Protein 6UB8 (pdb70)

Structure (mmCIF, N/CA/C/O backbone):
data_6UB8
#
_entry.id   6UB8
#
_cell.length_a   117.993
_cell.length_b   151.860
_cell.length_c   166.785
_cell.angle_alpha   90.00
_cell.angle_beta   90.00
_cell.angle_gamma   90.00
#
_symmetry.space_group_name_H-M   'P 21 21 21'
#
loop_
_entity.id
_entity.type
_entity.pdbx_description
1 polymer 'Glyco_hydro_cc domain-containing protein'
2 non-polymer GLYCEROL
3 water water
#
loop_
_atom_site.group_PDB
_atom_site.id
_atom_site.type_symbol
_atom_site.label_atom_id
_atom_site.label_alt_id
_atom_site.label_comp_id
_atom_site.label_asym_id
_atom_site.label_entity_id
_atom_site.label_seq_id
_atom_site.pdbx_PDB_ins_code
_atom_site.Cartn_x
_atom_site.Cartn_y
_atom_site.Cartn_z
_atom_site.occupancy
_atom_site.B_iso_or_equiv
_atom_site.auth_seq_id
_atom_site.auth_comp_id
_atom_site.auth_asym_id
_atom_site.auth_atom_id
_atom_site.pdbx_PDB_model_num
ATOM 1 N N . GLY A 1 18 ? 27.458 17.013 91.364 1.00 64.95 -2 GLY A N 1
ATOM 2 C CA . GLY A 1 18 ? 26.003 17.294 91.289 1.00 64.95 -2 GLY A CA 1
ATOM 3 C C . GLY A 1 18 ? 25.177 16.026 91.107 1.00 65.70 -2 GLY A C 1
ATOM 4 O O . GLY A 1 18 ? 24.266 16.098 90.271 1.00 71.23 -2 GLY A O 1
ATOM 5 N N . SER A 1 19 ? 25.446 14.928 91.855 1.00 62.34 -1 SER A N 1
ATOM 6 C CA . SER A 1 19 ? 24.612 13.684 91.875 1.00 59.45 -1 SER A CA 1
ATOM 7 C C . SER A 1 19 ? 23.882 13.460 93.220 1.00 58.18 -1 SER A C 1
ATOM 8 O O . SER A 1 19 ? 23.101 12.463 93.287 1.00 59.22 -1 SER A O 1
ATOM 11 N N . HIS A 1 20 ? 24.129 14.309 94.244 1.00 50.07 0 HIS A N 1
ATOM 12 C CA . HIS A 1 20 ? 23.865 14.077 95.701 1.00 44.27 0 HIS A CA 1
ATOM 13 C C . HIS A 1 20 ? 23.637 15.462 96.346 1.00 40.99 0 HIS A C 1
ATOM 14 O O . HIS A 1 20 ? 24.429 16.285 96.087 1.00 36.42 0 HIS A O 1
ATOM 21 N N . MET A 1 21 ? 22.651 15.688 97.209 1.00 39.03 1 MET A N 1
ATOM 22 C CA . MET A 1 21 ? 22.698 16.896 98.058 1.00 39.83 1 MET A CA 1
ATOM 23 C C . MET A 1 21 ? 24.079 17.023 98.715 1.00 38.35 1 MET A C 1
ATOM 24 O O . MET A 1 21 ? 24.545 16.028 99.235 1.00 37.03 1 MET A O 1
ATOM 29 N N . VAL A 1 22 ? 24.745 18.179 98.645 1.00 35.94 2 VAL A N 1
ATOM 30 C CA . VAL A 1 22 ? 26.059 18.373 99.343 1.00 35.34 2 VAL A CA 1
ATOM 31 C C . VAL A 1 22 ? 25.772 18.761 100.807 1.00 35.68 2 VAL A C 1
ATOM 32 O O . VAL A 1 22 ? 24.998 19.708 101.047 1.00 36.34 2 VAL A O 1
ATOM 36 N N . LYS A 1 23 ? 26.330 18.030 101.759 1.00 35.83 3 LYS A N 1
ATOM 37 C CA . LYS A 1 23 ? 26.033 18.250 103.195 1.00 36.48 3 LYS A CA 1
ATOM 38 C C . LYS A 1 23 ? 27.350 18.561 103.899 1.00 34.23 3 LYS A C 1
ATOM 39 O O . LYS A 1 23 ? 28.090 17.653 104.225 1.00 30.90 3 LYS A O 1
ATOM 45 N N . LYS A 1 24 ? 27.645 19.846 104.086 1.00 32.44 4 LYS A N 1
ATOM 46 C CA . LYS A 1 24 ? 28.890 20.196 104.794 1.00 32.90 4 LYS A CA 1
ATOM 47 C C . LYS A 1 24 ? 28.694 21.450 105.664 1.00 31.16 4 LYS A C 1
ATOM 48 O O . LYS A 1 24 ? 29.686 22.030 106.136 1.00 31.47 4 LYS A O 1
ATOM 54 N N . ARG A 1 25 ? 27.446 21.719 106.052 1.00 29.58 5 ARG A N 1
ATOM 55 C CA . ARG A 1 25 ? 27.087 22.887 106.892 1.00 27.93 5 ARG A CA 1
ATOM 56 C C . ARG A 1 25 ? 27.016 22.482 108.357 1.00 27.29 5 ARG A C 1
ATOM 57 O O . ARG A 1 25 ? 26.297 21.451 108.681 1.00 25.92 5 ARG A O 1
ATOM 65 N N . VAL A 1 26 ? 27.694 23.278 109.194 1.00 26.06 6 VAL A N 1
ATOM 66 C CA . VAL A 1 26 ? 27.732 23.035 110.654 1.00 26.14 6 VAL A CA 1
ATOM 67 C C . VAL A 1 26 ? 26.621 23.879 111.277 1.00 26.31 6 VAL A C 1
ATOM 68 O O . VAL A 1 26 ? 26.486 25.064 110.901 1.00 26.58 6 VAL A O 1
ATOM 72 N N . LEU A 1 27 ? 25.876 23.299 112.211 1.00 26.03 7 LEU A N 1
ATOM 73 C CA . LEU A 1 27 ? 25.009 24.058 113.119 1.00 26.50 7 LEU A CA 1
ATOM 74 C C . LEU A 1 27 ? 25.828 24.547 114.318 1.00 26.92 7 LEU A C 1
ATOM 75 O O . LEU A 1 27 ? 26.089 23.734 115.187 1.00 25.99 7 LEU A O 1
ATOM 80 N N . LEU A 1 28 ? 26.130 25.876 114.406 1.00 27.77 8 LEU A N 1
ATOM 81 C CA . LEU A 1 28 ? 26.746 26.508 115.606 1.00 28.35 8 LEU A CA 1
ATOM 82 C C . LEU A 1 28 ? 25.617 26.794 116.588 1.00 28.47 8 LEU A C 1
ATOM 83 O O . LEU A 1 28 ? 24.689 27.539 116.205 1.00 30.26 8 LEU A O 1
ATOM 88 N N . TRP A 1 29 ? 25.678 26.216 117.780 1.00 27.40 9 TRP A N 1
ATOM 89 C CA . TRP A 1 29 ? 24.528 26.191 118.727 1.00 26.71 9 TRP A CA 1
ATOM 90 C C . TRP A 1 29 ? 25.019 26.791 120.037 1.00 27.00 9 TRP A C 1
ATOM 91 O O . TRP A 1 29 ? 25.492 26.037 120.912 1.00 26.15 9 TRP A O 1
ATOM 102 N N . ASP A 1 30 ? 25.042 28.128 120.095 1.00 27.25 10 ASP A N 1
ATOM 103 C CA . ASP A 1 30 ? 25.486 28.881 121.278 1.00 27.74 10 ASP A CA 1
ATOM 104 C C . ASP A 1 30 ? 24.815 28.295 122.531 1.00 27.73 10 ASP A C 1
ATOM 105 O O . ASP A 1 30 ? 23.592 27.924 122.471 1.00 27.40 10 ASP A O 1
ATOM 110 N N . TYR A 1 31 ? 25.535 28.267 123.651 1.00 27.92 11 TYR A N 1
ATOM 111 C CA . TYR A 1 31 ? 24.960 27.759 124.922 1.00 28.42 11 TYR A CA 1
ATOM 112 C C . TYR A 1 31 ? 23.709 28.545 125.327 1.00 28.47 11 TYR A C 1
ATOM 113 O O . TYR A 1 31 ? 22.911 27.963 126.041 1.00 29.24 11 TYR A O 1
ATOM 122 N N . THR A 1 32 ? 23.552 29.833 124.986 1.00 28.50 12 THR A N 1
ATOM 123 C CA . THR A 1 32 ? 22.316 30.593 125.330 1.00 28.19 12 THR A CA 1
ATOM 124 C C . THR A 1 32 ? 21.062 29.951 124.711 1.00 27.85 12 THR A C 1
ATOM 125 O O . THR A 1 32 ? 19.948 30.044 125.333 1.00 27.66 12 THR A O 1
ATOM 129 N N . ASN A 1 33 ? 21.169 29.311 123.536 1.00 27.98 13 ASN A N 1
ATOM 130 C CA . ASN A 1 33 ? 20.077 28.423 123.028 1.00 27.49 13 ASN A CA 1
ATOM 131 C C . ASN A 1 33 ? 19.787 27.285 124.043 1.00 27.12 13 ASN A C 1
ATOM 132 O O . ASN A 1 33 ? 18.608 26.941 124.309 1.00 26.70 13 ASN A O 1
ATOM 137 N N . THR A 1 34 ? 20.816 26.627 124.540 1.00 27.05 14 THR A N 1
ATOM 138 C CA . THR A 1 34 ? 20.646 25.491 125.475 1.00 27.35 14 THR A CA 1
ATOM 139 C C . THR A 1 34 ? 20.013 26.117 126.742 1.00 27.97 14 THR A C 1
ATOM 140 O O . THR A 1 34 ? 19.069 25.513 127.362 1.00 27.94 14 THR A O 1
ATOM 144 N N . ARG A 1 35 ? 20.411 27.353 127.082 1.00 27.99 15 ARG A N 1
ATOM 145 C CA . ARG A 1 35 ? 19.922 27.972 128.338 1.00 28.66 15 ARG A CA 1
ATOM 146 C C . ARG A 1 35 ? 18.423 28.309 128.204 1.00 29.18 15 ARG A C 1
ATOM 147 O O . ARG A 1 35 ? 17.665 28.037 129.136 1.00 29.33 15 ARG A O 1
ATOM 155 N N . ASP A 1 36 ? 17.971 28.818 127.071 1.00 29.75 16 ASP A N 1
ATOM 156 C CA . ASP A 1 36 ? 16.703 29.600 126.989 1.00 30.58 16 ASP A CA 1
ATOM 157 C C . ASP A 1 36 ? 15.663 28.974 126.064 1.00 30.01 16 ASP A C 1
ATOM 158 O O . ASP A 1 36 ? 14.453 29.136 126.348 1.00 29.53 16 ASP A O 1
ATOM 163 N N . VAL A 1 37 ? 16.092 28.369 124.953 1.00 30.26 17 VAL A N 1
ATOM 164 C CA . VAL A 1 37 ? 15.155 27.947 123.857 1.00 30.40 17 VAL A CA 1
ATOM 165 C C . VAL A 1 37 ? 15.560 26.561 123.319 1.00 30.53 17 VAL A C 1
ATOM 166 O O . VAL A 1 37 ? 15.700 26.397 122.095 1.00 29.80 17 VAL A O 1
ATOM 170 N N . LYS A 1 38 ? 15.700 25.594 124.223 1.00 31.34 18 LYS A N 1
ATOM 171 C CA . LYS A 1 38 ? 16.060 24.187 123.883 1.00 32.27 18 LYS A CA 1
ATOM 172 C C . LYS A 1 38 ? 15.187 23.739 122.701 1.00 31.45 18 LYS A C 1
ATOM 173 O O . LYS A 1 38 ? 15.728 23.111 121.838 1.00 32.00 18 LYS A O 1
ATOM 179 N N . TRP A 1 39 ? 13.890 24.047 122.759 1.00 31.32 19 TRP A N 1
ATOM 180 C CA . TRP A 1 39 ? 12.810 23.754 121.794 1.00 32.02 19 TRP A CA 1
ATOM 181 C C . TRP A 1 39 ? 13.178 24.170 120.355 1.00 31.41 19 TRP A C 1
ATOM 182 O O . TRP A 1 39 ? 12.632 23.613 119.420 1.00 31.07 19 TRP A O 1
ATOM 193 N N . ALA A 1 40 ? 14.066 25.130 120.145 1.00 31.21 20 ALA A N 1
ATOM 194 C CA . ALA A 1 40 ? 14.386 25.599 118.776 1.00 30.15 20 ALA A CA 1
ATOM 195 C C . ALA A 1 40 ? 15.179 24.498 118.056 1.00 29.71 20 ALA A C 1
ATOM 196 O O . ALA A 1 40 ? 15.145 24.427 116.802 1.00 29.11 20 ALA A O 1
ATOM 198 N N . MET A 1 41 ? 15.859 23.633 118.799 1.00 30.15 21 MET A N 1
ATOM 199 C CA . MET A 1 41 ? 16.655 22.570 118.131 1.00 29.76 21 MET A CA 1
ATOM 200 C C . MET A 1 41 ? 15.705 21.670 117.350 1.00 29.88 21 MET A C 1
ATOM 201 O O . MET A 1 41 ? 16.103 21.205 116.287 1.00 29.20 21 MET A O 1
ATOM 206 N N . ASP A 1 42 ? 14.484 21.488 117.834 1.00 30.62 22 ASP A N 1
ATOM 207 C CA . ASP A 1 42 ? 13.451 20.631 117.215 1.00 31.41 22 ASP A CA 1
ATOM 208 C C . ASP A 1 42 ? 12.866 21.293 115.963 1.00 31.84 22 ASP A C 1
ATOM 209 O O . ASP A 1 42 ? 12.184 20.584 115.202 1.00 30.34 22 ASP A O 1
ATOM 214 N N . LYS A 1 43 ? 13.056 22.589 115.788 1.00 32.06 23 LYS A N 1
ATOM 215 C CA . LYS A 1 43 ? 12.608 23.308 114.563 1.00 33.53 23 LYS A CA 1
ATOM 216 C C . LYS A 1 43 ? 13.690 23.210 113.475 1.00 32.06 23 LYS A C 1
ATOM 217 O O . LYS A 1 43 ? 13.451 23.594 112.334 1.00 31.80 23 LYS A O 1
ATOM 223 N N . ILE A 1 44 ? 14.851 22.673 113.801 1.00 31.38 24 ILE A N 1
ATOM 224 C CA . ILE A 1 44 ? 15.935 22.459 112.811 1.00 30.81 24 ILE A CA 1
ATOM 225 C C . ILE A 1 44 ? 15.469 21.444 111.758 1.00 32.29 24 ILE A C 1
ATOM 226 O O . ILE A 1 44 ? 14.723 20.503 112.041 1.00 31.11 24 ILE A O 1
ATOM 231 N N . ASN A 1 45 ? 15.900 21.693 110.535 1.00 34.38 25 ASN A N 1
ATOM 232 C CA . ASN A 1 45 ? 15.695 20.803 109.378 1.00 36.40 25 ASN A CA 1
ATOM 233 C C . ASN A 1 45 ? 16.904 19.880 109.365 1.00 36.02 25 ASN A C 1
ATOM 234 O O . ASN A 1 45 ? 18.043 20.348 109.113 1.00 35.81 25 ASN A O 1
ATOM 239 N N . PHE A 1 46 ? 16.674 18.606 109.668 1.00 37.61 26 PHE A N 1
ATOM 240 C CA . PHE A 1 46 ? 17.776 17.630 109.785 1.00 36.95 26 PHE A CA 1
ATOM 241 C C . PHE A 1 46 ? 17.950 16.937 108.426 1.00 38.59 26 PHE A C 1
ATOM 242 O O . PHE A 1 46 ? 18.893 16.138 108.324 1.00 40.55 26 PHE A O 1
ATOM 250 N N . LYS A 1 47 ? 17.119 17.287 107.440 1.00 39.87 27 LYS A N 1
ATOM 251 C CA . LYS A 1 47 ? 17.043 16.629 106.110 1.00 42.71 27 LYS A CA 1
ATOM 252 C C . LYS A 1 47 ? 17.887 17.359 105.063 1.00 42.33 27 LYS A C 1
ATOM 253 O O . LYS A 1 47 ? 18.075 16.827 103.948 1.00 44.51 27 LYS A O 1
ATOM 259 N N . GLY A 1 48 ? 18.299 18.577 105.358 1.00 39.78 28 GLY A N 1
ATOM 260 C CA . GLY A 1 48 ? 18.964 19.412 104.370 1.00 37.07 28 GLY A CA 1
ATOM 261 C C . GLY A 1 48 ? 20.464 19.208 104.463 1.00 34.12 28 GLY A C 1
ATOM 262 O O . GLY A 1 48 ? 20.931 18.134 104.827 1.00 31.36 28 GLY A O 1
ATOM 263 N N . PRO A 1 49 ? 21.213 20.239 104.034 1.00 30.71 29 PRO A N 1
ATOM 264 C CA . PRO A 1 49 ? 22.676 20.238 104.074 1.00 29.75 29 PRO A CA 1
ATOM 265 C C . PRO A 1 49 ? 23.410 20.388 105.413 1.00 28.32 29 PRO A C 1
ATOM 266 O O . PRO A 1 49 ? 24.634 20.361 105.406 1.00 27.54 29 PRO A O 1
ATOM 270 N N . LEU A 1 50 ? 22.696 20.558 106.526 1.00 28.36 30 LEU A N 1
ATOM 271 C CA . LEU A 1 50 ? 23.302 20.460 107.894 1.00 28.40 30 LEU A CA 1
ATOM 272 C C . LEU A 1 50 ? 23.882 19.057 108.090 1.00 28.46 30 LEU A C 1
ATOM 273 O O . LEU A 1 50 ? 23.158 18.102 107.839 1.00 27.69 30 LEU A O 1
ATOM 278 N N . HIS A 1 51 ? 25.143 18.929 108.485 1.00 29.09 31 HIS A N 1
ATOM 279 C CA . HIS A 1 51 ? 25.705 17.573 108.700 1.00 29.49 31 HIS A CA 1
ATOM 280 C C . HIS A 1 51 ? 26.411 17.445 110.051 1.00 28.14 31 HIS A C 1
ATOM 281 O O . HIS A 1 51 ? 26.822 16.342 110.338 1.00 25.74 31 HIS A O 1
ATOM 288 N N . SER A 1 52 ? 26.665 18.543 110.769 1.00 27.45 32 SER A N 1
ATOM 289 C CA . SER A 1 52 ? 27.284 18.523 112.118 1.00 27.30 32 SER A CA 1
ATOM 290 C C . SER A 1 52 ? 26.829 19.706 112.995 1.00 27.21 32 SER A C 1
ATOM 291 O O . SER A 1 52 ? 25.984 20.484 112.533 1.00 27.49 32 SER A O 1
ATOM 294 N N . CYS A 1 53 ? 27.264 19.737 114.267 1.00 26.84 33 CYS A N 1
ATOM 295 C CA . CYS A 1 53 ? 26.893 20.783 115.251 1.00 27.03 33 CYS A CA 1
ATOM 296 C C . CYS A 1 53 ? 28.046 20.959 116.234 1.00 27.84 33 CYS A C 1
ATOM 297 O O . CYS A 1 53 ? 28.719 19.947 116.538 1.00 27.81 33 CYS A O 1
ATOM 300 N N . SER A 1 54 ? 28.361 22.198 116.614 1.00 27.18 34 SER A N 1
ATOM 301 C CA . SER A 1 54 ? 29.398 22.491 117.620 1.00 27.44 34 SER A CA 1
ATOM 302 C C . SER A 1 54 ? 28.828 23.569 118.542 1.00 28.38 34 SER A C 1
ATOM 303 O O . SER A 1 54 ? 27.868 24.222 118.116 1.00 28.31 34 SER A O 1
ATOM 306 N N . ASN A 1 55 ? 29.320 23.679 119.783 1.00 28.86 35 ASN A N 1
ATOM 307 C CA . ASN A 1 55 ? 28.811 24.716 120.724 1.00 28.73 35 ASN A CA 1
ATOM 308 C C . ASN A 1 55 ? 29.981 25.332 121.507 1.00 29.29 35 ASN A C 1
ATOM 309 O O . ASN A 1 55 ? 29.758 25.937 122.604 1.00 30.68 35 ASN A O 1
ATOM 314 N N . TRP A 1 56 ? 31.203 25.256 120.996 1.00 28.62 36 TRP A N 1
ATOM 315 C CA . TRP A 1 56 ? 32.354 25.937 121.637 1.00 29.34 36 TRP A CA 1
ATOM 316 C C . TRP A 1 56 ? 32.644 25.360 123.029 1.00 30.43 36 TRP A C 1
ATOM 317 O O . TRP A 1 56 ? 33.466 25.964 123.732 1.00 31.41 36 TRP A O 1
ATOM 328 N N . ASN A 1 57 ? 32.084 24.200 123.393 1.00 31.33 37 ASN A N 1
ATOM 329 C CA . ASN A 1 57 ? 32.231 23.614 124.753 1.00 31.13 37 ASN A CA 1
ATOM 330 C C . ASN A 1 57 ? 32.598 22.134 124.669 1.00 31.09 37 ASN A C 1
ATOM 331 O O . ASN A 1 57 ? 32.452 21.529 123.600 1.00 29.62 37 ASN A O 1
ATOM 336 N N . THR A 1 58 ? 32.982 21.564 125.817 1.00 31.20 38 THR A N 1
ATOM 337 C CA . THR A 1 58 ? 33.292 20.130 125.957 1.00 30.67 38 THR A CA 1
ATOM 338 C C . THR A 1 58 ? 31.977 19.388 126.146 1.00 31.00 38 THR A C 1
ATOM 339 O O . THR A 1 58 ? 31.942 18.243 125.768 1.00 30.95 38 THR A O 1
ATOM 343 N N . TRP A 1 59 ? 30.926 20.028 126.659 1.00 30.28 39 TRP A N 1
ATOM 344 C CA . TRP A 1 59 ? 29.688 19.309 127.042 1.00 29.67 39 TRP A CA 1
ATOM 345 C C . TRP A 1 59 ? 28.769 19.269 125.827 1.00 29.41 39 TRP A C 1
ATOM 346 O O . TRP A 1 59 ? 28.820 20.141 124.993 1.00 29.00 39 TRP A O 1
ATOM 357 N N . TYR A 1 60 ? 27.866 18.308 125.843 1.00 29.73 40 TYR A N 1
ATOM 358 C CA . TYR A 1 60 ? 26.974 17.915 124.745 1.00 29.11 40 TYR A CA 1
ATOM 359 C C . TYR A 1 60 ? 25.636 18.594 124.968 1.00 28.41 40 TYR A C 1
ATOM 360 O O . TYR A 1 60 ? 25.071 18.514 126.053 1.00 26.66 40 TYR A O 1
ATOM 369 N N . PRO A 1 61 ? 25.075 19.221 123.914 1.00 27.64 41 PRO A N 1
ATOM 370 C CA . PRO A 1 61 ? 23.746 19.801 124.021 1.00 28.12 41 PRO A CA 1
ATOM 371 C C . PRO A 1 61 ? 22.614 18.796 123.848 1.00 28.35 41 PRO A C 1
ATOM 372 O O . PRO A 1 61 ? 22.238 18.531 122.695 1.00 27.79 41 PRO A O 1
ATOM 376 N N . ASP A 1 62 ? 22.020 18.350 124.979 1.00 28.67 42 ASP A N 1
ATOM 377 C CA . ASP A 1 62 ? 21.105 17.163 124.921 1.00 28.72 42 ASP A CA 1
ATOM 378 C C . ASP A 1 62 ? 19.978 17.422 123.897 1.00 28.27 42 ASP A C 1
ATOM 379 O O . ASP A 1 62 ? 19.494 16.440 123.309 1.00 28.01 42 ASP A O 1
ATOM 384 N N . GLU A 1 63 ? 19.475 18.657 123.735 1.00 26.87 43 GLU A N 1
ATOM 385 C CA . GLU A 1 63 ? 18.306 18.901 122.857 1.00 27.01 43 GLU A CA 1
ATOM 386 C C . GLU A 1 63 ? 18.639 18.463 121.400 1.00 26.55 43 GLU A C 1
ATOM 387 O O . GLU A 1 63 ? 17.686 18.270 120.616 1.00 26.09 43 GLU A O 1
ATOM 393 N N . LEU A 1 64 ? 19.916 18.342 121.028 1.00 26.33 44 LEU A N 1
ATOM 394 C CA . LEU A 1 64 ? 20.286 17.811 119.693 1.00 27.60 44 LEU A CA 1
ATOM 395 C C . LEU A 1 64 ? 19.800 16.352 119.533 1.00 29.05 44 LEU A C 1
ATOM 396 O O . LEU A 1 64 ? 19.393 15.955 118.355 1.00 28.97 44 LEU A O 1
ATOM 401 N N . LYS A 1 65 ? 19.750 15.578 120.633 1.00 30.26 45 LYS A N 1
ATOM 402 C CA . LYS A 1 65 ? 19.206 14.176 120.602 1.00 31.50 45 LYS A CA 1
ATOM 403 C C . LYS A 1 65 ? 19.912 13.411 119.468 1.00 31.39 45 LYS A C 1
ATOM 404 O O . LYS A 1 65 ? 19.248 12.634 118.723 1.00 31.94 45 LYS A O 1
ATOM 410 N N . HIS A 1 66 ? 21.217 13.628 119.323 1.00 30.72 46 HIS A N 1
ATOM 411 C CA . HIS A 1 66 ? 22.070 12.828 118.420 1.00 31.29 46 HIS A CA 1
ATOM 412 C C . HIS A 1 66 ? 21.617 12.963 116.962 1.00 30.81 46 HIS A C 1
ATOM 413 O O . HIS A 1 66 ? 22.074 12.124 116.175 1.00 29.48 46 HIS A O 1
ATOM 420 N N . ARG A 1 67 ? 20.924 14.060 116.585 1.00 30.25 47 ARG A N 1
ATOM 421 C CA . ARG A 1 67 ? 20.314 14.201 115.233 1.00 29.79 47 ARG A CA 1
ATOM 422 C C . ARG A 1 67 ? 21.396 14.663 114.270 1.00 29.55 47 ARG A C 1
ATOM 423 O O . ARG A 1 67 ? 21.193 14.528 113.056 1.00 30.70 47 ARG A O 1
ATOM 431 N N . LEU A 1 68 ? 22.545 15.099 114.772 1.00 28.30 48 LEU A N 1
ATOM 432 C CA . LEU A 1 68 ? 23.708 15.390 113.912 1.00 28.09 48 LEU A CA 1
ATOM 433 C C . LEU A 1 68 ? 24.913 15.023 114.749 1.00 27.36 48 LEU A C 1
ATOM 434 O O . LEU A 1 68 ? 24.886 15.151 115.969 1.00 28.23 48 LEU A O 1
ATOM 439 N N . PRO A 1 69 ? 26.024 14.642 114.112 1.00 26.55 49 PRO A N 1
ATOM 440 C CA . PRO A 1 69 ? 27.299 14.510 114.804 1.00 26.48 49 PRO A CA 1
ATOM 441 C C . PRO A 1 69 ? 27.658 15.815 115.536 1.00 26.12 49 PRO A C 1
ATOM 442 O O . PRO A 1 69 ? 27.481 16.883 114.956 1.00 26.01 49 PRO A O 1
ATOM 446 N N . PHE A 1 70 ? 28.254 15.734 116.713 1.00 26.37 50 PHE A N 1
ATOM 447 C CA . PHE A 1 70 ? 28.617 16.930 117.522 1.00 26.63 50 PHE A CA 1
ATOM 448 C C . PHE A 1 70 ? 30.129 16.943 117.664 1.00 26.75 50 PHE A C 1
ATOM 449 O O . PHE A 1 70 ? 30.684 15.862 117.907 1.00 27.46 50 PHE A O 1
ATOM 457 N N . ARG A 1 71 ? 30.791 18.064 117.419 1.00 27.01 51 ARG A N 1
ATOM 458 C CA . ARG A 1 71 ? 32.239 18.225 117.655 1.00 27.52 51 ARG A CA 1
ATOM 459 C C . ARG A 1 71 ? 32.388 18.986 118.972 1.00 28.44 51 ARG A C 1
ATOM 460 O O . ARG A 1 71 ? 32.149 20.214 119.034 1.00 28.01 51 ARG A O 1
ATOM 468 N N . PRO A 1 72 ? 32.793 18.285 120.044 1.00 28.72 52 PRO A N 1
ATOM 469 C CA . PRO A 1 72 ? 33.249 18.943 121.247 1.00 29.40 52 PRO A CA 1
ATOM 470 C C . PRO A 1 72 ? 34.454 19.833 120.924 1.00 30.62 52 PRO A C 1
ATOM 471 O O . PRO A 1 72 ? 35.194 19.580 119.958 1.00 30.40 52 PRO A O 1
ATOM 475 N N . MET A 1 73 ? 34.681 20.798 121.799 1.00 30.27 53 MET A N 1
ATOM 476 C CA . MET A 1 73 ? 35.824 21.700 121.697 1.00 31.34 53 MET A CA 1
ATOM 477 C C . MET A 1 73 ? 36.561 21.758 123.030 1.00 32.48 53 MET A C 1
ATOM 478 O O . MET A 1 73 ? 35.907 21.908 124.073 1.00 32.79 53 MET A O 1
ATOM 483 N N . ILE A 1 74 ? 37.880 21.729 122.959 1.00 33.89 54 ILE A N 1
ATOM 484 C CA . ILE A 1 74 ? 38.793 22.173 124.045 1.00 35.89 54 ILE A CA 1
ATOM 485 C C . ILE A 1 74 ? 39.026 23.663 123.795 1.00 37.27 54 ILE A C 1
ATOM 486 O O . ILE A 1 74 ? 39.970 24.016 123.062 1.00 37.66 54 ILE A O 1
ATOM 491 N N . HIS A 1 75 ? 38.137 24.500 124.301 1.00 38.72 55 HIS A N 1
ATOM 492 C CA . HIS A 1 75 ? 38.091 25.942 123.971 1.00 39.66 55 HIS A CA 1
ATOM 493 C C . HIS A 1 75 ? 39.381 26.655 124.411 1.00 41.76 55 HIS A C 1
ATOM 494 O O . HIS A 1 75 ? 40.030 27.326 123.569 1.00 41.28 55 HIS A O 1
ATOM 501 N N . GLY A 1 76 ? 39.716 26.522 125.693 1.00 41.95 56 GLY A N 1
ATOM 502 C CA . GLY A 1 76 ? 40.802 27.263 126.370 1.00 43.99 56 GLY A CA 1
ATOM 503 C C . GLY A 1 76 ? 41.433 26.431 127.486 1.00 44.46 56 GLY A C 1
ATOM 504 O O . GLY A 1 76 ? 41.137 25.201 127.590 1.00 42.48 56 GLY A O 1
ATOM 505 N N . LYS A 1 77 ? 42.308 27.038 128.270 1.00 46.10 57 LYS A N 1
ATOM 506 C CA . LYS A 1 77 ? 43.055 26.317 129.336 1.00 49.47 57 LYS A CA 1
ATOM 507 C C . LYS A 1 77 ? 42.103 25.664 130.361 1.00 47.69 57 LYS A C 1
ATOM 508 O O . LYS A 1 77 ? 42.456 24.531 130.779 1.00 52.89 57 LYS A O 1
ATOM 514 N N . ASN A 1 78 ? 40.920 26.219 130.654 1.00 44.98 58 ASN A N 1
ATOM 515 C CA . ASN A 1 78 ? 39.958 25.660 131.654 1.00 45.92 58 ASN A CA 1
ATOM 516 C C . ASN A 1 78 ? 39.520 24.228 131.253 1.00 44.22 58 ASN A C 1
ATOM 517 O O . ASN A 1 78 ? 39.049 23.482 132.154 1.00 46.20 58 ASN A O 1
ATOM 522 N N . ASN A 1 79 ? 39.638 23.842 129.974 1.00 41.65 59 ASN A N 1
ATOM 523 C CA . ASN A 1 79 ? 38.978 22.632 129.414 1.00 40.61 59 ASN A CA 1
ATOM 524 C C . ASN A 1 79 ? 39.998 21.495 129.267 1.00 40.65 59 ASN A C 1
ATOM 525 O O . ASN A 1 79 ? 39.751 20.559 128.438 1.00 38.93 59 ASN A O 1
ATOM 530 N N . LEU A 1 80 ? 41.120 21.589 129.988 1.00 41.49 60 LEU A N 1
ATOM 531 C CA . LEU A 1 80 ? 42.287 20.680 129.850 1.00 43.27 60 LEU A CA 1
ATOM 532 C C . LEU A 1 80 ? 42.379 19.702 131.036 1.00 44.63 60 LEU A C 1
ATOM 533 O O . LEU A 1 80 ? 43.063 18.641 130.861 1.00 42.05 60 LEU A O 1
ATOM 538 N N . THR A 1 81 ? 41.704 19.996 132.168 1.00 43.86 61 THR A N 1
ATOM 539 C CA . THR A 1 81 ? 41.708 19.120 133.370 1.00 45.13 61 THR A CA 1
ATOM 540 C C . THR A 1 81 ? 40.281 18.802 133.836 1.00 45.81 61 THR A C 1
ATOM 541 O O . THR A 1 81 ? 39.290 19.293 133.224 1.00 48.60 61 THR A O 1
ATOM 545 N N . GLY A 1 82 ? 40.201 17.966 134.867 1.00 45.13 62 GLY A N 1
ATOM 546 C CA . GLY A 1 82 ? 38.996 17.779 135.688 1.00 45.41 62 GLY A CA 1
ATOM 547 C C . GLY A 1 82 ? 37.844 17.279 134.854 1.00 45.01 62 GLY A C 1
ATOM 548 O O . GLY A 1 82 ? 38.085 16.427 133.946 1.00 48.44 62 GLY A O 1
ATOM 549 N N . GLY A 1 83 ? 36.660 17.815 135.126 1.00 42.24 63 GLY A N 1
ATOM 550 C CA . GLY A 1 83 ? 35.396 17.390 134.510 1.00 41.34 63 GLY A CA 1
ATOM 551 C C . GLY A 1 83 ? 35.342 17.805 133.052 1.00 39.37 63 GLY A C 1
ATOM 552 O O . GLY A 1 83 ? 34.886 17.009 132.228 1.00 36.78 63 GLY A O 1
ATOM 553 N N . GLU A 1 84 ? 35.837 19.000 132.731 1.00 38.47 64 GLU A N 1
ATOM 554 C CA . GLU A 1 84 ? 35.886 19.453 131.308 1.00 38.38 64 GLU A CA 1
ATOM 555 C C . GLU A 1 84 ? 36.610 18.371 130.492 1.00 39.07 64 GLU A C 1
ATOM 556 O O . GLU A 1 84 ? 36.017 17.912 129.521 1.00 37.84 64 GLU A O 1
ATOM 562 N N . TRP A 1 85 ? 37.803 17.949 130.922 1.00 40.52 65 TRP A N 1
ATOM 563 C CA . TRP A 1 85 ? 38.631 16.923 130.228 1.00 41.79 65 TRP A CA 1
ATOM 564 C C . TRP A 1 85 ? 37.891 15.586 130.204 1.00 41.80 65 TRP A C 1
ATOM 565 O O . TRP A 1 85 ? 37.901 14.931 129.160 1.00 41.74 65 TRP A O 1
ATOM 576 N N . GLN A 1 86 ? 37.235 15.205 131.298 1.00 41.66 66 GLN A N 1
ATOM 577 C CA . GLN A 1 86 ? 36.464 13.930 131.377 1.00 42.26 66 GLN A CA 1
ATOM 578 C C . GLN A 1 86 ? 35.418 13.947 130.240 1.00 39.95 66 GLN A C 1
ATOM 579 O O . GLN A 1 86 ? 35.241 12.870 129.575 1.00 37.20 66 GLN A O 1
ATOM 585 N N . ASN A 1 87 ? 34.808 15.110 129.957 1.00 36.19 67 ASN A N 1
ATOM 586 C CA . ASN A 1 87 ? 33.797 15.229 128.867 1.00 35.93 67 ASN A CA 1
ATOM 587 C C . ASN A 1 87 ? 34.422 14.856 127.517 1.00 34.83 67 ASN A C 1
ATOM 588 O O . ASN A 1 87 ? 33.729 14.256 126.727 1.00 33.07 67 ASN A O 1
ATOM 593 N N . ILE A 1 88 ? 35.668 15.273 127.278 1.00 35.20 68 ILE A N 1
ATOM 594 C CA . ILE A 1 88 ? 36.460 14.980 126.047 1.00 36.04 68 ILE A CA 1
ATOM 595 C C . ILE A 1 88 ? 36.866 13.496 126.056 1.00 36.72 68 ILE A C 1
ATOM 596 O O . ILE A 1 88 ? 36.695 12.844 125.021 1.00 37.56 68 ILE A O 1
ATOM 601 N N . LEU A 1 89 ? 37.404 12.975 127.167 1.00 38.32 69 LEU A N 1
ATOM 602 C CA . LEU A 1 89 ? 37.870 11.568 127.263 1.00 39.58 69 LEU A CA 1
ATOM 603 C C . LEU A 1 89 ? 36.720 10.593 126.948 1.00 40.13 69 LEU A C 1
ATOM 604 O O . LEU A 1 89 ? 37.001 9.545 126.350 1.00 39.48 69 LEU A O 1
ATOM 609 N N . LYS A 1 90 ? 35.466 10.935 127.270 1.00 41.09 70 LYS A N 1
ATOM 610 C CA . LYS A 1 90 ? 34.352 9.952 127.290 1.00 40.51 70 LYS A CA 1
ATOM 611 C C . LYS A 1 90 ? 33.473 10.069 126.043 1.00 39.05 70 LYS A C 1
ATOM 612 O O . LYS A 1 90 ? 32.686 9.119 125.794 1.00 40.33 70 LYS A O 1
ATOM 618 N N . THR A 1 91 ? 33.636 11.126 125.259 1.00 38.11 71 THR A N 1
ATOM 619 C CA . THR A 1 91 ? 32.765 11.408 124.071 1.00 37.56 71 THR A CA 1
ATOM 620 C C . THR A 1 91 ? 32.790 10.241 123.074 1.00 35.81 71 THR A C 1
ATOM 621 O O . THR A 1 91 ? 33.891 9.728 122.722 1.00 37.15 71 THR A O 1
ATOM 625 N N . ASN A 1 92 ? 31.598 9.827 122.670 1.00 35.25 72 ASN A N 1
ATOM 626 C CA . ASN A 1 92 ? 31.367 8.922 121.525 1.00 35.53 72 ASN A CA 1
ATOM 627 C C . ASN A 1 92 ? 31.563 9.665 120.196 1.00 33.49 72 ASN A C 1
ATOM 628 O O . ASN A 1 92 ? 31.588 8.999 119.166 1.00 31.44 72 ASN A O 1
ATOM 633 N N . GLU A 1 93 ? 31.613 10.995 120.184 1.00 31.66 73 GLU A N 1
ATOM 634 C CA . GLU A 1 93 ? 31.728 11.742 118.898 1.00 31.89 73 GLU A CA 1
ATOM 635 C C . GLU A 1 93 ? 33.150 11.570 118.335 1.00 32.23 73 GLU A C 1
ATOM 636 O O . GLU A 1 93 ? 34.045 11.081 119.043 1.00 32.97 73 GLU A O 1
ATOM 642 N N . GLU A 1 94 ? 33.346 11.922 117.072 1.00 33.10 74 GLU A N 1
ATOM 643 C CA . GLU A 1 94 ? 34.455 11.417 116.217 1.00 33.93 74 GLU A CA 1
ATOM 644 C C . GLU A 1 94 ? 35.565 12.451 116.075 1.00 32.87 74 GLU A C 1
ATOM 645 O O . GLU A 1 94 ? 36.726 12.043 115.880 1.00 32.48 74 GLU A O 1
ATOM 651 N N . VAL A 1 95 ? 35.184 13.749 116.130 1.00 30.89 75 VAL A N 1
ATOM 652 C CA . VAL A 1 95 ? 36.005 14.940 115.769 1.00 31.04 75 VAL A CA 1
ATOM 653 C C . VAL A 1 95 ? 35.931 15.982 116.898 1.00 30.65 75 VAL A C 1
ATOM 654 O O . VAL A 1 95 ? 34.797 16.347 117.316 1.00 29.82 75 VAL A O 1
ATOM 658 N N . ILE A 1 96 ? 37.108 16.388 117.360 1.00 30.37 76 ILE A N 1
ATOM 659 C CA . ILE A 1 96 ? 37.329 17.322 118.485 1.00 31.56 76 ILE A CA 1
ATOM 660 C C . ILE A 1 96 ? 38.138 18.491 117.935 1.00 31.91 76 ILE A C 1
ATOM 661 O O . ILE A 1 96 ? 39.152 18.217 117.267 1.00 30.13 76 ILE A O 1
ATOM 666 N N . HIS A 1 97 ? 37.688 19.728 118.257 1.00 32.93 77 HIS A N 1
ATOM 667 C CA . HIS A 1 97 ? 38.373 21.031 118.033 1.00 32.75 77 HIS A CA 1
ATOM 668 C C . HIS A 1 97 ? 39.309 21.345 119.217 1.00 33.24 77 HIS A C 1
ATOM 669 O O . HIS A 1 97 ? 38.869 21.251 120.417 1.00 33.35 77 HIS A O 1
ATOM 676 N N . PHE A 1 98 ? 40.533 21.784 118.935 1.00 33.63 78 PHE A N 1
ATOM 677 C CA . PHE A 1 98 ? 41.416 22.418 119.953 1.00 33.99 78 PHE A CA 1
ATOM 678 C C . PHE A 1 98 ? 40.983 23.895 120.144 1.00 34.54 78 PHE A C 1
ATOM 679 O O . PHE A 1 98 ? 39.799 24.255 119.899 1.00 33.00 78 PHE A O 1
ATOM 687 N N . PHE A 1 99 ? 41.916 24.760 120.542 1.00 35.95 79 PHE A N 1
ATOM 688 C CA . PHE A 1 99 ? 41.621 26.078 121.168 1.00 37.17 79 PHE A CA 1
ATOM 689 C C . PHE A 1 99 ? 40.936 27.036 120.190 1.00 36.91 79 PHE A C 1
ATOM 690 O O . PHE A 1 99 ? 41.310 27.161 118.990 1.00 36.85 79 PHE A O 1
ATOM 698 N N . ASN A 1 100 ? 39.971 27.771 120.736 1.00 38.06 80 ASN A N 1
ATOM 699 C CA . ASN A 1 100 ? 39.348 28.947 120.089 1.00 38.24 80 ASN A CA 1
ATOM 700 C C . ASN A 1 100 ? 40.271 30.169 120.216 1.00 40.59 80 ASN A C 1
ATOM 701 O O . ASN A 1 100 ? 40.520 30.600 121.351 1.00 43.12 80 ASN A O 1
ATOM 706 N N . GLU A 1 101 ? 40.780 30.702 119.099 1.00 41.22 81 GLU A N 1
ATOM 707 C CA . GLU A 1 101 ? 41.450 32.041 119.059 1.00 42.14 81 GLU A CA 1
ATOM 708 C C . GLU A 1 101 ? 42.433 32.130 120.208 1.00 42.78 81 GLU A C 1
ATOM 709 O O . GLU A 1 101 ? 42.403 33.067 120.996 1.00 44.00 81 GLU A O 1
ATOM 715 N N . PRO A 1 102 ? 43.332 31.136 120.315 1.00 44.42 82 PRO A N 1
ATOM 716 C CA . PRO A 1 102 ? 44.324 31.084 121.388 1.00 45.17 82 PRO A CA 1
ATOM 717 C C . PRO A 1 102 ? 45.218 32.328 121.467 1.00 46.39 82 PRO A C 1
ATOM 718 O O . PRO A 1 102 ? 45.672 32.614 122.557 1.00 47.87 82 PRO A O 1
ATOM 722 N N . GLU A 1 103 ? 45.515 32.956 120.324 1.00 48.41 83 GLU A N 1
ATOM 723 C CA . GLU A 1 103 ? 46.338 34.209 120.208 1.00 50.25 83 GLU A CA 1
ATOM 724 C C . GLU A 1 103 ? 45.671 35.372 120.947 1.00 49.22 83 GLU A C 1
ATOM 725 O O . GLU A 1 103 ? 46.363 36.298 121.323 1.00 51.09 83 GLU A O 1
ATOM 731 N N . ARG A 1 104 ? 44.359 35.330 121.115 1.00 48.68 84 ARG A N 1
ATOM 732 C CA . ARG A 1 104 ? 43.587 36.377 121.810 1.00 47.76 84 ARG A CA 1
ATOM 733 C C . ARG A 1 104 ? 43.262 35.976 123.251 1.00 48.64 84 ARG A C 1
ATOM 734 O O . ARG A 1 104 ? 42.504 36.683 123.871 1.00 48.98 84 ARG A O 1
ATOM 742 N N . ALA A 1 105 ? 43.716 34.829 123.734 1.00 49.41 85 ALA A N 1
ATOM 743 C CA . ALA A 1 105 ? 43.415 34.345 125.098 1.00 49.31 85 ALA A CA 1
ATOM 744 C C . ALA A 1 105 ? 44.740 34.218 125.852 1.00 50.28 85 ALA A C 1
ATOM 745 O O . ALA A 1 105 ? 44.736 33.796 126.995 1.00 49.30 85 ALA A O 1
ATOM 747 N N . GLY A 1 106 ? 45.844 34.564 125.197 1.00 52.23 86 GLY A N 1
ATOM 748 C CA . GLY A 1 106 ? 47.161 34.663 125.833 1.00 52.93 86 GLY A CA 1
ATOM 749 C C . GLY A 1 106 ? 47.926 33.378 125.683 1.00 55.19 86 GLY A C 1
ATOM 750 O O . GLY A 1 106 ? 48.971 33.288 126.319 1.00 56.34 86 GLY A O 1
ATOM 751 N N . ILE A 1 107 ? 47.436 32.422 124.876 1.00 53.98 87 ILE A N 1
ATOM 752 C CA . ILE A 1 107 ? 48.060 31.072 124.758 1.00 54.15 87 ILE A CA 1
ATOM 753 C C . ILE A 1 107 ? 49.102 31.078 123.630 1.00 55.13 87 ILE A C 1
ATOM 754 O O . ILE A 1 107 ? 48.757 31.346 122.457 1.00 59.20 87 ILE A O 1
ATOM 759 N N . SER A 1 108 ? 50.325 30.705 123.967 1.00 53.54 88 SER A N 1
ATOM 760 C CA . SER A 1 108 ? 51.501 30.758 123.071 1.00 53.62 88 SER A CA 1
ATOM 761 C C . SER A 1 108 ? 51.471 29.581 122.102 1.00 54.56 88 SER A C 1
ATOM 762 O O . SER A 1 108 ? 51.001 28.488 122.446 1.00 56.78 88 SER A O 1
ATOM 765 N N . PRO A 1 109 ? 52.004 29.715 120.869 1.00 55.34 89 PRO A N 1
ATOM 766 C CA . PRO A 1 109 ? 52.128 28.558 119.988 1.00 55.32 89 PRO A CA 1
ATOM 767 C C . PRO A 1 109 ? 52.976 27.473 120.675 1.00 55.64 89 PRO A C 1
ATOM 768 O O . PRO A 1 109 ? 52.558 26.319 120.659 1.00 53.81 89 PRO A O 1
ATOM 772 N N . GLU A 1 110 ? 54.096 27.866 121.306 1.00 55.84 90 GLU A N 1
ATOM 773 C CA . GLU A 1 110 ? 55.025 26.951 122.040 1.00 53.61 90 GLU A CA 1
ATOM 774 C C . GLU A 1 110 ? 54.232 26.144 123.079 1.00 52.24 90 GLU A C 1
ATOM 775 O O . GLU A 1 110 ? 54.456 24.946 123.195 1.00 49.92 90 GLU A O 1
ATOM 781 N N . GLU A 1 111 ? 53.310 26.781 123.791 1.00 51.60 91 GLU A N 1
ATOM 782 C CA . GLU A 1 111 ? 52.541 26.131 124.880 1.00 52.17 91 GLU A CA 1
ATOM 783 C C . GLU A 1 111 ? 51.488 25.181 124.291 1.00 49.54 91 GLU A C 1
ATOM 784 O O . GLU A 1 111 ? 51.423 23.987 124.741 1.00 46.68 91 GLU A O 1
ATOM 790 N N . ALA A 1 112 ? 50.690 25.669 123.335 1.00 47.47 92 ALA A N 1
ATOM 791 C CA . ALA A 1 112 ? 49.612 24.875 122.700 1.00 47.15 92 ALA A CA 1
ATOM 792 C C . ALA A 1 112 ? 50.246 23.648 122.030 1.00 47.85 92 ALA A C 1
ATOM 793 O O . ALA A 1 112 ? 49.590 22.579 122.013 1.00 47.06 92 ALA A O 1
ATOM 795 N N . ALA A 1 113 ? 51.484 23.800 121.539 1.00 47.90 93 ALA A N 1
ATOM 796 C CA . ALA A 1 113 ? 52.337 22.713 121.017 1.00 50.55 93 ALA A CA 1
ATOM 797 C C . ALA A 1 113 ? 52.576 21.673 122.118 1.00 50.74 93 ALA A C 1
ATOM 798 O O . ALA A 1 113 ? 52.211 20.482 121.925 1.00 50.27 93 ALA A O 1
ATOM 800 N N . LYS A 1 114 ? 53.163 22.115 123.230 1.00 50.92 94 LYS A N 1
ATOM 801 C CA . LYS A 1 114 ? 53.486 21.253 124.393 1.00 51.52 94 LYS A CA 1
ATOM 802 C C . LYS A 1 114 ? 52.207 20.535 124.860 1.00 48.06 94 LYS A C 1
ATOM 803 O O . LYS A 1 114 ? 52.296 19.326 125.025 1.00 47.08 94 LYS A O 1
ATOM 809 N N . ILE A 1 115 ? 51.077 21.237 125.039 1.00 45.71 95 ILE A N 1
ATOM 810 C CA . ILE A 1 115 ? 49.739 20.655 125.395 1.00 46.36 95 ILE A CA 1
ATOM 811 C C . ILE A 1 115 ? 49.317 19.593 124.349 1.00 47.06 95 ILE A C 1
ATOM 812 O O . ILE A 1 115 ? 48.908 18.475 124.723 1.00 47.83 95 ILE A O 1
ATOM 817 N N . TRP A 1 116 ? 49.371 19.929 123.067 1.00 45.87 96 TRP A N 1
ATOM 818 C CA . TRP A 1 116 ? 49.089 18.961 121.976 1.00 45.59 96 TRP A CA 1
ATOM 819 C C . TRP A 1 116 ? 49.868 17.661 122.199 1.00 45.50 96 TRP A C 1
ATOM 820 O O . TRP A 1 116 ? 49.216 16.641 122.419 1.00 47.73 96 TRP A O 1
ATOM 831 N N . ASN A 1 117 ? 51.202 17.696 122.106 1.00 47.56 97 ASN A N 1
ATOM 832 C CA . ASN A 1 117 ? 52.089 16.503 122.236 1.00 49.17 97 ASN A CA 1
ATOM 833 C C . ASN A 1 117 ? 51.793 15.788 123.556 1.00 49.44 97 ASN A C 1
ATOM 834 O O . ASN A 1 117 ? 51.794 14.563 123.563 1.00 49.57 97 ASN A O 1
ATOM 839 N N . ASP A 1 118 ? 51.543 16.531 124.630 1.00 49.24 98 ASP A N 1
ATOM 840 C CA . ASP A 1 118 ? 51.526 15.956 125.997 1.00 51.61 98 ASP A CA 1
ATOM 841 C C . ASP A 1 118 ? 50.164 15.362 126.336 1.00 50.16 98 ASP A C 1
ATOM 842 O O . ASP A 1 118 ? 50.140 14.523 127.231 1.00 51.96 98 ASP A O 1
ATOM 847 N N . GLN A 1 119 ? 49.062 15.831 125.755 1.00 46.23 99 GLN A N 1
ATOM 848 C CA . GLN A 1 119 ? 47.745 15.425 126.290 1.00 43.37 99 GLN A CA 1
ATOM 849 C C . GLN A 1 119 ? 46.778 15.259 125.142 1.00 42.96 99 GLN A C 1
ATOM 850 O O . GLN A 1 119 ? 46.064 14.259 125.183 1.00 41.46 99 GLN A O 1
ATOM 856 N N . VAL A 1 120 ? 46.780 16.138 124.139 1.00 41.97 100 VAL A N 1
ATOM 857 C CA . VAL A 1 120 ? 45.727 16.064 123.080 1.00 41.42 100 VAL A CA 1
ATOM 858 C C . VAL A 1 120 ? 46.014 14.950 122.047 1.00 40.58 100 VAL A C 1
ATOM 859 O O . VAL A 1 120 ? 45.026 14.339 121.606 1.00 39.52 100 VAL A O 1
ATOM 863 N N . LEU A 1 121 ? 47.264 14.696 121.652 1.00 40.68 101 LEU A N 1
ATOM 864 C CA . LEU A 1 121 ? 47.591 13.597 120.703 1.00 42.71 101 LEU A CA 1
ATOM 865 C C . LEU A 1 121 ? 46.924 12.289 121.140 1.00 39.81 101 LEU A C 1
ATOM 866 O O . LEU A 1 121 ? 46.303 11.597 120.319 1.00 40.65 101 LEU A O 1
ATOM 871 N N . ALA A 1 122 ? 47.009 11.979 122.411 1.00 37.86 102 ALA A N 1
ATOM 872 C CA . ALA A 1 122 ? 46.485 10.715 122.957 1.00 37.16 102 ALA A CA 1
ATOM 873 C C . ALA A 1 122 ? 45.043 10.527 122.465 1.00 36.08 102 ALA A C 1
ATOM 874 O O . ALA A 1 122 ? 44.650 9.348 122.258 1.00 33.76 102 ALA A O 1
ATOM 876 N N . LEU A 1 123 ? 44.297 11.607 122.206 1.00 34.23 103 LEU A N 1
ATOM 877 C CA . LEU A 1 123 ? 42.888 11.464 121.766 1.00 34.58 103 LEU A CA 1
ATOM 878 C C . LEU A 1 123 ? 42.828 10.817 120.375 1.00 35.61 103 LEU A C 1
ATOM 879 O O . LEU A 1 123 ? 41.779 10.239 120.064 1.00 33.80 103 LEU A O 1
ATOM 884 N N . ARG A 1 124 ? 43.906 10.917 119.596 1.00 37.41 104 ARG A N 1
ATOM 885 C CA . ARG A 1 124 ? 44.084 10.249 118.283 1.00 38.37 104 ARG A CA 1
ATOM 886 C C . ARG A 1 124 ? 44.709 8.873 118.521 1.00 40.47 104 ARG A C 1
ATOM 887 O O . ARG A 1 124 ? 44.061 7.836 118.262 1.00 40.03 104 ARG A O 1
ATOM 895 N N . THR A 1 125 ? 45.933 8.867 119.032 1.00 41.73 105 THR A N 1
ATOM 896 C CA . THR A 1 125 ? 46.797 7.665 119.037 1.00 41.96 105 THR A CA 1
ATOM 897 C C . THR A 1 125 ? 46.124 6.634 119.925 1.00 41.90 105 THR A C 1
ATOM 898 O O . THR A 1 125 ? 46.228 5.442 119.611 1.00 46.10 105 THR A O 1
ATOM 902 N N . SER A 1 126 ? 45.408 7.065 120.965 1.00 39.54 106 SER A N 1
ATOM 903 C CA . SER A 1 126 ? 44.697 6.147 121.892 1.00 37.92 106 SER A CA 1
ATOM 904 C C . SER A 1 126 ? 43.175 6.142 121.638 1.00 35.86 106 SER A C 1
ATOM 905 O O . SER A 1 126 ? 42.610 5.040 121.654 1.00 32.05 106 SER A O 1
ATOM 908 N N . HIS A 1 127 ? 42.480 7.275 121.449 1.00 33.23 107 HIS A N 1
ATOM 909 C CA . HIS A 1 127 ? 40.997 7.220 121.273 1.00 33.54 107 HIS A CA 1
ATOM 910 C C . HIS A 1 127 ? 40.573 7.258 119.787 1.00 32.13 107 HIS A C 1
ATOM 911 O O . HIS A 1 127 ? 39.351 7.134 119.548 1.00 30.78 107 HIS A O 1
ATOM 918 N N . HIS A 1 128 ? 41.531 7.347 118.851 1.00 32.29 108 HIS A N 1
ATOM 919 C CA . HIS A 1 128 ? 41.303 7.327 117.378 1.00 33.25 108 HIS A CA 1
ATOM 920 C C . HIS A 1 128 ? 40.260 8.372 117.046 1.00 35.12 108 HIS A C 1
ATOM 921 O O . HIS A 1 128 ? 39.444 8.069 116.212 1.00 35.55 108 HIS A O 1
ATOM 928 N N . LYS A 1 129 ? 40.329 9.532 117.695 1.00 35.38 109 LYS A N 1
ATOM 929 C CA . LYS A 1 129 ? 39.529 10.732 117.330 1.00 36.11 109 LYS A CA 1
ATOM 930 C C . LYS A 1 129 ? 40.281 11.515 116.255 1.00 36.53 109 LYS A C 1
ATOM 931 O O . LYS A 1 129 ? 41.512 11.421 116.183 1.00 38.11 109 LYS A O 1
ATOM 937 N N . ARG A 1 130 ? 39.560 12.284 115.463 1.00 35.79 110 ARG A N 1
ATOM 938 C CA . ARG A 1 130 ? 40.209 13.305 114.598 1.00 37.30 110 ARG A CA 1
ATOM 939 C C . ARG A 1 130 ? 40.155 14.652 115.308 1.00 35.25 110 ARG A C 1
ATOM 940 O O . ARG A 1 130 ? 39.183 14.896 115.996 1.00 33.55 110 ARG A O 1
ATOM 948 N N . LEU A 1 131 ? 41.198 15.450 115.096 1.00 34.42 111 LEU A N 1
ATOM 949 C CA . LEU A 1 131 ? 41.526 16.683 115.839 1.00 34.19 111 LEU A CA 1
ATOM 950 C C . LEU A 1 131 ? 41.662 17.849 114.845 1.00 33.53 111 LEU A C 1
ATOM 951 O O . LEU A 1 131 ? 42.520 17.777 113.926 1.00 33.08 111 LEU A O 1
ATOM 956 N N . VAL A 1 132 ? 40.919 18.916 115.114 1.00 32.84 112 VAL A N 1
ATOM 957 C CA . VAL A 1 132 ? 41.057 20.221 114.424 1.00 32.54 112 VAL A CA 1
ATOM 958 C C . VAL A 1 132 ? 42.092 21.045 115.172 1.00 32.53 112 VAL A C 1
ATOM 959 O O . VAL A 1 132 ? 41.999 21.132 116.384 1.00 31.15 112 VAL A O 1
ATOM 963 N N . SER A 1 133 ? 43.000 21.660 114.421 1.00 33.80 113 SER A N 1
ATOM 964 C CA . SER A 1 133 ? 43.901 22.739 114.903 1.00 34.78 113 SER A CA 1
ATOM 965 C C . SER A 1 133 ? 43.106 23.773 115.703 1.00 35.51 113 SER A C 1
ATOM 966 O O . SER A 1 133 ? 41.889 23.949 115.541 1.00 34.86 113 SER A O 1
ATOM 969 N N . PRO A 1 134 ? 43.811 24.589 116.513 1.00 36.77 114 PRO A N 1
ATOM 970 C CA . PRO A 1 134 ? 43.196 25.803 117.029 1.00 37.32 114 PRO A CA 1
ATOM 971 C C . PRO A 1 134 ? 42.683 26.607 115.835 1.00 36.61 114 PRO A C 1
ATOM 972 O O . PRO A 1 134 ? 43.307 26.610 114.758 1.00 35.71 114 PRO A O 1
ATOM 976 N N . SER A 1 135 ? 41.512 27.204 116.037 1.00 35.55 115 SER A N 1
ATOM 977 C CA . SER A 1 135 ? 40.891 28.115 115.057 1.00 35.75 115 SER A CA 1
ATOM 978 C C . SER A 1 135 ? 41.238 29.576 115.431 1.00 35.82 115 SER A C 1
ATOM 979 O O . SER A 1 135 ? 40.621 30.144 116.370 1.00 34.72 115 SER A O 1
ATOM 982 N N . CYS A 1 136 ? 42.174 30.176 114.694 1.00 37.10 116 CYS A N 1
ATOM 983 C CA . CYS A 1 136 ? 42.611 31.581 114.886 1.00 38.71 116 CYS A CA 1
ATOM 984 C C . CYS A 1 136 ? 41.786 32.563 114.018 1.00 40.93 116 CYS A C 1
ATOM 985 O O . CYS A 1 136 ? 41.297 32.157 112.932 1.00 42.07 116 CYS A O 1
ATOM 988 N N . ALA A 1 137 ? 41.652 33.831 114.466 1.00 41.77 117 ALA A N 1
ATOM 989 C CA . ALA A 1 137 ? 41.097 34.951 113.683 1.00 43.07 117 ALA A CA 1
ATOM 990 C C . ALA A 1 137 ? 41.923 35.083 112.401 1.00 43.17 117 ALA A C 1
ATOM 991 O O . ALA A 1 137 ? 43.110 34.649 112.395 1.00 42.84 117 ALA A O 1
ATOM 993 N N . SER A 1 138 ? 41.308 35.646 111.363 1.00 42.11 118 SER A N 1
ATOM 994 C CA . SER A 1 138 ? 41.906 35.812 110.019 1.00 42.96 118 SER A CA 1
ATOM 995 C C . SER A 1 138 ? 42.829 37.065 109.951 1.00 44.77 118 SER A C 1
ATOM 996 O O . SER A 1 138 ? 43.394 37.331 108.896 1.00 45.42 118 SER A O 1
ATOM 999 N N . ASP A 1 139 ? 43.054 37.784 111.042 1.00 45.82 119 ASP A N 1
ATOM 1000 C CA . ASP A 1 139 ? 43.908 39.006 111.055 1.00 47.15 119 ASP A CA 1
ATOM 1001 C C . ASP A 1 139 ? 45.367 38.554 111.056 1.00 47.85 119 ASP A C 1
ATOM 1002 O O . ASP A 1 139 ? 45.595 37.369 110.978 1.00 44.62 119 ASP A O 1
ATOM 1007 N N . PRO A 1 140 ? 46.382 39.454 110.963 1.00 49.41 120 PRO A N 1
ATOM 1008 C CA . PRO A 1 140 ? 47.789 39.030 110.955 1.00 49.45 120 PRO A CA 1
ATOM 1009 C C . PRO A 1 140 ? 48.297 38.318 112.223 1.00 48.61 120 PRO A C 1
ATOM 1010 O O . PRO A 1 140 ? 49.147 37.469 112.083 1.00 51.49 120 PRO A O 1
ATOM 1014 N N . ALA A 1 141 ? 47.763 38.622 113.404 1.00 49.06 121 ALA A N 1
ATOM 1015 C CA . ALA A 1 141 ? 48.100 37.934 114.687 1.00 50.93 121 ALA A CA 1
ATOM 1016 C C . ALA A 1 141 ? 47.590 36.475 114.686 1.00 49.88 121 ALA A C 1
ATOM 1017 O O . ALA A 1 141 ? 48.313 35.581 115.161 1.00 48.73 121 ALA A O 1
ATOM 1019 N N . GLY A 1 142 ? 46.372 36.246 114.206 1.00 49.44 122 GLY A N 1
ATOM 1020 C CA . GLY A 1 142 ? 45.843 34.884 113.992 1.00 48.87 122 GLY A CA 1
ATOM 1021 C C . GLY A 1 142 ? 46.658 34.115 112.957 1.00 49.21 122 GLY A C 1
ATOM 1022 O O . GLY A 1 142 ? 47.071 32.953 113.266 1.00 51.29 122 GLY A O 1
ATOM 1023 N N . ILE A 1 143 ? 46.907 34.714 111.787 1.00 48.93 123 ILE A N 1
ATOM 1024 C CA . ILE A 1 143 ? 47.626 34.055 110.658 1.00 48.91 123 ILE A CA 1
ATOM 1025 C C . ILE A 1 143 ? 49.019 33.627 111.105 1.00 48.66 123 ILE A C 1
ATOM 1026 O O . ILE A 1 143 ? 49.451 32.510 110.714 1.00 49.34 123 ILE A O 1
ATOM 1031 N N . ALA A 1 144 ? 49.726 34.480 111.853 1.00 48.95 124 ALA A N 1
ATOM 1032 C CA . ALA A 1 144 ? 51.096 34.161 112.322 1.00 49.86 124 ALA A CA 1
ATOM 1033 C C . ALA A 1 144 ? 51.046 33.147 113.483 1.00 48.92 124 ALA A C 1
ATOM 1034 O O . ALA A 1 144 ? 52.003 32.379 113.592 1.00 47.02 124 ALA A O 1
ATOM 1036 N N . TRP A 1 145 ? 49.978 33.098 114.293 1.00 49.01 125 TRP A N 1
ATOM 1037 C CA . TRP A 1 145 ? 49.866 32.103 115.402 1.00 49.78 125 TRP A CA 1
ATOM 1038 C C . TRP A 1 145 ? 49.758 30.705 114.786 1.00 49.00 125 TRP A C 1
ATOM 1039 O O . TRP A 1 145 ? 50.557 29.824 115.131 1.00 50.65 125 TRP A O 1
ATOM 1050 N N . ILE A 1 146 ? 48.801 30.500 113.890 1.00 47.84 126 ILE A N 1
ATOM 1051 C CA . ILE A 1 146 ? 48.555 29.136 113.350 1.00 45.96 126 ILE A CA 1
ATOM 1052 C C . ILE A 1 146 ? 49.793 28.758 112.528 1.00 47.16 126 ILE A C 1
ATOM 1053 O O . ILE A 1 146 ? 50.268 27.598 112.648 1.00 44.88 126 ILE A O 1
ATOM 1058 N N . LYS A 1 147 ? 50.391 29.709 111.804 1.00 49.76 127 LYS A N 1
ATOM 1059 C CA . LYS A 1 147 ? 51.594 29.434 110.970 1.00 51.51 127 LYS A CA 1
ATOM 1060 C C . LYS A 1 147 ? 52.701 28.811 111.836 1.00 52.03 127 LYS A C 1
ATOM 1061 O O . LYS A 1 147 ? 53.299 27.793 111.397 1.00 53.20 127 LYS A O 1
ATOM 1067 N N . LYS A 1 148 ? 52.951 29.362 113.024 1.00 52.34 128 LYS A N 1
ATOM 1068 C CA . LYS A 1 148 ? 54.025 28.876 113.939 1.00 55.49 128 LYS A CA 1
ATOM 1069 C C . LYS A 1 148 ? 53.662 27.522 114.596 1.00 54.81 128 LYS A C 1
ATOM 1070 O O . LYS A 1 148 ? 54.567 26.640 114.661 1.00 53.95 128 LYS A O 1
ATOM 1076 N N . TRP A 1 149 ? 52.438 27.394 115.142 1.00 52.23 129 TRP A N 1
ATOM 1077 C CA . TRP A 1 149 ? 51.897 26.148 115.774 1.00 51.14 129 TRP A CA 1
ATOM 1078 C C . TRP A 1 149 ? 51.957 24.967 114.794 1.00 47.66 129 TRP A C 1
ATOM 1079 O O . TRP A 1 149 ? 52.482 23.913 115.167 1.00 47.98 129 TRP A O 1
ATOM 1090 N N . MET A 1 150 ? 51.414 25.146 113.596 1.00 45.51 130 MET A N 1
ATOM 1091 C CA . MET A 1 150 ? 51.469 24.144 112.516 1.00 45.91 130 MET A CA 1
ATOM 1092 C C . MET A 1 150 ? 52.919 23.745 112.295 1.00 47.34 130 MET A C 1
ATOM 1093 O O . MET A 1 150 ? 53.190 22.547 112.259 1.00 43.63 130 MET A O 1
ATOM 1098 N N . ASN A 1 151 ? 53.822 24.715 112.223 1.00 50.11 131 ASN A N 1
ATOM 1099 C CA . ASN A 1 151 ? 55.265 24.401 112.108 1.00 52.36 131 ASN A CA 1
ATOM 1100 C C . ASN A 1 151 ? 55.731 23.538 113.296 1.00 50.74 131 ASN A C 1
ATOM 1101 O O . ASN A 1 151 ? 56.463 22.554 113.066 1.00 51.67 131 ASN A O 1
ATOM 1106 N N . LEU A 1 152 ? 55.334 23.845 114.523 1.00 49.98 132 LEU A N 1
ATOM 1107 C CA . LEU A 1 152 ? 55.874 23.133 115.723 1.00 51.05 132 LEU A CA 1
ATOM 1108 C C . LEU A 1 152 ? 55.360 21.677 115.794 1.00 48.93 132 LEU A C 1
ATOM 1109 O O . LEU A 1 152 ? 56.116 20.807 116.250 1.00 50.20 132 LEU A O 1
ATOM 1114 N N . VAL A 1 153 ? 54.139 21.391 115.353 1.00 48.45 133 VAL A N 1
ATOM 1115 C CA . VAL A 1 153 ? 53.484 20.052 115.544 1.00 47.93 133 VAL A CA 1
ATOM 1116 C C . VAL A 1 153 ? 53.538 19.230 114.252 1.00 48.83 133 VAL A C 1
ATOM 1117 O O . VAL A 1 153 ? 52.792 18.218 114.137 1.00 48.72 133 VAL A O 1
ATOM 1121 N N . ALA A 1 154 ? 54.410 19.629 113.318 1.00 50.75 134 ALA A N 1
ATOM 1122 C CA . ALA A 1 154 ? 54.440 19.131 111.926 1.00 49.72 134 ALA A CA 1
ATOM 1123 C C . ALA A 1 154 ? 54.638 17.617 111.912 1.00 51.68 134 ALA A C 1
ATOM 1124 O O . ALA A 1 154 ? 54.117 16.966 110.977 1.00 52.41 134 ALA A O 1
ATOM 1126 N N . LYS A 1 155 ? 55.373 17.084 112.890 1.00 51.30 135 LYS A N 1
ATOM 1127 C CA . LYS A 1 155 ? 55.646 15.628 112.976 1.00 53.31 135 LYS A CA 1
ATOM 1128 C C . LYS A 1 155 ? 54.358 14.898 113.420 1.00 50.25 135 LYS A C 1
ATOM 1129 O O . LYS A 1 155 ? 54.211 13.770 112.989 1.00 48.22 135 LYS A O 1
ATOM 1135 N N . ASN A 1 156 ? 53.429 15.549 114.149 1.00 47.72 136 ASN A N 1
ATOM 1136 C CA . ASN A 1 156 ? 52.077 15.028 114.534 1.00 44.70 136 ASN A CA 1
ATOM 1137 C C . ASN A 1 156 ? 50.982 16.041 114.190 1.00 44.36 136 ASN A C 1
ATOM 1138 O O . ASN A 1 156 ? 50.413 16.709 115.058 1.00 44.32 136 ASN A O 1
ATOM 1143 N N . PRO A 1 157 ? 50.674 16.262 112.895 1.00 42.99 137 PRO A N 1
ATOM 1144 C CA . PRO A 1 157 ? 49.829 17.398 112.508 1.00 40.83 137 PRO A CA 1
ATOM 1145 C C . PRO A 1 157 ? 48.374 17.083 112.840 1.00 39.10 137 PRO A C 1
ATOM 1146 O O . PRO A 1 157 ? 48.030 15.931 113.099 1.00 37.73 137 PRO A O 1
ATOM 1150 N N . PRO A 1 158 ? 47.489 18.098 112.891 1.00 37.83 138 PRO A N 1
ATOM 1151 C CA . PRO A 1 158 ? 46.055 17.882 113.052 1.00 37.05 138 PRO A CA 1
ATOM 1152 C C . PRO A 1 158 ? 45.413 17.311 111.783 1.00 37.70 138 PRO A C 1
ATOM 1153 O O . PRO A 1 158 ? 45.939 17.531 110.690 1.00 37.78 138 PRO A O 1
ATOM 1157 N N . ASP A 1 159 ? 44.229 16.723 111.923 1.00 36.64 139 ASP A N 1
ATOM 1158 C CA . ASP A 1 159 ? 43.447 16.163 110.785 1.00 35.55 139 ASP A CA 1
ATOM 1159 C C . ASP A 1 159 ? 42.901 17.287 109.910 1.00 35.38 139 ASP A C 1
ATOM 1160 O O . ASP A 1 159 ? 42.735 17.074 108.714 1.00 35.47 139 ASP A O 1
ATOM 1165 N N . TYR A 1 160 ? 42.636 18.436 110.508 1.00 35.18 140 TYR A N 1
ATOM 1166 C CA . TYR A 1 160 ? 41.907 19.567 109.898 1.00 34.57 140 TYR A CA 1
ATOM 1167 C C . TYR A 1 160 ? 42.530 20.884 110.361 1.00 35.76 140 TYR A C 1
ATOM 1168 O O . TYR A 1 160 ? 42.910 20.988 111.553 1.00 36.79 140 TYR A O 1
ATOM 1177 N N . LEU A 1 161 ? 42.599 21.860 109.444 1.00 35.73 141 LEU A N 1
ATOM 1178 C CA . LEU A 1 161 ? 42.965 23.266 109.751 1.00 35.74 141 LEU A CA 1
ATOM 1179 C C . LEU A 1 161 ? 41.689 24.061 110.013 1.00 34.89 141 LEU A C 1
ATOM 1180 O O . LEU A 1 161 ? 40.899 24.274 109.045 1.00 35.45 141 LEU A O 1
ATOM 1185 N N . GLY A 1 162 ? 41.504 24.492 111.260 1.00 33.85 142 GLY A N 1
ATOM 1186 C CA . GLY A 1 162 ? 40.389 25.362 111.673 1.00 34.51 142 GLY A CA 1
ATOM 1187 C C . GLY A 1 162 ? 40.647 26.833 111.328 1.00 35.07 142 GLY A C 1
ATOM 1188 O O . GLY A 1 162 ? 41.802 27.301 111.549 1.00 36.02 142 GLY A O 1
ATOM 1189 N N . LEU A 1 163 ? 39.649 27.506 110.724 1.00 35.06 143 LEU A N 1
ATOM 1190 C CA . LEU A 1 163 ? 39.712 28.961 110.356 1.00 35.73 143 LEU A CA 1
ATOM 1191 C C . LEU A 1 163 ? 38.398 29.661 110.743 1.00 35.80 143 LEU A C 1
ATOM 1192 O O . LEU A 1 163 ? 37.284 29.088 110.638 1.00 33.50 143 LEU A O 1
ATOM 1197 N N . HIS A 1 164 ? 38.545 30.903 111.180 1.00 37.64 144 HIS A N 1
ATOM 1198 C CA . HIS A 1 164 ? 37.464 31.903 111.327 1.00 38.22 144 HIS A CA 1
ATOM 1199 C C . HIS A 1 164 ? 37.657 32.906 110.186 1.00 39.14 144 HIS A C 1
ATOM 1200 O O . HIS A 1 164 ? 38.838 33.165 109.837 1.00 38.98 144 HIS A O 1
ATOM 1207 N N . TRP A 1 165 ? 36.553 33.374 109.598 1.00 37.91 145 TRP A N 1
ATOM 1208 C CA . TRP A 1 165 ? 36.531 34.550 108.697 1.00 37.86 145 TRP A CA 1
ATOM 1209 C C . TRP A 1 165 ? 35.229 35.337 108.904 1.00 38.24 145 TRP A C 1
ATOM 1210 O O . TRP A 1 165 ? 34.112 34.751 108.837 1.00 36.77 145 TRP A O 1
ATOM 1221 N N . TYR A 1 166 ? 35.380 36.655 109.064 1.00 39.65 146 TYR A N 1
ATOM 1222 C CA . TYR A 1 166 ? 34.292 37.657 109.146 1.00 39.52 146 TYR A CA 1
ATOM 1223 C C . TYR A 1 166 ? 34.667 38.881 108.283 1.00 41.18 146 TYR A C 1
ATOM 1224 O O . TYR A 1 166 ? 35.832 39.321 108.332 1.00 40.83 146 TYR A O 1
ATOM 1233 N N . GLY A 1 167 ? 33.705 39.397 107.507 1.00 42.05 147 GLY A N 1
ATOM 1234 C CA . GLY A 1 167 ? 33.867 40.581 106.637 1.00 43.63 147 GLY A CA 1
ATOM 1235 C C . GLY A 1 167 ? 32.710 40.729 105.656 1.00 43.90 147 GLY A C 1
ATOM 1236 O O . GLY A 1 167 ? 31.641 40.064 105.873 1.00 40.56 147 GLY A O 1
ATOM 1237 N N . THR A 1 168 ? 32.897 41.593 104.631 1.00 43.37 148 THR A N 1
ATOM 1238 C CA . THR A 1 168 ? 31.802 42.141 103.786 1.00 43.23 148 THR A CA 1
ATOM 1239 C C . THR A 1 168 ? 31.908 41.597 102.357 1.00 43.27 148 THR A C 1
ATOM 1240 O O . THR A 1 168 ? 30.859 41.472 101.715 1.00 43.90 148 THR A O 1
ATOM 1244 N N . LYS A 1 169 ? 33.112 41.220 101.916 1.00 43.35 149 LYS A N 1
ATOM 1245 C CA . LYS A 1 169 ? 33.395 40.823 100.516 1.00 45.01 149 LYS A CA 1
ATOM 1246 C C . LYS A 1 169 ? 33.597 39.305 100.388 1.00 43.67 149 LYS A C 1
ATOM 1247 O O . LYS A 1 169 ? 34.697 38.813 100.697 1.00 42.72 149 LYS A O 1
ATOM 1253 N N . GLY A 1 170 ? 32.587 38.644 99.826 1.00 42.68 150 GLY A N 1
ATOM 1254 C CA . GLY A 1 170 ? 32.648 37.254 99.335 1.00 42.95 150 GLY A CA 1
ATOM 1255 C C . GLY A 1 170 ? 34.012 36.953 98.744 1.00 43.76 150 GLY A C 1
ATOM 1256 O O . GLY A 1 170 ? 34.719 36.117 99.311 1.00 42.93 150 GLY A O 1
ATOM 1257 N N . ASP A 1 171 ? 34.425 37.660 97.697 1.00 43.86 151 ASP A N 1
ATOM 1258 C CA . ASP A 1 171 ? 35.696 37.362 96.988 1.00 45.67 151 ASP A CA 1
ATOM 1259 C C . ASP A 1 171 ? 36.842 37.441 98.004 1.00 44.70 151 ASP A C 1
ATOM 1260 O O . ASP A 1 171 ? 37.836 36.749 97.822 1.00 44.97 151 ASP A O 1
ATOM 1265 N N . GLU A 1 172 ? 36.749 38.231 99.063 1.00 44.71 152 GLU A N 1
ATOM 1266 C CA . GLU A 1 172 ? 37.886 38.194 100.023 1.00 46.91 152 GLU A CA 1
ATOM 1267 C C . GLU A 1 172 ? 37.964 36.869 100.827 1.00 44.44 152 GLU A C 1
ATOM 1268 O O . GLU A 1 172 ? 39.093 36.409 101.123 1.00 43.51 152 GLU A O 1
ATOM 1274 N N . MET A 1 173 ? 36.846 36.333 101.302 1.00 42.82 153 MET A N 1
ATOM 1275 C CA . MET A 1 173 ? 36.891 35.058 102.084 1.00 41.64 153 MET A CA 1
ATOM 1276 C C . MET A 1 173 ? 37.503 33.970 101.187 1.00 41.22 153 MET A C 1
ATOM 1277 O O . MET A 1 173 ? 38.468 33.288 101.605 1.00 40.57 153 MET A O 1
ATOM 1282 N N . ILE A 1 174 ? 37.049 33.916 99.941 1.00 41.97 154 ILE A N 1
ATOM 1283 C CA . ILE A 1 174 ? 37.541 32.943 98.939 1.00 42.81 154 ILE A CA 1
ATOM 1284 C C . ILE A 1 174 ? 39.063 33.039 98.820 1.00 45.20 154 ILE A C 1
ATOM 1285 O O . ILE A 1 174 ? 39.699 31.958 98.870 1.00 46.54 154 ILE A O 1
ATOM 1290 N N . ARG A 1 175 ? 39.633 34.239 98.693 1.00 46.94 155 ARG A N 1
ATOM 1291 C CA . ARG A 1 175 ? 41.109 34.448 98.606 1.00 49.36 155 ARG A CA 1
ATOM 1292 C C . ARG A 1 175 ? 41.823 33.998 99.894 1.00 46.04 155 ARG A C 1
ATOM 1293 O O . ARG A 1 175 ? 42.889 33.323 99.783 1.00 45.71 155 ARG A O 1
ATOM 1301 N N . TYR A 1 176 ? 41.303 34.364 101.071 1.00 43.02 156 TYR A N 1
ATOM 1302 C CA . TYR A 1 176 ? 41.814 33.874 102.380 1.00 42.89 156 TYR A CA 1
ATOM 1303 C C . TYR A 1 176 ? 41.828 32.326 102.426 1.00 42.26 156 TYR A C 1
ATOM 1304 O O . TYR A 1 176 ? 42.875 31.735 102.757 1.00 41.86 156 TYR A O 1
ATOM 1313 N N . LEU A 1 177 ? 40.710 31.665 102.123 1.00 41.09 157 LEU A N 1
ATOM 1314 C CA . LEU A 1 177 ? 40.667 30.167 102.114 1.00 41.21 157 LEU A CA 1
ATOM 1315 C C . LEU A 1 177 ? 41.707 29.649 101.110 1.00 42.14 157 LEU A C 1
ATOM 1316 O O . LEU A 1 177 ? 42.503 28.751 101.506 1.00 41.17 157 LEU A O 1
ATOM 1321 N N . GLU A 1 178 ? 41.769 30.224 99.898 1.00 43.36 158 GLU A N 1
ATOM 1322 C CA . GLU A 1 178 ? 42.730 29.757 98.849 1.00 46.31 158 GLU A CA 1
ATOM 1323 C C . GLU A 1 178 ? 44.146 29.948 99.384 1.00 45.22 158 GLU A C 1
ATOM 1324 O O . GLU A 1 178 ? 44.974 29.007 99.322 1.00 45.54 158 GLU A O 1
ATOM 1330 N N . SER A 1 179 ? 44.384 31.102 99.964 1.00 45.83 159 SER A N 1
ATOM 1331 C CA . SER A 1 179 ? 45.703 31.469 100.528 1.00 46.26 159 SER A CA 1
ATOM 1332 C C . SER A 1 179 ? 46.083 30.462 101.613 1.00 45.61 159 SER A C 1
ATOM 1333 O O . SER A 1 179 ? 47.187 29.858 101.550 1.00 46.55 159 SER A O 1
ATOM 1336 N N . MET A 1 180 ? 45.201 30.279 102.590 1.00 44.78 160 MET A N 1
ATOM 1337 C CA . MET A 1 180 ? 45.529 29.418 103.746 1.00 45.80 160 MET A CA 1
ATOM 1338 C C . MET A 1 180 ? 45.724 27.970 103.283 1.00 43.88 160 MET A C 1
ATOM 1339 O O . MET A 1 180 ? 46.596 27.288 103.861 1.00 42.65 160 MET A O 1
ATOM 1344 N N . HIS A 1 181 ? 44.939 27.507 102.306 1.00 44.36 161 HIS A N 1
ATOM 1345 C CA . HIS A 1 181 ? 45.047 26.138 101.733 1.00 44.75 161 HIS A CA 1
ATOM 1346 C C . HIS A 1 181 ? 46.441 25.948 101.114 1.00 47.68 161 HIS A C 1
ATOM 1347 O O . HIS A 1 181 ? 47.040 24.857 101.276 1.00 46.18 161 HIS A O 1
ATOM 1354 N N . LYS A 1 182 ? 46.915 26.958 100.385 1.00 48.61 162 LYS A N 1
ATOM 1355 C CA . LYS A 1 182 ? 48.245 26.987 99.723 1.00 51.98 162 LYS A CA 1
ATOM 1356 C C . LYS A 1 182 ? 49.346 26.919 100.790 1.00 52.08 162 LYS A C 1
ATOM 1357 O O . LYS A 1 182 ? 50.338 26.170 100.619 1.00 51.96 162 LYS A O 1
ATOM 1363 N N . GLU A 1 183 ? 49.170 27.666 101.871 1.00 52.64 163 GLU A N 1
ATOM 1364 C CA . GLU A 1 183 ? 50.179 27.793 102.941 1.00 53.15 163 GLU A CA 1
ATOM 1365 C C . GLU A 1 183 ? 50.177 26.535 103.828 1.00 52.73 163 GLU A C 1
ATOM 1366 O O . GLU A 1 183 ? 51.230 26.210 104.408 1.00 55.54 163 GLU A O 1
ATOM 1372 N N . HIS A 1 184 ? 49.046 25.846 103.977 1.00 48.90 164 HIS A N 1
ATOM 1373 C CA . HIS A 1 184 ? 48.904 24.622 104.835 1.00 47.44 164 HIS A CA 1
ATOM 1374 C C . HIS A 1 184 ? 48.228 23.532 104.005 1.00 44.18 164 HIS A C 1
ATOM 1375 O O . HIS A 1 184 ? 47.024 23.308 104.093 1.00 42.57 164 HIS A O 1
ATOM 1382 N N . PRO A 1 185 ? 48.972 22.962 103.039 1.00 45.42 165 PRO A N 1
ATOM 1383 C CA . PRO A 1 185 ? 48.392 22.087 102.018 1.00 46.42 165 PRO A CA 1
ATOM 1384 C C . PRO A 1 185 ? 48.033 20.678 102.496 1.00 46.06 165 PRO A C 1
ATOM 1385 O O . PRO A 1 185 ? 47.170 20.100 101.905 1.00 46.95 165 PRO A O 1
ATOM 1389 N N . HIS A 1 186 ? 48.641 20.230 103.595 1.00 47.53 166 HIS A N 1
ATOM 1390 C CA . HIS A 1 186 ? 48.703 18.815 104.024 1.00 49.25 166 HIS A CA 1
ATOM 1391 C C . HIS A 1 186 ? 47.370 18.329 104.610 1.00 47.45 166 HIS A C 1
ATOM 1392 O O . HIS A 1 186 ? 47.294 17.167 104.907 1.00 46.44 166 HIS A O 1
ATOM 1399 N N . GLN A 1 187 ? 46.347 19.163 104.766 1.00 46.75 167 GLN A N 1
ATOM 1400 C CA . GLN A 1 187 ? 45.057 18.709 105.335 1.00 44.31 167 GLN A CA 1
ATOM 1401 C C . GLN A 1 187 ? 43.910 19.610 104.897 1.00 41.46 167 GLN A C 1
ATOM 1402 O O . GLN A 1 187 ? 44.086 20.760 104.475 1.00 40.53 167 GLN A O 1
ATOM 1408 N N . PRO A 1 188 ? 42.676 19.083 104.982 1.00 38.82 168 PRO A N 1
ATOM 1409 C CA . PRO A 1 188 ? 41.502 19.863 104.631 1.00 37.72 168 PRO A CA 1
ATOM 1410 C C . PRO A 1 188 ? 41.255 20.950 105.669 1.00 35.59 168 PRO A C 1
ATOM 1411 O O . PRO A 1 188 ? 41.833 20.881 106.731 1.00 36.33 168 PRO A O 1
ATOM 1415 N N . ILE A 1 189 ? 40.423 21.926 105.281 1.00 34.06 169 ILE A N 1
ATOM 1416 C CA . ILE A 1 189 ? 40.008 23.099 106.084 1.00 32.39 169 ILE A CA 1
ATOM 1417 C C . ILE A 1 189 ? 38.588 22.910 106.650 1.00 30.97 169 ILE A C 1
ATOM 1418 O O . ILE A 1 189 ? 37.650 22.510 105.909 1.00 29.61 169 ILE A O 1
ATOM 1423 N N . ILE A 1 190 ? 38.437 23.228 107.940 1.00 29.86 170 ILE A N 1
ATOM 1424 C CA . ILE A 1 190 ? 37.110 23.464 108.566 1.00 29.77 170 ILE A CA 1
ATOM 1425 C C . ILE A 1 190 ? 37.000 24.946 108.889 1.00 30.55 170 ILE A C 1
ATOM 1426 O O . ILE A 1 190 ? 37.922 25.509 109.542 1.00 30.80 170 ILE A O 1
ATOM 1431 N N . VAL A 1 191 ? 35.964 25.575 108.340 1.00 30.85 171 VAL A N 1
ATOM 1432 C CA . VAL A 1 191 ? 35.650 26.989 108.638 1.00 30.72 171 VAL A CA 1
ATOM 1433 C C . VAL A 1 191 ? 34.732 26.937 109.852 1.00 29.47 171 VAL A C 1
ATOM 1434 O O . VAL A 1 191 ? 33.528 26.797 109.688 1.00 29.00 171 VAL A O 1
ATOM 1438 N N . SER A 1 192 ? 35.318 26.992 111.038 1.00 30.37 172 SER A N 1
ATOM 1439 C CA . SER A 1 192 ? 34.656 26.660 112.329 1.00 31.05 172 SER A CA 1
ATOM 1440 C C . SER A 1 192 ? 33.754 27.808 112.780 1.00 31.51 172 SER A C 1
ATOM 1441 O O . SER A 1 192 ? 32.843 27.560 113.648 1.00 31.16 172 SER A O 1
ATOM 1444 N N . GLU A 1 193 ? 33.977 28.996 112.181 1.00 31.84 173 GLU A N 1
ATOM 1445 C CA . GLU A 1 193 ? 33.123 30.217 112.282 1.00 33.03 173 GLU A CA 1
ATOM 1446 C C . GLU A 1 193 ? 33.342 31.169 111.094 1.00 32.33 173 GLU A C 1
ATOM 1447 O O . GLU A 1 193 ? 34.509 31.474 110.770 1.00 32.51 173 GLU A O 1
ATOM 1453 N N . TRP A 1 194 ? 32.250 31.650 110.506 1.00 31.41 174 TRP A N 1
ATOM 1454 C CA . TRP A 1 194 ? 32.300 32.718 109.475 1.00 32.27 174 TRP A CA 1
ATOM 1455 C C . TRP A 1 194 ? 30.937 33.412 109.408 1.00 32.10 174 TRP A C 1
ATOM 1456 O O . TRP A 1 194 ? 29.907 32.728 109.644 1.00 31.86 174 TRP A O 1
ATOM 1467 N N . ALA A 1 195 ? 30.912 34.650 108.920 1.00 31.99 175 ALA A N 1
ATOM 1468 C CA . ALA A 1 195 ? 29.658 35.315 108.518 1.00 32.34 175 ALA A CA 1
ATOM 1469 C C . ALA A 1 195 ? 29.986 36.602 107.762 1.00 33.37 175 ALA A C 1
ATOM 1470 O O . ALA A 1 195 ? 31.146 37.089 107.849 1.00 31.98 175 ALA A O 1
ATOM 1472 N N . SER A 1 196 ? 28.960 37.134 107.092 1.00 34.77 176 SER A N 1
ATOM 1473 C CA . SER A 1 196 ? 28.915 38.547 106.643 1.00 35.69 176 SER A CA 1
ATOM 1474 C C . SER A 1 196 ? 28.728 39.453 107.869 1.00 36.17 176 SER A C 1
ATOM 1475 O O . SER A 1 196 ? 27.763 39.266 108.669 1.00 34.53 176 SER A O 1
ATOM 1478 N N . THR A 1 197 ? 29.594 40.448 107.995 1.00 39.42 177 THR A N 1
ATOM 1479 C CA . THR A 1 197 ? 29.394 41.591 108.944 1.00 40.08 177 THR A CA 1
ATOM 1480 C C . THR A 1 197 ? 28.685 42.774 108.272 1.00 39.84 177 THR A C 1
ATOM 1481 O O . THR A 1 197 ? 28.491 43.812 108.968 1.00 37.99 177 THR A O 1
ATOM 1485 N N . SER A 1 198 ? 28.325 42.664 106.986 1.00 39.59 178 SER A N 1
ATOM 1486 C CA . SER A 1 198 ? 27.623 43.752 106.256 1.00 40.60 178 SER A CA 1
ATOM 1487 C C . SER A 1 198 ? 26.302 44.064 106.974 1.00 40.06 178 SER A C 1
ATOM 1488 O O . SER A 1 198 ? 25.671 43.105 107.564 1.00 36.81 178 SER A O 1
ATOM 1491 N N . ARG A 1 199 ? 25.878 45.335 106.957 1.00 38.22 179 ARG A N 1
ATOM 1492 C CA . ARG A 1 199 ? 24.592 45.714 107.599 1.00 37.85 179 ARG A CA 1
ATOM 1493 C C . ARG A 1 199 ? 23.522 45.801 106.529 1.00 37.04 179 ARG A C 1
ATOM 1494 O O . ARG A 1 199 ? 22.368 46.119 106.870 1.00 38.75 179 ARG A O 1
ATOM 1502 N N . SER A 1 200 ? 23.906 45.566 105.285 1.00 36.43 180 SER A N 1
ATOM 1503 C CA . SER A 1 200 ? 22.956 45.488 104.147 1.00 36.83 180 SER A CA 1
ATOM 1504 C C . SER A 1 200 ? 22.485 44.015 104.013 1.00 36.91 180 SER A C 1
ATOM 1505 O O . SER A 1 200 ? 23.280 43.172 103.500 1.00 35.20 180 SER A O 1
ATOM 1508 N N . TYR A 1 201 ? 21.242 43.717 104.399 1.00 36.34 181 TYR A N 1
ATOM 1509 C CA . TYR A 1 201 ? 20.714 42.341 104.260 1.00 37.41 181 TYR A CA 1
ATOM 1510 C C . TYR A 1 201 ? 21.007 41.795 102.851 1.00 36.56 181 TYR A C 1
ATOM 1511 O O . TYR A 1 201 ? 21.477 40.649 102.750 1.00 34.78 181 TYR A O 1
ATOM 1520 N N . PRO A 1 202 ? 20.750 42.549 101.736 1.00 36.67 182 PRO A N 1
ATOM 1521 C CA . PRO A 1 202 ? 21.128 42.071 100.403 1.00 36.63 182 PRO A CA 1
ATOM 1522 C C . PRO A 1 202 ? 22.592 41.636 100.260 1.00 37.49 182 PRO A C 1
ATOM 1523 O O . PRO A 1 202 ? 22.844 40.611 99.580 1.00 37.23 182 PRO A O 1
ATOM 1527 N N . ASP A 1 203 ? 23.530 42.326 100.925 1.00 37.59 183 ASP A N 1
ATOM 1528 C CA . ASP A 1 203 ? 24.978 41.961 100.839 1.00 36.92 183 ASP A CA 1
ATOM 1529 C C . ASP A 1 203 ? 25.276 40.704 101.700 1.00 35.81 183 ASP A C 1
ATOM 1530 O O . ASP A 1 203 ? 26.290 40.040 101.489 1.00 33.92 183 ASP A O 1
ATOM 1535 N N . VAL A 1 204 ? 24.517 40.536 102.775 1.00 35.05 184 VAL A N 1
ATOM 1536 C CA . VAL A 1 204 ? 24.738 39.456 103.763 1.00 34.62 184 VAL A CA 1
ATOM 1537 C C . VAL A 1 204 ? 24.343 38.149 103.070 1.00 34.24 184 VAL A C 1
ATOM 1538 O O . VAL A 1 204 ? 25.184 37.241 103.018 1.00 33.58 184 VAL A O 1
ATOM 1542 N N . LEU A 1 205 ? 23.094 38.120 102.588 1.00 34.05 185 LEU A N 1
ATOM 1543 C CA . LEU A 1 205 ? 22.500 37.065 101.750 1.00 34.27 185 LEU A CA 1
ATOM 1544 C C . LEU A 1 205 ? 23.437 36.777 100.585 1.00 35.05 185 LEU A C 1
ATOM 1545 O O . LEU A 1 205 ? 23.832 35.574 100.392 1.00 34.13 185 LEU A O 1
ATOM 1550 N N . GLY A 1 206 ? 23.809 37.813 99.833 1.00 35.49 186 GLY A N 1
ATOM 1551 C CA . GLY A 1 206 ? 24.679 37.659 98.649 1.00 35.67 186 GLY A CA 1
ATOM 1552 C C . GLY A 1 206 ? 25.974 36.952 98.978 1.00 35.88 186 GLY A C 1
ATOM 1553 O O . GLY A 1 206 ? 26.302 36.031 98.279 1.00 38.50 186 GLY A O 1
ATOM 1554 N N . LEU A 1 207 ? 26.704 37.366 100.004 1.00 36.04 187 LEU A N 1
ATOM 1555 C CA . LEU A 1 207 ? 28.021 36.757 100.360 1.00 36.09 187 LEU A CA 1
ATOM 1556 C C . LEU A 1 207 ? 27.844 35.295 100.841 1.00 34.68 187 LEU A C 1
ATOM 1557 O O . LEU A 1 207 ? 28.697 34.426 100.474 1.00 33.90 187 LEU A O 1
ATOM 1562 N N . THR A 1 208 ? 26.835 35.069 101.707 1.00 34.18 188 THR A N 1
ATOM 1563 C CA . THR A 1 208 ? 26.489 33.759 102.355 1.00 33.50 188 THR A CA 1
ATOM 1564 C C . THR A 1 208 ? 26.232 32.735 101.247 1.00 34.00 188 THR A C 1
ATOM 1565 O O . THR A 1 208 ? 26.920 31.682 101.268 1.00 33.01 188 THR A O 1
ATOM 1569 N N . VAL A 1 209 ? 25.359 33.086 100.284 1.00 34.67 189 VAL A N 1
ATOM 1570 C CA . VAL A 1 209 ? 25.031 32.292 99.059 1.00 35.49 189 VAL A CA 1
ATOM 1571 C C . VAL A 1 209 ? 26.306 31.983 98.273 1.00 35.60 189 VAL A C 1
ATOM 1572 O O . VAL A 1 209 ? 26.559 30.790 97.971 1.00 35.19 189 VAL A O 1
ATOM 1576 N N . GLN A 1 210 ? 27.037 33.035 97.912 1.00 36.28 190 GLN A N 1
ATOM 1577 C CA . GLN A 1 210 ? 28.317 32.890 97.191 1.00 35.81 190 GLN A CA 1
ATOM 1578 C C . GLN A 1 210 ? 29.184 31.866 97.928 1.00 35.32 190 GLN A C 1
ATOM 1579 O O . GLN A 1 210 ? 29.656 30.941 97.239 1.00 36.79 190 GLN A O 1
ATOM 1585 N N . LEU A 1 211 ? 29.427 32.032 99.228 1.00 34.97 191 LEU A N 1
ATOM 1586 C CA . LEU A 1 211 ? 30.478 31.246 99.929 1.00 35.00 191 LEU A CA 1
ATOM 1587 C C . LEU A 1 211 ? 29.975 29.833 100.254 1.00 34.80 191 LEU A C 1
ATOM 1588 O O . LEU A 1 211 ? 30.753 28.913 100.133 1.00 34.66 191 LEU A O 1
ATOM 1593 N N . ALA A 1 212 ? 28.709 29.668 100.598 1.00 35.14 192 ALA A N 1
ATOM 1594 C CA . ALA A 1 212 ? 28.103 28.346 100.815 1.00 34.75 192 ALA A CA 1
ATOM 1595 C C . ALA A 1 212 ? 28.254 27.578 99.503 1.00 35.52 192 ALA A C 1
ATOM 1596 O O . ALA A 1 212 ? 28.837 26.488 99.522 1.00 34.91 192 ALA A O 1
ATOM 1598 N N . ASN A 1 213 ? 27.807 28.148 98.385 1.00 35.20 193 ASN A N 1
ATOM 1599 C CA . ASN A 1 213 ? 27.850 27.418 97.094 1.00 34.94 193 ASN A CA 1
ATOM 1600 C C . ASN A 1 213 ? 29.303 27.132 96.707 1.00 35.39 193 ASN A C 1
ATOM 1601 O O . ASN A 1 213 ? 29.611 25.967 96.284 1.00 32.96 193 ASN A O 1
ATOM 1606 N N . TRP A 1 214 ? 30.205 28.097 96.904 1.00 36.52 194 TRP A N 1
ATOM 1607 C CA . TRP A 1 214 ? 31.652 27.905 96.588 1.00 37.53 194 TRP A CA 1
ATOM 1608 C C . TRP A 1 214 ? 32.235 26.749 97.401 1.00 37.52 194 TRP A C 1
ATOM 1609 O O . TRP A 1 214 ? 32.958 25.892 96.812 1.00 37.61 194 TRP A O 1
ATOM 1620 N N . MET A 1 215 ? 32.042 26.795 98.736 1.00 36.08 195 MET A N 1
ATOM 1621 C CA . MET A 1 215 ? 32.683 25.850 99.679 1.00 35.09 195 MET A CA 1
ATOM 1622 C C . MET A 1 215 ? 32.101 24.447 99.441 1.00 33.64 195 MET A C 1
ATOM 1623 O O . MET A 1 215 ? 32.886 23.483 99.402 1.00 33.90 195 MET A O 1
ATOM 1628 N N . ASP A 1 216 ? 30.806 24.369 99.128 1.00 32.45 196 ASP A N 1
ATOM 1629 C CA . ASP A 1 216 ? 30.128 23.144 98.666 1.00 32.25 196 ASP A CA 1
ATOM 1630 C C . ASP A 1 216 ? 30.896 22.504 97.502 1.00 34.24 196 ASP A C 1
ATOM 1631 O O . ASP A 1 216 ? 31.000 21.264 97.533 1.00 32.13 196 ASP A O 1
ATOM 1636 N N . SER A 1 217 ? 31.407 23.244 96.503 1.00 36.60 197 SER A N 1
ATOM 1637 C CA . SER A 1 217 ? 32.161 22.607 95.386 1.00 37.99 197 SER A CA 1
ATOM 1638 C C . SER A 1 217 ? 33.676 22.628 95.617 1.00 38.56 197 SER A C 1
ATOM 1639 O O . SER A 1 217 ? 34.369 22.186 94.731 1.00 41.01 197 SER A O 1
ATOM 1642 N N . THR A 1 218 ? 34.195 23.033 96.772 1.00 36.57 198 THR A N 1
ATOM 1643 C CA . THR A 1 218 ? 35.650 22.924 97.031 1.00 36.65 198 THR A CA 1
ATOM 1644 C C . THR A 1 218 ? 35.894 21.640 97.839 1.00 37.33 198 THR A C 1
ATOM 1645 O O . THR A 1 218 ? 35.527 21.552 99.022 1.00 36.63 198 THR A O 1
ATOM 1649 N N . PRO A 1 219 ? 36.461 20.574 97.212 1.00 38.02 199 PRO A N 1
ATOM 1650 C CA . PRO A 1 219 ? 36.637 19.305 97.892 1.00 36.44 199 PRO A CA 1
ATOM 1651 C C . PRO A 1 219 ? 37.508 19.480 99.143 1.00 36.11 199 PRO A C 1
ATOM 1652 O O . PRO A 1 219 ? 37.205 18.818 100.056 1.00 35.54 199 PRO A O 1
ATOM 1656 N N . TRP A 1 220 ? 38.463 20.428 99.197 1.00 36.90 200 TRP A N 1
ATOM 1657 C CA . TRP A 1 220 ? 39.370 20.572 100.369 1.00 36.35 200 TRP A CA 1
ATOM 1658 C C . TRP A 1 220 ? 38.724 21.369 101.508 1.00 34.41 200 TRP A C 1
ATOM 1659 O O . TRP A 1 220 ? 39.396 21.583 102.526 1.00 31.45 200 TRP A O 1
ATOM 1670 N N . VAL A 1 221 ? 37.472 21.789 101.345 1.00 34.84 201 VAL A N 1
ATOM 1671 C CA . VAL A 1 221 ? 36.675 22.345 102.480 1.00 34.70 201 VAL A CA 1
ATOM 1672 C C . VAL A 1 221 ? 35.785 21.227 102.983 1.00 32.95 201 VAL A C 1
ATOM 1673 O O . VAL A 1 221 ? 34.767 20.899 102.340 1.00 33.16 201 VAL A O 1
ATOM 1677 N N . ALA A 1 222 ? 36.123 20.756 104.164 1.00 32.64 202 ALA A N 1
ATOM 1678 C CA . ALA A 1 222 ? 35.461 19.624 104.842 1.00 31.49 202 ALA A CA 1
ATOM 1679 C C . ALA A 1 222 ? 34.100 20.090 105.363 1.00 30.29 202 ALA A C 1
ATOM 1680 O O . ALA A 1 222 ? 33.081 19.418 105.095 1.00 29.94 202 ALA A O 1
ATOM 1682 N N . GLU A 1 223 ? 34.060 21.213 106.069 1.00 28.89 203 GLU A N 1
ATOM 1683 C CA . GLU A 1 223 ? 32.774 21.752 106.570 1.00 28.13 203 GLU A CA 1
ATOM 1684 C C . GLU A 1 223 ? 32.965 23.219 106.968 1.00 27.45 203 GLU A C 1
ATOM 1685 O O . GLU A 1 223 ? 34.137 23.709 107.062 1.00 26.84 203 GLU A O 1
ATOM 1691 N N . TYR A 1 224 ? 31.838 23.894 107.091 1.00 27.79 204 TYR A N 1
ATOM 1692 C CA . TYR A 1 224 ? 31.788 25.373 107.307 1.00 28.39 204 TYR A CA 1
ATOM 1693 C C . TYR A 1 224 ? 30.570 25.691 108.184 1.00 28.24 204 TYR A C 1
ATOM 1694 O O . TYR A 1 224 ? 29.491 25.081 108.069 1.00 27.99 204 TYR A O 1
ATOM 1703 N N . ALA A 1 225 ? 30.764 26.657 109.074 1.00 27.84 205 ALA A N 1
ATOM 1704 C CA . ALA A 1 225 ? 29.907 26.896 110.241 1.00 27.57 205 ALA A CA 1
ATOM 1705 C C . ALA A 1 225 ? 29.511 28.385 110.303 1.00 29.00 205 ALA A C 1
ATOM 1706 O O . ALA A 1 225 ? 30.326 29.210 110.785 1.00 28.15 205 ALA A O 1
ATOM 1708 N N . LEU A 1 226 ? 28.317 28.708 109.803 1.00 29.85 206 LEU A N 1
ATOM 1709 C CA . LEU A 1 226 ? 27.803 30.076 109.752 1.00 30.22 206 LEU A CA 1
ATOM 1710 C C . LEU A 1 226 ? 27.362 30.532 111.145 1.00 31.45 206 LEU A C 1
ATOM 1711 O O . LEU A 1 226 ? 26.452 29.888 111.786 1.00 29.23 206 LEU A O 1
ATOM 1716 N N . PHE A 1 227 ? 27.923 31.668 111.559 1.00 31.84 207 PHE A N 1
ATOM 1717 C CA . PHE A 1 227 ? 27.672 32.281 112.886 1.00 32.27 207 PHE A CA 1
ATOM 1718 C C . PHE A 1 227 ? 26.372 33.114 112.858 1.00 32.61 207 PHE A C 1
ATOM 1719 O O . PHE A 1 227 ? 26.100 33.810 111.845 1.00 32.43 207 PHE A O 1
ATOM 1727 N N . GLY A 1 228 ? 25.559 32.980 113.906 1.00 31.84 208 GLY A N 1
ATOM 1728 C CA . GLY A 1 228 ? 24.557 33.982 114.286 1.00 31.38 208 GLY A CA 1
ATOM 1729 C C . GLY A 1 228 ? 23.261 33.388 114.755 1.00 31.13 208 GLY A C 1
ATOM 1730 O O . GLY A 1 228 ? 22.320 34.172 114.835 1.00 30.49 208 GLY A O 1
ATOM 1731 N N . CYS A 1 229 ? 23.184 32.058 115.009 1.00 31.05 209 CYS A N 1
ATOM 1732 C CA . CYS A 1 229 ? 21.957 31.342 115.480 1.00 30.63 209 CYS A CA 1
ATOM 1733 C C . CYS A 1 229 ? 21.856 31.468 117.021 1.00 31.45 209 CYS A C 1
ATOM 1734 O O . CYS A 1 229 ? 22.189 30.486 117.767 1.00 31.39 209 CYS A O 1
ATOM 1737 N N . MET A 1 230 ? 21.375 32.618 117.492 1.00 30.61 210 MET A N 1
ATOM 1738 C CA . MET A 1 230 ? 21.288 32.968 118.922 1.00 31.03 210 MET A CA 1
ATOM 1739 C C . MET A 1 230 ? 20.391 34.210 119.036 1.00 31.64 210 MET A C 1
ATOM 1740 O O . MET A 1 230 ? 20.298 34.944 118.029 1.00 30.14 210 MET A O 1
ATOM 1745 N N . ARG A 1 231 ? 19.693 34.398 120.168 1.00 32.81 211 ARG A N 1
ATOM 1746 C CA . ARG A 1 231 ? 18.624 35.419 120.267 1.00 34.84 211 ARG A CA 1
ATOM 1747 C C . ARG A 1 231 ? 19.229 36.840 120.352 1.00 35.35 211 ARG A C 1
ATOM 1748 O O . ARG A 1 231 ? 18.641 37.733 119.724 1.00 34.49 211 ARG A O 1
ATOM 1756 N N . GLN A 1 232 ? 20.355 37.033 121.029 1.00 36.90 212 GLN A N 1
ATOM 1757 C CA . GLN A 1 232 ? 20.983 38.384 121.197 1.00 39.54 212 GLN A CA 1
ATOM 1758 C C . GLN A 1 232 ? 22.198 38.446 120.268 1.00 39.02 212 GLN A C 1
ATOM 1759 O O . GLN A 1 232 ? 22.723 37.383 119.971 1.00 40.58 212 GLN A O 1
ATOM 1765 N N . MET A 1 233 ? 22.612 39.631 119.841 1.00 38.26 213 MET A N 1
ATOM 1766 C CA . MET A 1 233 ? 23.895 39.935 119.157 1.00 38.77 213 MET A CA 1
ATOM 1767 C C . MET A 1 233 ? 25.009 39.498 120.083 1.00 38.97 213 MET A C 1
ATOM 1768 O O . MET A 1 233 ? 24.925 39.781 121.258 1.00 40.30 213 MET A O 1
ATOM 1773 N N . ALA A 1 234 ? 25.998 38.796 119.549 1.00 42.46 214 ALA A N 1
ATOM 1774 C CA . ALA A 1 234 ? 27.138 38.221 120.299 1.00 42.49 214 ALA A CA 1
ATOM 1775 C C . ALA A 1 234 ? 28.011 39.375 120.789 1.00 43.88 214 ALA A C 1
ATOM 1776 O O . ALA A 1 234 ? 28.611 39.234 121.834 1.00 44.39 214 ALA A O 1
ATOM 1778 N N . ASP A 1 235 ? 28.102 40.436 119.995 1.00 45.38 215 ASP A N 1
ATOM 1779 C CA . ASP A 1 235 ? 29.021 41.588 120.225 1.00 47.38 215 ASP A CA 1
ATOM 1780 C C . ASP A 1 235 ? 28.594 42.701 119.250 1.00 48.56 215 ASP A C 1
ATOM 1781 O O . ASP A 1 235 ? 27.549 42.509 118.518 1.00 46.82 215 ASP A O 1
ATOM 1786 N N . ASP A 1 236 ? 29.396 43.768 119.153 1.00 47.74 216 ASP A N 1
ATOM 1787 C CA . ASP A 1 236 ? 29.125 44.879 118.216 1.00 48.89 216 ASP A CA 1
ATOM 1788 C C . ASP A 1 236 ? 29.719 44.571 116.846 1.00 48.33 216 ASP A C 1
ATOM 1789 O O . ASP A 1 236 ? 29.366 45.317 115.936 1.00 44.61 216 ASP A O 1
ATOM 1794 N N . PHE A 1 237 ? 30.613 43.572 116.706 1.00 48.07 217 PHE A N 1
ATOM 1795 C CA . PHE A 1 237 ? 31.332 43.306 115.431 1.00 47.22 217 PHE A CA 1
ATOM 1796 C C . PHE A 1 237 ? 30.357 42.608 114.465 1.00 45.12 217 PHE A C 1
ATOM 1797 O O . PHE A 1 237 ? 30.341 42.944 113.287 1.00 44.02 217 PHE A O 1
ATOM 1805 N N . VAL A 1 238 ? 29.499 41.696 114.938 1.00 43.47 218 VAL A N 1
ATOM 1806 C CA . VAL A 1 238 ? 28.612 40.902 114.032 1.00 41.84 218 VAL A CA 1
ATOM 1807 C C . VAL A 1 238 ? 27.431 41.794 113.637 1.00 40.13 218 VAL A C 1
ATOM 1808 O O . VAL A 1 238 ? 27.145 42.714 114.362 1.00 39.17 218 VAL A O 1
ATOM 1812 N N . SER A 1 239 ? 26.877 41.542 112.443 1.00 38.42 219 SER A N 1
ATOM 1813 C CA . SER A 1 239 ? 25.730 42.250 111.845 1.00 37.97 219 SER A CA 1
ATOM 1814 C C . SER A 1 239 ? 24.407 41.752 112.392 1.00 37.49 219 SER A C 1
ATOM 1815 O O . SER A 1 239 ? 24.085 40.577 112.281 1.00 36.86 219 SER A O 1
ATOM 1818 N N . PRO A 1 240 ? 23.527 42.648 112.882 1.00 37.92 220 PRO A N 1
ATOM 1819 C CA . PRO A 1 240 ? 22.141 42.263 113.151 1.00 38.11 220 PRO A CA 1
ATOM 1820 C C . PRO A 1 240 ? 21.494 41.616 111.926 1.00 38.19 220 PRO A C 1
ATOM 1821 O O . PRO A 1 240 ? 20.670 40.773 112.135 1.00 39.14 220 PRO A O 1
ATOM 1825 N N . GLU A 1 241 ? 21.929 41.964 110.710 1.00 37.96 221 GLU A N 1
ATOM 1826 C CA . GLU A 1 241 ? 21.278 41.488 109.468 1.00 39.11 221 GLU A CA 1
ATOM 1827 C C . GLU A 1 241 ? 21.650 40.015 109.194 1.00 37.09 221 GLU A C 1
ATOM 1828 O O . GLU A 1 241 ? 21.012 39.433 108.293 1.00 35.45 221 GLU A O 1
ATOM 1834 N N . ALA A 1 242 ? 22.704 39.511 109.866 1.00 36.15 222 ALA A N 1
ATOM 1835 C CA . ALA A 1 242 ? 23.326 38.184 109.680 1.00 35.79 222 ALA A CA 1
ATOM 1836 C C . ALA A 1 242 ? 22.718 37.190 110.678 1.00 35.70 222 ALA A C 1
ATOM 1837 O O . ALA A 1 242 ? 23.052 35.977 110.560 1.00 34.84 222 ALA A O 1
ATOM 1839 N N . GLN A 1 243 ? 21.875 37.673 111.612 1.00 35.12 223 GLN A N 1
ATOM 1840 C CA . GLN A 1 243 ? 21.273 36.840 112.679 1.00 34.53 223 GLN A CA 1
ATOM 1841 C C . GLN A 1 243 ? 20.515 35.691 112.004 1.00 33.53 223 GLN A C 1
ATOM 1842 O O . GLN A 1 243 ? 19.812 35.914 110.962 1.00 32.64 223 GLN A O 1
ATOM 1848 N N . LEU A 1 244 ? 20.683 34.495 112.554 1.00 32.51 224 LEU A N 1
ATOM 1849 C CA . LEU A 1 244 ? 20.011 33.260 112.053 1.00 31.69 224 LEU A CA 1
ATOM 1850 C C . LEU A 1 244 ? 18.814 32.909 112.948 1.00 31.53 224 LEU A C 1
ATOM 1851 O O . LEU A 1 244 ? 17.988 32.065 112.565 1.00 31.30 224 LEU A O 1
ATOM 1856 N N . MET A 1 245 ? 18.693 33.568 114.098 1.00 32.00 225 MET A N 1
ATOM 1857 C CA . MET A 1 245 ? 17.561 33.426 115.040 1.00 32.11 225 MET A CA 1
ATOM 1858 C C . MET A 1 245 ? 17.038 34.832 115.394 1.00 33.43 225 MET A C 1
ATOM 1859 O O . MET A 1 245 ? 17.864 35.755 115.499 1.00 32.01 225 MET A O 1
ATOM 1864 N N . ASN A 1 246 ? 15.716 34.974 115.525 1.00 34.99 226 ASN A N 1
ATOM 1865 C CA . ASN A 1 246 ? 15.018 36.187 116.033 1.00 37.32 226 ASN A CA 1
ATOM 1866 C C . ASN A 1 246 ? 15.061 36.170 117.564 1.00 38.06 226 ASN A C 1
ATOM 1867 O O . ASN A 1 246 ? 15.465 35.130 118.165 1.00 36.75 226 ASN A O 1
ATOM 1872 N N . LYS A 1 247 ? 14.668 37.301 118.166 1.00 39.17 227 LYS A N 1
ATOM 1873 C CA . LYS A 1 247 ? 14.739 37.543 119.626 1.00 38.96 227 LYS A CA 1
ATOM 1874 C C . LYS A 1 247 ? 13.782 36.557 120.313 1.00 37.51 227 LYS A C 1
ATOM 1875 O O . LYS A 1 247 ? 14.062 36.181 121.452 1.00 37.22 227 LYS A O 1
ATOM 1881 N N . ASP A 1 248 ? 12.710 36.103 119.654 1.00 35.72 228 ASP A N 1
ATOM 1882 C CA . ASP A 1 248 ? 11.817 35.042 120.232 1.00 35.12 228 ASP A CA 1
ATOM 1883 C C . ASP A 1 248 ? 12.352 33.603 119.988 1.00 34.25 228 ASP A C 1
ATOM 1884 O O . ASP A 1 248 ? 11.676 32.625 120.421 1.00 33.60 228 ASP A O 1
ATOM 1889 N N . GLY A 1 249 ? 13.498 33.457 119.307 1.00 33.56 229 GLY A N 1
ATOM 1890 C CA . GLY A 1 249 ? 14.165 32.148 119.126 1.00 33.19 229 GLY A CA 1
ATOM 1891 C C . GLY A 1 249 ? 13.635 31.385 117.910 1.00 33.19 229 GLY A C 1
ATOM 1892 O O . GLY A 1 249 ? 14.103 30.291 117.676 1.00 31.89 229 GLY A O 1
ATOM 1893 N N . SER A 1 250 ? 12.721 31.982 117.131 1.00 33.48 230 SER A N 1
ATOM 1894 C CA . SER A 1 250 ? 12.362 31.531 115.769 1.00 32.73 230 SER A CA 1
ATOM 1895 C C . SER A 1 250 ? 13.527 31.818 114.807 1.00 32.71 230 SER A C 1
ATOM 1896 O O . SER A 1 250 ? 14.433 32.601 115.133 1.00 31.91 230 SER A O 1
ATOM 1899 N N . PHE A 1 251 ? 13.528 31.109 113.672 1.00 31.77 231 PHE A N 1
ATOM 1900 C CA . PHE A 1 251 ? 14.617 31.111 112.672 1.00 30.79 231 PHE A CA 1
ATOM 1901 C C . PHE A 1 251 ? 14.347 32.238 111.682 1.00 30.41 231 PHE A C 1
ATOM 1902 O O . PHE A 1 251 ? 13.177 32.530 111.352 1.00 30.95 231 PHE A O 1
ATOM 1910 N N . THR A 1 252 ? 15.413 32.847 111.188 1.00 30.34 232 THR A N 1
ATOM 1911 C CA . THR A 1 252 ? 15.291 33.934 110.183 1.00 30.27 232 THR A CA 1
ATOM 1912 C C . THR A 1 252 ? 15.307 33.286 108.812 1.00 30.38 232 THR A C 1
ATOM 1913 O O . THR A 1 252 ? 15.619 32.066 108.705 1.00 28.89 232 THR A O 1
ATOM 1917 N N . ASP A 1 253 ? 15.026 34.062 107.777 1.00 30.17 233 ASP A N 1
ATOM 1918 C CA . ASP A 1 253 ? 15.031 33.528 106.401 1.00 29.85 233 ASP A CA 1
ATOM 1919 C C . ASP A 1 253 ? 16.456 33.090 106.072 1.00 29.45 233 ASP A C 1
ATOM 1920 O O . ASP A 1 253 ? 16.608 31.990 105.449 1.00 28.30 233 ASP A O 1
ATOM 1925 N N . LEU A 1 254 ? 17.466 33.854 106.479 1.00 29.04 234 LEU A N 1
ATOM 1926 C CA . LEU A 1 254 ? 18.851 33.458 106.147 1.00 29.41 234 LEU A CA 1
ATOM 1927 C C . LEU A 1 254 ? 19.093 32.055 106.717 1.00 29.81 234 LEU A C 1
ATOM 1928 O O . LEU A 1 254 ? 19.831 31.256 106.067 1.00 29.72 234 LEU A O 1
ATOM 1933 N N . MET A 1 255 ? 18.529 31.754 107.900 1.00 30.11 235 MET A N 1
ATOM 1934 C CA . MET A 1 255 ? 18.773 30.456 108.578 1.00 29.66 235 MET A CA 1
ATOM 1935 C C . MET A 1 255 ? 18.017 29.379 107.801 1.00 30.59 235 MET A C 1
ATOM 1936 O O . MET A 1 255 ? 18.636 28.281 107.538 1.00 29.23 235 MET A O 1
ATOM 1941 N N . TRP A 1 256 ? 16.743 29.659 107.464 1.00 31.26 236 TRP A N 1
ATOM 1942 C CA . TRP A 1 256 ? 15.939 28.745 106.612 1.00 32.09 236 TRP A CA 1
ATOM 1943 C C . TRP A 1 256 ? 16.789 28.297 105.436 1.00 31.99 236 TRP A C 1
ATOM 1944 O O . TRP A 1 256 ? 16.876 27.093 105.185 1.00 31.91 236 TRP A O 1
ATOM 1955 N N . LYS A 1 257 ? 17.423 29.243 104.755 1.00 31.59 237 LYS A N 1
ATOM 1956 C CA . LYS A 1 257 ? 18.108 28.974 103.465 1.00 30.74 237 LYS A CA 1
ATOM 1957 C C . LYS A 1 257 ? 19.358 28.149 103.718 1.00 30.48 237 LYS A C 1
ATOM 1958 O O . LYS A 1 257 ? 19.624 27.190 102.943 1.00 31.20 237 LYS A O 1
ATOM 1964 N N . TYR A 1 258 ? 20.123 28.518 104.734 1.00 29.89 238 TYR A N 1
ATOM 1965 C CA . TYR A 1 258 ? 21.382 27.823 105.096 1.00 29.23 238 TYR A CA 1
ATOM 1966 C C . TYR A 1 258 ? 21.139 26.312 105.348 1.00 29.46 238 TYR A C 1
ATOM 1967 O O . TYR A 1 258 ? 21.992 25.446 105.003 1.00 28.87 238 TYR A O 1
ATOM 1976 N N . MET A 1 259 ? 19.974 25.997 105.935 1.00 29.74 239 MET A N 1
ATOM 1977 C CA . MET A 1 259 ? 19.670 24.676 106.491 1.00 29.66 239 MET A CA 1
ATOM 1978 C C . MET A 1 259 ? 18.712 23.973 105.526 1.00 29.88 239 MET A C 1
ATOM 1979 O O . MET A 1 259 ? 18.490 22.766 105.779 1.00 28.51 239 MET A O 1
ATOM 1984 N N . SER A 1 260 ? 18.187 24.650 104.479 1.00 29.16 240 SER A N 1
ATOM 1985 C CA . SER A 1 260 ? 17.233 24.024 103.515 1.00 29.90 240 SER A CA 1
ATOM 1986 C C . SER A 1 260 ? 17.763 23.929 102.072 1.00 30.80 240 SER A C 1
ATOM 1987 O O . SER A 1 260 ? 17.331 22.987 101.357 1.00 31.39 240 SER A O 1
ATOM 1990 N N . ASP A 1 261 ? 18.639 24.829 101.608 1.00 32.18 241 ASP A N 1
ATOM 1991 C CA . ASP A 1 261 ? 18.795 25.087 100.148 1.00 32.16 241 ASP A CA 1
ATOM 1992 C C . ASP A 1 261 ? 20.213 24.691 99.704 1.00 32.68 241 ASP A C 1
ATOM 1993 O O . ASP A 1 261 ? 21.183 25.308 100.148 1.00 31.73 241 ASP A O 1
ATOM 1998 N N . GLN A 1 262 ? 20.329 23.710 98.787 1.00 34.77 242 GLN A N 1
ATOM 1999 C CA . GLN A 1 262 ? 21.619 23.320 98.157 1.00 35.50 242 GLN A CA 1
ATOM 2000 C C . GLN A 1 262 ? 21.396 23.017 96.674 1.00 35.96 242 GLN A C 1
ATOM 2001 O O . GLN A 1 262 ? 20.681 22.076 96.365 1.00 36.14 242 GLN A O 1
ATOM 2007 N N . PRO A 1 263 ? 21.835 23.877 95.722 1.00 37.45 243 PRO A N 1
ATOM 2008 C CA . PRO A 1 263 ? 22.488 25.159 96.036 1.00 37.61 243 PRO A CA 1
ATOM 2009 C C . PRO A 1 263 ? 21.612 26.155 96.791 1.00 36.48 243 PRO A C 1
ATOM 2010 O O . PRO A 1 263 ? 20.366 26.091 96.774 1.00 35.50 243 PRO A O 1
ATOM 2014 N N . MET A 1 264 ? 22.282 27.078 97.458 1.00 37.29 244 MET A N 1
ATOM 2015 C CA . MET A 1 264 ? 21.543 28.156 98.127 1.00 37.61 244 MET A CA 1
ATOM 2016 C C . MET A 1 264 ? 21.507 29.347 97.152 1.00 37.54 244 MET A C 1
ATOM 2017 O O . MET A 1 264 ? 22.311 29.374 96.184 1.00 36.23 244 MET A O 1
ATOM 2022 N N . HIS A 1 265 ? 20.449 30.140 97.240 1.00 37.29 245 HIS A N 1
ATOM 2023 C CA . HIS A 1 265 ? 20.192 31.279 96.309 1.00 38.22 245 HIS A CA 1
ATOM 2024 C C . HIS A 1 265 ? 19.602 32.441 97.110 1.00 37.62 245 HIS A C 1
ATOM 2025 O O . HIS A 1 265 ? 19.174 32.225 98.284 1.00 34.68 245 HIS A O 1
ATOM 2032 N N . ILE A 1 266 ? 19.562 33.611 96.478 1.00 38.27 246 ILE A N 1
ATOM 2033 C CA . ILE A 1 266 ? 19.011 34.864 97.045 1.00 39.10 246 ILE A CA 1
ATOM 2034 C C . ILE A 1 266 ? 17.481 34.724 96.986 1.00 39.19 246 ILE A C 1
ATOM 2035 O O . ILE A 1 266 ? 16.749 35.427 97.622 1.00 40.07 246 ILE A O 1
ATOM 2041 N N . GLY B 1 18 ? 17.141 -15.440 56.613 1.00 59.64 -2 GLY B N 1
ATOM 2042 C CA . GLY B 1 18 ? 18.151 -16.046 55.733 1.00 59.36 -2 GLY B CA 1
ATOM 2043 C C . GLY B 1 18 ? 18.463 -15.166 54.537 1.00 56.39 -2 GLY B C 1
ATOM 2044 O O . GLY B 1 18 ? 18.278 -15.643 53.422 1.00 57.89 -2 GLY B O 1
ATOM 2045 N N . SER B 1 19 ? 18.931 -13.931 54.758 1.00 54.54 -1 SER B N 1
ATOM 2046 C CA . SER B 1 19 ? 19.451 -13.014 53.704 1.00 50.73 -1 SER B CA 1
ATOM 2047 C C . SER B 1 19 ? 20.986 -13.120 53.633 1.00 49.09 -1 SER B C 1
ATOM 2048 O O . SER B 1 19 ? 21.610 -12.449 52.745 1.00 48.21 -1 SER B O 1
ATOM 2051 N N . HIS B 1 20 ? 21.594 -13.910 54.531 1.00 45.16 0 HIS B N 1
ATOM 2052 C CA . HIS B 1 20 ? 23.069 -13.960 54.729 1.00 41.29 0 HIS B CA 1
ATOM 2053 C C . HIS B 1 20 ? 23.524 -15.438 54.733 1.00 37.81 0 HIS B C 1
ATOM 2054 O O . HIS B 1 20 ? 22.797 -16.274 55.235 1.00 36.78 0 HIS B O 1
ATOM 2061 N N . MET B 1 21 ? 24.711 -15.727 54.226 1.00 34.64 1 MET B N 1
ATOM 2062 C CA . MET B 1 21 ? 25.427 -16.986 54.499 1.00 34.26 1 MET B CA 1
ATOM 2063 C C . MET B 1 21 ? 25.690 -17.022 56.011 1.00 33.23 1 MET B C 1
ATOM 2064 O O . MET B 1 21 ? 26.211 -16.046 56.513 1.00 31.18 1 MET B O 1
ATOM 2069 N N . VAL B 1 22 ? 25.358 -18.118 56.697 1.00 32.56 2 VAL B N 1
ATOM 2070 C CA . VAL B 1 22 ? 25.731 -18.360 58.116 1.00 31.55 2 VAL B CA 1
ATOM 2071 C C . VAL B 1 22 ? 27.204 -18.748 58.106 1.00 30.60 2 VAL B C 1
ATOM 2072 O O . VAL B 1 22 ? 27.550 -19.665 57.380 1.00 32.27 2 VAL B O 1
ATOM 2076 N N . LYS B 1 23 ? 28.037 -18.059 58.862 1.00 30.46 3 LYS B N 1
ATOM 2077 C CA . LYS B 1 23 ? 29.493 -18.245 58.945 1.00 30.68 3 LYS B CA 1
ATOM 2078 C C . LYS B 1 23 ? 29.817 -18.435 60.427 1.00 31.47 3 LYS B C 1
ATOM 2079 O O . LYS B 1 23 ? 30.060 -17.438 61.169 1.00 31.90 3 LYS B O 1
ATOM 2085 N N . LYS B 1 24 ? 29.826 -19.685 60.867 1.00 30.09 4 LYS B N 1
ATOM 2086 C CA . LYS B 1 24 ? 30.289 -19.995 62.233 1.00 29.80 4 LYS B CA 1
ATOM 2087 C C . LYS B 1 24 ? 31.155 -21.261 62.234 1.00 28.28 4 LYS B C 1
ATOM 2088 O O . LYS B 1 24 ? 31.296 -21.795 63.323 1.00 28.87 4 LYS B O 1
ATOM 2094 N N . ARG B 1 25 ? 31.866 -21.588 61.143 1.00 27.12 5 ARG B N 1
ATOM 2095 C CA . ARG B 1 25 ? 32.775 -22.765 61.041 1.00 26.59 5 ARG B CA 1
ATOM 2096 C C . ARG B 1 25 ? 34.195 -22.310 61.376 1.00 26.44 5 ARG B C 1
ATOM 2097 O O . ARG B 1 25 ? 34.625 -21.274 60.899 1.00 25.49 5 ARG B O 1
ATOM 2105 N N . VAL B 1 26 ? 34.895 -23.076 62.194 1.00 26.29 6 VAL B N 1
ATOM 2106 C CA . VAL B 1 26 ? 36.302 -22.787 62.589 1.00 26.40 6 VAL B CA 1
ATOM 2107 C C . VAL B 1 26 ? 37.174 -23.682 61.722 1.00 26.36 6 VAL B C 1
ATOM 2108 O O . VAL B 1 26 ? 36.787 -24.869 61.558 1.00 25.92 6 VAL B O 1
ATOM 2112 N N . LEU B 1 27 ? 38.300 -23.171 61.241 1.00 25.98 7 LEU B N 1
ATOM 2113 C CA . LEU B 1 27 ? 39.356 -23.993 60.634 1.00 26.47 7 LEU B CA 1
ATOM 2114 C C . LEU B 1 27 ? 40.262 -24.478 61.778 1.00 26.68 7 LEU B C 1
ATOM 2115 O O . LEU B 1 27 ? 41.012 -23.665 62.344 1.00 26.47 7 LEU B O 1
ATOM 2120 N N . LEU B 1 28 ? 40.302 -25.787 62.029 1.00 26.53 8 LEU B N 1
ATOM 2121 C CA . LEU B 1 28 ? 41.300 -26.360 62.955 1.00 26.52 8 LEU B CA 1
ATOM 2122 C C . LEU B 1 28 ? 42.554 -26.634 62.172 1.00 26.82 8 LEU B C 1
ATOM 2123 O O . LEU B 1 28 ? 42.480 -27.448 61.269 1.00 27.95 8 LEU B O 1
ATOM 2128 N N . TRP B 1 29 ? 43.669 -26.048 62.566 1.00 26.60 9 TRP B N 1
ATOM 2129 C CA . TRP B 1 29 ? 44.932 -26.106 61.805 1.00 27.16 9 TRP B CA 1
ATOM 2130 C C . TRP B 1 29 ? 46.036 -26.696 62.663 1.00 27.63 9 TRP B C 1
ATOM 2131 O O . TRP B 1 29 ? 46.841 -25.931 63.209 1.00 27.20 9 TRP B O 1
ATOM 2142 N N . ASP B 1 30 ? 46.075 -28.030 62.731 1.00 27.17 10 ASP B N 1
ATOM 2143 C CA . ASP B 1 30 ? 47.096 -28.778 63.476 1.00 27.01 10 ASP B CA 1
ATOM 2144 C C . ASP B 1 30 ? 48.461 -28.234 63.110 1.00 26.50 10 ASP B C 1
ATOM 2145 O O . ASP B 1 30 ? 48.669 -27.923 61.954 1.00 26.61 10 ASP B O 1
ATOM 2150 N N . TYR B 1 31 ? 49.393 -28.245 64.051 1.00 26.35 11 TYR B N 1
ATOM 2151 C CA . TYR B 1 31 ? 50.727 -27.667 63.831 1.00 26.78 11 TYR B CA 1
ATOM 2152 C C . TYR B 1 31 ? 51.501 -28.473 62.808 1.00 27.62 11 TYR B C 1
ATOM 2153 O O . TYR B 1 31 ? 52.508 -27.946 62.308 1.00 27.76 11 TYR B O 1
ATOM 2162 N N . THR B 1 32 ? 51.094 -29.733 62.556 1.00 27.37 12 THR B N 1
ATOM 2163 C CA . THR B 1 32 ? 51.818 -30.568 61.560 1.00 27.39 12 THR B CA 1
ATOM 2164 C C . THR B 1 32 ? 51.601 -29.950 60.172 1.00 27.07 12 THR B C 1
ATOM 2165 O O . THR B 1 32 ? 52.517 -30.079 59.381 1.00 27.86 12 THR B O 1
ATOM 2169 N N . ASN B 1 33 ? 50.486 -29.260 59.925 1.00 27.15 13 ASN B N 1
ATOM 2170 C CA . ASN B 1 33 ? 50.289 -28.414 58.710 1.00 27.75 13 ASN B CA 1
ATOM 2171 C C . ASN B 1 33 ? 51.372 -27.332 58.625 1.00 27.52 13 ASN B C 1
ATOM 2172 O O . ASN B 1 33 ? 51.988 -27.109 57.543 1.00 27.43 13 ASN B O 1
ATOM 2177 N N . THR B 1 34 ? 51.612 -26.654 59.737 1.00 27.55 14 THR B N 1
ATOM 2178 C CA . THR B 1 34 ? 52.563 -25.527 59.811 1.00 27.54 14 THR B CA 1
ATOM 2179 C C . THR B 1 34 ? 53.964 -26.100 59.566 1.00 27.72 14 THR B C 1
ATOM 2180 O O . THR B 1 34 ? 54.750 -25.528 58.807 1.00 27.42 14 THR B O 1
ATOM 2184 N N . ARG B 1 35 ? 54.239 -27.249 60.158 1.00 28.07 15 ARG B N 1
ATOM 2185 C CA . ARG B 1 35 ? 55.564 -27.906 60.122 1.00 29.23 15 ARG B CA 1
ATOM 2186 C C . ARG B 1 35 ? 55.866 -28.388 58.693 1.00 29.68 15 ARG B C 1
ATOM 2187 O O . ARG B 1 35 ? 57.025 -28.354 58.329 1.00 29.79 15 ARG B O 1
ATOM 2195 N N . ASP B 1 36 ? 54.867 -28.873 57.946 1.00 29.98 16 ASP B N 1
ATOM 2196 C CA . ASP B 1 36 ? 55.097 -29.732 56.752 1.00 30.41 16 ASP B CA 1
ATOM 2197 C C . ASP B 1 36 ? 54.457 -29.138 55.488 1.00 30.35 16 ASP B C 1
ATOM 2198 O O . ASP B 1 36 ? 55.111 -29.197 54.451 1.00 29.55 16 ASP B O 1
ATOM 2203 N N . VAL B 1 37 ? 53.197 -28.691 55.553 1.00 30.15 17 VAL B N 1
ATOM 2204 C CA . VAL B 1 37 ? 52.413 -28.291 54.358 1.00 31.06 17 VAL B CA 1
ATOM 2205 C C . VAL B 1 37 ? 51.787 -26.889 54.575 1.00 32.24 17 VAL B C 1
ATOM 2206 O O . VAL B 1 37 ? 50.561 -26.722 54.370 1.00 32.69 17 VAL B O 1
ATOM 2210 N N . LYS B 1 38 ? 52.606 -25.900 54.945 1.00 33.44 18 LYS B N 1
ATOM 2211 C CA . LYS B 1 38 ? 52.189 -24.476 55.141 1.00 35.02 18 LYS B CA 1
ATOM 2212 C C . LYS B 1 38 ? 51.312 -24.017 53.965 1.00 33.64 18 LYS B C 1
ATOM 2213 O O . LYS B 1 38 ? 50.277 -23.311 54.148 1.00 33.68 18 LYS B O 1
ATOM 2219 N N . TRP B 1 39 ? 51.788 -24.347 52.776 1.00 31.80 19 TRP B N 1
ATOM 2220 C CA . TRP B 1 39 ? 51.235 -23.895 51.481 1.00 31.00 19 TRP B CA 1
ATOM 2221 C C . TRP B 1 39 ? 49.754 -24.289 51.401 1.00 30.63 19 TRP B C 1
ATOM 2222 O O . TRP B 1 39 ? 49.006 -23.646 50.664 1.00 29.70 19 TRP B O 1
ATOM 2233 N N . ALA B 1 40 ? 49.304 -25.311 52.145 1.00 29.26 20 ALA B N 1
ATOM 2234 C CA . ALA B 1 40 ? 47.886 -25.744 52.089 1.00 28.87 20 ALA B CA 1
ATOM 2235 C C . ALA B 1 40 ? 46.945 -24.615 52.529 1.00 28.80 20 ALA B C 1
ATOM 2236 O O . ALA B 1 40 ? 45.784 -24.598 52.046 1.00 28.52 20 ALA B O 1
ATOM 2238 N N . MET B 1 41 ? 47.363 -23.763 53.469 1.00 28.73 21 MET B N 1
ATOM 2239 C CA . MET B 1 41 ? 46.466 -22.697 53.991 1.00 29.58 21 MET B CA 1
ATOM 2240 C C . MET B 1 41 ? 46.026 -21.758 52.832 1.00 30.74 21 MET B C 1
ATOM 2241 O O . MET B 1 41 ? 44.841 -21.339 52.810 1.00 31.24 21 MET B O 1
ATOM 2246 N N . ASP B 1 42 ? 46.900 -21.495 51.858 1.00 31.69 22 ASP B N 1
ATOM 2247 C CA . ASP B 1 42 ? 46.592 -20.642 50.672 1.00 33.19 22 ASP B CA 1
ATOM 2248 C C . ASP B 1 42 ? 45.481 -21.280 49.828 1.00 32.73 22 ASP B C 1
ATOM 2249 O O . ASP B 1 42 ? 44.835 -20.538 49.103 1.00 32.22 22 ASP B O 1
ATOM 2254 N N . LYS B 1 43 ? 45.239 -22.596 49.947 1.00 32.90 23 LYS B N 1
ATOM 2255 C CA . LYS B 1 43 ? 44.158 -23.313 49.187 1.00 32.92 23 LYS B CA 1
ATOM 2256 C C . LYS B 1 43 ? 42.812 -23.280 49.918 1.00 31.75 23 LYS B C 1
ATOM 2257 O O . LYS B 1 43 ? 41.832 -23.720 49.337 1.00 31.35 23 LYS B O 1
ATOM 2263 N N . ILE B 1 44 ? 42.761 -22.813 51.159 1.00 30.43 24 ILE B N 1
ATOM 2264 C CA . ILE B 1 44 ? 41.493 -22.690 51.911 1.00 30.05 24 ILE B CA 1
ATOM 2265 C C . ILE B 1 44 ? 40.523 -21.766 51.190 1.00 30.96 24 ILE B C 1
ATOM 2266 O O . ILE B 1 44 ? 40.908 -20.663 50.785 1.00 30.61 24 ILE B O 1
ATOM 2271 N N . ASN B 1 45 ? 39.261 -22.129 51.195 1.00 31.16 25 ASN B N 1
ATOM 2272 C CA . ASN B 1 45 ? 38.180 -21.194 50.856 1.00 32.00 25 ASN B CA 1
ATOM 2273 C C . ASN B 1 45 ? 37.936 -20.207 52.026 1.00 32.69 25 ASN B C 1
ATOM 2274 O O . ASN B 1 45 ? 37.274 -20.524 53.051 1.00 33.65 25 ASN B O 1
ATOM 2279 N N . PHE B 1 46 ? 38.381 -18.968 51.853 1.00 32.03 26 PHE B N 1
ATOM 2280 C CA . PHE B 1 46 ? 38.158 -17.897 52.847 1.00 32.49 26 PHE B CA 1
ATOM 2281 C C . PHE B 1 46 ? 36.849 -17.194 52.521 1.00 33.27 26 PHE B C 1
ATOM 2282 O O . PHE B 1 46 ? 36.574 -16.253 53.189 1.00 32.70 26 PHE B O 1
ATOM 2290 N N . LYS B 1 47 ? 36.087 -17.605 51.510 1.00 35.17 27 LYS B N 1
ATOM 2291 C CA . LYS B 1 47 ? 34.888 -16.800 51.138 1.00 36.57 27 LYS B CA 1
ATOM 2292 C C . LYS B 1 47 ? 33.613 -17.525 51.514 1.00 35.52 27 LYS B C 1
ATOM 2293 O O . LYS B 1 47 ? 32.559 -16.945 51.330 1.00 35.44 27 LYS B O 1
ATOM 2299 N N . GLY B 1 48 ? 33.725 -18.726 52.057 1.00 32.87 28 GLY B N 1
ATOM 2300 C CA . GLY B 1 48 ? 32.548 -19.523 52.428 1.00 31.03 28 GLY B CA 1
ATOM 2301 C C . GLY B 1 48 ? 32.267 -19.407 53.927 1.00 30.05 28 GLY B C 1
ATOM 2302 O O . GLY B 1 48 ? 32.441 -18.348 54.501 1.00 27.53 28 GLY B O 1
ATOM 2303 N N . PRO B 1 49 ? 31.742 -20.473 54.579 1.00 27.71 29 PRO B N 1
ATOM 2304 C CA . PRO B 1 49 ? 31.271 -20.371 55.957 1.00 26.94 29 PRO B CA 1
ATOM 2305 C C . PRO B 1 49 ? 32.368 -20.386 57.023 1.00 25.81 29 PRO B C 1
ATOM 2306 O O . PRO B 1 49 ? 32.031 -20.254 58.192 1.00 25.93 29 PRO B O 1
ATOM 2310 N N . LEU B 1 50 ? 33.643 -20.500 56.673 1.00 25.51 30 LEU B N 1
ATOM 2311 C CA . LEU B 1 50 ? 34.719 -20.419 57.711 1.00 25.77 30 LEU B CA 1
ATOM 2312 C C . LEU B 1 50 ? 34.777 -19.006 58.321 1.00 26.69 30 LEU B C 1
ATOM 2313 O O . LEU B 1 50 ? 34.851 -18.027 57.525 1.00 26.59 30 LEU B O 1
ATOM 2318 N N . HIS B 1 51 ? 34.863 -18.824 59.638 1.00 27.23 31 HIS B N 1
ATOM 2319 C CA . HIS B 1 51 ? 35.008 -17.436 60.172 1.00 27.29 31 HIS B CA 1
ATOM 2320 C C . HIS B 1 51 ? 36.101 -17.329 61.215 1.00 27.22 31 HIS B C 1
ATOM 2321 O O . HIS B 1 51 ? 36.287 -16.245 61.765 1.00 27.30 31 HIS B O 1
ATOM 2328 N N . SER B 1 52 ? 36.767 -18.428 61.546 1.00 26.82 32 SER B N 1
ATOM 2329 C CA . SER B 1 52 ? 37.860 -18.377 62.528 1.00 25.88 32 SER B CA 1
ATOM 2330 C C . SER B 1 52 ? 38.770 -19.587 62.403 1.00 25.53 32 SER B C 1
ATOM 2331 O O . SER B 1 52 ? 38.491 -20.515 61.614 1.00 23.90 32 SER B O 1
ATOM 2334 N N . CYS B 1 53 ? 39.851 -19.533 63.162 1.00 25.29 33 CYS B N 1
ATOM 2335 C CA . CYS B 1 53 ? 40.920 -20.537 63.053 1.00 26.10 33 CYS B CA 1
ATOM 2336 C C . CYS B 1 53 ? 41.465 -20.778 64.464 1.00 26.43 33 CYS B C 1
ATOM 2337 O O . CYS B 1 53 ? 41.486 -19.794 65.242 1.00 26.70 33 CYS B O 1
ATOM 2340 N N . SER B 1 54 ? 41.799 -22.024 64.814 1.00 26.30 34 SER B N 1
ATOM 2341 C CA . SER B 1 54 ? 42.564 -22.328 66.063 1.00 26.76 34 SER B CA 1
ATOM 2342 C C . SER B 1 54 ? 43.588 -23.413 65.766 1.00 27.30 34 SER B C 1
ATOM 2343 O O . SER B 1 54 ? 43.406 -24.121 64.775 1.00 26.42 34 SER B O 1
ATOM 2346 N N . ASN B 1 55 ? 44.620 -23.558 66.593 1.00 27.59 35 ASN B N 1
ATOM 2347 C CA . ASN B 1 55 ? 45.646 -24.589 66.289 1.00 26.86 35 ASN B CA 1
ATOM 2348 C C . ASN B 1 55 ? 46.139 -25.269 67.576 1.00 26.91 35 ASN B C 1
ATOM 2349 O O . ASN B 1 55 ? 47.320 -25.708 67.576 1.00 27.17 35 ASN B O 1
ATOM 2354 N N . TRP B 1 56 ? 45.328 -25.294 68.656 1.00 26.46 36 TRP B N 1
ATOM 2355 C CA . TRP B 1 56 ? 45.720 -25.885 69.951 1.00 26.89 36 TRP B CA 1
ATOM 2356 C C . TRP B 1 56 ? 46.989 -25.226 70.520 1.00 28.02 36 TRP B C 1
ATOM 2357 O O . TRP B 1 56 ? 47.563 -25.788 71.475 1.00 28.90 36 TRP B O 1
ATOM 2368 N N . ASN B 1 57 ? 47.414 -24.048 70.070 1.00 28.75 37 ASN B N 1
ATOM 2369 C CA . ASN B 1 57 ? 48.688 -23.434 70.522 1.00 29.58 37 ASN B CA 1
ATOM 2370 C C . ASN B 1 57 ? 48.447 -21.962 70.886 1.00 30.37 37 ASN B C 1
ATOM 2371 O O . ASN B 1 57 ? 47.404 -21.395 70.503 1.00 31.08 37 ASN B O 1
ATOM 2376 N N . THR B 1 58 ? 49.400 -21.407 71.624 1.00 31.32 38 THR B N 1
ATOM 2377 C CA . THR B 1 58 ? 49.501 -19.991 72.001 1.00 31.33 38 THR B CA 1
ATOM 2378 C C . THR B 1 58 ? 49.942 -19.193 70.785 1.00 32.23 38 THR B C 1
ATOM 2379 O O . THR B 1 58 ? 49.453 -18.052 70.663 1.00 30.95 38 THR B O 1
ATOM 2383 N N . TRP B 1 59 ? 50.828 -19.761 69.952 1.00 31.54 39 TRP B N 1
ATOM 2384 C CA . TRP B 1 59 ? 51.437 -19.062 68.788 1.00 30.85 39 TRP B CA 1
ATOM 2385 C C . TRP B 1 59 ? 50.520 -19.103 67.563 1.00 30.53 39 TRP B C 1
ATOM 2386 O O . TRP B 1 59 ? 49.720 -20.054 67.367 1.00 29.66 39 TRP B O 1
ATOM 2397 N N . TYR B 1 60 ? 50.648 -18.048 66.777 1.00 30.19 40 TYR B N 1
ATOM 2398 C CA . TYR B 1 60 ? 49.923 -17.673 65.537 1.00 30.13 40 TYR B CA 1
ATOM 2399 C C . TYR B 1 60 ? 50.440 -18.457 64.330 1.00 28.85 40 TYR B C 1
ATOM 2400 O O . TYR B 1 60 ? 51.633 -18.515 64.067 1.00 28.10 40 TYR B O 1
ATOM 2409 N N . PRO B 1 61 ? 49.579 -19.112 63.538 1.00 28.48 41 PRO B N 1
ATOM 2410 C CA . PRO B 1 61 ? 50.072 -19.765 62.330 1.00 28.81 41 PRO B CA 1
ATOM 2411 C C . PRO B 1 61 ? 50.213 -18.668 61.260 1.00 27.78 41 PRO B C 1
ATOM 2412 O O . PRO B 1 61 ? 49.228 -18.285 60.730 1.00 26.80 41 PRO B O 1
ATOM 2416 N N . ASP B 1 62 ? 51.455 -18.303 60.948 1.00 28.53 42 ASP B N 1
ATOM 2417 C CA . ASP B 1 62 ? 51.821 -17.144 60.099 1.00 30.20 42 ASP B CA 1
ATOM 2418 C C . ASP B 1 62 ? 51.157 -17.295 58.721 1.00 29.90 42 ASP B C 1
ATOM 2419 O O . ASP B 1 62 ? 50.705 -16.246 58.133 1.00 29.10 42 ASP B O 1
ATOM 2424 N N . GLU B 1 63 ? 51.073 -18.534 58.243 1.00 28.31 43 GLU B N 1
ATOM 2425 C CA . GLU B 1 63 ? 50.535 -18.856 56.901 1.00 28.53 43 GLU B CA 1
ATOM 2426 C C . GLU B 1 63 ? 49.058 -18.452 56.828 1.00 27.82 43 GLU B C 1
ATOM 2427 O O . GLU B 1 63 ? 48.574 -18.227 55.692 1.00 27.61 43 GLU B O 1
ATOM 2433 N N . LEU B 1 64 ? 48.368 -18.313 57.967 1.00 26.91 44 LEU B N 1
ATOM 2434 C CA . LEU B 1 64 ? 46.980 -17.797 57.963 1.00 26.80 44 LEU B CA 1
ATOM 2435 C C . LEU B 1 64 ? 46.951 -16.347 57.381 1.00 27.65 44 LEU B C 1
ATOM 2436 O O . LEU B 1 64 ? 45.922 -15.975 56.746 1.00 27.23 44 LEU B O 1
ATOM 2441 N N . LYS B 1 65 ? 48.030 -15.567 57.539 1.00 28.51 45 LYS B N 1
ATOM 2442 C CA . LYS B 1 65 ? 48.103 -14.105 57.148 1.00 30.27 45 LYS B CA 1
ATOM 2443 C C . LYS B 1 65 ? 46.827 -13.350 57.541 1.00 29.72 45 LYS B C 1
ATOM 2444 O O . LYS B 1 65 ? 46.300 -12.551 56.726 1.00 30.64 45 LYS B O 1
ATOM 2450 N N . HIS B 1 66 ? 46.284 -13.602 58.721 1.00 29.18 46 HIS B N 1
ATOM 2451 C CA . HIS B 1 66 ? 45.148 -12.833 59.287 1.00 29.41 46 HIS B CA 1
ATOM 2452 C C . HIS B 1 66 ? 43.905 -12.938 58.414 1.00 28.98 46 HIS B C 1
ATOM 2453 O O . HIS B 1 66 ? 43.026 -12.032 58.504 1.00 27.34 46 HIS B O 1
ATOM 2460 N N . ARG B 1 67 ? 43.754 -14.041 57.662 1.00 28.20 47 ARG B N 1
ATOM 2461 C CA . ARG B 1 67 ? 42.600 -14.099 56.734 1.00 27.66 47 ARG B CA 1
ATOM 2462 C C . ARG B 1 67 ? 41.351 -14.544 57.485 1.00 26.89 47 ARG B C 1
ATOM 2463 O O . ARG B 1 67 ? 40.245 -14.345 56.976 1.00 27.06 47 ARG B O 1
ATOM 2471 N N . LEU B 1 68 ? 41.494 -15.033 58.710 1.00 26.24 48 LEU B N 1
ATOM 2472 C CA . LEU B 1 68 ? 40.343 -15.310 59.597 1.00 25.75 48 LEU B CA 1
ATOM 2473 C C . LEU B 1 68 ? 40.783 -14.915 60.985 1.00 25.73 48 LEU B C 1
ATOM 2474 O O . LEU B 1 68 ? 41.959 -14.986 61.296 1.00 26.22 48 LEU B O 1
ATOM 2479 N N . PRO B 1 69 ? 39.894 -14.543 61.894 1.00 26.07 49 PRO B N 1
ATOM 2480 C CA . PRO B 1 69 ? 40.289 -14.479 63.296 1.00 26.63 49 PRO B CA 1
ATOM 2481 C C . PRO B 1 69 ? 40.873 -15.811 63.837 1.00 26.98 49 PRO B C 1
ATOM 2482 O O . PRO B 1 69 ? 40.398 -16.882 63.436 1.00 26.04 49 PRO B O 1
ATOM 2486 N N . PHE B 1 70 ? 41.881 -15.708 64.709 1.00 27.07 50 PHE B N 1
ATOM 2487 C CA . PHE B 1 70 ? 42.628 -16.815 65.356 1.00 27.14 50 PHE B CA 1
ATOM 2488 C C . PHE B 1 70 ? 42.262 -16.835 66.846 1.00 27.35 50 PHE B C 1
ATOM 2489 O O . PHE B 1 70 ? 42.209 -15.702 67.466 1.00 27.73 50 PHE B O 1
ATOM 2497 N N . ARG B 1 71 ? 41.909 -18.005 67.392 1.00 26.58 51 ARG B N 1
ATOM 2498 C CA . ARG B 1 71 ? 41.720 -18.179 68.837 1.00 26.20 51 ARG B CA 1
ATOM 2499 C C . ARG B 1 71 ? 42.965 -18.862 69.373 1.00 26.02 51 ARG B C 1
ATOM 2500 O O . ARG B 1 71 ? 43.186 -20.054 69.194 1.00 25.94 51 ARG B O 1
ATOM 2508 N N . PRO B 1 72 ? 43.855 -18.129 70.068 1.00 26.82 52 PRO B N 1
ATOM 2509 C CA . PRO B 1 72 ? 44.984 -18.780 70.730 1.00 26.93 52 PRO B CA 1
ATOM 2510 C C . PRO B 1 72 ? 44.405 -19.696 71.812 1.00 26.78 52 PRO B C 1
ATOM 2511 O O . PRO B 1 72 ? 43.224 -19.524 72.214 1.00 26.20 52 PRO B O 1
ATOM 2515 N N . MET B 1 73 ? 45.227 -20.602 72.295 1.00 27.21 53 MET B N 1
ATOM 2516 C CA . MET B 1 73 ? 44.764 -21.595 73.279 1.00 27.81 53 MET B CA 1
ATOM 2517 C C . MET B 1 73 ? 45.829 -21.807 74.368 1.00 28.40 53 MET B C 1
ATOM 2518 O O . MET B 1 73 ? 47.034 -21.891 73.996 1.00 28.81 53 MET B O 1
ATOM 2523 N N . ILE B 1 74 ? 45.406 -21.833 75.645 1.00 28.00 54 ILE B N 1
ATOM 2524 C CA . ILE B 1 74 ? 46.268 -22.238 76.776 1.00 29.52 54 ILE B CA 1
ATOM 2525 C C . ILE B 1 74 ? 46.005 -23.729 76.976 1.00 30.30 54 ILE B C 1
ATOM 2526 O O . ILE B 1 74 ? 44.996 -24.112 77.660 1.00 30.83 54 ILE B O 1
ATOM 2531 N N . HIS B 1 75 ? 46.772 -24.538 76.250 1.00 31.43 55 HIS B N 1
ATOM 2532 C CA . HIS B 1 75 ? 46.488 -25.968 75.997 1.00 31.76 55 HIS B CA 1
ATOM 2533 C C . HIS B 1 75 ? 46.597 -26.733 77.319 1.00 32.74 55 HIS B C 1
ATOM 2534 O O . HIS B 1 75 ? 45.694 -27.572 77.637 1.00 30.65 55 HIS B O 1
ATOM 2541 N N . GLY B 1 76 ? 47.700 -26.496 78.024 1.00 33.65 56 GLY B N 1
ATOM 2542 C CA . GLY B 1 76 ? 48.105 -27.298 79.180 1.00 35.59 56 GLY B CA 1
ATOM 2543 C C . GLY B 1 76 ? 48.980 -26.518 80.124 1.00 37.23 56 GLY B C 1
ATOM 2544 O O . GLY B 1 76 ? 49.102 -25.280 79.950 1.00 36.40 56 GLY B O 1
ATOM 2545 N N . LYS B 1 77 ? 49.593 -27.211 81.089 1.00 39.94 57 LYS B N 1
ATOM 2546 C CA . LYS B 1 77 ? 50.433 -26.530 82.116 1.00 43.01 57 LYS B CA 1
ATOM 2547 C C . LYS B 1 77 ? 51.726 -26.020 81.481 1.00 42.99 57 LYS B C 1
ATOM 2548 O O . LYS B 1 77 ? 52.303 -25.124 82.051 1.00 43.65 57 LYS B O 1
ATOM 2554 N N . ASN B 1 78 ? 52.139 -26.529 80.327 1.00 43.18 58 ASN B N 1
ATOM 2555 C CA . ASN B 1 78 ? 53.383 -26.074 79.663 1.00 44.27 58 ASN B CA 1
ATOM 2556 C C . ASN B 1 78 ? 53.113 -24.757 78.921 1.00 43.85 58 ASN B C 1
ATOM 2557 O O . ASN B 1 78 ? 54.085 -24.269 78.375 1.00 45.50 58 ASN B O 1
ATOM 2562 N N . ASN B 1 79 ? 51.900 -24.166 78.980 1.00 43.07 59 ASN B N 1
ATOM 2563 C CA . ASN B 1 79 ? 51.509 -22.921 78.246 1.00 42.38 59 ASN B CA 1
ATOM 2564 C C . ASN B 1 79 ? 51.245 -21.722 79.192 1.00 42.58 59 ASN B C 1
ATOM 2565 O O . ASN B 1 79 ? 50.566 -20.728 78.762 1.00 40.18 59 ASN B O 1
ATOM 2570 N N . LEU B 1 80 ? 51.783 -21.770 80.413 1.00 42.67 60 LEU B N 1
ATOM 2571 C CA . LEU B 1 80 ? 51.458 -20.829 81.516 1.00 43.09 60 LEU B CA 1
ATOM 2572 C C . LEU B 1 80 ? 52.622 -19.872 81.794 1.00 45.02 60 LEU B C 1
ATOM 2573 O O . LEU B 1 80 ? 52.338 -18.873 82.504 1.00 41.33 60 LEU B O 1
ATOM 2578 N N . THR B 1 81 ? 53.818 -20.126 81.209 1.00 47.07 61 THR B N 1
ATOM 2579 C CA . THR B 1 81 ? 55.084 -19.354 81.421 1.00 49.56 61 THR B CA 1
ATOM 2580 C C . THR B 1 81 ? 55.949 -19.189 80.141 1.00 50.81 61 THR B C 1
ATOM 2581 O O . THR B 1 81 ? 55.706 -19.855 79.083 1.00 49.15 61 THR B O 1
ATOM 2585 N N . GLY B 1 82 ? 56.968 -18.328 80.238 1.00 50.84 62 GLY B N 1
ATOM 2586 C CA . GLY B 1 82 ? 57.984 -18.130 79.188 1.00 50.09 62 GLY B CA 1
ATOM 2587 C C . GLY B 1 82 ? 57.365 -17.603 77.900 1.00 50.05 62 GLY B C 1
ATOM 2588 O O . GLY B 1 82 ? 56.419 -16.771 77.954 1.00 49.86 62 GLY B O 1
ATOM 2589 N N . GLY B 1 83 ? 57.888 -18.059 76.761 1.00 49.85 63 GLY B N 1
ATOM 2590 C CA . GLY B 1 83 ? 57.373 -17.653 75.446 1.00 49.07 63 GLY B CA 1
ATOM 2591 C C . GLY B 1 83 ? 55.876 -17.874 75.399 1.00 47.66 63 GLY B C 1
ATOM 2592 O O . GLY B 1 83 ? 55.154 -16.947 74.991 1.00 46.26 63 GLY B O 1
ATOM 2593 N N . GLU B 1 84 ? 55.442 -19.065 75.842 1.00 45.78 64 GLU B N 1
ATOM 2594 C CA . GLU B 1 84 ? 54.041 -19.540 75.704 1.00 42.88 64 GLU B CA 1
ATOM 2595 C C . GLU B 1 84 ? 53.110 -18.481 76.312 1.00 41.72 64 GLU B C 1
ATOM 2596 O O . GLU B 1 84 ? 52.130 -18.083 75.632 1.00 40.27 64 GLU B O 1
ATOM 2602 N N . TRP B 1 85 ? 53.422 -17.956 77.495 1.00 41.59 65 TRP B N 1
ATOM 2603 C CA . TRP B 1 85 ? 52.515 -16.962 78.131 1.00 40.89 65 TRP B CA 1
ATOM 2604 C C . TRP B 1 85 ? 52.689 -15.595 77.453 1.00 41.79 65 TRP B C 1
ATOM 2605 O O . TRP B 1 85 ? 51.660 -14.888 77.285 1.00 40.67 65 TRP B O 1
ATOM 2616 N N . GLN B 1 86 ? 53.909 -15.217 77.054 1.00 41.77 66 GLN B N 1
ATOM 2617 C CA . GLN B 1 86 ? 54.112 -13.912 76.358 1.00 43.31 66 GLN B CA 1
ATOM 2618 C C . GLN B 1 86 ? 53.204 -13.894 75.115 1.00 39.91 66 GLN B C 1
ATOM 2619 O O . GLN B 1 86 ? 52.525 -12.870 74.928 1.00 37.66 66 GLN B O 1
ATOM 2625 N N . ASN B 1 87 ? 53.123 -15.009 74.373 1.00 37.63 67 ASN B N 1
ATOM 2626 C CA . ASN B 1 87 ? 52.224 -15.188 73.188 1.00 37.05 67 ASN B CA 1
ATOM 2627 C C . ASN B 1 87 ? 50.792 -14.780 73.549 1.00 36.95 67 ASN B C 1
ATOM 2628 O O . ASN B 1 87 ? 50.192 -14.021 72.778 1.00 35.13 67 ASN B O 1
ATOM 2633 N N . ILE B 1 88 ? 50.279 -15.230 74.708 1.00 37.21 68 ILE B N 1
ATOM 2634 C CA . ILE B 1 88 ? 48.869 -14.974 75.148 1.00 37.61 68 ILE B CA 1
ATOM 2635 C C . ILE B 1 88 ? 48.695 -13.479 75.506 1.00 40.37 68 ILE B C 1
ATOM 2636 O O . ILE B 1 88 ? 47.675 -12.824 75.034 1.00 39.12 68 ILE B O 1
ATOM 2641 N N . LEU B 1 89 ? 49.633 -12.939 76.307 1.00 42.98 69 LEU B N 1
ATOM 2642 C CA . LEU B 1 89 ? 49.616 -11.522 76.790 1.00 43.81 69 LEU B CA 1
ATOM 2643 C C . LEU B 1 89 ? 49.576 -10.576 75.585 1.00 43.57 69 LEU B C 1
ATOM 2644 O O . LEU B 1 89 ? 48.964 -9.491 75.709 1.00 46.86 69 LEU B O 1
ATOM 2649 N N . LYS B 1 90 ? 50.247 -10.918 74.490 1.00 41.73 70 LYS B N 1
ATOM 2650 C CA . LYS B 1 90 ? 50.546 -9.931 73.423 1.00 40.72 70 LYS B CA 1
ATOM 2651 C C . LYS B 1 90 ? 49.639 -10.096 72.201 1.00 39.38 70 LYS B C 1
ATOM 2652 O O . LYS B 1 90 ? 49.881 -9.441 71.205 1.00 38.64 70 LYS B O 1
ATOM 2658 N N . THR B 1 91 ? 48.688 -11.016 72.202 1.00 38.86 71 THR B N 1
ATOM 2659 C CA . THR B 1 91 ? 47.847 -11.256 70.985 1.00 38.40 71 THR B CA 1
ATOM 2660 C C . THR B 1 91 ? 46.858 -10.099 70.833 1.00 36.40 71 THR B C 1
ATOM 2661 O O . THR B 1 91 ? 46.317 -9.691 71.827 1.00 37.44 71 THR B O 1
ATOM 2665 N N . ASN B 1 92 ? 46.572 -9.696 69.598 1.00 36.92 72 ASN B N 1
ATOM 2666 C CA . ASN B 1 92 ? 45.479 -8.775 69.203 1.00 35.81 72 ASN B CA 1
ATOM 2667 C C . ASN B 1 92 ? 44.149 -9.470 69.001 1.00 34.16 72 ASN B C 1
ATOM 2668 O O . ASN B 1 92 ? 43.140 -8.737 68.768 1.00 33.68 72 ASN B O 1
ATOM 2673 N N . GLU B 1 93 ? 44.113 -10.805 69.045 1.00 33.09 73 GLU B N 1
ATOM 2674 C CA . GLU B 1 93 ? 42.841 -11.526 68.809 1.00 32.23 73 GLU B CA 1
ATOM 2675 C C . GLU B 1 93 ? 41.953 -11.346 70.035 1.00 31.87 73 GLU B C 1
ATOM 2676 O O . GLU B 1 93 ? 42.463 -11.010 71.084 1.00 32.11 73 GLU B O 1
ATOM 2682 N N . GLU B 1 94 ? 40.677 -11.652 69.878 1.00 31.83 74 GLU B N 1
ATOM 2683 C CA . GLU B 1 94 ? 39.599 -11.411 70.856 1.00 31.87 74 GLU B CA 1
ATOM 2684 C C . GLU B 1 94 ? 39.319 -12.578 71.789 1.00 30.88 74 GLU B C 1
ATOM 2685 O O . GLU B 1 94 ? 38.824 -12.301 72.891 1.00 29.82 74 GLU B O 1
ATOM 2691 N N . VAL B 1 95 ? 39.383 -13.812 71.293 1.00 29.56 75 VAL B N 1
ATOM 2692 C CA . VAL B 1 95 ? 38.862 -15.011 72.028 1.00 29.20 75 VAL B CA 1
ATOM 2693 C C . VAL B 1 95 ? 39.998 -15.968 72.313 1.00 28.52 75 VAL B C 1
ATOM 2694 O O . VAL B 1 95 ? 40.739 -16.282 71.376 1.00 28.80 75 VAL B O 1
ATOM 2698 N N . ILE B 1 96 ? 40.136 -16.377 73.573 1.00 28.53 76 ILE B N 1
ATOM 2699 C CA . ILE B 1 96 ? 41.196 -17.309 74.023 1.00 28.70 76 ILE B CA 1
ATOM 2700 C C . ILE B 1 96 ? 40.590 -18.547 74.690 1.00 28.57 76 ILE B C 1
ATOM 2701 O O . ILE B 1 96 ? 39.664 -18.410 75.494 1.00 29.04 76 ILE B O 1
ATOM 2706 N N . HIS B 1 97 ? 41.073 -19.738 74.290 1.00 28.00 77 HIS B N 1
ATOM 2707 C CA . HIS B 1 97 ? 40.705 -21.045 74.883 1.00 27.41 77 HIS B CA 1
ATOM 2708 C C . HIS B 1 97 ? 41.614 -21.313 76.082 1.00 27.51 77 HIS B C 1
ATOM 2709 O O . HIS B 1 97 ? 42.872 -21.155 75.990 1.00 28.28 77 HIS B O 1
ATOM 2716 N N . PHE B 1 98 ? 41.004 -21.852 77.118 1.00 27.36 78 PHE B N 1
ATOM 2717 C CA . PHE B 1 98 ? 41.709 -22.498 78.239 1.00 27.21 78 PHE B CA 1
ATOM 2718 C C . PHE B 1 98 ? 42.004 -23.971 77.858 1.00 28.30 78 PHE B C 1
ATOM 2719 O O . PHE B 1 98 ? 42.037 -24.332 76.637 1.00 27.94 78 PHE B O 1
ATOM 2727 N N . PHE B 1 99 ? 42.254 -24.809 78.862 1.00 27.79 79 PHE B N 1
ATOM 2728 C CA . PHE B 1 99 ? 42.887 -26.144 78.727 1.00 27.97 79 PHE B CA 1
ATOM 2729 C C . PHE B 1 99 ? 42.103 -27.064 77.785 1.00 27.38 79 PHE B C 1
ATOM 2730 O O . PHE B 1 99 ? 40.867 -27.181 77.890 1.00 26.50 79 PHE B O 1
ATOM 2738 N N . ASN B 1 100 ? 42.877 -27.793 76.973 1.00 28.26 80 ASN B N 1
ATOM 2739 C CA . ASN B 1 100 ? 42.421 -28.890 76.086 1.00 28.89 80 ASN B CA 1
ATOM 2740 C C . ASN B 1 100 ? 42.312 -30.198 76.899 1.00 29.21 80 ASN B C 1
ATOM 2741 O O . ASN B 1 100 ? 43.375 -30.742 77.302 1.00 29.65 80 ASN B O 1
ATOM 2746 N N . GLU B 1 101 ? 41.090 -30.680 77.121 1.00 30.10 81 GLU B N 1
ATOM 2747 C CA . GLU B 1 101 ? 40.832 -32.017 77.769 1.00 31.37 81 GLU B CA 1
ATOM 2748 C C . GLU B 1 101 ? 41.748 -32.191 78.989 1.00 32.10 81 GLU B C 1
ATOM 2749 O O . GLU B 1 101 ? 42.496 -33.187 79.107 1.00 33.94 81 GLU B O 1
ATOM 2755 N N . PRO B 1 102 ? 41.726 -31.237 79.953 1.00 31.38 82 PRO B N 1
ATOM 2756 C CA . PRO B 1 102 ? 42.607 -31.312 81.113 1.00 30.73 82 PRO B CA 1
ATOM 2757 C C . PRO B 1 102 ? 42.342 -32.530 82.010 1.00 30.78 82 PRO B C 1
ATOM 2758 O O . PRO B 1 102 ? 43.246 -32.824 82.800 1.00 30.18 82 PRO B O 1
ATOM 2762 N N . GLU B 1 103 ? 41.138 -33.113 81.938 1.00 30.01 83 GLU B N 1
ATOM 2763 C CA . GLU B 1 103 ? 40.815 -34.324 82.724 1.00 31.38 83 GLU B CA 1
ATOM 2764 C C . GLU B 1 103 ? 41.721 -35.476 82.278 1.00 32.69 83 GLU B C 1
ATOM 2765 O O . GLU B 1 103 ? 41.771 -36.456 83.019 1.00 31.30 83 GLU B O 1
ATOM 2771 N N . ARG B 1 104 ? 42.332 -35.419 81.074 1.00 32.43 84 ARG B N 1
ATOM 2772 C CA . ARG B 1 104 ? 43.211 -36.496 80.541 1.00 32.64 84 ARG B CA 1
ATOM 2773 C C . ARG B 1 104 ? 44.673 -36.133 80.689 1.00 33.49 84 ARG B C 1
ATOM 2774 O O . ARG B 1 104 ? 45.513 -36.936 80.281 1.00 33.40 84 ARG B O 1
ATOM 2782 N N . ALA B 1 105 ? 44.965 -34.920 81.104 1.00 34.20 85 ALA B N 1
ATOM 2783 C CA . ALA B 1 105 ? 46.342 -34.419 81.237 1.00 36.31 85 ALA B CA 1
ATOM 2784 C C . ALA B 1 105 ? 46.710 -34.389 82.700 1.00 38.32 85 ALA B C 1
ATOM 2785 O O . ALA B 1 105 ? 47.733 -33.789 82.990 1.00 40.34 85 ALA B O 1
ATOM 2787 N N . GLY B 1 106 ? 45.825 -34.914 83.559 1.00 38.97 86 GLY B N 1
ATOM 2788 C CA . GLY B 1 106 ? 46.021 -35.027 85.005 1.00 39.51 86 GLY B CA 1
ATOM 2789 C C . GLY B 1 106 ? 45.971 -33.680 85.693 1.00 40.43 86 GLY B C 1
ATOM 2790 O O . GLY B 1 106 ? 46.704 -33.534 86.655 1.00 43.32 86 GLY B O 1
ATOM 2791 N N . ILE B 1 107 ? 45.088 -32.765 85.264 1.00 38.60 87 ILE B N 1
ATOM 2792 C CA . ILE B 1 107 ? 44.893 -31.390 85.815 1.00 36.22 87 ILE B CA 1
ATOM 2793 C C . ILE B 1 107 ? 43.534 -31.380 86.490 1.00 35.15 87 ILE B C 1
ATOM 2794 O O . ILE B 1 107 ? 42.579 -31.647 85.811 1.00 33.78 87 ILE B O 1
ATOM 2799 N N . SER B 1 108 ? 43.446 -31.136 87.798 1.00 35.78 88 SER B N 1
ATOM 2800 C CA . SER B 1 108 ? 42.160 -31.218 88.542 1.00 34.68 88 SER B CA 1
ATOM 2801 C C . SER B 1 108 ? 41.350 -29.951 88.284 1.00 34.07 88 SER B C 1
ATOM 2802 O O . SER B 1 108 ? 41.907 -28.882 88.005 1.00 33.25 88 SER B O 1
ATOM 2805 N N . PRO B 1 109 ? 40.015 -30.008 88.451 1.00 32.74 89 PRO B N 1
ATOM 2806 C CA . PRO B 1 109 ? 39.183 -28.799 88.365 1.00 33.24 89 PRO B CA 1
ATOM 2807 C C . PRO B 1 109 ? 39.711 -27.708 89.320 1.00 33.72 89 PRO B C 1
ATOM 2808 O O . PRO B 1 109 ? 39.709 -26.491 89.012 1.00 32.53 89 PRO B O 1
ATOM 2812 N N . GLU B 1 110 ? 40.214 -28.161 90.466 1.00 34.70 90 GLU B N 1
ATOM 2813 C CA . GLU B 1 110 ? 40.725 -27.289 91.546 1.00 35.77 90 GLU B CA 1
ATOM 2814 C C . GLU B 1 110 ? 41.960 -26.545 91.046 1.00 36.72 90 GLU B C 1
ATOM 2815 O O . GLU B 1 110 ? 41.989 -25.279 91.201 1.00 36.22 90 GLU B O 1
ATOM 2821 N N . GLU B 1 111 ? 42.977 -27.226 90.531 1.00 37.79 91 GLU B N 1
ATOM 2822 C CA . GLU B 1 111 ? 44.164 -26.437 90.130 1.00 40.05 91 GLU B CA 1
ATOM 2823 C C . GLU B 1 111 ? 43.816 -25.632 88.873 1.00 38.50 91 GLU B C 1
ATOM 2824 O O . GLU B 1 111 ? 44.353 -24.509 88.765 1.00 39.31 91 GLU B O 1
ATOM 2830 N N . ALA B 1 112 ? 42.866 -26.064 88.046 1.00 35.90 92 ALA B N 1
ATOM 2831 C CA . ALA B 1 112 ? 42.470 -25.260 86.860 1.00 34.87 92 ALA B CA 1
ATOM 2832 C C . ALA B 1 112 ? 41.679 -24.031 87.327 1.00 34.62 92 ALA B C 1
ATOM 2833 O O . ALA B 1 112 ? 41.793 -23.018 86.658 1.00 34.40 92 ALA B O 1
ATOM 2835 N N . ALA B 1 113 ? 40.835 -24.119 88.354 1.00 34.79 93 ALA B N 1
ATOM 2836 C CA . ALA B 1 113 ? 40.061 -22.959 88.867 1.00 34.78 93 ALA B CA 1
ATOM 2837 C C . ALA B 1 113 ? 41.017 -21.942 89.493 1.00 36.00 93 ALA B C 1
ATOM 2838 O O . ALA B 1 113 ? 40.741 -20.751 89.391 1.00 35.72 93 ALA B O 1
ATOM 2840 N N . LYS B 1 114 ? 42.060 -22.422 90.168 1.00 36.69 94 LYS B N 1
ATOM 2841 C CA . LYS B 1 114 ? 43.088 -21.557 90.780 1.00 38.09 94 LYS B CA 1
ATOM 2842 C C . LYS B 1 114 ? 43.815 -20.801 89.666 1.00 36.37 94 LYS B C 1
ATOM 2843 O O . LYS B 1 114 ? 43.925 -19.648 89.774 1.00 37.33 94 LYS B O 1
ATOM 2849 N N . ILE B 1 115 ? 44.340 -21.487 88.667 1.00 35.02 95 ILE B N 1
ATOM 2850 C CA . ILE B 1 115 ? 45.136 -20.910 87.553 1.00 34.45 95 ILE B CA 1
ATOM 2851 C C . ILE B 1 115 ? 44.245 -19.928 86.789 1.00 34.83 95 ILE B C 1
ATOM 2852 O O . ILE B 1 115 ? 44.757 -18.895 86.346 1.00 36.01 95 ILE B O 1
ATOM 2857 N N . TRP B 1 116 ? 42.954 -20.198 86.674 1.00 33.49 96 TRP B N 1
ATOM 2858 C CA . TRP B 1 116 ? 42.011 -19.252 86.044 1.00 33.33 96 TRP B CA 1
ATOM 2859 C C . TRP B 1 116 ? 41.928 -17.960 86.871 1.00 34.58 96 TRP B C 1
ATOM 2860 O O . TRP B 1 116 ? 42.006 -16.835 86.275 1.00 33.23 96 TRP B O 1
ATOM 2871 N N . ASN B 1 117 ? 41.753 -18.092 88.196 1.00 36.13 97 ASN B N 1
ATOM 2872 C CA . ASN B 1 117 ? 41.678 -16.913 89.094 1.00 38.53 97 ASN B CA 1
ATOM 2873 C C . ASN B 1 117 ? 43.024 -16.180 89.056 1.00 38.97 97 ASN B C 1
ATOM 2874 O O . ASN B 1 117 ? 42.999 -14.995 88.854 1.00 37.20 97 ASN B O 1
ATOM 2879 N N . ASP B 1 118 ? 44.157 -16.881 89.171 1.00 40.05 98 ASP B N 1
ATOM 2880 C CA . ASP B 1 118 ? 45.505 -16.254 89.344 1.00 41.32 98 ASP B CA 1
ATOM 2881 C C . ASP B 1 118 ? 46.081 -15.634 88.062 1.00 40.95 98 ASP B C 1
ATOM 2882 O O . ASP B 1 118 ? 46.883 -14.698 88.238 1.00 40.28 98 ASP B O 1
ATOM 2887 N N . GLN B 1 119 ? 45.841 -16.178 86.856 1.00 38.84 99 GLN B N 1
ATOM 2888 C CA . GLN B 1 119 ? 46.505 -15.637 85.638 1.00 39.40 99 GLN B CA 1
ATOM 2889 C C . GLN B 1 119 ? 45.573 -15.550 84.437 1.00 39.57 99 GLN B C 1
ATOM 2890 O O . GLN B 1 119 ? 45.872 -14.665 83.607 1.00 41.49 99 GLN B O 1
ATOM 2896 N N . VAL B 1 120 ? 44.466 -16.289 84.369 1.00 37.30 100 VAL B N 1
ATOM 2897 C CA . VAL B 1 120 ? 43.618 -16.254 83.139 1.00 37.25 100 VAL B CA 1
ATOM 2898 C C . VAL B 1 120 ? 42.619 -15.088 83.168 1.00 36.06 100 VAL B C 1
ATOM 2899 O O . VAL B 1 120 ? 42.522 -14.442 82.116 1.00 35.87 100 VAL B O 1
ATOM 2903 N N . LEU B 1 121 ? 41.854 -14.872 84.248 1.00 35.47 101 LEU B N 1
ATOM 2904 C CA . LEU B 1 121 ? 40.802 -13.808 84.331 1.00 35.82 101 LEU B CA 1
ATOM 2905 C C . LEU B 1 121 ? 41.324 -12.411 83.921 1.00 34.71 101 LEU B C 1
ATOM 2906 O O . LEU B 1 121 ? 40.516 -11.605 83.393 1.00 34.32 101 LEU B O 1
ATOM 2911 N N . ALA B 1 122 ? 42.580 -12.082 84.239 1.00 33.80 102 ALA B N 1
ATOM 2912 C CA . ALA B 1 122 ? 43.165 -10.756 83.921 1.00 34.54 102 ALA B CA 1
ATOM 2913 C C . ALA B 1 122 ? 43.134 -10.537 82.398 1.00 33.79 102 ALA B C 1
ATOM 2914 O O . ALA B 1 122 ? 43.093 -9.361 81.991 1.00 32.91 102 ALA B O 1
ATOM 2916 N N . LEU B 1 123 ? 43.125 -11.609 81.583 1.00 32.89 103 LEU B N 1
ATOM 2917 C CA . LEU B 1 123 ? 43.044 -11.477 80.104 1.00 32.30 103 LEU B CA 1
ATOM 2918 C C . LEU B 1 123 ? 41.676 -10.868 79.771 1.00 32.46 103 LEU B C 1
ATOM 2919 O O . LEU B 1 123 ? 41.561 -10.131 78.755 1.00 31.40 103 LEU B O 1
ATOM 2924 N N . ARG B 1 124 ? 40.669 -11.139 80.593 1.00 32.36 104 ARG B N 1
ATOM 2925 C CA . ARG B 1 124 ? 39.373 -10.451 80.406 1.00 33.52 104 ARG B CA 1
ATOM 2926 C C . ARG B 1 124 ? 39.387 -9.103 81.160 1.00 34.13 104 ARG B C 1
ATOM 2927 O O . ARG B 1 124 ? 39.119 -8.067 80.500 1.00 32.48 104 ARG B O 1
ATOM 2935 N N . THR B 1 125 ? 39.651 -9.048 82.472 1.00 34.77 105 THR B N 1
ATOM 2936 C CA . THR B 1 125 ? 39.335 -7.795 83.238 1.00 35.60 105 THR B CA 1
ATOM 2937 C C . THR B 1 125 ? 40.291 -6.662 82.845 1.00 35.52 105 THR B C 1
ATOM 2938 O O . THR B 1 125 ? 39.848 -5.528 82.776 1.00 36.85 105 THR B O 1
ATOM 2942 N N . SER B 1 126 ? 41.545 -6.980 82.539 1.00 35.29 106 SER B N 1
ATOM 2943 C CA . SER B 1 126 ? 42.593 -6.069 82.050 1.00 34.93 106 SER B CA 1
ATOM 2944 C C . SER B 1 126 ? 42.644 -6.038 80.503 1.00 35.27 106 SER B C 1
ATOM 2945 O O . SER B 1 126 ? 42.679 -4.907 79.960 1.00 36.01 106 SER B O 1
ATOM 2948 N N . HIS B 1 127 ? 42.634 -7.152 79.757 1.00 33.10 107 HIS B N 1
ATOM 2949 C CA . HIS B 1 127 ? 42.881 -7.135 78.277 1.00 32.85 107 HIS B CA 1
ATOM 2950 C C . HIS B 1 127 ? 41.584 -7.274 77.458 1.00 30.70 107 HIS B C 1
ATOM 2951 O O . HIS B 1 127 ? 41.671 -7.191 76.234 1.00 29.06 107 HIS B O 1
ATOM 2958 N N . HIS B 1 128 ? 40.423 -7.394 78.095 1.00 30.11 108 HIS B N 1
ATOM 2959 C CA . HIS B 1 128 ? 39.096 -7.435 77.435 1.00 31.03 108 HIS B CA 1
ATOM 2960 C C . HIS B 1 128 ? 39.031 -8.532 76.380 1.00 31.15 108 HIS B C 1
ATOM 2961 O O . HIS B 1 128 ? 38.268 -8.361 75.413 1.00 30.85 108 HIS B O 1
ATOM 2968 N N . LYS B 1 129 ? 39.760 -9.639 76.593 1.00 31.90 109 LYS B N 1
ATOM 2969 C CA . LYS B 1 129 ? 39.570 -10.875 75.812 1.00 31.35 109 LYS B CA 1
ATOM 2970 C C . LYS B 1 129 ? 38.343 -11.606 76.359 1.00 31.36 109 LYS B C 1
ATOM 2971 O O . LYS B 1 129 ? 37.993 -11.443 77.547 1.00 30.93 109 LYS B O 1
ATOM 2977 N N . ARG B 1 130 ? 37.674 -12.330 75.485 1.00 31.34 110 ARG B N 1
ATOM 2978 C CA . ARG B 1 130 ? 36.623 -13.294 75.859 1.00 32.74 110 ARG B CA 1
ATOM 2979 C C . ARG B 1 130 ? 37.283 -14.657 76.104 1.00 30.95 110 ARG B C 1
ATOM 2980 O O . ARG B 1 130 ? 38.316 -15.020 75.429 1.00 29.02 110 ARG B O 1
ATOM 2988 N N . LEU B 1 131 ? 36.811 -15.360 77.120 1.00 30.49 111 LEU B N 1
ATOM 2989 C CA . LEU B 1 131 ? 37.517 -16.615 77.518 1.00 30.19 111 LEU B CA 1
ATOM 2990 C C . LEU B 1 131 ? 36.606 -17.804 77.313 1.00 28.80 111 LEU B C 1
ATOM 2991 O O . LEU B 1 131 ? 35.480 -17.775 77.807 1.00 28.37 111 LEU B O 1
ATOM 2996 N N . VAL B 1 132 ? 37.154 -18.841 76.688 1.00 28.48 112 VAL B N 1
ATOM 2997 C CA . VAL B 1 132 ? 36.456 -20.163 76.553 1.00 28.01 112 VAL B CA 1
ATOM 2998 C C . VAL B 1 132 ? 36.913 -21.005 77.726 1.00 27.96 112 VAL B C 1
ATOM 2999 O O . VAL B 1 132 ? 38.159 -21.013 77.984 1.00 28.09 112 VAL B O 1
ATOM 3003 N N . SER B 1 133 ? 35.965 -21.712 78.338 1.00 27.92 113 SER B N 1
ATOM 3004 C CA . SER B 1 133 ? 36.254 -22.780 79.334 1.00 28.21 113 SER B CA 1
ATOM 3005 C C . SER B 1 133 ? 37.192 -23.795 78.722 1.00 27.93 113 SER B C 1
ATOM 3006 O O . SER B 1 133 ? 37.276 -23.873 77.488 1.00 27.15 113 SER B O 1
ATOM 3009 N N . PRO B 1 134 ? 37.863 -24.613 79.556 1.00 28.17 114 PRO B N 1
ATOM 3010 C CA . PRO B 1 134 ? 38.544 -25.816 79.085 1.00 28.38 114 PRO B CA 1
ATOM 3011 C C . PRO B 1 134 ? 37.536 -26.616 78.262 1.00 27.88 114 PRO B C 1
ATOM 3012 O O . PRO B 1 134 ? 36.363 -26.642 78.611 1.00 27.66 114 PRO B O 1
ATOM 3016 N N . SER B 1 135 ? 37.978 -27.176 77.135 1.00 28.10 115 SER B N 1
ATOM 3017 C CA . SER B 1 135 ? 37.144 -28.107 76.321 1.00 28.15 115 SER B CA 1
ATOM 3018 C C . SER B 1 135 ? 37.451 -29.550 76.773 1.00 27.86 115 SER B C 1
ATOM 3019 O O . SER B 1 135 ? 38.585 -30.035 76.565 1.00 28.55 115 SER B O 1
ATOM 3022 N N . CYS B 1 136 ? 36.484 -30.203 77.378 1.00 28.52 116 CYS B N 1
ATOM 3023 C CA . CYS B 1 136 ? 36.607 -31.581 77.909 1.00 29.06 116 CYS B CA 1
ATOM 3024 C C . CYS B 1 136 ? 35.993 -32.560 76.905 1.00 29.37 116 CYS B C 1
ATOM 3025 O O . CYS B 1 136 ? 35.037 -32.150 76.159 1.00 30.88 116 CYS B O 1
ATOM 3028 N N . ALA B 1 137 ? 36.409 -33.829 76.947 1.00 28.55 117 ALA B N 1
ATOM 3029 C CA . ALA B 1 137 ? 35.798 -34.884 76.118 1.00 28.32 117 ALA B CA 1
ATOM 3030 C C . ALA B 1 137 ? 34.343 -35.020 76.530 1.00 28.02 117 ALA B C 1
ATOM 3031 O O . ALA B 1 137 ? 34.013 -34.618 77.634 1.00 28.63 117 ALA B O 1
ATOM 3033 N N . SER B 1 138 ? 33.518 -35.536 75.635 1.00 28.07 118 SER B N 1
ATOM 3034 C CA . SER B 1 138 ? 32.076 -35.827 75.818 1.00 29.00 118 SER B CA 1
ATOM 3035 C C . SER B 1 138 ? 31.853 -37.176 76.576 1.00 29.69 118 SER B C 1
ATOM 3036 O O . SER B 1 138 ? 30.700 -37.565 76.682 1.00 31.34 118 SER B O 1
ATOM 3039 N N . ASP B 1 139 ? 32.872 -37.826 77.144 1.00 28.40 119 ASP B N 1
ATOM 3040 C CA . ASP B 1 139 ? 32.706 -39.061 77.978 1.00 28.80 119 ASP B CA 1
ATOM 3041 C C . ASP B 1 139 ? 32.419 -38.638 79.424 1.00 28.93 119 ASP B C 1
ATOM 3042 O O . ASP B 1 139 ? 32.558 -37.452 79.815 1.00 28.92 119 ASP B O 1
ATOM 3047 N N . PRO B 1 140 ? 31.975 -39.569 80.286 1.00 29.13 120 PRO B N 1
ATOM 3048 C CA . PRO B 1 140 ? 31.596 -39.219 81.667 1.00 29.16 120 PRO B CA 1
ATOM 3049 C C . PRO B 1 140 ? 32.678 -38.399 82.368 1.00 29.11 120 PRO B C 1
ATOM 3050 O O . PRO B 1 140 ? 32.363 -37.357 83.036 1.00 31.37 120 PRO B O 1
ATOM 3054 N N . ALA B 1 141 ? 33.926 -38.815 82.200 1.00 28.33 121 ALA B N 1
ATOM 3055 C CA . ALA B 1 141 ? 35.090 -38.204 82.865 1.00 28.93 121 ALA B CA 1
ATOM 3056 C C . ALA B 1 141 ? 35.137 -36.693 82.530 1.00 28.36 121 ALA B C 1
ATOM 3057 O O . ALA B 1 141 ? 35.402 -35.845 83.428 1.00 28.27 121 ALA B O 1
ATOM 3059 N N . GLY B 1 142 ? 34.911 -36.358 81.265 1.00 28.18 122 GLY B N 1
ATOM 3060 C CA . GLY B 1 142 ? 34.896 -34.960 80.790 1.00 27.39 122 GLY B CA 1
ATOM 3061 C C . GLY B 1 142 ? 33.681 -34.227 81.316 1.00 27.63 122 GLY B C 1
ATOM 3062 O O . GLY B 1 142 ? 33.823 -33.093 81.799 1.00 27.77 122 GLY B O 1
ATOM 3063 N N . ILE B 1 143 ? 32.499 -34.802 81.225 1.00 27.87 123 ILE B N 1
ATOM 3064 C CA . ILE B 1 143 ? 31.266 -34.113 81.709 1.00 28.60 123 ILE B CA 1
ATOM 3065 C C . ILE B 1 143 ? 31.456 -33.770 83.180 1.00 29.39 123 ILE B C 1
ATOM 3066 O O . ILE B 1 143 ? 31.076 -32.596 83.563 1.00 30.10 123 ILE B O 1
ATOM 3071 N N . ALA B 1 144 ? 32.049 -34.682 83.969 1.00 29.65 124 ALA B N 1
ATOM 3072 C CA . ALA B 1 144 ? 32.208 -34.510 85.432 1.00 30.03 124 ALA B CA 1
ATOM 3073 C C . ALA B 1 144 ? 33.185 -33.357 85.674 1.00 30.22 124 ALA B C 1
ATOM 3074 O O . ALA B 1 144 ? 32.933 -32.574 86.621 1.00 29.78 124 ALA B O 1
ATOM 3076 N N . TRP B 1 145 ? 34.252 -33.271 84.854 1.00 29.96 125 TRP B N 1
ATOM 3077 C CA . TRP B 1 145 ? 35.400 -32.370 85.113 1.00 30.16 125 TRP B CA 1
ATOM 3078 C C . TRP B 1 145 ? 34.877 -30.938 84.904 1.00 30.16 125 TRP B C 1
ATOM 3079 O O . TRP B 1 145 ? 35.073 -30.073 85.787 1.00 30.30 125 TRP B O 1
ATOM 3090 N N . ILE B 1 146 ? 34.167 -30.720 83.799 1.00 29.85 126 ILE B N 1
ATOM 3091 C CA . ILE B 1 146 ? 33.660 -29.381 83.421 1.00 29.97 126 ILE B CA 1
ATOM 3092 C C . ILE B 1 146 ? 32.512 -29.075 84.362 1.00 31.28 126 ILE B C 1
ATOM 3093 O O . ILE B 1 146 ? 32.403 -27.887 84.756 1.00 30.17 126 ILE B O 1
ATOM 3098 N N . LYS B 1 147 ? 31.754 -30.067 84.840 1.00 32.60 127 LYS B N 1
ATOM 3099 C CA . LYS B 1 147 ? 30.672 -29.673 85.790 1.00 34.90 127 LYS B CA 1
ATOM 3100 C C . LYS B 1 147 ? 31.321 -29.065 87.042 1.00 35.48 127 LYS B C 1
ATOM 3101 O O . LYS B 1 147 ? 30.814 -28.007 87.566 1.00 33.65 127 LYS B O 1
ATOM 3107 N N . LYS B 1 148 ? 32.357 -29.727 87.565 1.00 35.70 128 LYS B N 1
ATOM 3108 C CA . LYS B 1 148 ? 33.038 -29.283 88.817 1.00 35.84 128 LYS B CA 1
ATOM 3109 C C . LYS B 1 148 ? 33.676 -27.902 88.556 1.00 33.47 128 LYS B C 1
ATOM 3110 O O . LYS B 1 148 ? 33.567 -27.007 89.421 1.00 31.36 128 LYS B O 1
ATOM 3116 N N . TRP B 1 149 ? 34.365 -27.755 87.418 1.00 32.16 129 TRP B N 1
ATOM 3117 C CA . TRP B 1 149 ? 35.158 -26.536 87.126 1.00 31.76 129 TRP B CA 1
ATOM 3118 C C . TRP B 1 149 ? 34.217 -25.339 86.992 1.00 31.26 129 TRP B C 1
ATOM 3119 O O . TRP B 1 149 ? 34.509 -24.326 87.654 1.00 32.05 129 TRP B O 1
ATOM 3130 N N . MET B 1 150 ? 33.094 -25.486 86.288 1.00 30.73 130 MET B N 1
ATOM 3131 C CA . MET B 1 150 ? 32.087 -24.419 86.115 1.00 31.72 130 MET B CA 1
ATOM 3132 C C . MET B 1 150 ? 31.530 -24.038 87.484 1.00 32.67 130 MET B C 1
ATOM 3133 O O . MET B 1 150 ? 31.220 -22.878 87.689 1.00 34.12 130 MET B O 1
ATOM 3138 N N . ASN B 1 151 ? 31.427 -24.980 88.405 1.00 34.73 131 ASN B N 1
ATOM 3139 C CA . ASN B 1 151 ? 30.949 -24.686 89.779 1.00 36.17 131 ASN B CA 1
ATOM 3140 C C . ASN B 1 151 ? 32.037 -23.867 90.479 1.00 35.22 131 ASN B C 1
ATOM 3141 O O . ASN B 1 151 ? 31.701 -22.764 90.940 1.00 35.11 131 ASN B O 1
ATOM 3146 N N . LEU B 1 152 ? 33.311 -24.251 90.416 1.00 34.30 132 LEU B N 1
ATOM 3147 C CA . LEU B 1 152 ? 34.342 -23.525 91.206 1.00 34.92 132 LEU B CA 1
ATOM 3148 C C . LEU B 1 152 ? 34.448 -22.084 90.701 1.00 34.83 132 LEU B C 1
ATOM 3149 O O . LEU B 1 152 ? 34.689 -21.234 91.535 1.00 35.23 132 LEU B O 1
ATOM 3154 N N . VAL B 1 153 ? 34.192 -21.782 89.407 1.00 32.98 133 VAL B N 1
ATOM 3155 C CA . VAL B 1 153 ? 34.442 -20.425 88.831 1.00 31.43 133 VAL B CA 1
ATOM 3156 C C . VAL B 1 153 ? 33.115 -19.720 88.543 1.00 30.80 133 VAL B C 1
ATOM 3157 O O . VAL B 1 153 ? 33.151 -18.689 87.875 1.00 30.11 133 VAL B O 1
ATOM 3161 N N . ALA B 1 154 ? 31.991 -20.220 89.029 1.00 31.02 134 ALA B N 1
ATOM 3162 C CA . ALA B 1 154 ? 30.648 -19.647 88.779 1.00 31.82 134 ALA B CA 1
ATOM 3163 C C . ALA B 1 154 ? 30.653 -18.133 89.016 1.00 33.42 134 ALA B C 1
ATOM 3164 O O . ALA B 1 154 ? 29.977 -17.414 88.230 1.00 34.39 134 ALA B O 1
ATOM 3166 N N . LYS B 1 155 ? 31.417 -17.646 89.993 1.00 34.68 135 LYS B N 1
ATOM 3167 C CA . LYS B 1 155 ? 31.467 -16.182 90.320 1.00 35.90 135 LYS B CA 1
ATOM 3168 C C . LYS B 1 155 ? 32.205 -15.387 89.230 1.00 35.00 135 LYS B C 1
ATOM 3169 O O . LYS B 1 155 ? 31.905 -14.194 89.074 1.00 34.47 135 LYS B O 1
ATOM 3175 N N . ASN B 1 156 ? 33.113 -16.029 88.483 1.00 33.99 136 ASN B N 1
ATOM 3176 C CA . ASN B 1 156 ? 33.915 -15.408 87.386 1.00 33.34 136 ASN B CA 1
ATOM 3177 C C . ASN B 1 156 ? 33.899 -16.349 86.170 1.00 32.59 136 ASN B C 1
ATOM 3178 O O . ASN B 1 156 ? 34.920 -16.937 85.788 1.00 31.37 136 ASN B O 1
ATOM 3183 N N . PRO B 1 157 ? 32.702 -16.537 85.566 1.00 31.68 137 PRO B N 1
ATOM 3184 C CA . PRO B 1 157 ? 32.449 -17.667 84.694 1.00 31.60 137 PRO B CA 1
ATOM 3185 C C . PRO B 1 157 ? 33.082 -17.367 83.340 1.00 30.49 137 PRO B C 1
ATOM 3186 O O . PRO B 1 157 ? 33.292 -16.241 82.986 1.00 30.56 137 PRO B O 1
ATOM 3190 N N . PRO B 1 158 ? 33.361 -18.380 82.510 1.00 29.28 138 PRO B N 1
ATOM 3191 C CA . PRO B 1 158 ? 33.879 -18.145 81.163 1.00 28.75 138 PRO B CA 1
ATOM 3192 C C . PRO B 1 158 ? 32.827 -17.459 80.284 1.00 27.83 138 PRO B C 1
ATOM 3193 O O . PRO B 1 158 ? 31.647 -17.531 80.560 1.00 26.62 138 PRO B O 1
ATOM 3197 N N . ASP B 1 159 ? 33.270 -16.914 79.168 1.00 28.27 139 ASP B N 1
ATOM 3198 C CA . ASP B 1 159 ? 32.333 -16.290 78.189 1.00 28.67 139 ASP B CA 1
ATOM 3199 C C . ASP B 1 159 ? 31.675 -17.389 77.370 1.00 28.56 139 ASP B C 1
ATOM 3200 O O . ASP B 1 159 ? 30.525 -17.207 76.893 1.00 29.14 139 ASP B O 1
ATOM 3205 N N . TYR B 1 160 ? 32.418 -18.452 77.111 1.00 28.18 140 TYR B N 1
ATOM 3206 C CA . TYR B 1 160 ? 31.877 -19.571 76.306 1.00 28.75 140 TYR B CA 1
ATOM 3207 C C . TYR B 1 160 ? 32.187 -20.887 77.022 1.00 28.11 140 TYR B C 1
ATOM 3208 O O . TYR B 1 160 ? 33.276 -21.015 77.673 1.00 28.15 140 TYR B O 1
ATOM 3217 N N . LEU B 1 161 ? 31.259 -21.833 76.881 1.00 27.82 141 LEU B N 1
ATOM 3218 C CA . LEU B 1 161 ? 31.461 -23.253 77.254 1.00 27.11 141 LEU B CA 1
ATOM 3219 C C . LEU B 1 161 ? 32.123 -24.000 76.080 1.00 26.39 141 LEU B C 1
ATOM 3220 O O . LEU B 1 161 ? 31.480 -24.064 75.039 1.00 26.04 141 LEU B O 1
ATOM 3225 N N . GLY B 1 162 ? 33.365 -24.442 76.225 1.00 25.42 142 GLY B N 1
ATOM 3226 C CA . GLY B 1 162 ? 34.045 -25.224 75.197 1.00 25.78 142 GLY B CA 1
ATOM 3227 C C . GLY B 1 162 ? 33.621 -26.692 75.313 1.00 25.64 142 GLY B C 1
ATOM 3228 O O . GLY B 1 162 ? 33.658 -27.193 76.431 1.00 25.46 142 GLY B O 1
ATOM 3229 N N . LEU B 1 163 ? 33.263 -27.348 74.210 1.00 25.65 143 LEU B N 1
ATOM 3230 C CA . LEU B 1 163 ? 32.908 -28.794 74.202 1.00 25.90 143 LEU B CA 1
ATOM 3231 C C . LEU B 1 163 ? 33.627 -29.528 73.076 1.00 26.06 143 LEU B C 1
ATOM 3232 O O . LEU B 1 163 ? 33.876 -28.959 71.988 1.00 25.44 143 LEU B O 1
ATOM 3237 N N . HIS B 1 164 ? 33.912 -30.800 73.322 1.00 26.55 144 HIS B N 1
ATOM 3238 C CA . HIS B 1 164 ? 34.353 -31.741 72.264 1.00 26.20 144 HIS B CA 1
ATOM 3239 C C . HIS B 1 164 ? 33.251 -32.773 72.125 1.00 27.53 144 HIS B C 1
ATOM 3240 O O . HIS B 1 164 ? 32.500 -33.039 73.126 1.00 27.96 144 HIS B O 1
ATOM 3247 N N . TRP B 1 165 ? 33.121 -33.340 70.921 1.00 28.11 145 TRP B N 1
ATOM 3248 C CA . TRP B 1 165 ? 32.246 -34.526 70.704 1.00 27.98 145 TRP B CA 1
ATOM 3249 C C . TRP B 1 165 ? 32.737 -35.336 69.505 1.00 27.97 145 TRP B C 1
ATOM 3250 O O . TRP B 1 165 ? 32.749 -34.783 68.385 1.00 26.56 145 TRP B O 1
ATOM 3261 N N . TYR B 1 166 ? 32.871 -36.651 69.736 1.00 27.83 146 TYR B N 1
ATOM 3262 C CA . TYR B 1 166 ? 33.142 -37.671 68.719 1.00 27.88 146 TYR B CA 1
ATOM 3263 C C . TYR B 1 166 ? 32.143 -38.809 68.935 1.00 28.49 146 TYR B C 1
ATOM 3264 O O . TYR B 1 166 ? 31.876 -39.221 70.095 1.00 29.51 146 TYR B O 1
ATOM 3273 N N . GLY B 1 167 ? 31.623 -39.344 67.845 1.00 28.53 147 GLY B N 1
ATOM 3274 C CA . GLY B 1 167 ? 30.536 -40.338 67.870 1.00 28.16 147 GLY B CA 1
ATOM 3275 C C . GLY B 1 167 ? 30.040 -40.617 66.476 1.00 28.30 147 GLY B C 1
ATOM 3276 O O . GLY B 1 167 ? 30.594 -39.998 65.503 1.00 27.42 147 GLY B O 1
ATOM 3277 N N . THR B 1 168 ? 29.089 -41.564 66.355 1.00 28.26 148 THR B N 1
ATOM 3278 C CA . THR B 1 168 ? 28.600 -42.053 65.052 1.00 28.26 148 THR B CA 1
ATOM 3279 C C . THR B 1 168 ? 27.186 -41.551 64.847 1.00 28.63 148 THR B C 1
ATOM 3280 O O . THR B 1 168 ? 26.736 -41.658 63.715 1.00 28.32 148 THR B O 1
ATOM 3284 N N . LYS B 1 169 ? 26.464 -41.144 65.883 1.00 29.88 149 LYS B N 1
ATOM 3285 C CA . LYS B 1 169 ? 25.033 -40.781 65.695 1.00 32.32 149 LYS B CA 1
ATOM 3286 C C . LYS B 1 169 ? 24.874 -39.259 65.849 1.00 32.03 149 LYS B C 1
ATOM 3287 O O . LYS B 1 169 ? 25.209 -38.717 66.891 1.00 30.39 149 LYS B O 1
ATOM 3293 N N . GLY B 1 170 ? 24.349 -38.611 64.824 1.00 31.32 150 GLY B N 1
ATOM 3294 C CA . GLY B 1 170 ? 24.129 -37.156 64.861 1.00 31.51 150 GLY B CA 1
ATOM 3295 C C . GLY B 1 170 ? 23.093 -36.784 65.899 1.00 31.06 150 GLY B C 1
ATOM 3296 O O . GLY B 1 170 ? 23.230 -35.696 66.587 1.00 30.45 150 GLY B O 1
ATOM 3297 N N . ASP B 1 171 ? 22.072 -37.610 66.018 1.00 31.37 151 ASP B N 1
ATOM 3298 C CA . ASP B 1 171 ? 20.984 -37.412 67.012 1.00 32.42 151 ASP B CA 1
ATOM 3299 C C . ASP B 1 171 ? 21.568 -37.367 68.424 1.00 32.81 151 ASP B C 1
ATOM 3300 O O . ASP B 1 171 ? 21.026 -36.605 69.288 1.00 32.65 151 ASP B O 1
ATOM 3305 N N . GLU B 1 172 ? 22.636 -38.125 68.646 1.00 32.49 152 GLU B N 1
ATOM 3306 C CA . GLU B 1 172 ? 23.349 -38.146 69.942 1.00 33.99 152 GLU B CA 1
ATOM 3307 C C . GLU B 1 172 ? 24.116 -36.822 70.146 1.00 32.11 152 GLU B C 1
ATOM 3308 O O . GLU B 1 172 ? 24.112 -36.279 71.259 1.00 29.76 152 GLU B O 1
ATOM 3314 N N . MET B 1 173 ? 24.854 -36.360 69.145 1.00 30.74 153 MET B N 1
ATOM 3315 C CA . MET B 1 173 ? 25.595 -35.082 69.323 1.00 30.36 153 MET B CA 1
ATOM 3316 C C . MET B 1 173 ? 24.631 -33.928 69.647 1.00 30.22 153 MET B C 1
ATOM 3317 O O . MET B 1 173 ? 24.926 -33.164 70.574 1.00 30.50 153 MET B O 1
ATOM 3322 N N . ILE B 1 174 ? 23.499 -33.834 68.958 1.00 30.68 154 ILE B N 1
ATOM 3323 C CA . ILE B 1 174 ? 22.435 -32.843 69.251 1.00 31.15 154 ILE B CA 1
ATOM 3324 C C . ILE B 1 174 ? 21.935 -32.978 70.705 1.00 32.31 154 ILE B C 1
ATOM 3325 O O . ILE B 1 174 ? 21.798 -31.952 71.343 1.00 31.82 154 ILE B O 1
ATOM 3330 N N . ARG B 1 175 ? 21.572 -34.188 71.173 1.00 32.06 155 ARG B N 1
ATOM 3331 C CA . ARG B 1 175 ? 21.071 -34.432 72.550 1.00 33.74 155 ARG B CA 1
ATOM 3332 C C . ARG B 1 175 ? 22.160 -33.955 73.541 1.00 31.52 155 ARG B C 1
ATOM 3333 O O . ARG B 1 175 ? 21.817 -33.363 74.597 1.00 30.94 155 ARG B O 1
ATOM 3341 N N . TYR B 1 176 ? 23.432 -34.223 73.238 1.00 29.72 156 TYR B N 1
ATOM 3342 C CA . TYR B 1 176 ? 24.553 -33.805 74.101 1.00 29.29 156 TYR B CA 1
ATOM 3343 C C . TYR B 1 176 ? 24.665 -32.280 74.111 1.00 29.17 156 TYR B C 1
ATOM 3344 O O . TYR B 1 176 ? 24.816 -31.677 75.235 1.00 28.61 156 TYR B O 1
ATOM 3353 N N . LEU B 1 177 ? 24.618 -31.657 72.927 1.00 28.07 157 LEU B N 1
ATOM 3354 C CA . LEU B 1 177 ? 24.689 -30.165 72.874 1.00 28.42 157 LEU B CA 1
ATOM 3355 C C . LEU B 1 177 ? 23.507 -29.602 73.666 1.00 29.41 157 LEU B C 1
ATOM 3356 O O . LEU B 1 177 ? 23.784 -28.747 74.494 1.00 29.39 157 LEU B O 1
ATOM 3361 N N . GLU B 1 178 ? 22.283 -30.097 73.492 1.00 30.25 158 GLU B N 1
ATOM 3362 C CA . GLU B 1 178 ? 21.110 -29.623 74.271 1.00 32.15 158 GLU B CA 1
ATOM 3363 C C . GLU B 1 178 ? 21.235 -29.948 75.761 1.00 32.06 158 GLU B C 1
ATOM 3364 O O . GLU B 1 178 ? 20.886 -29.071 76.557 1.00 31.55 158 GLU B O 1
ATOM 3370 N N . SER B 1 179 ? 21.790 -31.100 76.148 1.00 31.08 159 SER B N 1
ATOM 3371 C CA . SER B 1 179 ? 22.028 -31.412 77.579 1.00 31.63 159 SER B CA 1
ATOM 3372 C C . SER B 1 179 ? 22.978 -30.385 78.192 1.00 31.63 159 SER B C 1
ATOM 3373 O O . SER B 1 179 ? 22.640 -29.807 79.239 1.00 30.70 159 SER B O 1
ATOM 3376 N N . MET B 1 180 ? 24.115 -30.133 77.553 1.00 33.12 160 MET B N 1
ATOM 3377 C CA . MET B 1 180 ? 25.127 -29.193 78.098 1.00 33.50 160 MET B CA 1
ATOM 3378 C C . MET B 1 180 ? 24.581 -27.755 78.113 1.00 35.35 160 MET B C 1
ATOM 3379 O O . MET B 1 180 ? 24.931 -26.985 79.033 1.00 34.98 160 MET B O 1
ATOM 3384 N N . HIS B 1 181 ? 23.727 -27.386 77.159 1.00 36.37 161 HIS B N 1
ATOM 3385 C CA . HIS B 1 181 ? 23.116 -26.033 77.094 1.00 36.43 161 HIS B CA 1
ATOM 3386 C C . HIS B 1 181 ? 22.143 -25.841 78.266 1.00 38.94 161 HIS B C 1
ATOM 3387 O O . HIS B 1 181 ? 22.157 -24.748 78.851 1.00 39.28 161 HIS B O 1
ATOM 3394 N N . LYS B 1 182 ? 21.348 -26.859 78.622 1.00 39.38 162 LYS B N 1
ATOM 3395 C CA . LYS B 1 182 ? 20.473 -26.821 79.826 1.00 41.13 162 LYS B CA 1
ATOM 3396 C C . LYS B 1 182 ? 21.337 -26.831 81.109 1.00 41.04 162 LYS B C 1
ATOM 3397 O O . LYS B 1 182 ? 20.991 -26.092 82.036 1.00 41.36 162 LYS B O 1
ATOM 3403 N N . GLU B 1 183 ? 22.420 -27.621 81.181 1.00 39.52 163 GLU B N 1
ATOM 3404 C CA . GLU B 1 183 ? 23.265 -27.741 82.410 1.00 39.25 163 GLU B CA 1
ATOM 3405 C C . GLU B 1 183 ? 24.052 -26.455 82.646 1.00 37.95 163 GLU B C 1
ATOM 3406 O O . GLU B 1 183 ? 24.344 -26.162 83.801 1.00 35.87 163 GLU B O 1
ATOM 3412 N N . HIS B 1 184 ? 24.519 -25.802 81.589 1.00 37.18 164 HIS B N 1
ATOM 3413 C CA . HIS B 1 184 ? 25.377 -24.598 81.689 1.00 36.75 164 HIS B CA 1
ATOM 3414 C C . HIS B 1 184 ? 24.723 -23.536 80.831 1.00 36.56 164 HIS B C 1
ATOM 3415 O O . HIS B 1 184 ? 25.162 -23.266 79.702 1.00 34.35 164 HIS B O 1
ATOM 3422 N N . PRO B 1 185 ? 23.580 -23.014 81.319 1.00 36.13 165 PRO B N 1
ATOM 3423 C CA . PRO B 1 185 ? 22.715 -22.177 80.486 1.00 37.28 165 PRO B CA 1
ATOM 3424 C C . PRO B 1 185 ? 23.210 -20.736 80.250 1.00 37.27 165 PRO B C 1
ATOM 3425 O O . PRO B 1 185 ? 22.659 -20.118 79.337 1.00 37.45 165 PRO B O 1
ATOM 3429 N N . HIS B 1 186 ? 24.220 -20.266 80.993 1.00 37.34 166 HIS B N 1
ATOM 3430 C CA . HIS B 1 186 ? 24.555 -18.807 81.093 1.00 39.89 166 HIS B CA 1
ATOM 3431 C C . HIS B 1 186 ? 25.528 -18.337 80.004 1.00 38.24 166 HIS B C 1
ATOM 3432 O O . HIS B 1 186 ? 25.808 -17.153 80.004 1.00 37.14 166 HIS B O 1
ATOM 3439 N N . GLN B 1 187 ? 26.045 -19.200 79.126 1.00 37.09 167 GLN B N 1
ATOM 3440 C CA . GLN B 1 187 ? 26.991 -18.722 78.091 1.00 37.47 167 GLN B CA 1
ATOM 3441 C C . GLN B 1 187 ? 26.813 -19.531 76.818 1.00 35.47 167 GLN B C 1
ATOM 3442 O O . GLN B 1 187 ? 26.360 -20.678 76.854 1.00 35.42 167 GLN B O 1
ATOM 3448 N N . PRO B 1 188 ? 27.116 -18.946 75.644 1.00 32.85 168 PRO B N 1
ATOM 3449 C CA . PRO B 1 188 ? 26.976 -19.693 74.401 1.00 31.73 168 PRO B CA 1
ATOM 3450 C C . PRO B 1 188 ? 27.977 -20.856 74.358 1.00 31.03 168 PRO B C 1
ATOM 3451 O O . PRO B 1 188 ? 28.964 -20.857 75.096 1.00 29.69 168 PRO B O 1
ATOM 3455 N N . ILE B 1 189 ? 27.744 -21.812 73.453 1.00 30.22 169 ILE B N 1
ATOM 3456 C CA . ILE B 1 189 ? 28.662 -22.966 73.330 1.00 29.30 169 ILE B CA 1
ATOM 3457 C C . ILE B 1 189 ? 29.571 -22.720 72.129 1.00 27.95 169 ILE B C 1
ATOM 3458 O O . ILE B 1 189 ? 29.086 -22.304 71.079 1.00 26.91 169 ILE B O 1
ATOM 3463 N N . ILE B 1 190 ? 30.858 -23.023 72.306 1.00 27.36 170 ILE B N 1
ATOM 3464 C CA . ILE B 1 190 ? 31.794 -23.260 71.174 1.00 26.69 170 ILE B CA 1
ATOM 3465 C C . ILE B 1 190 ? 32.090 -24.792 71.149 1.00 26.01 170 ILE B C 1
ATOM 3466 O O . ILE B 1 190 ? 32.600 -25.338 72.178 1.00 25.02 170 ILE B O 1
ATOM 3471 N N . VAL B 1 191 ? 31.810 -25.472 70.025 1.00 25.10 171 VAL B N 1
ATOM 3472 C CA . VAL B 1 191 ? 32.280 -26.884 69.822 1.00 24.73 171 VAL B CA 1
ATOM 3473 C C . VAL B 1 191 ? 33.696 -26.848 69.266 1.00 24.01 171 VAL B C 1
ATOM 3474 O O . VAL B 1 191 ? 33.857 -26.782 68.046 1.00 24.41 171 VAL B O 1
ATOM 3478 N N . SER B 1 192 ? 34.707 -26.945 70.101 1.00 23.83 172 SER B N 1
ATOM 3479 C CA . SER B 1 192 ? 36.100 -26.645 69.699 1.00 24.72 172 SER B CA 1
ATOM 3480 C C . SER B 1 192 ? 36.758 -27.775 68.906 1.00 24.90 172 SER B C 1
ATOM 3481 O O . SER B 1 192 ? 37.872 -27.507 68.346 1.00 24.52 172 SER B O 1
ATOM 3484 N N . GLU B 1 193 ? 36.209 -29.002 69.057 1.00 25.19 173 GLU B N 1
ATOM 3485 C CA . GLU B 1 193 ? 36.485 -30.220 68.247 1.00 25.32 173 GLU B CA 1
ATOM 3486 C C . GLU B 1 193 ? 35.232 -31.070 68.133 1.00 24.83 173 GLU B C 1
ATOM 3487 O O . GLU B 1 193 ? 34.634 -31.352 69.156 1.00 25.86 173 GLU B O 1
ATOM 3493 N N . TRP B 1 194 ? 34.942 -31.562 66.947 1.00 24.76 174 TRP B N 1
ATOM 3494 C CA . TRP B 1 194 ? 33.926 -32.615 66.723 1.00 24.84 174 TRP B CA 1
ATOM 3495 C C . TRP B 1 194 ? 34.179 -33.330 65.401 1.00 25.59 174 TRP B C 1
ATOM 3496 O O . TRP B 1 194 ? 34.827 -32.741 64.515 1.00 25.90 174 TRP B O 1
ATOM 3507 N N . ALA B 1 195 ? 33.642 -34.561 65.284 1.00 25.89 175 ALA B N 1
ATOM 3508 C CA . ALA B 1 195 ? 33.716 -35.369 64.032 1.00 26.06 175 ALA B CA 1
ATOM 3509 C C . ALA B 1 195 ? 32.886 -36.633 64.189 1.00 26.17 175 ALA B C 1
ATOM 3510 O O . ALA B 1 195 ? 32.767 -37.065 65.334 1.00 25.92 175 ALA B O 1
ATOM 3512 N N . SER B 1 196 ? 32.332 -37.183 63.089 1.00 26.71 176 SER B N 1
ATOM 3513 C CA . SER B 1 196 ? 31.944 -38.618 63.046 1.00 26.98 176 SER B CA 1
ATOM 3514 C C . SER B 1 196 ? 33.196 -39.477 63.260 1.00 27.24 176 SER B C 1
ATOM 3515 O O . SER B 1 196 ? 34.271 -39.220 62.597 1.00 26.77 176 SER B O 1
ATOM 3518 N N . THR B 1 197 ? 33.076 -40.519 64.099 1.00 28.10 177 THR B N 1
ATOM 3519 C CA . THR B 1 197 ? 34.098 -41.605 64.157 1.00 28.22 177 THR B CA 1
ATOM 3520 C C . THR B 1 197 ? 33.703 -42.819 63.281 1.00 28.84 177 THR B C 1
ATOM 3521 O O . THR B 1 197 ? 34.410 -43.871 63.329 1.00 28.44 177 THR B O 1
ATOM 3525 N N . SER B 1 198 ? 32.630 -42.717 62.509 1.00 28.92 178 SER B N 1
ATOM 3526 C CA . SER B 1 198 ? 32.142 -43.829 61.660 1.00 30.04 178 SER B CA 1
ATOM 3527 C C . SER B 1 198 ? 33.204 -44.126 60.614 1.00 29.63 178 SER B C 1
ATOM 3528 O O . SER B 1 198 ? 33.785 -43.168 60.032 1.00 28.60 178 SER B O 1
ATOM 3531 N N . ARG B 1 199 ? 33.379 -45.393 60.299 1.00 29.31 179 ARG B N 1
ATOM 3532 C CA . ARG B 1 199 ? 34.299 -45.806 59.219 1.00 29.82 179 ARG B CA 1
ATOM 3533 C C . ARG B 1 199 ? 33.532 -45.902 57.907 1.00 29.31 179 ARG B C 1
ATOM 3534 O O . ARG B 1 199 ? 34.169 -46.118 56.873 1.00 29.03 179 ARG B O 1
ATOM 3542 N N . SER B 1 200 ? 32.219 -45.755 57.939 1.00 29.40 180 SER B N 1
ATOM 3543 C CA . SER B 1 200 ? 31.394 -45.676 56.704 1.00 30.55 180 SER B CA 1
ATOM 3544 C C . SER B 1 200 ? 31.320 -44.181 56.257 1.00 30.97 180 SER B C 1
ATOM 3545 O O . SER B 1 200 ? 30.657 -43.350 56.952 1.00 29.52 180 SER B O 1
ATOM 3548 N N . TYR B 1 201 ? 32.005 -43.838 55.154 1.00 31.07 181 TYR B N 1
ATOM 3549 C CA . TYR B 1 201 ? 31.995 -42.473 54.572 1.00 30.78 181 TYR B CA 1
ATOM 3550 C C . TYR B 1 201 ? 30.578 -41.909 54.487 1.00 30.44 181 TYR B C 1
ATOM 3551 O O . TYR B 1 201 ? 30.350 -40.724 54.829 1.00 30.98 181 TYR B O 1
ATOM 3560 N N . PRO B 1 202 ? 29.599 -42.662 53.959 1.00 30.72 182 PRO B N 1
ATOM 3561 C CA . PRO B 1 202 ? 28.232 -42.141 53.869 1.00 30.88 182 PRO B CA 1
ATOM 3562 C C . PRO B 1 202 ? 27.694 -41.688 55.235 1.00 31.33 182 PRO B C 1
ATOM 3563 O O . PRO B 1 202 ? 27.054 -40.610 55.330 1.00 31.01 182 PRO B O 1
ATOM 3567 N N . ASP B 1 203 ? 28.031 -42.428 56.291 1.00 31.38 183 ASP B N 1
ATOM 3568 C CA . ASP B 1 203 ? 27.583 -42.064 57.661 1.00 30.88 183 ASP B CA 1
ATOM 3569 C C . ASP B 1 203 ? 28.339 -40.805 58.143 1.00 29.15 183 ASP B C 1
ATOM 3570 O O . ASP B 1 203 ? 27.708 -40.027 58.833 1.00 27.32 183 ASP B O 1
ATOM 3575 N N . VAL B 1 204 ? 29.649 -40.696 57.886 1.00 28.08 184 VAL B N 1
ATOM 3576 C CA . VAL B 1 204 ? 30.486 -39.523 58.255 1.00 28.23 184 VAL B CA 1
ATOM 3577 C C . VAL B 1 204 ? 29.897 -38.255 57.619 1.00 28.45 184 VAL B C 1
ATOM 3578 O O . VAL B 1 204 ? 29.575 -37.316 58.362 1.00 27.90 184 VAL B O 1
ATOM 3582 N N . LEU B 1 205 ? 29.754 -38.257 56.291 1.00 28.39 185 LEU B N 1
ATOM 3583 C CA . LEU B 1 205 ? 29.090 -37.179 55.535 1.00 28.47 185 LEU B CA 1
ATOM 3584 C C . LEU B 1 205 ? 27.685 -36.931 56.057 1.00 28.48 185 LEU B C 1
ATOM 3585 O O . LEU B 1 205 ? 27.373 -35.754 56.288 1.00 28.38 185 LEU B O 1
ATOM 3590 N N . GLY B 1 206 ? 26.829 -37.940 56.183 1.00 27.83 186 GLY B N 1
ATOM 3591 C CA . GLY B 1 206 ? 25.468 -37.716 56.711 1.00 27.95 186 GLY B CA 1
ATOM 3592 C C . GLY B 1 206 ? 25.492 -37.013 58.085 1.00 28.20 186 GLY B C 1
ATOM 3593 O O . GLY B 1 206 ? 24.630 -36.084 58.345 1.00 28.06 186 GLY B O 1
ATOM 3594 N N . LEU B 1 207 ? 26.412 -37.407 58.982 1.00 27.92 187 LEU B N 1
ATOM 3595 C CA . LEU B 1 207 ? 26.446 -36.832 60.347 1.00 27.61 187 LEU B CA 1
ATOM 3596 C C . LEU B 1 207 ? 26.903 -35.359 60.225 1.00 27.41 187 LEU B C 1
ATOM 3597 O O . LEU B 1 207 ? 26.269 -34.497 60.847 1.00 26.97 187 LEU B O 1
ATOM 3602 N N . THR B 1 208 ? 27.977 -35.122 59.466 1.00 26.99 188 THR B N 1
ATOM 3603 C CA . THR B 1 208 ? 28.657 -33.825 59.306 1.00 26.79 188 THR B CA 1
ATOM 3604 C C . THR B 1 208 ? 27.657 -32.851 58.680 1.00 26.70 188 THR B C 1
ATOM 3605 O O . THR B 1 208 ? 27.472 -31.752 59.214 1.00 27.43 188 THR B O 1
ATOM 3609 N N . VAL B 1 209 ? 26.861 -33.305 57.730 1.00 26.88 189 VAL B N 1
ATOM 3610 C CA . VAL B 1 209 ? 25.821 -32.486 57.077 1.00 27.07 189 VAL B CA 1
ATOM 3611 C C . VAL B 1 209 ? 24.721 -32.170 58.099 1.00 27.77 189 VAL B C 1
ATOM 3612 O O . VAL B 1 209 ? 24.396 -30.966 58.262 1.00 27.64 189 VAL B O 1
ATOM 3616 N N . GLN B 1 210 ? 24.152 -33.163 58.759 1.00 28.06 190 GLN B N 1
ATOM 3617 C CA . GLN B 1 210 ? 23.077 -32.953 59.769 1.00 28.85 190 GLN B CA 1
ATOM 3618 C C . GLN B 1 210 ? 23.535 -31.923 60.807 1.00 28.93 190 GLN B C 1
ATOM 3619 O O . GLN B 1 210 ? 22.743 -31.011 61.096 1.00 29.75 190 GLN B O 1
ATOM 3625 N N . LEU B 1 211 ? 24.769 -32.043 61.311 1.00 28.71 191 LEU B N 1
ATOM 3626 C CA . LEU B 1 211 ? 25.212 -31.301 62.528 1.00 28.29 191 LEU B CA 1
ATOM 3627 C C . LEU B 1 211 ? 25.602 -29.877 62.146 1.00 28.71 191 LEU B C 1
ATOM 3628 O O . LEU B 1 211 ? 25.214 -28.965 62.929 1.00 27.52 191 LEU B O 1
ATOM 3633 N N . ALA B 1 212 ? 26.270 -29.700 61.001 1.00 28.13 192 ALA B N 1
ATOM 3634 C CA . ALA B 1 212 ? 26.626 -28.358 60.489 1.00 27.73 192 ALA B CA 1
ATOM 3635 C C . ALA B 1 212 ? 25.317 -27.588 60.308 1.00 27.71 192 ALA B C 1
ATOM 3636 O O . ALA B 1 212 ? 25.263 -26.432 60.736 1.00 27.95 192 ALA B O 1
ATOM 3638 N N . ASN B 1 213 ? 24.304 -28.233 59.718 1.00 27.26 193 ASN B N 1
ATOM 3639 C CA . ASN B 1 213 ? 23.032 -27.563 59.382 1.00 27.47 193 ASN B CA 1
ATOM 3640 C C . ASN B 1 213 ? 22.272 -27.257 60.664 1.00 27.69 193 ASN B C 1
ATOM 3641 O O . ASN B 1 213 ? 21.771 -26.122 60.801 1.00 27.94 193 ASN B O 1
ATOM 3646 N N . TRP B 1 214 ? 22.231 -28.191 61.590 1.00 27.15 194 TRP B N 1
ATOM 3647 C CA . TRP B 1 214 ? 21.567 -27.958 62.907 1.00 27.29 194 TRP B CA 1
ATOM 3648 C C . TRP B 1 214 ? 22.312 -26.870 63.707 1.00 27.22 194 TRP B C 1
ATOM 3649 O O . TRP B 1 214 ? 21.634 -25.921 64.239 1.00 27.58 194 TRP B O 1
ATOM 3660 N N . MET B 1 215 ? 23.642 -26.890 63.761 1.00 26.77 195 MET B N 1
ATOM 3661 C CA . MET B 1 215 ? 24.347 -25.904 64.611 1.00 27.45 195 MET B CA 1
ATOM 3662 C C . MET B 1 215 ? 24.246 -24.478 63.948 1.00 27.71 195 MET B C 1
ATOM 3663 O O . MET B 1 215 ? 24.096 -23.484 64.655 1.00 27.61 195 MET B O 1
ATOM 3668 N N . ASP B 1 216 ? 24.265 -24.378 62.610 1.00 28.35 196 ASP B N 1
ATOM 3669 C CA . ASP B 1 216 ? 24.109 -23.129 61.820 1.00 29.02 196 ASP B CA 1
ATOM 3670 C C . ASP B 1 216 ? 22.783 -22.507 62.262 1.00 29.99 196 ASP B C 1
ATOM 3671 O O . ASP B 1 216 ? 22.758 -21.287 62.396 1.00 29.11 196 ASP B O 1
ATOM 3676 N N . SER B 1 217 ? 21.748 -23.318 62.489 1.00 30.09 197 SER B N 1
ATOM 3677 C CA . SER B 1 217 ? 20.373 -22.872 62.800 1.00 31.31 197 SER B CA 1
ATOM 3678 C C . SER B 1 217 ? 20.219 -22.562 64.300 1.00 31.11 197 SER B C 1
ATOM 3679 O O . SER B 1 217 ? 19.136 -22.153 64.717 1.00 30.86 197 SER B O 1
ATOM 3682 N N . THR B 1 218 ? 21.253 -22.791 65.098 1.00 30.69 198 THR B N 1
ATOM 3683 C CA . THR B 1 218 ? 21.131 -22.791 66.574 1.00 30.68 198 THR B CA 1
ATOM 3684 C C . THR B 1 218 ? 21.895 -21.598 67.122 1.00 30.58 198 THR B C 1
ATOM 3685 O O . THR B 1 218 ? 23.128 -21.546 67.088 1.00 29.91 198 THR B O 1
ATOM 3689 N N . PRO B 1 219 ? 21.177 -20.541 67.539 1.00 31.13 199 PRO B N 1
ATOM 3690 C CA . PRO B 1 219 ? 21.844 -19.284 67.822 1.00 31.18 199 PRO B CA 1
ATOM 3691 C C . PRO B 1 219 ? 22.805 -19.419 69.014 1.00 31.19 199 PRO B C 1
ATOM 3692 O O . PRO B 1 219 ? 23.742 -18.642 69.091 1.00 33.05 199 PRO B O 1
ATOM 3696 N N . TRP B 1 220 ? 22.622 -20.415 69.890 1.00 30.63 200 TRP B N 1
ATOM 3697 C CA . TRP B 1 220 ? 23.467 -20.518 71.104 1.00 29.28 200 TRP B CA 1
ATOM 3698 C C . TRP B 1 220 ? 24.739 -21.337 70.849 1.00 29.07 200 TRP B C 1
ATOM 3699 O O . TRP B 1 220 ? 25.609 -21.538 71.791 1.00 28.50 200 TRP B O 1
ATOM 3710 N N . VAL B 1 221 ? 24.914 -21.791 69.615 1.00 28.98 201 VAL B N 1
ATOM 3711 C CA . VAL B 1 221 ? 26.203 -22.401 69.198 1.00 28.31 201 VAL B CA 1
ATOM 3712 C C . VAL B 1 221 ? 26.909 -21.297 68.427 1.00 28.18 201 VAL B C 1
ATOM 3713 O O . VAL B 1 221 ? 26.501 -20.975 67.343 1.00 28.01 201 VAL B O 1
ATOM 3717 N N . ALA B 1 222 ? 27.888 -20.685 69.064 1.00 29.09 202 ALA B N 1
ATOM 3718 C CA . ALA B 1 222 ? 28.643 -19.506 68.588 1.00 29.01 202 ALA B CA 1
ATOM 3719 C C . ALA B 1 222 ? 29.472 -19.901 67.352 1.00 28.98 202 ALA B C 1
ATOM 3720 O O . ALA B 1 222 ? 29.447 -19.192 66.382 1.00 28.96 202 ALA B O 1
ATOM 3722 N N . GLU B 1 223 ? 30.192 -21.024 67.435 1.00 27.65 203 GLU B N 1
ATOM 3723 C CA . GLU B 1 223 ? 31.007 -21.602 66.344 1.00 26.48 203 GLU B CA 1
ATOM 3724 C C . GLU B 1 223 ? 31.242 -23.093 66.639 1.00 25.84 203 GLU B C 1
ATOM 3725 O O . GLU B 1 223 ? 30.986 -23.541 67.824 1.00 25.45 203 GLU B O 1
ATOM 3731 N N . TYR B 1 224 ? 31.722 -23.813 65.633 1.00 25.08 204 TYR B N 1
ATOM 3732 C CA . TYR B 1 224 ? 31.958 -25.279 65.698 1.00 25.33 204 TYR B CA 1
ATOM 3733 C C . TYR B 1 224 ? 33.103 -25.630 64.762 1.00 25.29 204 TYR B C 1
ATOM 3734 O O . TYR B 1 224 ? 33.304 -24.883 63.796 1.00 25.01 204 TYR B O 1
ATOM 3743 N N . ALA B 1 225 ? 33.926 -26.581 65.190 1.00 25.15 205 ALA B N 1
ATOM 3744 C CA . ALA B 1 225 ? 35.286 -26.847 64.660 1.00 25.65 205 ALA B CA 1
ATOM 3745 C C . ALA B 1 225 ? 35.451 -28.347 64.280 1.00 25.86 205 ALA B C 1
ATOM 3746 O O . ALA B 1 225 ? 35.702 -29.163 65.159 1.00 26.33 205 ALA B O 1
ATOM 3748 N N . LEU B 1 226 ? 35.371 -28.667 62.992 1.00 26.09 206 LEU B N 1
ATOM 3749 C CA . LEU B 1 226 ? 35.414 -30.067 62.488 1.00 26.04 206 LEU B CA 1
ATOM 3750 C C . LEU B 1 226 ? 36.865 -30.516 62.465 1.00 26.01 206 LEU B C 1
ATOM 3751 O O . LEU B 1 226 ? 37.696 -29.826 61.861 1.00 26.46 206 LEU B O 1
ATOM 3756 N N . PHE B 1 227 ? 37.129 -31.645 63.113 1.00 26.02 207 PHE B N 1
ATOM 3757 C CA . PHE B 1 227 ? 38.459 -32.288 63.257 1.00 25.88 207 PHE B CA 1
ATOM 3758 C C . PHE B 1 227 ? 38.794 -33.074 61.968 1.00 25.90 207 PHE B C 1
ATOM 3759 O O . PHE B 1 227 ? 37.851 -33.741 61.421 1.00 25.73 207 PHE B O 1
ATOM 3767 N N . GLY B 1 228 ? 40.059 -33.046 61.538 1.00 25.90 208 GLY B N 1
ATOM 3768 C CA . GLY B 1 228 ? 40.593 -33.997 60.533 1.00 26.36 208 GLY B CA 1
ATOM 3769 C C . GLY B 1 228 ? 41.515 -33.389 59.491 1.00 26.54 208 GLY B C 1
ATOM 3770 O O . GLY B 1 228 ? 42.136 -34.137 58.716 1.00 26.24 208 GLY B O 1
ATOM 3771 N N . CYS B 1 229 ? 41.700 -32.070 59.490 1.00 27.13 209 CYS B N 1
ATOM 3772 C CA . CYS B 1 229 ? 42.564 -31.373 58.498 1.00 27.30 209 CYS B CA 1
ATOM 3773 C C . CYS B 1 229 ? 44.046 -31.528 58.898 1.00 28.00 209 CYS B C 1
ATOM 3774 O O . CYS B 1 229 ? 44.709 -30.589 59.209 1.00 28.05 209 CYS B O 1
ATOM 3777 N N . MET B 1 230 ? 44.600 -32.710 58.711 1.00 29.07 210 MET B N 1
ATOM 3778 C CA . MET B 1 230 ? 46.038 -32.989 58.925 1.00 29.73 210 MET B CA 1
ATOM 3779 C C . MET B 1 230 ? 46.375 -34.238 58.095 1.00 29.50 210 MET B C 1
ATOM 3780 O O . MET B 1 230 ? 45.431 -34.992 57.764 1.00 28.95 210 MET B O 1
ATOM 3785 N N . ARG B 1 231 ? 47.631 -34.459 57.770 1.00 30.03 211 ARG B N 1
ATOM 3786 C CA . ARG B 1 231 ? 48.003 -35.477 56.757 1.00 31.71 211 ARG B CA 1
ATOM 3787 C C . ARG B 1 231 ? 47.849 -36.905 57.322 1.00 32.49 211 ARG B C 1
ATOM 3788 O O . ARG B 1 231 ? 47.331 -37.813 56.593 1.00 33.00 211 ARG B O 1
ATOM 3796 N N . GLN B 1 232 ? 48.283 -37.086 58.561 1.00 33.93 212 GLN B N 1
ATOM 3797 C CA . GLN B 1 232 ? 48.325 -38.391 59.306 1.00 35.71 212 GLN B CA 1
ATOM 3798 C C . GLN B 1 232 ? 47.116 -38.480 60.253 1.00 34.99 212 GLN B C 1
ATOM 3799 O O . GLN B 1 232 ? 46.590 -37.444 60.696 1.00 33.13 212 GLN B O 1
ATOM 3805 N N . MET B 1 233 ? 46.671 -39.695 60.556 1.00 33.82 213 MET B N 1
ATOM 3806 C CA . MET B 1 233 ? 45.614 -39.906 61.552 1.00 33.20 213 MET B CA 1
ATOM 3807 C C . MET B 1 233 ? 46.195 -39.437 62.891 1.00 33.19 213 MET B C 1
ATOM 3808 O O . MET B 1 233 ? 47.371 -39.767 63.203 1.00 32.40 213 MET B O 1
ATOM 3813 N N . ALA B 1 234 ? 45.403 -38.675 63.649 1.00 33.10 214 ALA B N 1
ATOM 3814 C CA . ALA B 1 234 ? 45.816 -38.133 64.971 1.00 33.88 214 ALA B CA 1
ATOM 3815 C C . ALA B 1 234 ? 46.044 -39.300 65.946 1.00 34.18 214 ALA B C 1
ATOM 3816 O O . ALA B 1 234 ? 46.911 -39.158 66.809 1.00 35.00 214 ALA B O 1
ATOM 3818 N N . ASP B 1 235 ? 45.286 -40.384 65.801 1.00 33.76 215 ASP B N 1
ATOM 3819 C CA . ASP B 1 235 ? 45.270 -41.538 66.752 1.00 33.58 215 ASP B CA 1
ATOM 3820 C C . ASP B 1 235 ? 44.392 -42.634 66.139 1.00 33.43 215 ASP B C 1
ATOM 3821 O O . ASP B 1 235 ? 43.964 -42.494 64.980 1.00 31.24 215 ASP B O 1
ATOM 3826 N N . ASP B 1 236 ? 44.064 -43.669 66.907 1.00 33.57 216 ASP B N 1
ATOM 3827 C CA . ASP B 1 236 ? 43.261 -44.800 66.380 1.00 34.98 216 ASP B CA 1
ATOM 3828 C C . ASP B 1 236 ? 41.772 -44.560 66.587 1.00 34.05 216 ASP B C 1
ATOM 3829 O O . ASP B 1 236 ? 40.997 -45.433 66.097 1.00 32.20 216 ASP B O 1
ATOM 3834 N N . PHE B 1 237 ? 41.371 -43.474 67.270 1.00 32.72 217 PHE B N 1
ATOM 3835 C CA . PHE B 1 237 ? 39.953 -43.244 67.666 1.00 32.36 217 PHE B CA 1
ATOM 3836 C C . PHE B 1 237 ? 39.242 -42.579 66.490 1.00 31.83 217 PHE B C 1
ATOM 3837 O O . PHE B 1 237 ? 38.063 -42.900 66.218 1.00 30.51 217 PHE B O 1
ATOM 3852 N N . VAL B 1 238 ? 39.927 -41.616 65.839 1.00 31.45 218 VAL B N 1
ATOM 3853 C CA . VAL B 1 238 ? 39.341 -40.839 64.708 1.00 31.22 218 VAL B CA 1
ATOM 3854 C C . VAL B 1 238 ? 39.261 -41.758 63.481 1.00 30.15 218 VAL B C 1
ATOM 3855 O O . VAL B 1 238 ? 40.005 -42.777 63.432 1.00 31.43 218 VAL B O 1
ATOM 3859 N N . SER B 1 239 ? 38.378 -41.405 62.543 1.00 29.45 219 SER B N 1
ATOM 3860 C CA . SER B 1 239 ? 38.040 -42.178 61.336 1.00 29.03 219 SER B CA 1
ATOM 3861 C C . SER B 1 239 ? 38.893 -41.714 60.172 1.00 30.02 219 SER B C 1
ATOM 3862 O O . SER B 1 239 ? 38.908 -40.525 59.861 1.00 28.47 219 SER B O 1
ATOM 3865 N N . PRO B 1 240 ? 39.562 -42.633 59.442 1.00 30.48 220 PRO B N 1
ATOM 3866 C CA . PRO B 1 240 ? 40.262 -42.268 58.218 1.00 30.59 220 PRO B CA 1
ATOM 3867 C C . PRO B 1 240 ? 39.236 -41.688 57.241 1.00 31.19 220 PRO B C 1
ATOM 3868 O O . PRO B 1 240 ? 39.618 -40.871 56.474 1.00 31.76 220 PRO B O 1
ATOM 3872 N N . GLU B 1 241 ? 37.956 -42.053 57.337 1.00 31.22 221 GLU B N 1
ATOM 3873 C CA . GLU B 1 241 ? 36.942 -41.531 56.386 1.00 32.04 221 GLU B CA 1
ATOM 3874 C C . GLU B 1 241 ? 36.526 -40.080 56.708 1.00 30.15 221 GLU B C 1
ATOM 3875 O O . GLU B 1 241 ? 35.858 -39.467 55.844 1.00 29.02 221 GLU B O 1
ATOM 3881 N N . ALA B 1 242 ? 36.770 -39.606 57.938 1.00 28.26 222 ALA B N 1
ATOM 3882 C CA . ALA B 1 242 ? 36.496 -38.226 58.416 1.00 27.18 222 ALA B CA 1
ATOM 3883 C C . ALA B 1 242 ? 37.658 -37.278 58.108 1.00 26.54 222 ALA B C 1
ATOM 3884 O O . ALA B 1 242 ? 37.548 -36.074 58.505 1.00 26.35 222 ALA B O 1
ATOM 3886 N N . GLN B 1 243 ? 38.768 -37.781 57.597 1.00 26.24 223 GLN B N 1
ATOM 3887 C CA . GLN B 1 243 ? 39.927 -36.937 57.285 1.00 26.71 223 GLN B CA 1
ATOM 3888 C C . GLN B 1 243 ? 39.456 -35.810 56.343 1.00 26.97 223 GLN B C 1
ATOM 3889 O O . GLN B 1 243 ? 38.520 -36.058 55.496 1.00 26.23 223 GLN B O 1
ATOM 3895 N N . LEU B 1 244 ? 39.993 -34.607 56.591 1.00 26.91 224 LEU B N 1
ATOM 3896 C CA . LEU B 1 244 ? 39.729 -33.376 55.799 1.00 27.22 224 LEU B CA 1
ATOM 3897 C C . LEU B 1 244 ? 40.921 -33.063 54.875 1.00 27.87 224 LEU B C 1
ATOM 3898 O O . LEU B 1 244 ? 40.832 -32.128 54.035 1.00 30.03 224 LEU B O 1
ATOM 3903 N N . MET B 1 245 ? 42.015 -33.764 55.069 1.00 28.00 225 MET B N 1
ATOM 3904 C CA . MET B 1 245 ? 43.260 -33.633 54.297 1.00 28.71 225 MET B CA 1
ATOM 3905 C C . MET B 1 245 ? 43.713 -35.049 53.925 1.00 29.62 225 MET B C 1
ATOM 3906 O O . MET B 1 245 ? 43.518 -35.988 54.770 1.00 28.21 225 MET B O 1
ATOM 3911 N N . ASN B 1 246 ? 44.289 -35.156 52.727 1.00 30.50 226 ASN B N 1
ATOM 3912 C CA . ASN B 1 246 ? 44.982 -36.356 52.210 1.00 31.06 226 ASN B CA 1
ATOM 3913 C C . ASN B 1 246 ? 46.451 -36.350 52.684 1.00 31.69 226 ASN B C 1
ATOM 3914 O O . ASN B 1 246 ? 47.013 -35.320 53.145 1.00 28.96 226 ASN B O 1
ATOM 3919 N N . LYS B 1 247 ? 47.070 -37.515 52.611 1.00 33.01 227 LYS B N 1
ATOM 3920 C CA . LYS B 1 247 ? 48.513 -37.713 52.894 1.00 34.89 227 LYS B CA 1
ATOM 3921 C C . LYS B 1 247 ? 49.404 -36.795 52.040 1.00 33.92 227 LYS B C 1
ATOM 3922 O O . LYS B 1 247 ? 50.594 -36.624 52.461 1.00 33.94 227 LYS B O 1
ATOM 3928 N N . ASP B 1 248 ? 48.941 -36.246 50.895 1.00 32.06 228 ASP B N 1
ATOM 3929 C CA . ASP B 1 248 ? 49.833 -35.309 50.130 1.00 33.20 228 ASP B CA 1
ATOM 3930 C C . ASP B 1 248 ? 49.553 -33.854 50.500 1.00 32.75 228 ASP B C 1
ATOM 3931 O O . ASP B 1 248 ? 50.199 -32.958 49.922 1.00 32.51 228 ASP B O 1
ATOM 3936 N N . GLY B 1 249 ? 48.604 -33.613 51.407 1.00 31.72 229 GLY B N 1
ATOM 3937 C CA . GLY B 1 249 ? 48.269 -32.243 51.804 1.00 31.99 229 GLY B CA 1
ATOM 3938 C C . GLY B 1 249 ? 47.083 -31.662 51.063 1.00 30.77 229 GLY B C 1
ATOM 3939 O O . GLY B 1 249 ? 46.692 -30.527 51.456 1.00 30.02 229 GLY B O 1
ATOM 3940 N N . SER B 1 250 ? 46.534 -32.368 50.063 1.00 29.98 230 SER B N 1
ATOM 3941 C CA . SER B 1 250 ? 45.322 -31.928 49.323 1.00 29.13 230 SER B CA 1
ATOM 3942 C C . SER B 1 250 ? 44.143 -32.030 50.286 1.00 27.84 230 SER B C 1
ATOM 3943 O O . SER B 1 250 ? 44.243 -32.751 51.257 1.00 27.62 230 SER B O 1
ATOM 3946 N N . PHE B 1 251 ? 43.052 -31.354 50.008 1.00 27.30 231 PHE B N 1
ATOM 3947 C CA . PHE B 1 251 ? 41.789 -31.425 50.784 1.00 26.96 231 PHE B CA 1
ATOM 3948 C C . PHE B 1 251 ? 40.897 -32.537 50.245 1.00 27.24 231 PHE B C 1
ATOM 3949 O O . PHE B 1 251 ? 40.921 -32.861 49.009 1.00 27.09 231 PHE B O 1
ATOM 3957 N N . THR B 1 252 ? 40.136 -33.112 51.165 1.00 26.81 232 THR B N 1
ATOM 3958 C CA . THR B 1 252 ? 39.136 -34.153 50.875 1.00 27.17 232 THR B CA 1
ATOM 3959 C C . THR B 1 252 ? 37.835 -33.442 50.503 1.00 27.46 232 THR B C 1
ATOM 3960 O O . THR B 1 252 ? 37.713 -32.225 50.759 1.00 26.32 232 THR B O 1
ATOM 3964 N N . ASP B 1 253 ? 36.916 -34.151 49.851 1.00 27.81 233 ASP B N 1
ATOM 3965 C CA . ASP B 1 253 ? 35.616 -33.567 49.474 1.00 28.54 233 ASP B CA 1
ATOM 3966 C C . ASP B 1 253 ? 34.883 -33.160 50.762 1.00 28.69 233 ASP B C 1
ATOM 3967 O O . ASP B 1 253 ? 34.102 -32.151 50.725 1.00 29.60 233 ASP B O 1
ATOM 3972 N N . LEU B 1 254 ? 35.039 -33.906 51.856 1.00 27.81 234 LEU B N 1
ATOM 3973 C CA . LEU B 1 254 ? 34.342 -33.527 53.116 1.00 27.71 234 LEU B CA 1
ATOM 3974 C C . LEU B 1 254 ? 34.792 -32.095 53.541 1.00 26.94 234 LEU B C 1
ATOM 3975 O O . LEU B 1 254 ? 33.945 -31.271 54.036 1.00 26.06 234 LEU B O 1
ATOM 3980 N N . MET B 1 255 ? 36.084 -31.811 53.394 1.00 26.91 235 MET B N 1
ATOM 3981 C CA . MET B 1 255 ? 36.661 -30.493 53.730 1.00 27.33 235 MET B CA 1
ATOM 3982 C C . MET B 1 255 ? 36.143 -29.402 52.769 1.00 27.19 235 MET B C 1
ATOM 3983 O O . MET B 1 255 ? 35.720 -28.309 53.279 1.00 27.13 235 MET B O 1
ATOM 3988 N N . TRP B 1 256 ? 36.171 -29.660 51.448 1.00 26.85 236 TRP B N 1
ATOM 3989 C CA . TRP B 1 256 ? 35.555 -28.772 50.420 1.00 26.70 236 TRP B CA 1
ATOM 3990 C C . TRP B 1 256 ? 34.166 -28.395 50.919 1.00 26.63 236 TRP B C 1
ATOM 3991 O O . TRP B 1 256 ? 33.861 -27.214 50.894 1.00 26.56 236 TRP B O 1
ATOM 4002 N N . LYS B 1 257 ? 33.346 -29.377 51.290 1.00 26.79 237 LYS B N 1
ATOM 4003 C CA . LYS B 1 257 ? 31.916 -29.129 51.569 1.00 26.80 237 LYS B CA 1
ATOM 4004 C C . LYS B 1 257 ? 31.846 -28.301 52.851 1.00 26.32 237 LYS B C 1
ATOM 4005 O O . LYS B 1 257 ? 31.083 -27.350 52.878 1.00 26.25 237 LYS B O 1
ATOM 4011 N N . TYR B 1 258 ? 32.680 -28.617 53.840 1.00 25.74 238 TYR B N 1
ATOM 4012 C CA . TYR B 1 258 ? 32.701 -27.965 55.176 1.00 24.88 238 TYR B CA 1
ATOM 4013 C C . TYR B 1 258 ? 33.060 -26.482 54.991 1.00 25.03 238 TYR B C 1
ATOM 4014 O O . TYR B 1 258 ? 32.412 -25.584 55.640 1.00 24.82 238 TYR B O 1
ATOM 4023 N N . MET B 1 259 ? 34.071 -26.214 54.166 1.00 25.52 239 MET B N 1
ATOM 4024 C CA . MET B 1 259 ? 34.586 -24.839 53.979 1.00 26.23 239 MET B CA 1
ATOM 4025 C C . MET B 1 259 ? 33.832 -24.094 52.865 1.00 26.39 239 MET B C 1
ATOM 4026 O O . MET B 1 259 ? 34.118 -22.892 52.692 1.00 27.24 239 MET B O 1
ATOM 4031 N N . SER B 1 260 ? 32.891 -24.692 52.136 1.00 26.21 240 SER B N 1
ATOM 4032 C CA . SER B 1 260 ? 32.307 -24.020 50.951 1.00 25.90 240 SER B CA 1
ATOM 4033 C C . SER B 1 260 ? 30.788 -23.955 51.059 1.00 26.17 240 SER B C 1
ATOM 4034 O O . SER B 1 260 ? 30.230 -22.925 50.636 1.00 27.12 240 SER B O 1
ATOM 4037 N N . ASP B 1 261 ? 30.094 -24.938 51.635 1.00 26.28 241 ASP B N 1
ATOM 4038 C CA . ASP B 1 261 ? 28.630 -25.062 51.408 1.00 26.85 241 ASP B CA 1
ATOM 4039 C C . ASP B 1 261 ? 27.825 -24.776 52.685 1.00 27.47 241 ASP B C 1
ATOM 4040 O O . ASP B 1 261 ? 28.043 -25.437 53.728 1.00 26.05 241 ASP B O 1
ATOM 4045 N N . GLN B 1 262 ? 26.872 -23.850 52.565 1.00 28.32 242 GLN B N 1
ATOM 4046 C CA . GLN B 1 262 ? 25.901 -23.500 53.624 1.00 28.91 242 GLN B CA 1
ATOM 4047 C C . GLN B 1 262 ? 24.569 -23.275 52.923 1.00 29.56 242 GLN B C 1
ATOM 4048 O O . GLN B 1 262 ? 24.420 -22.254 52.289 1.00 29.85 242 GLN B O 1
ATOM 4054 N N . PRO B 1 263 ? 23.544 -24.143 53.061 1.00 30.67 243 PRO B N 1
ATOM 4055 C CA . PRO B 1 263 ? 23.632 -25.335 53.896 1.00 31.43 243 PRO B CA 1
ATOM 4056 C C . PRO B 1 263 ? 24.652 -26.347 53.354 1.00 31.92 243 PRO B C 1
ATOM 4057 O O . PRO B 1 263 ? 24.915 -26.352 52.176 1.00 30.62 243 PRO B O 1
ATOM 4061 N N . MET B 1 264 ? 25.120 -27.258 54.218 1.00 32.78 244 MET B N 1
ATOM 4062 C CA . MET B 1 264 ? 25.874 -28.455 53.754 1.00 32.66 244 MET B CA 1
ATOM 4063 C C . MET B 1 264 ? 24.881 -29.423 53.148 1.00 33.17 244 MET B C 1
ATOM 4064 O O . MET B 1 264 ? 23.723 -29.351 53.568 1.00 32.48 244 MET B O 1
ATOM 4069 N N . HIS B 1 265 ? 25.336 -30.241 52.180 1.00 34.09 245 HIS B N 1
ATOM 4070 C CA . HIS B 1 265 ? 24.528 -31.332 51.567 1.00 35.23 245 HIS B CA 1
ATOM 4071 C C . HIS B 1 265 ? 25.448 -32.500 51.181 1.00 37.03 245 HIS B C 1
ATOM 4072 O O . HIS B 1 265 ? 26.695 -32.343 51.145 1.00 34.88 245 HIS B O 1
ATOM 4079 N N . ILE B 1 266 ? 24.812 -33.646 50.975 1.00 39.77 246 ILE B N 1
ATOM 4080 C CA . ILE B 1 266 ? 25.432 -34.926 50.516 1.00 44.37 246 ILE B CA 1
ATOM 4081 C C . ILE B 1 266 ? 26.008 -34.748 49.111 1.00 44.80 246 ILE B C 1
ATOM 4082 O O . ILE B 1 266 ? 26.908 -35.557 48.790 1.00 45.62 246 ILE B O 1
ATOM 4088 N N . GLY C 1 18 ? -28.306 4.399 93.006 1.00 60.74 -2 GLY C N 1
ATOM 4089 C CA . GLY C 1 18 ? -26.871 4.514 92.570 1.00 62.75 -2 GLY C CA 1
ATOM 4090 C C . GLY C 1 18 ? -26.226 5.774 93.128 1.00 61.97 -2 GLY C C 1
ATOM 4091 O O . GLY C 1 18 ? -24.970 5.846 93.182 1.00 67.43 -2 GLY C O 1
ATOM 4092 N N . SER C 1 19 ? -27.063 6.733 93.534 1.00 58.67 -1 SER C N 1
ATOM 4093 C CA . SER C 1 19 ? -26.711 7.995 94.233 1.00 58.02 -1 SER C CA 1
ATOM 4094 C C . SER C 1 19 ? -25.788 7.743 95.474 1.00 56.67 -1 SER C C 1
ATOM 4095 O O . SER C 1 19 ? -24.574 8.197 95.451 1.00 54.78 -1 SER C O 1
ATOM 4098 N N . HIS C 1 20 ? -26.340 7.052 96.507 1.00 52.01 0 HIS C N 1
ATOM 4099 C CA . HIS C 1 20 ? -25.991 7.027 97.972 1.00 46.40 0 HIS C CA 1
ATOM 4100 C C . HIS C 1 20 ? -25.413 5.588 98.219 1.00 43.03 0 HIS C C 1
ATOM 4101 O O . HIS C 1 20 ? -26.053 4.645 97.815 1.00 42.20 0 HIS C O 1
ATOM 4108 N N . MET C 1 21 ? -24.281 5.325 98.884 1.00 40.58 1 MET C N 1
ATOM 4109 C CA . MET C 1 21 ? -24.166 4.016 99.602 1.00 39.00 1 MET C CA 1
ATOM 4110 C C . MET C 1 21 ? -25.432 3.848 100.474 1.00 36.88 1 MET C C 1
ATOM 4111 O O . MET C 1 21 ? -25.796 4.771 101.170 1.00 33.44 1 MET C O 1
ATOM 4116 N N . VAL C 1 22 ? -26.161 2.727 100.386 1.00 35.68 2 VAL C N 1
ATOM 4117 C CA . VAL C 1 22 ? -27.424 2.575 101.175 1.00 34.03 2 VAL C CA 1
ATOM 4118 C C . VAL C 1 22 ? -27.003 2.139 102.590 1.00 33.62 2 VAL C C 1
ATOM 4119 O O . VAL C 1 22 ? -26.226 1.170 102.707 1.00 32.46 2 VAL C O 1
ATOM 4123 N N . LYS C 1 23 ? -27.435 2.846 103.633 1.00 33.30 3 LYS C N 1
ATOM 4124 C CA . LYS C 1 23 ? -26.980 2.543 105.011 1.00 34.07 3 LYS C CA 1
ATOM 4125 C C . LYS C 1 23 ? -28.210 2.353 105.912 1.00 33.57 3 LYS C C 1
ATOM 4126 O O . LYS C 1 23 ? -28.752 3.397 106.408 1.00 33.18 3 LYS C O 1
ATOM 4132 N N . LYS C 1 24 ? -28.604 1.090 106.157 1.00 31.03 4 LYS C N 1
ATOM 4133 C CA . LYS C 1 24 ? -29.763 0.743 107.015 1.00 30.86 4 LYS C CA 1
ATOM 4134 C C . LYS C 1 24 ? -29.454 -0.507 107.869 1.00 29.20 4 LYS C C 1
ATOM 4135 O O . LYS C 1 24 ? -30.399 -1.178 108.353 1.00 28.22 4 LYS C O 1
ATOM 4141 N N . ARG C 1 25 ? -28.177 -0.764 108.129 1.00 28.29 5 ARG C N 1
ATOM 4142 C CA . ARG C 1 25 ? -27.774 -1.998 108.841 1.00 28.07 5 ARG C CA 1
ATOM 4143 C C . ARG C 1 25 ? -27.534 -1.661 110.317 1.00 27.89 5 ARG C C 1
ATOM 4144 O O . ARG C 1 25 ? -26.883 -0.614 110.619 1.00 28.70 5 ARG C O 1
ATOM 4152 N N . VAL C 1 26 ? -28.098 -2.488 111.195 1.00 28.30 6 VAL C N 1
ATOM 4153 C CA . VAL C 1 26 ? -27.999 -2.286 112.662 1.00 28.42 6 VAL C CA 1
ATOM 4154 C C . VAL C 1 26 ? -26.847 -3.121 113.168 1.00 28.47 6 VAL C C 1
ATOM 4155 O O . VAL C 1 26 ? -26.738 -4.262 112.732 1.00 29.00 6 VAL C O 1
ATOM 4159 N N . LEU C 1 27 ? -26.072 -2.600 114.106 1.00 28.62 7 LEU C N 1
ATOM 4160 C CA . LE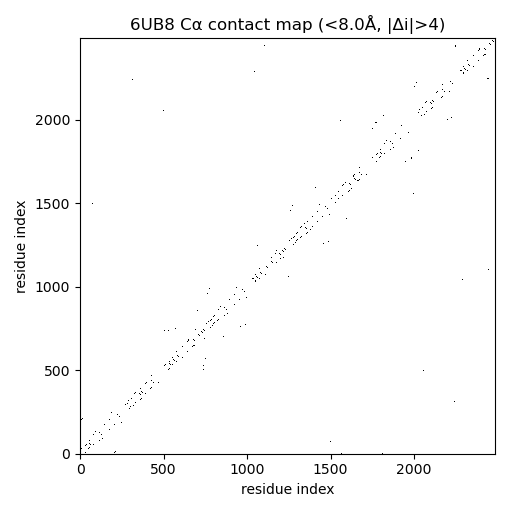U C 1 27 ? -25.100 -3.400 114.893 1.00 29.62 7 LEU C CA 1
ATOM 4161 C C . LEU C 1 27 ? -25.797 -3.919 116.163 1.00 30.44 7 LEU C C 1
ATOM 4162 O O . LEU C 1 27 ? -25.976 -3.130 117.117 1.00 28.61 7 LEU C O 1
ATOM 4167 N N . LEU C 1 28 ? -26.232 -5.189 116.172 1.00 30.62 8 LEU C N 1
ATOM 4168 C CA . LEU C 1 28 ? -26.669 -5.840 117.424 1.00 30.77 8 LEU C CA 1
ATOM 4169 C C . LEU C 1 28 ? -25.414 -6.109 118.256 1.00 30.88 8 LEU C C 1
ATOM 4170 O O . LEU C 1 28 ? -24.566 -6.883 117.807 1.00 30.78 8 LEU C O 1
ATOM 4175 N N . TRP C 1 29 ? -25.340 -5.538 119.453 1.00 29.43 9 TRP C N 1
ATOM 4176 C CA . TRP C 1 29 ? -24.142 -5.588 120.327 1.00 29.28 9 TRP C CA 1
ATOM 4177 C C . TRP C 1 29 ? -24.540 -6.179 121.672 1.00 29.87 9 TRP C C 1
ATOM 4178 O O . TRP C 1 29 ? -24.893 -5.366 122.583 1.00 30.21 9 TRP C O 1
ATOM 4189 N N . ASP C 1 30 ? -24.483 -7.507 121.779 1.00 29.55 10 ASP C N 1
ATOM 4190 C CA . ASP C 1 30 ? -24.884 -8.266 122.975 1.00 29.75 10 ASP C CA 1
ATOM 4191 C C . ASP C 1 30 ? -24.066 -7.728 124.151 1.00 29.53 10 ASP C C 1
ATOM 4192 O O . ASP C 1 30 ? -22.874 -7.378 123.937 1.00 28.43 10 ASP C O 1
ATOM 4197 N N . TYR C 1 31 ? -24.663 -7.718 125.342 1.00 29.50 11 TYR C N 1
ATOM 4198 C CA . TYR C 1 31 ? -23.998 -7.196 126.564 1.00 29.75 11 TYR C CA 1
ATOM 4199 C C . TYR C 1 31 ? -22.734 -8.005 126.889 1.00 30.35 11 TYR C C 1
ATOM 4200 O O . TYR C 1 31 ? -21.905 -7.458 127.636 1.00 30.26 11 TYR C O 1
ATOM 4209 N N . THR C 1 32 ? -22.562 -9.222 126.339 1.00 29.95 12 THR C N 1
ATOM 4210 C CA . THR C 1 32 ? -21.339 -10.044 126.553 1.00 30.34 12 THR C CA 1
ATOM 4211 C C . THR C 1 32 ? -20.141 -9.397 125.853 1.00 30.67 12 THR C C 1
ATOM 4212 O O . THR C 1 32 ? -18.999 -9.620 126.265 1.00 30.89 12 THR C O 1
ATOM 4216 N N . ASN C 1 33 ? -20.372 -8.585 124.837 1.00 32.15 13 ASN C N 1
ATOM 4217 C CA . ASN C 1 33 ? -19.276 -7.798 124.196 1.00 33.03 13 ASN C CA 1
ATOM 4218 C C . ASN C 1 33 ? -18.799 -6.721 125.177 1.00 33.15 13 ASN C C 1
ATOM 4219 O O . ASN C 1 33 ? -17.559 -6.560 125.406 1.00 34.59 13 ASN C O 1
ATOM 4224 N N . THR C 1 34 ? -19.746 -5.987 125.751 1.00 33.01 14 THR C N 1
ATOM 4225 C CA . THR C 1 34 ? -19.469 -4.934 126.777 1.00 32.41 14 THR C CA 1
ATOM 4226 C C . THR C 1 34 ? -18.763 -5.607 127.965 1.00 32.97 14 THR C C 1
ATOM 4227 O O . THR C 1 34 ? -17.775 -5.078 128.441 1.00 32.74 14 THR C O 1
ATOM 4231 N N . ARG C 1 35 ? -19.212 -6.800 128.361 1.00 33.84 15 ARG C N 1
ATOM 4232 C CA . ARG C 1 35 ? -18.670 -7.488 129.560 1.00 33.66 15 ARG C CA 1
ATOM 4233 C C . ARG C 1 35 ? -17.226 -7.924 129.286 1.00 34.25 15 ARG C C 1
ATOM 4234 O O . ARG C 1 35 ? -16.385 -7.767 130.183 1.00 32.85 15 ARG C O 1
ATOM 4242 N N . ASP C 1 36 ? -16.946 -8.474 128.101 1.00 34.16 16 ASP C N 1
ATOM 4243 C CA . ASP C 1 36 ? -15.688 -9.220 127.851 1.00 35.20 16 ASP C CA 1
ATOM 4244 C C . ASP C 1 36 ? -14.724 -8.540 126.865 1.00 35.03 16 ASP C C 1
ATOM 4245 O O . ASP C 1 36 ? -13.504 -8.738 127.042 1.00 34.45 16 ASP C O 1
ATOM 4250 N N . VAL C 1 37 ? -15.219 -7.861 125.831 1.00 34.89 17 VAL C N 1
ATOM 4251 C CA . VAL C 1 37 ? -14.373 -7.435 124.676 1.00 35.88 17 VAL C CA 1
ATOM 4252 C C . VAL C 1 37 ? -14.856 -6.062 124.172 1.00 36.92 17 VAL C C 1
ATOM 4253 O O . VAL C 1 37 ? -15.215 -5.904 122.972 1.00 36.33 17 VAL C O 1
ATOM 4257 N N . LYS C 1 38 ? -14.924 -5.096 125.079 1.00 37.23 18 LYS C N 1
ATOM 4258 C CA . LYS C 1 38 ? -15.114 -3.649 124.765 1.00 37.72 18 LYS C CA 1
ATOM 4259 C C . LYS C 1 38 ? -14.350 -3.253 123.502 1.00 35.28 18 LYS C C 1
ATOM 4260 O O . LYS C 1 38 ? -14.917 -2.600 122.688 1.00 34.73 18 LYS C O 1
ATOM 4266 N N . TRP C 1 39 ? -13.077 -3.592 123.433 1.00 34.94 19 TRP C N 1
ATOM 4267 C CA . TRP C 1 39 ? -12.137 -3.258 122.342 1.00 35.49 19 TRP C CA 1
ATOM 4268 C C . TRP C 1 39 ? -12.697 -3.621 120.955 1.00 35.40 19 TRP C C 1
ATOM 4269 O O . TRP C 1 39 ? -12.312 -2.924 119.989 1.00 35.10 19 TRP C O 1
ATOM 4280 N N . ALA C 1 40 ? -13.519 -4.679 120.823 1.00 34.62 20 ALA C N 1
ATOM 4281 C CA . ALA C 1 40 ? -14.083 -5.124 119.522 1.00 34.59 20 ALA C CA 1
ATOM 4282 C C . ALA C 1 40 ? -14.852 -3.976 118.841 1.00 34.95 20 ALA C C 1
ATOM 4283 O O . ALA C 1 40 ? -14.869 -3.958 117.588 1.00 34.86 20 ALA C O 1
ATOM 4285 N N . MET C 1 41 ? -15.474 -3.082 119.622 1.00 33.83 21 MET C N 1
ATOM 4286 C CA . MET C 1 41 ? -16.303 -1.981 119.073 1.00 33.54 21 MET C CA 1
ATOM 4287 C C . MET C 1 41 ? -15.415 -1.050 118.235 1.00 33.26 21 MET C C 1
ATOM 4288 O O . MET C 1 41 ? -15.929 -0.522 117.235 1.00 33.51 21 MET C O 1
ATOM 4293 N N . ASP C 1 42 ? -14.142 -0.882 118.617 1.00 33.34 22 ASP C N 1
ATOM 4294 C CA . ASP C 1 42 ? -13.168 -0.002 117.921 1.00 34.06 22 ASP C CA 1
ATOM 4295 C C . ASP C 1 42 ? -12.675 -0.657 116.621 1.00 34.53 22 ASP C C 1
ATOM 4296 O O . ASP C 1 42 ? -11.979 0.011 115.837 1.00 34.16 22 ASP C O 1
ATOM 4301 N N . LYS C 1 43 ? -13.003 -1.934 116.411 1.00 35.01 23 LYS C N 1
ATOM 4302 C CA . LYS C 1 43 ? -12.641 -2.683 115.195 1.00 36.48 23 LYS C CA 1
ATOM 4303 C C . LYS C 1 43 ? -13.803 -2.605 114.183 1.00 36.37 23 LYS C C 1
ATOM 4304 O O . LYS C 1 43 ? -13.592 -3.004 113.024 1.00 36.33 23 LYS C O 1
ATOM 4310 N N . ILE C 1 44 ? -15.009 -2.206 114.617 1.00 34.43 24 ILE C N 1
ATOM 4311 C CA . ILE C 1 44 ? -16.163 -1.968 113.719 1.00 34.02 24 ILE C CA 1
ATOM 4312 C C . ILE C 1 44 ? -15.784 -0.955 112.627 1.00 35.62 24 ILE C C 1
ATOM 4313 O O . ILE C 1 44 ? -15.130 0.025 112.871 1.00 36.27 24 ILE C O 1
ATOM 4318 N N . ASN C 1 45 ? -16.183 -1.241 111.403 1.00 38.44 25 ASN C N 1
ATOM 4319 C CA . ASN C 1 45 ? -16.056 -0.347 110.232 1.00 38.48 25 ASN C CA 1
ATOM 4320 C C . ASN C 1 45 ? -17.224 0.609 110.366 1.00 38.94 25 ASN C C 1
ATOM 4321 O O . ASN C 1 45 ? -18.381 0.187 110.164 1.00 37.91 25 ASN C O 1
ATOM 4326 N N . PHE C 1 46 ? -16.952 1.838 110.818 1.00 40.52 26 PHE C N 1
ATOM 4327 C CA . PHE C 1 46 ? -18.021 2.862 111.011 1.00 39.82 26 PHE C CA 1
ATOM 4328 C C . PHE C 1 46 ? -18.345 3.569 109.695 1.00 40.99 26 PHE C C 1
ATOM 4329 O O . PHE C 1 46 ? -19.298 4.324 109.694 1.00 40.91 26 PHE C O 1
ATOM 4337 N N . LYS C 1 47 ? -17.616 3.238 108.626 1.00 43.15 27 LYS C N 1
ATOM 4338 C CA . LYS C 1 47 ? -17.612 3.925 107.312 1.00 45.29 27 LYS C CA 1
ATOM 4339 C C . LYS C 1 47 ? -18.415 3.149 106.265 1.00 43.95 27 LYS C C 1
ATOM 4340 O O . LYS C 1 47 ? -18.333 3.528 105.087 1.00 45.37 27 LYS C O 1
ATOM 4346 N N . GLY C 1 48 ? -19.078 2.052 106.633 1.00 40.87 28 GLY C N 1
ATOM 4347 C CA . GLY C 1 48 ? -19.867 1.257 105.679 1.00 37.79 28 GLY C CA 1
ATOM 4348 C C . GLY C 1 48 ? -21.353 1.457 105.948 1.00 35.48 28 GLY C C 1
ATOM 4349 O O . GLY C 1 48 ? -21.791 2.452 106.522 1.00 31.89 28 GLY C O 1
ATOM 4350 N N . PRO C 1 49 ? -22.181 0.450 105.593 1.00 32.98 29 PRO C N 1
ATOM 4351 C CA . PRO C 1 49 ? -23.643 0.594 105.692 1.00 31.56 29 PRO C CA 1
ATOM 4352 C C . PRO C 1 49 ? -24.232 0.368 107.100 1.00 29.88 29 PRO C C 1
ATOM 4353 O O . PRO C 1 49 ? -25.467 0.377 107.251 1.00 28.24 29 PRO C O 1
ATOM 4357 N N . LEU C 1 50 ? -23.383 0.213 108.131 1.00 30.24 30 LEU C N 1
ATOM 4358 C CA . LEU C 1 50 ? -23.891 0.268 109.536 1.00 31.19 30 LEU C CA 1
ATOM 4359 C C . LEU C 1 50 ? -24.411 1.683 109.781 1.00 31.04 30 LEU C C 1
ATOM 4360 O O . LEU C 1 50 ? -23.750 2.625 109.365 1.00 32.11 30 LEU C O 1
ATOM 4365 N N . HIS C 1 51 ? -25.598 1.852 110.341 1.00 31.55 31 HIS C N 1
ATOM 4366 C CA . HIS C 1 51 ? -26.116 3.223 110.612 1.00 32.38 31 HIS C CA 1
ATOM 4367 C C . HIS C 1 51 ? -26.720 3.332 112.007 1.00 31.53 31 HIS C C 1
ATOM 4368 O O . HIS C 1 51 ? -27.153 4.436 112.369 1.00 31.25 31 HIS C O 1
ATOM 4375 N N . SER C 1 52 ? -26.788 2.242 112.759 1.00 31.25 32 SER C N 1
ATOM 4376 C CA . SER C 1 52 ? -27.379 2.217 114.116 1.00 30.80 32 SER C CA 1
ATOM 4377 C C . SER C 1 52 ? -26.933 0.964 114.871 1.00 31.93 32 SER C C 1
ATOM 4378 O O . SER C 1 52 ? -26.229 0.141 114.300 1.00 30.61 32 SER C O 1
ATOM 4381 N N . CYS C 1 53 ? -27.220 0.952 116.175 1.00 32.75 33 CYS C N 1
ATOM 4382 C CA . CYS C 1 53 ? -26.760 -0.055 117.157 1.00 32.32 33 CYS C CA 1
ATOM 4383 C C . CYS C 1 53 ? -27.894 -0.285 118.156 1.00 32.96 33 CYS C C 1
ATOM 4384 O O . CYS C 1 53 ? -28.517 0.763 118.542 1.00 33.68 33 CYS C O 1
ATOM 4387 N N . SER C 1 54 ? -28.210 -1.547 118.507 1.00 32.37 34 SER C N 1
ATOM 4388 C CA . SER C 1 54 ? -29.068 -1.911 119.676 1.00 32.30 34 SER C CA 1
ATOM 4389 C C . SER C 1 54 ? -28.376 -3.032 120.486 1.00 32.00 34 SER C C 1
ATOM 4390 O O . SER C 1 54 ? -27.373 -3.600 119.995 1.00 28.99 34 SER C O 1
ATOM 4393 N N . ASN C 1 55 ? -28.830 -3.236 121.734 1.00 32.49 35 ASN C N 1
ATOM 4394 C CA . ASN C 1 55 ? -28.124 -4.088 122.728 1.00 33.60 35 ASN C CA 1
ATOM 4395 C C . ASN C 1 55 ? -29.137 -4.753 123.662 1.00 34.73 35 ASN C C 1
ATOM 4396 O O . ASN C 1 55 ? -28.717 -5.185 124.717 1.00 37.15 35 ASN C O 1
ATOM 4401 N N . TRP C 1 56 ? -30.426 -4.753 123.297 1.00 35.03 36 TRP C N 1
ATOM 4402 C CA . TRP C 1 56 ? -31.546 -5.382 124.042 1.00 33.92 36 TRP C CA 1
ATOM 4403 C C . TRP C 1 56 ? -31.741 -4.781 125.446 1.00 35.67 36 TRP C C 1
ATOM 4404 O O . TRP C 1 56 ? -32.509 -5.354 126.243 1.00 34.56 36 TRP C O 1
ATOM 4415 N N . ASN C 1 57 ? -31.137 -3.616 125.725 1.00 36.29 37 ASN C N 1
ATOM 4416 C CA . ASN C 1 57 ? -31.098 -3.034 127.089 1.00 35.05 37 ASN C CA 1
ATOM 4417 C C . ASN C 1 57 ? -31.457 -1.546 127.061 1.00 35.22 37 ASN C C 1
ATOM 4418 O O . ASN C 1 57 ? -31.374 -0.909 125.978 1.00 33.11 37 ASN C O 1
ATOM 4423 N N . THR C 1 58 ? -31.805 -1.020 128.248 1.00 35.18 38 THR C N 1
ATOM 4424 C CA . THR C 1 58 ? -32.118 0.391 128.478 1.00 35.47 38 THR C CA 1
ATOM 4425 C C . THR C 1 58 ? -30.790 1.144 128.533 1.00 36.03 38 THR C C 1
ATOM 4426 O O . THR C 1 58 ? -30.811 2.326 128.204 1.00 37.15 38 THR C O 1
ATOM 4430 N N . TRP C 1 59 ? -29.696 0.511 128.956 1.00 34.46 39 TRP C N 1
ATOM 4431 C CA . TRP C 1 59 ? -28.427 1.234 129.211 1.00 34.05 39 TRP C CA 1
ATOM 4432 C C . TRP C 1 59 ? -27.591 1.270 127.939 1.00 34.08 39 TRP C C 1
ATOM 4433 O O . TRP C 1 59 ? -27.824 0.419 127.054 1.00 33.30 39 TRP C O 1
ATOM 4444 N N . TYR C 1 60 ? -26.660 2.225 127.902 1.00 34.38 40 TYR C N 1
ATOM 4445 C CA . TYR C 1 60 ? -25.846 2.676 126.752 1.00 33.89 40 TYR C CA 1
ATOM 4446 C C . TYR C 1 60 ? -24.546 1.889 126.812 1.00 34.32 40 TYR C C 1
ATOM 4447 O O . TYR C 1 60 ? -23.914 1.835 127.854 1.00 33.24 40 TYR C O 1
ATOM 4456 N N . PRO C 1 61 ? -24.075 1.290 125.699 1.00 33.40 41 PRO C N 1
ATOM 4457 C CA . PRO C 1 61 ? -22.742 0.700 125.684 1.00 33.68 41 PRO C CA 1
ATOM 4458 C C . PRO C 1 61 ? -21.657 1.740 125.410 1.00 32.90 41 PRO C C 1
ATOM 4459 O O . PRO C 1 61 ? -21.464 2.105 124.255 1.00 30.83 41 PRO C O 1
ATOM 4463 N N . ASP C 1 62 ? -20.949 2.160 126.464 1.00 32.78 42 ASP C N 1
ATOM 4464 C CA . ASP C 1 62 ? -20.027 3.325 126.395 1.00 32.80 42 ASP C CA 1
ATOM 4465 C C . ASP C 1 62 ? -18.991 3.113 125.291 1.00 32.39 42 ASP C C 1
ATOM 4466 O O . ASP C 1 62 ? -18.621 4.147 124.630 1.00 30.76 42 ASP C O 1
ATOM 4471 N N . GLU C 1 63 ? -18.572 1.875 125.014 1.00 30.73 43 GLU C N 1
ATOM 4472 C CA . GLU C 1 63 ? -17.525 1.628 123.984 1.00 30.55 43 GLU C CA 1
ATOM 4473 C C . GLU C 1 63 ? -18.012 2.131 122.597 1.00 30.47 43 GLU C C 1
ATOM 4474 O O . GLU C 1 63 ? -17.144 2.393 121.765 1.00 31.61 43 GLU C O 1
ATOM 4480 N N . LEU C 1 64 ? -19.318 2.259 122.329 1.00 29.80 44 LEU C N 1
ATOM 4481 C CA . LEU C 1 64 ? -19.837 2.793 121.019 1.00 31.16 44 LEU C CA 1
ATOM 4482 C C . LEU C 1 64 ? -19.331 4.233 120.799 1.00 31.74 44 LEU C C 1
ATOM 4483 O O . LEU C 1 64 ? -18.934 4.604 119.644 1.00 31.54 44 LEU C O 1
ATOM 4488 N N . LYS C 1 65 ? -19.258 5.018 121.873 1.00 32.19 45 LYS C N 1
ATOM 4489 C CA . LYS C 1 65 ? -18.688 6.403 121.805 1.00 32.78 45 LYS C CA 1
ATOM 4490 C C . LYS C 1 65 ? -19.495 7.218 120.808 1.00 31.54 45 LYS C C 1
ATOM 4491 O O . LYS C 1 65 ? -18.911 8.008 120.096 1.00 32.74 45 LYS C O 1
ATOM 4497 N N . HIS C 1 66 ? -20.805 7.017 120.780 1.00 30.96 46 HIS C N 1
ATOM 4498 C CA . HIS C 1 66 ? -21.733 7.814 119.956 1.00 32.25 46 HIS C CA 1
ATOM 4499 C C . HIS C 1 66 ? -21.390 7.725 118.475 1.00 31.64 46 HIS C C 1
ATOM 4500 O O . HIS C 1 66 ? -21.934 8.556 117.741 1.00 30.17 46 HIS C O 1
ATOM 4507 N N . ARG C 1 67 ? -20.624 6.701 118.038 1.00 31.86 47 ARG C N 1
ATOM 4508 C CA . ARG C 1 67 ? -20.183 6.589 116.628 1.00 31.04 47 ARG C CA 1
ATOM 4509 C C . ARG C 1 67 ? -21.355 6.101 115.769 1.00 30.76 47 ARG C C 1
ATOM 4510 O O . ARG C 1 67 ? -21.243 6.230 114.577 1.00 30.58 47 ARG C O 1
ATOM 4518 N N . LEU C 1 68 ? -22.449 5.607 116.354 1.00 29.67 48 LEU C N 1
ATOM 4519 C CA . LEU C 1 68 ? -23.696 5.308 115.624 1.00 28.65 48 LEU C CA 1
ATOM 4520 C C . LEU C 1 68 ? -24.807 5.659 116.567 1.00 28.93 48 LEU C C 1
ATOM 4521 O O . LEU C 1 68 ? -24.634 5.537 117.763 1.00 27.81 48 LEU C O 1
ATOM 4526 N N . PRO C 1 69 ? -25.989 6.019 116.053 1.00 29.82 49 PRO C N 1
ATOM 4527 C CA . PRO C 1 69 ? -27.177 6.091 116.900 1.00 30.43 49 PRO C CA 1
ATOM 4528 C C . PRO C 1 69 ? -27.466 4.780 117.653 1.00 31.34 49 PRO C C 1
ATOM 4529 O O . PRO C 1 69 ? -27.371 3.716 117.020 1.00 33.17 49 PRO C O 1
ATOM 4533 N N . PHE C 1 70 ? -27.921 4.891 118.911 1.00 32.38 50 PHE C N 1
ATOM 4534 C CA . PHE C 1 70 ? -28.280 3.784 119.832 1.00 31.90 50 PHE C CA 1
ATOM 4535 C C . PHE C 1 70 ? -29.791 3.773 120.041 1.00 31.86 50 PHE C C 1
ATOM 4536 O O . PHE C 1 70 ? -30.388 4.832 120.269 1.00 31.37 50 PHE C O 1
ATOM 4544 N N . ARG C 1 71 ? -30.413 2.606 119.878 1.00 32.18 51 ARG C N 1
ATOM 4545 C CA . ARG C 1 71 ? -31.850 2.366 120.128 1.00 32.71 51 ARG C CA 1
ATOM 4546 C C . ARG C 1 71 ? -31.922 1.625 121.458 1.00 32.94 51 ARG C C 1
ATOM 4547 O O . ARG C 1 71 ? -31.693 0.426 121.564 1.00 31.57 51 ARG C O 1
ATOM 4555 N N . PRO C 1 72 ? -32.202 2.336 122.558 1.00 34.70 52 PRO C N 1
ATOM 4556 C CA . PRO C 1 72 ? -32.468 1.672 123.827 1.00 34.06 52 PRO C CA 1
ATOM 4557 C C . PRO C 1 72 ? -33.720 0.820 123.638 1.00 34.46 52 PRO C C 1
ATOM 4558 O O . PRO C 1 72 ? -34.486 1.037 122.694 1.00 32.91 52 PRO C O 1
ATOM 4562 N N . MET C 1 73 ? -33.865 -0.144 124.537 1.00 36.02 53 MET C N 1
ATOM 4563 C CA . MET C 1 73 ? -34.980 -1.110 124.512 1.00 36.34 53 MET C CA 1
ATOM 4564 C C . MET C 1 73 ? -35.573 -1.226 125.919 1.00 36.50 53 MET C C 1
ATOM 4565 O O . MET C 1 73 ? -34.812 -1.171 126.915 1.00 39.08 53 MET C O 1
ATOM 4570 N N . ILE C 1 74 ? -36.895 -1.209 125.961 1.00 36.47 54 ILE C N 1
ATOM 4571 C CA . ILE C 1 74 ? -37.726 -1.655 127.101 1.00 37.17 54 ILE C CA 1
ATOM 4572 C C . ILE C 1 74 ? -37.938 -3.159 126.882 1.00 37.71 54 ILE C C 1
ATOM 4573 O O . ILE C 1 74 ? -38.949 -3.550 126.286 1.00 37.67 54 ILE C O 1
ATOM 4578 N N . HIS C 1 75 ? -36.983 -3.977 127.303 1.00 38.57 55 HIS C N 1
ATOM 4579 C CA . HIS C 1 75 ? -36.919 -5.424 126.971 1.00 39.49 55 HIS C CA 1
ATOM 4580 C C . HIS C 1 75 ? -38.152 -6.187 127.469 1.00 41.06 55 HIS C C 1
ATOM 4581 O O . HIS C 1 75 ? -38.741 -6.907 126.653 1.00 40.43 55 HIS C O 1
ATOM 4588 N N . GLY C 1 76 ? -38.490 -6.068 128.755 1.00 42.72 56 GLY C N 1
ATOM 4589 C CA . GLY C 1 76 ? -39.629 -6.755 129.389 1.00 44.18 56 GLY C CA 1
ATOM 4590 C C . GLY C 1 76 ? -40.081 -5.983 130.617 1.00 47.53 56 GLY C C 1
ATOM 4591 O O . GLY C 1 76 ? -39.807 -4.762 130.697 1.00 46.70 56 GLY C O 1
ATOM 4592 N N . LYS C 1 77 ? -40.732 -6.639 131.569 1.00 51.25 57 LYS C N 1
ATOM 4593 C CA . LYS C 1 77 ? -41.431 -5.917 132.666 1.00 54.45 57 LYS C CA 1
ATOM 4594 C C . LYS C 1 77 ? -40.431 -5.321 133.667 1.00 55.21 57 LYS C C 1
ATOM 4595 O O . LYS C 1 77 ? -40.755 -4.258 134.187 1.00 59.79 57 LYS C O 1
ATOM 4601 N N . ASN C 1 78 ? -39.246 -5.918 133.871 1.00 56.79 58 ASN C N 1
ATOM 4602 C CA . ASN C 1 78 ? -38.134 -5.355 134.700 1.00 58.82 58 ASN C CA 1
ATOM 4603 C C . ASN C 1 78 ? -37.817 -3.880 134.360 1.00 57.47 58 ASN C C 1
ATOM 4604 O O . ASN C 1 78 ? -37.152 -3.228 135.193 1.00 56.74 58 ASN C O 1
ATOM 4609 N N . ASN C 1 79 ? -38.178 -3.386 133.170 1.00 51.64 59 ASN C N 1
ATOM 4610 C CA . ASN C 1 79 ? -37.549 -2.183 132.548 1.00 48.69 59 ASN C CA 1
ATOM 4611 C C . ASN C 1 79 ? -38.499 -0.969 132.578 1.00 48.10 59 ASN C C 1
ATOM 4612 O O . ASN C 1 79 ? -38.191 0.036 131.910 1.00 45.59 59 ASN C O 1
ATOM 4617 N N . LEU C 1 80 ? -39.613 -1.071 133.300 1.00 49.35 60 LEU C N 1
ATOM 4618 C CA . LEU C 1 80 ? -40.713 -0.071 133.305 1.00 54.06 60 LEU C CA 1
ATOM 4619 C C . LEU C 1 80 ? -40.621 0.841 134.532 1.00 53.40 60 LEU C C 1
ATOM 4620 O O . LEU C 1 80 ? -41.435 1.761 134.577 1.00 54.65 60 LEU C O 1
ATOM 4625 N N . THR C 1 81 ? -39.645 0.616 135.425 1.00 53.79 61 THR C N 1
ATOM 4626 C CA . THR C 1 81 ? -39.547 1.228 136.776 1.00 55.71 61 THR C CA 1
ATOM 4627 C C . THR C 1 81 ? -38.086 1.446 137.185 1.00 55.73 61 THR C C 1
ATOM 4628 O O . THR C 1 81 ? -37.203 0.636 136.784 1.00 55.47 61 THR C O 1
ATOM 4632 N N . GLY C 1 82 ? -37.864 2.481 137.994 1.00 54.80 62 GLY C N 1
ATOM 4633 C CA . GLY C 1 82 ? -36.579 2.697 138.678 1.00 55.85 62 GLY C CA 1
ATOM 4634 C C . GLY C 1 82 ? -35.484 3.091 137.707 1.00 54.80 62 GLY C C 1
ATOM 4635 O O . GLY C 1 82 ? -35.793 3.823 136.737 1.00 57.85 62 GLY C O 1
ATOM 4636 N N . GLY C 1 83 ? -34.242 2.671 137.973 1.00 51.76 63 GLY C N 1
ATOM 4637 C CA . GLY C 1 83 ? -33.054 3.105 137.215 1.00 50.76 63 GLY C CA 1
ATOM 4638 C C . GLY C 1 83 ? -33.143 2.634 135.772 1.00 49.47 63 GLY C C 1
ATOM 4639 O O . GLY C 1 83 ? -32.508 3.228 134.898 1.00 49.70 63 GLY C O 1
ATOM 4640 N N . GLU C 1 84 ? -33.925 1.596 135.527 1.00 49.69 64 GLU C N 1
ATOM 4641 C CA . GLU C 1 84 ? -34.154 1.046 134.168 1.00 48.16 64 GLU C CA 1
ATOM 4642 C C . GLU C 1 84 ? -35.006 2.041 133.367 1.00 48.90 64 GLU C C 1
ATOM 4643 O O . GLU C 1 84 ? -34.556 2.489 132.282 1.00 47.90 64 GLU C O 1
ATOM 4649 N N . TRP C 1 85 ? -36.132 2.479 133.922 1.00 48.31 65 TRP C N 1
ATOM 4650 C CA . TRP C 1 85 ? -36.958 3.547 133.311 1.00 47.81 65 TRP C CA 1
ATOM 4651 C C . TRP C 1 85 ? -36.165 4.859 133.195 1.00 48.24 65 TRP C C 1
ATOM 4652 O O . TRP C 1 85 ? -36.316 5.575 132.157 1.00 46.17 65 TRP C O 1
ATOM 4663 N N . GLN C 1 86 ? -35.346 5.193 134.200 1.00 48.77 66 GLN C N 1
ATOM 4664 C CA . GLN C 1 86 ? -34.628 6.499 134.216 1.00 49.51 66 GLN C CA 1
ATOM 4665 C C . GLN C 1 86 ? -33.681 6.538 132.995 1.00 45.43 66 GLN C C 1
ATOM 4666 O O . GLN C 1 86 ? -33.600 7.598 132.346 1.00 44.86 66 GLN C O 1
ATOM 4672 N N . ASN C 1 87 ? -33.021 5.428 132.657 1.00 41.51 67 ASN C N 1
ATOM 4673 C CA . ASN C 1 87 ? -32.169 5.310 131.443 1.00 39.85 67 ASN C CA 1
ATOM 4674 C C . ASN C 1 87 ? -32.970 5.672 130.191 1.00 38.55 67 ASN C C 1
ATOM 4675 O O . ASN C 1 87 ? -32.434 6.405 129.323 1.00 38.69 67 ASN C O 1
ATOM 4680 N N . ILE C 1 88 ? -34.211 5.206 130.132 1.00 38.02 68 ILE C N 1
ATOM 4681 C CA . ILE C 1 88 ? -35.171 5.517 129.043 1.00 39.81 68 ILE C CA 1
ATOM 4682 C C . ILE C 1 88 ? -35.540 7.001 129.114 1.00 43.20 68 ILE C C 1
ATOM 4683 O O . ILE C 1 88 ? -35.385 7.675 128.107 1.00 42.93 68 ILE C O 1
ATOM 4688 N N . LEU C 1 89 ? -35.860 7.530 130.305 1.00 46.53 69 LEU C N 1
ATOM 4689 C CA . LEU C 1 89 ? -36.353 8.921 130.485 1.00 46.74 69 LEU C CA 1
ATOM 4690 C C . LEU C 1 89 ? -35.281 9.955 130.094 1.00 46.15 69 LEU C C 1
ATOM 4691 O O . LEU C 1 89 ? -35.686 11.029 129.667 1.00 49.07 69 LEU C O 1
ATOM 4696 N N . LYS C 1 90 ? -33.982 9.667 130.188 1.00 45.30 70 LYS C N 1
ATOM 4697 C CA . LYS C 1 90 ? -32.920 10.670 129.921 1.00 45.94 70 LYS C CA 1
ATOM 4698 C C . LYS C 1 90 ? -32.224 10.455 128.576 1.00 44.89 70 LYS C C 1
ATOM 4699 O O . LYS C 1 90 ? -31.306 11.258 128.260 1.00 44.25 70 LYS C O 1
ATOM 4705 N N . THR C 1 91 ? -32.547 9.387 127.844 1.00 43.93 71 THR C N 1
ATOM 4706 C CA . THR C 1 91 ? -31.840 9.128 126.571 1.00 41.96 71 THR C CA 1
ATOM 4707 C C . THR C 1 91 ? -31.980 10.392 125.708 1.00 40.37 71 THR C C 1
ATOM 4708 O O . THR C 1 91 ? -33.097 10.907 125.608 1.00 41.09 71 THR C O 1
ATOM 4712 N N . ASN C 1 92 ? -30.842 10.902 125.238 1.00 38.36 72 ASN C N 1
ATOM 4713 C CA . ASN C 1 92 ? -30.707 11.765 124.041 1.00 38.54 72 ASN C CA 1
ATOM 4714 C C . ASN C 1 92 ? -31.003 11.013 122.731 1.00 36.07 72 ASN C C 1
ATOM 4715 O O . ASN C 1 92 ? -31.043 11.678 121.720 1.00 34.05 72 ASN C O 1
ATOM 4720 N N . GLU C 1 93 ? -31.175 9.689 122.713 1.00 35.85 73 GLU C N 1
ATOM 4721 C CA . GLU C 1 93 ? -31.357 8.924 121.432 1.00 34.25 73 GLU C CA 1
ATOM 4722 C C . GLU C 1 93 ? -32.826 9.033 121.035 1.00 35.06 73 GLU C C 1
ATOM 4723 O O . GLU C 1 93 ? -33.633 9.361 121.931 1.00 35.47 73 GLU C O 1
ATOM 4729 N N . GLU C 1 94 ? -33.169 8.837 119.756 1.00 36.23 74 GLU C N 1
ATOM 4730 C CA . GLU C 1 94 ? -34.477 9.272 119.177 1.00 39.36 74 GLU C CA 1
ATOM 4731 C C . GLU C 1 94 ? -35.500 8.139 119.057 1.00 37.47 74 GLU C C 1
ATOM 4732 O O . GLU C 1 94 ? -36.699 8.458 118.966 1.00 36.09 74 GLU C O 1
ATOM 4738 N N . VAL C 1 95 ? -35.017 6.892 118.922 1.00 36.42 75 VAL C N 1
ATOM 4739 C CA . VAL C 1 95 ? -35.813 5.674 118.637 1.00 35.84 75 VAL C CA 1
ATOM 4740 C C . VAL C 1 95 ? -35.679 4.672 119.802 1.00 34.73 75 VAL C C 1
ATOM 4741 O O . VAL C 1 95 ? -34.566 4.317 120.171 1.00 34.11 75 VAL C O 1
ATOM 4745 N N . ILE C 1 96 ? -36.796 4.205 120.330 1.00 33.62 76 ILE C N 1
ATOM 4746 C CA . ILE C 1 96 ? -36.803 3.286 121.496 1.00 33.96 76 ILE C CA 1
ATOM 4747 C C . ILE C 1 96 ? -37.663 2.086 121.126 1.00 33.70 76 ILE C C 1
ATOM 4748 O O . ILE C 1 96 ? -38.805 2.299 120.686 1.00 33.98 76 ILE C O 1
ATOM 4753 N N . HIS C 1 97 ? -37.161 0.889 121.422 1.00 33.09 77 HIS C N 1
ATOM 4754 C CA . HIS C 1 97 ? -37.858 -0.395 121.187 1.00 34.32 77 HIS C CA 1
ATOM 4755 C C . HIS C 1 97 ? -38.700 -0.735 122.426 1.00 35.45 77 HIS C C 1
ATOM 4756 O O . HIS C 1 97 ? -38.146 -0.602 123.530 1.00 36.34 77 HIS C O 1
ATOM 4763 N N . PHE C 1 98 ? -39.937 -1.202 122.215 1.00 35.79 78 PHE C N 1
ATOM 4764 C CA . PHE C 1 98 ? -40.791 -1.904 123.207 1.00 37.23 78 PHE C CA 1
ATOM 4765 C C . PHE C 1 98 ? -40.417 -3.395 123.268 1.00 37.33 78 PHE C C 1
ATOM 4766 O O . PHE C 1 98 ? -39.330 -3.762 122.796 1.00 36.33 78 PHE C O 1
ATOM 4774 N N . PHE C 1 99 ? -41.291 -4.224 123.850 1.00 38.98 79 PHE C N 1
ATOM 4775 C CA . PHE C 1 99 ? -40.964 -5.545 124.455 1.00 39.80 79 PHE C CA 1
ATOM 4776 C C . PHE C 1 99 ? -40.378 -6.493 123.394 1.00 41.00 79 PHE C C 1
ATOM 4777 O O . PHE C 1 99 ? -40.807 -6.536 122.221 1.00 40.98 79 PHE C O 1
ATOM 4785 N N . ASN C 1 100 ? -39.397 -7.276 123.830 1.00 41.70 80 ASN C N 1
ATOM 4786 C CA . ASN C 1 100 ? -38.742 -8.316 123.017 1.00 39.43 80 ASN C CA 1
ATOM 4787 C C . ASN C 1 100 ? -39.546 -9.596 123.211 1.00 42.28 80 ASN C C 1
ATOM 4788 O O . ASN C 1 100 ? -39.573 -10.116 124.325 1.00 44.18 80 ASN C O 1
ATOM 4793 N N . GLU C 1 101 ? -40.265 -10.038 122.177 1.00 44.31 81 GLU C N 1
ATOM 4794 C CA . GLU C 1 101 ? -40.942 -11.372 122.134 1.00 44.75 81 GLU C CA 1
ATOM 4795 C C . GLU C 1 101 ? -41.773 -11.550 123.392 1.00 45.80 81 GLU C C 1
ATOM 4796 O O . GLU C 1 101 ? -41.677 -12.565 124.082 1.00 45.04 81 GLU C O 1
ATOM 4802 N N . PRO C 1 102 ? -42.617 -10.538 123.689 1.00 46.86 82 PRO C N 1
ATOM 4803 C CA . PRO C 1 102 ? -43.443 -10.535 124.893 1.00 47.73 82 PRO C CA 1
ATOM 4804 C C . PRO C 1 102 ? -44.322 -11.798 124.959 1.00 50.30 82 PRO C C 1
ATOM 4805 O O . PRO C 1 102 ? -44.549 -12.339 126.056 1.00 51.84 82 PRO C O 1
ATOM 4809 N N . GLU C 1 103 ? -44.772 -12.282 123.799 1.00 50.13 83 GLU C N 1
ATOM 4810 C CA . GLU C 1 103 ? -45.620 -13.500 123.734 1.00 51.06 83 GLU C CA 1
ATOM 4811 C C . GLU C 1 103 ? -44.872 -14.681 124.372 1.00 51.74 83 GLU C C 1
ATOM 4812 O O . GLU C 1 103 ? -45.542 -15.676 124.632 1.00 52.86 83 GLU C O 1
ATOM 4818 N N . ARG C 1 104 ? -43.550 -14.589 124.609 1.00 51.85 84 ARG C N 1
ATOM 4819 C CA . ARG C 1 104 ? -42.745 -15.690 125.220 1.00 51.73 84 ARG C CA 1
ATOM 4820 C C . ARG C 1 104 ? -42.379 -15.405 126.679 1.00 52.51 84 ARG C C 1
ATOM 4821 O O . ARG C 1 104 ? -41.852 -16.332 127.306 1.00 54.32 84 ARG C O 1
ATOM 4829 N N . ALA C 1 105 ? -42.639 -14.199 127.187 1.00 51.78 85 ALA C N 1
ATOM 4830 C CA . ALA C 1 105 ? -42.495 -13.849 128.623 1.00 52.41 85 ALA C CA 1
ATOM 4831 C C . ALA C 1 105 ? -43.891 -13.668 129.249 1.00 52.47 85 ALA C C 1
ATOM 4832 O O . ALA C 1 105 ? -44.057 -12.747 130.028 1.00 53.10 85 ALA C O 1
ATOM 4834 N N . GLY C 1 106 ? -44.888 -14.468 128.859 1.00 54.60 86 GLY C N 1
ATOM 4835 C CA . GLY C 1 106 ? -46.288 -14.393 129.343 1.00 54.63 86 GLY C CA 1
ATOM 4836 C C . GLY C 1 106 ? -46.772 -12.973 129.610 1.00 54.86 86 GLY C C 1
ATOM 4837 O O . GLY C 1 106 ? -47.417 -12.755 130.663 1.00 55.22 86 GLY C O 1
ATOM 4838 N N . ILE C 1 107 ? -46.445 -12.020 128.732 1.00 54.83 87 ILE C N 1
ATOM 4839 C CA . ILE C 1 107 ? -47.024 -10.639 128.690 1.00 53.10 87 ILE C CA 1
ATOM 4840 C C . ILE C 1 107 ? -48.157 -10.669 127.667 1.00 54.02 87 ILE C C 1
ATOM 4841 O O . ILE C 1 107 ? -47.867 -10.991 126.513 1.00 56.87 87 ILE C O 1
ATOM 4846 N N . SER C 1 108 ? -49.382 -10.340 128.045 1.00 54.01 88 SER C N 1
ATOM 4847 C CA . SER C 1 108 ? -50.538 -10.404 127.117 1.00 55.33 88 SER C CA 1
ATOM 4848 C C . SER C 1 108 ? -50.514 -9.203 126.186 1.00 54.08 88 SER C C 1
ATOM 4849 O O . SER C 1 108 ? -49.920 -8.154 126.475 1.00 55.45 88 SER C O 1
ATOM 4852 N N . PRO C 1 109 ? -51.140 -9.328 125.002 1.00 55.52 89 PRO C N 1
ATOM 4853 C CA . PRO C 1 109 ? -51.428 -8.146 124.184 1.00 54.68 89 PRO C CA 1
ATOM 4854 C C . PRO C 1 109 ? -52.085 -7.051 125.036 1.00 56.54 89 PRO C C 1
ATOM 4855 O O . PRO C 1 109 ? -51.555 -5.943 125.052 1.00 55.72 89 PRO C O 1
ATOM 4859 N N . GLU C 1 110 ? -53.140 -7.387 125.793 1.00 57.77 90 GLU C N 1
ATOM 4860 C CA . GLU C 1 110 ? -53.919 -6.406 126.612 1.00 57.72 90 GLU C CA 1
ATOM 4861 C C . GLU C 1 110 ? -52.992 -5.655 127.595 1.00 56.79 90 GLU C C 1
ATOM 4862 O O . GLU C 1 110 ? -53.047 -4.406 127.636 1.00 53.25 90 GLU C O 1
ATOM 4868 N N . GLU C 1 111 ? -52.145 -6.375 128.337 1.00 57.26 91 GLU C N 1
ATOM 4869 C CA . GLU C 1 111 ? -51.238 -5.784 129.361 1.00 57.78 91 GLU C CA 1
ATOM 4870 C C . GLU C 1 111 ? -50.261 -4.811 128.679 1.00 57.10 91 GLU C C 1
ATOM 4871 O O . GLU C 1 111 ? -50.098 -3.655 129.191 1.00 57.66 91 GLU C O 1
ATOM 4877 N N . ALA C 1 112 ? -49.628 -5.235 127.577 1.00 55.52 92 ALA C N 1
ATOM 4878 C CA . ALA C 1 112 ? -48.673 -4.393 126.817 1.00 54.25 92 ALA C CA 1
ATOM 4879 C C . ALA C 1 112 ? -49.413 -3.218 126.162 1.00 54.30 92 ALA C C 1
ATOM 4880 O O . ALA C 1 112 ? -48.779 -2.159 126.018 1.00 54.93 92 ALA C O 1
ATOM 4882 N N . ALA C 1 113 ? -50.695 -3.354 125.804 1.00 55.32 93 ALA C N 1
ATOM 4883 C CA . ALA C 1 113 ? -51.522 -2.239 125.274 1.00 55.82 93 ALA C CA 1
ATOM 4884 C C . ALA C 1 113 ? -51.791 -1.243 126.416 1.00 58.79 93 ALA C C 1
ATOM 4885 O O . ALA C 1 113 ? -51.694 0.004 126.180 1.00 59.34 93 ALA C O 1
ATOM 4887 N N . LYS C 1 114 ? -52.034 -1.743 127.635 1.00 60.33 94 LYS C N 1
ATOM 4888 C CA . LYS C 1 114 ? -52.227 -0.879 128.837 1.00 62.50 94 LYS C CA 1
ATOM 4889 C C . LYS C 1 114 ? -50.923 -0.105 129.108 1.00 61.84 94 LYS C C 1
ATOM 4890 O O . LYS C 1 114 ? -50.980 1.153 129.140 1.00 61.90 94 LYS C O 1
ATOM 4896 N N . ILE C 1 115 ? -49.795 -0.819 129.263 1.00 60.59 95 ILE C N 1
ATOM 4897 C CA . ILE C 1 115 ? -48.442 -0.243 129.565 1.00 58.35 95 ILE C CA 1
ATOM 4898 C C . ILE C 1 115 ? -48.072 0.804 128.492 1.00 59.85 95 ILE C C 1
ATOM 4899 O O . ILE C 1 115 ? -47.448 1.846 128.837 1.00 60.11 95 ILE C O 1
ATOM 4904 N N . TRP C 1 116 ? -48.448 0.565 127.236 1.00 59.61 96 TRP C N 1
ATOM 4905 C CA . TRP C 1 116 ? -48.166 1.484 126.101 1.00 59.88 96 TRP C CA 1
ATOM 4906 C C . TRP C 1 116 ? -48.876 2.833 126.344 1.00 61.74 96 TRP C C 1
ATOM 4907 O O . TRP C 1 116 ? -48.148 3.854 126.462 1.00 62.24 96 TRP C O 1
ATOM 4918 N N . ASN C 1 117 ? -50.213 2.845 126.478 1.00 63.67 97 ASN C N 1
ATOM 4919 C CA . ASN C 1 117 ? -51.033 4.092 126.587 1.00 66.00 97 ASN C CA 1
ATOM 4920 C C . ASN C 1 117 ? -50.703 4.842 127.878 1.00 65.11 97 ASN C C 1
ATOM 4921 O O . ASN C 1 117 ? -50.716 6.071 127.841 1.00 65.23 97 ASN C O 1
ATOM 4926 N N . ASP C 1 118 ? -50.424 4.104 128.953 1.00 63.62 98 ASP C N 1
ATOM 4927 C CA . ASP C 1 118 ? -50.178 4.618 130.324 1.00 62.30 98 ASP C CA 1
ATOM 4928 C C . ASP C 1 118 ? -48.798 5.215 130.453 1.00 59.48 98 ASP C C 1
ATOM 4929 O O . ASP C 1 118 ? -48.682 6.250 131.093 1.00 59.98 98 ASP C O 1
ATOM 4934 N N . GLN C 1 119 ? -47.778 4.497 130.014 1.00 55.55 99 GLN C N 1
ATOM 4935 C CA . GLN C 1 119 ? -46.391 4.818 130.416 1.00 52.41 99 GLN C CA 1
ATOM 4936 C C . GLN C 1 119 ? -45.515 5.154 129.205 1.00 50.46 99 GLN C C 1
ATOM 4937 O O . GLN C 1 119 ? -44.619 5.985 129.366 1.00 47.60 99 GLN C O 1
ATOM 4943 N N . VAL C 1 120 ? -45.683 4.467 128.070 1.00 48.04 100 VAL C N 1
ATOM 4944 C CA . VAL C 1 120 ? -44.674 4.462 126.968 1.00 46.38 100 VAL C CA 1
ATOM 4945 C C . VAL C 1 120 ? -45.006 5.556 125.949 1.00 45.85 100 VAL C C 1
ATOM 4946 O O . VAL C 1 120 ? -44.047 6.130 125.388 1.00 43.93 100 VAL C O 1
ATOM 4950 N N . LEU C 1 121 ? -46.295 5.823 125.719 1.00 46.20 101 LEU C N 1
ATOM 4951 C CA . LEU C 1 121 ? -46.778 6.858 124.767 1.00 49.54 101 LEU C CA 1
ATOM 4952 C C . LEU C 1 121 ? -46.235 8.236 125.152 1.00 49.19 101 LEU C C 1
ATOM 4953 O O . LEU C 1 121 ? -45.927 9.036 124.234 1.00 49.37 101 LEU C O 1
ATOM 4958 N N . ALA C 1 122 ? -46.154 8.521 126.449 1.00 45.93 102 ALA C N 1
ATOM 4959 C CA . ALA C 1 122 ? -45.619 9.809 126.916 1.00 45.63 102 ALA C CA 1
ATOM 4960 C C . ALA C 1 122 ? -44.227 9.973 126.301 1.00 43.07 102 ALA C C 1
ATOM 4961 O O . ALA C 1 122 ? -43.784 11.129 126.136 1.00 45.92 102 ALA C O 1
ATOM 4963 N N . LEU C 1 123 ? -43.536 8.897 125.969 1.00 40.97 103 LEU C N 1
ATOM 4964 C CA . LEU C 1 123 ? -42.192 9.055 125.357 1.00 41.45 103 LEU C CA 1
ATOM 4965 C C . LEU C 1 123 ? -42.322 9.747 123.996 1.00 40.62 103 LEU C C 1
ATOM 4966 O O . LEU C 1 123 ? -41.398 10.456 123.629 1.00 37.70 103 LEU C O 1
ATOM 4971 N N . ARG C 1 124 ? -43.447 9.573 123.303 1.00 42.03 104 ARG C N 1
ATOM 4972 C CA . ARG C 1 124 ? -43.725 10.319 122.053 1.00 43.66 104 ARG C CA 1
ATOM 4973 C C . ARG C 1 124 ? -44.377 11.687 122.378 1.00 43.71 104 ARG C C 1
ATOM 4974 O O . ARG C 1 124 ? -43.940 12.709 121.778 1.00 41.62 104 ARG C O 1
ATOM 4982 N N . THR C 1 125 ? -45.406 11.740 123.232 1.00 45.03 105 THR C N 1
ATOM 4983 C CA . THR C 1 125 ? -46.225 12.979 123.415 1.00 46.79 105 THR C CA 1
ATOM 4984 C C . THR C 1 125 ? -45.414 14.061 124.148 1.00 46.02 105 THR C C 1
ATOM 4985 O O . THR C 1 125 ? -45.579 15.248 123.794 1.00 47.05 105 THR C O 1
ATOM 4989 N N . SER C 1 126 ? -44.511 13.667 125.048 1.00 44.78 106 SER C N 1
ATOM 4990 C CA . SER C 1 126 ? -43.724 14.575 125.923 1.00 45.15 106 SER C CA 1
ATOM 4991 C C . SER C 1 126 ? -42.219 14.552 125.550 1.00 43.85 106 SER C C 1
ATOM 4992 O O . SER C 1 126 ? -41.584 15.645 125.569 1.00 41.62 106 SER C O 1
ATOM 4995 N N . HIS C 1 127 ? -41.615 13.404 125.189 1.00 41.78 107 HIS C N 1
ATOM 4996 C CA . HIS C 1 127 ? -40.165 13.390 124.825 1.00 40.88 107 HIS C CA 1
ATOM 4997 C C . HIS C 1 127 ? -39.931 13.318 123.308 1.00 40.03 107 HIS C C 1
ATOM 4998 O O . HIS C 1 127 ? -38.751 13.378 122.940 1.00 40.26 107 HIS C O 1
ATOM 5005 N N . HIS C 1 128 ? -40.978 13.250 122.467 1.00 38.32 108 HIS C N 1
ATOM 5006 C CA . HIS C 1 128 ? -40.873 13.296 120.977 1.00 39.78 108 HIS C CA 1
ATOM 5007 C C . HIS C 1 128 ? -39.888 12.242 120.462 1.00 39.20 108 HIS C C 1
ATOM 5008 O O . HIS C 1 128 ? -39.180 12.513 119.472 1.00 37.61 108 HIS C O 1
ATOM 5015 N N . LYS C 1 129 ? -39.879 11.072 121.097 1.00 38.70 109 LYS C N 1
ATOM 5016 C CA . LYS C 1 129 ? -39.152 9.887 120.591 1.00 39.69 109 LYS C CA 1
ATOM 5017 C C . LYS C 1 129 ? -40.066 9.133 119.623 1.00 39.46 109 LYS C C 1
ATOM 5018 O O . LYS C 1 129 ? -41.296 9.212 119.776 1.00 38.03 109 LYS C O 1
ATOM 5024 N N . ARG C 1 130 ? -39.452 8.424 118.677 1.00 40.78 110 ARG C N 1
ATOM 5025 C CA . ARG C 1 130 ? -40.097 7.379 117.810 1.00 42.41 110 ARG C CA 1
ATOM 5026 C C . ARG C 1 130 ? -39.993 6.023 118.545 1.00 39.12 110 ARG C C 1
ATOM 5027 O O . ARG C 1 130 ? -38.949 5.761 119.219 1.00 35.45 110 ARG C O 1
ATOM 5035 N N . LEU C 1 131 ? -41.095 5.264 118.486 1.00 37.56 111 LEU C N 1
ATOM 5036 C CA . LEU C 1 131 ? -41.364 4.030 119.272 1.00 37.77 111 LEU C CA 1
ATOM 5037 C C . LEU C 1 131 ? -41.526 2.836 118.331 1.00 37.29 111 LEU C C 1
ATOM 5038 O O . LEU C 1 131 ? -42.430 2.877 117.440 1.00 38.21 111 LEU C O 1
ATOM 5043 N N . VAL C 1 132 ? -40.781 1.764 118.584 1.00 36.98 112 VAL C N 1
ATOM 5044 C CA . VAL C 1 132 ? -40.931 0.480 117.838 1.00 36.66 112 VAL C CA 1
ATOM 5045 C C . VAL C 1 132 ? -41.932 -0.381 118.615 1.00 36.45 112 VAL C C 1
ATOM 5046 O O . VAL C 1 132 ? -41.846 -0.389 119.847 1.00 36.11 112 VAL C O 1
ATOM 5050 N N . SER C 1 133 ? -42.892 -1.019 117.930 1.00 36.00 113 SER C N 1
ATOM 5051 C CA . SER C 1 133 ? -43.766 -2.067 118.521 1.00 35.53 113 SER C CA 1
ATOM 5052 C C . SER C 1 133 ? -42.877 -3.074 119.223 1.00 34.70 113 SER C C 1
ATOM 5053 O O . SER C 1 133 ? -41.671 -3.166 118.968 1.00 32.95 113 SER C O 1
ATOM 5056 N N . PRO C 1 134 ? -43.510 -3.947 120.022 1.00 36.34 114 PRO C N 1
ATOM 5057 C CA . PRO C 1 134 ? -42.886 -5.203 120.412 1.00 36.79 114 PRO C CA 1
ATOM 5058 C C . PRO C 1 134 ? -42.417 -5.943 119.158 1.00 37.45 114 PRO C C 1
ATOM 5059 O O . PRO C 1 134 ? -43.165 -6.009 118.202 1.00 37.04 114 PRO C O 1
ATOM 5063 N N . SER C 1 135 ? -41.205 -6.487 119.207 1.00 37.94 115 SER C N 1
ATOM 5064 C CA . SER C 1 135 ? -40.674 -7.468 118.224 1.00 37.73 115 SER C CA 1
ATOM 5065 C C . SER C 1 135 ? -41.019 -8.901 118.657 1.00 39.63 115 SER C C 1
ATOM 5066 O O . SER C 1 135 ? -40.281 -9.488 119.468 1.00 40.66 115 SER C O 1
ATOM 5069 N N . CYS C 1 136 ? -42.058 -9.490 118.074 1.00 41.93 116 CYS C N 1
ATOM 5070 C CA . CYS C 1 136 ? -42.453 -10.915 118.287 1.00 41.83 116 CYS C CA 1
ATOM 5071 C C . CYS C 1 136 ? -41.709 -11.856 117.331 1.00 40.87 116 CYS C C 1
ATOM 5072 O O . CYS C 1 136 ? -41.234 -11.404 116.240 1.00 39.48 116 CYS C O 1
ATOM 5075 N N . ALA C 1 137 ? -41.629 -13.137 117.708 1.00 40.40 117 ALA C N 1
ATOM 5076 C CA . ALA C 1 137 ? -41.184 -14.229 116.813 1.00 40.91 117 ALA C CA 1
ATOM 5077 C C . ALA C 1 137 ? -42.101 -14.304 115.577 1.00 41.01 117 ALA C C 1
ATOM 5078 O O . ALA C 1 137 ? -43.260 -13.862 115.680 1.00 39.82 117 ALA C O 1
ATOM 5080 N N . SER C 1 138 ? -41.561 -14.868 114.485 1.00 41.32 118 SER C N 1
ATOM 5081 C CA . SER C 1 138 ? -42.186 -15.118 113.164 1.00 44.90 118 SER C CA 1
ATOM 5082 C C . SER C 1 138 ? -42.988 -16.427 113.126 1.00 45.60 118 SER C C 1
ATOM 5083 O O . SER C 1 138 ? -43.323 -16.838 112.000 1.00 46.98 118 SER C O 1
ATOM 5086 N N . ASP C 1 139 ? -43.262 -17.087 114.261 1.00 46.21 119 ASP C N 1
ATOM 5087 C CA . ASP C 1 139 ? -44.093 -18.338 114.309 1.00 46.98 119 ASP C CA 1
ATOM 5088 C C . ASP C 1 139 ? -45.532 -17.882 114.527 1.00 46.11 119 ASP C C 1
ATOM 5089 O O . ASP C 1 139 ? -45.760 -16.684 114.662 1.00 45.87 119 ASP C O 1
ATOM 5094 N N . PRO C 1 140 ? -46.557 -18.760 114.505 1.00 46.59 120 PRO C N 1
ATOM 5095 C CA . PRO C 1 140 ? -47.942 -18.292 114.644 1.00 45.72 120 PRO C CA 1
ATOM 5096 C C . PRO C 1 140 ? -48.291 -17.583 115.959 1.00 45.01 120 PRO C C 1
ATOM 5097 O O . PRO C 1 140 ? -49.190 -16.771 115.960 1.00 43.86 120 PRO C O 1
ATOM 5101 N N . ALA C 1 141 ? -47.631 -17.945 117.056 1.00 44.54 121 ALA C N 1
ATOM 5102 C CA . ALA C 1 141 ? -47.912 -17.359 118.379 1.00 44.85 121 ALA C CA 1
ATOM 5103 C C . ALA C 1 141 ? -47.497 -15.881 118.303 1.00 45.55 121 ALA C C 1
ATOM 5104 O O . ALA C 1 141 ? -48.306 -15.020 118.645 1.00 44.61 121 ALA C O 1
ATOM 5106 N N . GLY C 1 142 ? -46.307 -15.635 117.743 1.00 46.05 122 GLY C N 1
ATOM 5107 C CA . GLY C 1 142 ? -45.736 -14.302 117.466 1.00 45.61 122 GLY C CA 1
ATOM 5108 C C . GLY C 1 142 ? -46.610 -13.458 116.549 1.00 45.32 122 GLY C C 1
ATOM 5109 O O . GLY C 1 142 ? -46.906 -12.284 116.916 1.00 44.50 122 GLY C O 1
ATOM 5110 N N . ILE C 1 143 ? -46.971 -13.982 115.382 1.00 44.85 123 ILE C N 1
ATOM 5111 C CA . ILE C 1 143 ? -47.862 -13.261 114.432 1.00 46.41 123 ILE C CA 1
ATOM 5112 C C . ILE C 1 143 ? -49.160 -12.874 115.140 1.00 48.23 123 ILE C C 1
ATOM 5113 O O . ILE C 1 143 ? -49.513 -11.723 115.042 1.00 47.59 123 ILE C O 1
ATOM 5118 N N . ALA C 1 144 ? -49.856 -13.805 115.796 1.00 50.03 124 ALA C N 1
ATOM 5119 C CA . ALA C 1 144 ? -51.162 -13.529 116.459 1.00 50.14 124 ALA C CA 1
ATOM 5120 C C . ALA C 1 144 ? -51.003 -12.482 117.576 1.00 47.40 124 ALA C C 1
ATOM 5121 O O . ALA C 1 144 ? -51.937 -11.723 117.765 1.00 44.64 124 ALA C O 1
ATOM 5123 N N . TRP C 1 145 ? -49.872 -12.448 118.290 1.00 47.28 125 TRP C N 1
ATOM 5124 C CA . TRP C 1 145 ? -49.651 -11.518 119.432 1.00 47.74 125 TRP C CA 1
ATOM 5125 C C . TRP C 1 145 ? -49.610 -10.095 118.893 1.00 48.00 125 TRP C C 1
ATOM 5126 O O . TRP C 1 145 ? -50.348 -9.257 119.406 1.00 49.19 125 TRP C O 1
ATOM 5137 N N . ILE C 1 146 ? -48.711 -9.853 117.938 1.00 48.31 126 ILE C N 1
ATOM 5138 C CA . ILE C 1 146 ? -48.480 -8.497 117.385 1.00 48.73 126 ILE C CA 1
ATOM 5139 C C . ILE C 1 146 ? -49.759 -8.086 116.663 1.00 49.61 126 ILE C C 1
ATOM 5140 O O . ILE C 1 146 ? -50.068 -6.903 116.737 1.00 48.20 126 ILE C O 1
ATOM 5145 N N . LYS C 1 147 ? -50.496 -9.013 116.040 1.00 50.88 127 LYS C N 1
ATOM 5146 C CA . LYS C 1 147 ? -51.764 -8.642 115.356 1.00 54.93 127 LYS C CA 1
ATOM 5147 C C . LYS C 1 147 ? -52.744 -8.073 116.386 1.00 54.85 127 LYS C C 1
ATOM 5148 O O . LYS C 1 147 ? -53.438 -7.062 116.067 1.00 54.56 127 LYS C O 1
ATOM 5154 N N . LYS C 1 148 ? -52.835 -8.715 117.552 1.00 54.49 128 LYS C N 1
ATOM 5155 C CA . LYS C 1 148 ? -53.794 -8.304 118.613 1.00 57.82 128 LYS C CA 1
ATOM 5156 C C . LYS C 1 148 ? -53.343 -6.961 119.199 1.00 55.20 128 LYS C C 1
ATOM 5157 O O . LYS C 1 148 ? -54.186 -6.048 119.336 1.00 54.63 128 LYS C O 1
ATOM 5163 N N . TRP C 1 149 ? -52.062 -6.843 119.552 1.00 54.26 129 TRP C N 1
ATOM 5164 C CA . TRP C 1 149 ? -51.516 -5.612 120.186 1.00 54.34 129 TRP C CA 1
ATOM 5165 C C . TRP C 1 149 ? -51.713 -4.419 119.233 1.00 54.19 129 TRP C C 1
ATOM 5166 O O . TRP C 1 149 ? -52.150 -3.357 119.704 1.00 51.54 129 TRP C O 1
ATOM 5177 N N . MET C 1 150 ? -51.426 -4.587 117.937 1.00 52.54 130 MET C N 1
ATOM 5178 C CA . MET C 1 150 ? -51.449 -3.464 116.963 1.00 53.10 130 MET C CA 1
ATOM 5179 C C . MET C 1 150 ? -52.886 -2.967 116.828 1.00 55.14 130 MET C C 1
ATOM 5180 O O . MET C 1 150 ? -53.080 -1.759 116.678 1.00 57.15 130 MET C O 1
ATOM 5185 N N . ASN C 1 151 ? -53.848 -3.870 116.943 1.00 56.21 131 ASN C N 1
ATOM 5186 C CA . ASN C 1 151 ? -55.285 -3.531 116.877 1.00 57.16 131 ASN C CA 1
ATOM 5187 C C . ASN C 1 151 ? -55.630 -2.701 118.114 1.00 57.59 131 ASN C C 1
ATOM 5188 O O . ASN C 1 151 ? -56.106 -1.558 117.962 1.00 59.13 131 ASN C O 1
ATOM 5193 N N . LEU C 1 152 ? -55.332 -3.237 119.293 1.00 56.10 132 LEU C N 1
ATOM 5194 C CA . LEU C 1 152 ? -55.625 -2.592 120.589 1.00 56.51 132 LEU C CA 1
ATOM 5195 C C . LEU C 1 152 ? -54.993 -1.194 120.676 1.00 57.67 132 LEU C C 1
ATOM 5196 O O . LEU C 1 152 ? -55.490 -0.385 121.471 1.00 58.35 132 LEU C O 1
ATOM 5201 N N . VAL C 1 153 ? -53.928 -0.888 119.935 1.00 57.55 133 VAL C N 1
ATOM 5202 C CA . VAL C 1 153 ? -53.235 0.428 120.084 1.00 57.27 133 VAL C CA 1
ATOM 5203 C C . VAL C 1 153 ? -53.304 1.196 118.760 1.00 57.65 133 VAL C C 1
ATOM 5204 O O . VAL C 1 153 ? -52.442 2.065 118.562 1.00 59.86 133 VAL C O 1
ATOM 5208 N N . ALA C 1 154 ? -54.306 0.915 117.917 1.00 55.88 134 ALA C N 1
ATOM 5209 C CA . ALA C 1 154 ? -54.473 1.493 116.560 1.00 56.38 134 ALA C CA 1
ATOM 5210 C C . ALA C 1 154 ? -54.582 3.031 116.596 1.00 58.35 134 ALA C C 1
ATOM 5211 O O . ALA C 1 154 ? -54.066 3.670 115.638 1.00 58.30 134 ALA C O 1
ATOM 5213 N N . LYS C 1 155 ? -55.226 3.594 117.640 1.00 59.81 135 LYS C N 1
ATOM 5214 C CA . LYS C 1 155 ? -55.506 5.045 117.816 1.00 60.19 135 LYS C CA 1
ATOM 5215 C C . LYS C 1 155 ? -54.207 5.795 118.127 1.00 57.13 135 LYS C C 1
ATOM 5216 O O . LYS C 1 155 ? -54.093 6.971 117.749 1.00 55.15 135 LYS C O 1
ATOM 5222 N N . ASN C 1 156 ? -53.272 5.129 118.796 1.00 54.80 136 ASN C N 1
ATOM 5223 C CA . ASN C 1 156 ? -51.932 5.659 119.144 1.00 52.52 136 ASN C CA 1
ATOM 5224 C C . ASN C 1 156 ? -50.864 4.660 118.697 1.00 50.51 136 ASN C C 1
ATOM 5225 O O . ASN C 1 156 ? -50.160 4.092 119.526 1.00 48.51 136 ASN C O 1
ATOM 5230 N N . PRO C 1 157 ? -50.685 4.441 117.374 1.00 48.93 137 PRO C N 1
ATOM 5231 C CA . PRO C 1 157 ? -49.883 3.317 116.879 1.00 47.11 137 PRO C CA 1
ATOM 5232 C C . PRO C 1 157 ? -48.391 3.594 117.022 1.00 44.40 137 PRO C C 1
ATOM 5233 O O . PRO C 1 157 ? -47.945 4.717 117.195 1.00 42.86 137 PRO C O 1
ATOM 5237 N N . PRO C 1 158 ? -47.549 2.565 116.937 1.00 41.22 138 PRO C N 1
ATOM 5238 C CA . PRO C 1 158 ? -46.110 2.781 116.923 1.00 39.39 138 PRO C CA 1
ATOM 5239 C C . PRO C 1 158 ? -45.643 3.441 115.621 1.00 38.52 138 PRO C C 1
ATOM 5240 O O . PRO C 1 158 ? -46.318 3.384 114.589 1.00 35.87 138 PRO C O 1
ATOM 5244 N N . ASP C 1 159 ? -44.447 3.998 115.654 1.00 38.06 139 ASP C N 1
ATOM 5245 C CA . ASP C 1 159 ? -43.807 4.566 114.447 1.00 38.96 139 ASP C CA 1
ATOM 5246 C C . ASP C 1 159 ? -43.327 3.432 113.528 1.00 39.53 139 ASP C C 1
ATOM 5247 O O . ASP C 1 159 ? -43.384 3.599 112.304 1.00 40.44 139 ASP C O 1
ATOM 5252 N N . TYR C 1 160 ? -42.790 2.372 114.110 1.00 38.78 140 TYR C N 1
ATOM 5253 C CA . TYR C 1 160 ? -42.213 1.211 113.400 1.00 38.62 140 TYR C CA 1
ATOM 5254 C C . TYR C 1 160 ? -42.856 -0.053 113.937 1.00 38.31 140 TYR C C 1
ATOM 5255 O O . TYR C 1 160 ? -43.066 -0.152 115.161 1.00 37.87 140 TYR C O 1
ATOM 5264 N N . LEU C 1 161 ? -43.092 -0.992 113.040 1.00 38.33 141 LEU C N 1
ATOM 5265 C CA . LEU C 1 161 ? -43.379 -2.415 113.359 1.00 38.73 141 LEU C CA 1
ATOM 5266 C C . LEU C 1 161 ? -42.049 -3.155 113.357 1.00 37.14 141 LEU C C 1
ATOM 5267 O O . LEU C 1 161 ? -41.327 -3.142 112.312 1.00 36.89 141 LEU C O 1
ATOM 5272 N N . GLY C 1 162 ? -41.720 -3.711 114.512 1.00 36.35 142 GLY C N 1
ATOM 5273 C CA . GLY C 1 162 ? -40.529 -4.547 114.731 1.00 35.74 142 GLY C CA 1
ATOM 5274 C C . GLY C 1 162 ? -40.852 -6.002 114.470 1.00 35.99 142 GLY C C 1
ATOM 5275 O O . GLY C 1 162 ? -41.947 -6.447 114.934 1.00 37.91 142 GLY C O 1
ATOM 5276 N N . LEU C 1 163 ? -39.954 -6.698 113.764 1.00 34.53 143 LEU C N 1
ATOM 5277 C CA . LEU C 1 163 ? -40.060 -8.158 113.531 1.00 34.62 143 LEU C CA 1
ATOM 5278 C C . LEU C 1 163 ? -38.741 -8.868 113.812 1.00 34.30 143 LEU C C 1
ATOM 5279 O O . LEU C 1 163 ? -37.657 -8.291 113.633 1.00 35.29 143 LEU C O 1
ATOM 5284 N N . HIS C 1 164 ? -38.880 -10.130 114.172 1.00 34.60 144 HIS C N 1
ATOM 5285 C CA . HIS C 1 164 ? -37.801 -11.139 114.205 1.00 34.67 144 HIS C CA 1
ATOM 5286 C C . HIS C 1 164 ? -38.064 -12.126 113.054 1.00 34.78 144 HIS C C 1
ATOM 5287 O O . HIS C 1 164 ? -39.250 -12.443 112.755 1.00 36.74 144 HIS C O 1
ATOM 5294 N N . TRP C 1 165 ? -37.013 -12.630 112.431 1.00 33.63 145 TRP C N 1
ATOM 5295 C CA . TRP C 1 165 ? -37.141 -13.775 111.506 1.00 33.01 145 TRP C CA 1
ATOM 5296 C C . TRP C 1 165 ? -35.864 -14.591 111.554 1.00 31.58 145 TRP C C 1
ATOM 5297 O O . TRP C 1 165 ? -34.788 -14.028 111.381 1.00 29.57 145 TRP C O 1
ATOM 5308 N N . TYR C 1 166 ? -36.016 -15.908 111.704 1.00 31.25 146 TYR C N 1
ATOM 5309 C CA . TYR C 1 166 ? -34.903 -16.880 111.643 1.00 31.15 146 TYR C CA 1
ATOM 5310 C C . TYR C 1 166 ? -35.372 -18.067 110.803 1.00 31.68 146 TYR C C 1
ATOM 5311 O O . TYR C 1 166 ? -36.568 -18.417 110.883 1.00 32.08 146 TYR C O 1
ATOM 5320 N N . GLY C 1 167 ? -34.470 -18.630 110.012 1.00 31.25 147 GLY C N 1
ATOM 5321 C CA . GLY C 1 167 ? -34.806 -19.725 109.092 1.00 32.70 147 GLY C CA 1
ATOM 5322 C C . GLY C 1 167 ? -33.682 -19.897 108.110 1.00 32.96 147 GLY C C 1
ATOM 5323 O O . GLY C 1 167 ? -32.631 -19.216 108.279 1.00 32.24 147 GLY C O 1
ATOM 5324 N N . THR C 1 168 ? -33.912 -20.776 107.141 1.00 33.62 148 THR C N 1
ATOM 5325 C CA . THR C 1 168 ? -32.891 -21.281 106.205 1.00 33.99 148 THR C CA 1
ATOM 5326 C C . THR C 1 168 ? -33.181 -20.739 104.817 1.00 34.14 148 THR C C 1
ATOM 5327 O O . THR C 1 168 ? -32.238 -20.657 104.077 1.00 35.19 148 THR C O 1
ATOM 5331 N N . LYS C 1 169 ? -34.408 -20.335 104.500 1.00 35.13 149 LYS C N 1
ATOM 5332 C CA . LYS C 1 169 ? -34.796 -20.020 103.100 1.00 36.61 149 LYS C CA 1
ATOM 5333 C C . LYS C 1 169 ? -35.049 -18.520 102.912 1.00 35.54 149 LYS C C 1
ATOM 5334 O O . LYS C 1 169 ? -36.124 -18.046 103.381 1.00 33.70 149 LYS C O 1
ATOM 5340 N N . GLY C 1 170 ? -34.189 -17.857 102.134 1.00 34.42 150 GLY C N 1
ATOM 5341 C CA . GLY C 1 170 ? -34.309 -16.409 101.888 1.00 35.27 150 GLY C CA 1
ATOM 5342 C C . GLY C 1 170 ? -35.674 -16.053 101.352 1.00 35.47 150 GLY C C 1
ATOM 5343 O O . GLY C 1 170 ? -36.292 -15.137 101.890 1.00 34.25 150 GLY C O 1
ATOM 5344 N N . ASP C 1 171 ? -36.200 -16.826 100.400 1.00 35.54 151 ASP C N 1
ATOM 5345 C CA . ASP C 1 171 ? -37.519 -16.481 99.801 1.00 36.73 151 ASP C CA 1
ATOM 5346 C C . ASP C 1 171 ? -38.581 -16.427 100.880 1.00 36.13 151 ASP C C 1
ATOM 5347 O O . ASP C 1 171 ? -39.561 -15.743 100.676 1.00 36.38 151 ASP C O 1
ATOM 5352 N N . GLU C 1 172 ? -38.413 -17.177 101.959 1.00 38.92 152 GLU C N 1
ATOM 5353 C CA . GLU C 1 172 ? -39.441 -17.265 103.023 1.00 41.44 152 GLU C CA 1
ATOM 5354 C C . GLU C 1 172 ? -39.435 -15.968 103.846 1.00 40.69 152 GLU C C 1
ATOM 5355 O O . GLU C 1 172 ? -40.553 -15.472 104.215 1.00 40.97 152 GLU C O 1
ATOM 5361 N N . MET C 1 173 ? -38.244 -15.415 104.105 1.00 36.88 153 MET C N 1
ATOM 5362 C CA . MET C 1 173 ? -38.172 -14.153 104.870 1.00 34.96 153 MET C CA 1
ATOM 5363 C C . MET C 1 173 ? -38.774 -13.022 104.016 1.00 34.42 153 MET C C 1
ATOM 5364 O O . MET C 1 173 ? -39.582 -12.239 104.560 1.00 33.59 153 MET C O 1
ATOM 5369 N N . ILE C 1 174 ? -38.468 -12.962 102.717 1.00 34.56 154 ILE C N 1
ATOM 5370 C CA . ILE C 1 174 ? -39.111 -11.958 101.809 1.00 34.99 154 ILE C CA 1
ATOM 5371 C C . ILE C 1 174 ? -40.639 -12.097 101.883 1.00 36.57 154 ILE C C 1
ATOM 5372 O O . ILE C 1 174 ? -41.308 -11.092 102.113 1.00 35.89 154 ILE C O 1
ATOM 5377 N N . ARG C 1 175 ? -41.168 -13.315 101.760 1.00 38.91 155 ARG C N 1
ATOM 5378 C CA . ARG C 1 175 ? -42.619 -13.615 101.849 1.00 41.29 155 ARG C CA 1
ATOM 5379 C C . ARG C 1 175 ? -43.151 -13.163 103.211 1.00 38.92 155 ARG C C 1
ATOM 5380 O O . ARG C 1 175 ? -44.282 -12.701 103.256 1.00 38.57 155 ARG C O 1
ATOM 5388 N N . TYR C 1 176 ? -42.390 -13.345 104.294 1.00 38.97 156 TYR C N 1
ATOM 5389 C CA . TYR C 1 176 ? -42.820 -12.974 105.675 1.00 39.72 156 TYR C CA 1
ATOM 5390 C C . TYR C 1 176 ? -42.928 -11.429 105.799 1.00 38.84 156 TYR C C 1
ATOM 5391 O O . TYR C 1 176 ? -43.971 -10.892 106.267 1.00 36.88 156 TYR C O 1
ATOM 5400 N N . LEU C 1 177 ? -41.894 -10.713 105.362 1.00 38.77 157 LEU C N 1
ATOM 5401 C CA . LEU C 1 177 ? -41.850 -9.218 105.446 1.00 39.48 157 LEU C CA 1
ATOM 5402 C C . LEU C 1 177 ? -42.984 -8.621 104.598 1.00 41.67 157 LEU C C 1
ATOM 5403 O O . LEU C 1 177 ? -43.794 -7.839 105.156 1.00 39.86 157 LEU C O 1
ATOM 5408 N N . GLU C 1 178 ? -43.076 -9.034 103.328 1.00 43.75 158 GLU C N 1
ATOM 5409 C CA . GLU C 1 178 ? -44.157 -8.637 102.388 1.00 47.08 158 GLU C CA 1
ATOM 5410 C C . GLU C 1 178 ? -45.522 -8.884 103.037 1.00 46.67 158 GLU C C 1
ATOM 5411 O O . GLU C 1 178 ? -46.366 -7.996 103.025 1.00 49.30 158 GLU C O 1
ATOM 5417 N N . SER C 1 179 ? -45.729 -10.053 103.608 1.00 46.30 159 SER C N 1
ATOM 5418 C CA . SER C 1 179 ? -47.007 -10.398 104.266 1.00 47.27 159 SER C CA 1
ATOM 5419 C C . SER C 1 179 ? -47.239 -9.432 105.431 1.00 47.51 159 SER C C 1
ATOM 5420 O O . SER C 1 179 ? -48.331 -8.814 105.526 1.00 49.53 159 SER C O 1
ATOM 5423 N N . MET C 1 180 ? -46.239 -9.269 106.293 1.00 46.97 160 MET C N 1
ATOM 5424 C CA . MET C 1 180 ? -46.406 -8.416 107.495 1.00 47.50 1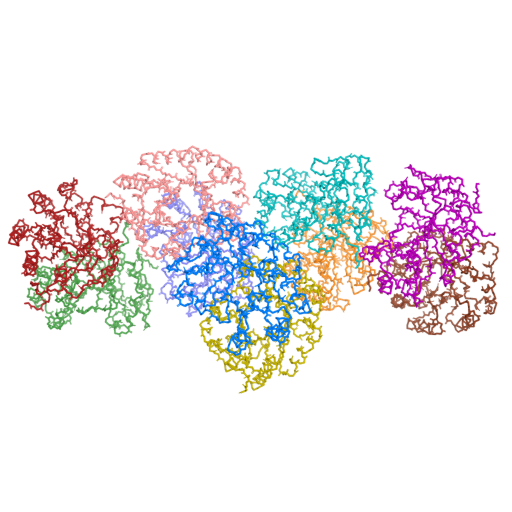60 MET C CA 1
ATOM 5425 C C . MET C 1 180 ? -46.636 -6.960 107.071 1.00 45.93 160 MET C C 1
ATOM 5426 O O . MET C 1 180 ? -47.427 -6.286 107.759 1.00 47.10 160 MET C O 1
ATOM 5431 N N . HIS C 1 181 ? -45.989 -6.498 105.994 1.00 44.07 161 HIS C N 1
ATOM 5432 C CA . HIS C 1 181 ? -46.170 -5.124 105.449 1.00 44.68 161 HIS C CA 1
ATOM 5433 C C . HIS C 1 181 ? -47.619 -4.954 104.995 1.00 45.18 161 HIS C C 1
ATOM 5434 O O . HIS C 1 181 ? -48.124 -3.847 105.109 1.00 43.64 161 HIS C O 1
ATOM 5441 N N . LYS C 1 182 ? -48.244 -6.009 104.461 1.00 49.40 162 LYS C N 1
ATOM 5442 C CA . LYS C 1 182 ? -49.605 -5.917 103.866 1.00 51.60 162 LYS C CA 1
ATOM 5443 C C . LYS C 1 182 ? -50.636 -5.852 104.991 1.00 50.14 162 LYS C C 1
ATOM 5444 O O . LYS C 1 182 ? -51.566 -5.036 104.898 1.00 49.42 162 LYS C O 1
ATOM 5450 N N . GLU C 1 183 ? -50.443 -6.706 105.995 1.00 52.08 163 GLU C N 1
ATOM 5451 C CA . GLU C 1 183 ? -51.234 -6.808 107.247 1.00 52.56 163 GLU C CA 1
ATOM 5452 C C . GLU C 1 183 ? -51.194 -5.496 108.038 1.00 50.62 163 GLU C C 1
ATOM 5453 O O . GLU C 1 183 ? -52.193 -5.142 108.634 1.00 52.75 163 GLU C O 1
ATOM 5459 N N . HIS C 1 184 ? -50.050 -4.825 108.067 1.00 50.39 164 HIS C N 1
ATOM 5460 C CA . HIS C 1 184 ? -49.800 -3.585 108.849 1.00 49.75 164 HIS C CA 1
ATOM 5461 C C . HIS C 1 184 ? -49.164 -2.573 107.911 1.00 48.76 164 HIS C C 1
ATOM 5462 O O . HIS C 1 184 ? -47.957 -2.318 107.972 1.00 45.90 164 HIS C O 1
ATOM 5469 N N . PRO C 1 185 ? -49.956 -2.028 106.966 1.00 50.96 165 PRO C N 1
ATOM 5470 C CA . PRO C 1 185 ? -49.415 -1.152 105.932 1.00 50.82 165 PRO C CA 1
ATOM 5471 C C . PRO C 1 185 ? -49.044 0.223 106.499 1.00 50.88 165 PRO C C 1
ATOM 5472 O O . PRO C 1 185 ? -48.388 0.982 105.790 1.00 51.09 165 PRO C O 1
ATOM 5476 N N . HIS C 1 186 ? -49.451 0.547 107.729 1.00 50.60 166 HIS C N 1
ATOM 5477 C CA . HIS C 1 186 ? -49.460 1.972 108.135 1.00 50.44 166 HIS C CA 1
ATOM 5478 C C . HIS C 1 186 ? -48.089 2.391 108.654 1.00 49.48 166 HIS C C 1
ATOM 5479 O O . HIS C 1 186 ? -47.943 3.583 108.836 1.00 47.92 166 HIS C O 1
ATOM 5486 N N . GLN C 1 187 ? -47.105 1.496 108.826 1.00 48.31 167 GLN C N 1
ATOM 5487 C CA . GLN C 1 187 ? -45.780 1.923 109.362 1.00 45.93 167 GLN C CA 1
ATOM 5488 C C . GLN C 1 187 ? -44.619 1.226 108.677 1.00 41.55 167 GLN C C 1
ATOM 5489 O O . GLN C 1 187 ? -44.699 0.090 108.246 1.00 42.71 167 GLN C O 1
ATOM 5495 N N . PRO C 1 188 ? -43.430 1.831 108.689 1.00 38.14 168 PRO C N 1
ATOM 5496 C CA . PRO C 1 188 ? -42.256 1.148 108.174 1.00 37.54 168 PRO C CA 1
ATOM 5497 C C . PRO C 1 188 ? -41.902 -0.069 109.031 1.00 37.78 168 PRO C C 1
ATOM 5498 O O . PRO C 1 188 ? -42.334 -0.113 110.138 1.00 40.56 168 PRO C O 1
ATOM 5502 N N . ILE C 1 189 ? -41.102 -1.001 108.506 1.00 35.90 169 ILE C N 1
ATOM 5503 C CA . ILE C 1 189 ? -40.650 -2.174 109.283 1.00 33.93 169 ILE C CA 1
ATOM 5504 C C . ILE C 1 189 ? -39.182 -2.005 109.715 1.00 33.26 169 ILE C C 1
ATOM 5505 O O . ILE C 1 189 ? -38.336 -1.476 108.950 1.00 31.65 169 ILE C O 1
ATOM 5510 N N . ILE C 1 190 ? -38.892 -2.425 110.950 1.00 33.09 170 ILE C N 1
ATOM 5511 C CA . ILE C 1 190 ? -37.500 -2.597 111.468 1.00 31.97 170 ILE C CA 1
ATOM 5512 C C . ILE C 1 190 ? -37.347 -4.077 111.798 1.00 31.87 170 ILE C C 1
ATOM 5513 O O . ILE C 1 190 ? -38.193 -4.631 112.542 1.00 32.27 170 ILE C O 1
ATOM 5518 N N . VAL C 1 191 ? -36.396 -4.726 111.150 1.00 31.47 171 VAL C N 1
ATOM 5519 C CA . VAL C 1 191 ? -36.090 -6.151 111.431 1.00 31.37 171 VAL C CA 1
ATOM 5520 C C . VAL C 1 191 ? -35.035 -6.124 112.524 1.00 30.35 171 VAL C C 1
ATOM 5521 O O . VAL C 1 191 ? -33.806 -5.992 112.231 1.00 31.70 171 VAL C O 1
ATOM 5525 N N . SER C 1 192 ? -35.540 -6.221 113.737 1.00 29.38 172 SER C N 1
ATOM 5526 C CA . SER C 1 192 ? -34.762 -5.956 114.960 1.00 29.82 172 SER C CA 1
ATOM 5527 C C . SER C 1 192 ? -33.836 -7.125 115.316 1.00 30.20 172 SER C C 1
ATOM 5528 O O . SER C 1 192 ? -32.891 -6.900 116.096 1.00 30.81 172 SER C O 1
ATOM 5531 N N . GLU C 1 193 ? -34.110 -8.310 114.765 1.00 30.67 173 GLU C N 1
ATOM 5532 C CA . GLU C 1 193 ? -33.220 -9.497 114.751 1.00 31.29 173 GLU C CA 1
ATOM 5533 C C . GLU C 1 193 ? -33.558 -10.402 113.536 1.00 30.43 173 GLU C C 1
ATOM 5534 O O . GLU C 1 193 ? -34.750 -10.637 113.277 1.00 29.29 173 GLU C O 1
ATOM 5540 N N . TRP C 1 194 ? -32.550 -10.931 112.851 1.00 30.08 174 TRP C N 1
ATOM 5541 C CA . TRP C 1 194 ? -32.717 -11.951 111.791 1.00 30.36 174 TRP C CA 1
ATOM 5542 C C . TRP C 1 194 ? -31.359 -12.602 111.512 1.00 30.30 174 TRP C C 1
ATOM 5543 O O . TRP C 1 194 ? -30.319 -11.958 111.760 1.00 29.40 174 TRP C O 1
ATOM 5554 N N . ALA C 1 195 ? -31.394 -13.844 111.022 1.00 30.36 175 ALA C N 1
ATOM 5555 C CA . ALA C 1 195 ? -30.182 -14.624 110.686 1.00 31.00 175 ALA C CA 1
ATOM 5556 C C . ALA C 1 195 ? -30.607 -15.821 109.873 1.00 31.11 175 ALA C C 1
ATOM 5557 O O . ALA C 1 195 ? -31.775 -16.245 109.997 1.00 31.62 175 ALA C O 1
ATOM 5559 N N . SER C 1 196 ? -29.701 -16.328 109.054 1.00 31.43 176 SER C N 1
ATOM 5560 C CA . SER C 1 196 ? -29.815 -17.732 108.582 1.00 31.41 176 SER C CA 1
ATOM 5561 C C . SER C 1 196 ? -29.556 -18.665 109.769 1.00 32.14 176 SER C C 1
ATOM 5562 O O . SER C 1 196 ? -28.510 -18.480 110.406 1.00 31.32 176 SER C O 1
ATOM 5565 N N . THR C 1 197 ? -30.445 -19.634 110.020 1.00 33.69 177 THR C N 1
ATOM 5566 C CA . THR C 1 197 ? -30.174 -20.814 110.900 1.00 34.30 177 THR C CA 1
ATOM 5567 C C . THR C 1 197 ? -29.578 -22.019 110.128 1.00 35.87 177 THR C C 1
ATOM 5568 O O . THR C 1 197 ? -29.295 -23.057 110.791 1.00 39.30 177 THR C O 1
ATOM 5572 N N . SER C 1 198 ? -29.306 -21.937 108.823 1.00 34.94 178 SER C N 1
ATOM 5573 C CA . SER C 1 198 ? -28.668 -23.042 108.072 1.00 35.48 178 SER C CA 1
ATOM 5574 C C . SER C 1 198 ? -27.308 -23.379 108.682 1.00 34.16 178 SER C C 1
ATOM 5575 O O . SER C 1 198 ? -26.637 -22.442 109.118 1.00 32.45 178 SER C O 1
ATOM 5578 N N . ARG C 1 199 ? -26.912 -24.673 108.677 1.00 34.07 179 ARG C N 1
ATOM 5579 C CA . ARG C 1 199 ? -25.592 -25.133 109.199 1.00 34.36 179 ARG C CA 1
ATOM 5580 C C . ARG C 1 199 ? -24.573 -25.244 108.068 1.00 34.34 179 ARG C C 1
ATOM 5581 O O . ARG C 1 199 ? -23.416 -25.674 108.311 1.00 34.44 179 ARG C O 1
ATOM 5589 N N . SER C 1 200 ? -25.031 -24.949 106.854 1.00 35.30 180 SER C N 1
ATOM 5590 C CA . SER C 1 200 ? -24.208 -24.845 105.630 1.00 35.94 180 SER C CA 1
ATOM 5591 C C . SER C 1 200 ? -23.828 -23.358 105.414 1.00 35.00 180 SER C C 1
ATOM 5592 O O . SER C 1 200 ? -24.737 -22.562 105.050 1.00 32.75 180 SER C O 1
ATOM 5595 N N . TYR C 1 201 ? -22.542 -23.018 105.578 1.00 34.38 181 TYR C N 1
ATOM 5596 C CA . TYR C 1 201 ? -22.031 -21.621 105.460 1.00 35.64 181 TYR C CA 1
ATOM 5597 C C . TYR C 1 201 ? -22.389 -21.021 104.105 1.00 35.14 181 TYR C C 1
ATOM 5598 O O . TYR C 1 201 ? -22.882 -19.904 104.090 1.00 34.60 181 TYR C O 1
ATOM 5607 N N . PRO C 1 202 ? -22.181 -21.699 102.949 1.00 34.02 182 PRO C N 1
ATOM 5608 C CA . PRO C 1 202 ? -22.675 -21.183 101.676 1.00 33.72 182 PRO C CA 1
ATOM 5609 C C . PRO C 1 202 ? -24.164 -20.793 101.719 1.00 33.20 182 PRO C C 1
ATOM 5610 O O . PRO C 1 202 ? -24.507 -19.743 101.168 1.00 32.53 182 PRO C O 1
ATOM 5614 N N . ASP C 1 203 ? -25.053 -21.633 102.268 1.00 32.70 183 ASP C N 1
ATOM 5615 C CA . ASP C 1 203 ? -26.467 -21.206 102.432 1.00 32.93 183 ASP C CA 1
ATOM 5616 C C . ASP C 1 203 ? -26.581 -20.055 103.462 1.00 31.92 183 ASP C C 1
ATOM 5617 O O . ASP C 1 203 ? -27.584 -19.279 103.387 1.00 32.01 183 ASP C O 1
ATOM 5622 N N . VAL C 1 204 ? -25.711 -19.971 104.482 1.00 30.61 184 VAL C N 1
ATOM 5623 C CA . VAL C 1 204 ? -25.804 -18.825 105.453 1.00 30.37 184 VAL C CA 1
ATOM 5624 C C . VAL C 1 204 ? -25.528 -17.519 104.685 1.00 30.07 184 VAL C C 1
ATOM 5625 O O . VAL C 1 204 ? -26.388 -16.594 104.712 1.00 29.73 184 VAL C O 1
ATOM 5629 N N . LEU C 1 205 ? -24.346 -17.456 104.065 1.00 30.46 185 LEU C N 1
ATOM 5630 C CA . LEU C 1 205 ? -23.837 -16.310 103.259 1.00 31.08 185 LEU C CA 1
ATOM 5631 C C . LEU C 1 205 ? -24.849 -16.001 102.145 1.00 31.82 185 LEU C C 1
ATOM 5632 O O . LEU C 1 205 ? -25.214 -14.812 101.981 1.00 32.69 185 LEU C O 1
ATOM 5637 N N . GLY C 1 206 ? -25.343 -17.009 101.436 1.00 30.43 186 GLY C N 1
ATOM 5638 C CA . GLY C 1 206 ? -26.309 -16.808 100.341 1.00 30.26 186 GLY C CA 1
ATOM 5639 C C . GLY C 1 206 ? -27.569 -16.078 100.790 1.00 30.14 186 GLY C C 1
ATOM 5640 O O . GLY C 1 206 ? -27.977 -15.114 100.132 1.00 29.48 186 GLY C O 1
ATOM 5641 N N . LEU C 1 207 ? -28.225 -16.564 101.845 1.00 30.01 187 LEU C N 1
ATOM 5642 C CA . LEU C 1 207 ? -29.444 -15.955 102.415 1.00 29.49 187 LEU C CA 1
ATOM 5643 C C . LEU C 1 207 ? -29.116 -14.524 102.889 1.00 30.45 187 LEU C C 1
ATOM 5644 O O . LEU C 1 207 ? -29.990 -13.656 102.659 1.00 30.44 187 LEU C O 1
ATOM 5649 N N . THR C 1 208 ? -27.946 -14.320 103.523 1.00 29.71 188 THR C N 1
ATOM 5650 C CA . THR C 1 208 ? -27.604 -13.048 104.207 1.00 30.48 188 THR C CA 1
ATOM 5651 C C . THR C 1 208 ? -27.487 -12.021 103.095 1.00 29.86 188 THR C C 1
ATOM 5652 O O . THR C 1 208 ? -28.178 -10.991 103.195 1.00 30.90 188 THR C O 1
ATOM 5656 N N . VAL C 1 209 ? -26.703 -12.378 102.065 1.00 29.64 189 VAL C N 1
ATOM 5657 C CA . VAL C 1 209 ? -26.479 -11.582 100.833 1.00 29.50 189 VAL C CA 1
ATOM 5658 C C . VAL C 1 209 ? -27.822 -11.251 100.195 1.00 30.82 189 VAL C C 1
ATOM 5659 O O . VAL C 1 209 ? -28.130 -10.012 100.004 1.00 29.95 189 VAL C O 1
ATOM 5663 N N . GLN C 1 210 ? -28.607 -12.269 99.865 1.00 31.27 190 GLN C N 1
ATOM 5664 C CA . GLN C 1 210 ? -29.947 -12.038 99.264 1.00 31.58 190 GLN C CA 1
ATOM 5665 C C . GLN C 1 210 ? -30.763 -11.025 100.101 1.00 31.59 190 GLN C C 1
ATOM 5666 O O . GLN C 1 210 ? -31.425 -10.109 99.500 1.00 32.50 190 GLN C O 1
ATOM 5672 N N . LEU C 1 211 ? -30.785 -11.114 101.438 1.00 30.67 191 LEU C N 1
ATOM 5673 C CA . LEU C 1 211 ? -31.849 -10.425 102.185 1.00 31.44 191 LEU C CA 1
ATOM 5674 C C . LEU C 1 211 ? -31.389 -8.979 102.506 1.00 31.15 191 LEU C C 1
ATOM 5675 O O . LEU C 1 211 ? -32.230 -8.098 102.457 1.00 30.19 191 LEU C O 1
ATOM 5680 N N . ALA C 1 212 ? -30.082 -8.775 102.740 1.00 31.26 192 ALA C N 1
ATOM 5681 C CA . ALA C 1 212 ? -29.417 -7.460 102.891 1.00 31.54 192 ALA C CA 1
ATOM 5682 C C . ALA C 1 212 ? -29.719 -6.658 101.637 1.00 31.94 192 ALA C C 1
ATOM 5683 O O . ALA C 1 212 ? -30.212 -5.539 101.754 1.00 31.46 192 ALA C O 1
ATOM 5685 N N . ASN C 1 213 ? -29.459 -7.259 100.472 1.00 32.10 193 ASN C N 1
ATOM 5686 C CA . ASN C 1 213 ? -29.679 -6.572 99.168 1.00 31.36 193 ASN C CA 1
ATOM 5687 C C . ASN C 1 213 ? -31.167 -6.263 98.998 1.00 31.02 193 ASN C C 1
ATOM 5688 O O . ASN C 1 213 ? -31.507 -5.155 98.657 1.00 32.69 193 ASN C O 1
ATOM 5693 N N . TRP C 1 214 ? -32.031 -7.222 99.219 1.00 31.73 194 TRP C N 1
ATOM 5694 C CA . TRP C 1 214 ? -33.483 -7.014 99.054 1.00 31.40 194 TRP C CA 1
ATOM 5695 C C . TRP C 1 214 ? -33.952 -5.909 100.014 1.00 32.62 194 TRP C C 1
ATOM 5696 O O . TRP C 1 214 ? -34.657 -4.977 99.551 1.00 33.26 194 TRP C O 1
ATOM 5707 N N . MET C 1 215 ? -33.628 -6.016 101.297 1.00 31.62 195 MET C N 1
ATOM 5708 C CA . MET C 1 215 ? -34.066 -4.969 102.259 1.00 31.31 195 MET C CA 1
ATOM 5709 C C . MET C 1 215 ? -33.416 -3.614 101.923 1.00 31.19 195 MET C C 1
ATOM 5710 O O . MET C 1 215 ? -34.138 -2.636 102.014 1.00 31.65 195 MET C O 1
ATOM 5715 N N . ASP C 1 216 ? -32.137 -3.545 101.536 1.00 30.99 196 ASP C N 1
ATOM 5716 C CA . ASP C 1 216 ? -31.491 -2.309 101.043 1.00 31.33 196 ASP C CA 1
ATOM 5717 C C . ASP C 1 216 ? -32.318 -1.662 99.920 1.00 32.96 196 ASP C C 1
ATOM 5718 O O . ASP C 1 216 ? -32.420 -0.420 99.898 1.00 32.80 196 ASP C O 1
ATOM 5723 N N . SER C 1 217 ? -32.894 -2.437 98.999 1.00 34.16 197 SER C N 1
ATOM 5724 C CA . SER C 1 217 ? -33.692 -1.887 97.879 1.00 34.66 197 SER C CA 1
ATOM 5725 C C . SER C 1 217 ? -35.187 -1.792 98.255 1.00 34.63 197 SER C C 1
ATOM 5726 O O . SER C 1 217 ? -35.969 -1.482 97.415 1.00 36.12 197 SER C O 1
ATOM 5729 N N . THR C 1 218 ? -35.594 -1.960 99.508 1.00 34.29 198 THR C N 1
ATOM 5730 C CA . THR C 1 218 ? -37.024 -1.878 99.897 1.00 34.41 198 THR C CA 1
ATOM 5731 C C . THR C 1 218 ? -37.214 -0.635 100.761 1.00 35.01 198 THR C C 1
ATOM 5732 O O . THR C 1 218 ? -36.648 -0.522 101.847 1.00 34.44 198 THR C O 1
ATOM 5736 N N . PRO C 1 219 ? -37.970 0.378 100.296 1.00 35.48 199 PRO C N 1
ATOM 5737 C CA . PRO C 1 219 ? -37.989 1.656 101.024 1.00 35.75 199 PRO C CA 1
ATOM 5738 C C . PRO C 1 219 ? -38.615 1.486 102.421 1.00 35.75 199 PRO C C 1
ATOM 5739 O O . PRO C 1 219 ? -38.196 2.141 103.350 1.00 36.10 199 PRO C O 1
ATOM 5743 N N . TRP C 1 220 ? -39.561 0.551 102.537 1.00 35.57 200 TRP C N 1
ATOM 5744 C CA . TRP C 1 220 ? -40.420 0.445 103.738 1.00 34.83 200 TRP C CA 1
ATOM 5745 C C . TRP C 1 220 ? -39.750 -0.445 104.808 1.00 33.16 200 TRP C C 1
ATOM 5746 O O . TRP C 1 220 ? -40.322 -0.572 105.884 1.00 33.20 200 TRP C O 1
ATOM 5757 N N . VAL C 1 221 ? -38.555 -0.978 104.551 1.00 32.12 201 VAL C N 1
ATOM 5758 C CA . VAL C 1 221 ? -37.698 -1.549 105.629 1.00 31.23 201 VAL C CA 1
ATOM 5759 C C . VAL C 1 221 ? -36.769 -0.420 106.020 1.00 30.53 201 VAL C C 1
ATOM 5760 O O . VAL C 1 221 ? -35.865 -0.041 105.194 1.00 29.74 201 VAL C O 1
ATOM 5764 N N . ALA C 1 222 ? -37.046 0.167 107.192 1.00 31.04 202 ALA C N 1
ATOM 5765 C CA . ALA C 1 222 ? -36.315 1.334 107.731 1.00 29.61 202 ALA C CA 1
ATOM 5766 C C . ALA C 1 222 ? -34.889 0.893 108.060 1.00 29.59 202 ALA C C 1
ATOM 5767 O O . ALA C 1 222 ? -33.967 1.562 107.713 1.00 28.78 202 ALA C O 1
ATOM 5769 N N . GLU C 1 223 ? -34.722 -0.275 108.674 1.00 30.37 203 GLU C N 1
ATOM 5770 C CA . GLU C 1 223 ? -33.385 -0.839 109.008 1.00 29.84 203 GLU C CA 1
ATOM 5771 C C . GLU C 1 223 ? -33.566 -2.321 109.413 1.00 28.99 203 GLU C C 1
ATOM 5772 O O . GLU C 1 223 ? -34.737 -2.787 109.649 1.00 28.16 203 GLU C O 1
ATOM 5778 N N . TYR C 1 224 ? -32.448 -3.033 109.470 1.00 28.16 204 TYR C N 1
ATOM 5779 C CA . TYR C 1 224 ? -32.409 -4.487 109.752 1.00 28.19 204 TYR C CA 1
ATOM 5780 C C . TYR C 1 224 ? -31.111 -4.791 110.495 1.00 28.01 204 TYR C C 1
ATOM 5781 O O . TYR C 1 224 ? -30.140 -4.061 110.286 1.00 27.32 204 TYR C O 1
ATOM 5790 N N . ALA C 1 225 ? -31.160 -5.801 111.372 1.00 28.09 205 ALA C N 1
ATOM 5791 C CA . ALA C 1 225 ? -30.178 -6.101 112.438 1.00 28.49 205 ALA C CA 1
ATOM 5792 C C . ALA C 1 225 ? -29.826 -7.579 112.375 1.00 28.99 205 ALA C C 1
ATOM 5793 O O . ALA C 1 225 ? -30.688 -8.402 112.784 1.00 28.36 205 ALA C O 1
ATOM 5795 N N . LEU C 1 226 ? -28.659 -7.896 111.829 1.00 29.79 206 LEU C N 1
ATOM 5796 C CA . LEU C 1 226 ? -28.238 -9.305 111.654 1.00 30.69 206 LEU C CA 1
ATOM 5797 C C . LEU C 1 226 ? -27.680 -9.844 113.003 1.00 32.41 206 LEU C C 1
ATOM 5798 O O . LEU C 1 226 ? -26.749 -9.193 113.595 1.00 30.92 206 LEU C O 1
ATOM 5803 N N . PHE C 1 227 ? -28.210 -10.987 113.487 1.00 33.50 207 PHE C N 1
ATOM 5804 C CA . PHE C 1 227 ? -27.828 -11.580 114.799 1.00 34.78 207 PHE C CA 1
ATOM 5805 C C . PHE C 1 227 ? -26.491 -12.337 114.669 1.00 34.84 207 PHE C C 1
ATOM 5806 O O . PHE C 1 227 ? -26.179 -12.832 113.595 1.00 35.97 207 PHE C O 1
ATOM 5814 N N . GLY C 1 228 ? -25.681 -12.403 115.718 1.00 33.40 208 GLY C N 1
ATOM 5815 C CA . GLY C 1 228 ? -24.554 -13.362 115.782 1.00 32.73 208 GLY C CA 1
ATOM 5816 C C . GLY C 1 228 ? -23.216 -12.749 116.171 1.00 32.29 208 GLY C C 1
ATOM 5817 O O . GLY C 1 228 ? -22.194 -13.511 116.230 1.00 30.02 208 GLY C O 1
ATOM 5818 N N . CYS C 1 229 ? -23.199 -11.441 116.476 1.00 31.93 209 CYS C N 1
ATOM 5819 C CA . CYS C 1 229 ? -21.959 -10.702 116.839 1.00 32.26 209 CYS C CA 1
ATOM 5820 C C . CYS C 1 229 ? -21.737 -10.794 118.351 1.00 31.72 209 CYS C C 1
ATOM 5821 O O . CYS C 1 229 ? -21.991 -9.796 119.057 1.00 31.96 209 CYS C O 1
ATOM 5824 N N . MET C 1 230 ? -21.327 -11.959 118.805 1.00 32.55 210 MET C N 1
ATOM 5825 C CA . MET C 1 230 ? -21.135 -12.326 120.220 1.00 34.00 210 MET C CA 1
ATOM 5826 C C . MET C 1 230 ? -20.262 -13.581 120.229 1.00 34.12 210 MET C C 1
ATOM 5827 O O . MET C 1 230 ? -20.292 -14.290 119.236 1.00 34.11 210 MET C O 1
ATOM 5832 N N . ARG C 1 231 ? -19.424 -13.773 121.251 1.00 34.42 211 ARG C N 1
ATOM 5833 C CA . ARG C 1 231 ? -18.324 -14.766 121.226 1.00 35.95 211 ARG C CA 1
ATOM 5834 C C . ARG C 1 231 ? -18.860 -16.209 121.310 1.00 36.89 211 ARG C C 1
ATOM 5835 O O . ARG C 1 231 ? -18.272 -17.110 120.636 1.00 36.27 211 ARG C O 1
ATOM 5843 N N . GLN C 1 232 ? -19.907 -16.427 122.105 1.00 38.39 212 GLN C N 1
ATOM 5844 C CA . GLN C 1 232 ? -20.501 -17.762 122.377 1.00 41.39 212 GLN C CA 1
ATOM 5845 C C . GLN C 1 232 ? -21.857 -17.820 121.667 1.00 41.24 212 GLN C C 1
ATOM 5846 O O . GLN C 1 232 ? -22.499 -16.765 121.505 1.00 40.17 212 GLN C O 1
ATOM 5852 N N . MET C 1 233 ? -22.278 -19.021 121.293 1.00 39.49 213 MET C N 1
ATOM 5853 C CA . MET C 1 233 ? -23.605 -19.282 120.700 1.00 38.72 213 MET C CA 1
ATOM 5854 C C . MET C 1 233 ? -24.662 -18.861 121.713 1.00 38.46 213 MET C C 1
ATOM 5855 O O . MET C 1 233 ? -24.574 -19.289 122.842 1.00 36.22 213 MET C O 1
ATOM 5860 N N . ALA C 1 234 ? -25.617 -18.037 121.306 1.00 40.09 214 ALA C N 1
ATOM 5861 C CA . ALA C 1 234 ? -26.732 -17.573 122.155 1.00 39.94 214 ALA C CA 1
ATOM 5862 C C . ALA C 1 234 ? -27.529 -18.770 122.658 1.00 42.48 214 ALA C C 1
ATOM 5863 O O . ALA C 1 234 ? -28.084 -18.642 123.722 1.00 42.45 214 ALA C O 1
ATOM 5865 N N . ASP C 1 235 ? -27.745 -19.792 121.822 1.00 43.07 215 ASP C N 1
ATOM 5866 C CA . ASP C 1 235 ? -28.672 -20.922 122.106 1.00 44.58 215 ASP C CA 1
ATOM 5867 C C . ASP C 1 235 ? -28.415 -22.017 121.061 1.00 45.34 215 ASP C C 1
ATOM 5868 O O . ASP C 1 235 ? -27.524 -21.824 120.185 1.00 42.48 215 ASP C O 1
ATOM 5873 N N . ASP C 1 236 ? -29.181 -23.109 121.123 1.00 47.64 216 ASP C N 1
ATOM 5874 C CA . ASP C 1 236 ? -29.056 -24.213 120.140 1.00 50.14 216 ASP C CA 1
ATOM 5875 C C . ASP C 1 236 ? -29.711 -23.841 118.802 1.00 48.22 216 ASP C C 1
ATOM 5876 O O . ASP C 1 236 ? -29.249 -24.406 117.825 1.00 48.45 216 ASP C O 1
ATOM 5881 N N . PHE C 1 237 ? -30.690 -22.930 118.728 1.00 46.60 217 PHE C N 1
ATOM 5882 C CA . PHE C 1 237 ? -31.451 -22.618 117.480 1.00 48.45 217 PHE C CA 1
ATOM 5883 C C . PHE C 1 237 ? -30.566 -21.953 116.414 1.00 43.76 217 PHE C C 1
ATOM 5884 O O . PHE C 1 237 ? -30.844 -22.149 115.223 1.00 40.72 217 PHE C O 1
ATOM 5892 N N . VAL C 1 238 ? -29.671 -21.039 116.822 1.00 39.81 218 VAL C N 1
ATOM 5893 C CA . VAL C 1 238 ? -28.862 -20.192 115.897 1.00 37.39 218 VAL C CA 1
ATOM 5894 C C . VAL C 1 238 ? -27.705 -21.053 115.387 1.00 35.74 218 VAL C C 1
ATOM 5895 O O . VAL C 1 238 ? -27.340 -22.025 116.032 1.00 34.85 218 VAL C O 1
ATOM 5899 N N . SER C 1 239 ? -27.208 -20.736 114.213 1.00 34.92 219 SER C N 1
ATOM 5900 C CA . SER C 1 239 ? -26.229 -21.569 113.489 1.00 34.37 219 SER C CA 1
ATOM 5901 C C . SER C 1 239 ? -24.847 -21.085 113.828 1.00 33.82 219 SER C C 1
ATOM 5902 O O . SER C 1 239 ? -24.581 -19.879 113.718 1.00 34.16 219 SER C O 1
ATOM 5905 N N . PRO C 1 240 ? -23.930 -21.986 114.202 1.00 33.23 220 PRO C N 1
ATOM 5906 C CA . PRO C 1 240 ? -22.538 -21.594 114.416 1.00 33.91 220 PRO C CA 1
ATOM 5907 C C . PRO C 1 240 ? -21.907 -20.970 113.151 1.00 34.52 220 PRO C C 1
ATOM 5908 O O . PRO C 1 240 ? -21.005 -20.186 113.292 1.00 34.02 220 PRO C O 1
ATOM 5912 N N . GLU C 1 241 ? -22.385 -21.355 111.952 1.00 34.49 221 GLU C N 1
ATOM 5913 C CA . GLU C 1 241 ? -21.930 -20.831 110.636 1.00 35.62 221 GLU C CA 1
ATOM 5914 C C . GLU C 1 241 ? -22.358 -19.361 110.443 1.00 33.42 221 GLU C C 1
ATOM 5915 O O . GLU C 1 241 ? -21.732 -18.705 109.600 1.00 32.54 221 GLU C O 1
ATOM 5921 N N . ALA C 1 242 ? -23.405 -18.925 111.151 1.00 32.15 222 ALA C N 1
ATOM 5922 C CA . ALA C 1 242 ? -23.985 -17.563 111.129 1.00 32.27 222 ALA C CA 1
ATOM 5923 C C . ALA C 1 242 ? -23.238 -16.597 112.077 1.00 31.41 222 ALA C C 1
ATOM 5924 O O . ALA C 1 242 ? -23.619 -15.444 112.088 1.00 31.58 222 ALA C O 1
ATOM 5926 N N . GLN C 1 243 ? -22.220 -17.027 112.822 1.00 31.30 223 GLN C N 1
ATOM 5927 C CA . GLN C 1 243 ? -21.573 -16.176 113.860 1.00 31.97 223 GLN C CA 1
ATOM 5928 C C . GLN C 1 243 ? -20.859 -15.020 113.168 1.00 32.15 223 GLN C C 1
ATOM 5929 O O . GLN C 1 243 ? -20.298 -15.229 112.106 1.00 33.03 223 GLN C O 1
ATOM 5935 N N . LEU C 1 244 ? -20.885 -13.847 113.768 1.00 31.99 224 LEU C N 1
ATOM 5936 C CA . LEU C 1 244 ? -20.262 -12.604 113.251 1.00 32.16 224 LEU C CA 1
ATOM 5937 C C . LEU C 1 244 ? -19.012 -12.279 114.072 1.00 32.58 224 LEU C C 1
ATOM 5938 O O . LEU C 1 244 ? -18.231 -11.454 113.642 1.00 32.01 224 LEU C O 1
ATOM 5943 N N . MET C 1 245 ? -18.825 -12.955 115.197 1.00 33.18 225 MET C N 1
ATOM 5944 C CA . MET C 1 245 ? -17.601 -12.878 116.023 1.00 34.96 225 MET C CA 1
ATOM 5945 C C . MET C 1 245 ? -17.077 -14.309 116.242 1.00 36.76 225 MET C C 1
ATOM 5946 O O . MET C 1 245 ? -17.903 -15.254 116.311 1.00 36.83 225 MET C O 1
ATOM 5951 N N . ASN C 1 246 ? -15.755 -14.453 116.295 1.00 37.15 226 ASN C N 1
ATOM 5952 C CA . ASN C 1 246 ? -15.056 -15.703 116.684 1.00 36.25 226 ASN C CA 1
ATOM 5953 C C . ASN C 1 246 ? -15.033 -15.812 118.199 1.00 37.79 226 ASN C C 1
ATOM 5954 O O . ASN C 1 246 ? -15.461 -14.841 118.875 1.00 35.70 226 ASN C O 1
ATOM 5959 N N . LYS C 1 247 ? -14.497 -16.915 118.736 1.00 38.11 227 LYS C N 1
ATOM 5960 C CA . LYS C 1 247 ? -14.418 -17.112 120.206 1.00 40.26 227 LYS C CA 1
ATOM 5961 C C . LYS C 1 247 ? -13.446 -16.087 120.805 1.00 38.57 227 LYS C C 1
ATOM 5962 O O . LYS C 1 247 ? -13.553 -15.842 122.038 1.00 39.00 227 LYS C O 1
ATOM 5968 N N . ASP C 1 248 ? -12.486 -15.569 120.023 1.00 36.70 228 ASP C N 1
ATOM 5969 C CA . ASP C 1 248 ? -11.446 -14.625 120.525 1.00 38.53 228 ASP C CA 1
ATOM 5970 C C . ASP C 1 248 ? -11.884 -13.141 120.377 1.00 36.87 228 ASP C C 1
ATOM 5971 O O . ASP C 1 248 ? -11.057 -12.273 120.638 1.00 36.01 228 ASP C O 1
ATOM 5976 N N . GLY C 1 249 ? -13.113 -12.875 119.917 1.00 35.92 229 GLY C N 1
ATOM 5977 C CA . GLY C 1 249 ? -13.663 -11.518 119.751 1.00 36.54 229 GLY C CA 1
ATOM 5978 C C . GLY C 1 249 ? -13.356 -10.881 118.394 1.00 36.37 229 GLY C C 1
ATOM 5979 O O . GLY C 1 249 ? -13.884 -9.805 118.170 1.00 35.50 229 GLY C O 1
ATOM 5980 N N . SER C 1 250 ? -12.532 -11.521 117.541 1.00 36.77 230 SER C N 1
ATOM 5981 C CA . SER C 1 250 ? -12.212 -11.105 116.149 1.00 35.66 230 SER C CA 1
ATOM 5982 C C . SER C 1 250 ? -13.469 -11.347 115.317 1.00 35.15 230 SER C C 1
ATOM 5983 O O . SER C 1 250 ? -14.360 -12.159 115.736 1.00 34.38 230 SER C O 1
ATOM 5986 N N . PHE C 1 251 ? -13.608 -10.577 114.242 1.00 34.53 231 PHE C N 1
ATOM 5987 C CA . PHE C 1 251 ? -14.848 -10.564 113.424 1.00 33.11 231 PHE C CA 1
ATOM 5988 C C . PHE C 1 251 ? -14.757 -11.683 112.390 1.00 31.43 231 PHE C C 1
ATOM 5989 O O . PHE C 1 251 ? -13.640 -12.004 111.969 1.00 31.56 231 PHE C O 1
ATOM 5997 N N . THR C 1 252 ? -15.884 -12.249 111.977 1.00 30.48 232 THR C N 1
ATOM 5998 C CA . THR C 1 252 ? -15.869 -13.300 110.915 1.00 30.33 232 THR C CA 1
ATOM 5999 C C . THR C 1 252 ? -15.973 -12.617 109.547 1.00 30.50 232 THR C C 1
ATOM 6000 O O . THR C 1 252 ? -16.281 -11.395 109.513 1.00 29.08 232 THR C O 1
ATOM 6004 N N . ASP C 1 253 ? -15.781 -13.359 108.457 1.00 29.55 233 ASP C N 1
ATOM 6005 C CA . ASP C 1 253 ? -15.891 -12.773 107.109 1.00 30.08 233 ASP C CA 1
ATOM 6006 C C . ASP C 1 253 ? -17.336 -12.353 106.919 1.00 29.48 233 ASP C C 1
ATOM 6007 O O . ASP C 1 253 ? -17.609 -11.278 106.283 1.00 28.75 233 ASP C O 1
ATOM 6012 N N . LEU C 1 254 ? -18.259 -13.150 107.428 1.00 28.64 234 LEU C N 1
ATOM 6013 C CA . LEU C 1 254 ? -19.667 -12.760 107.256 1.00 28.83 234 LEU C CA 1
ATOM 6014 C C . LEU C 1 254 ? -19.839 -11.340 107.811 1.00 28.90 234 LEU C C 1
ATOM 6015 O O . LEU C 1 254 ? -20.619 -10.578 107.285 1.00 29.51 234 LEU C O 1
ATOM 6020 N N . MET C 1 255 ? -19.215 -11.049 108.934 1.00 29.28 235 MET C N 1
ATOM 6021 C CA . MET C 1 255 ? -19.403 -9.754 109.630 1.00 29.96 235 MET C CA 1
ATOM 6022 C C . MET C 1 255 ? -18.720 -8.662 108.817 1.00 29.56 235 MET C C 1
ATOM 6023 O O . MET C 1 255 ? -19.298 -7.603 108.689 1.00 29.98 235 MET C O 1
ATOM 6028 N N . TRP C 1 256 ? -17.498 -8.907 108.377 1.00 29.90 236 TRP C N 1
ATOM 6029 C CA . TRP C 1 256 ? -16.783 -8.000 107.455 1.00 31.03 236 TRP C CA 1
ATOM 6030 C C . TRP C 1 256 ? -17.721 -7.583 106.300 1.00 31.45 236 TRP C C 1
ATOM 6031 O O . TRP C 1 256 ? -17.869 -6.349 106.035 1.00 31.52 236 TRP C O 1
ATOM 6042 N N . LYS C 1 257 ? -18.315 -8.541 105.595 1.00 30.45 237 LYS C N 1
ATOM 6043 C CA . LYS C 1 257 ? -19.198 -8.218 104.452 1.00 30.48 237 LYS C CA 1
ATOM 6044 C C . LYS C 1 257 ? -20.385 -7.423 104.989 1.00 29.74 237 LYS C C 1
ATOM 6045 O O . LYS C 1 257 ? -20.747 -6.451 104.367 1.00 29.83 237 LYS C O 1
ATOM 6051 N N . TYR C 1 258 ? -20.977 -7.813 106.100 1.00 28.87 238 TYR C N 1
ATOM 6052 C CA . TYR C 1 258 ? -22.205 -7.142 106.602 1.00 27.99 238 TYR C CA 1
ATOM 6053 C C . TYR C 1 258 ? -21.895 -5.674 106.915 1.00 27.76 238 TYR C C 1
ATOM 6054 O O . TYR C 1 258 ? -22.776 -4.844 106.732 1.00 28.15 238 TYR C O 1
ATOM 6063 N N . MET C 1 259 ? -20.689 -5.379 107.369 1.00 27.65 239 MET C N 1
ATOM 6064 C CA . MET C 1 259 ? -20.362 -4.010 107.847 1.00 28.39 239 MET C CA 1
ATOM 6065 C C . MET C 1 259 ? -19.564 -3.244 106.774 1.00 28.99 239 MET C C 1
ATOM 6066 O O . MET C 1 259 ? -19.257 -2.032 107.011 1.00 28.29 239 MET C O 1
ATOM 6071 N N . SER C 1 260 ? -19.212 -3.902 105.655 1.00 29.22 240 SER C N 1
ATOM 6072 C CA . SER C 1 260 ? -18.343 -3.325 104.612 1.00 29.70 240 SER C CA 1
ATOM 6073 C C . SER C 1 260 ? -19.041 -3.205 103.248 1.00 31.52 240 SER C C 1
ATOM 6074 O O . SER C 1 260 ? -18.849 -2.161 102.548 1.00 31.80 240 SER C O 1
ATOM 6077 N N . ASP C 1 261 ? -19.856 -4.165 102.851 1.00 32.27 241 ASP C N 1
ATOM 6078 C CA . ASP C 1 261 ? -20.148 -4.366 101.413 1.00 32.31 241 ASP C CA 1
ATOM 6079 C C . ASP C 1 261 ? -21.569 -3.905 101.103 1.00 31.43 241 ASP C C 1
ATOM 6080 O O . ASP C 1 261 ? -22.538 -4.446 101.709 1.00 30.81 241 ASP C O 1
ATOM 6085 N N . GLN C 1 262 ? -21.718 -2.929 100.193 1.00 32.32 242 GLN C N 1
ATOM 6086 C CA . GLN C 1 262 ? -23.063 -2.575 99.663 1.00 32.02 242 GLN C CA 1
ATOM 6087 C C . GLN C 1 262 ? -22.974 -2.272 98.170 1.00 33.26 242 GLN C C 1
ATOM 6088 O O . GLN C 1 262 ? -22.493 -1.217 97.774 1.00 34.72 242 GLN C O 1
ATOM 6094 N N . PRO C 1 263 ? -23.561 -3.124 97.295 1.00 33.10 243 PRO C N 1
ATOM 6095 C CA . PRO C 1 263 ? -24.361 -4.280 97.710 1.00 32.38 243 PRO C CA 1
ATOM 6096 C C . PRO C 1 263 ? -23.542 -5.368 98.415 1.00 31.16 243 PRO C C 1
ATOM 6097 O O . PRO C 1 263 ? -22.340 -5.340 98.324 1.00 30.08 243 PRO C O 1
ATOM 6101 N N . MET C 1 264 ? -24.204 -6.300 99.101 1.00 31.19 244 MET C N 1
ATOM 6102 C CA . MET C 1 264 ? -23.490 -7.502 99.610 1.00 31.76 244 MET C CA 1
ATOM 6103 C C . MET C 1 264 ? -23.305 -8.501 98.451 1.00 32.29 244 MET C C 1
ATOM 6104 O O . MET C 1 264 ? -24.167 -8.507 97.532 1.00 30.13 244 MET C O 1
ATOM 6109 N N . HIS C 1 265 ? -22.193 -9.246 98.472 1.00 33.41 245 HIS C N 1
ATOM 6110 C CA . HIS C 1 265 ? -21.877 -10.313 97.481 1.00 35.79 245 HIS C CA 1
ATOM 6111 C C . HIS C 1 265 ? -21.287 -11.544 98.212 1.00 38.68 245 HIS C C 1
ATOM 6112 O O . HIS C 1 265 ? -20.707 -11.404 99.347 1.00 37.05 245 HIS C O 1
ATOM 6119 N N . ILE C 1 266 ? -21.403 -12.711 97.578 1.00 39.66 246 ILE C N 1
ATOM 6120 C CA . ILE C 1 266 ? -20.837 -14.013 98.052 1.00 42.94 246 ILE C CA 1
ATOM 6121 C C . ILE C 1 266 ? -19.305 -13.965 98.033 1.00 43.08 246 ILE C C 1
ATOM 6122 O O . ILE C 1 266 ? -18.729 -13.120 97.352 1.00 43.86 246 ILE C O 1
ATOM 6128 N N . GLY D 1 18 ? -41.534 16.885 138.120 1.00 63.69 -2 GLY D N 1
ATOM 6129 C CA . GLY D 1 18 ? -41.065 15.841 137.159 1.00 61.31 -2 GLY D CA 1
ATOM 6130 C C . GLY D 1 18 ? -39.906 15.044 137.725 1.00 60.40 -2 GLY D C 1
ATOM 6131 O O . GLY D 1 18 ? -39.344 15.450 138.758 1.00 57.28 -2 GLY D O 1
ATOM 6132 N N . SER D 1 19 ? -39.562 13.944 137.061 1.00 58.62 -1 SER D N 1
ATOM 6133 C CA . SER D 1 19 ? -38.516 12.974 137.486 1.00 58.58 -1 SER D CA 1
ATOM 6134 C C . SER D 1 19 ? -37.191 13.241 136.746 1.00 57.47 -1 SER D C 1
ATOM 6135 O O . SER D 1 19 ? -36.103 13.011 137.315 1.00 58.45 -1 SER D O 1
ATOM 6138 N N . HIS D 1 20 ? -37.318 13.670 135.492 1.00 54.96 0 HIS D N 1
ATOM 6139 C CA . HIS D 1 20 ? -36.254 13.767 134.465 1.00 50.30 0 HIS D CA 1
ATOM 6140 C C . HIS D 1 20 ? -35.694 15.210 134.608 1.00 45.96 0 HIS D C 1
ATOM 6141 O O . HIS D 1 20 ? -36.514 16.119 134.763 1.00 43.01 0 HIS D O 1
ATOM 6148 N N . MET D 1 21 ? -34.375 15.447 134.590 1.00 42.27 1 MET D N 1
ATOM 6149 C CA . MET D 1 21 ? -33.853 16.676 133.923 1.00 41.62 1 MET D CA 1
ATOM 6150 C C . MET D 1 21 ? -34.522 16.801 132.524 1.00 41.11 1 MET D C 1
ATOM 6151 O O . MET D 1 21 ? -34.433 15.833 131.711 1.00 38.50 1 MET D O 1
ATOM 6156 N N . VAL D 1 22 ? -35.200 17.919 132.227 1.00 38.45 2 VAL D N 1
ATOM 6157 C CA . VAL D 1 22 ? -35.840 18.172 130.901 1.00 37.52 2 VAL D CA 1
ATOM 6158 C C . VAL D 1 22 ? -34.752 18.682 129.946 1.00 37.31 2 VAL D C 1
ATOM 6159 O O . VAL D 1 22 ? -34.107 19.692 130.271 1.00 37.88 2 VAL D O 1
ATOM 6163 N N . LYS D 1 23 ? -34.490 17.960 128.860 1.00 36.21 3 LYS D N 1
ATOM 6164 C CA . LYS D 1 23 ? -33.378 18.237 127.925 1.00 35.76 3 LYS D CA 1
ATOM 6165 C C . LYS D 1 23 ? -33.966 18.544 126.550 1.00 34.74 3 LYS D C 1
ATOM 6166 O O . LYS D 1 23 ? -34.145 17.585 125.753 1.00 33.19 3 LYS D O 1
ATOM 6172 N N . LYS D 1 24 ? -34.262 19.817 126.284 1.00 32.25 4 LYS D N 1
ATOM 6173 C CA . LYS D 1 24 ? -34.894 20.286 125.036 1.00 31.66 4 LYS D CA 1
ATOM 6174 C C . LYS D 1 24 ? -34.048 21.358 124.320 1.00 31.46 4 LYS D C 1
ATOM 6175 O O . LYS D 1 24 ? -34.575 21.998 123.380 1.00 31.10 4 LYS D O 1
ATOM 6181 N N . ARG D 1 25 ? -32.807 21.585 124.751 1.00 30.63 5 ARG D N 1
ATOM 6182 C CA . ARG D 1 25 ? -32.042 22.765 124.306 1.00 29.66 5 ARG D CA 1
ATOM 6183 C C . ARG D 1 25 ? -31.127 22.351 123.179 1.00 29.19 5 ARG D C 1
ATOM 6184 O O . ARG D 1 25 ? -30.432 21.280 123.293 1.00 29.13 5 ARG D O 1
ATOM 6192 N N . VAL D 1 26 ? -31.154 23.183 122.136 1.00 28.36 6 VAL D N 1
ATOM 6193 C CA . VAL D 1 26 ? -30.312 23.021 120.923 1.00 28.45 6 VAL D CA 1
ATOM 6194 C C . VAL D 1 26 ? -29.073 23.887 121.110 1.00 28.40 6 VAL D C 1
ATOM 6195 O O . VAL D 1 26 ? -29.255 25.045 121.509 1.00 27.99 6 VAL D O 1
ATOM 6199 N N . LEU D 1 27 ? -27.892 23.381 120.772 1.00 27.84 7 LEU D N 1
ATOM 6200 C CA . LEU D 1 27 ? -26.683 24.206 120.568 1.00 28.18 7 LEU D CA 1
ATOM 6201 C C . LEU D 1 27 ? -26.690 24.711 119.132 1.00 28.88 7 LEU D C 1
ATOM 6202 O O . LEU D 1 27 ? -26.475 23.887 118.232 1.00 28.87 7 LEU D O 1
ATOM 6207 N N . LEU D 1 28 ? -26.948 26.014 118.919 1.00 29.94 8 LEU D N 1
ATOM 6208 C CA . LEU D 1 28 ? -26.696 26.649 117.601 1.00 29.88 8 LEU D CA 1
ATOM 6209 C C . LEU D 1 28 ? -25.201 26.903 117.504 1.00 30.59 8 LEU D C 1
ATOM 6210 O O . LEU D 1 28 ? -24.669 27.646 118.374 1.00 30.62 8 LEU D O 1
ATOM 6215 N N . TRP D 1 29 ? -24.533 26.356 116.489 1.00 29.31 9 TRP D N 1
ATOM 6216 C CA . TRP D 1 29 ? -23.050 26.417 116.376 1.00 29.27 9 TRP D CA 1
ATOM 6217 C C . TRP D 1 29 ? -22.614 27.006 115.016 1.00 29.82 9 TRP D C 1
ATOM 6218 O O . TRP D 1 29 ? -22.231 26.251 114.073 1.00 29.85 9 TRP D O 1
ATOM 6229 N N . ASP D 1 30 ? -22.606 28.331 114.908 1.00 29.60 10 ASP D N 1
ATOM 6230 C CA . ASP D 1 30 ? -22.194 29.085 113.694 1.00 29.73 10 ASP D CA 1
ATOM 6231 C C . ASP D 1 30 ? -20.856 28.584 113.174 1.00 30.44 10 ASP D C 1
ATOM 6232 O O . ASP D 1 30 ? -19.954 28.303 113.980 1.00 31.62 10 ASP D O 1
ATOM 6237 N N . TYR D 1 31 ? -20.694 28.586 111.868 1.00 30.41 11 TYR D N 1
ATOM 6238 C CA . TYR D 1 31 ? -19.515 27.998 111.202 1.00 30.73 11 TYR D CA 1
ATOM 6239 C C . TYR D 1 31 ? -18.258 28.776 111.591 1.00 31.21 11 TYR D C 1
ATOM 6240 O O . TYR D 1 31 ? -17.129 28.218 111.557 1.00 32.23 11 TYR D O 1
ATOM 6249 N N . THR D 1 32 ? -18.433 30.033 112.025 1.00 30.77 12 THR D N 1
ATOM 6250 C CA . THR D 1 32 ? -17.301 30.891 112.444 1.00 30.73 12 THR D CA 1
ATOM 6251 C C . THR D 1 32 ? -16.695 30.290 113.721 1.00 31.08 12 THR D C 1
ATOM 6252 O O . THR D 1 32 ? -15.481 30.477 113.930 1.00 32.12 12 THR D O 1
ATOM 6256 N N . ASN D 1 33 ? -17.460 29.545 114.523 1.00 31.57 13 ASN D N 1
ATOM 6257 C CA . ASN D 1 33 ? -16.844 28.776 115.648 1.00 31.83 13 ASN D CA 1
ATOM 6258 C C . ASN D 1 33 ? -15.955 27.652 115.084 1.00 32.20 13 ASN D C 1
ATOM 6259 O O . ASN D 1 33 ? -14.795 27.446 115.577 1.00 31.65 13 ASN D O 1
ATOM 6264 N N . THR D 1 34 ? -16.495 26.895 114.116 1.00 31.70 14 THR D N 1
ATOM 6265 C CA . THR D 1 34 ? -15.730 25.812 113.460 1.00 31.77 14 THR D CA 1
ATOM 6266 C C . THR D 1 34 ? -14.481 26.455 112.837 1.00 30.76 14 THR D C 1
ATOM 6267 O O . THR D 1 34 ? -13.410 25.890 112.961 1.00 29.01 14 THR D O 1
ATOM 6271 N N . ARG D 1 35 ? -14.612 27.656 112.241 1.00 30.86 15 ARG D N 1
ATOM 6272 C CA . ARG D 1 35 ? -13.498 28.230 111.450 1.00 30.84 15 ARG D CA 1
ATOM 6273 C C . ARG D 1 35 ? -12.355 28.693 112.341 1.00 31.45 15 ARG D C 1
ATOM 6274 O O . ARG D 1 35 ? -11.187 28.531 111.935 1.00 31.28 15 ARG D O 1
ATOM 6282 N N . ASP D 1 36 ? -12.694 29.265 113.495 1.00 30.95 16 ASP D N 1
ATOM 6283 C CA . ASP D 1 36 ? -11.753 30.055 114.309 1.00 32.16 16 ASP D CA 1
ATOM 6284 C C . ASP D 1 36 ? -11.448 29.426 115.674 1.00 32.39 16 ASP D C 1
ATOM 6285 O O . ASP D 1 36 ? -10.300 29.572 116.102 1.00 31.78 16 ASP D O 1
ATOM 6290 N N . VAL D 1 37 ? -12.465 28.904 116.382 1.00 33.24 17 VAL D N 1
ATOM 6291 C CA . VAL D 1 37 ? -12.389 28.512 117.824 1.00 33.17 17 VAL D CA 1
ATOM 6292 C C . VAL D 1 37 ? -13.093 27.155 118.025 1.00 34.02 17 VAL D C 1
ATOM 6293 O O . VAL D 1 37 ? -14.042 27.040 118.855 1.00 31.46 17 VAL D O 1
ATOM 6297 N N . LYS D 1 38 ? -12.679 26.131 117.293 1.00 35.28 18 LYS D N 1
ATOM 6298 C CA . LYS D 1 38 ? -13.437 24.851 117.356 1.00 36.98 18 LYS D CA 1
ATOM 6299 C C . LYS D 1 38 ? -13.176 24.176 118.712 1.00 36.22 18 LYS D C 1
ATOM 6300 O O . LYS D 1 38 ? -14.080 23.451 119.172 1.00 35.41 18 LYS D O 1
ATOM 6306 N N . TRP D 1 39 ? -12.032 24.487 119.342 1.00 35.47 19 TRP D N 1
ATOM 6307 C CA . TRP D 1 39 ? -11.678 24.129 120.735 1.00 35.23 19 TRP D CA 1
ATOM 6308 C C . TRP D 1 39 ? -12.826 24.462 121.693 1.00 34.28 19 TRP D C 1
ATOM 6309 O O . TRP D 1 39 ? -12.878 23.872 122.742 1.00 33.36 19 TRP D O 1
ATOM 6320 N N . ALA D 1 40 ? -13.716 25.403 121.372 1.00 34.28 20 ALA D N 1
ATOM 6321 C CA . ALA D 1 40 ? -14.727 25.863 122.349 1.00 33.55 20 ALA D CA 1
ATOM 6322 C C . ALA D 1 40 ? -15.811 24.793 122.460 1.00 32.74 20 ALA D C 1
ATOM 6323 O O . ALA D 1 40 ? -16.511 24.709 123.477 1.00 31.89 20 ALA D O 1
ATOM 6325 N N . MET D 1 41 ? -15.870 23.903 121.488 1.00 32.50 21 MET D N 1
ATOM 6326 C CA . MET D 1 41 ? -16.858 22.809 121.552 1.00 31.65 21 MET D CA 1
ATOM 6327 C C . MET D 1 41 ? -16.483 21.899 122.723 1.00 31.71 21 MET D C 1
ATOM 6328 O O . MET D 1 41 ? -17.392 21.500 123.447 1.00 31.92 21 MET D O 1
ATOM 6333 N N . ASP D 1 42 ? -15.189 21.746 123.002 1.00 32.67 22 ASP D N 1
ATOM 6334 C CA . ASP D 1 42 ? -14.703 20.910 124.115 1.00 34.06 22 ASP D CA 1
ATOM 6335 C C . ASP D 1 42 ? -15.065 21.542 125.461 1.00 34.32 22 ASP D C 1
ATOM 6336 O O . ASP D 1 42 ? -14.928 20.882 126.465 1.00 34.12 22 ASP D O 1
ATOM 6341 N N . LYS D 1 43 ? -15.487 22.801 125.513 1.00 34.27 23 LYS D N 1
ATOM 6342 C CA . LYS D 1 43 ? -15.828 23.474 126.801 1.00 34.18 23 LYS D CA 1
ATOM 6343 C C . LYS D 1 43 ? -17.329 23.416 127.063 1.00 33.32 23 LYS D C 1
ATOM 6344 O O . LYS D 1 43 ? -17.738 23.889 128.100 1.00 33.08 23 LYS D O 1
ATOM 6350 N N . ILE D 1 44 ? -18.129 22.983 126.096 1.00 32.78 24 ILE D N 1
ATOM 6351 C CA . ILE D 1 44 ? -19.595 22.860 126.256 1.00 32.58 24 ILE D CA 1
ATOM 6352 C C . ILE D 1 44 ? -19.888 21.839 127.360 1.00 33.59 24 ILE D C 1
ATOM 6353 O O . ILE D 1 44 ? -19.156 20.842 127.457 1.00 32.23 24 ILE D O 1
ATOM 6358 N N . ASN D 1 45 ? -20.911 22.110 128.175 1.00 34.72 25 ASN D N 1
ATOM 6359 C CA . ASN D 1 45 ? -21.453 21.193 129.206 1.00 34.77 25 ASN D CA 1
ATOM 6360 C C . ASN D 1 45 ? -22.409 20.249 128.489 1.00 35.06 25 ASN D C 1
ATOM 6361 O O . ASN D 1 45 ? -23.542 20.683 128.130 1.00 32.94 25 ASN D O 1
ATOM 6366 N N . PHE D 1 46 ? -21.966 18.990 128.326 1.00 36.07 26 PHE D N 1
ATOM 6367 C CA . PHE D 1 46 ? -22.700 17.908 127.616 1.00 35.84 26 PHE D CA 1
ATOM 6368 C C . PHE D 1 46 ? -23.581 17.125 128.614 1.00 38.52 26 PHE D C 1
ATOM 6369 O O . PHE D 1 46 ? -24.375 16.365 128.139 1.00 36.99 26 PHE D O 1
ATOM 6377 N N . LYS D 1 47 ? -23.569 17.447 129.919 1.00 41.42 27 LYS D N 1
ATOM 6378 C CA . LYS D 1 47 ? -24.394 16.750 130.944 1.00 43.01 27 LYS D CA 1
ATOM 6379 C C . LYS D 1 47 ? -25.608 17.586 131.378 1.00 41.70 27 LYS D C 1
ATOM 6380 O O . LYS D 1 47 ? -26.344 17.148 132.260 1.00 43.88 27 LYS D O 1
ATOM 6386 N N . GLY D 1 48 ? -25.801 18.775 130.818 1.00 40.70 28 GLY D N 1
ATOM 6387 C CA . GLY D 1 48 ? -26.925 19.645 131.189 1.00 36.97 28 GLY D CA 1
ATOM 6388 C C . GLY D 1 48 ? -28.114 19.392 130.276 1.00 34.35 28 GLY D C 1
ATOM 6389 O O . GLY D 1 48 ? -28.263 18.320 129.716 1.00 34.85 28 GLY D O 1
ATOM 6390 N N . PRO D 1 49 ? -29.005 20.381 130.134 1.00 32.53 29 PRO D N 1
ATOM 6391 C CA . PRO D 1 49 ? -30.197 20.270 129.292 1.00 31.19 29 PRO D CA 1
ATOM 6392 C C . PRO D 1 49 ? -29.984 20.392 127.782 1.00 29.65 29 PRO D C 1
ATOM 6393 O O . PRO D 1 49 ? -30.951 20.354 127.101 1.00 29.48 29 PRO D O 1
ATOM 6397 N N . LEU D 1 50 ? -28.757 20.467 127.285 1.00 29.13 30 LEU D N 1
ATOM 6398 C CA . LEU D 1 50 ? -28.547 20.493 125.819 1.00 29.36 30 LEU D CA 1
ATOM 6399 C C . LEU D 1 50 ? -28.853 19.096 125.297 1.00 30.56 30 LEU D C 1
ATOM 6400 O O . LEU D 1 50 ? -28.367 18.131 125.917 1.00 29.85 30 LEU D O 1
ATOM 6405 N N . HIS D 1 51 ? -29.590 18.960 124.195 1.00 32.59 31 HIS D N 1
ATOM 6406 C CA . HIS D 1 51 ? -29.827 17.594 123.670 1.00 33.65 31 HIS D CA 1
ATOM 6407 C C . HIS D 1 51 ? -29.544 17.469 122.193 1.00 32.67 31 HIS D C 1
ATOM 6408 O O . HIS D 1 51 ? -29.684 16.335 121.720 1.00 31.63 31 HIS D O 1
ATOM 6415 N N . SER D 1 52 ? -29.126 18.543 121.539 1.00 31.25 32 SER D N 1
ATOM 6416 C CA . SER D 1 52 ? -28.899 18.572 120.076 1.00 30.48 32 SER D CA 1
ATOM 6417 C C . SER D 1 52 ? -28.130 19.817 119.642 1.00 31.03 32 SER D C 1
ATOM 6418 O O . SER D 1 52 ? -27.912 20.778 120.485 1.00 29.01 32 SER D O 1
ATOM 6421 N N . CYS D 1 53 ? -27.748 19.825 118.360 1.00 30.36 33 CYS D N 1
ATOM 6422 C CA . CYS D 1 53 ? -26.842 20.835 117.773 1.00 31.31 33 CYS D CA 1
ATOM 6423 C C . CYS D 1 53 ? -27.208 21.037 116.286 1.00 31.70 33 CYS D C 1
ATOM 6424 O O . CYS D 1 53 ? -27.565 20.069 115.661 1.00 30.72 33 CYS D O 1
ATOM 6427 N N . SER D 1 54 ? -27.298 22.279 115.788 1.00 33.40 34 SER D N 1
ATOM 6428 C CA . SER D 1 54 ? -27.520 22.595 114.343 1.00 33.64 34 SER D CA 1
ATOM 6429 C C . SER D 1 54 ? -26.526 23.694 113.970 1.00 33.98 34 SER D C 1
ATOM 6430 O O . SER D 1 54 ? -25.977 24.308 114.892 1.00 33.11 34 SER D O 1
ATOM 6433 N N . ASN D 1 55 ? -26.179 23.843 112.692 1.00 33.55 35 ASN D N 1
ATOM 6434 C CA . ASN D 1 55 ? -25.182 24.870 112.318 1.00 33.13 35 ASN D CA 1
ATOM 6435 C C . ASN D 1 55 ? -25.630 25.570 111.035 1.00 33.47 35 ASN D C 1
ATOM 6436 O O . ASN D 1 55 ? -24.757 26.123 110.370 1.00 34.27 35 ASN D O 1
ATOM 6441 N N . TRP D 1 56 ? -26.909 25.492 110.660 1.00 32.85 36 TRP D N 1
ATOM 6442 C CA . TRP D 1 56 ? -27.414 26.139 109.419 1.00 33.53 36 TRP D CA 1
ATOM 6443 C C . TRP D 1 56 ? -26.773 25.562 108.153 1.00 34.18 36 TRP D C 1
ATOM 6444 O O . TRP D 1 56 ? -26.935 26.191 107.105 1.00 35.82 36 TRP D O 1
ATOM 6455 N N . ASN D 1 57 ? -26.055 24.438 108.231 1.00 33.11 37 ASN D N 1
ATOM 6456 C CA . ASN D 1 57 ? -25.329 23.858 107.077 1.00 33.50 37 ASN D CA 1
ATOM 6457 C C . ASN D 1 57 ? -25.705 22.381 106.915 1.00 33.34 37 ASN D C 1
ATOM 6458 O O . ASN D 1 57 ? -26.297 21.765 107.865 1.00 31.29 37 ASN D O 1
ATOM 6463 N N . THR D 1 58 ? -25.339 21.844 105.753 1.00 33.86 38 THR D N 1
ATOM 6464 C CA . THR D 1 58 ? -25.510 20.420 105.399 1.00 33.73 38 THR D CA 1
ATOM 6465 C C . THR D 1 58 ? -24.410 19.628 106.066 1.00 34.14 38 THR D C 1
ATOM 6466 O O . THR D 1 58 ? -24.674 18.478 106.405 1.00 33.82 38 THR D O 1
ATOM 6470 N N . TRP D 1 59 ? -23.222 20.204 106.235 1.00 34.09 39 TRP D N 1
ATOM 6471 C CA . TRP D 1 59 ? -22.014 19.454 106.689 1.00 34.67 39 TRP D CA 1
ATOM 6472 C C . TRP D 1 59 ? -21.914 19.363 108.219 1.00 35.48 39 TRP D C 1
ATOM 6473 O O . TRP D 1 59 ? -22.391 20.291 108.925 1.00 37.31 39 TRP D O 1
ATOM 6484 N N . TYR D 1 60 ? -21.210 18.337 108.713 1.00 34.16 40 TYR D N 1
ATOM 6485 C CA . TYR D 1 60 ? -21.062 17.998 110.151 1.00 33.79 40 TYR D CA 1
ATOM 6486 C C . TYR D 1 60 ? -19.904 18.773 110.762 1.00 33.58 40 TYR D C 1
ATOM 6487 O O . TYR D 1 60 ? -18.771 18.764 110.258 1.00 33.29 40 TYR D O 1
ATOM 6496 N N . PRO D 1 61 ? -20.161 19.460 111.897 1.00 32.63 41 PRO D N 1
ATOM 6497 C CA . PRO D 1 61 ? -19.085 20.086 112.663 1.00 32.91 41 PRO D CA 1
ATOM 6498 C C . PRO D 1 61 ? -18.295 19.018 113.436 1.00 32.21 41 PRO D C 1
ATOM 6499 O O . PRO D 1 61 ? -18.723 18.630 114.539 1.00 32.35 41 PRO D O 1
ATOM 6503 N N . ASP D 1 62 ? -17.139 18.613 112.893 1.00 32.19 42 ASP D N 1
ATOM 6504 C CA . ASP D 1 62 ? -16.362 17.438 113.387 1.00 32.81 42 ASP D CA 1
ATOM 6505 C C . ASP D 1 62 ? -15.997 17.624 114.871 1.00 32.36 42 ASP D C 1
ATOM 6506 O O . ASP D 1 62 ? -15.925 16.637 115.578 1.00 29.78 42 ASP D O 1
ATOM 6511 N N . GLU D 1 63 ? -15.748 18.847 115.329 1.00 31.30 43 GLU D N 1
ATOM 6512 C CA . GLU D 1 63 ? -15.393 19.086 116.763 1.00 32.18 43 GLU D CA 1
ATOM 6513 C C . GLU D 1 63 ? -16.546 18.666 117.709 1.00 31.39 43 GLU D C 1
ATOM 6514 O O . GLU D 1 63 ? -16.311 18.487 118.942 1.00 33.44 43 GLU D O 1
ATOM 6520 N N . LEU D 1 64 ? -17.771 18.535 117.209 1.00 30.36 44 LEU D N 1
ATOM 6521 C CA . LEU D 1 64 ? -18.904 17.985 117.982 1.00 29.87 44 LEU D CA 1
ATOM 6522 C C . LEU D 1 64 ? -18.578 16.551 118.463 1.00 31.06 44 LEU D C 1
ATOM 6523 O O . LEU D 1 64 ? -19.018 16.241 119.573 1.00 31.15 44 LEU D O 1
ATOM 6528 N N . LYS D 1 65 ? -17.886 15.713 117.663 1.00 31.44 45 LYS D N 1
ATOM 6529 C CA . LYS D 1 65 ? -17.573 14.269 117.957 1.00 32.53 45 LYS D CA 1
ATOM 6530 C C . LYS D 1 65 ? -18.792 13.494 118.482 1.00 31.30 45 LYS D C 1
ATOM 6531 O O . LYS D 1 65 ? -18.658 12.729 119.447 1.00 31.84 45 LYS D O 1
ATOM 6537 N N . HIS D 1 66 ? -19.959 13.759 117.927 1.00 31.32 46 HIS D N 1
ATOM 6538 C CA . HIS D 1 66 ? -21.199 12.974 118.115 1.00 32.48 46 HIS D CA 1
ATOM 6539 C C . HIS D 1 66 ? -21.661 13.115 119.556 1.00 33.16 46 HIS D C 1
ATOM 6540 O O . HIS D 1 66 ? -22.476 12.286 119.957 1.00 32.79 46 HIS D O 1
ATOM 6547 N N . ARG D 1 67 ? -21.277 14.212 120.244 1.00 32.56 47 ARG D N 1
ATOM 6548 C CA . ARG D 1 67 ? -21.593 14.311 121.701 1.00 32.81 47 ARG D CA 1
ATOM 6549 C C . ARG D 1 67 ? -23.037 14.756 121.838 1.00 31.84 47 ARG D C 1
ATOM 6550 O O . ARG D 1 67 ? -23.600 14.568 122.882 1.00 33.24 47 ARG D O 1
ATOM 6558 N N . LEU D 1 68 ? -23.629 15.291 120.768 1.00 31.38 48 LEU D N 1
ATOM 6559 C CA . LEU D 1 68 ? -25.093 15.517 120.711 1.00 29.87 48 LEU D CA 1
ATOM 6560 C C . LEU D 1 68 ? -25.576 15.130 119.325 1.00 29.66 48 LEU D C 1
ATOM 6561 O O . LEU D 1 68 ? -24.864 15.353 118.333 1.00 28.94 48 LEU D O 1
ATOM 6566 N N . PRO D 1 69 ? -26.851 14.717 119.186 1.00 30.29 49 PRO D N 1
ATOM 6567 C CA . PRO D 1 69 ? -27.464 14.609 117.861 1.00 30.86 49 PRO D CA 1
ATOM 6568 C C . PRO D 1 69 ? -27.292 15.921 117.076 1.00 31.59 49 PRO D C 1
ATOM 6569 O O . PRO D 1 69 ? -27.470 17.024 117.654 1.00 32.23 49 PRO D O 1
ATOM 6573 N N . PHE D 1 70 ? -26.974 15.835 115.790 1.00 31.20 50 PHE D N 1
ATOM 6574 C CA . PHE D 1 70 ? -26.808 16.994 114.865 1.00 30.94 50 PHE D CA 1
ATOM 6575 C C . PHE D 1 70 ? -27.951 16.953 113.858 1.00 31.03 50 PHE D C 1
ATOM 6576 O O . PHE D 1 70 ? -28.359 15.796 113.476 1.00 31.30 50 PHE D O 1
ATOM 6584 N N . ARG D 1 71 ? -28.626 18.081 113.680 1.00 31.27 51 ARG D N 1
ATOM 6585 C CA . ARG D 1 71 ? -29.707 18.302 112.679 1.00 31.84 51 ARG D CA 1
ATOM 6586 C C . ARG D 1 71 ? -29.095 19.059 111.510 1.00 32.68 51 ARG D C 1
ATOM 6587 O O . ARG D 1 71 ? -28.969 20.289 111.576 1.00 31.82 51 ARG D O 1
ATOM 6595 N N . PRO D 1 72 ? -28.720 18.383 110.401 1.00 33.58 52 PRO D N 1
ATOM 6596 C CA . PRO D 1 72 ? -28.331 19.095 109.177 1.00 33.84 52 PRO D CA 1
ATOM 6597 C C . PRO D 1 72 ? -29.449 20.026 108.683 1.00 34.62 52 PRO D C 1
ATOM 6598 O O . PRO D 1 72 ? -30.644 19.815 108.973 1.00 33.76 52 PRO D O 1
ATOM 6602 N N . MET D 1 73 ? -29.053 21.023 107.904 1.00 34.36 53 MET D N 1
ATOM 6603 C CA . MET D 1 73 ? -30.037 21.931 107.307 1.00 35.73 53 MET D CA 1
ATOM 6604 C C . MET D 1 73 ? -29.812 21.986 105.805 1.00 35.71 53 MET D C 1
ATOM 6605 O O . MET D 1 73 ? -28.620 22.054 105.362 1.00 35.35 53 MET D O 1
ATOM 6610 N N . ILE D 1 74 ? -30.940 22.012 105.101 1.00 36.09 54 ILE D N 1
ATOM 6611 C CA . ILE D 1 74 ? -31.076 22.434 103.673 1.00 38.30 54 ILE D CA 1
ATOM 6612 C C . ILE D 1 74 ? -31.413 23.930 103.687 1.00 38.58 54 ILE D C 1
ATOM 6613 O O . ILE D 1 74 ? -32.637 24.296 103.716 1.00 37.47 54 ILE D O 1
ATOM 6618 N N . HIS D 1 75 ? -30.371 24.758 103.666 1.00 40.18 55 HIS D N 1
ATOM 6619 C CA . HIS D 1 75 ? -30.467 26.201 104.005 1.00 42.75 55 HIS D CA 1
ATOM 6620 C C . HIS D 1 75 ? -31.314 26.935 102.959 1.00 44.80 55 HIS D C 1
ATOM 6621 O O . HIS D 1 75 ? -32.369 27.529 103.333 1.00 43.80 55 HIS D O 1
ATOM 6628 N N . GLY D 1 76 ? -30.857 26.862 101.714 1.00 45.71 56 GLY D N 1
ATOM 6629 C CA . GLY D 1 76 ? -31.492 27.475 100.534 1.00 48.67 56 GLY D CA 1
ATOM 6630 C C . GLY D 1 76 ? -31.236 26.669 99.271 1.00 50.34 56 GLY D C 1
ATOM 6631 O O . GLY D 1 76 ? -31.003 25.420 99.361 1.00 49.32 56 GLY D O 1
ATOM 6632 N N . LYS D 1 77 ? -31.264 27.334 98.117 1.00 53.68 57 LYS D N 1
ATOM 6633 C CA . LYS D 1 77 ? -31.272 26.634 96.797 1.00 57.22 57 LYS D CA 1
ATOM 6634 C C . LYS D 1 77 ? -29.901 25.948 96.569 1.00 55.95 57 LYS D C 1
ATOM 6635 O O . LYS D 1 77 ? -29.906 24.772 96.108 1.00 55.83 57 LYS D O 1
ATOM 6641 N N . ASN D 1 78 ? -28.796 26.550 97.028 1.00 55.85 58 ASN D N 1
ATOM 6642 C CA . ASN D 1 78 ? -27.410 26.016 96.914 1.00 57.93 58 ASN D CA 1
ATOM 6643 C C . ASN D 1 78 ? -27.256 24.633 97.565 1.00 59.52 58 ASN D C 1
ATOM 6644 O O . ASN D 1 78 ? -26.162 24.044 97.386 1.00 59.40 58 ASN D O 1
ATOM 6649 N N . ASN D 1 79 ? -28.267 24.112 98.272 1.00 55.51 59 ASN D N 1
ATOM 6650 C CA . ASN D 1 79 ? -28.076 22.905 99.125 1.00 53.47 59 ASN D CA 1
ATOM 6651 C C . ASN D 1 79 ? -28.879 21.729 98.580 1.00 52.28 59 ASN D C 1
ATOM 6652 O O . ASN D 1 79 ? -29.009 20.741 99.328 1.00 50.36 59 ASN D O 1
ATOM 6657 N N . LEU D 1 80 ? -29.344 21.821 97.327 1.00 51.96 60 LEU D N 1
ATOM 6658 C CA . LEU D 1 80 ? -30.273 20.827 96.730 1.00 51.53 60 LEU D CA 1
ATOM 6659 C C . LEU D 1 80 ? -29.549 19.872 95.765 1.00 50.39 60 LEU D C 1
ATOM 6660 O O . LEU D 1 80 ? -30.166 18.824 95.444 1.00 51.85 60 LEU D O 1
ATOM 6665 N N . THR D 1 81 ? -28.296 20.146 95.380 1.00 48.77 61 THR D N 1
ATOM 6666 C CA . THR D 1 81 ? -27.567 19.374 94.328 1.00 50.86 61 THR D CA 1
ATOM 6667 C C . THR D 1 81 ? -26.087 19.181 94.709 1.00 50.14 61 THR D C 1
ATOM 6668 O O . THR D 1 81 ? -25.635 19.808 95.688 1.00 51.19 61 THR D O 1
ATOM 6672 N N . GLY D 1 82 ? -25.364 18.317 93.981 1.00 50.52 62 GLY D N 1
ATOM 6673 C CA . GLY D 1 82 ? -23.909 18.110 94.158 1.00 49.11 62 GLY D CA 1
ATOM 6674 C C . GLY D 1 82 ? -23.535 17.688 95.578 1.00 47.38 62 GLY D C 1
ATOM 6675 O O . GLY D 1 82 ? -24.383 17.092 96.276 1.00 46.72 62 GLY D O 1
ATOM 6676 N N . GLY D 1 83 ? -22.306 17.988 96.004 1.00 46.17 63 GLY D N 1
ATOM 6677 C CA . GLY D 1 83 ? -21.758 17.625 97.333 1.00 44.98 63 GLY D CA 1
ATOM 6678 C C . GLY D 1 83 ? -22.652 18.042 98.502 1.00 43.77 63 GLY D C 1
ATOM 6679 O O . GLY D 1 83 ? -22.707 17.292 99.542 1.00 42.99 63 GLY D O 1
ATOM 6680 N N . GLU D 1 84 ? -23.322 19.187 98.381 1.00 41.57 64 GLU D N 1
ATOM 6681 C CA . GLU D 1 84 ? -24.195 19.720 99.456 1.00 41.15 64 GLU D CA 1
ATOM 6682 C C . GLU D 1 84 ? -25.261 18.672 99.752 1.00 40.23 64 GLU D C 1
ATOM 6683 O O . GLU D 1 84 ? -25.444 18.340 100.924 1.00 38.01 64 GLU D O 1
ATOM 6689 N N . TRP D 1 85 ? -25.918 18.179 98.707 1.00 42.01 65 TRP D N 1
ATOM 6690 C CA . TRP D 1 85 ? -27.100 17.296 98.801 1.00 42.52 65 TRP D CA 1
ATOM 6691 C C . TRP D 1 85 ? -26.589 15.933 99.246 1.00 42.17 65 TRP D C 1
ATOM 6692 O O . TRP D 1 85 ? -27.284 15.263 100.031 1.00 40.23 65 TRP D O 1
ATOM 6703 N N . GLN D 1 86 ? -25.375 15.585 98.825 1.00 42.62 66 GLN D N 1
ATOM 6704 C CA . GLN D 1 86 ? -24.728 14.294 99.175 1.00 44.46 66 GLN D CA 1
ATOM 6705 C C . GLN D 1 86 ? -24.542 14.227 100.702 1.00 41.84 66 GLN D C 1
ATOM 6706 O O . GLN D 1 86 ? -24.715 13.116 101.259 1.00 40.24 66 GLN D O 1
ATOM 6712 N N . ASN D 1 87 ? -24.190 15.360 101.331 1.00 39.28 67 ASN D N 1
ATOM 6713 C CA . ASN D 1 87 ? -24.081 15.494 102.801 1.00 37.98 67 ASN D CA 1
ATOM 6714 C C . ASN D 1 87 ? -25.449 15.127 103.383 1.00 36.72 67 ASN D C 1
ATOM 6715 O O . ASN D 1 87 ? -25.481 14.495 104.401 1.00 34.42 67 ASN D O 1
ATOM 6720 N N . ILE D 1 88 ? -26.562 15.526 102.773 1.00 36.39 68 ILE D N 1
ATOM 6721 C CA . ILE D 1 88 ? -27.876 15.178 103.380 1.00 38.39 68 ILE D CA 1
ATOM 6722 C C . ILE D 1 88 ? -28.169 13.697 103.107 1.00 40.85 68 ILE D C 1
ATOM 6723 O O . ILE D 1 88 ? -28.723 13.011 103.982 1.00 39.86 68 ILE D O 1
ATOM 6728 N N . LEU D 1 89 ? -27.769 13.206 101.939 1.00 42.46 69 LEU D N 1
ATOM 6729 C CA . LEU D 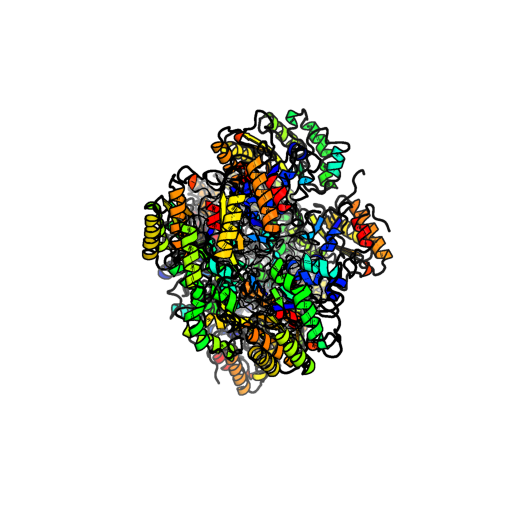1 89 ? -28.090 11.842 101.502 1.00 42.33 69 LEU D CA 1
ATOM 6730 C C . LEU D 1 89 ? -27.375 10.841 102.405 1.00 42.74 69 LEU D C 1
ATOM 6731 O O . LEU D 1 89 ? -27.908 9.739 102.540 1.00 44.68 69 LEU D O 1
ATOM 6736 N N . LYS D 1 90 ? -26.197 11.170 102.934 1.00 41.24 70 LYS D N 1
ATOM 6737 C CA . LYS D 1 90 ? -25.335 10.169 103.604 1.00 41.19 70 LYS D CA 1
ATOM 6738 C C . LYS D 1 90 ? -25.475 10.224 105.123 1.00 40.31 70 LYS D C 1
ATOM 6739 O O . LYS D 1 90 ? -24.924 9.334 105.785 1.00 38.38 70 LYS D O 1
ATOM 6745 N N . THR D 1 91 ? -26.062 11.292 105.671 1.00 40.16 71 THR D N 1
ATOM 6746 C CA . THR D 1 91 ? -26.013 11.547 107.145 1.00 39.03 71 THR D CA 1
ATOM 6747 C C . THR D 1 91 ? -26.591 10.333 107.889 1.00 37.20 71 THR D C 1
ATOM 6748 O O . THR D 1 91 ? -27.666 9.858 107.506 1.00 34.78 71 THR D O 1
ATOM 6752 N N . ASN D 1 92 ? -25.921 9.894 108.951 1.00 36.38 72 ASN D N 1
ATOM 6753 C CA . ASN D 1 92 ? -26.528 9.024 109.979 1.00 35.94 72 ASN D CA 1
ATOM 6754 C C . ASN D 1 92 ? -27.542 9.761 110.843 1.00 33.77 72 ASN D C 1
ATOM 6755 O O . ASN D 1 92 ? -28.181 9.099 111.635 1.00 31.81 72 ASN D O 1
ATOM 6760 N N . GLU D 1 93 ? -27.647 11.095 110.824 1.00 34.26 73 GLU D N 1
ATOM 6761 C CA . GLU D 1 93 ? -28.475 11.788 111.860 1.00 33.17 73 GLU D CA 1
ATOM 6762 C C . GLU D 1 93 ? -29.941 11.721 111.438 1.00 34.14 73 GLU D C 1
ATOM 6763 O O . GLU D 1 93 ? -30.168 11.488 110.209 1.00 32.98 73 GLU D O 1
ATOM 6769 N N . GLU D 1 94 ? -30.872 12.037 112.346 1.00 33.74 74 GLU D N 1
ATOM 6770 C CA . GLU D 1 94 ? -32.275 11.566 112.267 1.00 35.67 74 GLU D CA 1
ATOM 6771 C C . GLU D 1 94 ? -33.290 12.668 111.947 1.00 33.69 74 GLU D C 1
ATOM 6772 O O . GLU D 1 94 ? -34.432 12.328 111.620 1.00 34.38 74 GLU D O 1
ATOM 6778 N N . VAL D 1 95 ? -32.935 13.940 112.081 1.00 32.89 75 VAL D N 1
ATOM 6779 C CA . VAL D 1 95 ? -33.884 15.093 111.877 1.00 31.75 75 VAL D CA 1
ATOM 6780 C C . VAL D 1 95 ? -33.186 16.103 110.967 1.00 30.69 75 VAL D C 1
ATOM 6781 O O . VAL D 1 95 ? -31.996 16.324 111.117 1.00 29.75 75 VAL D O 1
ATOM 6785 N N . ILE D 1 96 ? -33.860 16.560 109.931 1.00 30.98 76 ILE D N 1
ATOM 6786 C CA . ILE D 1 96 ? -33.236 17.473 108.952 1.00 32.52 76 ILE D CA 1
ATOM 6787 C C . ILE D 1 96 ? -34.130 18.702 108.869 1.00 33.21 76 ILE D C 1
ATOM 6788 O O . ILE D 1 96 ? -35.400 18.556 108.860 1.00 34.88 76 ILE D O 1
ATOM 6793 N N . HIS D 1 97 ? -33.499 19.870 108.802 1.00 33.26 77 HIS D N 1
ATOM 6794 C CA . HIS D 1 97 ? -34.223 21.149 108.601 1.00 33.62 77 HIS D CA 1
ATOM 6795 C C . HIS D 1 97 ? -34.273 21.453 107.109 1.00 34.20 77 HIS D C 1
ATOM 6796 O O . HIS D 1 97 ? -33.216 21.330 106.443 1.00 32.48 77 HIS D O 1
ATOM 6803 N N . PHE D 1 98 ? -35.421 21.965 106.661 1.00 36.98 78 PHE D N 1
ATOM 6804 C CA . PHE D 1 98 ? -35.583 22.620 105.342 1.00 40.33 78 PHE D CA 1
ATOM 6805 C C . PHE D 1 98 ? -35.200 24.117 105.461 1.00 42.92 78 PHE D C 1
ATOM 6806 O O . PHE D 1 98 ? -34.465 24.500 106.450 1.00 45.95 78 PHE D O 1
ATOM 6814 N N . PHE D 1 99 ? -35.631 24.931 104.483 1.00 42.23 79 PHE D N 1
ATOM 6815 C CA . PHE D 1 99 ? -35.127 26.294 104.168 1.00 42.28 79 PHE D CA 1
ATOM 6816 C C . PHE D 1 99 ? -35.167 27.208 105.395 1.00 41.85 79 PHE D C 1
ATOM 6817 O O . PHE D 1 99 ? -36.222 27.306 106.066 1.00 40.54 79 PHE D O 1
ATOM 6825 N N . ASN D 1 100 ? -34.039 27.888 105.632 1.00 42.98 80 ASN D N 1
ATOM 6826 C CA . ASN D 1 100 ? -33.907 29.003 106.608 1.00 43.06 80 ASN D CA 1
ATOM 6827 C C . ASN D 1 100 ? -34.622 30.228 106.011 1.00 43.27 80 ASN D C 1
ATOM 6828 O O . ASN D 1 100 ? -34.183 30.682 104.999 1.00 41.86 80 ASN D O 1
ATOM 6833 N N . GLU D 1 101 ? -35.720 30.712 106.580 1.00 44.84 81 GLU D N 1
ATOM 6834 C CA . GLU D 1 101 ? -36.337 32.018 106.157 1.00 47.45 81 GLU D CA 1
ATOM 6835 C C . GLU D 1 101 ? -36.368 32.103 104.632 1.00 48.53 81 GLU D C 1
ATOM 6836 O O . GLU D 1 101 ? -35.733 32.957 104.026 1.00 47.39 81 GLU D O 1
ATOM 6842 N N . PRO D 1 102 ? -37.108 31.187 103.974 1.00 51.03 82 PRO D N 1
ATOM 6843 C CA . PRO D 1 102 ? -37.183 31.171 102.510 1.00 52.02 82 PRO D CA 1
ATOM 6844 C C . PRO D 1 102 ? -37.778 32.490 101.975 1.00 55.52 82 PRO D C 1
ATOM 6845 O O . PRO D 1 102 ? -37.430 32.886 100.874 1.00 57.09 82 PRO D O 1
ATOM 6849 N N . GLU D 1 103 ? -38.608 33.172 102.785 1.00 55.82 83 GLU D N 1
ATOM 6850 C CA . GLU D 1 103 ? -39.375 34.383 102.386 1.00 53.45 83 GLU D CA 1
ATOM 6851 C C . GLU D 1 103 ? -38.419 35.585 102.252 1.00 53.99 83 GLU D C 1
ATOM 6852 O O . GLU D 1 103 ? -38.733 36.465 101.456 1.00 52.69 83 GLU D O 1
ATOM 6858 N N . ARG D 1 104 ? -37.272 35.621 102.944 1.00 53.71 84 ARG D N 1
ATOM 6859 C CA . ARG D 1 104 ? -36.264 36.707 102.756 1.00 54.71 84 ARG D CA 1
ATOM 6860 C C . ARG D 1 104 ? -35.254 36.284 101.690 1.00 55.96 84 ARG D C 1
ATOM 6861 O O . ARG D 1 104 ? -34.207 36.936 101.660 1.00 61.15 84 ARG D O 1
ATOM 6869 N N . ALA D 1 105 ? -35.515 35.230 100.914 1.00 56.58 85 ALA D N 1
ATOM 6870 C CA . ALA D 1 105 ? -34.675 34.771 99.767 1.00 58.37 85 ALA D CA 1
ATOM 6871 C C . ALA D 1 105 ? -35.550 34.613 98.501 1.00 57.95 85 ALA D C 1
ATOM 6872 O O . ALA D 1 105 ? -36.683 35.132 98.462 1.00 58.50 85 ALA D O 1
ATOM 6874 N N . GLY D 1 106 ? -35.065 33.972 97.448 1.00 58.22 86 GLY D N 1
ATOM 6875 C CA . GLY D 1 106 ? -35.781 34.007 96.153 1.00 59.17 86 GLY D CA 1
ATOM 6876 C C . GLY D 1 106 ? -37.133 33.288 96.157 1.00 58.72 86 GLY D C 1
ATOM 6877 O O . GLY D 1 106 ? -37.842 33.351 95.131 1.00 57.88 86 GLY D O 1
ATOM 6878 N N . ILE D 1 107 ? -37.490 32.609 97.255 1.00 56.97 87 ILE D N 1
ATOM 6879 C CA . ILE D 1 107 ? -38.157 31.272 97.212 1.00 54.64 87 ILE D CA 1
ATOM 6880 C C . ILE D 1 107 ? -39.653 31.355 97.526 1.00 53.58 87 ILE D C 1
ATOM 6881 O O . ILE D 1 107 ? -40.005 31.669 98.660 1.00 54.17 87 ILE D O 1
ATOM 6886 N N . SER D 1 108 ? -40.509 30.985 96.581 1.00 53.18 88 SER D N 1
ATOM 6887 C CA . SER D 1 108 ? -41.970 31.067 96.779 1.00 52.60 88 SER D CA 1
ATOM 6888 C C . SER D 1 108 ? -42.351 29.896 97.661 1.00 51.64 88 SER D C 1
ATOM 6889 O O . SER D 1 108 ? -41.633 28.902 97.735 1.00 49.38 88 SER D O 1
ATOM 6892 N N . PRO D 1 109 ? -43.476 30.015 98.384 1.00 53.60 89 PRO D N 1
ATOM 6893 C CA . PRO D 1 109 ? -44.147 28.853 98.971 1.00 54.31 89 PRO D CA 1
ATOM 6894 C C . PRO D 1 109 ? -44.397 27.731 97.943 1.00 56.44 89 PRO D C 1
ATOM 6895 O O . PRO D 1 109 ? -44.214 26.538 98.255 1.00 55.30 89 PRO D O 1
ATOM 6899 N N . GLU D 1 110 ? -44.837 28.126 96.741 1.00 56.95 90 GLU D N 1
ATOM 6900 C CA . GLU D 1 110 ? -45.108 27.216 95.604 1.00 57.38 90 GLU D CA 1
ATOM 6901 C C . GLU D 1 110 ? -43.833 26.429 95.290 1.00 56.41 90 GLU D C 1
ATOM 6902 O O . GLU D 1 110 ? -43.906 25.164 95.182 1.00 55.96 90 GLU D O 1
ATOM 6908 N N . GLU D 1 111 ? -42.711 27.126 95.098 1.00 54.02 91 GLU D N 1
ATOM 6909 C CA . GLU D 1 111 ? -41.512 26.444 94.559 1.00 55.69 91 GLU D CA 1
ATOM 6910 C C . GLU D 1 111 ? -40.876 25.592 95.670 1.00 54.64 91 GLU D C 1
ATOM 6911 O O . GLU D 1 111 ? -40.241 24.585 95.321 1.00 54.60 91 GLU D O 1
ATOM 6917 N N . ALA D 1 112 ? -41.044 25.982 96.943 1.00 55.42 92 ALA D N 1
ATOM 6918 C CA . ALA D 1 112 ? -40.617 25.233 98.151 1.00 53.63 92 ALA D CA 1
ATOM 6919 C C . ALA D 1 112 ? -41.463 23.955 98.338 1.00 54.05 92 ALA D C 1
ATOM 6920 O O . ALA D 1 112 ? -40.866 22.897 98.645 1.00 49.85 92 ALA D O 1
ATOM 6922 N N . ALA D 1 113 ? -42.790 24.023 98.142 1.00 55.40 93 ALA D N 1
ATOM 6923 C CA . ALA D 1 113 ? -43.701 22.846 98.080 1.00 56.37 93 ALA D CA 1
ATOM 6924 C C . ALA D 1 113 ? -43.250 21.853 96.992 1.00 60.27 93 ALA D C 1
ATOM 6925 O O . ALA D 1 113 ? -43.409 20.610 97.198 1.00 61.86 93 ALA D O 1
ATOM 6927 N N . LYS D 1 114 ? -42.747 22.367 95.868 1.00 62.05 94 LYS D N 1
ATOM 6928 C CA . LYS D 1 114 ? -42.338 21.571 94.681 1.00 64.53 94 LYS D CA 1
ATOM 6929 C C . LYS D 1 114 ? -40.975 20.936 94.985 1.00 62.12 94 LYS D C 1
ATOM 6930 O O . LYS D 1 114 ? -40.862 19.717 94.804 1.00 61.38 94 LYS D O 1
ATOM 6936 N N . ILE D 1 115 ? -39.994 21.704 95.467 1.00 58.94 95 ILE D N 1
ATOM 6937 C CA . ILE D 1 115 ? -38.677 21.154 95.909 1.00 58.45 95 ILE D CA 1
ATOM 6938 C C . ILE D 1 115 ? -38.908 20.084 96.994 1.00 57.54 95 ILE D C 1
ATOM 6939 O O . ILE D 1 115 ? -38.186 19.076 96.973 1.00 56.42 95 ILE D O 1
ATOM 6944 N N . TRP D 1 116 ? -39.884 20.284 97.887 1.00 55.70 96 TRP D N 1
ATOM 6945 C CA . TRP D 1 116 ? -40.234 19.353 99.001 1.00 55.19 96 TRP D CA 1
ATOM 6946 C C . TRP D 1 116 ? -40.741 18.036 98.429 1.00 55.00 96 TRP D C 1
ATOM 6947 O O . TRP D 1 116 ? -40.120 16.997 98.692 1.00 52.66 96 TRP D O 1
ATOM 6958 N N . ASN D 1 117 ? -41.844 18.116 97.691 1.00 56.53 97 ASN D N 1
ATOM 6959 C CA . ASN D 1 117 ? -42.514 16.967 97.040 1.00 58.93 97 ASN D CA 1
ATOM 6960 C C . ASN D 1 117 ? -41.492 16.172 96.211 1.00 59.63 97 ASN D C 1
ATOM 6961 O O . ASN D 1 117 ? -41.480 14.927 96.325 1.00 62.40 97 ASN D O 1
ATOM 6966 N N . ASP D 1 118 ? -40.643 16.856 95.439 1.00 58.25 98 ASP D N 1
ATOM 6967 C CA . ASP D 1 118 ? -39.819 16.258 94.356 1.00 57.07 98 ASP D CA 1
ATOM 6968 C C . ASP D 1 118 ? -38.416 15.898 94.824 1.00 55.37 98 ASP D C 1
ATOM 6969 O O . ASP D 1 118 ? -37.698 15.307 94.040 1.00 57.95 98 ASP D O 1
ATOM 6974 N N . GLN D 1 119 ? -37.991 16.227 96.036 1.00 52.87 99 GLN D N 1
ATOM 6975 C CA . GLN D 1 119 ? -36.618 15.838 96.463 1.00 48.91 99 GLN D CA 1
ATOM 6976 C C . GLN D 1 119 ? -36.532 15.675 97.986 1.00 48.25 99 GLN D C 1
ATOM 6977 O O . GLN D 1 119 ? -35.762 14.814 98.450 1.00 48.83 99 GLN D O 1
ATOM 6983 N N . VAL D 1 120 ? -37.272 16.429 98.783 1.00 44.95 100 VAL D N 1
ATOM 6984 C CA . VAL D 1 120 ? -37.052 16.356 100.256 1.00 42.82 100 VAL D CA 1
ATOM 6985 C C . VAL D 1 120 ? -37.900 15.217 100.862 1.00 40.37 100 VAL D C 1
ATOM 6986 O O . VAL D 1 120 ? -37.359 14.518 101.727 1.00 38.53 100 VAL D O 1
ATOM 6990 N N . LEU D 1 121 ? -39.155 15.031 100.445 1.00 40.09 101 LEU D N 1
ATOM 6991 C CA . LEU D 1 121 ? -40.023 13.923 100.950 1.00 42.92 101 LEU D CA 1
ATOM 6992 C C . LEU D 1 121 ? -39.287 12.577 100.936 1.00 41.73 101 LEU D C 1
ATOM 6993 O O . LEU D 1 121 ? -39.505 11.761 101.860 1.00 41.36 101 LEU D O 1
ATOM 6998 N N . ALA D 1 122 ? -38.432 12.360 99.942 1.00 40.37 102 ALA D N 1
ATOM 6999 C CA . ALA D 1 122 ? -37.665 11.101 99.794 1.00 39.83 102 ALA D CA 1
ATOM 7000 C C . ALA D 1 122 ? -36.849 10.835 101.063 1.00 39.95 102 ALA D C 1
ATOM 7001 O O . ALA D 1 122 ? -36.750 9.652 101.501 1.00 40.78 102 ALA D O 1
ATOM 7003 N N . LEU D 1 123 ? -36.331 11.877 101.709 1.00 38.47 103 LEU D N 1
ATOM 7004 C CA . LEU D 1 123 ? -35.523 11.692 102.950 1.00 37.99 103 LEU D CA 1
ATOM 7005 C C . LEU D 1 123 ? -36.333 10.942 104.027 1.00 37.07 103 LEU D C 1
ATOM 7006 O O . LEU D 1 123 ? -35.715 10.243 104.819 1.00 34.24 103 LEU D O 1
ATOM 7011 N N . ARG D 1 124 ? -37.659 11.096 104.036 1.00 38.82 104 ARG D N 1
ATOM 7012 C CA . ARG D 1 124 ? -38.586 10.399 104.945 1.00 39.32 104 ARG D CA 1
ATOM 7013 C C . ARG D 1 124 ? -38.997 9.076 104.285 1.00 41.23 104 ARG D C 1
ATOM 7014 O O . ARG D 1 124 ? -38.634 7.992 104.832 1.00 38.12 104 ARG D O 1
ATOM 7022 N N . THR D 1 125 ? -39.673 9.129 103.120 1.00 41.01 105 THR D N 1
ATOM 7023 C CA . THR D 1 125 ? -40.320 7.924 102.543 1.00 41.53 105 THR D CA 1
ATOM 7024 C C . THR D 1 125 ? -39.242 6.858 102.383 1.00 38.40 105 THR D C 1
ATOM 7025 O O . THR D 1 125 ? -39.533 5.712 102.638 1.00 40.71 105 THR D O 1
ATOM 7029 N N . SER D 1 126 ? -38.036 7.241 101.995 1.00 36.25 106 SER D N 1
ATOM 7030 C CA . SER D 1 126 ? -36.930 6.316 101.634 1.00 35.84 106 SER D CA 1
ATOM 7031 C C . SER D 1 126 ? -35.826 6.319 102.704 1.00 34.97 106 SER D C 1
ATOM 7032 O O . SER D 1 126 ? -35.234 5.254 102.994 1.00 34.39 106 SER D O 1
ATOM 7035 N N . HIS D 1 127 ? -35.487 7.465 103.294 1.00 34.04 107 HIS D N 1
ATOM 7036 C CA . HIS D 1 127 ? -34.363 7.454 104.268 1.00 34.53 107 HIS D CA 1
ATOM 7037 C C . HIS D 1 127 ? -34.899 7.462 105.717 1.00 32.94 107 HIS D C 1
ATOM 7038 O O . HIS D 1 127 ? -34.091 7.413 106.634 1.00 31.51 107 HIS D O 1
ATOM 7045 N N . HIS D 1 128 ? -36.208 7.559 105.932 1.00 32.60 108 HIS D N 1
ATOM 7046 C CA . HIS D 1 128 ? -36.838 7.430 107.273 1.00 33.58 108 HIS D CA 1
ATOM 7047 C C . HIS D 1 128 ? -36.275 8.496 108.219 1.00 34.55 108 HIS D C 1
ATOM 7048 O O . HIS D 1 128 ? -36.159 8.201 109.383 1.00 33.65 108 HIS D O 1
ATOM 7055 N N . LYS D 1 129 ? -36.005 9.699 107.704 1.00 35.72 109 LYS D N 1
ATOM 7056 C CA . LYS D 1 129 ? -35.585 10.875 108.512 1.00 36.06 109 LYS D CA 1
ATOM 7057 C C . LYS D 1 129 ? -36.805 11.730 108.771 1.00 37.34 109 LYS D C 1
ATOM 7058 O O . LYS D 1 129 ? -37.692 11.817 107.905 1.00 39.49 109 LYS D O 1
ATOM 7064 N N . ARG D 1 130 ? -36.864 12.303 109.968 1.00 38.21 110 ARG D N 1
ATOM 7065 C CA . ARG D 1 130 ? -37.947 13.253 110.316 1.00 38.97 110 ARG D CA 1
ATOM 7066 C C . ARG D 1 130 ? -37.576 14.634 109.732 1.00 37.28 110 ARG D C 1
ATOM 7067 O O . ARG D 1 130 ? -36.347 14.940 109.581 1.00 35.95 110 ARG D O 1
ATOM 7075 N N . LEU D 1 131 ? -38.575 15.426 109.330 1.00 36.10 111 LEU D N 1
ATOM 7076 C CA . LEU D 1 131 ? -38.314 16.694 108.589 1.00 36.02 111 LEU D CA 1
ATOM 7077 C C . LEU D 1 131 ? -38.944 17.878 109.328 1.00 34.95 111 LEU D C 1
ATOM 7078 O O . LEU D 1 131 ? -40.170 17.840 109.627 1.00 33.23 111 LEU D O 1
ATOM 7083 N N . VAL D 1 132 ? -38.144 18.931 109.515 1.00 35.16 112 VAL D N 1
ATOM 7084 C CA . VAL D 1 132 ? -38.657 20.246 109.985 1.00 35.62 112 VAL D CA 1
ATOM 7085 C C . VAL D 1 132 ? -39.062 21.081 108.780 1.00 37.57 112 VAL D C 1
ATOM 7086 O O . VAL D 1 132 ? -38.230 21.179 107.825 1.00 39.21 112 VAL D O 1
ATOM 7090 N N . SER D 1 133 ? -40.243 21.718 108.837 1.00 38.17 113 SER D N 1
ATOM 7091 C CA . SER D 1 133 ? -40.650 22.803 107.898 1.00 38.41 113 SER D CA 1
ATOM 7092 C C . SER D 1 133 ? -39.505 23.800 107.727 1.00 40.75 113 SER D C 1
ATOM 7093 O O . SER D 1 133 ? -38.599 23.905 108.567 1.00 40.85 113 SER D O 1
ATOM 7096 N N . PRO D 1 134 ? -39.564 24.604 106.646 1.00 41.43 114 PRO D N 1
ATOM 7097 C CA . PRO D 1 134 ? -38.841 25.860 106.607 1.00 42.31 114 PRO D CA 1
ATOM 7098 C C . PRO D 1 134 ? -39.165 26.625 107.897 1.00 41.05 114 PRO D C 1
ATOM 7099 O O . PRO D 1 134 ? -40.291 26.596 108.351 1.00 42.67 114 PRO D O 1
ATOM 7103 N N . SER D 1 135 ? -38.146 27.226 108.481 1.00 39.42 115 SER D N 1
ATOM 7104 C CA . SER D 1 135 ? -38.229 28.128 109.647 1.00 39.77 115 SER D CA 1
ATOM 7105 C C . SER D 1 135 ? -38.291 29.583 109.160 1.00 39.87 115 SER D C 1
ATOM 7106 O O . SER D 1 135 ? -37.243 30.124 108.788 1.00 40.18 115 SER D O 1
ATOM 7109 N N . CYS D 1 136 ? -39.482 30.174 109.123 1.00 41.15 116 CYS D N 1
ATOM 7110 C CA . CYS D 1 136 ? -39.702 31.608 108.754 1.00 43.02 116 CYS D CA 1
ATOM 7111 C C . CYS D 1 136 ? -39.614 32.530 109.992 1.00 44.80 116 CYS D C 1
ATOM 7112 O O . CYS D 1 136 ? -39.843 32.052 111.152 1.00 44.71 116 CYS D O 1
ATOM 7115 N N . ALA D 1 137 ? -39.281 33.813 109.761 1.00 44.91 117 ALA D N 1
ATOM 7116 C CA . ALA D 1 137 ? -39.379 34.934 110.728 1.00 44.07 117 ALA D CA 1
ATOM 7117 C C . ALA D 1 137 ? -40.817 35.084 111.262 1.00 44.32 117 ALA D C 1
ATOM 7118 O O . ALA D 1 137 ? -41.744 34.593 110.604 1.00 43.99 117 ALA D O 1
ATOM 7120 N N . SER D 1 138 ? -40.998 35.737 112.427 1.00 45.83 118 SER D N 1
ATOM 7121 C CA . SER D 1 138 ? -42.312 35.900 113.124 1.00 47.91 118 SER D CA 1
ATOM 7122 C C . SER D 1 138 ? -43.056 37.170 112.675 1.00 50.65 118 SER D C 1
ATOM 7123 O O . SER D 1 138 ? -44.079 37.522 113.318 1.00 51.61 118 SER D O 1
ATOM 7126 N N . ASP D 1 139 ? -42.588 37.828 111.609 1.00 50.41 119 ASP D N 1
ATOM 7127 C CA . ASP D 1 139 ? -43.239 39.038 111.044 1.00 49.85 119 ASP D CA 1
ATOM 7128 C C . ASP D 1 139 ? -44.385 38.582 110.146 1.00 50.12 119 ASP D C 1
ATOM 7129 O O . ASP D 1 139 ? -44.500 37.400 109.823 1.00 51.67 119 ASP D O 1
ATOM 7134 N N . PRO D 1 140 ? -45.266 39.500 109.694 1.00 51.38 120 PRO D N 1
ATOM 7135 C CA . PRO D 1 140 ? -46.439 39.109 108.899 1.00 51.35 120 PRO D CA 1
ATOM 7136 C C . PRO D 1 140 ? -46.087 38.323 107.622 1.00 49.93 120 PRO D C 1
ATOM 7137 O O . PRO D 1 140 ? -46.824 37.422 107.294 1.00 50.35 120 PRO D O 1
ATOM 7141 N N . ALA D 1 141 ? -44.974 38.683 106.969 1.00 48.51 121 ALA D N 1
ATOM 7142 C CA . ALA D 1 141 ? -44.376 38.000 105.795 1.00 48.66 121 ALA D CA 1
ATOM 7143 C C . ALA D 1 141 ? -44.018 36.524 106.125 1.00 48.37 121 ALA D C 1
ATOM 7144 O O . ALA D 1 141 ? -44.445 35.612 105.373 1.00 46.89 121 ALA D O 1
ATOM 7146 N N . GLY D 1 142 ? -43.265 36.280 107.208 1.00 47.27 122 GLY D N 1
ATOM 7147 C CA . GLY D 1 142 ? -42.896 34.925 107.646 1.00 46.01 122 GLY D CA 1
ATOM 7148 C C . GLY D 1 142 ? -44.138 34.104 107.946 1.00 45.88 122 GLY D C 1
ATOM 7149 O O . GLY D 1 142 ? -44.213 32.956 107.465 1.00 43.62 122 GLY D O 1
ATOM 7150 N N . ILE D 1 143 ? -45.095 34.698 108.660 1.00 46.78 123 ILE D N 1
ATOM 7151 C CA . ILE D 1 143 ? -46.365 34.043 109.081 1.00 48.98 123 ILE D CA 1
ATOM 7152 C C . ILE D 1 143 ? -47.216 33.702 107.856 1.00 51.45 123 ILE D C 1
ATOM 7153 O O . ILE D 1 143 ? -47.796 32.587 107.848 1.00 54.36 123 ILE D O 1
ATOM 7158 N N . ALA D 1 144 ? -47.331 34.618 106.886 1.00 52.75 124 ALA D N 1
ATOM 7159 C CA . ALA D 1 144 ? -48.021 34.355 105.594 1.00 54.36 124 ALA D CA 1
ATOM 7160 C C . ALA D 1 144 ? -47.284 33.229 104.854 1.00 53.41 124 ALA D C 1
ATOM 7161 O O . ALA D 1 144 ? -47.966 32.294 104.409 1.00 53.64 124 ALA D O 1
ATOM 7163 N N . TRP D 1 145 ? -45.949 33.287 104.758 1.00 51.82 125 TRP D N 1
ATOM 7164 C CA . TRP D 1 145 ? -45.171 32.347 103.910 1.00 52.90 125 TRP D CA 1
ATOM 7165 C C . TRP D 1 145 ? -45.445 30.915 104.370 1.00 53.78 125 TRP D C 1
ATOM 7166 O O . TRP D 1 145 ? -45.759 30.062 103.516 1.00 57.83 125 TRP D O 1
ATOM 7177 N N . ILE D 1 146 ? -45.309 30.669 105.679 1.00 52.31 126 ILE D N 1
ATOM 7178 C CA . ILE D 1 146 ? -45.443 29.320 106.301 1.00 49.75 126 ILE D CA 1
ATOM 7179 C C . ILE D 1 146 ? -46.920 28.888 106.297 1.00 50.10 126 ILE D C 1
ATOM 7180 O O . ILE D 1 146 ? -47.167 27.673 106.180 1.00 49.79 126 ILE D O 1
ATOM 7185 N N . LYS D 1 147 ? -47.874 29.813 106.389 1.00 51.80 127 LYS D N 1
ATOM 7186 C CA . LYS D 1 147 ? -49.318 29.473 106.319 1.00 54.44 127 LYS D CA 1
ATOM 7187 C C . LYS D 1 147 ? -49.637 28.884 104.941 1.00 56.26 127 LYS D C 1
ATOM 7188 O O . LYS D 1 147 ? -50.433 27.898 104.917 1.00 57.63 127 LYS D O 1
ATOM 7194 N N . LYS D 1 148 ? -49.061 29.438 103.858 1.00 56.66 128 LYS D N 1
ATOM 7195 C CA . LYS D 1 148 ? -49.334 28.938 102.484 1.00 58.89 128 LYS D CA 1
ATOM 7196 C C . LYS D 1 148 ? -48.630 27.597 102.277 1.00 57.21 128 LYS D C 1
ATOM 7197 O O . LYS D 1 148 ? -49.338 26.671 101.876 1.00 58.84 128 LYS D O 1
ATOM 7203 N N . TRP D 1 149 ? -47.311 27.503 102.532 1.00 55.88 129 TRP D N 1
ATOM 7204 C CA . TRP D 1 149 ? -46.507 26.259 102.336 1.00 53.34 129 TRP D CA 1
ATOM 7205 C C . TRP D 1 149 ? -47.156 25.093 103.091 1.00 52.04 129 TRP D C 1
ATOM 7206 O O . TRP D 1 149 ? -47.246 24.004 102.510 1.00 50.10 129 TRP D O 1
ATOM 7217 N N . MET D 1 150 ? -47.632 25.305 104.322 1.00 52.78 130 MET D N 1
ATOM 7218 C CA . MET D 1 150 ? -48.247 24.217 105.135 1.00 52.31 130 MET D CA 1
ATOM 7219 C C . MET D 1 150 ? -49.562 23.759 104.480 1.00 52.78 130 MET D C 1
ATOM 7220 O O . MET D 1 150 ? -49.820 22.539 104.473 1.00 51.92 130 MET D O 1
ATOM 7225 N N . ASN D 1 151 ? -50.357 24.683 103.935 1.00 56.03 131 ASN D N 1
ATOM 7226 C CA . ASN D 1 151 ? -51.568 24.320 103.146 1.00 56.50 131 ASN D CA 1
ATOM 7227 C C . ASN D 1 151 ? -51.144 23.510 101.915 1.00 55.28 131 ASN D C 1
ATOM 7228 O O . ASN D 1 151 ? -51.785 22.491 101.680 1.00 57.14 131 ASN D O 1
ATOM 7233 N N . LEU D 1 152 ? -50.106 23.931 101.182 1.00 54.44 132 LEU D N 1
ATOM 7234 C CA . LEU D 1 152 ? -49.669 23.300 99.899 1.00 55.75 132 LEU D CA 1
ATOM 7235 C C . LEU D 1 152 ? -49.152 21.872 100.112 1.00 55.34 132 LEU D C 1
ATOM 7236 O O . LEU D 1 152 ? -49.415 21.016 99.258 1.00 57.36 132 LEU D O 1
ATOM 7241 N N . VAL D 1 153 ? -48.389 21.623 101.176 1.00 53.16 133 VAL D N 1
ATOM 7242 C CA . VAL D 1 153 ? -47.775 20.294 101.462 1.00 50.82 133 VAL D CA 1
ATOM 7243 C C . VAL D 1 153 ? -48.638 19.506 102.462 1.00 48.60 133 VAL D C 1
ATOM 7244 O O . VAL D 1 153 ? -48.175 18.498 102.947 1.00 46.36 133 VAL D O 1
ATOM 7248 N N . ALA D 1 154 ? -49.859 19.951 102.757 1.00 49.72 134 ALA D N 1
ATOM 7249 C CA . ALA D 1 154 ? -50.700 19.418 103.856 1.00 50.80 134 ALA D CA 1
ATOM 7250 C C . ALA D 1 154 ? -50.837 17.897 103.719 1.00 50.12 134 ALA D C 1
ATOM 7251 O O . ALA D 1 154 ? -50.904 17.233 104.740 1.00 48.24 134 ALA D O 1
ATOM 7253 N N . LYS D 1 155 ? -50.839 17.372 102.492 1.00 52.74 135 LYS D N 1
ATOM 7254 C CA . LYS D 1 155 ? -51.014 15.925 102.232 1.00 54.25 135 LYS D CA 1
ATOM 7255 C C . LYS D 1 155 ? -49.695 15.210 102.548 1.00 53.29 135 LYS D C 1
ATOM 7256 O O . LYS D 1 155 ? -49.759 14.000 102.824 1.00 53.14 135 LYS D O 1
ATOM 7262 N N . ASN D 1 156 ? -48.557 15.922 102.562 1.00 51.34 136 ASN D N 1
ATOM 7263 C CA . ASN D 1 156 ? -47.271 15.361 103.068 1.00 49.98 136 ASN D CA 1
ATOM 7264 C C . ASN D 1 156 ? -46.605 16.331 104.025 1.00 48.36 136 ASN D C 1
ATOM 7265 O O . ASN D 1 156 ? -45.536 16.848 103.726 1.00 50.55 136 ASN D O 1
ATOM 7270 N N . PRO D 1 157 ? -47.175 16.527 105.228 1.00 46.65 137 PRO D N 1
ATOM 7271 C CA . PRO D 1 157 ? -46.771 17.621 106.099 1.00 45.80 137 PRO D CA 1
ATOM 7272 C C . PRO D 1 157 ? -45.489 17.275 106.836 1.00 44.46 137 PRO D C 1
ATOM 7273 O O . PRO D 1 157 ? -45.126 16.117 106.979 1.00 43.15 137 PRO D O 1
ATOM 7277 N N . PRO D 1 158 ? -44.783 18.296 107.354 1.00 44.10 138 PRO D N 1
ATOM 7278 C CA . PRO D 1 158 ? -43.490 18.080 107.996 1.00 42.47 138 PRO D CA 1
ATOM 7279 C C . PRO D 1 158 ? -43.708 17.382 109.328 1.00 41.14 138 PRO D C 1
ATOM 7280 O O . PRO D 1 158 ? -44.790 17.400 109.821 1.00 42.90 138 PRO D O 1
ATOM 7284 N N . ASP D 1 159 ? -42.662 16.808 109.890 1.00 39.96 139 ASP D N 1
ATOM 7285 C CA . ASP D 1 159 ? -42.719 16.228 111.254 1.00 39.53 139 ASP D CA 1
ATOM 7286 C C . ASP D 1 159 ? -42.810 17.362 112.282 1.00 39.12 139 ASP D C 1
ATOM 7287 O O . ASP D 1 159 ? -43.476 17.210 113.312 1.00 39.28 139 ASP D O 1
ATOM 7292 N N . TYR D 1 160 ? -42.179 18.491 112.004 1.00 39.52 140 TYR D N 1
ATOM 7293 C CA . TYR D 1 160 ? -42.081 19.601 112.977 1.00 39.08 140 TYR D CA 1
ATOM 7294 C C . TYR D 1 160 ? -42.266 20.931 112.251 1.00 40.08 140 TYR D C 1
ATOM 7295 O O . TYR D 1 160 ? -41.778 21.040 111.089 1.00 40.91 140 TYR D O 1
ATOM 7304 N N . LEU D 1 161 ? -42.955 21.863 112.910 1.00 39.39 141 LEU D N 1
ATOM 7305 C CA . LEU D 1 161 ? -43.062 23.306 112.540 1.00 40.14 141 LEU D CA 1
ATOM 7306 C C . LEU D 1 161 ? -41.839 24.063 113.067 1.00 37.80 141 LEU D C 1
ATOM 7307 O O . LEU D 1 161 ? -41.674 24.095 114.277 1.00 36.03 141 LEU D O 1
ATOM 7312 N N . GLY D 1 162 ? -40.941 24.491 112.179 1.00 37.03 142 GLY D N 1
ATOM 7313 C CA . GLY D 1 162 ? -39.808 25.363 112.518 1.00 37.77 142 GLY D CA 1
ATOM 7314 C C . GLY D 1 162 ? -40.268 26.817 112.664 1.00 38.48 142 GLY D C 1
ATOM 7315 O O . GLY D 1 162 ? -41.031 27.294 111.768 1.00 38.65 142 GLY D O 1
ATOM 7316 N N . LEU D 1 163 ? -39.902 27.477 113.775 1.00 38.01 143 LEU D N 1
ATOM 7317 C CA . LEU D 1 163 ? -40.183 28.913 114.045 1.00 38.06 143 LEU D CA 1
ATOM 7318 C C . LEU D 1 163 ? -38.902 29.636 114.466 1.00 37.28 143 LEU D C 1
ATOM 7319 O O . LEU D 1 163 ? -38.067 29.060 115.135 1.00 36.05 143 LEU D O 1
ATOM 7324 N N . HIS D 1 164 ? -38.808 30.911 114.106 1.00 38.78 144 HIS D N 1
ATOM 7325 C CA . HIS D 1 164 ? -37.840 31.885 114.644 1.00 37.78 144 HIS D CA 1
ATOM 7326 C C . HIS D 1 164 ? -38.674 32.864 115.494 1.00 39.75 144 HIS D C 1
ATOM 7327 O O . HIS D 1 164 ? -39.894 32.980 115.227 1.00 40.94 144 HIS D O 1
ATOM 7334 N N . TRP D 1 165 ? -38.111 33.413 116.565 1.00 38.05 145 TRP D N 1
ATOM 7335 C CA . TRP D 1 165 ? -38.738 34.513 117.319 1.00 38.71 145 TRP D CA 1
ATOM 7336 C C . TRP D 1 165 ? -37.620 35.321 117.960 1.00 38.19 145 TRP D C 1
ATOM 7337 O O . TRP D 1 165 ? -36.744 34.723 118.530 1.00 36.74 145 TRP D O 1
ATOM 7348 N N . TYR D 1 166 ? -37.659 36.645 117.787 1.00 39.83 146 TYR D N 1
ATOM 7349 C CA . TYR D 1 166 ? -36.708 37.631 118.359 1.00 39.20 146 TYR D CA 1
ATOM 7350 C C . TYR D 1 166 ? -37.494 38.817 118.890 1.00 39.12 146 TYR D C 1
ATOM 7351 O O . TYR D 1 166 ? -38.423 39.237 118.217 1.00 38.71 146 TYR D O 1
ATOM 7360 N N . GLY D 1 167 ? -37.185 39.317 120.082 1.00 40.39 147 GLY D N 1
ATOM 7361 C CA . GLY D 1 167 ? -38.000 40.394 120.687 1.00 41.06 147 GLY D CA 1
ATOM 7362 C C . GLY D 1 167 ? -37.566 40.684 122.103 1.00 40.73 147 GLY D C 1
ATOM 7363 O O . GLY D 1 167 ? -36.522 40.121 122.557 1.00 39.63 147 GLY D O 1
ATOM 7364 N N . THR D 1 168 ? -38.301 41.561 122.767 1.00 40.84 148 THR D N 1
ATOM 7365 C CA . THR D 1 168 ? -37.932 42.046 124.112 1.00 40.46 148 THR D CA 1
ATOM 7366 C C . THR D 1 168 ? -38.916 41.497 125.146 1.00 40.52 148 THR D C 1
ATOM 7367 O O . THR D 1 168 ? -38.546 41.498 126.322 1.00 39.36 148 THR D O 1
ATOM 7371 N N . LYS D 1 169 ? -40.113 41.079 124.743 1.00 41.39 149 LYS D N 1
ATOM 7372 C CA . LYS D 1 169 ? -41.175 40.671 125.703 1.00 43.40 149 LYS D CA 1
ATOM 7373 C C . LYS D 1 169 ? -41.388 39.147 125.701 1.00 42.03 149 LYS D C 1
ATOM 7374 O O . LYS D 1 169 ? -42.003 38.591 124.730 1.00 41.44 149 LYS D O 1
ATOM 7380 N N . GLY D 1 170 ? -40.946 38.502 126.783 1.00 40.21 150 GLY D N 1
ATOM 7381 C CA . GLY D 1 170 ? -41.292 37.108 127.085 1.00 40.69 150 GLY D CA 1
ATOM 7382 C C . GLY D 1 170 ? -42.756 36.812 126.779 1.00 41.22 150 GLY D C 1
ATOM 7383 O O . GLY D 1 170 ? -43.024 35.899 126.005 1.00 41.27 150 GLY D O 1
ATOM 7384 N N . ASP D 1 171 ? -43.690 37.579 127.316 1.00 41.51 151 ASP D N 1
ATOM 7385 C CA . ASP D 1 171 ? -45.133 37.313 127.105 1.00 43.46 151 ASP D CA 1
ATOM 7386 C C . ASP D 1 171 ? -45.453 37.272 125.602 1.00 44.71 151 ASP D C 1
ATOM 7387 O O . ASP D 1 171 ? -46.305 36.459 125.222 1.00 44.22 151 ASP D O 1
ATOM 7392 N N . GLU D 1 172 ? -44.790 38.091 124.777 1.00 45.54 152 GLU D N 1
ATOM 7393 C CA . GLU D 1 172 ? -45.057 38.137 123.314 1.00 48.89 152 GLU D CA 1
ATOM 7394 C C . GLU D 1 172 ? -44.579 36.830 122.642 1.00 45.99 152 GLU D C 1
ATOM 7395 O O . GLU D 1 172 ? -45.341 36.280 121.836 1.00 43.07 152 GLU D O 1
ATOM 7401 N N . MET D 1 173 ? -43.374 36.340 122.959 1.00 43.99 153 MET D N 1
ATOM 7402 C CA . MET D 1 173 ? -42.871 35.056 122.396 1.00 44.15 153 MET D CA 1
ATOM 7403 C C . MET D 1 173 ? -43.878 33.945 122.724 1.00 45.34 153 MET D C 1
ATOM 7404 O O . MET D 1 173 ? -44.212 33.153 121.816 1.00 46.58 153 MET D O 1
ATOM 7409 N N . ILE D 1 174 ? -44.344 33.905 123.981 1.00 45.01 154 ILE D N 1
ATOM 7410 C CA . ILE D 1 174 ? -45.334 32.905 124.465 1.00 44.93 154 ILE D CA 1
ATOM 7411 C C . ILE D 1 174 ? -46.602 33.045 123.609 1.00 47.32 154 ILE D C 1
ATOM 7412 O O . ILE D 1 174 ? -47.035 32.010 123.044 1.00 46.30 154 ILE D O 1
ATOM 7417 N N . ARG D 1 175 ? -47.168 34.255 123.475 1.00 49.15 155 ARG D N 1
ATOM 7418 C CA . ARG D 1 175 ? -48.433 34.426 122.711 1.00 50.82 155 ARG D CA 1
ATOM 7419 C C . ARG D 1 175 ? -48.173 33.923 121.291 1.00 47.12 155 ARG D C 1
ATOM 7420 O O . ARG D 1 175 ? -49.004 33.213 120.781 1.00 46.84 155 ARG D O 1
ATOM 7428 N N . TYR D 1 176 ? -47.018 34.224 120.719 1.00 45.80 156 TYR D N 1
ATOM 7429 C CA . TYR D 1 176 ? -46.681 33.812 119.344 1.00 45.55 156 TYR D CA 1
ATOM 7430 C C . TYR D 1 176 ? -46.672 32.274 119.256 1.00 45.70 156 TYR D C 1
ATOM 7431 O O . TYR D 1 176 ? -47.244 31.718 118.299 1.00 44.57 156 TYR D O 1
ATOM 7440 N N . LEU D 1 177 ? -46.003 31.592 120.182 1.00 44.08 157 LEU D N 1
ATOM 7441 C CA . LEU D 1 177 ? -45.908 30.116 120.099 1.00 44.05 157 LEU D CA 1
ATOM 7442 C C . LEU D 1 177 ? -47.327 29.536 120.182 1.00 45.89 157 LEU D C 1
ATOM 7443 O O . LEU D 1 177 ? -47.639 28.627 119.430 1.00 44.46 157 LEU D O 1
ATOM 7448 N N . GLU D 1 178 ? -48.156 30.061 121.083 1.00 48.81 158 GLU D N 1
ATOM 7449 C CA . GLU D 1 178 ? -49.521 29.529 121.310 1.00 50.03 158 GLU D CA 1
ATOM 7450 C C . GLU D 1 178 ? -50.380 29.747 120.063 1.00 49.87 158 GLU D C 1
ATOM 7451 O O . GLU D 1 178 ? -51.132 28.821 119.704 1.00 49.29 158 GLU D O 1
ATOM 7457 N N . SER D 1 179 ? -50.280 30.935 119.454 1.00 50.36 159 SER D N 1
ATOM 7458 C CA . SER D 1 179 ? -51.022 31.364 118.233 1.00 50.98 159 SER D CA 1
ATOM 7459 C C . SER D 1 179 ? -50.686 30.434 117.054 1.00 49.69 159 SER D C 1
ATOM 7460 O O . SER D 1 179 ? -51.617 29.953 116.365 1.00 45.99 159 SER D O 1
ATOM 7463 N N . MET D 1 180 ? -49.392 30.177 116.844 1.00 49.97 160 MET D N 1
ATOM 7464 C CA . MET D 1 180 ? -48.873 29.312 115.751 1.00 50.48 160 MET D CA 1
ATOM 7465 C C . MET D 1 180 ? -49.232 27.837 115.989 1.00 49.25 160 MET D C 1
ATOM 7466 O O . MET D 1 180 ? -49.534 27.212 114.990 1.00 49.16 160 MET D O 1
ATOM 7471 N N . HIS D 1 181 ? -49.242 27.331 117.233 1.00 50.13 161 HIS D N 1
ATOM 7472 C CA . HIS D 1 181 ? -49.682 25.951 117.624 1.00 52.73 161 HIS D CA 1
ATOM 7473 C C . HIS D 1 181 ? -51.196 25.754 117.412 1.00 55.74 161 HIS D C 1
ATOM 7474 O O . HIS D 1 181 ? -51.654 24.567 117.353 1.00 54.01 161 HIS D O 1
ATOM 7481 N N . LYS D 1 182 ? -51.961 26.858 117.348 1.00 57.79 162 LYS D N 1
ATOM 7482 C CA . LYS D 1 182 ? -53.416 26.857 117.010 1.00 58.51 162 LYS D CA 1
ATOM 7483 C C . LYS D 1 182 ? -53.604 26.867 115.482 1.00 55.89 162 LYS D C 1
ATOM 7484 O O . LYS D 1 182 ? -54.548 26.248 115.035 1.00 52.70 162 LYS D O 1
ATOM 7490 N N . GLU D 1 183 ? -52.794 27.635 114.738 1.00 55.55 163 GLU D N 1
ATOM 7491 C CA . GLU D 1 183 ? -52.806 27.738 113.253 1.00 56.89 163 GLU D CA 1
ATOM 7492 C C . GLU D 1 183 ? -52.318 26.400 112.666 1.00 56.10 163 GLU D C 1
ATOM 7493 O O . GLU D 1 183 ? -52.691 26.072 111.537 1.00 56.88 163 GLU D O 1
ATOM 7499 N N . HIS D 1 184 ? -51.452 25.700 113.393 1.00 53.46 164 HIS D N 1
ATOM 7500 C CA . HIS D 1 184 ? -50.728 24.487 112.947 1.00 51.80 164 HIS D CA 1
ATOM 7501 C C . HIS D 1 184 ? -50.657 23.502 114.120 1.00 50.86 164 HIS D C 1
ATOM 7502 O O . HIS D 1 184 ? -49.572 23.186 114.626 1.00 48.83 164 HIS D O 1
ATOM 7509 N N . PRO D 1 185 ? -51.821 22.956 114.560 1.00 52.40 165 PRO D N 1
ATOM 7510 C CA . PRO D 1 185 ? -51.901 22.066 115.730 1.00 52.45 165 PRO D CA 1
ATOM 7511 C C . PRO D 1 185 ? -51.480 20.606 115.495 1.00 51.97 165 PRO D C 1
ATOM 7512 O O . PRO D 1 185 ? -51.415 19.847 116.454 1.00 54.25 165 PRO D O 1
ATOM 7516 N N . HIS D 1 186 ? -51.200 20.242 114.242 1.00 51.30 166 HIS D N 1
ATOM 7517 C CA . HIS D 1 186 ? -51.052 18.831 113.814 1.00 51.88 166 HIS D CA 1
ATOM 7518 C C . HIS D 1 186 ? -49.589 18.366 113.912 1.00 50.02 166 HIS D C 1
ATOM 7519 O O . HIS D 1 186 ? -49.378 17.227 113.531 1.00 46.95 166 HIS D O 1
ATOM 7526 N N . GLN D 1 187 ? -48.640 19.164 114.428 1.00 46.02 167 GLN D N 1
ATOM 7527 C CA . GLN D 1 187 ? -47.242 18.701 114.611 1.00 45.62 167 GLN D CA 1
ATOM 7528 C C . GLN D 1 187 ? -46.576 19.469 115.748 1.00 43.24 167 GLN D C 1
ATOM 7529 O O . GLN D 1 187 ? -46.905 20.609 116.009 1.00 42.77 167 GLN D O 1
ATOM 7535 N N . PRO D 1 188 ? -45.581 18.891 116.438 1.00 41.91 168 PRO D N 1
ATOM 7536 C CA . PRO D 1 188 ? -44.875 19.624 117.485 1.00 41.74 168 PRO D CA 1
ATOM 7537 C C . PRO D 1 188 ? -44.126 20.842 116.911 1.00 40.27 168 PRO D C 1
ATOM 7538 O O . PRO D 1 188 ? -44.007 20.973 115.734 1.00 40.91 168 PRO D O 1
ATOM 7542 N N . ILE D 1 189 ? -43.656 21.746 117.760 1.00 40.56 169 ILE D N 1
ATOM 7543 C CA . ILE D 1 189 ? -42.915 22.964 117.310 1.00 39.04 169 ILE D CA 1
ATOM 7544 C C . ILE D 1 189 ? -41.436 22.831 117.719 1.00 37.79 169 ILE D C 1
ATOM 7545 O O . ILE D 1 189 ? -41.121 22.322 118.866 1.00 36.07 169 ILE D O 1
ATOM 7550 N N . ILE D 1 190 ? -40.552 23.196 116.780 1.00 36.34 170 ILE D N 1
ATOM 7551 C CA . ILE D 1 190 ? -39.100 23.454 117.029 1.00 35.65 170 ILE D CA 1
ATOM 7552 C C . ILE D 1 190 ? -38.860 24.968 116.839 1.00 35.53 170 ILE D C 1
ATOM 7553 O O . ILE D 1 190 ? -39.017 25.479 115.705 1.00 35.53 170 ILE D O 1
ATOM 7558 N N . VAL D 1 191 ? -38.518 25.661 117.926 1.00 34.92 171 VAL D N 1
ATOM 7559 C CA . VAL D 1 191 ? -37.994 27.054 117.852 1.00 34.85 171 VAL D CA 1
ATOM 7560 C C . VAL D 1 191 ? -36.523 26.969 117.428 1.00 33.21 171 VAL D C 1
ATOM 7561 O O . VAL D 1 191 ? -35.652 26.750 118.268 1.00 31.94 171 VAL D O 1
ATOM 7565 N N . SER D 1 192 ? -36.306 27.011 116.108 1.00 33.55 172 SER D N 1
ATOM 7566 C CA . SER D 1 192 ? -35.001 26.744 115.447 1.00 33.01 172 SER D CA 1
ATOM 7567 C C . SER D 1 192 ? -34.045 27.896 115.714 1.00 33.38 172 SER D C 1
ATOM 7568 O O . SER D 1 192 ? -32.849 27.620 115.620 1.00 33.50 172 SER D O 1
ATOM 7571 N N . GLU D 1 193 ? -34.551 29.142 115.883 1.00 34.21 173 GLU D N 1
ATOM 7572 C CA . GLU D 1 193 ? -33.762 30.275 116.441 1.00 34.19 173 GLU D CA 1
ATOM 7573 C C . GLU D 1 193 ? -34.624 31.175 117.341 1.00 33.83 173 GLU D C 1
ATOM 7574 O O . GLU D 1 193 ? -35.738 31.552 116.922 1.00 34.65 173 GLU D O 1
ATOM 7580 N N . TRP D 1 194 ? -34.084 31.603 118.475 1.00 32.48 174 TRP D N 1
ATOM 7581 C CA . TRP D 1 194 ? -34.722 32.653 119.286 1.00 32.71 174 TRP D CA 1
ATOM 7582 C C . TRP D 1 194 ? -33.696 33.350 120.196 1.00 32.86 174 TRP D C 1
ATOM 7583 O O . TRP D 1 194 ? -32.616 32.781 120.514 1.00 32.19 174 TRP D O 1
ATOM 7594 N N . ALA D 1 195 ? -34.019 34.584 120.607 1.00 32.82 175 ALA D N 1
ATOM 7595 C CA . ALA D 1 195 ? -33.217 35.343 121.608 1.00 32.74 175 ALA D CA 1
ATOM 7596 C C . ALA D 1 195 ? -34.008 36.565 122.046 1.00 33.88 175 ALA D C 1
ATOM 7597 O O . ALA D 1 195 ? -34.871 37.021 121.213 1.00 32.83 175 ALA D O 1
ATOM 7599 N N . SER D 1 196 ? -33.687 37.090 123.241 1.00 34.67 176 SER D N 1
ATOM 7600 C CA . SER D 1 196 ? -33.980 38.502 123.600 1.00 35.55 176 SER D CA 1
ATOM 7601 C C . SER D 1 196 ? -33.178 39.411 122.676 1.00 35.54 176 SER D C 1
ATOM 7602 O O . SER D 1 196 ? -31.970 39.181 122.534 1.00 35.34 176 SER D O 1
ATOM 7605 N N . THR D 1 197 ? -33.834 40.421 122.113 1.00 37.17 177 THR D N 1
ATOM 7606 C CA . THR D 1 197 ? -33.159 41.557 121.431 1.00 37.19 177 THR D CA 1
ATOM 7607 C C . THR D 1 197 ? -33.004 42.762 122.358 1.00 38.01 177 THR D C 1
ATOM 7608 O O . THR D 1 197 ? -32.544 43.803 121.875 1.00 36.86 177 THR D O 1
ATOM 7612 N N . SER D 1 198 ? -33.381 42.637 123.630 1.00 39.15 178 SER D N 1
ATOM 7613 C CA . SER D 1 198 ? -33.230 43.684 124.679 1.00 38.80 178 SER D CA 1
ATOM 7614 C C . SER D 1 198 ? -31.767 44.138 124.790 1.00 37.61 178 SER D C 1
ATOM 7615 O O . SER D 1 198 ? -30.868 43.274 124.700 1.00 38.00 178 SER D O 1
ATOM 7618 N N . ARG D 1 199 ? -31.514 45.438 124.985 1.00 35.94 179 ARG D N 1
ATOM 7619 C CA . ARG D 1 199 ? -30.138 45.907 125.310 1.00 35.96 179 ARG D CA 1
ATOM 7620 C C . ARG D 1 199 ? -29.940 45.972 126.836 1.00 34.63 179 ARG D C 1
ATOM 7621 O O . ARG D 1 199 ? -28.844 46.360 127.292 1.00 34.24 179 ARG D O 1
ATOM 7629 N N . SER D 1 200 ? -30.991 45.708 127.604 1.00 34.71 180 SER D N 1
ATOM 7630 C CA . SER D 1 200 ? -30.961 45.524 129.084 1.00 34.52 180 SER D CA 1
ATOM 7631 C C . SER D 1 200 ? -30.629 44.047 129.458 1.00 35.45 180 SER D C 1
ATOM 7632 O O . SER D 1 200 ? -31.549 43.219 129.332 1.00 33.70 180 SER D O 1
ATOM 7635 N N . TYR D 1 201 ? -29.448 43.767 130.027 1.00 35.70 181 TYR D N 1
ATOM 7636 C CA . TYR D 1 201 ? -29.037 42.396 130.410 1.00 37.33 181 TYR D CA 1
ATOM 7637 C C . TYR D 1 201 ? -30.066 41.792 131.367 1.00 37.32 181 TYR D C 1
ATOM 7638 O O . TYR D 1 201 ? -30.507 40.670 131.088 1.00 36.59 181 TYR D O 1
ATOM 7647 N N . PRO D 1 202 ? -30.519 42.492 132.445 1.00 36.40 182 PRO D N 1
ATOM 7648 C CA . PRO D 1 202 ? -31.564 41.952 133.314 1.00 35.71 182 PRO D CA 1
ATOM 7649 C C . PRO D 1 202 ? -32.776 41.478 132.503 1.00 35.55 182 PRO D C 1
ATOM 7650 O O . PRO D 1 202 ? -33.310 40.368 132.819 1.00 34.27 182 PRO D O 1
ATOM 7654 N N . ASP D 1 203 ? -33.176 42.228 131.466 1.00 34.31 183 ASP D N 1
ATOM 7655 C CA . ASP D 1 203 ? -34.333 41.824 130.637 1.00 34.78 183 ASP D CA 1
ATOM 7656 C C . ASP D 1 203 ? -33.926 40.685 129.676 1.00 33.47 183 ASP D C 1
ATOM 7657 O O . ASP D 1 203 ? -34.816 39.911 129.350 1.00 32.85 183 ASP D O 1
ATOM 7662 N N . VAL D 1 204 ? -32.680 40.625 129.183 1.00 32.47 184 VAL D N 1
ATOM 7663 C CA . VAL D 1 204 ? -32.211 39.479 128.341 1.00 32.80 184 VAL D CA 1
ATOM 7664 C C . VAL D 1 204 ? -32.343 38.182 129.165 1.00 32.65 184 VAL D C 1
ATOM 7665 O O . VAL D 1 204 ? -33.056 37.255 128.704 1.00 33.96 184 VAL D O 1
ATOM 7669 N N . LEU D 1 205 ? -31.731 38.161 130.356 1.00 32.49 185 LEU D N 1
ATOM 7670 C CA . LEU D 1 205 ? -31.683 37.013 131.304 1.00 32.78 185 LEU D CA 1
ATOM 7671 C C . LEU D 1 205 ? -33.117 36.668 131.711 1.00 32.26 185 LEU D C 1
ATOM 7672 O O . LEU D 1 205 ? -33.527 35.463 131.664 1.00 30.36 185 LEU D O 1
ATOM 7677 N N . GLY D 1 206 ? -33.887 37.686 132.051 1.00 30.78 186 GLY D N 1
ATOM 7678 C CA . GLY D 1 206 ? -35.260 37.520 132.551 1.00 31.55 186 GLY D CA 1
ATOM 7679 C C . GLY D 1 206 ? -36.100 36.826 131.499 1.00 32.33 186 GLY D C 1
ATOM 7680 O O . GLY D 1 206 ? -36.745 35.763 131.802 1.00 32.70 186 GLY D O 1
ATOM 7681 N N . LEU D 1 207 ? -36.026 37.321 130.255 1.00 31.91 187 LEU D N 1
ATOM 7682 C CA . LEU D 1 207 ? -36.785 36.709 129.150 1.00 32.28 187 LEU D CA 1
ATOM 7683 C C . LEU D 1 207 ? -36.287 35.251 128.923 1.00 31.87 187 LEU D C 1
ATOM 7684 O O . LEU D 1 207 ? -37.147 34.382 128.747 1.00 30.92 187 LEU D O 1
ATOM 7689 N N . THR D 1 208 ? -34.964 35.040 128.848 1.00 31.70 188 THR D N 1
ATOM 7690 C CA . THR D 1 208 ? -34.348 33.764 128.448 1.00 32.43 188 THR D CA 1
ATOM 7691 C C . THR D 1 208 ? -34.746 32.730 129.490 1.00 33.10 188 THR D C 1
ATOM 7692 O O . THR D 1 208 ? -35.218 31.621 129.102 1.00 32.99 188 THR D O 1
ATOM 7696 N N . VAL D 1 209 ? -34.648 33.112 130.769 1.00 32.52 189 VAL D N 1
ATOM 7697 C CA . VAL D 1 209 ? -35.133 32.281 131.895 1.00 33.03 189 VAL D CA 1
ATOM 7698 C C . VAL D 1 209 ? -36.618 31.946 131.704 1.00 33.75 189 VAL D C 1
ATOM 7699 O O . VAL D 1 209 ? -36.995 30.754 131.944 1.00 32.77 189 VAL D O 1
ATOM 7703 N N . GLN D 1 210 ? -37.456 32.941 131.429 1.00 34.72 190 GLN D N 1
ATOM 7704 C CA . GLN D 1 210 ? -38.927 32.722 131.473 1.00 35.97 190 GLN D CA 1
ATOM 7705 C C . GLN D 1 210 ? -39.274 31.727 130.353 1.00 36.27 190 GLN D C 1
ATOM 7706 O O . GLN D 1 210 ? -40.102 30.770 130.591 1.00 34.26 190 GLN D O 1
ATOM 7712 N N . LEU D 1 211 ? -38.694 31.957 129.180 1.00 35.90 191 LEU D N 1
ATOM 7713 C CA . LEU D 1 211 ? -39.089 31.174 127.978 1.00 37.45 191 LEU D CA 1
ATOM 7714 C C . LEU D 1 211 ? -38.488 29.769 128.064 1.00 36.57 191 LEU D C 1
ATOM 7715 O O . LEU D 1 211 ? -39.220 28.798 127.680 1.00 37.16 191 LEU D O 1
ATOM 7720 N N . ALA D 1 212 ? -37.250 29.623 128.549 1.00 36.43 192 ALA D N 1
ATOM 7721 C CA . ALA D 1 212 ? -36.622 28.289 128.710 1.00 36.17 192 ALA D CA 1
ATOM 7722 C C . ALA D 1 212 ? -37.523 27.446 129.627 1.00 37.79 192 ALA D C 1
ATOM 7723 O O . ALA D 1 212 ? -37.837 26.267 129.261 1.00 37.84 192 ALA D O 1
ATOM 7725 N N . ASN D 1 213 ? -37.961 28.011 130.761 1.00 36.24 193 ASN D N 1
ATOM 7726 C CA . ASN D 1 213 ? -38.726 27.225 131.765 1.00 37.33 193 ASN D CA 1
ATOM 7727 C C . ASN D 1 213 ? -40.125 26.944 131.208 1.00 37.75 193 ASN D C 1
ATOM 7728 O O . ASN D 1 213 ? -40.664 25.791 131.470 1.00 37.33 193 ASN D O 1
ATOM 7733 N N . TRP D 1 214 ? -40.639 27.879 130.402 1.00 36.99 194 TRP D N 1
ATOM 7734 C CA . TRP D 1 214 ? -42.009 27.773 129.840 1.00 38.41 194 TRP D CA 1
ATOM 7735 C C . TRP D 1 214 ? -42.027 26.772 128.696 1.00 38.20 194 TRP D C 1
ATOM 7736 O O . TRP D 1 214 ? -43.036 26.037 128.559 1.00 40.63 194 TRP D O 1
ATOM 7747 N N . MET D 1 215 ? -40.975 26.726 127.889 1.00 35.86 195 MET D N 1
ATOM 7748 C CA . MET D 1 215 ? -40.936 25.745 126.794 1.00 36.48 195 MET D CA 1
ATOM 7749 C C . MET D 1 215 ? -40.574 24.356 127.364 1.00 35.99 195 MET D C 1
ATOM 7750 O O . MET D 1 215 ? -41.132 23.370 126.891 1.00 36.10 195 MET D O 1
ATOM 7755 N N . ASP D 1 216 ? -39.675 24.277 128.344 1.00 36.19 196 ASP D N 1
ATOM 7756 C CA . ASP D 1 216 ? -39.390 23.042 129.113 1.00 36.65 196 ASP D CA 1
ATOM 7757 C C . ASP D 1 216 ? -40.708 22.426 129.595 1.00 38.44 196 ASP D C 1
ATOM 7758 O O . ASP D 1 216 ? -40.818 21.190 129.523 1.00 37.99 196 ASP D O 1
ATOM 7763 N N . SER D 1 217 ? -41.705 23.235 129.991 1.00 39.16 197 SER D N 1
ATOM 7764 C CA . SER D 1 217 ? -42.957 22.724 130.620 1.00 40.38 197 SER D CA 1
ATOM 7765 C C . SER D 1 217 ? -44.051 22.491 129.583 1.00 39.97 197 SER D C 1
ATOM 7766 O O . SER D 1 217 ? -45.142 22.101 129.998 1.00 42.37 197 SER D O 1
ATOM 7769 N N . THR D 1 218 ? -43.804 22.764 128.304 1.00 39.96 198 THR D N 1
ATOM 7770 C CA . THR D 1 218 ? -44.851 22.768 127.253 1.00 39.63 198 THR D CA 1
ATOM 7771 C C . THR D 1 218 ? -44.604 21.525 126.405 1.00 38.90 198 THR D C 1
ATOM 7772 O O . THR D 1 218 ? -43.604 21.466 125.694 1.00 38.08 198 THR D O 1
ATOM 7776 N N . PRO D 1 219 ? -45.412 20.443 126.502 1.00 39.92 199 PRO D N 1
ATOM 7777 C CA . PRO D 1 219 ? -45.060 19.212 125.788 1.00 39.38 199 PRO D CA 1
ATOM 7778 C C . PRO D 1 219 ? -45.012 19.405 124.252 1.00 38.23 199 PRO D C 1
ATOM 7779 O O . PRO D 1 219 ? -44.165 18.785 123.618 1.00 38.39 199 PRO D O 1
ATOM 7783 N N . TRP D 1 220 ? -45.879 20.250 123.684 1.00 36.49 200 TRP D N 1
ATOM 7784 C CA . TRP D 1 220 ? -45.901 20.406 122.211 1.00 36.08 200 TRP D CA 1
ATOM 7785 C C . TRP D 1 220 ? -44.693 21.211 121.714 1.00 35.19 200 TRP D C 1
ATOM 7786 O O . TRP D 1 220 ? -44.571 21.356 120.500 1.00 33.84 200 TRP D O 1
ATOM 7797 N N . VAL D 1 221 ? -43.781 21.673 122.579 1.00 35.55 201 VAL D N 1
ATOM 7798 C CA . VAL D 1 221 ? -42.499 22.257 122.085 1.00 34.69 201 VAL D CA 1
ATOM 7799 C C . VAL D 1 221 ? -41.432 21.173 122.179 1.00 32.94 201 VAL D C 1
ATOM 7800 O O . VAL D 1 221 ? -41.123 20.720 123.273 1.00 32.64 201 VAL D O 1
ATOM 7804 N N . ALA D 1 222 ? -40.928 20.710 121.041 1.00 32.79 202 ALA D N 1
ATOM 7805 C CA . ALA D 1 222 ? -39.984 19.572 121.020 1.00 32.64 202 ALA D CA 1
ATOM 7806 C C . ALA D 1 222 ? -38.578 20.061 121.387 1.00 32.05 202 ALA D C 1
ATOM 7807 O O . ALA D 1 222 ? -37.914 19.423 122.187 1.00 32.87 202 ALA D O 1
ATOM 7809 N N . GLU D 1 223 ? -38.118 21.173 120.832 1.00 30.28 203 GLU D N 1
ATOM 7810 C CA . GLU D 1 223 ? -36.785 21.691 121.208 1.00 29.71 203 GLU D CA 1
ATOM 7811 C C . GLU D 1 223 ? -36.719 23.170 120.823 1.00 28.99 203 GLU D C 1
ATOM 7812 O O . GLU D 1 223 ? -37.573 23.609 120.055 1.00 27.68 203 GLU D O 1
ATOM 7818 N N . TYR D 1 224 ? -35.724 23.869 121.348 1.00 28.70 204 TYR D N 1
ATOM 7819 C CA . TYR D 1 224 ? -35.589 25.335 121.192 1.00 29.37 204 TYR D CA 1
ATOM 7820 C C . TYR D 1 224 ? -34.115 25.654 121.222 1.00 28.89 204 TYR D C 1
ATOM 7821 O O . TYR D 1 224 ? -33.358 24.910 121.858 1.00 27.96 204 TYR D O 1
ATOM 7830 N N . ALA D 1 225 ? -33.746 26.671 120.457 1.00 28.66 205 ALA D N 1
ATOM 7831 C CA . ALA D 1 225 ? -32.352 26.940 120.060 1.00 28.92 205 ALA D CA 1
ATOM 7832 C C . ALA D 1 225 ? -32.035 28.413 120.296 1.00 29.64 205 ALA D C 1
ATOM 7833 O O . ALA D 1 225 ? -32.357 29.236 119.412 1.00 29.34 205 ALA D O 1
ATOM 7835 N N . LEU D 1 226 ? -31.352 28.703 121.396 1.00 29.73 206 LEU D N 1
ATOM 7836 C CA . LEU D 1 226 ? -31.012 30.075 121.768 1.00 29.91 206 LEU D CA 1
ATOM 7837 C C . LEU D 1 226 ? -29.886 30.572 120.866 1.00 30.54 206 LEU D C 1
ATOM 7838 O O . LEU D 1 226 ? -28.793 29.986 120.907 1.00 30.68 206 LEU D O 1
ATOM 7843 N N . PHE D 1 227 ? -30.098 31.730 120.208 1.00 31.93 207 PHE D N 1
ATOM 7844 C CA . PHE D 1 227 ? -29.099 32.360 119.318 1.00 31.82 207 PHE D CA 1
ATOM 7845 C C . PHE D 1 227 ? -28.050 33.176 120.093 1.00 32.40 207 PHE D C 1
ATOM 7846 O O . PHE D 1 227 ? -28.341 33.796 121.106 1.00 32.78 207 PHE D O 1
ATOM 7854 N N . GLY D 1 228 ? -26.809 33.158 119.614 1.00 32.88 208 GLY D N 1
ATOM 7855 C CA . GLY D 1 228 ? -25.793 34.158 119.989 1.00 31.89 208 GLY D CA 1
ATOM 7856 C C . GLY D 1 228 ? -24.435 33.567 120.318 1.00 32.10 208 GLY D C 1
ATOM 7857 O O . GLY D 1 228 ? -23.574 34.339 120.775 1.00 30.29 208 GLY D O 1
ATOM 7858 N N . CYS D 1 229 ? -24.191 32.262 120.082 1.00 32.56 209 CYS D N 1
ATOM 7859 C CA . CYS D 1 229 ? -22.917 31.605 120.513 1.00 32.91 209 CYS D CA 1
ATOM 7860 C C . CYS D 1 229 ? -21.874 31.760 119.397 1.00 34.14 209 CYS D C 1
ATOM 7861 O O . CYS D 1 229 ? -21.585 30.791 118.671 1.00 33.91 209 CYS D O 1
ATOM 7864 N N . MET D 1 230 ? -21.321 32.963 119.263 1.00 34.45 210 MET D N 1
ATOM 7865 C CA . MET D 1 230 ? -20.347 33.288 118.191 1.00 34.50 210 MET D CA 1
ATOM 7866 C C . MET D 1 230 ? -19.614 34.547 118.646 1.00 35.00 210 MET D C 1
ATOM 7867 O O . MET D 1 230 ? -20.203 35.300 119.457 1.00 34.85 210 MET D O 1
ATOM 7872 N N . ARG D 1 231 ? -18.385 34.736 118.164 1.00 35.22 211 ARG D N 1
ATOM 7873 C CA . ARG D 1 231 ? -17.434 35.747 118.657 1.00 36.51 211 ARG D CA 1
ATOM 7874 C C . ARG D 1 231 ? -17.857 37.168 118.261 1.00 38.16 211 ARG D C 1
ATOM 7875 O O . ARG D 1 231 ? -17.466 38.078 119.002 1.00 36.42 211 ARG D O 1
ATOM 7883 N N . GLN D 1 232 ? -18.585 37.318 117.141 1.00 39.89 212 GLN D N 1
ATOM 7884 C CA . GLN D 1 232 ? -18.990 38.625 116.555 1.00 41.67 212 GLN D CA 1
ATOM 7885 C C . GLN D 1 232 ? -20.513 38.692 116.468 1.00 40.79 212 GLN D C 1
ATOM 7886 O O . GLN D 1 232 ? -21.186 37.678 116.293 1.00 40.30 212 GLN D O 1
ATOM 7892 N N . MET D 1 233 ? -21.056 39.884 116.601 1.00 39.28 213 MET D N 1
ATOM 7893 C CA . MET D 1 233 ? -22.501 40.165 116.418 1.00 38.95 213 MET D CA 1
ATOM 7894 C C . MET D 1 233 ? -22.885 39.713 115.011 1.00 38.09 213 MET D C 1
ATOM 7895 O O . MET D 1 233 ? -22.084 39.919 114.087 1.00 37.42 213 MET D O 1
ATOM 7900 N N . ALA D 1 234 ? -24.036 39.073 114.859 1.00 39.23 214 ALA D N 1
ATOM 7901 C CA . ALA D 1 234 ? -24.447 38.430 113.584 1.00 40.01 214 ALA D CA 1
ATOM 7902 C C . ALA D 1 234 ? -25.055 39.508 112.690 1.00 42.00 214 ALA D C 1
ATOM 7903 O O . ALA D 1 234 ? -25.013 39.363 111.491 1.00 40.75 214 ALA D O 1
ATOM 7905 N N . ASP D 1 235 ? -25.615 40.539 113.305 1.00 42.47 215 ASP D N 1
ATOM 7906 C CA . ASP D 1 235 ? -26.214 41.679 112.600 1.00 44.62 215 ASP D CA 1
ATOM 7907 C C . ASP D 1 235 ? -26.302 42.781 113.652 1.00 46.90 215 ASP D C 1
ATOM 7908 O O . ASP D 1 235 ? -25.777 42.578 114.777 1.00 44.60 215 ASP D O 1
ATOM 7913 N N . ASP D 1 236 ? -26.918 43.900 113.281 1.00 49.05 216 ASP D N 1
ATOM 7914 C CA . ASP D 1 236 ? -27.284 45.001 114.195 1.00 51.83 216 ASP D CA 1
ATOM 7915 C C . ASP D 1 236 ? -28.540 44.631 114.987 1.00 51.23 216 ASP D C 1
ATOM 7916 O O . ASP D 1 236 ? -28.810 45.341 115.934 1.00 56.79 216 ASP D O 1
ATOM 7921 N N . PHE D 1 237 ? -29.345 43.652 114.565 1.00 51.69 217 PHE D N 1
ATOM 7922 C CA . PHE D 1 237 ? -30.700 43.384 115.135 1.00 52.53 217 PHE D CA 1
ATOM 7923 C C . PHE D 1 237 ? -30.599 42.660 116.495 1.00 46.79 217 PHE D C 1
ATOM 7924 O O . PHE D 1 237 ? -31.234 43.045 117.486 1.00 43.17 217 PHE D O 1
ATOM 7932 N N . VAL D 1 238 ? -29.795 41.618 116.581 1.00 42.31 218 VAL D N 1
ATOM 7933 C CA . VAL D 1 238 ? -29.593 40.885 117.878 1.00 41.67 218 VAL D CA 1
ATOM 7934 C C . VAL D 1 238 ? -28.878 41.803 118.885 1.00 39.86 218 VAL D C 1
ATOM 7935 O O . VAL D 1 238 ? -28.198 42.721 118.419 1.00 41.40 218 VAL D O 1
ATOM 7939 N N . SER D 1 239 ? -28.988 41.519 120.192 1.00 38.51 219 SER D N 1
ATOM 7940 C CA . SER D 1 239 ? -28.389 42.316 121.293 1.00 38.05 219 SER D CA 1
ATOM 7941 C C . SER D 1 239 ? -26.982 41.834 121.639 1.00 37.05 219 SER D C 1
ATOM 7942 O O . SER D 1 239 ? -26.728 40.626 121.762 1.00 33.77 219 SER D O 1
ATOM 7945 N N . PRO D 1 240 ? -26.003 42.757 121.789 1.00 36.17 220 PRO D N 1
ATOM 7946 C CA . PRO D 1 240 ? -24.728 42.409 122.406 1.00 36.16 220 PRO D CA 1
ATOM 7947 C C . PRO D 1 240 ? -24.843 41.795 123.817 1.00 36.94 220 PRO D C 1
ATOM 7948 O O . PRO D 1 240 ? -23.949 41.032 124.214 1.00 35.24 220 PRO D O 1
ATOM 7952 N N . GLU D 1 241 ? -25.922 42.115 124.540 1.00 37.47 221 GLU D N 1
ATOM 7953 C CA . GLU D 1 241 ? -26.162 41.604 125.918 1.00 39.02 221 GLU D CA 1
ATOM 7954 C C . GLU D 1 241 ? -26.669 40.146 125.865 1.00 35.37 221 GLU D C 1
ATOM 7955 O O . GLU D 1 241 ? -26.619 39.524 126.925 1.00 34.84 221 GLU D O 1
ATOM 7961 N N . ALA D 1 242 ? -27.202 39.683 124.730 1.00 33.98 222 ALA D N 1
ATOM 7962 C CA . ALA D 1 242 ? -27.675 38.282 124.488 1.00 34.00 222 ALA D CA 1
ATOM 7963 C C . ALA D 1 242 ? -26.553 37.358 123.998 1.00 33.46 222 ALA D C 1
ATOM 7964 O O . ALA D 1 242 ? -26.842 36.190 123.694 1.00 35.48 222 ALA D O 1
ATOM 7966 N N . GLN D 1 243 ? -25.327 37.830 123.841 1.00 32.98 223 GLN D N 1
ATOM 7967 C CA . GLN D 1 243 ? -24.259 36.974 123.298 1.00 31.93 223 GLN D CA 1
ATOM 7968 C C . GLN D 1 243 ? -24.001 35.795 124.246 1.00 32.25 223 GLN D C 1
ATOM 7969 O O . GLN D 1 243 ? -24.090 35.961 125.477 1.00 31.13 223 GLN D O 1
ATOM 7975 N N . LEU D 1 244 ? -23.656 34.644 123.666 1.00 31.80 224 LEU D N 1
ATOM 7976 C CA . LEU D 1 244 ? -23.404 33.386 124.403 1.00 31.27 224 LEU D CA 1
ATOM 7977 C C . LEU D 1 244 ? -21.911 33.098 124.391 1.00 30.87 224 LEU D C 1
ATOM 7978 O O . LEU D 1 244 ? -21.485 32.173 125.095 1.00 29.69 224 LEU D O 1
ATOM 7983 N N . MET D 1 245 ? -21.139 33.871 123.633 1.00 30.86 225 MET D N 1
ATOM 7984 C CA . MET D 1 245 ? -19.663 33.736 123.514 1.00 31.94 225 MET D CA 1
ATOM 7985 C C . MET D 1 245 ? -19.027 35.143 123.551 1.00 32.80 225 MET D C 1
ATOM 7986 O O . MET D 1 245 ? -19.636 36.059 123.019 1.00 31.52 225 MET D O 1
ATOM 7991 N N . ASN D 1 246 ? -17.874 35.308 124.190 1.00 33.99 226 ASN D N 1
ATOM 7992 C CA . ASN D 1 246 ? -17.107 36.585 124.217 1.00 34.41 226 ASN D CA 1
ATOM 7993 C C . ASN D 1 246 ? -16.246 36.623 122.957 1.00 35.37 226 ASN D C 1
ATOM 7994 O O . ASN D 1 246 ? -16.194 35.591 122.272 1.00 35.25 226 ASN D O 1
ATOM 7999 N N . LYS D 1 247 ? -15.543 37.728 122.709 1.00 35.99 227 LYS D N 1
ATOM 8000 C CA . LYS D 1 247 ? -14.679 37.924 121.517 1.00 37.69 227 LYS D CA 1
ATOM 8001 C C . LYS D 1 247 ? -13.504 36.950 121.573 1.00 35.34 227 LYS D C 1
ATOM 8002 O O . LYS D 1 247 ? -12.867 36.744 120.549 1.00 34.09 227 LYS D O 1
ATOM 8008 N N . ASP D 1 248 ? -13.163 36.386 122.731 1.00 33.93 228 ASP D N 1
ATOM 8009 C CA . ASP D 1 248 ? -12.033 35.424 122.779 1.00 33.91 228 ASP D CA 1
ATOM 8010 C C . ASP D 1 248 ? -12.548 33.982 122.683 1.00 33.70 228 ASP D C 1
ATOM 8011 O O . ASP D 1 248 ? -11.745 33.074 122.780 1.00 34.40 228 ASP D O 1
ATOM 8016 N N . GLY D 1 249 ? -13.836 33.779 122.417 1.00 33.83 229 GLY D N 1
ATOM 8017 C CA . GLY D 1 249 ? -14.420 32.432 122.285 1.00 33.68 229 GLY D CA 1
ATOM 8018 C C . GLY D 1 249 ? -14.768 31.771 123.620 1.00 33.90 229 GLY D C 1
ATOM 8019 O O . GLY D 1 249 ? -15.144 30.582 123.564 1.00 34.25 229 GLY D O 1
ATOM 8020 N N . SER D 1 250 ? -14.594 32.473 124.763 1.00 32.98 230 SER D N 1
ATOM 8021 C CA . SER D 1 250 ? -15.022 32.036 126.113 1.00 31.64 230 SER D CA 1
ATOM 8022 C C . SER D 1 250 ? -16.555 32.176 126.130 1.00 31.05 230 SER D C 1
ATOM 8023 O O . SER D 1 250 ? -17.111 32.985 125.318 1.00 29.78 230 SER D O 1
ATOM 8026 N N . PHE D 1 251 ? -17.249 31.368 126.934 1.00 30.49 231 PHE D N 1
ATOM 8027 C CA . PHE D 1 251 ? -18.726 31.399 127.059 1.00 30.70 231 PHE D CA 1
ATOM 8028 C C . PHE D 1 251 ? -19.138 32.472 128.056 1.00 30.86 231 PHE D C 1
ATOM 8029 O O . PHE D 1 251 ? -18.381 32.743 128.970 1.00 29.67 231 PHE D O 1
ATOM 8037 N N . THR D 1 252 ? -20.297 33.098 127.835 1.00 30.96 232 THR D N 1
ATOM 8038 C CA . THR D 1 252 ? -20.841 34.109 128.760 1.00 30.62 232 THR D CA 1
ATOM 8039 C C . THR D 1 252 ? -21.667 33.416 129.837 1.00 29.91 232 THR D C 1
ATOM 8040 O O . THR D 1 252 ? -21.990 32.150 129.727 1.00 29.18 232 THR D O 1
ATOM 8044 N N . ASP D 1 253 ? -22.048 34.189 130.835 1.00 28.87 233 ASP D N 1
ATOM 8045 C CA . ASP D 1 253 ? -22.855 33.632 131.942 1.00 29.62 233 ASP D CA 1
ATOM 8046 C C . ASP D 1 253 ? -24.217 33.181 131.408 1.00 29.23 233 ASP D C 1
ATOM 8047 O O . ASP D 1 253 ? -24.708 32.094 131.867 1.00 27.91 233 ASP D O 1
ATOM 8052 N N . LEU D 1 254 ? -24.793 33.916 130.463 1.00 28.70 234 LEU D N 1
ATOM 8053 C CA . LEU D 1 254 ? -26.096 33.508 129.873 1.00 29.37 234 LEU D CA 1
ATOM 8054 C C . LEU D 1 254 ? -25.976 32.088 129.290 1.00 29.01 234 LEU D C 1
ATOM 8055 O O . LEU D 1 254 ? -26.945 31.340 129.359 1.00 28.25 234 LEU D O 1
ATOM 8060 N N . MET D 1 255 ? -24.842 31.803 128.651 1.00 29.52 235 MET D N 1
ATOM 8061 C CA . MET D 1 255 ? -24.526 30.526 127.989 1.00 29.61 235 MET D CA 1
ATOM 8062 C C . MET D 1 255 ? -24.412 29.432 129.071 1.00 29.12 235 MET D C 1
ATOM 8063 O O . MET D 1 255 ? -25.006 28.351 128.898 1.00 28.29 235 MET D O 1
ATOM 8068 N N . TRP D 1 256 ? -23.673 29.723 130.143 1.00 29.33 236 TRP D N 1
ATOM 8069 C CA . TRP D 1 256 ? -23.455 28.764 131.250 1.00 29.56 236 TRP D CA 1
ATOM 8070 C C . TRP D 1 256 ? -24.817 28.331 131.770 1.00 29.45 236 TRP D C 1
ATOM 8071 O O . TRP D 1 256 ? -25.063 27.108 131.837 1.00 29.54 236 TRP D O 1
ATOM 8082 N N . LYS D 1 257 ? -25.673 29.304 132.050 1.00 28.98 237 LYS D N 1
ATOM 8083 C CA . LYS D 1 257 ? -27.037 29.015 132.561 1.00 29.19 237 LYS D CA 1
ATOM 8084 C C . LYS D 1 257 ? -27.852 28.217 131.537 1.00 29.60 237 LYS D C 1
ATOM 8085 O O . LYS D 1 257 ? -28.546 27.240 131.981 1.00 29.19 237 LYS D O 1
ATOM 8091 N N . TYR D 1 258 ? -27.798 28.581 130.257 1.00 29.40 238 TYR D N 1
ATOM 8092 C CA . TYR D 1 258 ? -28.599 27.928 129.179 1.00 29.54 238 TYR D CA 1
ATOM 8093 C C . TYR D 1 258 ? -28.239 26.433 129.064 1.00 29.70 238 TYR D C 1
ATOM 8094 O O . TYR D 1 258 ? -29.155 25.598 128.990 1.00 28.88 238 TYR D O 1
ATOM 8103 N N . MET D 1 259 ? -26.950 26.114 129.134 1.00 30.05 239 MET D N 1
ATOM 8104 C CA . MET D 1 259 ? -26.417 24.760 128.917 1.00 29.84 239 MET D CA 1
ATOM 8105 C C . MET D 1 259 ? -26.282 23.987 130.244 1.00 30.82 239 MET D C 1
ATOM 8106 O O . MET D 1 259 ? -25.979 22.730 130.207 1.00 29.51 239 MET D O 1
ATOM 8111 N N . SER D 1 260 ? -26.485 24.645 131.392 1.00 31.16 240 SER D N 1
ATOM 8112 C CA . SER D 1 260 ? -26.264 23.993 132.702 1.00 31.36 240 SER D CA 1
ATOM 8113 C C . SER D 1 260 ? -27.514 23.894 133.582 1.00 31.94 240 SER D C 1
ATOM 8114 O O . SER D 1 260 ? -27.577 22.894 134.311 1.00 33.54 240 SER D O 1
ATOM 8117 N N . ASP D 1 261 ? -28.483 24.805 133.532 1.00 31.40 241 ASP D N 1
ATOM 8118 C CA . ASP D 1 261 ? -29.469 25.009 134.630 1.00 31.33 241 ASP D CA 1
ATOM 8119 C C . ASP D 1 261 ? -30.874 24.630 134.161 1.00 31.73 241 ASP D C 1
ATOM 8120 O O . ASP D 1 261 ? -31.400 25.243 133.207 1.00 30.77 241 ASP D O 1
ATOM 8125 N N . GLN D 1 262 ? -31.490 23.642 134.809 1.00 33.30 242 GLN D N 1
ATOM 8126 C CA . GLN D 1 262 ? -32.901 23.252 134.518 1.00 34.06 242 GLN D CA 1
ATOM 8127 C C . GLN D 1 262 ? -33.599 22.945 135.841 1.00 35.20 242 GLN D C 1
ATOM 8128 O O . GLN D 1 262 ? -33.374 21.870 136.420 1.00 34.47 242 GLN D O 1
ATOM 8134 N N . PRO D 1 263 ? -34.483 23.838 136.342 1.00 35.94 243 PRO D N 1
ATOM 8135 C CA . PRO D 1 263 ? -34.874 25.046 135.612 1.00 37.43 243 PRO D CA 1
ATOM 8136 C C . PRO D 1 263 ? -33.792 26.142 135.578 1.00 36.96 243 PRO D C 1
ATOM 8137 O O . PRO D 1 263 ? -32.837 26.153 136.374 1.00 38.25 243 PRO D O 1
ATOM 8141 N N . MET D 1 264 ? -33.920 27.032 134.604 1.00 37.63 244 MET D N 1
ATOM 8142 C CA . MET D 1 264 ? -33.070 28.244 134.490 1.00 36.85 244 MET D CA 1
ATOM 8143 C C . MET D 1 264 ? -33.489 29.206 135.593 1.00 37.62 244 MET D C 1
ATOM 8144 O O . MET D 1 264 ? -34.689 29.226 135.909 1.00 37.88 244 MET D O 1
ATOM 8149 N N . HIS D 1 265 ? -32.558 30.017 136.090 1.00 37.02 245 HIS D N 1
ATOM 8150 C CA . HIS D 1 265 ? -32.852 31.069 137.093 1.00 36.99 245 HIS D CA 1
ATOM 8151 C C . HIS D 1 265 ? -31.918 32.255 136.859 1.00 38.39 245 HIS D C 1
ATOM 8152 O O . HIS D 1 265 ? -30.907 32.050 136.150 1.00 36.77 245 HIS D O 1
ATOM 8159 N N . ILE D 1 266 ? -32.215 33.390 137.535 1.00 41.41 246 ILE D N 1
ATOM 8160 C CA . ILE D 1 266 ? -31.524 34.709 137.514 1.00 43.63 246 ILE D CA 1
ATOM 8161 C C . ILE D 1 266 ? -30.112 34.597 138.091 1.00 44.00 246 ILE D C 1
ATOM 8162 O O . ILE D 1 266 ? -29.306 35.517 137.768 1.00 42.65 246 ILE D O 1
ATOM 8168 N N . SER E 1 19 ? 96.672 -5.459 57.177 1.00 64.77 -1 SER E N 1
ATOM 8169 C CA . SER E 1 19 ? 96.223 -6.889 57.050 1.00 65.33 -1 SER E CA 1
ATOM 8170 C C . SER E 1 19 ? 94.685 -7.054 57.134 1.00 64.86 -1 SER E C 1
ATOM 8171 O O . SER E 1 19 ? 94.115 -7.683 56.224 1.00 72.23 -1 SER E O 1
ATOM 8174 N N . HIS E 1 20 ? 94.057 -6.680 58.257 1.00 60.64 0 HIS E N 1
ATOM 8175 C CA . HIS E 1 20 ? 92.576 -6.658 58.471 1.00 54.16 0 HIS E CA 1
ATOM 8176 C C . HIS E 1 20 ? 92.157 -5.271 57.890 1.00 48.29 0 HIS E C 1
ATOM 8177 O O . HIS E 1 20 ? 92.817 -4.304 58.227 1.00 46.76 0 HIS E O 1
ATOM 8184 N N . MET E 1 21 ? 91.164 -5.122 56.996 1.00 43.44 1 MET E N 1
ATOM 8185 C CA . MET E 1 21 ? 90.404 -3.838 56.994 1.00 42.28 1 MET E CA 1
ATOM 8186 C C . MET E 1 21 ? 89.930 -3.633 58.444 1.00 40.42 1 MET E C 1
ATOM 8187 O O . MET E 1 21 ? 89.349 -4.589 58.970 1.00 36.67 1 MET E O 1
ATOM 8192 N N . VAL E 1 22 ? 90.134 -2.446 59.040 1.00 37.64 2 VAL E N 1
ATOM 8193 C CA . VAL E 1 22 ? 89.725 -2.169 60.451 1.00 35.34 2 VAL E CA 1
ATOM 8194 C C . VAL E 1 22 ? 88.274 -1.670 60.447 1.00 34.89 2 VAL E C 1
ATOM 8195 O O . VAL E 1 22 ? 87.956 -0.697 59.727 1.00 35.86 2 VAL E O 1
ATOM 8199 N N . LYS E 1 23 ? 87.418 -2.287 61.242 1.00 34.60 3 LYS E N 1
ATOM 8200 C CA . LYS E 1 23 ? 85.951 -2.118 61.188 1.00 35.47 3 LYS E CA 1
ATOM 8201 C C . LYS E 1 23 ? 85.414 -1.844 62.594 1.00 36.21 3 LYS E C 1
ATOM 8202 O O . LYS E 1 23 ? 84.983 -2.826 63.287 1.00 38.22 3 LYS E O 1
ATOM 8208 N N . LYS E 1 24 ? 85.456 -0.570 62.982 1.00 34.04 4 LYS E N 1
ATOM 8209 C CA . LYS E 1 24 ? 85.075 -0.049 64.310 1.00 33.78 4 LYS E CA 1
ATOM 8210 C C . LYS E 1 24 ? 83.900 0.921 64.183 1.00 31.31 4 LYS E C 1
ATOM 8211 O O . LYS E 1 24 ? 83.551 1.530 65.199 1.00 29.85 4 LYS E O 1
ATOM 8217 N N . ARG E 1 25 ? 83.308 1.099 63.010 1.00 30.38 5 ARG E N 1
ATOM 8218 C CA . ARG E 1 25 ? 82.458 2.301 62.800 1.00 30.01 5 ARG E CA 1
ATOM 8219 C C . ARG E 1 25 ? 80.996 1.941 63.000 1.00 29.59 5 ARG E C 1
ATOM 8220 O O . ARG E 1 25 ? 80.538 0.901 62.426 1.00 30.99 5 ARG E O 1
ATOM 8228 N N . VAL E 1 26 ? 80.292 2.774 63.749 1.00 29.05 6 VAL E N 1
ATOM 8229 C CA . VAL E 1 26 ? 78.852 2.573 64.041 1.00 29.34 6 VAL E CA 1
ATOM 8230 C C . VAL E 1 26 ? 78.055 3.465 63.111 1.00 29.68 6 VAL E C 1
ATOM 8231 O O . VAL E 1 26 ? 78.398 4.655 62.941 1.00 30.79 6 VAL E O 1
ATOM 8235 N N . LEU E 1 27 ? 76.944 2.943 62.636 1.00 30.18 7 LEU E N 1
ATOM 8236 C CA . LEU E 1 27 ? 75.949 3.726 61.898 1.00 30.41 7 LEU E CA 1
ATOM 8237 C C . LEU E 1 27 ? 74.915 4.221 62.906 1.00 30.77 7 LEU E C 1
ATOM 8238 O O . LEU E 1 27 ? 74.068 3.388 63.310 1.00 30.86 7 LEU E O 1
ATOM 8243 N N . LEU E 1 28 ? 74.944 5.521 63.262 1.00 30.54 8 LEU E N 1
ATOM 8244 C CA . LEU E 1 28 ? 73.855 6.135 64.057 1.00 29.81 8 LEU E CA 1
ATOM 8245 C C . LEU E 1 28 ? 72.711 6.407 63.105 1.00 30.31 8 LEU E C 1
ATOM 8246 O O . LEU E 1 28 ? 72.928 7.177 62.153 1.00 30.66 8 LEU E O 1
ATOM 8251 N N . TRP E 1 29 ? 71.537 5.864 63.410 1.00 30.11 9 TRP E N 1
ATOM 8252 C CA . TRP E 1 29 ? 70.359 5.843 62.509 1.00 29.66 9 TRP E CA 1
ATOM 8253 C C . TRP E 1 29 ? 69.177 6.408 63.265 1.00 29.51 9 TRP E C 1
ATOM 8254 O O . TRP E 1 29 ? 68.317 5.590 63.684 1.00 30.02 9 TRP E O 1
ATOM 8265 N N . ASP E 1 30 ? 69.122 7.732 63.324 1.00 27.97 10 ASP E N 1
ATOM 8266 C CA . ASP E 1 30 ? 68.045 8.466 63.979 1.00 27.73 10 ASP E CA 1
ATOM 8267 C C . ASP E 1 30 ? 66.723 7.879 63.530 1.00 27.67 10 ASP E C 1
ATOM 8268 O O . ASP E 1 30 ? 66.619 7.531 62.391 1.00 27.93 10 ASP E O 1
ATOM 8273 N N . TYR E 1 31 ? 65.710 7.884 64.376 1.00 27.99 11 TYR E N 1
ATOM 8274 C CA . TYR E 1 31 ? 64.381 7.331 64.054 1.00 27.95 11 TYR E CA 1
ATOM 8275 C C . TYR E 1 31 ? 63.733 8.107 62.911 1.00 27.56 11 TYR E C 1
ATOM 8276 O O . TYR E 1 31 ? 62.821 7.542 62.251 1.00 26.86 11 TYR E O 1
ATOM 8285 N N . THR E 1 32 ? 64.065 9.394 62.763 1.00 27.40 12 THR E N 1
ATOM 8286 C CA . THR E 1 32 ? 63.480 10.233 61.681 1.00 27.78 12 THR E CA 1
ATOM 8287 C C . THR E 1 32 ? 63.801 9.623 60.325 1.00 27.41 12 THR E C 1
ATOM 8288 O O . THR E 1 32 ? 62.991 9.745 59.414 1.00 28.11 12 THR E O 1
ATOM 8292 N N . ASN E 1 33 ? 64.948 8.979 60.189 1.00 27.69 13 ASN E N 1
ATOM 8293 C CA . ASN E 1 33 ? 65.243 8.154 58.999 1.00 28.41 13 ASN E CA 1
ATOM 8294 C C . ASN E 1 33 ? 64.191 7.055 58.792 1.00 29.42 13 ASN E C 1
ATOM 8295 O O . ASN E 1 33 ? 63.688 6.893 57.664 1.00 30.17 13 ASN E O 1
ATOM 8300 N N . THR E 1 34 ? 63.911 6.251 59.823 1.00 30.31 14 THR E N 1
ATOM 8301 C CA . THR E 1 34 ? 62.902 5.160 59.809 1.00 29.62 14 THR E CA 1
ATOM 8302 C C . THR E 1 34 ? 61.535 5.770 59.446 1.00 30.02 14 THR E C 1
ATOM 8303 O O . THR E 1 34 ? 60.788 5.191 58.648 1.00 30.16 14 THR E O 1
ATOM 8307 N N . ARG E 1 35 ? 61.208 6.936 59.990 1.00 30.27 15 ARG E N 1
ATOM 8308 C CA . ARG E 1 35 ? 59.860 7.560 59.829 1.00 30.58 15 ARG E CA 1
ATOM 8309 C C . ARG E 1 35 ? 59.672 8.037 58.380 1.00 30.69 15 ARG E C 1
ATOM 8310 O O . ARG E 1 35 ? 58.587 7.853 57.812 1.00 30.38 15 ARG E O 1
ATOM 8318 N N . ASP E 1 36 ? 60.728 8.587 57.784 1.00 31.71 16 ASP E N 1
ATOM 8319 C CA . ASP E 1 36 ? 60.625 9.407 56.541 1.00 32.68 16 ASP E CA 1
ATOM 8320 C C . ASP E 1 36 ? 61.359 8.781 55.362 1.00 32.23 16 ASP E C 1
ATOM 8321 O O . ASP E 1 36 ? 60.816 8.927 54.298 1.00 32.79 16 ASP E O 1
ATOM 8326 N N . VAL E 1 37 ? 62.586 8.291 55.522 1.00 31.77 17 VAL E N 1
ATOM 8327 C CA . VAL E 1 37 ? 63.450 7.860 54.376 1.00 33.08 17 VAL E CA 1
ATOM 8328 C C . VAL E 1 37 ? 64.066 6.457 54.639 1.00 33.60 17 VAL E C 1
ATOM 8329 O O . VAL E 1 37 ? 65.284 6.304 54.467 1.00 33.05 17 VAL E O 1
ATOM 8333 N N . LYS E 1 38 ? 63.254 5.477 55.044 1.00 34.87 18 LYS E N 1
ATOM 8334 C CA . LYS E 1 38 ? 63.659 4.041 55.227 1.00 37.67 18 LYS E CA 1
ATOM 8335 C C . LYS E 1 38 ? 64.606 3.561 54.096 1.00 36.08 18 LYS E C 1
ATOM 8336 O O . LYS E 1 38 ? 65.644 2.915 54.398 1.00 35.87 18 LYS E O 1
ATOM 8342 N N . TRP E 1 39 ? 64.211 3.817 52.851 1.00 32.79 19 TRP E N 1
ATOM 8343 C CA . TRP E 1 39 ? 64.952 3.487 51.614 1.00 32.60 19 TRP E CA 1
ATOM 8344 C C . TRP E 1 39 ? 66.441 3.869 51.736 1.00 32.36 19 TRP E C 1
ATOM 8345 O O . TRP E 1 39 ? 67.294 3.223 51.067 1.00 31.17 19 TRP E O 1
ATOM 8356 N N . ALA E 1 40 ? 66.830 4.815 52.598 1.00 31.63 20 ALA E N 1
ATOM 8357 C CA . ALA E 1 40 ? 68.237 5.289 52.573 1.00 31.33 20 ALA E CA 1
ATOM 8358 C C . ALA E 1 40 ? 69.157 4.202 53.125 1.00 31.53 20 ALA E C 1
ATOM 8359 O O . ALA E 1 40 ? 70.375 4.206 52.786 1.00 31.88 20 ALA E O 1
ATOM 8361 N N . MET E 1 41 ? 68.626 3.348 54.011 1.00 32.31 21 MET E N 1
ATOM 8362 C CA . MET E 1 41 ? 69.394 2.201 54.593 1.00 32.35 21 MET E CA 1
ATOM 8363 C C . MET E 1 41 ? 69.966 1.340 53.456 1.00 32.24 21 MET E C 1
ATOM 8364 O O . MET E 1 41 ? 71.160 0.980 53.534 1.00 31.84 21 MET E O 1
ATOM 8369 N N . ASP E 1 42 ? 69.227 1.215 52.350 1.00 33.79 22 ASP E N 1
ATOM 8370 C CA . ASP E 1 42 ? 69.598 0.343 51.203 1.00 34.96 22 ASP E CA 1
ATOM 8371 C C . ASP E 1 42 ? 70.776 0.959 50.460 1.00 35.37 22 ASP E C 1
ATOM 8372 O O . ASP E 1 42 ? 71.447 0.236 49.704 1.00 35.30 22 ASP E O 1
ATOM 8377 N N . LYS E 1 43 ? 71.083 2.229 50.714 1.00 35.25 23 LYS E N 1
ATOM 8378 C CA . LYS E 1 43 ? 72.195 2.899 50.007 1.00 36.28 23 LYS E CA 1
ATOM 8379 C C . LYS E 1 43 ? 73.459 2.854 50.861 1.00 34.35 23 LYS E C 1
ATOM 8380 O O . LYS E 1 43 ? 74.494 3.340 50.356 1.00 34.05 23 LYS E O 1
ATOM 8386 N N . ILE E 1 44 ? 73.404 2.308 52.084 1.00 33.18 24 ILE E N 1
ATOM 8387 C CA . ILE E 1 44 ? 74.602 2.294 52.959 1.00 31.70 24 ILE E CA 1
ATOM 8388 C C . ILE E 1 44 ? 75.611 1.381 52.316 1.00 31.81 24 ILE E C 1
ATOM 8389 O O . ILE E 1 44 ? 75.215 0.407 51.690 1.00 32.51 24 ILE E O 1
ATOM 8394 N N . ASN E 1 45 ? 76.869 1.641 52.550 1.00 32.39 25 ASN E N 1
ATOM 8395 C CA . ASN E 1 45 ? 77.954 0.759 52.109 1.00 33.42 25 ASN E CA 1
ATOM 8396 C C . ASN E 1 45 ? 78.156 -0.201 53.282 1.00 34.53 25 ASN E C 1
ATOM 8397 O O . ASN E 1 45 ? 78.646 0.199 54.347 1.00 36.58 25 ASN E O 1
ATOM 8402 N N . PHE E 1 46 ? 77.720 -1.447 53.131 1.00 35.09 26 PHE E N 1
ATOM 8403 C CA . PHE E 1 46 ? 77.868 -2.498 54.177 1.00 34.02 26 PHE E CA 1
ATOM 8404 C C . PHE E 1 46 ? 79.190 -3.252 54.039 1.00 35.05 26 PHE E C 1
ATOM 8405 O O . PHE E 1 46 ? 79.405 -4.069 54.885 1.00 35.75 26 PHE E O 1
ATOM 8413 N N . LYS E 1 47 ? 80.047 -2.952 53.061 1.00 37.09 27 LYS E N 1
ATOM 8414 C CA . LYS E 1 47 ? 81.306 -3.705 52.813 1.00 39.07 27 LYS E CA 1
ATOM 8415 C C . LYS E 1 47 ? 82.554 -2.941 53.267 1.00 39.08 27 LYS E C 1
ATOM 8416 O O . LYS E 1 47 ? 83.684 -3.389 52.972 1.00 38.77 27 LYS E O 1
ATOM 8422 N N . GLY E 1 48 ? 82.375 -1.757 53.858 1.00 37.52 28 GLY E N 1
ATOM 8423 C CA . GLY E 1 48 ? 83.492 -0.956 54.352 1.00 36.05 28 GLY E CA 1
ATOM 8424 C C . GLY E 1 48 ? 83.640 -1.127 55.849 1.00 34.87 28 GLY E C 1
ATOM 8425 O O . GLY E 1 48 ? 83.421 -2.215 56.392 1.00 33.48 28 GLY E O 1
ATOM 8426 N N . PRO E 1 49 ? 84.177 -0.103 56.521 1.00 33.58 29 PRO E N 1
ATOM 8427 C CA . PRO E 1 49 ? 84.401 -0.155 57.967 1.00 32.48 29 PRO E CA 1
ATOM 8428 C C . PRO E 1 49 ? 83.222 0.029 58.943 1.00 30.85 29 PRO E C 1
ATOM 8429 O O . PRO E 1 49 ? 83.485 -0.043 60.131 1.00 30.66 29 PRO E O 1
ATOM 8433 N N . LEU E 1 50 ? 81.981 0.138 58.478 1.00 29.40 30 LEU E N 1
ATOM 8434 C CA . LEU E 1 50 ? 80.811 0.043 59.374 1.00 28.57 30 LEU E CA 1
ATOM 8435 C C . LEU E 1 50 ? 80.799 -1.381 59.968 1.00 29.78 30 LEU E C 1
ATOM 8436 O O . LEU E 1 50 ? 81.030 -2.344 59.246 1.00 28.64 30 LEU E O 1
ATOM 8441 N N . HIS E 1 51 ? 80.474 -1.547 61.241 1.00 30.95 31 HIS E N 1
ATOM 8442 C CA . HIS E 1 51 ? 80.356 -2.908 61.791 1.00 32.95 31 HIS E CA 1
ATOM 8443 C C . HIS E 1 51 ? 79.180 -3.034 62.739 1.00 31.77 31 HIS E C 1
ATOM 8444 O O . HIS E 1 51 ? 78.898 -4.196 63.096 1.00 31.77 31 HIS E O 1
ATOM 8451 N N . SER E 1 52 ? 78.486 -1.947 63.051 1.00 30.54 32 SER E N 1
ATOM 8452 C CA . SER E 1 52 ? 77.285 -1.967 63.918 1.00 30.70 32 SER E CA 1
ATOM 8453 C C . SER E 1 52 ? 76.394 -0.764 63.664 1.00 30.95 32 SER E C 1
ATOM 8454 O O . SER E 1 52 ? 76.802 0.126 62.905 1.00 31.33 32 SER E O 1
ATOM 8457 N N . CYS E 1 53 ? 75.227 -0.746 64.299 1.00 30.69 33 CYS E N 1
ATOM 8458 C CA . CYS E 1 53 ? 74.193 0.285 64.103 1.00 30.38 33 CYS E CA 1
ATOM 8459 C C . CYS E 1 53 ? 73.483 0.514 65.438 1.00 30.61 33 CYS E C 1
ATOM 8460 O O . CYS E 1 53 ? 73.333 -0.442 66.189 1.00 29.38 33 CYS E O 1
ATOM 8463 N N . SER E 1 54 ? 73.122 1.760 65.758 1.00 29.76 34 SER E N 1
ATOM 8464 C CA . SER E 1 54 ? 72.276 2.092 66.936 1.00 30.22 34 SER E CA 1
ATOM 8465 C C . SER E 1 54 ? 71.324 3.206 66.530 1.00 30.90 34 SER E C 1
ATOM 8466 O O . SER E 1 54 ? 71.668 3.977 65.574 1.00 30.80 34 SER E O 1
ATOM 8469 N N . ASN E 1 55 ? 70.211 3.338 67.258 1.00 30.23 35 ASN E N 1
ATOM 8470 C CA . ASN E 1 55 ? 69.195 4.360 66.916 1.00 29.00 35 ASN E CA 1
ATOM 8471 C C . ASN E 1 55 ? 68.627 5.006 68.182 1.00 29.02 35 ASN E C 1
ATOM 8472 O O . ASN E 1 55 ? 67.472 5.493 68.099 1.00 28.00 35 ASN E O 1
ATOM 8477 N N . TRP E 1 56 ? 69.372 4.996 69.300 1.00 29.76 36 TRP E N 1
ATOM 8478 C CA . TRP E 1 56 ? 68.903 5.568 70.602 1.00 30.84 36 TRP E CA 1
ATOM 8479 C C . TRP E 1 56 ? 67.593 4.910 71.069 1.00 31.54 36 TRP E C 1
ATOM 8480 O O . TRP E 1 56 ? 66.981 5.472 71.988 1.00 32.65 36 TRP E O 1
ATOM 8491 N N . ASN E 1 57 ? 67.146 3.796 70.475 1.00 30.94 37 ASN E N 1
ATOM 8492 C CA . ASN E 1 57 ? 65.888 3.158 70.909 1.00 30.77 37 ASN E CA 1
ATOM 8493 C C . ASN E 1 57 ? 66.145 1.686 71.260 1.00 31.38 37 ASN E C 1
ATOM 8494 O O . ASN E 1 57 ? 67.280 1.154 71.049 1.00 31.66 37 ASN E O 1
ATOM 8499 N N . THR E 1 58 ? 65.095 1.060 71.759 1.00 32.31 38 THR E N 1
ATOM 8500 C CA . THR E 1 58 ? 65.058 -0.356 72.167 1.00 32.02 38 THR E CA 1
ATOM 8501 C C . THR E 1 58 ? 64.664 -1.188 70.963 1.00 33.20 38 THR E C 1
ATOM 8502 O O . THR E 1 58 ? 65.068 -2.348 70.955 1.00 32.29 38 THR E O 1
ATOM 8506 N N . TRP E 1 59 ? 63.841 -0.608 70.072 1.00 32.91 39 TRP E N 1
ATOM 8507 C CA . TRP E 1 59 ? 63.276 -1.276 68.883 1.00 32.59 39 TRP E CA 1
ATOM 8508 C C . TRP E 1 59 ? 64.301 -1.271 67.752 1.00 32.14 39 TRP E C 1
ATOM 8509 O O . TRP E 1 59 ? 65.164 -0.347 67.644 1.00 32.25 39 TRP E O 1
ATOM 8520 N N . TYR E 1 60 ? 64.186 -2.320 66.954 1.00 32.95 40 TYR E N 1
ATOM 8521 C CA . TYR E 1 60 ? 65.013 -2.691 65.783 1.00 33.39 40 TYR E CA 1
ATOM 8522 C C . TYR E 1 60 ? 64.524 -1.920 64.554 1.00 32.73 40 TYR E C 1
ATOM 8523 O O . TYR E 1 60 ? 63.329 -1.912 64.209 1.00 32.10 40 TYR E O 1
ATOM 8532 N N . PRO E 1 61 ? 65.446 -1.259 63.831 1.00 32.61 41 PRO E N 1
ATOM 8533 C CA . PRO E 1 61 ? 65.082 -0.585 62.587 1.00 32.32 41 PRO E CA 1
ATOM 8534 C C . PRO E 1 61 ? 65.019 -1.635 61.469 1.00 31.16 41 PRO E C 1
ATOM 8535 O O . PRO E 1 61 ? 66.066 -2.096 61.018 1.00 30.00 41 PRO E O 1
ATOM 8539 N N . ASP E 1 62 ? 63.794 -1.978 61.070 1.00 31.69 42 ASP E N 1
ATOM 8540 C CA . ASP E 1 62 ? 63.519 -3.139 60.175 1.00 33.14 42 ASP E CA 1
ATOM 8541 C C . ASP E 1 62 ? 64.268 -2.968 58.855 1.00 32.68 42 ASP E C 1
ATOM 8542 O O . ASP E 1 62 ? 64.738 -3.982 58.281 1.00 31.01 42 ASP E O 1
ATOM 8547 N N . GLU E 1 63 ? 64.435 -1.723 58.407 1.00 30.84 43 GLU E N 1
ATOM 8548 C CA . GLU E 1 63 ? 65.159 -1.462 57.154 1.00 31.35 43 GLU E CA 1
ATOM 8549 C C . GLU E 1 63 ? 66.585 -1.985 57.290 1.00 30.97 43 GLU E C 1
ATOM 8550 O O . GLU E 1 63 ? 67.139 -2.305 56.246 1.00 32.60 43 GLU E O 1
ATOM 8556 N N . LEU E 1 64 ? 67.185 -2.092 58.485 1.00 30.31 44 LEU E N 1
ATOM 8557 C CA . LEU E 1 64 ? 68.580 -2.615 58.568 1.00 30.65 44 LEU E CA 1
ATOM 8558 C C . LEU E 1 64 ? 68.684 -4.039 57.949 1.00 31.43 44 LEU E C 1
ATOM 8559 O O . LEU E 1 64 ? 69.756 -4.385 57.404 1.00 30.78 44 LEU E O 1
ATOM 8564 N N . LYS E 1 65 ? 67.597 -4.802 57.976 1.00 31.90 45 LYS E N 1
ATOM 8565 C CA . LYS E 1 65 ? 67.565 -6.255 57.568 1.00 34.45 45 LYS E CA 1
ATOM 8566 C C . LYS E 1 65 ? 68.827 -7.010 58.039 1.00 33.95 45 LYS E C 1
ATOM 8567 O O . LYS E 1 65 ? 69.496 -7.673 57.222 1.00 34.53 45 LYS E O 1
ATOM 8573 N N . HIS E 1 66 ? 69.213 -6.844 59.282 1.00 32.95 46 HIS E N 1
ATOM 8574 C CA . HIS E 1 66 ? 70.294 -7.610 59.943 1.00 33.24 46 HIS E CA 1
ATOM 8575 C C . HIS E 1 66 ? 71.645 -7.455 59.236 1.00 33.28 46 HIS E C 1
ATOM 8576 O O . HIS E 1 66 ? 72.561 -8.230 59.546 1.00 33.11 46 HIS E O 1
ATOM 8583 N N . ARG E 1 67 ? 71.861 -6.405 58.442 1.00 31.98 47 ARG E N 1
ATOM 8584 C CA . ARG E 1 67 ? 73.135 -6.261 57.680 1.00 31.65 47 ARG E CA 1
ATOM 8585 C C . ARG E 1 67 ? 74.295 -5.837 58.574 1.00 30.52 47 ARG E C 1
ATOM 8586 O O . ARG E 1 67 ? 75.456 -5.981 58.158 1.00 30.34 47 ARG E O 1
ATOM 8594 N N . LEU E 1 68 ? 73.993 -5.310 59.755 1.00 29.45 48 LEU E N 1
ATOM 8595 C CA . LEU E 1 68 ? 74.980 -4.963 60.791 1.00 28.88 48 LEU E CA 1
ATOM 8596 C C . LEU E 1 68 ? 74.364 -5.389 62.105 1.00 28.54 48 LEU E C 1
ATOM 8597 O O . LEU E 1 68 ? 73.148 -5.424 62.260 1.00 28.69 48 LEU E O 1
ATOM 8602 N N . PRO E 1 69 ? 75.194 -5.723 63.090 1.00 28.49 49 PRO E N 1
ATOM 8603 C CA . PRO E 1 69 ? 74.708 -5.842 64.452 1.00 28.67 49 PRO E CA 1
ATOM 8604 C C . PRO E 1 69 ? 73.999 -4.551 64.891 1.00 30.07 49 PRO E C 1
ATOM 8605 O O . PRO E 1 69 ? 74.547 -3.461 64.599 1.00 30.01 49 PRO E O 1
ATOM 8609 N N . PHE E 1 70 ? 72.861 -4.665 65.596 1.00 29.80 50 PHE E N 1
ATOM 8610 C CA . PHE E 1 70 ? 72.119 -3.523 66.192 1.00 29.51 50 PHE E CA 1
ATOM 8611 C C . PHE E 1 70 ? 72.380 -3.491 67.716 1.00 30.18 50 PHE E C 1
ATOM 8612 O O . PHE E 1 70 ? 72.371 -4.638 68.293 1.00 29.03 50 PHE E O 1
ATOM 8620 N N . ARG E 1 71 ? 72.749 -2.337 68.306 1.00 29.22 51 ARG E N 1
ATOM 8621 C CA . ARG E 1 71 ? 72.822 -2.139 69.784 1.00 30.07 51 ARG E CA 1
ATOM 8622 C C . ARG E 1 71 ? 71.587 -1.409 70.267 1.00 29.79 51 ARG E C 1
ATOM 8623 O O . ARG E 1 71 ? 71.455 -0.208 70.112 1.00 28.79 51 ARG E O 1
ATOM 8631 N N . PRO E 1 72 ? 70.618 -2.143 70.847 1.00 30.73 52 PRO E N 1
ATOM 8632 C CA . PRO E 1 72 ? 69.461 -1.528 71.465 1.00 30.23 52 PRO E CA 1
ATOM 8633 C C . PRO E 1 72 ? 69.965 -0.647 72.609 1.00 30.57 52 PRO E C 1
ATOM 8634 O O . PRO E 1 72 ? 71.135 -0.768 73.087 1.00 29.60 52 PRO E O 1
ATOM 8638 N N . MET E 1 73 ? 69.143 0.354 72.935 1.00 30.88 53 MET E N 1
ATOM 8639 C CA . MET E 1 73 ? 69.518 1.322 73.971 1.00 29.36 53 MET E CA 1
ATOM 8640 C C . MET E 1 73 ? 68.342 1.476 74.910 1.00 28.91 53 MET E C 1
ATOM 8641 O O . MET E 1 73 ? 67.218 1.609 74.416 1.00 28.62 53 MET E O 1
ATOM 8646 N N . ILE E 1 74 ? 68.646 1.457 76.190 1.00 29.53 54 ILE E N 1
ATOM 8647 C CA . ILE E 1 74 ? 67.738 1.891 77.289 1.00 32.32 54 ILE E CA 1
ATOM 8648 C C . ILE E 1 74 ? 67.988 3.399 77.513 1.00 33.45 54 ILE E C 1
ATOM 8649 O O . ILE E 1 74 ? 68.885 3.755 78.351 1.00 34.32 54 ILE E O 1
ATOM 8654 N N . HIS E 1 75 ? 67.297 4.243 76.722 1.00 34.37 55 HIS E N 1
ATOM 8655 C CA . HIS E 1 75 ? 67.553 5.709 76.562 1.00 34.18 55 HIS E CA 1
ATOM 8656 C C . HIS E 1 75 ? 67.389 6.453 77.907 1.00 34.77 55 HIS E C 1
ATOM 8657 O O . HIS E 1 75 ? 68.327 7.191 78.318 1.00 33.61 55 HIS E O 1
ATOM 8664 N N . GLY E 1 76 ? 66.225 6.290 78.532 1.00 35.89 56 GLY E N 1
ATOM 8665 C CA . GLY E 1 76 ? 65.826 6.912 79.805 1.00 37.42 56 GLY E CA 1
ATOM 8666 C C . GLY E 1 76 ? 64.747 6.127 80.530 1.00 38.78 56 GLY E C 1
ATOM 8667 O O . GLY E 1 76 ? 64.625 4.922 80.308 1.00 37.52 56 GLY E O 1
ATOM 8668 N N . LYS E 1 77 ? 63.964 6.790 81.375 1.00 41.80 57 LYS E N 1
ATOM 8669 C CA . LYS E 1 77 ? 63.030 6.098 82.303 1.00 44.54 57 LYS E CA 1
ATOM 8670 C C . LYS E 1 77 ? 61.792 5.586 81.554 1.00 43.45 57 LYS E C 1
ATOM 8671 O O . LYS E 1 77 ? 61.220 4.587 82.035 1.00 44.38 57 LYS E O 1
ATOM 8677 N N . ASN E 1 78 ? 61.482 6.098 80.358 1.00 43.47 58 ASN E N 1
ATOM 8678 C CA . ASN E 1 78 ? 60.367 5.605 79.507 1.00 45.07 58 ASN E CA 1
ATOM 8679 C C . ASN E 1 78 ? 60.668 4.203 78.929 1.00 45.16 58 ASN E C 1
ATOM 8680 O O . ASN E 1 78 ? 59.755 3.640 78.280 1.00 46.75 58 ASN E O 1
ATOM 8685 N N . ASN E 1 79 ? 61.882 3.671 79.135 1.00 42.66 59 ASN E N 1
ATOM 8686 C CA . ASN E 1 79 ? 62.438 2.477 78.438 1.00 43.07 59 ASN E CA 1
ATOM 8687 C C . ASN E 1 79 ? 62.637 1.310 79.405 1.00 44.52 59 ASN E C 1
ATOM 8688 O O . ASN E 1 79 ? 63.337 0.371 79.025 1.00 45.57 59 ASN E O 1
ATOM 8693 N N . LEU E 1 80 ? 62.039 1.365 80.603 1.00 46.63 60 LEU E N 1
ATOM 8694 C CA . LEU E 1 80 ? 62.244 0.373 81.682 1.00 45.74 60 LEU E CA 1
ATOM 8695 C C . LEU E 1 80 ? 61.012 -0.504 81.821 1.00 47.35 60 LEU E C 1
ATOM 8696 O O . LEU E 1 80 ? 61.086 -1.421 82.648 1.00 47.44 60 LEU E O 1
ATOM 8701 N N . THR E 1 81 ? 59.968 -0.274 81.013 1.00 47.83 61 THR E N 1
ATOM 8702 C CA . THR E 1 81 ? 58.665 -0.967 81.188 1.00 50.26 61 THR E CA 1
ATOM 8703 C C . THR E 1 81 ? 57.945 -1.195 79.861 1.00 49.23 61 THR E C 1
ATOM 8704 O O . THR E 1 81 ? 58.427 -0.709 78.810 1.00 50.66 61 THR E O 1
ATOM 8708 N N . GLY E 1 82 ? 56.793 -1.864 79.953 1.00 50.58 62 GLY E N 1
ATOM 8709 C CA . GLY E 1 82 ? 55.829 -2.074 78.853 1.00 49.99 62 GLY E CA 1
ATOM 8710 C C . GLY E 1 82 ? 56.519 -2.735 77.669 1.00 48.02 62 GLY E C 1
ATOM 8711 O O . GLY E 1 82 ? 57.472 -3.533 77.886 1.00 47.32 62 GLY E O 1
ATOM 8712 N N . GLY E 1 83 ? 56.101 -2.374 76.459 1.00 46.47 63 GLY E N 1
ATOM 8713 C CA . GLY E 1 83 ? 56.705 -2.878 75.218 1.00 44.68 63 GLY E CA 1
ATOM 8714 C C . GLY E 1 83 ? 58.200 -2.591 75.166 1.00 43.88 63 GLY E C 1
ATOM 8715 O O . GLY E 1 83 ? 58.966 -3.481 74.754 1.00 42.80 63 GLY E O 1
ATOM 8716 N N . GLU E 1 84 ? 58.607 -1.376 75.544 1.00 42.21 64 GLU E N 1
ATOM 8717 C CA . GLU E 1 84 ? 60.028 -0.937 75.495 1.00 40.59 64 GLU E CA 1
ATOM 8718 C C . GLU E 1 84 ? 60.926 -1.986 76.182 1.00 38.09 64 GLU E C 1
ATOM 8719 O O . GLU E 1 84 ? 61.991 -2.322 75.627 1.00 35.40 64 GLU E O 1
ATOM 8725 N N . TRP E 1 85 ? 60.529 -2.516 77.338 1.00 38.43 65 TRP E N 1
ATOM 8726 C CA . TRP E 1 85 ? 61.417 -3.412 78.125 1.00 38.33 65 TRP E CA 1
ATOM 8727 C C . TRP E 1 85 ? 61.406 -4.830 77.515 1.00 40.31 65 TRP E C 1
ATOM 8728 O O . TRP E 1 85 ? 62.439 -5.538 77.520 1.00 39.23 65 TRP E O 1
ATOM 8739 N N . GLN E 1 86 ? 60.260 -5.219 76.982 1.00 42.83 66 GLN E N 1
ATOM 8740 C CA . GLN E 1 86 ? 60.046 -6.523 76.313 1.00 43.66 66 GLN E CA 1
ATOM 8741 C C . GLN E 1 86 ? 60.971 -6.491 75.085 1.00 41.46 66 GLN E C 1
ATOM 8742 O O . GLN E 1 86 ? 61.663 -7.503 74.893 1.00 41.02 66 GLN E O 1
ATOM 8748 N N . ASN E 1 87 ? 61.155 -5.332 74.419 1.00 38.70 67 ASN E N 1
ATOM 8749 C CA . ASN E 1 87 ? 62.101 -5.245 73.266 1.00 37.13 67 ASN E CA 1
ATOM 8750 C C . ASN E 1 87 ? 63.496 -5.616 73.769 1.00 35.77 67 ASN E C 1
ATOM 8751 O O . ASN E 1 87 ? 64.200 -6.345 73.105 1.00 34.02 67 ASN E O 1
ATOM 8756 N N . ILE E 1 88 ? 63.871 -5.110 74.938 1.00 36.62 68 ILE E N 1
ATOM 8757 C CA . ILE E 1 88 ? 65.197 -5.404 75.552 1.00 36.89 68 ILE E CA 1
ATOM 8758 C C . ILE E 1 88 ? 65.275 -6.870 75.976 1.00 37.77 68 ILE E C 1
ATOM 8759 O O . ILE E 1 88 ? 66.341 -7.443 75.810 1.00 36.98 68 ILE E O 1
ATOM 8764 N N . LEU E 1 89 ? 64.183 -7.453 76.456 1.00 39.64 69 LEU E N 1
ATOM 8765 C CA . LEU E 1 89 ? 64.219 -8.820 77.030 1.00 41.50 69 LEU E CA 1
ATOM 8766 C C . LEU E 1 89 ? 64.329 -9.847 75.900 1.00 42.20 69 LEU E C 1
ATOM 8767 O O . LEU E 1 89 ? 64.932 -10.900 76.143 1.00 41.97 69 LEU E O 1
ATOM 8772 N N . LYS E 1 90 ? 63.817 -9.519 74.703 1.00 41.61 70 LYS E N 1
ATOM 8773 C CA . LYS E 1 90 ? 63.556 -10.491 73.611 1.00 40.54 70 LYS E CA 1
ATOM 8774 C C . LYS E 1 90 ? 64.651 -10.397 72.547 1.00 39.04 70 LYS E C 1
ATOM 8775 O O . LYS E 1 90 ? 64.697 -11.277 71.677 1.00 41.79 70 LYS E O 1
ATOM 8781 N N . THR E 1 91 ? 65.547 -9.435 72.628 1.00 36.43 71 THR E N 1
ATOM 8782 C CA . THR E 1 91 ? 66.539 -9.181 71.547 1.00 34.68 71 THR E CA 1
ATOM 8783 C C . THR E 1 91 ? 67.608 -10.278 71.504 1.00 33.62 71 THR E C 1
ATOM 8784 O O . THR E 1 91 ? 68.184 -10.626 72.547 1.00 32.49 71 THR E O 1
ATOM 8788 N N . ASN E 1 92 ? 67.991 -10.681 70.302 1.00 33.36 72 ASN E N 1
ATOM 8789 C CA . ASN E 1 92 ? 69.141 -11.583 70.073 1.00 34.52 72 ASN E CA 1
ATOM 8790 C C . ASN E 1 92 ? 70.447 -10.814 70.003 1.00 33.35 72 ASN E C 1
ATOM 8791 O O . ASN E 1 92 ? 71.527 -11.477 69.955 1.00 32.85 72 ASN E O 1
ATOM 8796 N N . GLU E 1 93 ? 70.395 -9.483 69.933 1.00 33.69 73 GLU E N 1
ATOM 8797 C CA . GLU E 1 93 ? 71.643 -8.722 69.788 1.00 33.37 73 GLU E CA 1
ATOM 8798 C C . GLU E 1 93 ? 72.398 -8.831 71.095 1.00 33.53 73 GLU E C 1
ATOM 8799 O O . GLU E 1 93 ? 71.739 -8.935 72.127 1.00 34.71 73 GLU E O 1
ATOM 8805 N N . GLU E 1 94 ? 73.705 -8.636 71.022 1.00 34.77 74 GLU E N 1
ATOM 8806 C CA . GLU E 1 94 ? 74.653 -9.011 72.077 1.00 36.93 74 GLU E CA 1
ATOM 8807 C C . GLU E 1 94 ? 75.077 -7.810 72.908 1.00 35.37 74 GLU E C 1
ATOM 8808 O O . GLU E 1 94 ? 75.635 -8.075 73.944 1.00 33.95 74 GLU E O 1
ATOM 8814 N N . VAL E 1 95 ? 74.875 -6.559 72.469 1.00 33.60 75 VAL E N 1
ATOM 8815 C CA . VAL E 1 95 ? 75.390 -5.367 73.209 1.00 32.91 75 VAL E CA 1
ATOM 8816 C C . VAL E 1 95 ? 74.254 -4.366 73.403 1.00 31.73 75 VAL E C 1
ATOM 8817 O O . VAL E 1 95 ? 73.541 -4.050 72.414 1.00 30.69 75 VAL E O 1
ATOM 8821 N N . ILE E 1 96 ? 74.056 -3.932 74.644 1.00 30.33 76 ILE E N 1
ATOM 8822 C CA . ILE E 1 96 ? 72.914 -3.054 75.026 1.00 29.66 76 ILE E CA 1
ATOM 8823 C C . ILE E 1 96 ? 73.477 -1.828 75.775 1.00 28.78 76 ILE E C 1
ATOM 8824 O O . ILE E 1 96 ? 74.407 -1.979 76.654 1.00 27.98 76 ILE E O 1
ATOM 8829 N N . HIS E 1 97 ? 73.011 -0.647 75.342 1.00 28.08 77 HIS E N 1
ATOM 8830 C CA . HIS E 1 97 ? 73.360 0.684 75.896 1.00 28.35 77 HIS E CA 1
ATOM 8831 C C . HIS E 1 97 ? 72.381 0.998 77.022 1.00 28.47 77 HIS E C 1
ATOM 8832 O O . HIS E 1 97 ? 71.141 0.869 76.801 1.00 28.13 77 HIS E O 1
ATOM 8839 N N . PHE E 1 98 ? 72.910 1.558 78.105 1.00 29.18 78 PHE E N 1
ATOM 8840 C CA . PHE E 1 98 ? 72.122 2.236 79.163 1.00 29.35 78 PHE E CA 1
ATOM 8841 C C . PHE E 1 98 ? 71.905 3.723 78.776 1.00 30.64 78 PHE E C 1
ATOM 8842 O O . PHE E 1 98 ? 72.199 4.126 77.625 1.00 33.39 78 PHE E O 1
ATOM 8850 N N . PHE E 1 99 ? 71.503 4.537 79.754 1.00 30.49 79 PHE E N 1
ATOM 8851 C CA . PHE E 1 99 ? 70.839 5.849 79.649 1.00 31.49 79 PHE E CA 1
ATOM 8852 C C . PHE E 1 99 ? 71.646 6.833 78.797 1.00 30.59 79 PHE E C 1
ATOM 8853 O O . PHE E 1 99 ? 72.914 6.928 78.901 1.00 29.99 79 PHE E O 1
ATOM 8861 N N . ASN E 1 100 ? 70.920 7.552 77.943 1.00 30.96 80 ASN E N 1
ATOM 8862 C CA . ASN E 1 100 ? 71.503 8.631 77.107 1.00 31.68 80 ASN E CA 1
ATOM 8863 C C . ASN E 1 100 ? 71.557 9.937 77.911 1.00 31.94 80 ASN E C 1
ATOM 8864 O O . ASN E 1 100 ? 70.484 10.436 78.299 1.00 31.00 80 ASN E O 1
ATOM 8869 N N . GLU E 1 101 ? 72.758 10.433 78.201 1.00 32.71 81 GLU E N 1
ATOM 8870 C CA . GLU E 1 101 ? 72.955 11.749 78.887 1.00 35.17 81 GLU E CA 1
ATOM 8871 C C . GLU E 1 101 ? 72.026 11.851 80.096 1.00 36.40 81 GLU E C 1
ATOM 8872 O O . GLU E 1 101 ? 71.346 12.865 80.256 1.00 37.86 81 GLU E O 1
ATOM 8878 N N . PRO E 1 102 ? 72.066 10.865 81.038 1.00 37.60 82 PRO E N 1
ATOM 8879 C CA . PRO E 1 102 ? 71.138 10.819 82.171 1.00 36.97 82 PRO E CA 1
ATOM 8880 C C . PRO E 1 102 ? 71.270 12.084 83.029 1.00 36.87 82 PRO E C 1
ATOM 8881 O O . PRO E 1 102 ? 70.280 12.501 83.568 1.00 35.24 82 PRO E O 1
ATOM 8885 N N . GLU E 1 103 ? 72.483 12.644 83.131 1.00 37.56 83 GLU E N 1
ATOM 8886 C CA . GLU E 1 103 ? 72.737 13.902 83.892 1.00 38.94 83 GLU E CA 1
ATOM 8887 C C . GLU E 1 103 ? 71.897 15.041 83.319 1.00 39.61 83 GLU E C 1
ATOM 8888 O O . GLU E 1 103 ? 71.712 15.980 84.043 1.00 41.71 83 GLU E O 1
ATOM 8894 N N . ARG E 1 104 ? 71.384 14.965 82.096 1.00 39.76 84 ARG E N 1
ATOM 8895 C CA . ARG E 1 104 ? 70.565 16.069 81.515 1.00 40.92 84 ARG E CA 1
ATOM 8896 C C . ARG E 1 104 ? 69.090 15.712 81.582 1.00 40.71 84 ARG E C 1
ATOM 8897 O O . ARG E 1 104 ? 68.298 16.461 81.059 1.00 40.95 84 ARG E O 1
ATOM 8905 N N . ALA E 1 105 ? 68.735 14.573 82.148 1.00 42.29 85 ALA E N 1
ATOM 8906 C CA . ALA E 1 105 ? 67.358 14.038 82.059 1.00 43.52 85 ALA E CA 1
ATOM 8907 C C . ALA E 1 105 ? 66.782 13.905 83.472 1.00 45.11 85 ALA E C 1
ATOM 8908 O O . ALA E 1 105 ? 65.675 13.359 83.646 1.00 44.71 85 ALA E O 1
ATOM 8910 N N . GLY E 1 106 ? 67.521 14.430 84.448 1.00 45.92 86 GLY E N 1
ATOM 8911 C CA . GLY E 1 106 ? 67.096 14.502 85.849 1.00 46.20 86 GLY E CA 1
ATOM 8912 C C . GLY E 1 106 ? 67.221 13.162 86.520 1.00 46.49 86 GLY E C 1
ATOM 8913 O O . GLY E 1 106 ? 66.403 12.876 87.384 1.00 46.30 86 GLY E O 1
ATOM 8914 N N . ILE E 1 107 ? 68.178 12.353 86.065 1.00 45.96 87 ILE E N 1
ATOM 8915 C CA . ILE E 1 107 ? 68.478 11.010 86.611 1.00 43.33 87 ILE E CA 1
ATOM 8916 C C . ILE E 1 107 ? 69.795 11.063 87.383 1.00 41.28 87 ILE E C 1
ATOM 8917 O O . ILE E 1 107 ? 70.856 11.235 86.771 1.00 39.70 87 ILE E O 1
ATOM 8922 N N . SER E 1 108 ? 69.734 10.827 88.685 1.00 41.14 88 SER E N 1
ATOM 8923 C CA . SER E 1 108 ? 70.922 10.884 89.575 1.00 39.64 88 SER E CA 1
ATOM 8924 C C . SER E 1 108 ? 71.741 9.609 89.359 1.00 39.17 88 SER E C 1
ATOM 8925 O O . SER E 1 108 ? 71.163 8.552 89.036 1.00 37.12 88 SER E O 1
ATOM 8928 N N . PRO E 1 109 ? 73.080 9.648 89.571 1.00 38.03 89 PRO E N 1
ATOM 8929 C CA . PRO E 1 109 ? 73.875 8.436 89.585 1.00 38.16 89 PRO E CA 1
ATOM 8930 C C . PRO E 1 109 ? 73.206 7.390 90.474 1.00 39.34 89 PRO E C 1
ATOM 8931 O O . PRO E 1 109 ? 73.126 6.230 90.045 1.00 40.54 89 PRO E O 1
ATOM 8935 N N . GLU E 1 110 ? 72.695 7.801 91.645 1.00 40.81 90 GLU E N 1
ATOM 8936 C CA . GLU E 1 110 ? 72.117 6.859 92.655 1.00 40.12 90 GLU E CA 1
ATOM 8937 C C . GLU E 1 110 ? 70.871 6.206 92.079 1.00 38.97 90 GLU E C 1
ATOM 8938 O O . GLU E 1 110 ? 70.761 5.014 92.159 1.00 39.49 90 GLU E O 1
ATOM 8944 N N . GLU E 1 111 ? 69.944 6.961 91.507 1.00 40.99 91 GLU E N 1
ATOM 8945 C CA . GLU E 1 111 ? 68.752 6.340 90.864 1.00 41.68 91 GLU E CA 1
ATOM 8946 C C . GLU E 1 111 ? 69.199 5.367 89.754 1.00 40.42 91 GLU E C 1
ATOM 8947 O O . GLU E 1 111 ? 68.621 4.291 89.693 1.00 39.32 91 GLU E O 1
ATOM 8953 N N . ALA E 1 112 ? 70.192 5.715 88.922 1.00 39.79 92 ALA E N 1
ATOM 8954 C CA . ALA E 1 112 ? 70.626 4.913 87.744 1.00 38.82 92 ALA E CA 1
ATOM 8955 C C . ALA E 1 112 ? 71.356 3.656 88.245 1.00 40.07 92 ALA E C 1
ATOM 8956 O O . ALA E 1 112 ? 71.068 2.471 87.740 1.00 38.55 92 ALA E O 1
ATOM 8958 N N . ALA E 1 113 ? 72.196 3.848 89.269 1.00 39.43 93 ALA E N 1
ATOM 8959 C CA . ALA E 1 113 ? 72.903 2.752 89.964 1.00 39.73 93 ALA E CA 1
ATOM 8960 C C . ALA E 1 113 ? 71.897 1.692 90.458 1.00 40.37 93 ALA E C 1
ATOM 8961 O O . ALA E 1 113 ? 72.179 0.492 90.335 1.00 36.40 93 ALA E O 1
ATOM 8963 N N . LYS E 1 114 ? 70.762 2.130 91.004 1.00 42.63 94 LYS E N 1
ATOM 8964 C CA . LYS E 1 114 ? 69.674 1.250 91.516 1.00 43.85 94 LYS E CA 1
ATOM 8965 C C . LYS E 1 114 ? 68.915 0.609 90.354 1.00 41.25 94 LYS E C 1
ATOM 8966 O O . LYS E 1 114 ? 68.595 -0.572 90.477 1.00 40.53 94 LYS E O 1
ATOM 8972 N N . ILE E 1 115 ? 68.621 1.345 89.270 1.00 39.77 95 ILE E N 1
ATOM 8973 C CA . ILE E 1 115 ? 67.930 0.731 88.088 1.00 38.74 95 ILE E CA 1
ATOM 8974 C C . ILE E 1 115 ? 68.821 -0.382 87.503 1.00 37.64 95 ILE E C 1
ATOM 8975 O O . ILE E 1 115 ? 68.258 -1.485 87.250 1.00 37.39 95 ILE E O 1
ATOM 8980 N N . TRP E 1 116 ? 70.146 -0.169 87.445 1.00 36.03 96 TRP E N 1
ATOM 8981 C CA . TRP E 1 116 ? 71.191 -1.131 86.993 1.00 35.73 96 TRP E CA 1
ATOM 8982 C C . TRP E 1 116 ? 71.096 -2.452 87.760 1.00 38.06 96 TRP E C 1
ATOM 8983 O O . TRP E 1 116 ? 70.834 -3.513 87.152 1.00 35.80 96 TRP E O 1
ATOM 8994 N N . ASN E 1 117 ? 71.314 -2.381 89.065 1.00 40.23 97 ASN E N 1
ATOM 8995 C CA . ASN E 1 117 ? 71.258 -3.543 89.984 1.00 41.19 97 ASN E CA 1
ATOM 8996 C C . ASN E 1 117 ? 69.900 -4.257 89.847 1.00 40.22 97 ASN E C 1
ATOM 8997 O O . ASN E 1 117 ? 69.879 -5.485 89.729 1.00 38.60 97 ASN E O 1
ATOM 9002 N N . ASP E 1 118 ? 68.798 -3.520 89.888 1.00 40.75 98 ASP E N 1
ATOM 9003 C CA . ASP E 1 118 ? 67.445 -4.119 90.027 1.00 42.91 98 ASP E CA 1
ATOM 9004 C C . ASP E 1 118 ? 66.920 -4.677 88.714 1.00 41.55 98 ASP E C 1
ATOM 9005 O O . ASP E 1 118 ? 66.063 -5.573 88.824 1.00 40.53 98 ASP E O 1
ATOM 9010 N N . GLN E 1 119 ? 67.317 -4.156 87.544 1.00 39.37 99 GLN E N 1
ATOM 9011 C CA . GLN E 1 119 ? 66.770 -4.751 86.299 1.00 39.84 99 GLN E CA 1
ATOM 9012 C C . GLN E 1 119 ? 67.805 -4.872 85.171 1.00 40.05 99 GLN E C 1
ATOM 9013 O O . GLN E 1 119 ? 67.738 -5.865 84.437 1.00 42.23 99 GLN E O 1
ATOM 9019 N N . VAL E 1 120 ? 68.758 -3.976 85.022 1.00 37.92 100 VAL E N 1
ATOM 9020 C CA . VAL E 1 120 ? 69.646 -4.020 83.832 1.00 37.28 100 VAL E CA 1
ATOM 9021 C C . VAL E 1 120 ? 70.654 -5.162 83.974 1.00 37.19 100 VAL E C 1
ATOM 9022 O O . VAL E 1 120 ? 70.884 -5.917 82.994 1.00 35.87 100 VAL E O 1
ATOM 9026 N N . LEU E 1 121 ? 71.214 -5.348 85.153 1.00 36.50 101 LEU E N 1
ATOM 9027 C CA . LEU E 1 121 ? 72.377 -6.238 85.344 1.00 36.01 101 LEU E CA 1
ATOM 9028 C C . LEU E 1 121 ? 72.022 -7.665 84.939 1.00 35.31 101 LEU E C 1
ATOM 9029 O O . LEU E 1 121 ? 72.921 -8.366 84.449 1.00 35.88 101 LEU E O 1
ATOM 9034 N N . ALA E 1 122 ? 70.763 -8.070 85.140 1.00 34.78 102 ALA E N 1
ATOM 9035 C CA . ALA E 1 122 ? 70.241 -9.426 84.829 1.00 35.62 102 ALA E CA 1
ATOM 9036 C C . ALA E 1 122 ? 70.376 -9.707 83.308 1.00 34.45 102 ALA E C 1
ATOM 9037 O O . ALA E 1 122 ? 70.463 -10.871 82.898 1.00 33.77 102 ALA E O 1
ATOM 9039 N N . LEU E 1 123 ? 70.492 -8.675 82.485 1.00 32.53 103 LEU E N 1
ATOM 9040 C CA . LEU E 1 123 ? 70.744 -8.869 81.039 1.00 33.23 103 LEU E CA 1
ATOM 9041 C C . LEU E 1 123 ? 72.115 -9.507 80.823 1.00 33.05 103 LEU E C 1
ATOM 9042 O O . LEU E 1 123 ? 72.258 -10.188 79.805 1.00 32.81 103 LEU E O 1
ATOM 9047 N N . ARG E 1 124 ? 73.060 -9.312 81.741 1.00 33.62 104 ARG E N 1
ATOM 9048 C CA . ARG E 1 124 ? 74.375 -9.964 81.628 1.00 35.01 104 ARG E CA 1
ATOM 9049 C C . ARG E 1 124 ? 74.312 -11.311 82.363 1.00 35.46 104 ARG E C 1
ATOM 9050 O O . ARG E 1 124 ? 74.703 -12.326 81.764 1.00 35.93 104 ARG E O 1
ATOM 9058 N N . THR E 1 125 ? 73.841 -11.330 83.610 1.00 36.95 105 THR E N 1
ATOM 9059 C CA . THR E 1 125 ? 74.055 -12.471 84.536 1.00 37.65 105 THR E CA 1
ATOM 9060 C C . THR E 1 125 ? 73.144 -13.616 84.057 1.00 37.17 105 THR E C 1
ATOM 9061 O O . THR E 1 125 ? 73.592 -14.737 84.020 1.00 37.24 105 THR E O 1
ATOM 9065 N N . SER E 1 126 ? 71.925 -13.305 83.617 1.00 35.88 106 SER E N 1
ATOM 9066 C CA . SER E 1 126 ? 70.908 -14.249 83.090 1.00 35.53 106 SER E CA 1
ATOM 9067 C C . SER E 1 126 ? 70.912 -14.297 81.538 1.00 34.23 106 SER E C 1
ATOM 9068 O O . SER E 1 126 ? 70.819 -15.393 80.989 1.00 32.68 106 SER E O 1
ATOM 9071 N N . HIS E 1 127 ? 71.051 -13.171 80.813 1.00 32.15 107 HIS E N 1
ATOM 9072 C CA . HIS E 1 127 ? 70.914 -13.156 79.323 1.00 32.25 107 HIS E CA 1
ATOM 9073 C C . HIS E 1 127 ? 72.266 -13.124 78.607 1.00 30.64 107 HIS E C 1
ATOM 9074 O O . HIS E 1 127 ? 72.234 -13.220 77.371 1.00 29.07 107 HIS E O 1
ATOM 9081 N N . HIS E 1 128 ? 73.385 -13.031 79.324 1.00 29.21 108 HIS E N 1
ATOM 9082 C CA . HIS E 1 128 ? 74.746 -13.043 78.744 1.00 29.88 108 HIS E CA 1
ATOM 9083 C C . HIS E 1 128 ? 74.902 -11.970 77.660 1.00 30.03 108 HIS E C 1
ATOM 9084 O O . HIS E 1 128 ? 75.762 -12.164 76.835 1.00 29.16 108 HIS E O 1
ATOM 9091 N N . LYS E 1 129 ? 74.227 -10.807 77.808 1.00 31.16 109 LYS E N 1
ATOM 9092 C CA . LYS E 1 129 ? 74.480 -9.573 77.022 1.00 31.36 109 LYS E CA 1
ATOM 9093 C C . LYS E 1 129 ? 75.661 -8.845 77.622 1.00 31.61 109 LYS E C 1
ATOM 9094 O O . LYS E 1 129 ? 75.884 -8.982 78.860 1.00 32.07 109 LYS E O 1
ATOM 9100 N N . ARG E 1 130 ? 76.374 -8.094 76.786 1.00 30.96 110 ARG E N 1
ATOM 9101 C CA . ARG E 1 130 ? 77.322 -7.054 77.288 1.00 31.21 110 ARG E CA 1
ATOM 9102 C C . ARG E 1 130 ? 76.581 -5.724 77.359 1.00 29.73 110 ARG E C 1
ATOM 9103 O O . ARG E 1 130 ? 75.634 -5.524 76.577 1.00 28.26 110 ARG E O 1
ATOM 9111 N N . LEU E 1 131 ? 77.012 -4.880 78.296 1.00 28.62 111 LEU E N 1
ATOM 9112 C CA . LEU E 1 131 ? 76.280 -3.682 78.724 1.00 28.50 111 LEU E CA 1
ATOM 9113 C C . LEU E 1 131 ? 77.249 -2.512 78.632 1.00 27.80 111 LEU E C 1
ATOM 9114 O O . LEU E 1 131 ? 78.418 -2.604 79.139 1.00 26.81 111 LEU E O 1
ATOM 9119 N N . VAL E 1 132 ? 76.746 -1.436 78.035 1.00 28.38 112 VAL E N 1
ATOM 9120 C CA . VAL E 1 132 ? 77.481 -0.153 77.991 1.00 29.04 112 VAL E CA 1
ATOM 9121 C C . VAL E 1 132 ? 76.926 0.749 79.094 1.00 30.42 112 VAL E C 1
ATOM 9122 O O . VAL E 1 132 ? 75.662 0.799 79.284 1.00 30.72 112 VAL E O 1
ATOM 9126 N N . SER E 1 133 ? 77.843 1.451 79.759 1.00 30.30 113 SER E N 1
ATOM 9127 C CA . SER E 1 133 ? 77.508 2.517 80.751 1.00 31.49 113 SER E CA 1
ATOM 9128 C C . SER E 1 133 ? 76.584 3.522 80.081 1.00 31.18 113 SER E C 1
ATOM 9129 O O . SER E 1 133 ? 76.597 3.673 78.858 1.00 30.38 113 SER E O 1
ATOM 9132 N N . PRO E 1 134 ? 75.844 4.315 80.874 1.00 31.76 114 PRO E N 1
ATOM 9133 C CA . PRO E 1 134 ? 75.161 5.485 80.331 1.00 31.50 114 PRO E CA 1
ATOM 9134 C C . PRO E 1 134 ? 76.258 6.322 79.675 1.00 30.91 114 PRO E C 1
ATOM 9135 O O . PRO E 1 134 ? 77.363 6.361 80.191 1.00 30.14 114 PRO E O 1
ATOM 9139 N N . SER E 1 135 ? 75.922 6.963 78.566 1.00 31.25 115 SER E N 1
ATOM 9140 C CA . SER E 1 135 ? 76.860 7.824 77.792 1.00 31.39 115 SER E CA 1
ATOM 9141 C C . SER E 1 135 ? 76.549 9.274 78.188 1.00 31.81 115 SER E C 1
ATOM 9142 O O . SER E 1 135 ? 75.393 9.724 77.894 1.00 31.76 115 SER E O 1
ATOM 9145 N N . CYS E 1 136 ? 77.427 9.937 78.942 1.00 33.52 116 CYS E N 1
ATOM 9146 C CA . CYS E 1 136 ? 77.197 11.346 79.423 1.00 34.09 116 CYS E CA 1
ATOM 9147 C C . CYS E 1 136 ? 77.922 12.344 78.500 1.00 34.62 116 CYS E C 1
ATOM 9148 O O . CYS E 1 136 ? 78.899 11.930 77.751 1.00 33.38 116 CYS E O 1
ATOM 9151 N N . ALA E 1 137 ? 77.522 13.630 78.557 1.00 35.13 117 ALA E N 1
ATOM 9152 C CA . ALA E 1 137 ? 78.210 14.720 77.820 1.00 36.12 117 ALA E CA 1
ATOM 9153 C C . ALA E 1 137 ? 79.664 14.879 78.310 1.00 37.29 117 ALA E C 1
ATOM 9154 O O . ALA E 1 137 ? 79.941 14.474 79.466 1.00 36.76 117 ALA E O 1
ATOM 9156 N N . SER E 1 138 ? 80.556 15.448 77.480 1.00 38.16 118 SER E N 1
ATOM 9157 C CA . SER E 1 138 ? 81.988 15.649 77.827 1.00 40.47 118 SER E CA 1
ATOM 9158 C C . SER E 1 138 ? 82.195 16.958 78.621 1.00 43.38 118 SER E C 1
ATOM 9159 O O . SER E 1 138 ? 83.356 17.435 78.716 1.00 48.73 118 SER E O 1
ATOM 9162 N N . ASP E 1 139 ? 81.140 17.523 79.218 1.00 43.21 119 ASP E N 1
ATOM 9163 C CA . ASP E 1 139 ? 81.200 18.767 80.032 1.00 41.86 119 ASP E CA 1
ATOM 9164 C C . ASP E 1 139 ? 81.358 18.346 81.491 1.00 42.23 119 ASP E C 1
ATOM 9165 O O . ASP E 1 139 ? 81.165 17.178 81.833 1.00 42.94 119 ASP E O 1
ATOM 9170 N N . PRO E 1 140 ? 81.695 19.241 82.434 1.00 41.76 120 PRO E N 1
ATOM 9171 C CA . PRO E 1 140 ? 82.121 18.769 83.749 1.00 41.65 120 PRO E CA 1
ATOM 9172 C C . PRO E 1 140 ? 80.970 18.066 84.493 1.00 40.94 120 PRO E C 1
ATOM 9173 O O . PRO E 1 140 ? 81.236 17.144 85.256 1.00 42.66 120 PRO E O 1
ATOM 9177 N N . ALA E 1 141 ? 79.725 18.466 84.235 1.00 38.87 121 ALA E N 1
ATOM 9178 C CA . ALA E 1 141 ? 78.531 17.775 84.759 1.00 38.37 121 ALA E CA 1
ATOM 9179 C C . ALA E 1 141 ? 78.515 16.310 84.261 1.00 37.39 121 ALA E C 1
ATOM 9180 O O . ALA E 1 141 ? 78.258 15.389 85.068 1.00 38.04 121 ALA E O 1
ATOM 9182 N N . GLY E 1 142 ? 78.788 16.061 82.985 1.00 36.41 122 GLY E N 1
ATOM 9183 C CA . GLY E 1 142 ? 78.784 14.689 82.460 1.00 36.08 122 GLY E CA 1
ATOM 9184 C C . GLY E 1 142 ? 79.914 13.895 83.085 1.00 36.19 122 GLY E C 1
ATOM 9185 O O . GLY E 1 142 ? 79.669 12.766 83.549 1.00 36.19 122 GLY E O 1
ATOM 9186 N N . ILE E 1 143 ? 81.133 14.423 83.068 1.00 36.73 123 ILE E N 1
ATOM 9187 C CA . ILE E 1 143 ? 82.298 13.711 83.663 1.00 37.67 123 ILE E CA 1
ATOM 9188 C C . ILE E 1 143 ? 81.984 13.413 85.132 1.00 39.00 123 ILE E C 1
ATOM 9189 O O . ILE E 1 143 ? 82.333 12.318 85.550 1.00 40.72 123 ILE E O 1
ATOM 9194 N N . ALA E 1 144 ? 81.402 14.346 85.905 1.00 39.44 124 ALA E N 1
ATOM 9195 C CA . ALA E 1 144 ? 81.152 14.124 87.359 1.00 39.88 124 ALA E CA 1
ATOM 9196 C C . ALA E 1 144 ? 80.128 12.986 87.504 1.00 38.91 124 ALA E C 1
ATOM 9197 O O . ALA E 1 144 ? 80.313 12.120 88.393 1.00 37.35 124 ALA E O 1
ATOM 9199 N N . TRP E 1 145 ? 79.096 12.993 86.663 1.00 38.19 125 TRP E N 1
ATOM 9200 C CA . TRP E 1 145 ? 77.976 12.021 86.729 1.00 38.72 125 TRP E CA 1
ATOM 9201 C C . TRP E 1 145 ? 78.521 10.589 86.526 1.00 38.56 125 TRP E C 1
ATOM 9202 O O . TRP E 1 145 ? 78.157 9.693 87.305 1.00 37.20 125 TRP E O 1
ATOM 9213 N N . ILE E 1 146 ? 79.329 10.358 85.483 1.00 38.53 126 ILE E N 1
ATOM 9214 C CA . ILE E 1 146 ? 79.767 8.983 85.119 1.00 37.96 126 ILE E CA 1
ATOM 9215 C C . ILE E 1 146 ? 80.833 8.595 86.151 1.00 39.12 126 ILE E C 1
ATOM 9216 O O . ILE E 1 146 ? 80.875 7.422 86.494 1.00 37.31 126 ILE E O 1
ATOM 9221 N N . LYS E 1 147 ? 81.596 9.530 86.715 1.00 39.55 127 LYS E N 1
ATOM 9222 C CA . LYS E 1 147 ? 82.563 9.141 87.786 1.00 41.28 127 LYS E CA 1
ATOM 9223 C C . LYS E 1 147 ? 81.788 8.559 88.970 1.00 41.95 127 LYS E C 1
ATOM 9224 O O . LYS E 1 147 ? 82.173 7.476 89.512 1.00 41.05 127 LYS E O 1
ATOM 9230 N N . LYS E 1 148 ? 80.706 9.232 89.351 1.00 42.08 128 LYS E N 1
ATOM 9231 C CA . LYS E 1 148 ? 79.929 8.852 90.548 1.00 42.59 128 LYS E CA 1
ATOM 9232 C C . LYS E 1 148 ? 79.249 7.518 90.236 1.00 39.65 128 LYS E C 1
ATOM 9233 O O . LYS E 1 148 ? 79.385 6.601 91.017 1.00 38.26 128 LYS E O 1
ATOM 9239 N N . TRP E 1 149 ? 78.557 7.414 89.106 1.00 38.03 129 TRP E N 1
ATOM 9240 C CA . TRP E 1 149 ? 77.881 6.144 88.733 1.00 37.29 129 TRP E CA 1
ATOM 9241 C C . TRP E 1 149 ? 78.902 4.996 88.675 1.00 36.75 129 TRP E C 1
ATOM 9242 O O . TRP E 1 149 ? 78.633 3.930 89.244 1.00 35.65 129 TRP E O 1
ATOM 9253 N N . MET E 1 150 ? 80.083 5.207 88.096 1.00 37.41 130 MET E N 1
ATOM 9254 C CA . MET E 1 150 ? 81.052 4.092 87.922 1.00 36.75 130 MET E CA 1
ATOM 9255 C C . MET E 1 150 ? 81.527 3.608 89.285 1.00 38.77 130 MET E C 1
ATOM 9256 O O . MET E 1 150 ? 81.621 2.342 89.517 1.00 37.12 130 MET E O 1
ATOM 9261 N N . ASN E 1 151 ? 81.778 4.557 90.199 1.00 40.23 131 ASN E N 1
ATOM 9262 C CA . ASN E 1 151 ? 82.110 4.207 91.608 1.00 40.83 131 ASN E CA 1
ATOM 9263 C C . ASN E 1 151 ? 80.916 3.429 92.198 1.00 38.78 131 ASN E C 1
ATOM 9264 O O . ASN E 1 151 ? 81.141 2.325 92.702 1.00 38.43 131 ASN E O 1
ATOM 9269 N N . LEU E 1 152 ? 79.670 3.898 92.091 1.00 37.61 132 LEU E N 1
ATOM 9270 C CA . LEU E 1 152 ? 78.519 3.158 92.699 1.00 37.52 132 LEU E CA 1
ATOM 9271 C C . LEU E 1 152 ? 78.330 1.726 92.137 1.00 37.19 132 LEU E C 1
ATOM 9272 O O . LEU E 1 152 ? 77.689 0.933 92.831 1.00 37.04 132 LEU E O 1
ATOM 9277 N N . VAL E 1 153 ? 78.769 1.367 90.918 1.00 35.40 133 VAL E N 1
ATOM 9278 C CA . VAL E 1 153 ? 78.517 -0.020 90.397 1.00 34.37 133 VAL E CA 1
ATOM 9279 C C . VAL E 1 153 ? 79.834 -0.771 90.156 1.00 34.15 133 VAL E C 1
ATOM 9280 O O . VAL E 1 153 ? 79.829 -1.759 89.348 1.00 34.75 133 VAL E O 1
ATOM 9284 N N . ALA E 1 154 ? 80.919 -0.362 90.819 1.00 33.92 134 ALA E N 1
ATOM 9285 C CA . ALA E 1 154 ? 82.278 -0.927 90.661 1.00 34.08 134 ALA E CA 1
ATOM 9286 C C . ALA E 1 154 ? 82.264 -2.457 90.828 1.00 34.14 134 ALA E C 1
ATOM 9287 O O . ALA E 1 154 ? 83.110 -3.100 90.182 1.00 33.66 134 ALA E O 1
ATOM 9289 N N . LYS E 1 155 ? 81.375 -2.987 91.682 1.00 34.31 135 LYS E N 1
ATOM 9290 C CA . LYS E 1 155 ? 81.261 -4.431 91.995 1.00 35.83 135 LYS E CA 1
ATOM 9291 C C . LYS E 1 155 ? 80.673 -5.172 90.784 1.00 36.15 135 LYS E C 1
ATOM 9292 O O . LYS E 1 155 ? 81.022 -6.352 90.627 1.00 36.79 135 LYS E O 1
ATOM 9298 N N . ASN E 1 156 ? 79.827 -4.494 89.984 1.00 35.58 136 ASN E N 1
ATOM 9299 C CA . ASN E 1 156 ? 79.108 -5.039 88.797 1.00 35.05 136 ASN E CA 1
ATOM 9300 C C . ASN E 1 156 ? 79.285 -4.065 87.635 1.00 33.11 136 ASN E C 1
ATOM 9301 O O . ASN E 1 156 ? 78.322 -3.435 87.198 1.00 32.29 136 ASN E O 1
ATOM 9306 N N . PRO E 1 157 ? 80.531 -3.844 87.157 1.00 32.75 137 PRO E N 1
ATOM 9307 C CA . PRO E 1 157 ? 80.825 -2.715 86.273 1.00 31.76 137 PRO E CA 1
ATOM 9308 C C . PRO E 1 157 ? 80.251 -3.002 84.899 1.00 31.66 137 PRO E C 1
ATOM 9309 O O . PRO E 1 157 ? 80.020 -4.134 84.532 1.00 31.45 137 PRO E O 1
ATOM 9313 N N . PRO E 1 158 ? 80.035 -1.988 84.059 1.00 30.80 138 PRO E N 1
ATOM 9314 C CA . PRO E 1 158 ? 79.642 -2.243 82.684 1.00 30.57 138 PRO E CA 1
ATOM 9315 C C . PRO E 1 158 ? 80.815 -2.858 81.899 1.00 30.40 138 PRO E C 1
ATOM 9316 O O . PRO E 1 158 ? 81.946 -2.848 82.356 1.00 30.21 138 PRO E O 1
ATOM 9320 N N . ASP E 1 159 ? 80.512 -3.450 80.748 1.00 30.84 139 ASP E N 1
ATOM 9321 C CA . ASP E 1 159 ? 81.522 -4.077 79.849 1.00 30.99 139 ASP E CA 1
ATOM 9322 C C . ASP E 1 159 ? 82.211 -2.978 79.056 1.00 31.13 139 ASP E C 1
ATOM 9323 O O . ASP E 1 159 ? 83.363 -3.134 78.662 1.00 30.75 139 ASP E O 1
ATOM 9328 N N . TYR E 1 160 ? 81.506 -1.864 78.847 1.00 32.09 140 TYR E N 1
ATOM 9329 C CA . TYR E 1 160 ? 82.024 -0.724 78.049 1.00 31.56 140 TYR E CA 1
ATOM 9330 C C . TYR E 1 160 ? 81.677 0.613 78.716 1.00 31.49 140 TYR E C 1
ATOM 9331 O O . TYR E 1 160 ? 80.547 0.771 79.265 1.00 31.60 140 TYR E O 1
ATOM 9340 N N . LEU E 1 161 ? 82.624 1.555 78.631 1.00 31.79 141 LEU E N 1
ATOM 9341 C CA . LEU E 1 161 ? 82.407 2.983 79.007 1.00 31.54 141 LEU E CA 1
ATOM 9342 C C . LEU E 1 161 ? 81.915 3.735 77.773 1.00 31.29 141 LEU E C 1
ATOM 9343 O O . LEU E 1 161 ? 82.712 3.856 76.805 1.00 30.87 141 LEU E O 1
ATOM 9348 N N . GLY E 1 162 ? 80.640 4.146 77.783 1.00 30.78 142 GLY E N 1
ATOM 9349 C CA . GLY E 1 162 ? 80.050 4.964 76.711 1.00 31.05 142 GLY E CA 1
ATOM 9350 C C . GLY E 1 162 ? 80.402 6.419 76.917 1.00 30.79 142 GLY E C 1
ATOM 9351 O O . GLY E 1 162 ? 80.268 6.897 78.066 1.00 29.84 142 GLY E O 1
ATOM 9352 N N . LEU E 1 163 ? 80.818 7.101 75.847 1.00 30.71 143 LEU E N 1
ATOM 9353 C CA . LEU E 1 163 ? 81.208 8.555 75.910 1.00 30.98 143 LEU E CA 1
ATOM 9354 C C . LEU E 1 163 ? 80.633 9.297 74.690 1.00 30.83 143 LEU E C 1
ATOM 9355 O O . LEU E 1 163 ? 80.589 8.730 73.592 1.00 29.71 143 LEU E O 1
ATOM 9360 N N . HIS E 1 164 ? 80.242 10.542 74.934 1.00 32.17 144 HIS E N 1
ATOM 9361 C CA . HIS E 1 164 ? 79.870 11.581 73.939 1.00 31.56 144 HIS E CA 1
ATOM 9362 C C . HIS E 1 164 ? 80.986 12.615 73.862 1.00 33.04 144 HIS E C 1
ATOM 9363 O O . HIS E 1 164 ? 81.591 12.906 74.902 1.00 33.10 144 HIS E O 1
ATOM 9370 N N . TRP E 1 165 ? 81.336 13.045 72.653 1.00 32.85 145 TRP E N 1
ATOM 9371 C CA . TRP E 1 165 ? 82.275 14.183 72.459 1.00 35.06 145 TRP E CA 1
ATOM 9372 C C . TRP E 1 165 ? 81.843 15.004 71.252 1.00 33.99 145 TRP E C 1
ATOM 9373 O O . TRP E 1 165 ? 81.725 14.443 70.164 1.00 34.17 145 TRP E O 1
ATOM 9384 N N . TYR E 1 166 ? 81.689 16.294 71.458 1.00 34.16 146 TYR E N 1
ATOM 9385 C CA . TYR E 1 166 ? 81.515 17.312 70.402 1.00 34.36 146 TYR E CA 1
ATOM 9386 C C . TYR E 1 166 ? 82.461 18.494 70.642 1.00 35.14 146 TYR E C 1
ATOM 9387 O O . TYR E 1 166 ? 82.605 18.916 71.811 1.00 34.17 146 TYR E O 1
ATOM 9396 N N . GLY E 1 167 ? 83.054 19.005 69.562 1.00 35.54 147 GLY E N 1
ATOM 9397 C CA . GLY E 1 167 ? 83.948 20.185 69.585 1.00 36.20 147 GLY E CA 1
ATOM 9398 C C . GLY E 1 167 ? 84.650 20.349 68.255 1.00 36.25 147 GLY E C 1
ATOM 9399 O O . GLY E 1 167 ? 84.263 19.599 67.287 1.00 36.68 147 GLY E O 1
ATOM 9400 N N . THR E 1 168 ? 85.637 21.257 68.187 1.00 35.93 148 THR E N 1
ATOM 9401 C CA . THR E 1 168 ? 86.269 21.711 66.919 1.00 36.56 148 THR E CA 1
ATOM 9402 C C . THR E 1 168 ? 87.725 21.240 66.813 1.00 36.64 148 THR E C 1
ATOM 9403 O O . THR E 1 168 ? 88.236 21.299 65.734 1.00 36.35 148 THR E O 1
ATOM 9407 N N . LYS E 1 169 ? 88.373 20.759 67.875 1.00 38.32 149 LYS E N 1
ATOM 9408 C CA . LYS E 1 169 ? 89.829 20.422 67.845 1.00 40.10 149 LYS E CA 1
ATOM 9409 C C . LYS E 1 169 ? 90.046 18.915 68.091 1.00 39.30 149 LYS E C 1
ATOM 9410 O O . LYS E 1 169 ? 89.938 18.483 69.237 1.00 37.52 149 LYS E O 1
ATOM 9416 N N . GLY E 1 170 ? 90.467 18.171 67.068 1.00 39.03 150 GLY E N 1
ATOM 9417 C CA . GLY E 1 170 ? 90.763 16.727 67.197 1.00 39.40 150 GLY E CA 1
ATOM 9418 C C . GLY E 1 170 ? 91.664 16.454 68.396 1.00 39.32 150 GLY E C 1
ATOM 9419 O O . GLY E 1 170 ? 91.382 15.502 69.156 1.00 36.73 150 GLY E O 1
ATOM 9420 N N . ASP E 1 171 ? 92.715 17.251 68.583 1.00 39.18 151 ASP E N 1
ATOM 9421 C CA . ASP E 1 171 ? 93.696 17.000 69.666 1.00 40.38 151 ASP E CA 1
ATOM 9422 C C . ASP E 1 171 ? 92.966 16.976 71.016 1.00 41.11 151 ASP E C 1
ATOM 9423 O O . ASP E 1 171 ? 93.412 16.181 71.861 1.00 40.55 151 ASP E O 1
ATOM 9428 N N . GLU E 1 172 ? 91.905 17.794 71.196 1.00 41.52 152 GLU E N 1
ATOM 9429 C CA . GLU E 1 172 ? 91.070 17.847 72.431 1.00 43.04 152 GLU E CA 1
ATOM 9430 C C . GLU E 1 172 ? 90.199 16.585 72.568 1.00 41.72 152 GLU E C 1
ATOM 9431 O O . GLU E 1 172 ? 89.862 16.249 73.696 1.00 41.39 152 GLU E O 1
ATOM 9437 N N . MET E 1 173 ? 89.732 15.979 71.476 1.00 38.89 153 MET E N 1
ATOM 9438 C CA . MET E 1 173 ? 88.880 14.780 71.606 1.00 37.72 153 MET E CA 1
ATOM 9439 C C . MET E 1 173 ? 89.766 13.605 72.067 1.00 37.74 153 MET E C 1
ATOM 9440 O O . MET E 1 173 ? 89.336 12.839 72.959 1.00 37.24 153 MET E O 1
ATOM 9445 N N . ILE E 1 174 ? 90.947 13.475 71.461 1.00 37.81 154 ILE E N 1
ATOM 9446 C CA . ILE E 1 174 ? 92.009 12.496 71.822 1.00 38.72 154 ILE E CA 1
ATOM 9447 C C . ILE E 1 174 ? 92.326 12.636 73.304 1.00 39.43 154 ILE E C 1
ATOM 9448 O O . ILE E 1 174 ? 92.233 11.621 74.028 1.00 40.39 154 ILE E O 1
ATOM 9453 N N . ARG E 1 175 ? 92.632 13.846 73.754 1.00 40.67 155 ARG E N 1
ATOM 9454 C CA . ARG E 1 175 ? 92.998 14.122 75.169 1.00 41.29 155 ARG E CA 1
ATOM 9455 C C . ARG E 1 175 ? 91.819 13.776 76.083 1.00 39.38 155 ARG E C 1
ATOM 9456 O O . ARG E 1 175 ? 92.083 13.357 77.218 1.00 39.79 155 ARG E O 1
ATOM 9464 N N . TYR E 1 176 ? 90.571 13.982 75.661 1.00 37.28 156 TYR E N 1
ATOM 9465 C CA . TYR E 1 176 ? 89.404 13.660 76.519 1.00 36.84 156 TYR E CA 1
ATOM 9466 C C . TYR E 1 176 ? 89.234 12.129 76.557 1.00 36.42 156 TYR E C 1
ATOM 9467 O O . TYR E 1 176 ? 88.960 11.579 77.616 1.00 35.16 156 TYR E O 1
ATOM 9476 N N . LEU E 1 177 ? 89.408 11.447 75.420 1.00 36.72 157 LEU E N 1
ATOM 9477 C CA . LEU E 1 177 ? 89.300 9.972 75.365 1.00 37.26 157 LEU E CA 1
ATOM 9478 C C . LEU E 1 177 ? 90.455 9.354 76.196 1.00 37.19 157 LEU E C 1
ATOM 9479 O O . LEU E 1 177 ? 90.171 8.454 77.005 1.00 35.25 157 LEU E O 1
ATOM 9484 N N . GLU E 1 178 ? 91.691 9.833 76.042 1.00 37.44 158 GLU E N 1
ATOM 9485 C CA . GLU E 1 178 ? 92.869 9.416 76.865 1.00 39.79 158 GLU E CA 1
ATOM 9486 C C . GLU E 1 178 ? 92.651 9.659 78.360 1.00 40.18 158 GLU E C 1
ATOM 9487 O O . GLU E 1 178 ? 93.071 8.791 79.194 1.00 42.29 158 GLU E O 1
ATOM 9493 N N . SER E 1 179 ? 92.009 10.773 78.697 1.00 40.88 159 SER E N 1
ATOM 9494 C CA . SER E 1 179 ? 91.778 11.227 80.095 1.00 42.03 159 SER E CA 1
ATOM 9495 C C . SER E 1 179 ? 90.694 10.359 80.726 1.00 40.80 159 SER E C 1
ATOM 9496 O O . SER E 1 179 ? 90.915 9.873 81.820 1.00 41.61 159 SER E O 1
ATOM 9499 N N . MET E 1 180 ? 89.580 10.137 80.033 1.00 39.54 160 MET E N 1
ATOM 9500 C CA . MET E 1 180 ? 88.520 9.185 80.474 1.00 38.48 160 MET E CA 1
ATOM 9501 C C . MET E 1 180 ? 89.025 7.733 80.564 1.00 36.85 160 MET E C 1
ATOM 9502 O O . MET E 1 180 ? 88.572 7.025 81.477 1.00 35.25 160 MET E O 1
ATOM 9507 N N . HIS E 1 181 ? 89.991 7.341 79.746 1.00 36.65 161 HIS E N 1
ATOM 9508 C CA . HIS E 1 181 ? 90.567 5.974 79.731 1.00 36.94 161 HIS E CA 1
ATOM 9509 C C . HIS E 1 181 ? 91.379 5.733 80.996 1.00 39.13 161 HIS E C 1
ATOM 9510 O O . HIS E 1 181 ? 91.209 4.673 81.577 1.00 41.01 161 HIS E O 1
ATOM 9517 N N . LYS E 1 182 ? 92.142 6.724 81.458 1.00 42.79 162 LYS E N 1
ATOM 9518 C CA . LYS E 1 182 ? 92.892 6.682 82.740 1.00 43.18 162 LYS E CA 1
ATOM 9519 C C . LYS E 1 182 ? 91.925 6.651 83.930 1.00 42.60 162 LYS E C 1
ATOM 9520 O O . LYS E 1 182 ? 92.182 5.920 84.866 1.00 42.99 162 LYS E O 1
ATOM 9526 N N . GLU E 1 183 ? 90.853 7.429 83.883 1.00 42.03 163 GLU E N 1
ATOM 9527 C CA . GLU E 1 183 ? 89.867 7.574 84.988 1.00 43.41 163 GLU E CA 1
ATOM 9528 C C . GLU E 1 183 ? 89.061 6.283 85.144 1.00 40.49 163 GLU E C 1
ATOM 9529 O O . GLU E 1 183 ? 88.664 6.002 86.236 1.00 38.99 163 GLU E O 1
ATOM 9535 N N . HIS E 1 184 ? 88.761 5.566 84.070 1.00 39.98 164 HIS E N 1
ATOM 9536 C CA . HIS E 1 184 ? 87.973 4.306 84.108 1.00 39.07 164 HIS E CA 1
ATOM 9537 C C . HIS E 1 184 ? 88.704 3.278 83.271 1.00 38.80 164 HIS E C 1
ATOM 9538 O O . HIS E 1 184 ? 88.309 3.024 82.143 1.00 39.38 164 HIS E O 1
ATOM 9545 N N . PRO E 1 185 ? 89.834 2.743 83.764 1.00 38.92 165 PRO E N 1
ATOM 9546 C CA . PRO E 1 185 ? 90.765 2.001 82.924 1.00 38.79 165 PRO E CA 1
ATOM 9547 C C . PRO E 1 185 ? 90.366 0.531 82.754 1.00 39.10 165 PRO E C 1
ATOM 9548 O O . PRO E 1 185 ? 91.024 -0.127 81.997 1.00 38.90 165 PRO E O 1
ATOM 9552 N N . HIS E 1 186 ? 89.267 0.105 83.382 1.00 38.94 166 HIS E N 1
ATOM 9553 C CA . HIS E 1 186 ? 88.895 -1.334 83.536 1.00 40.71 166 HIS E CA 1
ATOM 9554 C C . HIS E 1 186 ? 88.019 -1.827 82.371 1.00 38.31 166 HIS E C 1
ATOM 9555 O O . HIS E 1 186 ? 87.781 -3.016 82.312 1.00 37.77 166 HIS E O 1
ATOM 9562 N N . GLN E 1 187 ? 87.593 -0.967 81.460 1.00 37.13 167 GLN E N 1
ATOM 9563 C CA . GLN E 1 187 ? 86.694 -1.331 80.345 1.00 37.09 167 GLN E CA 1
ATOM 9564 C C . GLN E 1 187 ? 87.216 -0.693 79.063 1.00 37.30 167 GLN E C 1
ATOM 9565 O O . GLN E 1 187 ? 87.639 0.464 79.090 1.00 38.47 167 GLN E O 1
ATOM 9571 N N . PRO E 1 188 ? 86.973 -1.293 77.884 1.00 34.98 168 PRO E N 1
ATOM 9572 C CA . PRO E 1 188 ? 87.103 -0.536 76.641 1.00 35.83 168 PRO E CA 1
ATOM 9573 C C . PRO E 1 188 ? 86.043 0.589 76.536 1.00 34.61 168 PRO E C 1
ATOM 9574 O O . PRO E 1 188 ? 84.986 0.550 77.213 1.00 35.14 168 PRO E O 1
ATOM 9578 N N . ILE E 1 189 ? 86.379 1.599 75.736 1.00 33.41 169 ILE E N 1
ATOM 9579 C CA . ILE E 1 189 ? 85.495 2.746 75.402 1.00 33.11 169 ILE E CA 1
ATOM 9580 C C . ILE E 1 189 ? 84.740 2.509 74.095 1.00 32.77 169 ILE E C 1
ATOM 9581 O O . ILE E 1 189 ? 85.353 2.035 73.058 1.00 31.49 169 ILE E O 1
ATOM 9586 N N . ILE E 1 190 ? 83.455 2.862 74.146 1.00 32.37 170 ILE E N 1
ATOM 9587 C CA . ILE E 1 190 ? 82.578 3.054 72.960 1.00 31.29 170 ILE E CA 1
ATOM 9588 C C . ILE E 1 190 ? 82.212 4.531 72.910 1.00 32.61 170 ILE E C 1
ATOM 9589 O O . ILE E 1 190 ? 81.525 4.981 73.852 1.00 34.17 170 ILE E O 1
ATOM 9594 N N . VAL E 1 191 ? 82.645 5.246 71.862 1.00 31.85 171 VAL E N 1
ATOM 9595 C CA . VAL E 1 191 ? 82.210 6.653 71.638 1.00 30.57 171 VAL E CA 1
ATOM 9596 C C . VAL E 1 191 ? 80.855 6.577 70.956 1.00 29.20 171 VAL E C 1
ATOM 9597 O O . VAL E 1 191 ? 80.763 6.367 69.733 1.00 28.60 171 VAL E O 1
ATOM 9601 N N . SER E 1 192 ? 79.808 6.656 71.748 1.00 28.69 172 SER E N 1
ATOM 9602 C CA . SER E 1 192 ? 78.452 6.349 71.267 1.00 28.67 172 SER E CA 1
ATOM 9603 C C . SER E 1 192 ? 77.890 7.506 70.451 1.00 29.34 172 SER E C 1
ATOM 9604 O O . SER E 1 192 ? 76.875 7.273 69.752 1.00 29.55 172 SER E O 1
ATOM 9607 N N . GLU E 1 193 ? 78.457 8.720 70.604 1.00 29.94 173 GLU E N 1
ATOM 9608 C CA . GLU E 1 193 ? 78.189 9.856 69.683 1.00 30.44 173 GLU E CA 1
ATOM 9609 C C . GLU E 1 193 ? 79.399 10.781 69.643 1.00 30.99 173 GLU E C 1
ATOM 9610 O O . GLU E 1 193 ? 79.947 11.033 70.720 1.00 31.53 173 GLU E O 1
ATOM 9616 N N . TRP E 1 194 ? 79.796 11.268 68.476 1.00 30.56 174 TRP E N 1
ATOM 9617 C CA . TRP E 1 194 ? 80.828 12.315 68.358 1.00 30.81 174 TRP E CA 1
ATOM 9618 C C . TRP E 1 194 ? 80.674 13.028 67.010 1.00 31.43 174 TRP E C 1
ATOM 9619 O O . TRP E 1 194 ? 80.059 12.455 66.106 1.00 30.75 174 TRP E O 1
ATOM 9630 N N . ALA E 1 195 ? 81.207 14.253 66.894 1.00 32.03 175 ALA E N 1
ATOM 9631 C CA . ALA E 1 195 ? 81.257 14.997 65.604 1.00 32.91 175 ALA E CA 1
ATOM 9632 C C . ALA E 1 195 ? 82.068 16.275 65.786 1.00 33.71 175 ALA E C 1
ATOM 9633 O O . ALA E 1 195 ? 82.102 16.809 66.947 1.00 33.47 175 ALA E O 1
ATOM 9635 N N . SER E 1 196 ? 82.708 16.738 64.714 1.00 33.83 176 SER E N 1
ATOM 9636 C CA . SER E 1 196 ? 83.206 18.133 64.656 1.00 35.10 176 SER E CA 1
ATOM 9637 C C . SER E 1 196 ? 81.985 19.048 64.693 1.00 35.90 176 SER E C 1
ATOM 9638 O O . SER E 1 196 ? 80.974 18.725 63.990 1.00 33.82 176 SER E O 1
ATOM 9641 N N . THR E 1 197 ? 82.018 20.088 65.549 1.00 37.83 177 THR E N 1
ATOM 9642 C CA . THR E 1 197 ? 80.991 21.180 65.529 1.00 37.65 177 THR E CA 1
ATOM 9643 C C . THR E 1 197 ? 81.519 22.452 64.856 1.00 38.89 177 THR E C 1
ATOM 9644 O O . THR E 1 197 ? 80.756 23.491 64.883 1.00 36.57 177 THR E O 1
ATOM 9648 N N . SER E 1 198 ? 82.702 22.378 64.219 1.00 38.77 178 SER E N 1
ATOM 9649 C CA . SER E 1 198 ? 83.291 23.459 63.370 1.00 39.64 178 SER E CA 1
ATOM 9650 C C . SER E 1 198 ? 82.326 23.796 62.219 1.00 39.46 178 SER E C 1
ATOM 9651 O O . SER E 1 198 ? 81.663 22.876 61.737 1.00 37.14 178 SER E O 1
ATOM 9654 N N . ARG E 1 199 ? 82.295 25.058 61.754 1.00 39.56 179 ARG E N 1
ATOM 9655 C CA . ARG E 1 199 ? 81.433 25.467 60.608 1.00 39.67 179 ARG E CA 1
ATOM 9656 C C . ARG E 1 199 ? 82.277 25.547 59.335 1.00 39.61 179 ARG E C 1
ATOM 9657 O O . ARG E 1 199 ? 81.742 25.887 58.263 1.00 40.43 179 ARG E O 1
ATOM 9665 N N . SER E 1 200 ? 83.566 25.277 59.469 1.00 38.94 180 SER E N 1
ATOM 9666 C CA . SER E 1 200 ? 84.512 25.138 58.339 1.00 39.43 180 SER E CA 1
ATOM 9667 C C . SER E 1 200 ? 84.577 23.664 57.908 1.00 40.13 180 SER E C 1
ATOM 9668 O O . SER E 1 200 ? 85.178 22.860 58.710 1.00 38.00 180 SER E O 1
ATOM 9671 N N . TYR E 1 201 ? 84.044 23.324 56.719 1.00 39.21 181 TYR E N 1
ATOM 9672 C CA . TYR E 1 201 ? 84.033 21.940 56.223 1.00 39.29 181 TYR E CA 1
ATOM 9673 C C . TYR E 1 201 ? 85.449 21.382 56.195 1.00 40.42 181 TYR E C 1
ATOM 9674 O O . TYR E 1 201 ? 85.646 20.228 56.595 1.00 39.62 181 TYR E O 1
ATOM 9683 N N . PRO E 1 202 ? 86.499 22.113 55.751 1.00 41.18 182 PRO E N 1
ATOM 9684 C CA . PRO E 1 202 ? 87.859 21.555 55.831 1.00 41.62 182 PRO E CA 1
ATOM 9685 C C . PRO E 1 202 ? 88.262 21.055 57.241 1.00 41.42 182 PRO E C 1
ATOM 9686 O O . PRO E 1 202 ? 88.877 19.977 57.355 1.00 41.09 182 PRO E O 1
ATOM 9690 N N . ASP E 1 203 ? 87.903 21.822 58.278 1.00 40.01 183 ASP E N 1
ATOM 9691 C CA . ASP E 1 203 ? 88.198 21.509 59.692 1.00 39.50 183 ASP E CA 1
ATOM 9692 C C . ASP E 1 203 ? 87.380 20.267 60.122 1.00 37.34 183 ASP E C 1
ATOM 9693 O O . ASP E 1 203 ? 87.865 19.506 60.986 1.00 35.74 183 ASP E O 1
ATOM 9698 N N . VAL E 1 204 ? 86.117 20.209 59.686 1.00 36.02 184 VAL E N 1
ATOM 9699 C CA . VAL E 1 204 ? 85.171 19.091 59.955 1.00 35.67 184 VAL E CA 1
ATOM 9700 C C . VAL E 1 204 ? 85.791 17.804 59.410 1.00 35.02 184 VAL E C 1
ATOM 9701 O O . VAL E 1 204 ? 85.961 16.834 60.206 1.00 33.81 184 VAL E O 1
ATOM 9705 N N . LEU E 1 205 ? 86.152 17.829 58.142 1.00 34.04 185 LEU E N 1
ATOM 9706 C CA . LEU E 1 205 ? 86.812 16.701 57.453 1.00 35.31 185 LEU E CA 1
ATOM 9707 C C . LEU E 1 205 ? 88.131 16.405 58.162 1.00 35.71 185 LEU E C 1
ATOM 9708 O O . LEU E 1 205 ? 88.344 15.252 58.542 1.00 34.15 185 LEU E O 1
ATOM 9713 N N . GLY E 1 206 ? 88.978 17.400 58.339 1.00 35.12 186 GLY E N 1
ATOM 9714 C CA . GLY E 1 206 ? 90.276 17.194 58.986 1.00 35.63 186 GLY E CA 1
ATOM 9715 C C . GLY E 1 206 ? 90.086 16.471 60.316 1.00 35.81 186 GLY E C 1
ATOM 9716 O O . GLY E 1 206 ? 90.776 15.464 60.471 1.00 37.11 186 GLY E O 1
ATOM 9717 N N . LEU E 1 207 ? 89.173 16.932 61.200 1.00 35.00 187 LEU E N 1
ATOM 9718 C CA . LEU E 1 207 ? 88.933 16.348 62.556 1.00 35.42 187 LEU E CA 1
ATOM 9719 C C . LEU E 1 207 ? 88.447 14.881 62.401 1.00 35.12 187 LEU E C 1
ATOM 9720 O O . LEU E 1 207 ? 89.018 13.997 63.078 1.00 35.13 187 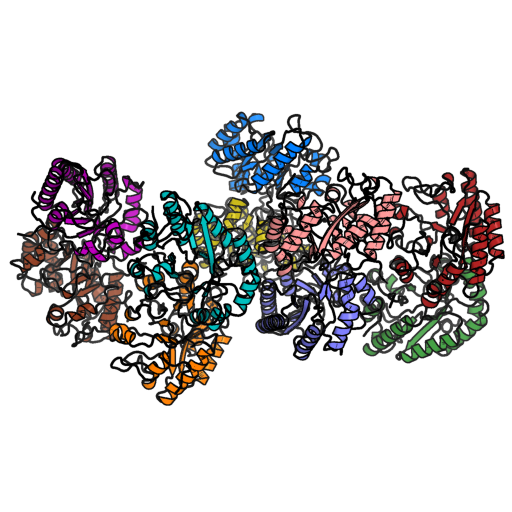LEU E O 1
ATOM 9725 N N . THR E 1 208 ? 87.355 14.669 61.655 1.00 34.16 188 THR E N 1
ATOM 9726 C CA . THR E 1 208 ? 86.727 13.364 61.362 1.00 33.30 188 THR E CA 1
ATOM 9727 C C . THR E 1 208 ? 87.802 12.384 60.883 1.00 33.95 188 THR E C 1
ATOM 9728 O O . THR E 1 208 ? 87.885 11.241 61.461 1.00 33.98 188 THR E O 1
ATOM 9732 N N . VAL E 1 209 ? 88.650 12.792 59.936 1.00 33.68 189 VAL E N 1
ATOM 9733 C CA . VAL E 1 209 ? 89.745 11.934 59.370 1.00 34.57 189 VAL E CA 1
ATOM 9734 C C . VAL E 1 209 ? 90.773 11.620 60.475 1.00 35.92 189 VAL E C 1
ATOM 9735 O O . VAL E 1 209 ? 91.175 10.444 60.597 1.00 35.40 189 VAL E O 1
ATOM 9739 N N . GLN E 1 210 ? 91.227 12.620 61.223 1.00 37.02 190 GLN E N 1
ATOM 9740 C CA . GLN E 1 210 ? 92.197 12.431 62.328 1.00 37.44 190 GLN E CA 1
ATOM 9741 C C . GLN E 1 210 ? 91.646 11.384 63.310 1.00 36.64 190 GLN E C 1
ATOM 9742 O O . GLN E 1 210 ? 92.373 10.425 63.623 1.00 35.77 190 GLN E O 1
ATOM 9748 N N . LEU E 1 211 ? 90.415 11.606 63.793 1.00 35.98 191 LEU E N 1
ATOM 9749 C CA . LEU E 1 211 ? 89.828 10.865 64.941 1.00 35.68 191 LEU E CA 1
ATOM 9750 C C . LEU E 1 211 ? 89.480 9.429 64.499 1.00 35.28 191 LEU E C 1
ATOM 9751 O O . LEU E 1 211 ? 89.712 8.537 65.290 1.00 34.52 191 LEU E O 1
ATOM 9756 N N . ALA E 1 212 ? 89.036 9.207 63.260 1.00 34.68 192 ALA E N 1
ATOM 9757 C CA . ALA E 1 212 ? 88.790 7.859 62.729 1.00 35.05 192 ALA E CA 1
ATOM 9758 C C . ALA E 1 212 ? 90.108 7.072 62.619 1.00 36.14 192 ALA E C 1
ATOM 9759 O O . ALA E 1 212 ? 90.110 5.890 63.095 1.00 35.66 192 ALA E O 1
ATOM 9761 N N . ASN E 1 213 ? 91.155 7.634 61.987 1.00 35.54 193 ASN E N 1
ATOM 9762 C CA . ASN E 1 213 ? 92.480 6.958 61.900 1.00 35.74 193 ASN E CA 1
ATOM 9763 C C . ASN E 1 213 ? 93.074 6.672 63.287 1.00 36.22 193 ASN E C 1
ATOM 9764 O O . ASN E 1 213 ? 93.668 5.586 63.496 1.00 36.95 193 ASN E O 1
ATOM 9769 N N . TRP E 1 214 ? 92.912 7.580 64.225 1.00 36.70 194 TRP E N 1
ATOM 9770 C CA . TRP E 1 214 ? 93.525 7.457 65.567 1.00 36.86 194 TRP E CA 1
ATOM 9771 C C . TRP E 1 214 ? 92.806 6.365 66.373 1.00 35.63 194 TRP E C 1
ATOM 9772 O O . TRP E 1 214 ? 93.486 5.510 66.958 1.00 35.01 194 TRP E O 1
ATOM 9783 N N . MET E 1 215 ? 91.478 6.379 66.347 1.00 34.78 195 MET E N 1
ATOM 9784 C CA . MET E 1 215 ? 90.603 5.415 67.054 1.00 34.25 195 MET E CA 1
ATOM 9785 C C . MET E 1 215 ? 90.699 4.027 66.410 1.00 34.53 195 MET E C 1
ATOM 9786 O O . MET E 1 215 ? 90.713 3.011 67.171 1.00 33.44 195 MET E O 1
ATOM 9791 N N . ASP E 1 216 ? 90.783 3.956 65.082 1.00 34.73 196 ASP E N 1
ATOM 9792 C CA . ASP E 1 216 ? 91.078 2.702 64.344 1.00 35.12 196 ASP E CA 1
ATOM 9793 C C . ASP E 1 216 ? 92.350 2.066 64.930 1.00 35.51 196 ASP E C 1
ATOM 9794 O O . ASP E 1 216 ? 92.409 0.828 64.962 1.00 33.23 196 ASP E O 1
ATOM 9799 N N . SER E 1 217 ? 93.360 2.824 65.338 1.00 35.21 197 SER E N 1
ATOM 9800 C CA . SER E 1 217 ? 94.625 2.169 65.766 1.00 36.71 197 SER E CA 1
ATOM 9801 C C . SER E 1 217 ? 94.782 2.274 67.272 1.00 35.84 197 SER E C 1
ATOM 9802 O O . SER E 1 217 ? 95.897 2.046 67.753 1.00 35.88 197 SER E O 1
ATOM 9805 N N . THR E 1 218 ? 93.697 2.570 67.987 1.00 35.19 198 THR E N 1
ATOM 9806 C CA . THR E 1 218 ? 93.709 2.529 69.466 1.00 35.35 198 THR E CA 1
ATOM 9807 C C . THR E 1 218 ? 92.868 1.327 69.883 1.00 34.67 198 THR E C 1
ATOM 9808 O O . THR E 1 218 ? 91.642 1.357 69.903 1.00 33.25 198 THR E O 1
ATOM 9812 N N . PRO E 1 219 ? 93.534 0.219 70.269 1.00 36.24 199 PRO E N 1
ATOM 9813 C CA . PRO E 1 219 ? 92.839 -1.008 70.651 1.00 35.27 199 PRO E CA 1
ATOM 9814 C C . PRO E 1 219 ? 91.732 -0.807 71.693 1.00 34.21 199 PRO E C 1
ATOM 9815 O O . PRO E 1 219 ? 90.723 -1.456 71.574 1.00 34.30 199 PRO E O 1
ATOM 9819 N N . TRP E 1 220 ? 91.904 0.096 72.658 1.00 33.76 200 TRP E N 1
ATOM 9820 C CA . TRP E 1 220 ? 90.901 0.263 73.744 1.00 33.76 200 TRP E CA 1
ATOM 9821 C C . TRP E 1 220 ? 89.662 1.066 73.332 1.00 33.55 200 TRP E C 1
ATOM 9822 O O . TRP E 1 220 ? 88.745 1.227 74.192 1.00 33.81 200 TRP E O 1
ATOM 9833 N N . VAL E 1 221 ? 89.605 1.576 72.104 1.00 33.74 201 VAL E N 1
ATOM 9834 C CA . VAL E 1 221 ? 88.330 2.109 71.552 1.00 33.18 201 VAL E CA 1
ATOM 9835 C C . VAL E 1 221 ? 87.738 0.956 70.772 1.00 32.31 201 VAL E C 1
ATOM 9836 O O . VAL E 1 221 ? 88.386 0.534 69.812 1.00 33.56 201 VAL E O 1
ATOM 9840 N N . ALA E 1 222 ? 86.619 0.406 71.228 1.00 31.55 202 ALA E N 1
ATOM 9841 C CA . ALA E 1 222 ? 86.019 -0.804 70.633 1.00 31.10 202 ALA E CA 1
ATOM 9842 C C . ALA E 1 222 ? 85.249 -0.365 69.374 1.00 30.81 202 ALA E C 1
ATOM 9843 O O . ALA E 1 222 ? 85.341 -1.025 68.397 1.00 30.06 202 ALA E O 1
ATOM 9845 N N . GLU E 1 223 ? 84.493 0.735 69.436 1.00 30.08 203 GLU E N 1
ATOM 9846 C CA . GLU E 1 223 ? 83.737 1.280 68.280 1.00 29.84 203 GLU E CA 1
ATOM 9847 C C . GLU E 1 223 ? 83.426 2.773 68.544 1.00 29.61 203 GLU E C 1
ATOM 9848 O O . GLU E 1 223 ? 83.581 3.234 69.693 1.00 29.45 203 GLU E O 1
ATOM 9854 N N . TYR E 1 224 ? 83.113 3.501 67.493 1.00 29.30 204 TYR E N 1
ATOM 9855 C CA . TYR E 1 224 ? 82.853 4.963 67.509 1.00 29.18 204 TYR E CA 1
ATOM 9856 C C . TYR E 1 224 ? 81.769 5.274 66.491 1.00 29.38 204 TYR E C 1
ATOM 9857 O O . TYR E 1 224 ? 81.667 4.571 65.485 1.00 29.26 204 TYR E O 1
ATOM 9866 N N . ALA E 1 225 ? 80.841 6.123 66.892 1.00 29.40 205 ALA E N 1
ATOM 9867 C CA . ALA E 1 225 ? 79.567 6.414 66.190 1.00 29.55 205 ALA E CA 1
ATOM 9868 C C . ALA E 1 225 ? 79.533 7.906 65.770 1.00 30.13 205 ALA E C 1
ATOM 9869 O O . ALA E 1 225 ? 79.225 8.738 66.656 1.00 31.27 205 ALA E O 1
ATOM 9871 N N . LEU E 1 226 ? 79.867 8.234 64.516 1.00 30.16 206 LEU E N 1
ATOM 9872 C CA . LEU E 1 226 ? 79.784 9.629 63.954 1.00 30.94 206 LEU E CA 1
ATOM 9873 C C . LEU E 1 226 ? 78.339 10.153 63.859 1.00 30.28 206 LEU E C 1
ATOM 9874 O O . LEU E 1 226 ? 77.485 9.503 63.176 1.00 27.64 206 LEU E O 1
ATOM 9879 N N . PHE E 1 227 ? 78.080 11.329 64.480 1.00 30.52 207 PHE E N 1
ATOM 9880 C CA . PHE E 1 227 ? 76.736 11.968 64.503 1.00 30.31 207 PHE E CA 1
ATOM 9881 C C . PHE E 1 227 ? 76.535 12.788 63.226 1.00 30.38 207 PHE E C 1
ATOM 9882 O O . PHE E 1 227 ? 77.517 13.384 62.695 1.00 30.13 207 PHE E O 1
ATOM 9890 N N . GLY E 1 228 ? 75.320 12.747 62.671 1.00 30.19 208 GLY E N 1
ATOM 9891 C CA . GLY E 1 228 ? 75.000 13.586 61.511 1.00 31.42 208 GLY E CA 1
ATOM 9892 C C . GLY E 1 228 ? 74.011 13.021 60.503 1.00 32.56 208 GLY E C 1
ATOM 9893 O O . GLY E 1 228 ? 73.504 13.858 59.604 1.00 32.19 208 GLY E O 1
ATOM 9894 N N . CYS E 1 229 ? 73.708 11.721 60.538 1.00 31.25 209 CYS E N 1
ATOM 9895 C CA . CYS E 1 229 ? 73.033 11.036 59.409 1.00 31.60 209 CYS E CA 1
ATOM 9896 C C . CYS E 1 229 ? 71.525 11.145 59.616 1.00 32.10 209 CYS E C 1
ATOM 9897 O O . CYS E 1 229 ? 70.823 10.185 59.999 1.00 30.46 209 CYS E O 1
ATOM 9900 N N . MET E 1 230 ? 71.032 12.343 59.311 1.00 33.36 210 MET E N 1
ATOM 9901 C CA . MET E 1 230 ? 69.598 12.692 59.453 1.00 33.85 210 MET E CA 1
ATOM 9902 C C . MET E 1 230 ? 69.369 13.958 58.612 1.00 32.81 210 MET E C 1
ATOM 9903 O O . MET E 1 230 ? 70.365 14.658 58.285 1.00 32.50 210 MET E O 1
ATOM 9908 N N . ARG E 1 231 ? 68.135 14.150 58.182 1.00 33.13 211 ARG E N 1
ATOM 9909 C CA . ARG E 1 231 ? 67.758 15.135 57.139 1.00 34.91 211 ARG E CA 1
ATOM 9910 C C . ARG E 1 231 ? 67.849 16.586 57.638 1.00 36.45 211 ARG E C 1
ATOM 9911 O O . ARG E 1 231 ? 68.359 17.460 56.838 1.00 36.27 211 ARG E O 1
ATOM 9919 N N . GLN E 1 232 ? 67.418 16.810 58.891 1.00 37.22 212 GLN E N 1
ATOM 9920 C CA . GLN E 1 232 ? 67.261 18.122 59.575 1.00 39.55 212 GLN E CA 1
ATOM 9921 C C . GLN E 1 232 ? 68.364 18.216 60.650 1.00 40.14 212 GLN E C 1
ATOM 9922 O O . GLN E 1 232 ? 68.819 17.162 61.158 1.00 39.73 212 GLN E O 1
ATOM 9928 N N . MET E 1 233 ? 68.839 19.409 60.986 1.00 39.07 213 MET E N 1
ATOM 9929 C CA . MET E 1 233 ? 69.814 19.598 62.095 1.00 39.27 213 MET E CA 1
ATOM 9930 C C . MET E 1 233 ? 69.098 19.145 63.372 1.00 39.33 213 MET E C 1
ATOM 9931 O O . MET E 1 233 ? 67.879 19.355 63.469 1.00 37.50 213 MET E O 1
ATOM 9936 N N . ALA E 1 234 ? 69.784 18.404 64.234 1.00 40.75 214 ALA E N 1
ATOM 9937 C CA . ALA E 1 234 ? 69.217 17.887 65.502 1.00 41.04 214 ALA E CA 1
ATOM 9938 C C . ALA E 1 234 ? 68.990 19.089 66.436 1.00 42.63 214 ALA E C 1
ATOM 9939 O O . ALA E 1 234 ? 67.973 19.135 67.114 1.00 43.89 214 ALA E O 1
ATOM 9941 N N . ASP E 1 235 ? 69.914 20.043 66.454 1.00 42.09 215 ASP E N 1
ATOM 9942 C CA . ASP E 1 235 ? 69.808 21.224 67.343 1.00 42.14 215 ASP E CA 1
ATOM 9943 C C . ASP E 1 235 ? 70.695 22.345 66.770 1.00 42.60 215 ASP E C 1
ATOM 9944 O O . ASP E 1 235 ? 71.251 22.209 65.661 1.00 42.03 215 ASP E O 1
ATOM 9949 N N . ASP E 1 236 ? 70.920 23.395 67.533 1.00 43.23 216 ASP E N 1
ATOM 9950 C CA . ASP E 1 236 ? 71.727 24.529 67.037 1.00 43.85 216 ASP E CA 1
ATOM 9951 C C . ASP E 1 236 ? 73.209 24.275 67.341 1.00 42.45 216 ASP E C 1
ATOM 9952 O O . ASP E 1 236 ? 74.003 25.093 66.852 1.00 38.04 216 ASP E O 1
ATOM 9957 N N . PHE E 1 237 ? 73.600 23.211 68.080 1.00 40.72 217 PHE E N 1
ATOM 9958 C CA . PHE E 1 237 ? 75.025 23.024 68.496 1.00 42.34 217 PHE E CA 1
ATOM 9959 C C . PHE E 1 237 ? 75.793 22.316 67.381 1.00 40.81 217 PHE E C 1
ATOM 9960 O O . PHE E 1 237 ? 76.964 22.617 67.140 1.00 39.38 217 PHE E O 1
ATOM 9968 N N . VAL E 1 238 ? 75.182 21.297 66.778 1.00 39.61 218 VAL E N 1
ATOM 9969 C CA . VAL E 1 238 ? 75.864 20.508 65.715 1.00 38.62 218 VAL E CA 1
ATOM 9970 C C . VAL E 1 238 ? 76.036 21.431 64.503 1.00 38.44 218 VAL E C 1
ATOM 9971 O O . VAL E 1 238 ? 75.284 22.417 64.408 1.00 38.40 218 VAL E O 1
ATOM 9975 N N . SER E 1 239 ? 77.033 21.160 63.671 1.00 37.82 219 SER E N 1
ATOM 9976 C CA . SER E 1 239 ? 77.399 21.991 62.501 1.00 38.12 219 SER E CA 1
ATOM 9977 C C . SER E 1 239 ? 76.651 21.491 61.281 1.00 37.93 219 SER E C 1
ATOM 9978 O O . SER E 1 239 ? 76.656 20.282 60.988 1.00 38.13 219 SER E O 1
ATOM 9981 N N . PRO E 1 240 ? 75.965 22.363 60.528 1.00 37.21 220 PRO E N 1
ATOM 9982 C CA . PRO E 1 240 ? 75.488 21.979 59.198 1.00 36.49 220 PRO E CA 1
ATOM 9983 C C . PRO E 1 240 ? 76.593 21.338 58.329 1.00 36.96 220 PRO E C 1
ATOM 9984 O O . PRO E 1 240 ? 76.280 20.426 57.553 1.00 35.55 220 PRO E O 1
ATOM 9988 N N . GLU E 1 241 ? 77.861 21.699 58.535 1.00 36.65 221 GLU E N 1
ATOM 9989 C CA . GLU E 1 241 ? 78.967 21.222 57.662 1.00 38.51 221 GLU E CA 1
ATOM 9990 C C . GLU E 1 241 ? 79.308 19.752 57.954 1.00 36.86 221 GLU E C 1
ATOM 9991 O O . GLU E 1 241 ? 80.033 19.150 57.131 1.00 35.55 221 GLU E O 1
ATOM 9997 N N . ALA E 1 242 ? 78.880 19.212 59.100 1.00 34.92 222 ALA E N 1
ATOM 9998 C CA . ALA E 1 242 ? 79.142 17.808 59.483 1.00 34.28 222 ALA E CA 1
ATOM 9999 C C . ALA E 1 242 ? 77.899 16.953 59.294 1.00 32.78 222 ALA E C 1
ATOM 10000 O O . ALA E 1 242 ? 77.936 15.842 59.839 1.00 32.25 222 ALA E O 1
ATOM 10002 N N . GLN E 1 243 ? 76.880 17.414 58.563 1.00 31.01 223 GLN E N 1
ATOM 10003 C CA . GLN E 1 243 ? 75.757 16.541 58.166 1.00 31.45 223 GLN E CA 1
ATOM 10004 C C . GLN E 1 243 ? 76.289 15.373 57.326 1.00 31.68 223 GLN E C 1
ATOM 10005 O O . GLN E 1 243 ? 77.222 15.557 56.458 1.00 31.76 223 GLN E O 1
ATOM 10011 N N . LEU E 1 244 ? 75.739 14.196 57.605 1.00 31.38 224 LEU E N 1
ATOM 10012 C CA . LEU E 1 244 ? 76.046 12.927 56.900 1.00 31.73 224 LEU E CA 1
ATOM 10013 C C . LEU E 1 244 ? 74.928 12.592 55.915 1.00 31.60 224 LEU E C 1
ATOM 10014 O O . LEU E 1 244 ? 75.103 11.693 55.118 1.00 32.35 224 LEU E O 1
ATOM 10019 N N . MET E 1 245 ? 73.787 13.252 56.038 1.00 31.88 225 MET E N 1
ATOM 10020 C CA . MET E 1 245 ? 72.636 13.186 55.106 1.00 32.39 225 MET E CA 1
ATOM 10021 C C . MET E 1 245 ? 72.227 14.623 54.684 1.00 33.79 225 MET E C 1
ATOM 10022 O O . MET E 1 245 ? 72.436 15.534 55.465 1.00 33.32 225 MET E O 1
ATOM 10027 N N . ASN E 1 246 ? 71.769 14.816 53.432 1.00 35.19 226 ASN E N 1
ATOM 10028 C CA . ASN E 1 246 ? 71.230 16.090 52.874 1.00 35.29 226 ASN E CA 1
ATOM 10029 C C . ASN E 1 246 ? 69.737 16.075 53.141 1.00 36.03 226 ASN E C 1
ATOM 10030 O O . ASN E 1 246 ? 69.217 15.027 53.585 1.00 33.58 226 ASN E O 1
ATOM 10035 N N . LYS E 1 247 ? 69.070 17.199 52.886 1.00 36.99 227 LYS E N 1
ATOM 10036 C CA . LYS E 1 247 ? 67.623 17.360 53.177 1.00 38.13 227 LYS E CA 1
ATOM 10037 C C . LYS E 1 247 ? 66.820 16.351 52.362 1.00 36.55 227 LYS E C 1
ATOM 10038 O O . LYS E 1 247 ? 65.662 16.141 52.744 1.00 36.18 227 LYS E O 1
ATOM 10044 N N . ASP E 1 248 ? 67.362 15.815 51.250 1.00 34.45 228 ASP E N 1
ATOM 10045 C CA . ASP E 1 248 ? 66.591 14.912 50.351 1.00 34.50 228 ASP E CA 1
ATOM 10046 C C . ASP E 1 248 ? 66.769 13.423 50.723 1.00 34.16 228 ASP E C 1
ATOM 10047 O O . ASP E 1 248 ? 66.127 12.631 50.079 1.00 34.90 228 ASP E O 1
ATOM 10052 N N . GLY E 1 249 ? 67.572 13.049 51.731 1.00 33.22 229 GLY E N 1
ATOM 10053 C CA . GLY E 1 249 ? 67.841 11.616 52.042 1.00 33.13 229 GLY E CA 1
ATOM 10054 C C . GLY E 1 249 ? 69.173 11.118 51.512 1.00 32.45 229 GLY E C 1
ATOM 10055 O O . GLY E 1 249 ? 69.633 10.056 51.995 1.00 34.44 229 GLY E O 1
ATOM 10056 N N . SER E 1 250 ? 69.776 11.804 50.543 1.00 31.94 230 SER E N 1
ATOM 10057 C CA . SER E 1 250 ? 71.078 11.434 49.933 1.00 31.80 230 SER E CA 1
ATOM 10058 C C . SER E 1 250 ? 72.156 11.577 50.998 1.00 31.64 230 SER E C 1
ATOM 10059 O O . SER E 1 250 ? 71.962 12.330 51.955 1.00 31.52 230 SER E O 1
ATOM 10062 N N . PHE E 1 251 ? 73.315 10.999 50.758 1.00 32.03 231 PHE E N 1
ATOM 10063 C CA . PHE E 1 251 ? 74.428 11.004 51.737 1.00 31.86 231 PHE E CA 1
ATOM 10064 C C . PHE E 1 251 ? 75.427 12.090 51.325 1.00 30.93 231 PHE E C 1
ATOM 10065 O O . PHE E 1 251 ? 75.648 12.268 50.103 1.00 30.10 231 PHE E O 1
ATOM 10073 N N . THR E 1 252 ? 76.087 12.696 52.310 1.00 29.72 232 THR E N 1
ATOM 10074 C CA . THR E 1 252 ? 77.135 13.704 52.035 1.00 30.81 232 THR E CA 1
ATOM 10075 C C . THR E 1 252 ? 78.437 12.981 51.771 1.00 30.13 232 THR E C 1
ATOM 10076 O O . THR E 1 252 ? 78.467 11.782 52.021 1.00 29.42 232 THR E O 1
ATOM 10080 N N . ASP E 1 253 ? 79.430 13.671 51.217 1.00 29.91 233 ASP E N 1
ATOM 10081 C CA . ASP E 1 253 ? 80.780 13.119 50.923 1.00 30.22 233 ASP E CA 1
ATOM 10082 C C . ASP E 1 253 ? 81.428 12.666 52.239 1.00 30.17 233 ASP E C 1
ATOM 10083 O O . ASP E 1 253 ? 82.167 11.621 52.267 1.00 29.46 233 ASP E O 1
ATOM 10088 N N . LEU E 1 254 ? 81.102 13.358 53.326 1.00 30.24 234 LEU E N 1
ATOM 10089 C CA . LEU E 1 254 ? 81.668 13.032 54.657 1.00 31.39 234 LEU E CA 1
ATOM 10090 C C . LEU E 1 254 ? 81.193 11.629 55.060 1.00 30.42 234 LEU E C 1
ATOM 10091 O O . LEU E 1 254 ? 82.009 10.854 55.583 1.00 30.61 234 LEU E O 1
ATOM 10096 N N . MET E 1 255 ? 79.898 11.379 54.892 1.00 30.65 235 MET E N 1
ATOM 10097 C CA . MET E 1 255 ? 79.245 10.066 55.117 1.00 30.54 235 MET E CA 1
ATOM 10098 C C . MET E 1 255 ? 79.873 9.017 54.199 1.00 31.04 235 MET E C 1
ATOM 10099 O O . MET E 1 255 ? 80.239 7.974 54.690 1.00 31.45 235 MET E O 1
ATOM 10104 N N . TRP E 1 256 ? 79.920 9.247 52.891 1.00 31.84 236 TRP E N 1
ATOM 10105 C CA . TRP E 1 256 ? 80.642 8.341 51.967 1.00 31.36 236 TRP E CA 1
ATOM 10106 C C . TRP E 1 256 ? 81.981 7.960 52.608 1.00 31.73 236 TRP E C 1
ATOM 10107 O O . TRP E 1 256 ? 82.272 6.755 52.713 1.00 31.11 236 TRP E O 1
ATOM 10118 N N . LYS E 1 257 ? 82.815 8.917 52.967 1.00 32.32 237 LYS E N 1
ATOM 10119 C CA . LYS E 1 257 ? 84.197 8.566 53.370 1.00 32.78 237 LYS E CA 1
ATOM 10120 C C . LYS E 1 257 ? 84.141 7.744 54.666 1.00 31.96 237 LYS E C 1
ATOM 10121 O O . LYS E 1 257 ? 84.824 6.701 54.710 1.00 31.82 237 LYS E O 1
ATOM 10127 N N . TYR E 1 258 ? 83.325 8.174 55.619 1.00 30.91 238 TYR E N 1
ATOM 10128 C CA . TYR E 1 258 ? 83.157 7.528 56.944 1.00 30.68 238 TYR E CA 1
ATOM 10129 C C . TYR E 1 258 ? 82.772 6.049 56.723 1.00 30.78 238 TYR E C 1
ATOM 10130 O O . TYR E 1 258 ? 83.354 5.194 57.435 1.00 29.11 238 TYR E O 1
ATOM 10139 N N . MET E 1 259 ? 81.863 5.764 55.759 1.00 30.49 239 MET E N 1
ATOM 10140 C CA . MET E 1 259 ? 81.301 4.403 55.612 1.00 30.48 239 MET E CA 1
ATOM 10141 C C . MET E 1 259 ? 82.089 3.613 54.585 1.00 30.55 239 MET E C 1
ATOM 10142 O O . MET E 1 259 ? 81.781 2.445 54.464 1.00 31.28 239 MET E O 1
ATOM 10147 N N . SER E 1 260 ? 83.119 4.180 53.960 1.00 31.14 240 SER E N 1
ATOM 10148 C CA . SER E 1 260 ? 83.810 3.543 52.818 1.00 31.61 240 SER E CA 1
ATOM 10149 C C . SER E 1 260 ? 85.317 3.503 52.998 1.00 32.05 240 SER E C 1
ATOM 10150 O O . SER E 1 260 ? 85.905 2.574 52.416 1.00 34.02 240 SER E O 1
ATOM 10153 N N . ASP E 1 261 ? 85.941 4.381 53.776 1.00 32.31 241 ASP E N 1
ATOM 10154 C CA . ASP E 1 261 ? 87.405 4.619 53.604 1.00 32.97 241 ASP E CA 1
ATOM 10155 C C . ASP E 1 261 ? 88.157 4.272 54.874 1.00 31.93 241 ASP E C 1
ATOM 10156 O O . ASP E 1 261 ? 87.890 4.888 55.853 1.00 31.25 241 ASP E O 1
ATOM 10161 N N . GLN E 1 262 ? 89.091 3.322 54.809 1.00 33.74 242 GLN E N 1
ATOM 10162 C CA . GLN E 1 262 ? 89.976 2.933 55.935 1.00 33.93 242 GLN E CA 1
ATOM 10163 C C . GLN E 1 262 ? 91.371 2.657 55.399 1.00 34.85 242 GLN E C 1
ATOM 10164 O O . GLN E 1 262 ? 91.592 1.703 54.661 1.00 37.57 242 GLN E O 1
ATOM 10170 N N . PRO E 1 263 ? 92.373 3.510 55.684 1.00 36.28 243 PRO E N 1
ATOM 10171 C CA . PRO E 1 263 ? 92.183 4.733 56.469 1.00 36.54 243 PRO E CA 1
ATOM 10172 C C . PRO E 1 263 ? 91.320 5.800 55.789 1.00 37.09 243 PRO E C 1
ATOM 10173 O O . PRO E 1 263 ? 91.202 5.763 54.554 1.00 36.26 243 PRO E O 1
ATOM 10177 N N . MET E 1 264 ? 90.778 6.713 56.611 1.00 35.96 244 MET E N 1
ATOM 10178 C CA . MET E 1 264 ? 90.103 7.929 56.122 1.00 36.27 244 MET E CA 1
ATOM 10179 C C . MET E 1 264 ? 91.180 8.870 55.584 1.00 36.39 244 MET E C 1
ATOM 10180 O O . MET E 1 264 ? 92.329 8.844 56.061 1.00 34.92 244 MET E O 1
ATOM 10185 N N . HIS E 1 265 ? 90.809 9.657 54.604 1.00 36.72 245 HIS E N 1
ATOM 10186 C CA . HIS E 1 265 ? 91.709 10.688 54.055 1.00 39.53 245 HIS E CA 1
ATOM 10187 C C . HIS E 1 265 ? 90.858 11.904 53.713 1.00 40.77 245 HIS E C 1
ATOM 10188 O O . HIS E 1 265 ? 89.625 11.771 53.509 1.00 39.24 245 HIS E O 1
ATOM 10195 N N . ILE E 1 266 ? 91.514 13.054 53.632 1.00 44.68 246 ILE E N 1
ATOM 10196 C CA . ILE E 1 266 ? 90.906 14.319 53.124 1.00 46.82 246 ILE E CA 1
ATOM 10197 C C . ILE E 1 266 ? 90.500 14.123 51.653 1.00 47.92 246 ILE E C 1
ATOM 10198 O O . ILE E 1 266 ? 91.083 13.322 50.901 1.00 48.27 246 ILE E O 1
ATOM 10204 N N . SER F 1 19 ? 54.643 -7.287 81.819 1.00 57.71 -1 SER F N 1
ATOM 10205 C CA . SER F 1 19 ? 55.565 -6.442 80.971 1.00 59.68 -1 SER F CA 1
ATOM 10206 C C . SER F 1 19 ? 55.153 -6.569 79.474 1.00 56.21 -1 SER F C 1
ATOM 10207 O O . SER F 1 19 ? 56.026 -6.398 78.604 1.00 58.54 -1 SER F O 1
ATOM 10210 N N . HIS F 1 20 ? 53.860 -6.863 79.198 1.00 51.86 0 HIS F N 1
ATOM 10211 C CA . HIS F 1 20 ? 53.161 -6.752 77.884 1.00 48.04 0 HIS F CA 1
ATOM 10212 C C . HIS F 1 20 ? 53.487 -5.349 77.288 1.00 46.80 0 HIS F C 1
ATOM 10213 O O . HIS F 1 20 ? 53.363 -4.363 77.991 1.00 43.71 0 HIS F O 1
ATOM 10220 N N . MET F 1 21 ? 53.867 -5.213 76.016 1.00 43.56 1 MET F N 1
ATOM 10221 C CA . MET F 1 21 ? 53.499 -3.966 75.301 1.00 41.34 1 MET F CA 1
ATOM 10222 C C . MET F 1 21 ? 51.983 -3.797 75.399 1.00 38.03 1 MET F C 1
ATOM 10223 O O . MET F 1 21 ? 51.293 -4.680 74.982 1.00 37.68 1 MET F O 1
ATOM 10228 N N . VAL F 1 22 ? 51.493 -2.691 75.935 1.00 36.76 2 VAL F N 1
ATOM 10229 C CA . VAL F 1 22 ? 50.043 -2.376 75.984 1.00 35.26 2 VAL F CA 1
ATOM 10230 C C . VAL F 1 22 ? 49.665 -1.922 74.569 1.00 34.29 2 VAL F C 1
ATOM 10231 O O . VAL F 1 22 ? 50.402 -1.095 74.017 1.00 35.78 2 VAL F O 1
ATOM 10235 N N . LYS F 1 23 ? 48.583 -2.473 74.042 1.00 33.28 3 LYS F N 1
ATOM 10236 C CA . LYS F 1 23 ? 48.078 -2.302 72.654 1.00 33.40 3 LYS F CA 1
ATOM 10237 C C . LYS F 1 23 ? 46.603 -1.946 72.747 1.00 31.73 3 LYS F C 1
ATOM 10238 O O . LYS F 1 23 ? 45.774 -2.832 72.608 1.00 28.72 3 LYS F O 1
ATOM 10244 N N . LYS F 1 24 ? 46.328 -0.647 72.901 1.00 30.61 4 LYS F N 1
ATOM 10245 C CA . LYS F 1 24 ? 44.948 -0.134 72.976 1.00 30.75 4 LYS F CA 1
ATOM 10246 C C . LYS F 1 24 ? 44.695 0.892 71.861 1.00 28.82 4 LYS F C 1
ATOM 10247 O O . LYS F 1 24 ? 43.599 1.457 71.854 1.00 27.30 4 LYS F O 1
ATOM 10253 N N . ARG F 1 25 ? 45.639 1.099 70.947 1.00 28.06 5 ARG F N 1
ATOM 10254 C CA . ARG F 1 25 ? 45.586 2.303 70.069 1.00 27.79 5 ARG F CA 1
ATOM 10255 C C . ARG F 1 25 ? 44.850 1.955 68.775 1.00 27.67 5 ARG F C 1
ATOM 10256 O O . ARG F 1 25 ? 45.285 0.996 68.085 1.00 28.10 5 ARG F O 1
ATOM 10264 N N . VAL F 1 26 ? 43.737 2.642 68.492 1.00 26.59 6 VAL F N 1
ATOM 10265 C CA . VAL F 1 26 ? 43.010 2.462 67.208 1.00 25.89 6 VAL F CA 1
ATOM 10266 C C . VAL F 1 26 ? 43.650 3.315 66.114 1.00 25.84 6 VAL F C 1
ATOM 10267 O O . VAL F 1 26 ? 43.883 4.581 66.359 1.00 24.25 6 VAL F O 1
ATOM 10271 N N . LEU F 1 27 ? 43.801 2.733 64.909 1.00 25.36 7 LEU F N 1
ATOM 10272 C CA . LEU F 1 27 ? 44.003 3.520 63.654 1.00 25.96 7 LEU F CA 1
ATOM 10273 C C . LEU F 1 27 ? 42.665 4.052 63.116 1.00 26.44 7 LEU F C 1
ATOM 10274 O O . LEU F 1 27 ? 41.897 3.287 62.605 1.00 25.56 7 LEU F O 1
ATOM 10279 N N . LEU F 1 28 ? 42.424 5.383 63.220 1.00 26.58 8 LEU F N 1
ATOM 10280 C CA . LEU F 1 28 ? 41.301 6.028 62.484 1.00 27.09 8 LEU F CA 1
ATOM 10281 C C . LEU F 1 28 ? 41.756 6.340 61.046 1.00 26.98 8 LEU F C 1
ATOM 10282 O O . LEU F 1 28 ? 42.742 7.027 60.895 1.00 26.85 8 LEU F O 1
ATOM 10287 N N . TRP F 1 29 ? 41.112 5.705 60.067 1.00 26.56 9 TRP F N 1
ATOM 10288 C CA . TRP F 1 29 ? 41.514 5.703 58.636 1.00 26.09 9 TRP F CA 1
ATOM 10289 C C . TRP F 1 29 ? 40.390 6.346 57.848 1.00 26.16 9 TRP F C 1
ATOM 10290 O O . TRP F 1 29 ? 39.506 5.635 57.337 1.00 26.13 9 TRP F O 1
ATOM 10301 N N . ASP F 1 30 ? 40.417 7.675 57.779 1.00 25.69 10 ASP F N 1
ATOM 10302 C CA . ASP F 1 30 ? 39.438 8.410 56.950 1.00 25.94 10 ASP F CA 1
ATOM 10303 C C . ASP F 1 30 ? 39.394 7.823 55.519 1.00 25.80 10 ASP F C 1
ATOM 10304 O O . ASP F 1 30 ? 40.422 7.363 55.002 1.00 25.98 10 ASP F O 1
ATOM 10309 N N . TYR F 1 31 ? 38.209 7.797 54.923 1.00 25.75 11 TYR F N 1
ATOM 10310 C CA . TYR F 1 31 ? 37.977 7.237 53.574 1.00 26.16 11 TYR F CA 1
ATOM 10311 C C . TYR F 1 31 ? 38.831 8.044 52.582 1.00 26.15 11 TYR F C 1
ATOM 10312 O O . TYR F 1 31 ? 39.272 7.439 51.626 1.00 26.41 11 TYR F O 1
ATOM 10321 N N . THR F 1 32 ? 39.168 9.312 52.852 1.00 25.95 12 THR F N 1
ATOM 10322 C CA . THR F 1 32 ? 40.014 10.085 51.926 1.00 26.21 12 THR F CA 1
ATOM 10323 C C . THR F 1 32 ? 41.405 9.461 51.853 1.00 26.36 12 THR F C 1
ATOM 10324 O O . THR F 1 32 ? 42.104 9.694 50.842 1.00 26.97 12 THR F O 1
ATOM 10328 N N . ASN F 1 33 ? 41.822 8.668 52.822 1.00 26.47 13 ASN F N 1
ATOM 10329 C CA . ASN F 1 33 ? 43.067 7.859 52.690 1.00 26.65 13 ASN F CA 1
ATOM 10330 C C . ASN F 1 33 ? 42.866 6.693 51.669 1.00 26.33 13 ASN F C 1
ATOM 10331 O O . ASN F 1 33 ? 43.735 6.456 50.810 1.00 25.74 13 ASN F O 1
ATOM 10336 N N . THR F 1 34 ? 41.717 6.042 51.711 1.00 26.28 14 THR F N 1
ATOM 10337 C CA . THR F 1 34 ? 41.354 4.938 50.786 1.00 27.09 14 THR F CA 1
ATOM 10338 C C . THR F 1 34 ? 41.203 5.546 49.369 1.00 27.07 14 THR F C 1
ATOM 10339 O O . THR F 1 34 ? 41.729 5.014 48.411 1.00 26.98 14 THR F O 1
ATOM 10343 N N . ARG F 1 35 ? 40.588 6.730 49.254 1.00 27.33 15 ARG F N 1
ATOM 10344 C CA . ARG F 1 35 ? 40.332 7.373 47.927 1.00 27.42 15 ARG F CA 1
ATOM 10345 C C . ARG F 1 35 ? 41.648 7.826 47.300 1.00 27.13 15 ARG F C 1
ATOM 10346 O O . ARG F 1 35 ? 41.775 7.653 46.130 1.00 27.40 15 ARG F O 1
ATOM 10354 N N . ASP F 1 36 ? 42.617 8.339 48.073 1.00 27.15 16 ASP F N 1
ATOM 10355 C CA . ASP F 1 36 ? 43.768 9.077 47.498 1.00 27.43 16 ASP F CA 1
ATOM 10356 C C . ASP F 1 36 ? 45.126 8.440 47.782 1.00 27.75 16 ASP F C 1
ATOM 10357 O O . ASP F 1 36 ? 45.998 8.622 46.943 1.00 27.57 16 ASP F O 1
ATOM 10362 N N . VAL F 1 37 ? 45.374 7.863 48.956 1.00 27.59 17 VAL F N 1
ATOM 10363 C CA . VAL F 1 37 ? 46.766 7.540 49.393 1.00 28.05 17 VAL F CA 1
ATOM 10364 C C . VAL F 1 37 ? 46.787 6.124 50.010 1.00 28.19 17 VAL F C 1
ATOM 10365 O O . VAL F 1 37 ? 47.265 5.963 51.116 1.00 27.50 17 VAL F O 1
ATOM 10369 N N . LYS F 1 38 ? 46.307 5.121 49.263 1.00 28.58 18 LYS F N 1
ATOM 10370 C CA . LYS F 1 38 ? 46.220 3.719 49.758 1.00 28.57 18 LYS F CA 1
ATOM 10371 C C . LYS F 1 38 ? 47.586 3.321 50.277 1.00 28.18 18 LYS F C 1
ATOM 10372 O O . LYS F 1 38 ? 47.664 2.762 51.333 1.00 29.59 18 LYS F O 1
ATOM 10378 N N . TRP F 1 39 ? 48.631 3.695 49.587 1.00 28.10 19 TRP F N 1
ATOM 10379 C CA . TRP F 1 39 ? 50.023 3.347 49.942 1.00 28.90 19 TRP F CA 1
ATOM 10380 C C . TRP F 1 39 ? 50.372 3.724 51.381 1.00 28.32 19 TRP F C 1
ATOM 10381 O O . TRP F 1 39 ? 51.357 3.162 51.894 1.00 28.75 19 TRP F O 1
ATOM 10392 N N . ALA F 1 40 ? 49.746 4.747 51.945 1.00 28.05 20 ALA F N 1
ATOM 10393 C CA . ALA F 1 40 ? 50.077 5.246 53.301 1.00 28.14 20 ALA F CA 1
ATOM 10394 C C . ALA F 1 40 ? 49.850 4.119 54.335 1.00 28.01 20 ALA F C 1
ATOM 10395 O O . ALA F 1 40 ? 50.579 4.079 55.398 1.00 27.64 20 ALA F O 1
ATOM 10397 N N . MET F 1 41 ? 48.885 3.244 54.079 1.00 28.02 21 MET F N 1
ATOM 10398 C CA . MET F 1 41 ? 48.657 2.108 55.008 1.00 28.02 21 MET F CA 1
ATOM 10399 C C . MET F 1 41 ? 49.895 1.214 55.071 1.00 28.31 21 MET F C 1
ATOM 10400 O O . MET F 1 41 ? 50.213 0.754 56.153 1.00 27.03 21 MET F O 1
ATOM 10405 N N . ASP F 1 42 ? 50.667 1.081 53.998 1.00 29.52 22 ASP F N 1
ATOM 10406 C CA . ASP F 1 42 ? 51.889 0.226 54.037 1.00 31.29 22 ASP F CA 1
ATOM 10407 C C . ASP F 1 42 ? 52.978 0.882 54.893 1.00 31.27 22 ASP F C 1
ATOM 10408 O O . ASP F 1 42 ? 53.977 0.221 55.212 1.00 29.40 22 ASP F O 1
ATOM 10413 N N . LYS F 1 43 ? 52.855 2.169 55.187 1.00 31.84 23 LYS F N 1
ATOM 10414 C CA . LYS F 1 43 ? 53.915 2.877 55.950 1.00 32.81 23 LYS F CA 1
ATOM 10415 C C . LYS F 1 43 ? 53.572 2.803 57.443 1.00 31.73 23 LYS F C 1
ATOM 10416 O O . LYS F 1 43 ? 54.394 3.238 58.261 1.00 31.11 23 LYS F O 1
ATOM 10422 N N . ILE F 1 44 ? 52.399 2.275 57.802 1.00 31.09 24 ILE F N 1
ATOM 10423 C CA . ILE F 1 44 ? 51.997 2.101 59.234 1.00 30.66 24 ILE F CA 1
ATOM 10424 C C . ILE F 1 44 ? 52.974 1.168 59.963 1.00 31.21 24 ILE F C 1
ATOM 10425 O O . ILE F 1 44 ? 53.425 0.146 59.389 1.00 30.95 24 ILE F O 1
ATOM 10430 N N . ASN F 1 45 ? 53.252 1.486 61.222 1.00 31.77 25 ASN F N 1
ATOM 10431 C CA . ASN F 1 45 ? 54.013 0.604 62.140 1.00 33.48 25 ASN F CA 1
ATOM 10432 C C . ASN F 1 45 ? 53.015 -0.378 62.746 1.00 32.79 25 ASN F C 1
ATOM 10433 O O . ASN F 1 45 ? 52.202 0.047 63.566 1.00 32.66 25 ASN F O 1
ATOM 10438 N N . PHE F 1 46 ? 53.001 -1.623 62.266 1.00 33.73 26 PHE F N 1
ATOM 10439 C CA . PHE F 1 46 ? 52.062 -2.672 62.760 1.00 34.30 26 PHE F CA 1
ATOM 10440 C C . PHE F 1 46 ? 52.638 -3.403 63.984 1.00 35.73 26 PHE F C 1
ATOM 10441 O O . PHE F 1 46 ? 51.906 -4.193 64.555 1.00 38.19 26 PHE F O 1
ATOM 10449 N N . LYS F 1 47 ? 53.893 -3.163 64.349 1.00 37.83 27 LYS F N 1
ATOM 10450 C CA . LYS F 1 47 ? 54.609 -3.918 65.411 1.00 41.55 27 LYS F CA 1
ATOM 10451 C C . LYS F 1 47 ? 54.564 -3.225 66.783 1.00 42.45 27 LYS F C 1
ATOM 10452 O O . LYS F 1 47 ? 55.140 -3.777 67.704 1.00 45.21 27 LYS F O 1
ATOM 10458 N N . GLY F 1 48 ? 53.981 -2.032 66.909 1.00 41.18 28 GLY F N 1
ATOM 10459 C CA . GLY F 1 48 ? 53.892 -1.300 68.183 1.00 39.29 28 GLY F CA 1
ATOM 10460 C C . GLY F 1 48 ? 52.502 -1.411 68.811 1.00 36.38 28 GLY F C 1
ATOM 10461 O O . GLY F 1 48 ? 51.843 -2.437 68.768 1.00 36.29 28 GLY F O 1
ATOM 10462 N N . PRO F 1 49 ? 52.021 -0.330 69.435 1.00 32.25 29 PRO F N 1
ATOM 10463 C CA . PRO F 1 49 ? 50.777 -0.371 70.189 1.00 30.76 29 PRO F CA 1
ATOM 10464 C C . PRO F 1 49 ? 49.452 -0.255 69.439 1.00 28.89 29 PRO F C 1
ATOM 10465 O O . PRO F 1 49 ? 48.452 -0.198 70.102 1.00 27.21 29 PRO F O 1
ATOM 10469 N N . LEU F 1 50 ? 49.459 -0.126 68.113 1.00 28.39 30 LEU F N 1
ATOM 10470 C CA . LEU F 1 50 ? 48.192 -0.134 67.351 1.00 27.98 30 LEU F CA 1
ATOM 10471 C C . LEU F 1 50 ? 47.560 -1.528 67.527 1.00 28.94 30 LEU F C 1
ATOM 10472 O O . LEU F 1 50 ? 48.257 -2.516 67.494 1.00 28.22 30 LEU F O 1
ATOM 10477 N N . HIS F 1 51 ? 46.252 -1.575 67.684 1.00 29.71 31 HIS F N 1
ATOM 10478 C CA . HIS F 1 51 ? 45.454 -2.720 68.163 1.00 30.59 31 HIS F CA 1
ATOM 10479 C C . HIS F 1 51 ? 44.354 -3.020 67.153 1.00 29.59 31 HIS F C 1
ATOM 10480 O O . HIS F 1 51 ? 43.891 -4.187 67.097 1.00 28.41 31 HIS F O 1
ATOM 10487 N N . SER F 1 52 ? 43.858 -1.979 66.504 1.00 27.40 32 SER F N 1
ATOM 10488 C CA . SER F 1 52 ? 42.610 -2.020 65.707 1.00 27.16 32 SER F CA 1
ATOM 10489 C C . SER F 1 52 ? 42.559 -0.860 64.721 1.00 26.24 32 SER F C 1
ATOM 10490 O O . SER F 1 52 ? 43.472 0.012 64.746 1.00 25.34 32 SER F O 1
ATOM 10493 N N . CYS F 1 53 ? 41.549 -0.903 63.853 1.00 26.28 33 CYS F N 1
ATOM 10494 C CA . CYS F 1 53 ? 41.302 0.174 62.848 1.00 26.30 33 CYS F CA 1
ATOM 10495 C C . CYS F 1 53 ? 39.800 0.281 62.588 1.00 25.69 33 CYS F C 1
ATOM 10496 O O . CYS F 1 53 ? 39.074 -0.689 62.813 1.00 24.94 33 CYS F O 1
ATOM 10499 N N . SER F 1 54 ? 39.333 1.504 62.440 1.00 25.86 34 SER F N 1
ATOM 10500 C CA . SER F 1 54 ? 37.952 1.858 62.064 1.00 25.97 34 SER F CA 1
ATOM 10501 C C . SER F 1 54 ? 38.061 3.005 61.045 1.00 26.13 34 SER F C 1
ATOM 10502 O O . SER F 1 54 ? 39.089 3.688 61.032 1.00 26.19 34 SER F O 1
ATOM 10505 N N . ASN F 1 55 ? 37.003 3.215 60.280 1.00 26.28 35 ASN F N 1
ATOM 10506 C CA . ASN F 1 55 ? 36.953 4.197 59.165 1.00 25.84 35 ASN F CA 1
ATOM 10507 C C . ASN F 1 55 ? 35.518 4.728 59.039 1.00 26.40 35 ASN F C 1
ATOM 10508 O O . ASN F 1 55 ? 35.139 5.175 57.929 1.00 27.94 35 ASN F O 1
ATOM 10513 N N . TRP F 1 56 ? 34.751 4.728 60.128 1.00 25.73 36 TRP F N 1
ATOM 10514 C CA . TRP F 1 56 ? 33.389 5.311 60.206 1.00 26.42 36 TRP F CA 1
ATOM 10515 C C . TRP F 1 56 ? 32.436 4.709 59.180 1.00 26.69 36 TRP F C 1
ATOM 10516 O O . TRP F 1 56 ? 31.295 5.241 59.072 1.00 28.16 36 TRP F O 1
ATOM 10527 N N . ASN F 1 57 ? 32.800 3.598 58.549 1.00 26.92 37 ASN F N 1
ATOM 10528 C CA . ASN F 1 57 ? 31.980 2.937 57.513 1.00 27.15 37 ASN F CA 1
ATOM 10529 C C . ASN F 1 57 ? 31.810 1.417 57.792 1.00 26.91 37 ASN F C 1
ATOM 10530 O O . ASN F 1 57 ? 32.542 0.799 58.642 1.00 27.03 37 ASN F O 1
ATOM 10535 N N . THR F 1 58 ? 30.827 0.871 57.093 1.00 26.82 38 THR F N 1
ATOM 10536 C CA . THR F 1 58 ? 30.459 -0.547 57.057 1.00 27.03 38 THR F CA 1
ATOM 10537 C C . THR F 1 58 ? 31.468 -1.329 56.204 1.00 27.26 38 THR F C 1
ATOM 10538 O O . THR F 1 58 ? 31.676 -2.472 56.522 1.00 26.67 38 THR F O 1
ATOM 10542 N N . TRP F 1 59 ? 32.059 -0.720 55.164 1.00 26.85 39 TRP F N 1
ATOM 10543 C CA . TRP F 1 59 ? 32.902 -1.402 54.180 1.00 26.52 39 TRP F CA 1
ATOM 10544 C C . TRP F 1 59 ? 34.337 -1.403 54.688 1.00 26.57 39 TRP F C 1
ATOM 10545 O O . TRP F 1 59 ? 34.681 -0.591 55.501 1.00 26.19 39 TRP F O 1
ATOM 10556 N N . TYR F 1 60 ? 35.135 -2.306 54.131 1.00 27.10 40 TYR F N 1
ATOM 10557 C CA . TYR F 1 60 ? 36.473 -2.715 54.596 1.00 27.24 40 TYR F CA 1
ATOM 10558 C C . TYR F 1 60 ? 37.480 -1.951 53.745 1.00 27.57 40 TYR F C 1
ATOM 10559 O O . TYR F 1 60 ? 37.417 -1.960 52.506 1.00 26.89 40 TYR F O 1
ATOM 10568 N N . PRO F 1 61 ? 38.470 -1.309 54.386 1.00 27.44 41 PRO F N 1
ATOM 10569 C CA . PRO F 1 61 ? 39.582 -0.698 53.664 1.00 27.65 41 PRO F CA 1
ATOM 10570 C C . PRO F 1 61 ? 40.610 -1.732 53.216 1.00 27.17 41 PRO F C 1
ATOM 10571 O O . PRO F 1 61 ? 41.509 -2.082 54.007 1.00 26.95 41 PRO F O 1
ATOM 10575 N N . ASP F 1 62 ? 40.508 -2.191 51.963 1.00 27.52 42 ASP F N 1
ATOM 10576 C CA . ASP F 1 62 ? 41.303 -3.362 51.466 1.00 27.58 42 ASP F CA 1
ATOM 10577 C C . ASP F 1 62 ? 42.788 -3.139 51.748 1.00 26.88 42 ASP F C 1
ATOM 10578 O O . ASP F 1 62 ? 43.468 -4.107 52.014 1.00 26.58 42 ASP F O 1
ATOM 10583 N N . GLU F 1 63 ? 43.283 -1.890 51.758 1.00 26.35 43 GLU F N 1
ATOM 10584 C CA . GLU F 1 63 ? 44.741 -1.614 51.969 1.00 25.66 43 GLU F CA 1
ATOM 10585 C C . GLU F 1 63 ? 45.182 -2.019 53.387 1.00 25.08 43 GLU F C 1
ATOM 10586 O O . GLU F 1 63 ? 46.383 -2.149 53.596 1.00 25.08 43 GLU F O 1
ATOM 10592 N N . LEU F 1 64 ? 44.278 -2.177 54.345 1.00 25.18 44 LEU F N 1
ATOM 10593 C CA . LEU F 1 64 ? 44.628 -2.685 55.711 1.00 25.71 44 LEU F CA 1
ATOM 10594 C C . LEU F 1 64 ? 45.171 -4.132 55.607 1.00 26.88 44 LEU F C 1
ATOM 10595 O O . LEU F 1 64 ? 46.130 -4.447 56.332 1.00 26.19 44 LEU F O 1
ATOM 10600 N N . LYS F 1 65 ? 44.677 -4.889 54.601 1.00 28.54 45 LYS F N 1
ATOM 10601 C CA . LYS F 1 65 ? 45.036 -6.307 54.324 1.00 30.43 45 LYS F CA 1
ATOM 10602 C C . LYS F 1 65 ? 45.057 -7.106 55.641 1.00 30.08 45 LYS F C 1
ATOM 10603 O O . LYS F 1 65 ? 46.053 -7.758 55.924 1.00 29.54 45 LYS F O 1
ATOM 10609 N N . HIS F 1 66 ? 44.047 -6.926 56.487 1.00 29.56 46 HIS F N 1
ATOM 10610 C CA . HIS F 1 66 ? 43.869 -7.718 57.734 1.00 29.92 46 HIS F CA 1
ATOM 10611 C C . HIS F 1 66 ? 45.063 -7.558 58.700 1.00 29.52 46 HIS F C 1
ATOM 10612 O O . HIS F 1 66 ? 45.216 -8.423 59.515 1.00 29.37 46 HIS F O 1
ATOM 10619 N N . ARG F 1 67 ? 45.862 -6.483 58.656 1.00 29.31 47 ARG F N 1
ATOM 10620 C CA . ARG F 1 67 ? 47.086 -6.332 59.505 1.00 29.24 47 ARG F CA 1
ATOM 10621 C C . ARG F 1 67 ? 46.701 -5.910 60.938 1.00 28.82 47 ARG F C 1
ATOM 10622 O O . ARG F 1 67 ? 47.542 -6.021 61.855 1.00 29.24 47 ARG F O 1
ATOM 10630 N N . LEU F 1 68 ? 45.459 -5.476 61.116 1.00 28.38 48 LEU F N 1
ATOM 10631 C CA . LEU F 1 68 ? 44.833 -5.040 62.370 1.00 28.05 48 LEU F CA 1
ATOM 10632 C C . LEU F 1 68 ? 43.392 -5.460 62.217 1.00 28.59 48 LEU F C 1
ATOM 10633 O O . LEU F 1 68 ? 42.809 -5.346 61.163 1.00 28.77 48 LEU F O 1
ATOM 10638 N N . PRO F 1 69 ? 42.732 -5.924 63.280 1.00 29.29 49 PRO F N 1
ATOM 10639 C CA . PRO F 1 69 ? 41.284 -6.084 63.237 1.00 29.03 49 PRO F CA 1
ATOM 10640 C C . PRO F 1 69 ? 40.632 -4.734 62.895 1.00 29.05 49 PRO F C 1
ATOM 10641 O O . PRO F 1 69 ? 41.083 -3.703 63.365 1.00 28.88 49 PRO F O 1
ATOM 10645 N N . PHE F 1 70 ? 39.497 -4.808 62.212 1.00 28.58 50 PHE F N 1
ATOM 10646 C CA . PHE F 1 70 ? 38.732 -3.660 61.722 1.00 28.00 50 PHE F CA 1
ATOM 10647 C C . PHE F 1 70 ? 37.411 -3.671 62.465 1.00 28.24 50 PHE F C 1
ATOM 10648 O O . PHE F 1 70 ? 36.795 -4.749 62.545 1.00 27.87 50 PHE F O 1
ATOM 10656 N N . ARG F 1 71 ? 36.985 -2.497 62.927 1.00 27.99 51 ARG F N 1
ATOM 10657 C CA . ARG F 1 71 ? 35.653 -2.270 63.512 1.00 29.04 51 ARG F CA 1
ATOM 10658 C C . ARG F 1 71 ? 34.718 -1.617 62.496 1.00 28.82 51 ARG F C 1
ATOM 10659 O O . ARG F 1 71 ? 34.680 -0.404 62.372 1.00 29.81 51 ARG F O 1
ATOM 10667 N N . PRO F 1 72 ? 33.828 -2.360 61.833 1.00 29.25 52 PRO F N 1
ATOM 10668 C CA . PRO F 1 72 ? 32.804 -1.776 60.972 1.00 28.82 52 PRO F CA 1
ATOM 10669 C C . PRO F 1 72 ? 31.976 -0.884 61.893 1.00 29.44 52 PRO F C 1
ATOM 10670 O O . PRO F 1 72 ? 31.949 -1.157 63.098 1.00 28.73 52 PRO F O 1
ATOM 10674 N N . MET F 1 73 ? 31.337 0.138 61.322 1.00 29.20 53 MET F N 1
ATOM 10675 C CA . MET F 1 73 ? 30.457 1.064 62.064 1.00 28.93 53 MET F CA 1
ATOM 10676 C C . MET F 1 73 ? 29.109 1.190 61.357 1.00 29.11 53 MET F C 1
ATOM 10677 O O . MET F 1 73 ? 29.085 1.382 60.140 1.00 29.39 53 MET F O 1
ATOM 10682 N N . ILE F 1 74 ? 28.024 1.049 62.102 1.00 28.93 54 ILE F N 1
ATOM 10683 C CA . ILE F 1 74 ? 26.673 1.419 61.620 1.00 29.53 54 ILE F CA 1
ATOM 10684 C C . ILE F 1 74 ? 26.569 2.943 61.829 1.00 29.82 54 ILE F C 1
ATOM 10685 O O . ILE F 1 74 ? 26.080 3.404 62.910 1.00 28.99 54 ILE F O 1
ATOM 10690 N N . HIS F 1 75 ? 27.080 3.721 60.864 1.00 30.78 55 HIS F N 1
ATOM 10691 C CA . HIS F 1 75 ? 27.321 5.189 61.062 1.00 31.38 55 HIS F CA 1
ATOM 10692 C C . HIS F 1 75 ? 25.977 5.919 61.270 1.00 32.35 55 HIS F C 1
ATOM 10693 O O . HIS F 1 75 ? 25.883 6.654 62.279 1.00 32.90 55 HIS F O 1
ATOM 10700 N N . GLY F 1 76 ? 24.970 5.710 60.414 1.00 33.59 56 GLY F N 1
ATOM 10701 C CA . GLY F 1 76 ? 23.684 6.430 60.481 1.00 34.20 56 GLY F CA 1
ATOM 10702 C C . GLY F 1 76 ? 22.492 5.651 59.959 1.00 35.34 56 GLY F C 1
ATOM 10703 O O . GLY F 1 76 ? 22.569 4.422 59.767 1.00 33.49 56 GLY F O 1
ATOM 10704 N N . LYS F 1 77 ? 21.405 6.357 59.700 1.00 37.69 57 LYS F N 1
ATOM 10705 C CA . LYS F 1 77 ? 20.145 5.758 59.210 1.00 41.62 57 LYS F CA 1
ATOM 10706 C C . LYS F 1 77 ? 20.360 5.078 57.841 1.00 42.94 57 LYS F C 1
ATOM 10707 O O . LYS F 1 77 ? 19.779 3.977 57.650 1.00 44.87 57 LYS F O 1
ATOM 10713 N N . ASN F 1 78 ? 21.226 5.629 56.980 1.00 42.21 58 ASN F N 1
ATOM 10714 C CA . ASN F 1 78 ? 21.606 5.055 55.657 1.00 43.82 58 ASN F CA 1
ATOM 10715 C C . ASN F 1 78 ? 22.219 3.658 55.833 1.00 42.93 58 ASN F C 1
ATOM 10716 O O . ASN F 1 78 ? 22.208 2.923 54.847 1.00 45.57 58 ASN F O 1
ATOM 10721 N N . ASN F 1 79 ? 22.786 3.315 56.995 1.00 38.72 59 ASN F N 1
ATOM 10722 C CA . ASN F 1 79 ? 23.595 2.076 57.107 1.00 37.47 59 ASN F CA 1
ATOM 10723 C C . ASN F 1 79 ? 22.774 0.888 57.637 1.00 36.75 59 ASN F C 1
ATOM 10724 O O . ASN F 1 79 ? 23.398 -0.036 58.159 1.00 36.25 59 ASN F O 1
ATOM 10729 N N . LEU F 1 80 ? 21.446 0.870 57.496 1.00 36.95 60 LEU F N 1
ATOM 10730 C CA . LEU F 1 80 ? 20.577 -0.092 58.227 1.00 38.61 60 LEU F CA 1
ATOM 10731 C C . LEU F 1 80 ? 19.928 -1.140 57.317 1.00 38.19 60 LEU F C 1
ATOM 10732 O O . LEU F 1 80 ? 19.371 -2.156 57.862 1.00 37.70 60 LEU F O 1
ATOM 10737 N N . THR F 1 81 ? 19.955 -0.931 56.007 1.00 38.39 61 THR F N 1
ATOM 10738 C CA . THR F 1 81 ? 19.275 -1.824 55.046 1.00 37.64 61 THR F CA 1
ATOM 10739 C C . THR F 1 81 ? 20.211 -2.075 53.875 1.00 38.85 61 THR F C 1
ATOM 10740 O O . THR F 1 81 ? 21.359 -1.476 53.854 1.00 38.21 61 THR F O 1
ATOM 10744 N N . GLY F 1 82 ? 19.736 -2.973 52.999 1.00 38.04 62 GLY F N 1
ATOM 10745 C CA . GLY F 1 82 ? 20.372 -3.349 51.733 1.00 37.59 62 GLY F CA 1
ATOM 10746 C C . GLY F 1 82 ? 21.827 -3.721 51.921 1.00 36.74 62 GLY F C 1
ATOM 10747 O O . GLY F 1 82 ? 22.122 -4.594 52.788 1.00 36.62 62 GLY F O 1
ATOM 10748 N N . GLY F 1 83 ? 22.690 -3.097 51.126 1.00 34.71 63 GLY F N 1
ATOM 10749 C CA . GLY F 1 83 ? 24.107 -3.445 51.007 1.00 34.67 63 GLY F CA 1
ATOM 10750 C C . GLY F 1 83 ? 24.908 -2.941 52.179 1.00 33.51 63 GLY F C 1
ATOM 10751 O O . GLY F 1 83 ? 25.863 -3.613 52.553 1.00 33.31 63 GLY F O 1
ATOM 10752 N N . GLU F 1 84 ? 24.591 -1.762 52.700 1.00 33.51 64 GLU F N 1
ATOM 10753 C CA . GLU F 1 84 ? 25.226 -1.265 53.948 1.00 32.98 64 GLU F CA 1
ATOM 10754 C C . GLU F 1 84 ? 25.094 -2.378 55.010 1.00 32.24 64 GLU F C 1
ATOM 10755 O O . GLU F 1 84 ? 26.131 -2.777 55.587 1.00 30.17 64 GLU F O 1
ATOM 10761 N N . TRP F 1 85 ? 23.851 -2.805 55.269 1.00 33.21 65 TRP F N 1
ATOM 10762 C CA . TRP F 1 85 ? 23.478 -3.828 56.282 1.00 34.94 65 TRP F CA 1
ATOM 10763 C C . TRP F 1 85 ? 24.169 -5.148 55.919 1.00 35.90 65 TRP F C 1
ATOM 10764 O O . TRP F 1 85 ? 24.840 -5.719 56.804 1.00 35.79 65 TRP F O 1
ATOM 10775 N N . GLN F 1 86 ? 24.123 -5.556 54.646 1.00 35.88 66 GLN F N 1
ATOM 10776 C CA . GLN F 1 86 ? 24.799 -6.813 54.199 1.00 36.97 66 GLN F CA 1
ATOM 10777 C C . GLN F 1 86 ? 26.258 -6.780 54.659 1.00 34.88 66 GLN F C 1
ATOM 10778 O O . GLN F 1 86 ? 26.754 -7.872 55.103 1.00 32.99 66 GLN F O 1
ATOM 10784 N N . ASN F 1 87 ? 26.923 -5.620 54.577 1.00 32.46 67 ASN F N 1
ATOM 10785 C CA . ASN F 1 87 ? 28.365 -5.533 54.949 1.00 32.21 67 ASN F CA 1
ATOM 10786 C C . ASN F 1 87 ? 28.457 -5.911 56.422 1.00 31.88 67 ASN F C 1
ATOM 10787 O O . ASN F 1 87 ? 29.410 -6.586 56.764 1.00 31.56 67 ASN F O 1
ATOM 10792 N N . ILE F 1 88 ? 27.451 -5.538 57.222 1.00 32.34 68 ILE F N 1
ATOM 10793 C CA . ILE F 1 88 ? 27.474 -5.773 58.699 1.00 33.58 68 ILE F CA 1
ATOM 10794 C C . ILE F 1 88 ? 27.112 -7.245 58.943 1.00 35.03 68 ILE F C 1
ATOM 10795 O O . ILE F 1 88 ? 27.840 -7.934 59.712 1.00 35.15 68 ILE F O 1
ATOM 10800 N N . LEU F 1 89 ? 26.123 -7.762 58.206 1.00 36.60 69 LEU F N 1
ATOM 10801 C CA . LEU F 1 89 ? 25.672 -9.174 58.324 1.00 36.59 69 LEU F CA 1
ATOM 10802 C C . LEU F 1 89 ? 26.802 -10.142 57.995 1.00 37.65 69 LEU F C 1
ATOM 10803 O O . LEU F 1 89 ? 26.739 -11.253 58.524 1.00 38.50 69 LEU F O 1
ATOM 10808 N N . LYS F 1 90 ? 27.757 -9.791 57.133 1.00 36.73 70 LYS F N 1
ATOM 10809 C CA . LYS F 1 90 ? 28.667 -10.810 56.576 1.00 36.10 70 LYS F CA 1
ATOM 10810 C C . LYS F 1 90 ? 30.071 -10.648 57.135 1.00 33.40 70 LYS F C 1
ATOM 10811 O O . LYS F 1 90 ? 30.873 -11.550 56.918 1.00 32.86 70 LYS F O 1
ATOM 10817 N N . THR F 1 91 ? 30.378 -9.548 57.797 1.00 31.51 71 THR F N 1
ATOM 10818 C CA . THR F 1 91 ? 31.749 -9.349 58.313 1.00 30.51 71 THR F CA 1
ATOM 10819 C C . THR F 1 91 ? 32.151 -10.522 59.236 1.00 29.83 71 THR F C 1
ATOM 10820 O O . THR F 1 91 ? 31.328 -11.038 60.018 1.00 28.54 71 THR F O 1
ATOM 10824 N N . ASN F 1 92 ? 33.404 -10.923 59.119 1.00 30.12 72 ASN F N 1
ATOM 10825 C CA . ASN F 1 92 ? 34.065 -11.831 60.072 1.00 30.58 72 ASN F CA 1
ATOM 10826 C C . ASN F 1 92 ? 34.634 -11.035 61.234 1.00 29.76 72 ASN F C 1
ATOM 10827 O O . ASN F 1 92 ? 35.112 -11.655 62.133 1.00 28.20 72 ASN F O 1
ATOM 10832 N N . GLU F 1 93 ? 34.676 -9.690 61.163 1.00 29.87 73 GLU F N 1
ATOM 10833 C CA . GLU F 1 93 ? 35.254 -8.890 62.270 1.00 28.93 73 GLU F CA 1
ATOM 10834 C C . GLU F 1 93 ? 34.311 -9.011 63.474 1.00 28.17 73 GLU F C 1
ATOM 10835 O O . GLU F 1 93 ? 33.089 -9.219 63.273 1.00 27.00 73 GLU F O 1
ATOM 10841 N N . GLU F 1 94 ? 34.829 -8.787 64.687 1.00 29.14 74 GLU F N 1
ATOM 10842 C CA . GLU F 1 94 ? 34.200 -9.241 65.967 1.00 30.07 74 GLU F CA 1
ATOM 10843 C C . GLU F 1 94 ? 33.607 -8.107 66.825 1.00 29.76 74 GLU F C 1
ATOM 10844 O O . GLU F 1 94 ? 32.706 -8.407 67.651 1.00 29.42 74 GLU F O 1
ATOM 10850 N N . VAL F 1 95 ? 33.956 -6.829 66.550 1.00 28.71 75 VAL F N 1
ATOM 10851 C CA . VAL F 1 95 ? 33.456 -5.641 67.302 1.00 28.00 75 VAL F CA 1
ATOM 10852 C C . VAL F 1 95 ? 32.948 -4.624 66.292 1.00 27.20 75 VAL F C 1
ATOM 10853 O O . VAL F 1 95 ? 33.745 -4.237 65.423 1.00 27.01 75 VAL F O 1
ATOM 10857 N N . ILE F 1 96 ? 31.665 -4.299 66.401 1.00 26.45 76 ILE F N 1
ATOM 10858 C CA . ILE F 1 96 ? 30.892 -3.361 65.555 1.00 26.80 76 ILE F CA 1
ATOM 10859 C C . ILE F 1 96 ? 30.451 -2.125 66.375 1.00 26.60 76 ILE F C 1
ATOM 10860 O O . ILE F 1 96 ? 29.843 -2.302 67.462 1.00 26.51 76 ILE F O 1
ATOM 10865 N N . HIS F 1 97 ? 30.623 -0.933 65.794 1.00 26.53 77 HIS F N 1
ATOM 10866 C CA . HIS F 1 97 ? 30.198 0.376 66.378 1.00 26.68 77 HIS F CA 1
ATOM 10867 C C . HIS F 1 97 ? 28.778 0.685 65.932 1.00 26.83 77 HIS F C 1
ATOM 10868 O O . HIS F 1 97 ? 28.479 0.409 64.731 1.00 27.09 77 HIS F O 1
ATOM 10875 N N . PHE F 1 98 ? 27.931 1.206 66.828 1.00 26.33 78 PHE F N 1
ATOM 10876 C CA . PHE F 1 98 ? 26.628 1.837 66.462 1.00 26.65 78 PHE F CA 1
ATOM 10877 C C . PHE F 1 98 ? 26.884 3.320 66.079 1.00 27.45 78 PHE F C 1
ATOM 10878 O O . PHE F 1 98 ? 28.044 3.664 65.703 1.00 28.31 78 PHE F O 1
ATOM 10886 N N . PHE F 1 99 ? 25.852 4.161 66.150 1.00 27.71 79 PHE F N 1
ATOM 10887 C CA . PHE F 1 99 ? 25.732 5.419 65.384 1.00 28.67 79 PHE F CA 1
ATOM 10888 C C . PHE F 1 99 ? 26.845 6.359 65.848 1.00 29.75 79 PHE F C 1
ATOM 10889 O O . PHE F 1 99 ? 27.230 6.330 67.068 1.00 29.96 79 PHE F O 1
ATOM 10897 N N . ASN F 1 100 ? 27.362 7.168 64.925 1.00 30.02 80 ASN F N 1
ATOM 10898 C CA . ASN F 1 100 ? 28.344 8.238 65.238 1.00 30.72 80 ASN F CA 1
ATOM 10899 C C . ASN F 1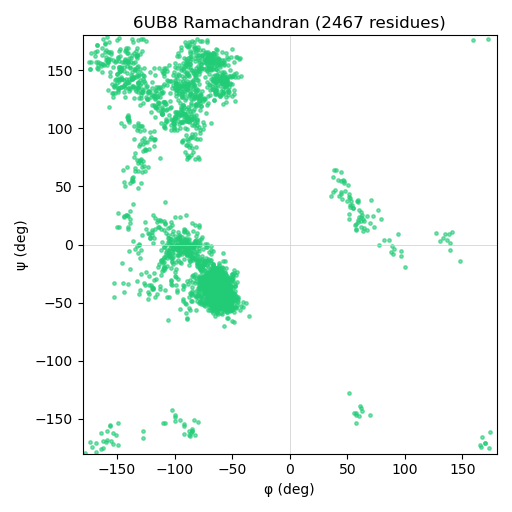 100 ? 27.559 9.539 65.491 1.00 31.69 80 ASN F C 1
ATOM 10900 O O . ASN F 1 100 ? 26.837 9.996 64.571 1.00 33.15 80 ASN F O 1
ATOM 10905 N N . GLU F 1 101 ? 27.693 10.112 66.683 1.00 31.80 81 GLU F N 1
ATOM 10906 C CA . GLU F 1 101 ? 27.113 11.423 67.113 1.00 32.38 81 GLU F CA 1
ATOM 10907 C C . GLU F 1 101 ? 25.693 11.551 66.608 1.00 32.51 81 GLU F C 1
ATOM 10908 O O . GLU F 1 101 ? 25.345 12.503 65.930 1.00 31.82 81 GLU F O 1
ATOM 10914 N N . PRO F 1 102 ? 24.844 10.575 66.948 1.00 32.49 82 PRO F N 1
ATOM 10915 C CA . PRO F 1 102 ? 23.477 10.540 66.447 1.00 32.66 82 PRO F CA 1
ATOM 10916 C C . PRO F 1 102 ? 22.684 11.775 66.875 1.00 34.09 82 PRO F C 1
ATOM 10917 O O . PRO F 1 102 ? 21.724 12.098 66.160 1.00 33.50 82 PRO F O 1
ATOM 10921 N N . GLU F 1 103 ? 23.013 12.326 68.061 1.00 34.13 83 GLU F N 1
ATOM 10922 C CA . GLU F 1 103 ? 22.394 13.581 68.563 1.00 35.20 83 GLU F CA 1
ATOM 10923 C C . GLU F 1 103 ? 22.591 14.696 67.553 1.00 36.01 83 GLU F C 1
ATOM 10924 O O . GLU F 1 103 ? 21.767 15.584 67.549 1.00 38.43 83 GLU F O 1
ATOM 10930 N N . ARG F 1 104 ? 23.663 14.699 66.770 1.00 37.18 84 ARG F N 1
ATOM 10931 C CA . ARG F 1 104 ? 23.884 15.756 65.745 1.00 37.85 84 ARG F CA 1
ATOM 10932 C C . ARG F 1 104 ? 23.268 15.372 64.406 1.00 39.08 84 ARG F C 1
ATOM 10933 O O . ARG F 1 104 ? 23.448 16.133 63.470 1.00 39.95 84 ARG F O 1
ATOM 10941 N N . ALA F 1 105 ? 22.564 14.260 64.289 1.00 38.95 85 ALA F N 1
ATOM 10942 C CA . ALA F 1 105 ? 22.047 13.807 62.975 1.00 40.11 85 ALA F CA 1
ATOM 10943 C C . ALA F 1 105 ? 20.541 13.571 63.059 1.00 40.49 85 ALA F C 1
ATOM 10944 O O . ALA F 1 105 ? 20.023 12.915 62.195 1.00 41.26 85 ALA F O 1
ATOM 10946 N N . GLY F 1 106 ? 19.864 14.143 64.051 1.00 41.90 86 GLY F N 1
ATOM 10947 C CA . GLY F 1 106 ? 18.394 14.086 64.177 1.00 42.61 86 GLY F CA 1
ATOM 10948 C C . GLY F 1 106 ? 17.904 12.712 64.602 1.00 43.53 86 GLY F C 1
ATOM 10949 O O . GLY F 1 106 ? 16.695 12.456 64.458 1.00 44.63 86 GLY F O 1
ATOM 10950 N N . ILE F 1 107 ? 18.779 11.827 65.098 1.00 42.51 87 ILE F N 1
ATOM 10951 C CA . ILE F 1 107 ? 18.338 10.492 65.581 1.00 40.06 87 ILE F CA 1
ATOM 10952 C C . ILE F 1 107 ? 17.980 10.584 67.078 1.00 38.91 87 ILE F C 1
ATOM 10953 O O . ILE F 1 107 ? 18.847 10.838 67.935 1.00 37.77 87 ILE F O 1
ATOM 10958 N N . SER F 1 108 ? 16.731 10.340 67.411 1.00 38.21 88 SER F N 1
ATOM 10959 C CA . SER F 1 108 ? 16.274 10.357 68.821 1.00 39.24 88 SER F CA 1
ATOM 10960 C C . SER F 1 108 ? 16.868 9.149 69.544 1.00 39.03 88 SER F C 1
ATOM 10961 O O . SER F 1 108 ? 17.114 8.120 68.924 1.00 37.03 88 SER F O 1
ATOM 10964 N N . PRO F 1 109 ? 17.194 9.253 70.850 1.00 38.25 89 PRO F N 1
ATOM 10965 C CA . PRO F 1 109 ? 17.529 8.064 71.644 1.00 37.47 89 PRO F CA 1
ATOM 10966 C C . PRO F 1 109 ? 16.484 6.932 71.561 1.00 38.58 89 PRO F C 1
ATOM 10967 O O . PRO F 1 109 ? 16.900 5.779 71.484 1.00 36.86 89 PRO F O 1
ATOM 10971 N N . GLU F 1 110 ? 15.185 7.255 71.509 1.00 39.50 90 GLU F N 1
ATOM 10972 C CA . GLU F 1 110 ? 14.067 6.279 71.361 1.00 41.27 90 GLU F CA 1
ATOM 10973 C C . GLU F 1 110 ? 14.165 5.555 70.006 1.00 42.30 90 GLU F C 1
ATOM 10974 O O . GLU F 1 110 ? 14.027 4.338 69.978 1.00 40.67 90 GLU F O 1
ATOM 10980 N N . GLU F 1 111 ? 14.347 6.289 68.911 1.00 43.47 91 GLU F N 1
ATOM 10981 C CA . GLU F 1 111 ? 14.536 5.717 67.557 1.00 45.52 91 GLU F CA 1
ATOM 10982 C C . GLU F 1 111 ? 15.753 4.755 67.589 1.00 44.27 91 GLU F C 1
ATOM 10983 O O . GLU F 1 111 ? 15.610 3.640 67.089 1.00 42.60 91 GLU F O 1
ATOM 10989 N N . ALA F 1 112 ? 16.884 5.137 68.199 1.00 41.83 92 ALA F N 1
ATOM 10990 C CA . ALA F 1 112 ? 18.150 4.361 68.223 1.00 40.65 92 ALA F CA 1
ATOM 10991 C C . ALA F 1 112 ? 18.056 3.119 69.127 1.00 39.22 92 ALA F C 1
ATOM 10992 O O . ALA F 1 112 ? 18.823 2.160 68.927 1.00 36.48 92 ALA F O 1
ATOM 10994 N N . ALA F 1 113 ? 17.215 3.182 70.147 1.00 39.61 93 ALA F N 1
ATOM 10995 C CA . ALA F 1 113 ? 16.884 2.062 71.042 1.00 41.04 93 ALA F CA 1
ATOM 10996 C C . ALA F 1 113 ? 15.987 1.056 70.301 1.00 41.98 93 ALA F C 1
ATOM 10997 O O . ALA F 1 113 ? 16.313 -0.170 70.346 1.00 40.26 93 ALA F O 1
ATOM 10999 N N . LYS F 1 114 ? 14.897 1.507 69.669 1.00 42.54 94 LYS F N 1
ATOM 11000 C CA . LYS F 1 114 ? 13.998 0.633 68.874 1.00 44.70 94 LYS F CA 1
ATOM 11001 C C . LYS F 1 114 ? 14.838 -0.117 67.823 1.00 43.91 94 LYS F C 1
ATOM 11002 O O . LYS F 1 114 ? 14.744 -1.396 67.743 1.00 41.82 94 LYS F O 1
ATOM 11008 N N . ILE F 1 115 ? 15.703 0.614 67.105 1.00 39.99 95 ILE F N 1
ATOM 11009 C CA . ILE F 1 115 ? 16.568 0.022 66.042 1.00 38.37 95 ILE F CA 1
ATOM 11010 C C . ILE F 1 115 ? 17.501 -1.025 66.659 1.00 39.57 95 ILE F C 1
ATOM 11011 O O . ILE F 1 115 ? 17.677 -2.106 66.051 1.00 37.32 95 ILE F O 1
ATOM 11016 N N . TRP F 1 116 ? 18.104 -0.704 67.798 1.00 37.49 96 TRP F N 1
ATOM 11017 C CA . TRP F 1 116 ? 19.015 -1.623 68.512 1.00 36.73 96 TRP F CA 1
ATOM 11018 C C . TRP F 1 116 ? 18.284 -2.925 68.847 1.00 38.06 96 TRP F C 1
ATOM 11019 O O . TRP F 1 116 ? 18.800 -4.005 68.471 1.00 37.96 96 TRP F O 1
ATOM 11030 N N . ASN F 1 117 ? 17.109 -2.840 69.473 1.00 40.33 97 ASN F N 1
ATOM 11031 C CA . ASN F 1 117 ? 16.312 -4.048 69.801 1.00 43.27 97 ASN F CA 1
ATOM 11032 C C . ASN F 1 117 ? 15.957 -4.786 68.499 1.00 44.83 97 ASN F C 1
ATOM 11033 O O . ASN F 1 117 ? 16.093 -6.006 68.450 1.00 43.54 97 ASN F O 1
ATOM 11038 N N . ASP F 1 118 ? 15.462 -4.075 67.491 1.00 44.88 98 ASP F N 1
ATOM 11039 C CA . ASP F 1 118 ? 14.831 -4.720 66.313 1.00 45.33 98 ASP F CA 1
ATOM 11040 C C . ASP F 1 118 ? 15.885 -5.295 65.366 1.00 43.27 98 ASP F C 1
ATOM 11041 O O . ASP F 1 118 ? 15.502 -6.135 64.526 1.00 41.82 98 ASP F O 1
ATOM 11046 N N . GLN F 1 119 ? 17.129 -4.822 65.389 1.00 40.63 99 GLN F N 1
ATOM 11047 C CA . GLN F 1 119 ? 18.055 -5.345 64.347 1.00 40.18 99 GLN F CA 1
ATOM 11048 C C . GLN F 1 119 ? 19.467 -5.469 64.898 1.00 38.32 99 GLN F C 1
ATOM 11049 O O . GLN F 1 119 ? 20.133 -6.376 64.427 1.00 36.89 99 GLN F O 1
ATOM 11055 N N . VAL F 1 120 ? 19.941 -4.621 65.814 1.00 35.54 100 VAL F N 1
ATOM 11056 C CA . VAL F 1 120 ? 21.414 -4.570 66.037 1.00 34.22 100 VAL F CA 1
ATOM 11057 C C . VAL F 1 120 ? 21.756 -5.673 67.028 1.00 33.96 100 VAL F C 1
ATOM 11058 O O . VAL F 1 120 ? 22.830 -6.246 66.945 1.00 33.58 100 VAL F O 1
ATOM 11062 N N . LEU F 1 121 ? 20.827 -5.943 67.924 1.00 34.32 101 LEU F N 1
ATOM 11063 C CA . LEU F 1 121 ? 21.027 -6.829 69.075 1.00 35.61 101 LEU F CA 1
ATOM 11064 C C . LEU F 1 121 ? 21.256 -8.282 68.561 1.00 34.32 101 LEU F C 1
ATOM 11065 O O . LEU F 1 121 ? 22.209 -8.939 69.040 1.00 32.03 101 LEU F O 1
ATOM 11070 N N . ALA F 1 122 ? 20.575 -8.676 67.468 1.00 34.43 102 ALA F N 1
ATOM 11071 C CA . ALA F 1 122 ? 20.764 -9.978 66.787 1.00 34.97 102 ALA F CA 1
ATOM 11072 C C . ALA F 1 122 ? 22.230 -10.143 66.346 1.00 34.70 102 ALA F C 1
ATOM 11073 O O . ALA F 1 122 ? 22.721 -11.292 66.338 1.00 34.50 102 ALA F O 1
ATOM 11075 N N . LEU F 1 123 ? 22.976 -9.067 66.089 1.00 33.06 103 LEU F N 1
ATOM 11076 C CA . LEU F 1 123 ? 24.424 -9.223 65.784 1.00 32.65 103 LEU F CA 1
ATOM 11077 C C . LEU F 1 123 ? 25.160 -9.845 66.977 1.00 32.18 103 LEU F C 1
ATOM 11078 O O . LEU F 1 123 ? 26.230 -10.504 66.777 1.00 29.88 103 LEU F O 1
ATOM 11083 N N . ARG F 1 124 ? 24.644 -9.633 68.195 1.00 32.65 104 ARG F N 1
ATOM 11084 C CA . ARG F 1 124 ? 25.233 -10.322 69.364 1.00 34.01 104 ARG F CA 1
ATOM 11085 C C . ARG F 1 124 ? 24.540 -11.685 69.610 1.00 33.88 104 ARG F C 1
ATOM 11086 O O . ARG F 1 124 ? 25.243 -12.666 69.691 1.00 33.74 104 ARG F O 1
ATOM 11094 N N . THR F 1 125 ? 23.210 -11.747 69.683 1.00 35.17 105 THR F N 1
ATOM 11095 C CA . THR F 1 125 ? 22.481 -12.939 70.182 1.00 36.57 105 THR F CA 1
ATOM 11096 C C . THR F 1 125 ? 22.634 -14.058 69.145 1.00 37.09 105 THR F C 1
ATOM 11097 O O . THR F 1 125 ? 22.750 -15.249 69.518 1.00 38.92 105 THR F O 1
ATOM 11101 N N . SER F 1 126 ? 22.593 -13.708 67.868 1.00 34.43 106 SER F N 1
ATOM 11102 C CA . SER F 1 126 ? 22.689 -14.664 66.752 1.00 33.45 106 SER F CA 1
ATOM 11103 C C . SER F 1 126 ? 24.092 -14.680 66.107 1.00 32.08 106 SER F C 1
ATOM 11104 O O . SER F 1 126 ? 24.555 -15.758 65.822 1.00 31.12 106 SER F O 1
ATOM 11107 N N . HIS F 1 127 ? 24.840 -13.579 66.002 1.00 30.62 107 HIS F N 1
ATOM 11108 C CA . HIS F 1 127 ? 26.136 -13.568 65.271 1.00 31.13 107 HIS F CA 1
ATOM 11109 C C . HIS F 1 127 ? 27.302 -13.509 66.257 1.00 29.49 107 HIS F C 1
ATOM 11110 O O . HIS F 1 127 ? 28.423 -13.526 65.809 1.00 29.52 107 HIS F O 1
ATOM 11117 N N . HIS F 1 128 ? 27.068 -13.377 67.563 1.00 28.20 108 HIS F N 1
ATOM 11118 C CA . HIS F 1 128 ? 28.152 -13.415 68.581 1.00 28.67 108 HIS F CA 1
ATOM 11119 C C . HIS F 1 128 ? 29.190 -12.321 68.301 1.00 28.20 108 HIS F C 1
ATOM 11120 O O . HIS F 1 128 ? 30.353 -12.489 68.673 1.00 27.25 108 HIS F O 1
ATOM 11127 N N . LYS F 1 129 ? 28.735 -11.147 67.852 1.00 28.32 109 LYS F N 1
ATOM 11128 C CA . LYS F 1 129 ? 29.601 -9.966 67.721 1.00 28.34 109 LYS F CA 1
ATOM 11129 C C . LYS F 1 129 ? 29.501 -9.185 69.028 1.00 28.83 109 LYS F C 1
ATOM 11130 O O . LYS F 1 129 ? 28.497 -9.356 69.745 1.00 30.01 109 LYS F O 1
ATOM 11136 N N . ARG F 1 130 ? 30.475 -8.333 69.287 1.00 28.55 110 ARG F N 1
ATOM 11137 C CA . ARG F 1 130 ? 30.376 -7.321 70.366 1.00 29.86 110 ARG F CA 1
ATOM 11138 C C . ARG F 1 130 ? 30.036 -5.972 69.714 1.00 28.74 110 ARG F C 1
ATOM 11139 O O . ARG F 1 130 ? 30.450 -5.709 68.585 1.00 27.73 110 ARG F O 1
ATOM 11147 N N . LEU F 1 131 ? 29.256 -5.196 70.436 1.00 28.37 111 LEU F N 1
ATOM 11148 C CA . LEU F 1 131 ? 28.594 -3.968 69.975 1.00 27.76 111 LEU F CA 1
ATOM 11149 C C . LEU F 1 131 ? 29.079 -2.814 70.844 1.00 27.69 111 LEU F C 1
ATOM 11150 O O . LEU F 1 131 ? 28.961 -2.908 72.154 1.00 26.13 111 LEU F O 1
ATOM 11155 N N . VAL F 1 132 ? 29.564 -1.754 70.184 1.00 27.10 112 VAL F N 1
ATOM 11156 C CA . VAL F 1 132 ? 29.812 -0.465 70.890 1.00 26.78 112 VAL F CA 1
ATOM 11157 C C . VAL F 1 132 ? 28.525 0.362 70.881 1.00 26.93 112 VAL F C 1
ATOM 11158 O O . VAL F 1 132 ? 27.770 0.351 69.868 1.00 26.30 112 VAL F O 1
ATOM 11162 N N . SER F 1 133 ? 28.279 1.121 71.968 1.00 27.23 113 SER F N 1
ATOM 11163 C CA . SER F 1 133 ? 27.211 2.155 71.993 1.00 26.62 113 SER F CA 1
ATOM 11164 C C . SER F 1 133 ? 27.422 3.129 70.843 1.00 25.93 113 SER F C 1
ATOM 11165 O O . SER F 1 133 ? 28.536 3.279 70.326 1.00 25.07 113 SER F O 1
ATOM 11168 N N . PRO F 1 134 ? 26.387 3.930 70.525 1.00 25.71 114 PRO F N 1
ATOM 11169 C CA . PRO F 1 134 ? 26.607 5.125 69.722 1.00 25.83 114 PRO F CA 1
ATOM 11170 C C . PRO F 1 134 ? 27.676 5.942 70.448 1.00 26.33 114 PRO F C 1
ATOM 11171 O O . PRO F 1 134 ? 27.686 5.901 71.667 1.00 25.61 114 PRO F O 1
ATOM 11175 N N . SER F 1 135 ? 28.559 6.609 69.694 1.00 26.98 115 SER F N 1
ATOM 11176 C CA . SER F 1 135 ? 29.573 7.520 70.249 1.00 27.79 115 SER F CA 1
ATOM 11177 C C . SER F 1 135 ? 29.093 8.990 70.073 1.00 29.53 115 SER F C 1
ATOM 11178 O O . SER F 1 135 ? 29.057 9.483 68.911 1.00 29.05 115 SER F O 1
ATOM 11181 N N . CYS F 1 136 ? 28.704 9.659 71.169 1.00 29.83 116 CYS F N 1
ATOM 11182 C CA . CYS F 1 136 ? 28.159 11.023 71.150 1.00 31.11 116 CYS F CA 1
ATOM 11183 C C . CYS F 1 136 ? 29.302 12.005 71.444 1.00 31.61 116 CYS F C 1
ATOM 11184 O O . CYS F 1 136 ? 30.345 11.597 72.037 1.00 31.70 116 CYS F O 1
ATOM 11187 N N . ALA F 1 137 ? 29.112 13.287 71.113 1.00 32.77 117 ALA F N 1
ATOM 11188 C CA . ALA F 1 137 ? 30.033 14.366 71.529 1.00 32.81 117 ALA F CA 1
ATOM 11189 C C . ALA F 1 137 ? 30.045 14.500 73.073 1.00 32.78 117 ALA F C 1
ATOM 11190 O O . ALA F 1 137 ? 29.083 14.082 73.781 1.00 31.18 117 ALA F O 1
ATOM 11192 N N . SER F 1 138 ? 31.174 15.012 73.551 1.00 32.98 118 SER F N 1
ATOM 11193 C CA . SER F 1 138 ? 31.474 15.288 74.968 1.00 34.63 118 SER F CA 1
ATOM 11194 C C . SER F 1 138 ? 30.798 16.601 75.438 1.00 35.51 118 SER F C 1
ATOM 11195 O O . SER F 1 138 ? 31.020 16.984 76.577 1.00 36.78 118 SER F O 1
ATOM 11198 N N . ASP F 1 139 ? 29.830 17.137 74.698 1.00 36.10 119 ASP F N 1
ATOM 11199 C CA . ASP F 1 139 ? 29.100 18.383 75.037 1.00 36.28 119 ASP F CA 1
ATOM 11200 C C . ASP F 1 139 ? 27.793 17.971 75.721 1.00 36.52 119 ASP F C 1
ATOM 11201 O O . ASP F 1 139 ? 27.518 16.789 75.827 1.00 35.25 119 ASP F O 1
ATOM 11206 N N . PRO F 1 140 ? 27.072 18.881 76.413 1.00 37.21 120 PRO F N 1
ATOM 11207 C CA . PRO F 1 140 ? 25.875 18.505 77.175 1.00 37.55 120 PRO F CA 1
ATOM 11208 C C . PRO F 1 140 ? 24.854 17.745 76.331 1.00 36.14 120 PRO F C 1
ATOM 11209 O O . PRO F 1 140 ? 24.355 16.765 76.872 1.00 39.31 120 PRO F O 1
ATOM 11213 N N . ALA F 1 141 ? 24.627 18.120 75.070 1.00 34.73 121 ALA F N 1
ATOM 11214 C CA . ALA F 1 141 ? 23.622 17.457 74.197 1.00 34.50 121 ALA F CA 1
ATOM 11215 C C . ALA F 1 141 ? 24.005 15.955 74.025 1.00 34.18 121 ALA F C 1
ATOM 11216 O O . ALA F 1 141 ? 23.100 15.106 74.230 1.00 33.57 121 ALA F O 1
ATOM 11218 N N . GLY F 1 142 ? 25.305 15.667 73.798 1.00 33.95 122 GLY F N 1
ATOM 11219 C CA . GLY F 1 142 ? 25.936 14.330 73.669 1.00 34.29 122 GLY F CA 1
ATOM 11220 C C . GLY F 1 142 ? 25.890 13.522 74.971 1.00 35.24 122 GLY F C 1
ATOM 11221 O O . GLY F 1 142 ? 25.432 12.359 74.950 1.00 35.27 122 GLY F O 1
ATOM 11222 N N . ILE F 1 143 ? 26.300 14.106 76.104 1.00 36.42 123 ILE F N 1
ATOM 11223 C CA . ILE F 1 143 ? 26.176 13.449 77.438 1.00 36.38 123 ILE F CA 1
ATOM 11224 C C . ILE F 1 143 ? 24.685 13.116 77.700 1.00 37.08 123 ILE F C 1
ATOM 11225 O O . ILE F 1 143 ? 24.379 11.988 78.097 1.00 34.88 123 ILE F O 1
ATOM 11230 N N . ALA F 1 144 ? 23.749 14.033 77.421 1.00 37.75 124 ALA F N 1
ATOM 11231 C CA . ALA F 1 144 ? 22.303 13.767 77.644 1.00 37.33 124 ALA F CA 1
ATOM 11232 C C . ALA F 1 144 ? 21.811 12.645 76.726 1.00 36.20 124 ALA F C 1
ATOM 11233 O O . ALA F 1 144 ? 20.984 11.866 77.182 1.00 35.05 124 ALA F O 1
ATOM 11235 N N . TRP F 1 145 ? 22.190 12.647 75.440 1.00 35.37 125 TRP F N 1
ATOM 11236 C CA . TRP F 1 145 ? 21.684 11.636 74.477 1.00 35.73 125 TRP F CA 1
ATOM 11237 C C . TRP F 1 145 ? 22.028 10.214 74.980 1.00 34.79 125 TRP F C 1
ATOM 11238 O O . TRP F 1 145 ? 21.116 9.328 75.026 1.00 34.44 125 TRP F O 1
ATOM 11249 N N . ILE F 1 146 ? 23.296 9.998 75.349 1.00 34.61 126 ILE F N 1
ATOM 11250 C CA . ILE F 1 146 ? 23.853 8.637 75.614 1.00 34.99 126 ILE F CA 1
ATOM 11251 C C . ILE F 1 146 ? 23.356 8.219 77.012 1.00 35.96 126 ILE F C 1
ATOM 11252 O O . ILE F 1 146 ? 23.046 7.057 77.192 1.00 32.32 126 ILE F O 1
ATOM 11257 N N . LYS F 1 147 ? 23.163 9.161 77.938 1.00 36.87 127 LYS F N 1
ATOM 11258 C CA . LYS F 1 147 ? 22.462 8.856 79.198 1.00 38.22 127 LYS F CA 1
ATOM 11259 C C . LYS F 1 147 ? 21.078 8.297 78.872 1.00 37.40 127 LYS F C 1
ATOM 11260 O O . LYS F 1 147 ? 20.728 7.236 79.481 1.00 35.68 127 LYS F O 1
ATOM 11266 N N . LYS F 1 148 ? 20.289 8.948 78.009 1.00 36.66 128 LYS F N 1
ATOM 11267 C CA . LYS F 1 148 ? 18.915 8.442 77.731 1.00 37.75 128 LYS F CA 1
ATOM 11268 C C . LYS F 1 148 ? 18.975 7.097 76.984 1.00 36.13 128 LYS F C 1
ATOM 11269 O O . LYS F 1 148 ? 18.125 6.237 77.218 1.00 34.63 128 LYS F O 1
ATOM 11275 N N . TRP F 1 149 ? 19.880 6.957 76.027 1.00 35.02 129 TRP F N 1
ATOM 11276 C CA . TRP F 1 149 ? 19.935 5.713 75.213 1.00 34.34 129 TRP F CA 1
ATOM 11277 C C . TRP F 1 149 ? 20.285 4.545 76.144 1.00 34.02 129 TRP F C 1
ATOM 11278 O O . TRP F 1 149 ? 19.555 3.541 76.117 1.00 36.62 129 TRP F O 1
ATOM 11289 N N . MET F 1 150 ? 21.324 4.685 76.963 1.00 33.73 130 MET F N 1
ATOM 11290 C CA . MET F 1 150 ? 21.795 3.591 77.843 1.00 34.83 130 MET F CA 1
ATOM 11291 C C . MET F 1 150 ? 20.678 3.169 78.803 1.00 35.69 130 MET F C 1
ATOM 11292 O O . MET F 1 150 ? 20.499 1.942 78.991 1.00 32.89 130 MET F O 1
ATOM 11297 N N . ASN F 1 151 ? 19.891 4.132 79.293 1.00 37.62 131 ASN F N 1
ATOM 11298 C CA . ASN F 1 151 ? 18.714 3.847 80.157 1.00 39.37 131 ASN F CA 1
ATOM 11299 C C . ASN F 1 151 ? 17.679 3.008 79.410 1.00 38.54 131 ASN F C 1
ATOM 11300 O O . ASN F 1 151 ? 17.177 2.055 80.026 1.00 37.37 131 ASN F O 1
ATOM 11305 N N . LEU F 1 152 ? 17.357 3.349 78.164 1.00 38.19 132 LEU F N 1
ATOM 11306 C CA . LEU F 1 152 ? 16.347 2.611 77.349 1.00 39.73 132 LEU F CA 1
ATOM 11307 C C . LEU F 1 152 ? 16.811 1.177 77.004 1.00 39.88 132 LEU F C 1
ATOM 11308 O O . LEU F 1 152 ? 15.937 0.322 76.854 1.00 41.63 132 LEU F O 1
ATOM 11313 N N . VAL F 1 153 ? 18.113 0.898 76.866 1.00 40.09 133 VAL F N 1
ATOM 11314 C CA . VAL F 1 153 ? 18.612 -0.455 76.455 1.00 38.49 133 VAL F CA 1
ATOM 11315 C C . VAL F 1 153 ? 19.350 -1.157 77.603 1.00 39.53 133 VAL F C 1
ATOM 11316 O O . VAL F 1 153 ? 19.961 -2.246 77.320 1.00 38.87 133 VAL F O 1
ATOM 11320 N N . ALA F 1 154 ? 19.247 -0.663 78.855 1.00 38.95 134 ALA F N 1
ATOM 11321 C CA . ALA F 1 154 ? 19.988 -1.186 80.048 1.00 37.49 134 ALA F CA 1
ATOM 11322 C C . ALA F 1 154 ? 19.817 -2.714 80.235 1.00 37.38 134 ALA F C 1
ATOM 11323 O O . ALA F 1 154 ? 20.738 -3.344 80.755 1.00 35.46 134 ALA F O 1
ATOM 11325 N N . LYS F 1 155 ? 18.635 -3.229 79.923 1.00 38.13 135 LYS F N 1
ATOM 11326 C CA . LYS F 1 155 ? 18.239 -4.658 79.900 1.00 41.67 135 LYS F CA 1
ATOM 11327 C C . LYS F 1 155 ? 19.145 -5.429 78.934 1.00 41.38 135 LYS F C 1
ATOM 11328 O O . LYS F 1 155 ? 19.400 -6.594 79.158 1.00 38.85 135 LYS F O 1
ATOM 11334 N N . ASN F 1 156 ? 19.480 -4.805 77.801 1.00 40.69 136 ASN F N 1
ATOM 11335 C CA . ASN F 1 156 ? 20.243 -5.406 76.685 1.00 39.13 136 ASN F CA 1
ATOM 11336 C C . ASN F 1 156 ? 21.407 -4.478 76.352 1.00 37.87 136 ASN F C 1
ATOM 11337 O O . ASN F 1 156 ? 21.440 -3.904 75.262 1.00 36.30 136 ASN F O 1
ATOM 11342 N N . PRO F 1 157 ? 22.362 -4.226 77.275 1.00 35.53 137 PRO F N 1
ATOM 11343 C CA . PRO F 1 157 ? 23.260 -3.087 77.113 1.00 34.83 137 PRO F CA 1
ATOM 11344 C C . PRO F 1 157 ? 24.289 -3.408 76.035 1.00 33.34 137 PRO F C 1
ATOM 11345 O O . PRO F 1 157 ? 24.443 -4.565 75.616 1.00 33.25 137 PRO F O 1
ATOM 11349 N N . PRO F 1 158 ? 25.033 -2.386 75.576 1.00 31.31 138 PRO F N 1
ATOM 11350 C CA . PRO F 1 158 ? 26.184 -2.612 74.718 1.00 30.44 138 PRO F CA 1
ATOM 11351 C C . PRO F 1 158 ? 27.344 -3.244 75.476 1.00 29.42 138 PRO F C 1
ATOM 11352 O O . PRO F 1 158 ? 27.403 -3.103 76.690 1.00 28.78 138 PRO F O 1
ATOM 11356 N N . ASP F 1 159 ? 28.265 -3.848 74.746 1.00 28.93 139 ASP F N 1
ATOM 11357 C CA . ASP F 1 159 ? 29.534 -4.426 75.275 1.00 28.47 139 ASP F CA 1
ATOM 11358 C C . ASP F 1 159 ? 30.478 -3.294 75.688 1.00 28.67 139 ASP F C 1
ATOM 11359 O O . ASP F 1 159 ? 31.253 -3.431 76.667 1.00 29.11 139 ASP F O 1
ATOM 11364 N N . TYR F 1 160 ? 30.424 -2.206 74.947 1.00 28.42 140 TYR F N 1
ATOM 11365 C CA . TYR F 1 160 ? 31.311 -1.053 75.160 1.00 28.88 140 TYR F CA 1
ATOM 11366 C C . TYR F 1 160 ? 30.557 0.287 75.056 1.00 28.07 140 TYR F C 1
ATOM 11367 O O . TYR F 1 160 ? 29.593 0.413 74.259 1.00 28.19 140 TYR F O 1
ATOM 11376 N N . LEU F 1 161 ? 30.967 1.215 75.920 1.00 27.51 141 LEU F N 1
ATOM 11377 C CA . LEU F 1 161 ? 30.524 2.644 75.927 1.00 27.82 141 LEU F CA 1
ATOM 11378 C C . LEU F 1 161 ? 31.522 3.420 75.078 1.00 27.13 141 LEU F C 1
ATOM 11379 O O . LEU F 1 161 ? 32.707 3.426 75.431 1.00 27.29 141 LEU F O 1
ATOM 11384 N N . GLY F 1 162 ? 31.073 3.824 73.895 1.00 27.23 142 GLY F N 1
ATOM 11385 C CA . GLY F 1 162 ? 31.882 4.624 72.947 1.00 27.20 142 GLY F CA 1
ATOM 11386 C C . GLY F 1 162 ? 31.744 6.106 73.275 1.00 27.60 142 GLY F C 1
ATOM 11387 O O . GLY F 1 162 ? 30.598 6.550 73.490 1.00 27.21 142 GLY F O 1
ATOM 11388 N N . LEU F 1 163 ? 32.875 6.800 73.405 1.00 28.26 143 LEU F N 1
ATOM 11389 C CA . LEU F 1 163 ? 32.910 8.269 73.664 1.00 29.06 143 LEU F CA 1
ATOM 11390 C C . LEU F 1 163 ? 33.853 8.940 72.686 1.00 29.64 143 LEU F C 1
ATOM 11391 O O . LEU F 1 163 ? 34.880 8.322 72.276 1.00 29.83 143 LEU F O 1
ATOM 11396 N N . HIS F 1 164 ? 33.517 10.196 72.406 1.00 31.28 144 HIS F N 1
ATOM 11397 C CA . HIS F 1 164 ? 34.342 11.198 71.701 1.00 31.90 144 HIS F CA 1
ATOM 11398 C C . HIS F 1 164 ? 34.788 12.241 72.718 1.00 32.83 144 HIS F C 1
ATOM 11399 O O . HIS F 1 164 ? 33.960 12.581 73.594 1.00 34.19 144 HIS F O 1
ATOM 11406 N N . TRP F 1 165 ? 36.038 12.672 72.665 1.00 32.29 145 TRP F N 1
ATOM 11407 C CA . TRP F 1 165 ? 36.443 13.869 73.433 1.00 32.49 145 TRP F CA 1
ATOM 11408 C C . TRP F 1 165 ? 37.344 14.761 72.590 1.00 32.34 145 TRP F C 1
ATOM 11409 O O . TRP F 1 165 ? 38.335 14.211 72.020 1.00 31.24 145 TRP F O 1
ATOM 11420 N N . TYR F 1 166 ? 37.105 16.092 72.632 1.00 31.48 146 TYR F N 1
ATOM 11421 C CA . TYR F 1 166 ? 38.031 17.078 72.032 1.00 31.66 146 TYR F CA 1
ATOM 11422 C C . TYR F 1 166 ? 38.175 18.307 72.936 1.00 32.02 146 TYR F C 1
ATOM 11423 O O . TYR F 1 166 ? 37.118 18.725 73.438 1.00 31.57 146 TYR F O 1
ATOM 11432 N N . GLY F 1 167 ? 39.397 18.852 73.083 1.00 31.82 147 GLY F N 1
ATOM 11433 C CA . GLY F 1 167 ? 39.672 20.009 73.964 1.00 33.10 147 GLY F CA 1
ATOM 11434 C C . GLY F 1 167 ? 41.167 20.211 74.105 1.00 33.44 147 GLY F C 1
ATOM 11435 O O . GLY F 1 167 ? 41.860 19.481 73.399 1.00 31.24 147 GLY F O 1
ATOM 11436 N N . THR F 1 168 ? 41.631 21.105 75.019 1.00 33.40 148 THR F N 1
ATOM 11437 C CA . THR F 1 168 ? 43.057 21.502 75.152 1.00 33.72 148 THR F CA 1
ATOM 11438 C C . THR F 1 168 ? 43.686 20.950 76.422 1.00 34.69 148 THR F C 1
ATOM 11439 O O . THR F 1 168 ? 44.943 20.859 76.451 1.00 35.71 148 THR F O 1
ATOM 11443 N N . LYS F 1 169 ? 42.890 20.603 77.439 1.00 35.71 149 LYS F N 1
ATOM 11444 C CA . LYS F 1 169 ? 43.471 20.196 78.743 1.00 36.74 149 LYS F CA 1
ATOM 11445 C C . LYS F 1 169 ? 43.293 18.704 79.004 1.00 35.18 149 LYS F C 1
ATOM 11446 O O . LYS F 1 169 ? 42.130 18.245 79.093 1.00 33.88 149 LYS F O 1
ATOM 11452 N N . GLY F 1 170 ? 44.419 18.024 79.212 1.00 34.99 150 GLY F N 1
ATOM 11453 C CA . GLY F 1 170 ? 44.476 16.581 79.474 1.00 35.06 150 GLY F CA 1
ATOM 11454 C C . GLY F 1 170 ? 43.689 16.290 80.723 1.00 36.62 150 GLY F C 1
ATOM 11455 O O . GLY F 1 170 ? 42.898 15.317 80.737 1.00 33.87 150 GLY F O 1
ATOM 11456 N N . ASP F 1 171 ? 43.864 17.135 81.749 1.00 36.90 151 ASP F N 1
ATOM 11457 C CA . ASP F 1 171 ? 43.221 16.886 83.055 1.00 38.36 151 ASP F CA 1
ATOM 11458 C C . ASP F 1 171 ? 41.712 16.832 82.824 1.00 38.16 151 ASP F C 1
ATOM 11459 O O . ASP F 1 171 ? 41.084 15.973 83.453 1.00 37.51 151 ASP F O 1
ATOM 11464 N N . GLU F 1 172 ? 41.148 17.627 81.906 1.00 38.12 152 GLU F N 1
ATOM 11465 C CA . GLU F 1 172 ? 39.681 17.573 81.662 1.00 39.81 152 GLU F CA 1
ATOM 11466 C C . GLU F 1 172 ? 39.276 16.269 80.942 1.00 37.78 152 GLU F C 1
ATOM 11467 O O . GLU F 1 172 ? 38.098 15.844 81.074 1.00 35.26 152 GLU F O 1
ATOM 11473 N N . MET F 1 173 ? 40.120 15.745 80.047 1.00 35.75 153 MET F N 1
ATOM 11474 C CA . MET F 1 173 ? 39.669 14.521 79.321 1.00 34.87 153 MET F CA 1
ATOM 11475 C C . MET F 1 173 ? 39.654 13.376 80.340 1.00 33.82 153 MET F C 1
ATOM 11476 O O . MET F 1 173 ? 38.703 12.583 80.342 1.00 34.56 153 MET F O 1
ATOM 11481 N N . ILE F 1 174 ? 40.679 13.312 81.186 1.00 33.84 154 ILE F N 1
ATOM 11482 C CA . ILE F 1 174 ? 40.772 12.323 82.288 1.00 33.87 154 ILE F CA 1
ATOM 11483 C C . ILE F 1 174 ? 39.483 12.441 83.118 1.00 34.63 154 ILE F C 1
ATOM 11484 O O . ILE F 1 174 ? 38.830 11.389 83.376 1.00 33.53 154 ILE F O 1
ATOM 11489 N N . ARG F 1 175 ? 39.019 13.653 83.406 1.00 35.44 155 ARG F N 1
ATOM 11490 C CA . ARG F 1 175 ? 37.850 13.822 84.326 1.00 38.11 155 ARG F CA 1
ATOM 11491 C C . ARG F 1 175 ? 36.576 13.408 83.606 1.00 35.51 155 ARG F C 1
ATOM 11492 O O . ARG F 1 175 ? 35.630 12.841 84.234 1.00 34.58 155 ARG F O 1
ATOM 11500 N N . TYR F 1 176 ? 36.522 13.723 82.326 1.00 33.39 156 TYR F N 1
ATOM 11501 C CA . TYR F 1 176 ? 35.346 13.350 81.506 1.00 32.47 156 TYR F CA 1
ATOM 11502 C C . TYR F 1 176 ? 35.260 11.817 81.431 1.00 31.55 156 TYR F C 1
ATOM 11503 O O . TYR F 1 176 ? 34.143 11.266 81.674 1.00 31.72 156 TYR F O 1
ATOM 11512 N N . LEU F 1 177 ? 36.373 11.134 81.137 1.00 31.21 157 LEU F N 1
ATOM 11513 C CA . LEU F 1 177 ? 36.349 9.616 81.132 1.00 31.10 157 LEU F CA 1
ATOM 11514 C C . LEU F 1 177 ? 35.999 9.095 82.554 1.00 32.20 157 LEU F C 1
ATOM 11515 O O . LEU F 1 177 ? 35.152 8.146 82.681 1.00 31.68 157 LEU F O 1
ATOM 11520 N N . GLU F 1 178 ? 36.640 9.618 83.614 1.00 34.20 158 GLU F N 1
ATOM 11521 C CA . GLU F 1 178 ? 36.428 9.101 85.001 1.00 35.64 158 GLU F CA 1
ATOM 11522 C C . GLU F 1 178 ? 34.950 9.282 85.309 1.00 35.02 158 GLU F C 1
ATOM 11523 O O . GLU F 1 178 ? 34.328 8.362 85.896 1.00 33.68 158 GLU F O 1
ATOM 11529 N N . SER F 1 179 ? 34.410 10.405 84.857 1.00 33.69 159 SER F N 1
ATOM 11530 C CA . SER F 1 179 ? 33.014 10.805 85.121 1.00 34.70 159 SER F CA 1
ATOM 11531 C C . SER F 1 179 ? 32.050 9.876 84.382 1.00 33.71 159 SER F C 1
ATOM 11532 O O . SER F 1 179 ? 31.083 9.396 84.965 1.00 31.90 159 SER F O 1
ATOM 11535 N N . MET F 1 180 ? 32.296 9.646 83.102 1.00 33.45 160 MET F N 1
ATOM 11536 C CA . MET F 1 180 ? 31.401 8.781 82.315 1.00 34.04 160 MET F CA 1
ATOM 11537 C C . MET F 1 180 ? 31.503 7.337 82.831 1.00 32.93 160 MET F C 1
ATOM 11538 O O . MET F 1 180 ? 30.473 6.692 82.799 1.00 32.69 160 MET F O 1
ATOM 11543 N N . HIS F 1 181 ? 32.661 6.902 83.351 1.00 32.22 161 HIS F N 1
ATOM 11544 C CA . HIS F 1 181 ? 32.851 5.560 83.976 1.00 33.23 161 HIS F CA 1
ATOM 11545 C C . HIS F 1 181 ? 31.909 5.410 85.180 1.00 33.69 161 HIS F C 1
ATOM 11546 O O . HIS F 1 181 ? 31.464 4.316 85.402 1.00 33.49 161 HIS F O 1
ATOM 11553 N N . LYS F 1 182 ? 31.660 6.482 85.947 1.00 35.10 162 LYS F N 1
ATOM 11554 C CA . LYS F 1 182 ? 30.797 6.466 87.157 1.00 36.73 162 LYS F CA 1
ATOM 11555 C C . LYS F 1 182 ? 29.348 6.454 86.670 1.00 35.34 162 LYS F C 1
ATOM 11556 O O . LYS F 1 182 ? 28.558 5.709 87.205 1.00 33.91 162 LYS F O 1
ATOM 11562 N N . GLU F 1 183 ? 29.013 7.256 85.684 1.00 35.27 163 GLU F N 1
ATOM 11563 C CA . GLU F 1 183 ? 27.638 7.316 85.137 1.00 37.28 163 GLU F CA 1
ATOM 11564 C C . GLU F 1 183 ? 27.269 5.957 84.485 1.00 36.40 163 GLU F C 1
ATOM 11565 O O . GLU F 1 183 ? 26.091 5.565 84.545 1.00 35.15 163 GLU F O 1
ATOM 11571 N N . HIS F 1 184 ? 28.236 5.259 83.865 1.00 34.89 164 HIS F N 1
ATOM 11572 C CA . HIS F 1 184 ? 27.993 4.038 83.041 1.00 34.34 164 HIS F CA 1
ATOM 11573 C C . HIS F 1 184 ? 29.040 3.011 83.445 1.00 34.24 164 HIS F C 1
ATOM 11574 O O . HIS F 1 184 ? 30.075 2.842 82.785 1.00 33.26 164 HIS F O 1
ATOM 11581 N N . PRO F 1 185 ? 28.824 2.403 84.637 1.00 34.90 165 PRO F N 1
ATOM 11582 C CA . PRO F 1 185 ? 29.856 1.599 85.290 1.00 34.62 165 PRO F CA 1
ATOM 11583 C C . PRO F 1 185 ? 29.914 0.141 84.801 1.00 35.00 165 PRO F C 1
ATOM 11584 O O . PRO F 1 185 ? 30.916 -0.486 85.043 1.00 34.46 165 PRO F O 1
ATOM 11588 N N . HIS F 1 186 ? 28.921 -0.340 84.046 1.00 35.08 166 HIS F N 1
ATOM 11589 C CA . HIS F 1 186 ? 28.782 -1.786 83.733 1.00 35.57 166 HIS F CA 1
ATOM 11590 C C . HIS F 1 186 ? 29.541 -2.227 82.471 1.00 36.02 166 HIS F C 1
ATOM 11591 O O . HIS F 1 186 ? 29.492 -3.379 82.226 1.00 37.81 166 HIS F O 1
ATOM 11598 N N . GLN F 1 187 ? 30.320 -1.401 81.783 1.00 35.65 167 GLN F N 1
ATOM 11599 C CA . GLN F 1 187 ? 31.074 -1.790 80.567 1.00 36.88 167 GLN F CA 1
ATOM 11600 C C . GLN F 1 187 ? 32.357 -0.997 80.469 1.00 34.64 167 GLN F C 1
ATOM 11601 O O . GLN F 1 187 ? 32.361 0.195 80.769 1.00 33.99 167 GLN F O 1
ATOM 11607 N N . PRO F 1 188 ? 33.390 -1.546 79.814 1.00 32.14 168 PRO F N 1
ATOM 11608 C CA . PRO F 1 188 ? 34.554 -0.743 79.521 1.00 31.19 168 PRO F CA 1
ATOM 11609 C C . PRO F 1 188 ? 34.190 0.302 78.442 1.00 31.12 168 PRO F C 1
ATOM 11610 O O . PRO F 1 188 ? 33.124 0.230 77.793 1.00 30.08 168 PRO F O 1
ATOM 11614 N N . ILE F 1 189 ? 35.061 1.294 78.343 1.00 30.16 169 ILE F N 1
ATOM 11615 C CA . ILE F 1 189 ? 34.920 2.468 77.446 1.00 30.38 169 ILE F CA 1
ATOM 11616 C C . ILE F 1 189 ? 35.842 2.279 76.238 1.00 28.79 169 ILE F C 1
ATOM 11617 O O . ILE F 1 189 ? 36.990 1.722 76.365 1.00 29.05 169 ILE F O 1
ATOM 11622 N N . ILE F 1 190 ? 35.323 2.671 75.090 1.00 26.86 170 ILE F N 1
ATOM 11623 C CA . ILE F 1 190 ? 36.116 2.849 73.846 1.00 25.69 170 ILE F CA 1
ATOM 11624 C C . ILE F 1 190 ? 36.013 4.331 73.497 1.00 24.92 170 ILE F C 1
ATOM 11625 O O . ILE F 1 190 ? 34.865 4.862 73.365 1.00 24.25 170 ILE F O 1
ATOM 11630 N N . VAL F 1 191 ? 37.166 4.958 73.481 1.00 24.80 171 VAL F N 1
ATOM 11631 C CA . VAL F 1 191 ? 37.283 6.374 73.046 1.00 24.82 171 VAL F CA 1
ATOM 11632 C C . VAL F 1 191 ? 37.445 6.325 71.526 1.00 24.56 171 VAL F C 1
ATOM 11633 O O . VAL F 1 191 ? 38.563 6.153 71.011 1.00 24.60 171 VAL F O 1
ATOM 11637 N N . SER F 1 192 ? 36.320 6.404 70.839 1.00 25.14 172 SER F N 1
ATOM 11638 C CA . SER F 1 192 ? 36.235 6.134 69.385 1.00 25.69 172 SER F CA 1
ATOM 11639 C C . SER F 1 192 ? 36.768 7.300 68.558 1.00 26.32 172 SER F C 1
ATOM 11640 O O . SER F 1 192 ? 37.103 7.067 67.332 1.00 26.96 172 SER F O 1
ATOM 11643 N N . GLU F 1 193 ? 36.825 8.495 69.138 1.00 27.74 173 GLU F N 1
ATOM 11644 C CA . GLU F 1 193 ? 37.581 9.663 68.596 1.00 28.29 173 GLU F CA 1
ATOM 11645 C C . GLU F 1 193 ? 38.089 10.561 69.734 1.00 28.74 173 GLU F C 1
ATOM 11646 O O . GLU F 1 193 ? 37.287 10.942 70.589 1.00 29.53 173 GLU F O 1
ATOM 11652 N N . TRP F 1 194 ? 39.341 10.995 69.694 1.00 29.04 174 TRP F N 1
ATOM 11653 C CA . TRP F 1 194 ? 39.806 12.070 70.593 1.00 28.74 174 TRP F CA 1
ATOM 11654 C C . TRP F 1 194 ? 41.029 12.768 69.989 1.00 29.42 174 TRP F C 1
ATOM 11655 O O . TRP F 1 194 ? 41.788 12.157 69.217 1.00 29.80 174 TRP F O 1
ATOM 11666 N N . ALA F 1 195 ? 41.168 14.056 70.273 1.00 29.41 175 ALA F N 1
ATOM 11667 C CA . ALA F 1 195 ? 42.404 14.813 70.010 1.00 29.78 175 ALA F CA 1
ATOM 11668 C C . ALA F 1 195 ? 42.408 16.064 70.891 1.00 30.43 175 ALA F C 1
ATOM 11669 O O . ALA F 1 195 ? 41.284 16.548 71.306 1.00 29.48 175 ALA F O 1
ATOM 11671 N N . SER F 1 196 ? 43.630 16.576 71.085 1.00 30.97 176 SER F N 1
ATOM 11672 C CA . SER F 1 196 ? 43.914 17.981 71.469 1.00 32.03 176 SER F CA 1
ATOM 11673 C C . SER F 1 196 ? 43.462 18.911 70.353 1.00 32.05 176 SER F C 1
ATOM 11674 O O . SER F 1 196 ? 43.917 18.703 69.220 1.00 31.09 176 SER F O 1
ATOM 11677 N N . THR F 1 197 ? 42.695 19.954 70.683 1.00 34.08 177 THR F N 1
ATOM 11678 C CA . THR F 1 197 ? 42.337 21.116 69.797 1.00 34.10 177 THR F CA 1
ATOM 11679 C C . THR F 1 197 ? 43.295 22.286 70.042 1.00 34.54 177 THR F C 1
ATOM 11680 O O . THR F 1 197 ? 43.167 23.284 69.365 1.00 34.23 177 THR F O 1
ATOM 11684 N N . SER F 1 198 ? 44.312 22.131 70.876 1.00 34.80 178 SER F N 1
ATOM 11685 C CA . SER F 1 198 ? 45.304 23.201 71.120 1.00 35.13 178 SER F CA 1
ATOM 11686 C C . SER F 1 198 ? 45.966 23.619 69.806 1.00 35.54 178 SER F C 1
ATOM 11687 O O . SER F 1 198 ? 46.271 22.739 69.020 1.00 33.73 178 SER F O 1
ATOM 11690 N N . ARG F 1 199 ? 46.245 24.924 69.604 1.00 34.55 179 ARG F N 1
ATOM 11691 C CA . ARG F 1 199 ? 47.023 25.403 68.437 1.00 34.89 179 ARG F CA 1
ATOM 11692 C C . ARG F 1 199 ? 48.488 25.505 68.806 1.00 34.33 179 ARG F C 1
ATOM 11693 O O . ARG F 1 199 ? 49.248 25.975 67.992 1.00 34.60 179 ARG F O 1
ATOM 11701 N N . SER F 1 200 ? 48.832 25.131 70.017 1.00 34.76 180 SER F N 1
ATOM 11702 C CA . SER F 1 200 ? 50.217 25.037 70.525 1.00 35.75 180 SER F CA 1
ATOM 11703 C C . SER F 1 200 ? 50.685 23.590 70.339 1.00 36.72 180 SER F C 1
ATOM 11704 O O . SER F 1 200 ? 50.112 22.718 71.021 1.00 34.95 180 SER F O 1
ATOM 11707 N N . TYR F 1 201 ? 51.732 23.351 69.556 1.00 37.10 181 TYR F N 1
ATOM 11708 C CA . TYR F 1 201 ? 52.177 21.975 69.265 1.00 38.28 181 TYR F CA 1
ATOM 11709 C C . TYR F 1 201 ? 52.675 21.299 70.555 1.00 38.95 181 TYR F C 1
ATOM 11710 O O . TYR F 1 201 ? 52.247 20.161 70.848 1.00 39.75 181 TYR F O 1
ATOM 11719 N N . PRO F 1 202 ? 53.522 21.969 71.388 1.00 38.63 182 PRO F N 1
ATOM 11720 C CA . PRO F 1 202 ? 53.979 21.387 72.654 1.00 37.89 182 PRO F CA 1
ATOM 11721 C C . PRO F 1 202 ? 52.845 20.909 73.591 1.00 37.33 182 PRO F C 1
ATOM 11722 O O . PRO F 1 202 ? 53.016 19.842 74.267 1.00 37.48 182 PRO F O 1
ATOM 11726 N N . ASP F 1 203 ? 51.705 21.604 73.580 1.00 36.05 183 ASP F N 1
ATOM 11727 C CA . ASP F 1 203 ? 50.513 21.250 74.400 1.00 36.41 183 ASP F CA 1
ATOM 11728 C C . ASP F 1 203 ? 49.682 20.131 73.745 1.00 34.01 183 ASP F C 1
ATOM 11729 O O . ASP F 1 203 ? 48.824 19.581 74.387 1.00 32.46 183 ASP F O 1
ATOM 11734 N N . VAL F 1 204 ? 49.724 20.046 72.422 1.00 33.76 184 VAL F N 1
ATOM 11735 C CA . VAL F 1 204 ? 49.047 18.939 71.682 1.00 33.16 184 VAL F CA 1
ATOM 11736 C C . VAL F 1 204 ? 49.804 17.676 72.016 1.00 32.38 184 VAL F C 1
ATOM 11737 O O . VAL F 1 204 ? 49.179 16.734 72.472 1.00 32.11 184 VAL F O 1
ATOM 11741 N N . LEU F 1 205 ? 51.114 17.729 71.815 1.00 32.15 185 LEU F N 1
ATOM 11742 C CA . LEU F 1 205 ? 51.997 16.593 72.133 1.00 32.43 185 LEU F CA 1
ATOM 11743 C C . LEU F 1 205 ? 51.804 16.238 73.605 1.00 32.97 185 LEU F C 1
ATOM 11744 O O . LEU F 1 205 ? 51.601 15.030 73.932 1.00 33.49 185 LEU F O 1
ATOM 11749 N N . GLY F 1 206 ? 51.891 17.228 74.491 1.00 32.89 186 GLY F N 1
ATOM 11750 C CA . GLY F 1 206 ? 51.776 17.021 75.958 1.00 33.20 186 GLY F CA 1
ATOM 11751 C C . GLY F 1 206 ? 50.482 16.329 76.354 1.00 33.34 186 GLY F C 1
ATOM 11752 O O . GLY F 1 206 ? 50.527 15.410 77.223 1.00 35.03 186 GLY F O 1
ATOM 11753 N N . LEU F 1 207 ? 49.354 16.765 75.800 1.00 33.15 187 LEU F N 1
ATOM 11754 C CA . LEU F 1 207 ? 48.040 16.174 76.117 1.00 32.85 187 LEU F CA 1
ATOM 11755 C C . LEU F 1 207 ? 47.971 14.728 75.564 1.00 33.74 187 LEU F C 1
ATOM 11756 O O . LEU F 1 207 ? 47.599 13.790 76.311 1.00 32.03 187 LEU F O 1
ATOM 11761 N N . THR F 1 208 ? 48.365 14.554 74.299 1.00 33.82 188 THR F N 1
ATOM 11762 C CA . THR F 1 208 ? 48.414 13.248 73.618 1.00 33.05 188 THR F CA 1
ATOM 11763 C C . THR F 1 208 ? 49.185 12.258 74.486 1.00 32.68 188 THR F C 1
ATOM 11764 O O . THR F 1 208 ? 48.607 11.183 74.749 1.00 32.50 188 THR F O 1
ATOM 11768 N N . VAL F 1 209 ? 50.427 12.578 74.850 1.00 32.37 189 VAL F N 1
ATOM 11769 C CA . VAL F 1 209 ? 51.324 11.715 75.675 1.00 32.62 189 VAL F CA 1
ATOM 11770 C C . VAL F 1 209 ? 50.656 11.351 77.022 1.00 33.92 189 VAL F C 1
ATOM 11771 O O . VAL F 1 209 ? 50.610 10.154 77.412 1.00 33.42 189 VAL F O 1
ATOM 11775 N N . GLN F 1 210 ? 50.198 12.350 77.763 1.00 34.54 190 GLN F N 1
ATOM 11776 C CA . GLN F 1 210 ? 49.529 12.133 79.066 1.00 33.83 190 GLN F CA 1
ATOM 11777 C C . GLN F 1 210 ? 48.360 11.171 78.905 1.00 33.08 190 GLN F C 1
ATOM 11778 O O . GLN F 1 210 ? 48.236 10.289 79.753 1.00 32.96 190 GLN F O 1
ATOM 11784 N N . LEU F 1 211 ? 47.471 11.422 77.940 1.00 32.21 191 LEU F N 1
ATOM 11785 C CA . LEU F 1 211 ? 46.201 10.663 77.842 1.00 32.46 191 LEU F CA 1
ATOM 11786 C C . LEU F 1 211 ? 46.461 9.245 77.300 1.00 31.98 191 LEU F C 1
ATOM 11787 O O . LEU F 1 211 ? 45.885 8.340 77.848 1.00 32.82 191 LEU F O 1
ATOM 11792 N N . ALA F 1 212 ? 47.373 9.060 76.340 1.00 31.72 192 ALA F N 1
ATOM 11793 C CA . ALA F 1 212 ? 47.820 7.727 75.880 1.00 31.48 192 ALA F CA 1
ATOM 11794 C C . ALA F 1 212 ? 48.348 6.920 77.088 1.00 31.74 192 ALA F C 1
ATOM 11795 O O . ALA F 1 212 ? 47.862 5.811 77.294 1.00 31.48 192 ALA F O 1
ATOM 11797 N N . ASN F 1 213 ? 49.326 7.448 77.829 1.00 31.71 193 ASN F N 1
ATOM 11798 C CA . ASN F 1 213 ? 49.896 6.773 79.018 1.00 31.95 193 ASN F CA 1
ATOM 11799 C C . ASN F 1 213 ? 48.803 6.522 80.060 1.00 31.91 193 ASN F C 1
ATOM 11800 O O . ASN F 1 213 ? 48.704 5.361 80.575 1.00 31.94 193 ASN F O 1
ATOM 11805 N N . TRP F 1 214 ? 47.962 7.506 80.309 1.00 31.90 194 TRP F N 1
ATOM 11806 C CA . TRP F 1 214 ? 46.891 7.315 81.309 1.00 32.21 194 TRP F CA 1
ATOM 11807 C C . TRP F 1 214 ? 45.942 6.199 80.869 1.00 31.40 194 TRP F C 1
ATOM 11808 O O . TRP F 1 214 ? 45.574 5.334 81.706 1.00 31.24 194 TRP F O 1
ATOM 11819 N N . MET F 1 215 ? 45.548 6.180 79.599 1.00 31.06 195 MET F N 1
ATOM 11820 C CA . MET F 1 215 ? 44.523 5.228 79.142 1.00 30.72 195 MET F CA 1
ATOM 11821 C C . MET F 1 215 ? 45.182 3.829 79.072 1.00 30.92 195 MET F C 1
ATOM 11822 O O . MET F 1 215 ? 44.506 2.856 79.471 1.00 29.90 195 MET F O 1
ATOM 11827 N N . ASP F 1 216 ? 46.482 3.741 78.717 1.00 31.41 196 ASP F N 1
ATOM 11828 C CA . ASP F 1 216 ? 47.233 2.455 78.661 1.00 31.42 196 ASP F CA 1
ATOM 11829 C C . ASP F 1 216 ? 47.259 1.801 80.049 1.00 32.94 196 ASP F C 1
ATOM 11830 O O . ASP F 1 216 ? 47.175 0.567 80.083 1.00 33.33 196 ASP F O 1
ATOM 11835 N N . SER F 1 217 ? 47.327 2.563 81.128 1.00 33.69 197 SER F N 1
ATOM 11836 C CA . SER F 1 217 ? 47.372 1.962 82.490 1.00 35.01 197 SER F CA 1
ATOM 11837 C C . SER F 1 217 ? 46.014 2.023 83.186 1.00 34.74 197 SER F C 1
ATOM 11838 O O . SER F 1 217 ? 45.940 1.510 84.268 1.00 38.12 197 SER F O 1
ATOM 11841 N N . THR F 1 218 ? 44.931 2.347 82.494 1.00 34.27 198 THR F N 1
ATOM 11842 C CA . THR F 1 218 ? 43.547 2.298 83.048 1.00 34.67 198 THR F CA 1
ATOM 11843 C C . THR F 1 218 ? 42.806 1.122 82.418 1.00 34.83 198 THR F C 1
ATOM 11844 O O . THR F 1 218 ? 42.336 1.201 81.281 1.00 33.50 198 THR F O 1
ATOM 11848 N N . PRO F 1 219 ? 42.599 0.008 83.145 1.00 35.64 199 PRO F N 1
ATOM 11849 C CA . PRO F 1 219 ? 42.020 -1.188 82.538 1.00 35.51 199 PRO F CA 1
ATOM 11850 C C . PRO F 1 219 ? 40.570 -1.038 82.039 1.00 35.08 199 PRO F C 1
ATOM 11851 O O . PRO F 1 219 ? 40.193 -1.840 81.207 1.00 35.65 199 PRO F O 1
ATOM 11855 N N . TRP F 1 220 ? 39.782 -0.058 82.495 1.00 33.61 200 TRP F N 1
ATOM 11856 C CA . TRP F 1 220 ? 38.369 0.095 82.005 1.00 33.17 200 TRP F CA 1
ATOM 11857 C C . TRP F 1 220 ? 38.291 0.899 80.702 1.00 31.75 200 TRP F C 1
ATOM 11858 O O . TRP F 1 220 ? 37.162 1.101 80.165 1.00 31.66 200 TRP F O 1
ATOM 11869 N N . VAL F 1 221 ? 39.438 1.353 80.195 1.00 30.77 201 VAL F N 1
ATOM 11870 C CA . VAL F 1 221 ? 39.528 1.851 78.807 1.00 29.73 201 VAL F CA 1
ATOM 11871 C C . VAL F 1 221 ? 40.055 0.698 77.933 1.00 28.48 201 VAL F C 1
ATOM 11872 O O . VAL F 1 221 ? 41.253 0.313 78.000 1.00 28.35 201 VAL F O 1
ATOM 11876 N N . ALA F 1 222 ? 39.175 0.178 77.101 1.00 28.87 202 ALA F N 1
ATOM 11877 C CA . ALA F 1 222 ? 39.450 -0.992 76.241 1.00 28.06 202 ALA F CA 1
ATOM 11878 C C . ALA F 1 222 ? 40.345 -0.527 75.094 1.00 28.69 202 ALA F C 1
ATOM 11879 O O . ALA F 1 222 ? 41.467 -1.010 74.974 1.00 28.02 202 ALA F O 1
ATOM 11881 N N . GLU F 1 223 ? 39.934 0.541 74.389 1.00 28.98 203 GLU F N 1
ATOM 11882 C CA . GLU F 1 223 ? 40.790 1.141 73.342 1.00 28.82 203 GLU F CA 1
ATOM 11883 C C . GLU F 1 223 ? 40.405 2.610 73.137 1.00 28.26 203 GLU F C 1
ATOM 11884 O O . GLU F 1 223 ? 39.332 3.033 73.569 1.00 28.29 203 GLU F O 1
ATOM 11890 N N . TYR F 1 224 ? 41.290 3.315 72.457 1.00 27.56 204 TYR F N 1
ATOM 11891 C CA . TYR F 1 224 ? 41.171 4.763 72.175 1.00 28.18 204 TYR F CA 1
ATOM 11892 C C . TYR F 1 224 ? 41.742 5.065 70.777 1.00 27.85 204 TYR F C 1
ATOM 11893 O O . TYR F 1 224 ? 42.741 4.423 70.416 1.00 27.69 204 TYR F O 1
ATOM 11902 N N . ALA F 1 225 ? 41.204 6.089 70.093 1.00 27.34 205 ALA F N 1
ATOM 11903 C CA . ALA F 1 225 ? 41.376 6.376 68.643 1.00 26.60 205 ALA F CA 1
ATOM 11904 C C . ALA F 1 225 ? 41.714 7.862 68.410 1.00 26.76 205 ALA F C 1
ATOM 11905 O O . ALA F 1 225 ? 40.800 8.683 68.406 1.00 26.46 205 ALA F O 1
ATOM 11907 N N . LEU F 1 226 ? 42.987 8.179 68.231 1.00 26.87 206 LEU F N 1
ATOM 11908 C CA . LEU F 1 226 ? 43.469 9.562 68.012 1.00 27.03 206 LEU F CA 1
ATOM 11909 C C . LEU F 1 226 ? 43.048 10.022 66.612 1.00 27.11 206 LEU F C 1
ATOM 11910 O O . LEU F 1 226 ? 43.413 9.352 65.614 1.00 26.50 206 LEU F O 1
ATOM 11915 N N . PHE F 1 227 ? 42.287 11.110 66.532 1.00 28.12 207 PHE F N 1
ATOM 11916 C CA . PHE F 1 227 ? 41.850 11.741 65.259 1.00 29.10 207 PHE F CA 1
ATOM 11917 C C . PHE F 1 227 ? 42.970 12.608 64.654 1.00 29.86 207 PHE F C 1
ATOM 11918 O O . PHE F 1 227 ? 43.762 13.192 65.380 1.00 29.40 207 PHE F O 1
ATOM 11926 N N . GLY F 1 228 ? 43.095 12.580 63.339 1.00 30.54 208 GLY F N 1
ATOM 11927 C CA . GLY F 1 228 ? 43.867 13.569 62.547 1.00 31.88 208 GLY F CA 1
ATOM 11928 C C . GLY F 1 228 ? 44.698 12.946 61.430 1.00 31.55 208 GLY F C 1
ATOM 11929 O O . GLY F 1 228 ? 45.523 13.691 60.852 1.00 31.89 208 GLY F O 1
ATOM 11930 N N . CYS F 1 229 ? 44.540 11.643 61.136 1.00 31.41 209 CYS F N 1
ATOM 11931 C CA . CYS F 1 229 ? 45.376 10.926 60.124 1.00 31.31 209 CYS F CA 1
ATOM 11932 C C . CYS F 1 229 ? 44.672 11.022 58.763 1.00 32.02 209 CYS F C 1
ATOM 11933 O O . CYS F 1 229 ? 43.983 10.052 58.332 1.00 33.61 209 CYS F O 1
ATOM 11936 N N . MET F 1 230 ? 44.817 12.176 58.109 1.00 31.88 210 MET F N 1
ATOM 11937 C CA . MET F 1 230 ? 44.139 12.536 56.845 1.00 31.65 210 MET F CA 1
ATOM 11938 C C . MET F 1 230 ? 44.850 13.776 56.305 1.00 32.21 210 MET F C 1
ATOM 11939 O O . MET F 1 230 ? 45.438 14.564 57.160 1.00 32.30 210 MET F O 1
ATOM 11944 N N . ARG F 1 231 ? 44.750 13.997 54.995 1.00 31.01 211 ARG F N 1
ATOM 11945 C CA . ARG F 1 231 ? 45.576 14.993 54.287 1.00 32.20 211 ARG F CA 1
ATOM 11946 C C . ARG F 1 231 ? 45.129 16.436 54.609 1.00 32.87 211 ARG F C 1
ATOM 11947 O O . ARG F 1 231 ? 46.018 17.279 54.841 1.00 30.58 211 ARG F O 1
ATOM 11955 N N . GLN F 1 232 ? 43.818 16.668 54.635 1.00 35.38 212 GLN F N 1
ATOM 11956 C CA . GLN F 1 232 ? 43.170 17.994 54.852 1.00 37.96 212 GLN F CA 1
ATOM 11957 C C . GLN F 1 232 ? 42.576 18.028 56.259 1.00 38.70 212 GLN F C 1
ATOM 11958 O O . GLN F 1 232 ? 42.188 16.969 56.786 1.00 37.77 212 GLN F O 1
ATOM 11964 N N . MET F 1 233 ? 42.526 19.212 56.853 1.00 37.79 213 MET F N 1
ATOM 11965 C CA . MET F 1 233 ? 41.753 19.462 58.088 1.00 37.87 213 MET F CA 1
ATOM 11966 C C . MET F 1 233 ? 40.327 19.006 57.819 1.00 37.40 213 MET F C 1
ATOM 11967 O O . MET F 1 233 ? 39.776 19.351 56.750 1.00 35.68 213 MET F O 1
ATOM 11972 N N . ALA F 1 234 ? 39.795 18.176 58.709 1.00 37.35 214 ALA F N 1
ATOM 11973 C CA . ALA F 1 234 ? 38.389 17.715 58.642 1.00 37.47 214 ALA F CA 1
ATOM 11974 C C . ALA F 1 234 ? 37.441 18.922 58.729 1.00 38.58 214 ALA F C 1
ATOM 11975 O O . ALA F 1 234 ? 36.355 18.844 58.142 1.00 37.91 214 ALA F O 1
ATOM 11977 N N . ASP F 1 235 ? 37.769 19.904 59.580 1.00 39.20 215 ASP F N 1
ATOM 11978 C CA . ASP F 1 235 ? 36.906 21.101 59.813 1.00 41.07 215 ASP F CA 1
ATOM 11979 C C . ASP F 1 235 ? 37.733 22.214 60.464 1.00 41.43 215 ASP F C 1
ATOM 11980 O O . ASP F 1 235 ? 38.986 22.133 60.510 1.00 38.92 215 ASP F O 1
ATOM 11985 N N . ASP F 1 236 ? 37.067 23.264 60.944 1.00 45.04 216 ASP F N 1
ATOM 11986 C CA . ASP F 1 236 ? 37.795 24.391 61.591 1.00 45.68 216 ASP F CA 1
ATOM 11987 C C . ASP F 1 236 ? 38.007 24.115 63.071 1.00 43.69 216 ASP F C 1
ATOM 11988 O O . ASP F 1 236 ? 38.812 24.862 63.666 1.00 40.82 216 ASP F O 1
ATOM 11993 N N . PHE F 1 237 ? 37.322 23.133 63.654 1.00 42.13 217 PHE F N 1
ATOM 11994 C CA . PHE F 1 237 ? 37.439 22.853 65.109 1.00 43.23 217 PHE F CA 1
ATOM 11995 C C . PHE F 1 237 ? 38.743 22.109 65.404 1.00 40.06 217 PHE F C 1
ATOM 11996 O O . PHE F 1 237 ? 39.430 22.482 66.337 1.00 38.39 217 PHE F O 1
ATOM 12004 N N . VAL F 1 238 ? 39.055 21.017 64.709 1.00 37.30 218 VAL F N 1
ATOM 12005 C CA . VAL F 1 238 ? 40.311 20.261 64.992 1.00 36.01 218 VAL F CA 1
ATOM 12006 C C . VAL F 1 238 ? 41.522 21.146 64.739 1.00 36.05 218 VAL F C 1
ATOM 12007 O O . VAL F 1 238 ? 41.396 22.152 64.008 1.00 36.28 218 VAL F O 1
ATOM 12011 N N . SER F 1 239 ? 42.661 20.795 65.316 1.00 35.51 219 SER F N 1
ATOM 12012 C CA . SER F 1 239 ? 43.884 21.627 65.241 1.00 35.92 219 SER F CA 1
ATOM 12013 C C . SER F 1 239 ? 44.810 21.156 64.130 1.00 35.75 219 SER F C 1
ATOM 12014 O O . SER F 1 239 ? 45.229 20.014 64.143 1.00 33.67 219 SER F O 1
ATOM 12017 N N . PRO F 1 240 ? 45.279 22.061 63.239 1.00 36.12 220 PRO F N 1
ATOM 12018 C CA . PRO F 1 240 ? 46.385 21.771 62.333 1.00 34.82 220 PRO F CA 1
ATOM 12019 C C . PRO F 1 240 ? 47.620 21.165 63.015 1.00 34.38 220 PRO F C 1
ATOM 12020 O O . PRO F 1 240 ? 48.277 20.338 62.401 1.00 33.44 220 PRO F O 1
ATOM 12024 N N . GLU F 1 241 ? 47.895 21.506 64.280 1.00 33.17 221 GLU F N 1
ATOM 12025 C CA . GLU F 1 241 ? 49.110 21.004 64.951 1.00 32.93 221 GLU F CA 1
ATOM 12026 C C . GLU F 1 241 ? 48.851 19.569 65.427 1.00 31.04 221 GLU F C 1
ATOM 12027 O O . GLU F 1 241 ? 49.864 18.962 65.771 1.00 30.13 221 GLU F O 1
ATOM 12033 N N . ALA F 1 242 ? 47.588 19.101 65.471 1.00 29.88 222 ALA F N 1
ATOM 12034 C CA . ALA F 1 242 ? 47.225 17.703 65.864 1.00 30.12 222 ALA F CA 1
ATOM 12035 C C . ALA F 1 242 ? 47.134 16.735 64.649 1.00 29.78 222 ALA F C 1
ATOM 12036 O O . ALA F 1 242 ? 46.864 15.532 64.868 1.00 28.66 222 ALA F O 1
ATOM 12038 N N . GLN F 1 243 ? 47.343 17.205 63.418 1.00 29.62 223 GLN F N 1
ATOM 12039 C CA . GLN F 1 243 ? 47.369 16.351 62.210 1.00 29.16 223 GLN F CA 1
ATOM 12040 C C . GLN F 1 243 ? 48.386 15.219 62.386 1.00 29.08 223 GLN F C 1
ATOM 12041 O O . GLN F 1 243 ? 49.549 15.409 62.934 1.00 28.48 223 GLN F O 1
ATOM 12047 N N . LEU F 1 244 ? 47.981 14.057 61.871 1.00 29.01 224 LEU F N 1
ATOM 12048 C CA . LEU F 1 244 ? 48.796 12.822 61.963 1.00 28.86 224 LEU F CA 1
ATOM 12049 C C . LEU F 1 244 ? 49.338 12.465 60.573 1.00 28.30 224 LEU F C 1
ATOM 12050 O O . LEU F 1 244 ? 50.207 11.599 60.411 1.00 27.42 224 LEU F O 1
ATOM 12055 N N . MET F 1 245 ? 48.843 13.132 59.547 1.00 29.44 225 MET F N 1
ATOM 12056 C CA . MET F 1 245 ? 49.354 12.997 58.160 1.00 29.09 225 MET F CA 1
ATOM 12057 C C . MET F 1 245 ? 49.629 14.417 57.631 1.00 29.52 225 MET F C 1
ATOM 12058 O O . MET F 1 245 ? 48.862 15.312 57.982 1.00 28.21 225 MET F O 1
ATOM 12063 N N . ASN F 1 246 ? 50.731 14.619 56.913 1.00 30.28 226 ASN F N 1
ATOM 12064 C CA . ASN F 1 246 ? 51.034 15.865 56.145 1.00 31.24 226 ASN F CA 1
ATOM 12065 C C . ASN F 1 246 ? 50.113 15.931 54.924 1.00 33.24 226 ASN F C 1
ATOM 12066 O O . ASN F 1 246 ? 49.404 14.944 54.617 1.00 33.10 226 ASN F O 1
ATOM 12071 N N . LYS F 1 247 ? 50.168 17.042 54.197 1.00 34.65 227 LYS F N 1
ATOM 12072 C CA . LYS F 1 247 ? 49.396 17.259 52.953 1.00 35.82 227 LYS F CA 1
ATOM 12073 C C . LYS F 1 247 ? 49.844 16.237 51.922 1.00 32.74 227 LYS F C 1
ATOM 12074 O O . LYS F 1 247 ? 49.026 15.940 51.093 1.00 32.34 227 LYS F O 1
ATOM 12080 N N . ASP F 1 248 ? 51.095 15.771 51.933 1.00 31.61 228 ASP F N 1
ATOM 12081 C CA . ASP F 1 248 ? 51.561 14.790 50.909 1.00 31.96 228 ASP F CA 1
ATOM 12082 C C . ASP F 1 248 ? 51.213 13.338 51.321 1.00 30.85 228 ASP F C 1
ATOM 12083 O O . ASP F 1 248 ? 51.626 12.428 50.634 1.00 30.97 228 ASP F O 1
ATOM 12088 N N . GLY F 1 249 ? 50.578 13.113 52.468 1.00 30.72 229 GLY F N 1
ATOM 12089 C CA . GLY F 1 249 ? 50.249 11.744 52.935 1.00 30.35 229 GLY F CA 1
ATOM 12090 C C . GLY F 1 249 ? 51.324 11.077 53.795 1.00 29.68 229 GLY F C 1
ATOM 12091 O O . GLY F 1 249 ? 51.033 9.988 54.343 1.00 29.42 229 GLY F O 1
ATOM 12092 N N . SER F 1 250 ? 52.520 11.660 53.933 1.00 29.05 230 SER F N 1
ATOM 12093 C CA . SER F 1 250 ? 53.555 11.192 54.887 1.00 28.56 230 SER F CA 1
ATOM 12094 C C . SER F 1 250 ? 53.013 11.407 56.326 1.00 29.40 230 SER F C 1
ATOM 12095 O O . SER F 1 250 ? 52.095 12.288 56.556 1.00 29.35 230 SER F O 1
ATOM 12098 N N . PHE F 1 251 ? 53.542 10.653 57.286 1.00 28.66 231 PHE F N 1
ATOM 12099 C CA . PHE F 1 251 ? 53.063 10.690 58.691 1.00 28.76 231 PHE F CA 1
ATOM 12100 C C . PHE F 1 251 ? 53.731 11.876 59.394 1.00 28.30 231 PHE F C 1
ATOM 12101 O O . PHE F 1 251 ? 54.874 12.134 59.103 1.00 28.26 231 PHE F O 1
ATOM 12109 N N . THR F 1 252 ? 53.043 12.523 60.312 1.00 28.23 232 THR F N 1
ATOM 12110 C CA . THR F 1 252 ? 53.700 13.520 61.205 1.00 29.22 232 THR F CA 1
ATOM 12111 C C . THR F 1 252 ? 54.430 12.788 62.327 1.00 28.94 232 THR F C 1
ATOM 12112 O O . THR F 1 252 ? 54.231 11.531 62.498 1.00 27.91 232 THR F O 1
ATOM 12116 N N . ASP F 1 253 ? 55.241 13.505 63.088 1.00 28.68 233 ASP F N 1
ATOM 12117 C CA . ASP F 1 253 ? 55.969 12.943 64.238 1.00 29.33 233 ASP F CA 1
ATOM 12118 C C . ASP F 1 253 ? 54.951 12.583 65.314 1.00 29.23 233 ASP F C 1
ATOM 12119 O O . ASP F 1 253 ? 55.167 11.556 66.014 1.00 29.06 233 ASP F O 1
ATOM 12124 N N . LEU F 1 254 ? 53.896 13.386 65.493 1.00 28.53 234 LEU F N 1
ATOM 12125 C CA . LEU F 1 254 ? 52.810 13.017 66.436 1.00 28.58 234 LEU F CA 1
ATOM 12126 C C . LEU F 1 254 ? 52.314 11.607 66.082 1.00 28.66 234 LEU F C 1
ATOM 12127 O O . LEU F 1 254 ? 52.052 10.792 67.017 1.00 28.50 234 LEU F O 1
ATOM 12132 N N . MET F 1 255 ? 52.106 11.319 64.787 1.00 28.37 235 MET F N 1
ATOM 12133 C CA . MET F 1 255 ? 51.600 9.976 64.354 1.00 28.73 235 MET F CA 1
ATOM 12134 C C . MET F 1 255 ? 52.669 8.900 64.601 1.00 28.63 235 MET F C 1
ATOM 12135 O O . MET F 1 255 ? 52.332 7.781 65.113 1.00 27.44 235 MET F O 1
ATOM 12140 N N . TRP F 1 256 ? 53.924 9.199 64.269 1.00 29.07 236 TRP F N 1
ATOM 12141 C CA . TRP F 1 256 ? 55.021 8.239 64.547 1.00 30.38 236 TRP F CA 1
ATOM 12142 C C . TRP F 1 256 ? 55.018 7.848 66.034 1.00 30.43 236 TRP F C 1
ATOM 12143 O O . TRP F 1 256 ? 54.995 6.670 66.288 1.00 31.00 236 TRP F O 1
ATOM 12154 N N . LYS F 1 257 ? 55.005 8.787 66.972 1.00 30.03 237 LYS F N 1
ATOM 12155 C CA . LYS F 1 257 ? 54.979 8.498 68.430 1.00 29.85 237 LYS F CA 1
ATOM 12156 C C . LYS F 1 257 ? 53.710 7.705 68.777 1.00 29.58 237 LYS F C 1
ATOM 12157 O O . LYS F 1 257 ? 53.836 6.729 69.539 1.00 29.55 237 LYS F O 1
ATOM 12163 N N . TYR F 1 258 ? 52.526 8.071 68.280 1.00 28.53 238 TYR F N 1
ATOM 12164 C CA . TYR F 1 258 ? 51.272 7.372 68.684 1.00 28.05 238 TYR F CA 1
ATOM 12165 C C . TYR F 1 258 ? 51.323 5.885 68.263 1.00 28.59 238 TYR F C 1
ATOM 12166 O O . TYR F 1 258 ? 50.739 5.056 68.938 1.00 28.14 238 TYR F O 1
ATOM 12175 N N . MET F 1 259 ? 51.938 5.596 67.125 1.00 28.68 239 MET F N 1
ATOM 12176 C CA . MET F 1 259 ? 51.884 4.263 66.532 1.00 30.30 239 MET F CA 1
ATOM 12177 C C . MET F 1 259 ? 53.142 3.482 66.926 1.00 31.49 239 MET F C 1
ATOM 12178 O O . MET F 1 259 ? 53.132 2.227 66.621 1.00 31.91 239 MET F O 1
ATOM 12183 N N . SER F 1 260 ? 54.106 4.100 67.607 1.00 29.65 240 SER F N 1
ATOM 12184 C CA . SER F 1 260 ? 55.404 3.437 67.842 1.00 30.31 240 SER F CA 1
ATOM 12185 C C . SER F 1 260 ? 55.801 3.367 69.318 1.00 31.84 240 SER F C 1
ATOM 12186 O O . SER F 1 260 ? 56.616 2.478 69.615 1.00 33.05 240 SER F O 1
ATOM 12189 N N . ASP F 1 261 ? 55.308 4.235 70.202 1.00 32.69 241 ASP F N 1
ATOM 12190 C CA . ASP F 1 261 ? 55.983 4.477 71.501 1.00 33.08 241 ASP F CA 1
ATOM 12191 C C . ASP F 1 261 ? 55.007 4.131 72.628 1.00 33.66 241 ASP F C 1
ATOM 12192 O O . ASP F 1 261 ? 53.934 4.804 72.730 1.00 31.62 241 ASP F O 1
ATOM 12197 N N . GLN F 1 262 ? 55.334 3.079 73.402 1.00 33.78 242 GLN F N 1
ATOM 12198 C CA . GLN F 1 262 ? 54.559 2.698 74.603 1.00 34.92 242 GLN F CA 1
ATOM 12199 C C . GLN F 1 262 ? 55.583 2.281 75.658 1.00 34.63 242 GLN F C 1
ATOM 12200 O O . GLN F 1 262 ? 56.265 1.282 75.470 1.00 35.68 242 GLN F O 1
ATOM 12206 N N . PRO F 1 263 ? 55.835 3.057 76.729 1.00 36.03 243 PRO F N 1
ATOM 12207 C CA . PRO F 1 263 ? 55.251 4.397 76.959 1.00 34.57 243 PRO F CA 1
ATOM 12208 C C . PRO F 1 263 ? 55.499 5.485 75.887 1.00 34.95 243 PRO F C 1
ATOM 12209 O O . PRO F 1 263 ? 56.619 5.513 75.315 1.00 34.17 243 PRO F O 1
ATOM 12213 N N . MET F 1 264 ? 54.452 6.303 75.612 1.00 35.11 244 MET F N 1
ATOM 12214 C CA . MET F 1 264 ? 54.506 7.591 74.854 1.00 35.68 244 MET F CA 1
ATOM 12215 C C . MET F 1 264 ? 55.329 8.599 75.649 1.00 36.91 244 MET F C 1
ATOM 12216 O O . MET F 1 264 ? 55.145 8.675 76.869 1.00 34.66 244 MET F O 1
ATOM 12221 N N . HIS F 1 265 ? 56.112 9.407 74.945 1.00 37.53 245 HIS F N 1
ATOM 12222 C CA . HIS F 1 265 ? 56.931 10.485 75.542 1.00 37.53 245 HIS F CA 1
ATOM 12223 C C . HIS F 1 265 ? 56.955 11.707 74.614 1.00 38.02 245 HIS F C 1
ATOM 12224 O O . HIS F 1 265 ? 56.750 11.590 73.398 1.00 37.80 245 HIS F O 1
ATOM 12231 N N . ILE F 1 266 ? 57.228 12.836 75.231 1.00 38.26 246 ILE F N 1
ATOM 12232 C CA . ILE F 1 266 ? 57.492 14.185 74.663 1.00 40.21 246 ILE F CA 1
ATOM 12233 C C . ILE F 1 266 ? 58.775 14.116 73.842 1.00 40.79 246 ILE F C 1
ATOM 12234 O O . ILE F 1 266 ? 59.548 13.169 73.899 1.00 41.92 246 ILE F O 1
ATOM 12240 N N . GLY G 1 18 ? 43.288 3.997 133.701 1.00 48.95 -2 GLY G N 1
ATOM 12241 C CA . GLY G 1 18 ? 43.029 5.440 133.647 1.00 47.40 -2 GLY G CA 1
ATOM 12242 C C . GLY G 1 18 ? 41.664 5.797 134.200 1.00 47.69 -2 GLY G C 1
ATOM 12243 O O . GLY G 1 18 ? 41.120 5.030 135.010 1.00 45.51 -2 GLY G O 1
ATOM 12244 N N . SER G 1 19 ? 41.130 6.931 133.731 1.00 47.64 -1 SER G N 1
ATOM 12245 C CA . SER G 1 19 ? 40.030 7.719 134.342 1.00 46.95 -1 SER G CA 1
ATOM 12246 C C . SER G 1 19 ? 38.753 7.641 133.496 1.00 45.56 -1 SER G C 1
ATOM 12247 O O . SER G 1 19 ? 37.797 8.391 133.842 1.00 46.74 -1 SER G O 1
ATOM 12250 N N . HIS G 1 20 ? 38.799 6.870 132.388 1.00 42.12 0 HIS G N 1
ATOM 12251 C CA . HIS G 1 20 ? 37.874 6.863 131.207 1.00 38.83 0 HIS G CA 1
ATOM 12252 C C . HIS G 1 20 ? 37.205 5.447 131.276 1.00 36.14 0 HIS G C 1
ATOM 12253 O O . HIS G 1 20 ? 37.952 4.538 131.490 1.00 33.49 0 HIS G O 1
ATOM 12260 N N . MET G 1 21 ? 35.874 5.267 131.207 1.00 34.55 1 MET G N 1
ATOM 12261 C CA . MET G 1 21 ? 35.259 3.991 130.750 1.00 35.30 1 MET G CA 1
ATOM 12262 C C . MET G 1 21 ? 35.770 3.714 129.330 1.00 34.47 1 MET G C 1
ATOM 12263 O O . MET G 1 21 ? 35.600 4.579 128.526 1.00 34.49 1 MET G O 1
ATOM 12268 N N . VAL G 1 22 ? 36.434 2.593 129.046 1.00 33.97 2 VAL G N 1
ATOM 12269 C CA . VAL G 1 22 ? 36.980 2.345 127.673 1.00 33.41 2 VAL G CA 1
ATOM 12270 C C . VAL G 1 22 ? 35.841 1.859 126.764 1.00 33.40 2 VAL G C 1
ATOM 12271 O O . VAL G 1 22 ? 35.202 0.810 127.089 1.00 32.85 2 VAL G O 1
ATOM 12275 N N . LYS G 1 23 ? 35.556 2.588 125.685 1.00 31.81 3 LYS G N 1
ATOM 12276 C CA . LYS G 1 23 ? 34.366 2.326 124.822 1.00 31.86 3 LYS G CA 1
ATOM 12277 C C . LYS G 1 23 ? 34.843 2.046 123.377 1.00 29.94 3 LYS G C 1
ATOM 12278 O O . LYS G 1 23 ? 34.955 2.990 122.543 1.00 29.78 3 LYS G O 1
ATOM 12284 N N . LYS G 1 24 ? 35.087 0.779 123.072 1.00 28.33 4 LYS G N 1
ATOM 12285 C CA . LYS G 1 24 ? 35.560 0.287 121.747 1.00 26.21 4 LYS G CA 1
ATOM 12286 C C . LYS G 1 24 ? 34.633 -0.799 121.186 1.00 25.29 4 LYS G C 1
ATOM 12287 O O . LYS G 1 24 ? 35.037 -1.498 120.225 1.00 24.18 4 LYS G O 1
ATOM 12293 N N . ARG G 1 25 ? 33.448 -0.997 121.721 1.00 24.54 5 ARG G N 1
ATOM 12294 C CA . ARG G 1 25 ? 32.668 -2.188 121.307 1.00 24.12 5 ARG G CA 1
ATOM 12295 C C . ARG G 1 25 ? 31.668 -1.787 120.227 1.00 23.68 5 ARG G C 1
ATOM 12296 O O . ARG G 1 25 ? 30.949 -0.796 120.370 1.00 23.71 5 ARG G O 1
ATOM 12304 N N . VAL G 1 26 ? 31.567 -2.621 119.199 1.00 23.42 6 VAL G N 1
ATOM 12305 C CA . VAL G 1 26 ? 30.554 -2.438 118.124 1.00 23.12 6 VAL G CA 1
ATOM 12306 C C . VAL G 1 26 ? 29.347 -3.342 118.360 1.00 23.57 6 VAL G C 1
ATOM 12307 O O . VAL G 1 26 ? 29.527 -4.566 118.645 1.00 23.05 6 VAL G O 1
ATOM 12311 N N . LEU G 1 27 ? 28.157 -2.799 118.141 1.00 23.59 7 LEU G N 1
ATOM 12312 C CA . LEU G 1 27 ? 26.938 -3.631 118.058 1.00 23.77 7 LEU G CA 1
ATOM 12313 C C . LEU G 1 27 ? 26.738 -4.044 116.596 1.00 24.11 7 LEU G C 1
ATOM 12314 O O . LEU G 1 27 ? 26.307 -3.205 115.782 1.00 24.01 7 LEU G O 1
ATOM 12319 N N . LEU G 1 28 ? 26.981 -5.315 116.279 1.00 24.59 8 LEU G N 1
ATOM 12320 C CA . LEU G 1 28 ? 26.665 -5.888 114.956 1.00 24.52 8 LEU G CA 1
ATOM 12321 C C . LEU G 1 28 ? 25.167 -6.144 114.996 1.00 24.48 8 LEU G C 1
ATOM 12322 O O . LEU G 1 28 ? 24.740 -6.801 115.976 1.00 24.86 8 LEU G O 1
ATOM 12327 N N . TRP G 1 29 ? 24.384 -5.593 114.079 1.00 23.33 9 TRP G N 1
ATOM 12328 C CA . TRP G 1 29 ? 22.901 -5.665 114.132 1.00 23.11 9 TRP G CA 1
ATOM 12329 C C . TRP G 1 29 ? 22.437 -6.206 112.781 1.00 23.22 9 TRP G C 1
ATOM 12330 O O . TRP G 1 29 ? 22.105 -5.410 111.881 1.00 23.13 9 TRP G O 1
ATOM 12341 N N . ASP G 1 30 ? 22.410 -7.539 112.686 1.00 23.35 10 ASP G N 1
ATOM 12342 C CA . ASP G 1 30 ? 21.945 -8.303 111.521 1.00 23.12 10 ASP G CA 1
ATOM 12343 C C . ASP G 1 30 ? 20.558 -7.786 111.150 1.00 23.26 10 ASP G C 1
ATOM 12344 O O . ASP G 1 30 ? 19.710 -7.548 112.070 1.00 22.94 10 ASP G O 1
ATOM 12349 N N . TYR G 1 31 ? 20.273 -7.768 109.848 1.00 23.08 11 TYR G N 1
ATOM 12350 C CA . TYR G 1 31 ? 19.043 -7.190 109.290 1.00 23.34 11 TYR G CA 1
ATOM 12351 C C . TYR G 1 31 ? 17.827 -7.941 109.771 1.00 23.58 11 TYR G C 1
ATOM 12352 O O . TYR G 1 31 ? 16.765 -7.306 109.783 1.00 24.01 11 TYR G O 1
ATOM 12361 N N . THR G 1 32 ? 17.941 -9.223 110.122 1.00 23.97 12 THR G N 1
ATOM 12362 C CA . THR G 1 32 ? 16.849 -10.041 110.738 1.00 24.43 12 THR G CA 1
ATOM 12363 C C . THR G 1 32 ? 16.329 -9.420 112.037 1.00 24.69 12 THR G C 1
ATOM 12364 O O . THR G 1 32 ? 15.136 -9.570 112.335 1.00 25.46 12 THR G O 1
ATOM 12368 N N . ASN G 1 33 ? 17.169 -8.747 112.801 1.00 25.03 13 ASN G N 1
ATOM 12369 C CA . ASN G 1 33 ? 16.729 -7.873 113.924 1.00 25.14 13 ASN G CA 1
ATOM 12370 C C . ASN G 1 33 ? 15.725 -6.813 113.414 1.00 24.91 13 ASN G C 1
ATOM 12371 O O . ASN G 1 33 ? 14.602 -6.704 113.970 1.00 25.11 13 ASN G O 1
ATOM 12376 N N . THR G 1 34 ? 16.076 -6.094 112.355 1.00 24.64 14 THR G N 1
ATOM 12377 C CA . THR G 1 34 ? 15.266 -4.974 111.803 1.00 25.11 14 THR G CA 1
ATOM 12378 C C . THR G 1 34 ? 14.001 -5.584 111.193 1.00 25.34 14 THR G C 1
ATOM 12379 O O . THR G 1 34 ? 12.880 -5.008 111.349 1.00 24.88 14 THR G O 1
ATOM 12383 N N . ARG G 1 35 ? 14.157 -6.775 110.576 1.00 25.37 15 ARG G N 1
ATOM 12384 C CA . ARG G 1 35 ? 13.014 -7.479 109.957 1.00 25.81 15 ARG G CA 1
ATOM 12385 C C . ARG G 1 35 ? 12.017 -7.897 111.030 1.00 25.89 15 ARG G C 1
ATOM 12386 O O . ARG G 1 35 ? 10.813 -7.802 110.775 1.00 25.19 15 ARG G O 1
ATOM 12394 N N . ASP G 1 36 ? 12.488 -8.433 112.160 1.00 27.03 16 ASP G N 1
ATOM 12395 C CA . ASP G 1 36 ? 11.559 -9.189 113.041 1.00 27.77 16 ASP G CA 1
ATOM 12396 C C . ASP G 1 36 ? 11.403 -8.601 114.438 1.00 27.45 16 ASP G C 1
ATOM 12397 O O . ASP G 1 36 ? 10.328 -8.799 114.984 1.00 27.56 16 ASP G O 1
ATOM 12402 N N . VAL G 1 37 ? 12.470 -8.083 115.029 1.00 27.45 17 VAL G N 1
ATOM 12403 C CA . VAL G 1 37 ? 12.467 -7.698 116.460 1.00 28.24 17 VAL G CA 1
ATOM 12404 C C . VAL G 1 37 ? 13.167 -6.331 116.595 1.00 29.00 17 VAL G C 1
ATOM 12405 O O . VAL G 1 37 ? 14.115 -6.206 117.389 1.00 29.31 17 VAL G O 1
ATOM 12409 N N . LYS G 1 38 ? 12.661 -5.329 115.902 1.00 30.33 18 LYS G N 1
ATOM 12410 C CA . LYS G 1 38 ? 13.168 -3.909 115.963 1.00 31.80 18 LYS G CA 1
ATOM 12411 C C . LYS G 1 38 ? 13.250 -3.407 117.410 1.00 29.56 18 LYS G C 1
ATOM 12412 O O . LYS G 1 38 ? 14.226 -2.744 117.765 1.00 27.95 18 LYS G O 1
ATOM 12418 N N . TRP G 1 39 ? 12.191 -3.689 118.162 1.00 29.00 19 TRP G N 1
ATOM 12419 C CA . TRP G 1 39 ? 12.031 -3.411 119.598 1.00 28.83 19 TRP G CA 1
ATOM 12420 C C . TRP G 1 39 ? 13.257 -3.837 120.406 1.00 28.99 19 TRP G C 1
ATOM 12421 O O . TRP G 1 39 ? 13.501 -3.196 121.479 1.00 30.70 19 TRP G O 1
ATOM 12432 N N . ALA G 1 40 ? 14.054 -4.810 119.973 1.00 28.21 20 ALA G N 1
ATOM 12433 C CA . ALA G 1 40 ? 15.204 -5.291 120.778 1.00 28.00 20 ALA G CA 1
ATOM 12434 C C . ALA G 1 40 ? 16.195 -4.134 120.928 1.00 27.81 20 ALA G C 1
ATOM 12435 O O . ALA G 1 40 ? 16.903 -4.004 121.969 1.00 27.45 20 ALA G O 1
ATOM 12437 N N . MET G 1 41 ? 16.228 -3.253 119.953 1.00 27.43 21 MET G N 1
ATOM 12438 C CA . MET G 1 41 ? 17.203 -2.133 119.952 1.00 27.04 21 MET G CA 1
ATOM 12439 C C . MET G 1 41 ? 16.917 -1.226 121.142 1.00 26.88 21 MET G C 1
ATOM 12440 O O . MET G 1 41 ? 17.893 -0.692 121.654 1.00 26.99 21 MET G O 1
ATOM 12445 N N . ASP G 1 42 ? 15.668 -1.126 121.603 1.00 27.60 22 ASP G N 1
ATOM 12446 C CA . ASP G 1 42 ? 15.319 -0.221 122.731 1.00 28.19 22 ASP G CA 1
ATOM 12447 C C . ASP G 1 42 ? 15.833 -0.827 124.032 1.00 28.42 22 ASP G C 1
ATOM 12448 O O . ASP G 1 42 ? 15.899 -0.094 125.028 1.00 27.58 22 ASP G O 1
ATOM 12453 N N . LYS G 1 43 ? 16.212 -2.100 124.028 1.00 28.26 23 LYS G N 1
ATOM 12454 C CA . LYS G 1 43 ? 16.635 -2.802 125.264 1.00 29.59 23 LYS G CA 1
ATOM 12455 C C . LYS G 1 43 ? 18.144 -2.809 125.402 1.00 28.29 23 LYS G C 1
ATOM 12456 O O . LYS G 1 43 ? 18.623 -3.408 126.364 1.00 28.16 23 LYS G O 1
ATOM 12462 N N . ILE G 1 44 ? 18.838 -2.310 124.402 1.00 26.84 24 ILE G N 1
ATOM 12463 C CA . ILE G 1 44 ? 20.313 -2.264 124.396 1.00 26.27 24 ILE G CA 1
ATOM 12464 C C . ILE G 1 44 ? 20.739 -1.348 125.526 1.00 26.64 24 ILE G C 1
ATOM 12465 O O . ILE G 1 44 ? 20.082 -0.307 125.774 1.00 27.06 24 ILE G O 1
ATOM 12470 N N . ASN G 1 45 ? 21.909 -1.612 126.057 1.00 26.81 25 ASN G N 1
ATOM 12471 C CA . ASN G 1 45 ? 22.517 -0.685 127.037 1.00 27.75 25 ASN G CA 1
ATOM 12472 C C . ASN G 1 45 ? 23.379 0.309 126.269 1.00 27.66 25 ASN G C 1
ATOM 12473 O O . ASN G 1 45 ? 24.452 -0.131 125.724 1.00 26.71 25 ASN G O 1
ATOM 12478 N N . PHE G 1 46 ? 22.969 1.593 126.252 1.00 28.89 26 PHE G N 1
ATOM 12479 C CA . PHE G 1 46 ? 23.656 2.633 125.437 1.00 28.69 26 PHE G CA 1
ATOM 12480 C C . PHE G 1 46 ? 24.654 3.366 126.325 1.00 29.83 26 PHE G C 1
ATOM 12481 O O . PHE G 1 46 ? 25.457 4.092 125.745 1.00 29.75 26 PHE G O 1
ATOM 12489 N N . LYS G 1 47 ? 24.725 3.031 127.612 1.00 30.45 27 LYS G N 1
ATOM 12490 C CA . LYS G 1 47 ? 25.575 3.746 128.589 1.00 31.50 27 LYS G CA 1
ATOM 12491 C C . LYS G 1 47 ? 26.830 2.966 128.975 1.00 31.36 27 LYS G C 1
ATOM 12492 O O . LYS G 1 47 ? 27.531 3.386 129.901 1.00 31.59 27 LYS G O 1
ATOM 12498 N N . GLY G 1 48 ? 27.061 1.805 128.382 1.00 30.72 28 GLY G N 1
ATOM 12499 C CA . GLY G 1 48 ? 28.193 0.935 128.742 1.00 29.19 28 GLY G CA 1
ATOM 12500 C C . GLY G 1 48 ? 29.311 1.141 127.726 1.00 28.25 28 GLY G C 1
ATOM 12501 O O . GLY G 1 48 ? 29.464 2.215 127.169 1.00 27.60 28 GLY G O 1
ATOM 12502 N N . PRO G 1 49 ? 30.115 0.097 127.441 1.00 26.91 29 PRO G N 1
ATOM 12503 C CA . PRO G 1 49 ? 31.212 0.212 126.483 1.00 26.41 29 PRO G CA 1
ATOM 12504 C C . PRO G 1 49 ? 30.786 0.138 125.011 1.00 25.60 29 PRO G C 1
ATOM 12505 O O . PRO G 1 49 ? 31.688 0.171 124.196 1.00 25.67 29 PRO G O 1
ATOM 12509 N N . LEU G 1 50 ? 29.490 0.049 124.660 1.00 25.51 30 LEU G N 1
ATOM 12510 C CA . LEU G 1 50 ? 29.157 0.082 123.196 1.00 25.89 30 LEU G CA 1
ATOM 12511 C C . LEU G 1 50 ? 29.484 1.469 122.648 1.00 27.10 30 LEU G C 1
ATOM 12512 O O . LEU G 1 50 ? 29.162 2.401 123.339 1.00 26.73 30 LEU G O 1
ATOM 12517 N N . HIS G 1 51 ? 30.145 1.601 121.504 1.00 28.06 31 HIS G N 1
ATOM 12518 C CA . HIS G 1 51 ? 30.400 2.943 120.939 1.00 29.69 31 HIS G CA 1
ATOM 12519 C C . HIS G 1 51 ? 30.002 3.091 119.487 1.00 29.72 31 HIS G C 1
ATOM 12520 O O . HIS G 1 51 ? 30.139 4.205 118.998 1.00 28.82 31 HIS G O 1
ATOM 12527 N N . SER G 1 52 ? 29.564 2.025 118.812 1.00 28.66 32 SER G N 1
ATOM 12528 C CA . SER G 1 52 ? 29.160 2.108 117.386 1.00 27.49 32 SER G CA 1
ATOM 12529 C C . SER G 1 52 ? 28.316 0.885 117.023 1.00 26.68 32 SER G C 1
ATOM 12530 O O . SER G 1 52 ? 28.157 0.018 117.866 1.00 26.19 32 SER G O 1
ATOM 12533 N N . CYS G 1 53 ? 27.814 0.846 115.788 1.00 26.11 33 CYS G N 1
ATOM 12534 C CA . CYS G 1 53 ? 26.868 -0.134 115.254 1.00 25.58 33 CYS G CA 1
ATOM 12535 C C . CYS G 1 53 ? 27.166 -0.300 113.757 1.00 25.72 33 CYS G C 1
ATOM 12536 O O . CYS G 1 53 ? 27.448 0.712 113.123 1.00 24.57 33 CYS G O 1
ATOM 12539 N N . SER G 1 54 ? 27.216 -1.546 113.236 1.00 25.20 34 SER G N 1
ATOM 12540 C CA . SER G 1 54 ? 27.238 -1.837 111.779 1.00 24.80 34 SER G CA 1
ATOM 12541 C C . SER G 1 54 ? 26.209 -2.923 111.503 1.00 24.97 34 SER G C 1
ATOM 12542 O O . SER G 1 54 ? 25.709 -3.568 112.477 1.00 25.61 34 SER G O 1
ATOM 12545 N N . ASN G 1 55 ? 25.788 -3.051 110.250 1.00 24.77 35 ASN G N 1
ATOM 12546 C CA . ASN G 1 55 ? 24.721 -4.013 109.925 1.00 24.36 35 ASN G CA 1
ATOM 12547 C C . ASN G 1 55 ? 25.016 -4.716 108.590 1.00 24.02 35 ASN G C 1
ATOM 12548 O O . ASN G 1 55 ? 24.056 -5.293 108.091 1.00 23.45 35 ASN G O 1
ATOM 12553 N N . TRP G 1 56 ? 26.259 -4.619 108.085 1.00 23.68 36 TRP G N 1
ATOM 12554 C CA . TRP G 1 56 ? 26.690 -5.230 106.802 1.00 24.22 36 TRP G CA 1
ATOM 12555 C C . TRP G 1 56 ? 25.952 -4.624 105.606 1.00 25.08 36 TRP G C 1
ATOM 12556 O O . TRP G 1 56 ? 25.906 -5.280 104.528 1.00 25.22 36 TRP G O 1
ATOM 12567 N N . ASN G 1 57 ? 25.379 -3.430 105.746 1.00 25.62 37 ASN G N 1
ATOM 12568 C CA . ASN G 1 57 ? 24.503 -2.855 104.710 1.00 26.35 37 ASN G CA 1
ATOM 12569 C C . ASN G 1 57 ? 24.856 -1.363 104.543 1.00 27.01 37 ASN G C 1
ATOM 12570 O O . ASN G 1 57 ? 25.546 -0.760 105.441 1.00 25.82 37 ASN G O 1
ATOM 12575 N N . THR G 1 58 ? 24.416 -0.787 103.418 1.00 27.42 38 THR G N 1
ATOM 12576 C CA . THR G 1 58 ? 24.541 0.677 103.196 1.00 27.95 38 THR G CA 1
ATOM 12577 C C . THR G 1 58 ? 23.436 1.410 103.959 1.00 28.80 38 THR G C 1
ATOM 12578 O O . THR G 1 58 ? 23.616 2.636 104.204 1.00 31.03 38 THR G O 1
ATOM 12582 N N . TRP G 1 59 ? 22.283 0.786 104.185 1.00 28.86 39 TRP G N 1
ATOM 12583 C CA . TRP G 1 59 ? 21.102 1.473 104.751 1.00 28.67 39 TRP G CA 1
ATOM 12584 C C . TRP G 1 59 ? 21.198 1.488 106.259 1.00 28.33 39 TRP G C 1
ATOM 12585 O O . TRP G 1 59 ? 21.732 0.551 106.852 1.00 27.57 39 TRP G O 1
ATOM 12596 N N . TYR G 1 60 ? 20.617 2.533 106.847 1.00 28.01 40 TYR G N 1
ATOM 12597 C CA . TYR G 1 60 ? 20.641 2.872 108.280 1.00 27.37 40 TYR G CA 1
ATOM 12598 C C . TYR G 1 60 ? 19.541 2.088 108.974 1.00 26.88 40 TYR G C 1
ATOM 12599 O O . TYR G 1 60 ? 18.401 2.108 108.501 1.00 26.48 40 TYR G O 1
ATOM 12608 N N . PRO G 1 61 ? 19.825 1.449 110.137 1.00 25.97 41 PRO G N 1
ATOM 12609 C CA . PRO G 1 61 ? 18.768 0.848 110.930 1.00 26.21 41 PRO G CA 1
ATOM 12610 C C . PRO G 1 61 ? 18.085 1.902 111.817 1.00 26.64 41 PRO G C 1
ATOM 12611 O O . PRO G 1 61 ? 18.621 2.229 112.882 1.00 26.19 41 PRO G O 1
ATOM 12615 N N . ASP G 1 62 ? 16.873 2.311 111.409 1.00 27.71 42 ASP G N 1
ATOM 12616 C CA . ASP G 1 62 ? 16.083 3.451 111.963 1.00 28.51 42 ASP G CA 1
ATOM 12617 C C . ASP G 1 62 ? 15.877 3.240 113.467 1.00 28.30 42 ASP G C 1
ATOM 12618 O O . ASP G 1 62 ? 15.916 4.221 114.225 1.00 27.46 42 ASP G O 1
ATOM 12623 N N . GLU G 1 63 ? 15.739 1.986 113.917 1.00 27.43 43 GLU G N 1
ATOM 12624 C CA . GLU G 1 63 ? 15.444 1.717 115.352 1.00 26.48 43 GLU G CA 1
ATOM 12625 C C . GLU G 1 63 ? 16.638 2.129 116.214 1.00 25.66 43 GLU G C 1
ATOM 12626 O O . GLU G 1 63 ? 16.395 2.289 117.410 1.00 25.74 43 GLU G O 1
ATOM 12632 N N . LEU G 1 64 ? 17.854 2.275 115.672 1.00 24.97 44 LEU G N 1
ATOM 12633 C CA . LEU G 1 64 ? 19.051 2.797 116.390 1.00 25.02 44 LEU G CA 1
ATOM 12634 C C . LEU G 1 64 ? 18.759 4.230 116.913 1.00 26.24 44 LEU G C 1
ATOM 12635 O O . LEU G 1 64 ? 19.326 4.632 117.952 1.00 25.72 44 LEU G O 1
ATOM 12640 N N . LYS G 1 65 ? 17.867 4.954 116.248 1.00 27.61 45 LYS G N 1
ATOM 12641 C CA . LYS G 1 65 ? 17.584 6.377 116.564 1.00 29.25 45 LYS G CA 1
ATOM 12642 C C . LYS G 1 65 ? 18.843 7.148 116.968 1.00 28.60 45 LYS G C 1
ATOM 12643 O O . LYS G 1 65 ? 18.792 7.912 117.989 1.00 28.72 45 LYS G O 1
ATOM 12649 N N . HIS G 1 66 ? 19.931 6.983 116.240 1.00 27.91 46 HIS G N 1
ATOM 12650 C CA . HIS G 1 66 ? 21.168 7.785 116.431 1.00 28.47 46 HIS G CA 1
ATOM 12651 C C . HIS G 1 66 ? 21.807 7.567 117.804 1.00 27.80 46 HIS G C 1
ATOM 12652 O O . HIS G 1 66 ? 22.674 8.395 118.181 1.00 27.33 46 HIS G O 1
ATOM 12659 N N . ARG G 1 67 ? 21.528 6.438 118.488 1.00 26.59 47 ARG G N 1
ATOM 12660 C CA . ARG G 1 67 ? 22.023 6.281 119.891 1.00 25.78 47 ARG G CA 1
ATOM 12661 C C . ARG G 1 67 ? 23.478 5.864 119.877 1.00 25.00 47 ARG G C 1
ATOM 12662 O O . ARG G 1 67 ? 24.118 5.984 120.873 1.00 24.57 47 ARG G O 1
ATOM 12670 N N . LEU G 1 68 ? 24.003 5.388 118.751 1.00 24.88 48 LEU G N 1
ATOM 12671 C CA . LEU G 1 68 ? 25.454 5.141 118.620 1.00 24.23 48 LEU G CA 1
ATOM 12672 C C . LEU G 1 68 ? 25.786 5.583 117.229 1.00 23.97 48 LEU G C 1
ATOM 12673 O O . LEU G 1 68 ? 24.935 5.520 116.380 1.00 23.52 48 LEU G O 1
ATOM 12678 N N . PRO G 1 69 ? 27.032 5.915 116.942 1.00 24.35 49 PRO G N 1
ATOM 12679 C CA . PRO G 1 69 ? 27.458 6.027 115.560 1.00 25.20 49 PRO G CA 1
ATOM 12680 C C . PRO G 1 69 ? 27.271 4.727 114.740 1.00 26.30 49 PRO G C 1
ATOM 12681 O O . PRO G 1 69 ? 27.497 3.640 115.258 1.00 26.12 49 PRO G O 1
ATOM 12685 N N . PHE G 1 70 ? 26.923 4.869 113.458 1.00 26.94 50 PHE G N 1
ATOM 12686 C CA . PHE G 1 70 ? 26.642 3.739 112.505 1.00 26.65 50 PHE G CA 1
ATOM 12687 C C . PHE G 1 70 ? 27.706 3.729 111.395 1.00 26.44 50 PHE G C 1
ATOM 12688 O O . PHE G 1 70 ? 28.071 4.798 110.954 1.00 25.79 50 PHE G O 1
ATOM 12696 N N . ARG G 1 71 ? 28.358 2.586 111.160 1.00 26.60 51 ARG G N 1
ATOM 12697 C CA . ARG G 1 71 ? 29.385 2.415 110.107 1.00 26.83 51 ARG G CA 1
ATOM 12698 C C . ARG G 1 71 ? 28.696 1.780 108.905 1.00 26.57 51 ARG G C 1
ATOM 12699 O O . ARG G 1 71 ? 28.379 0.590 108.940 1.00 26.02 51 ARG G O 1
ATOM 12707 N N . PRO G 1 72 ? 28.296 2.548 107.867 1.00 26.06 52 PRO G N 1
ATOM 12708 C CA . PRO G 1 72 ? 27.771 1.929 106.650 1.00 25.99 52 PRO G CA 1
ATOM 12709 C C . PRO G 1 72 ? 28.863 1.044 106.051 1.00 25.21 52 PRO G C 1
ATOM 12710 O O . PRO G 1 72 ? 30.070 1.272 106.231 1.00 24.93 52 PRO G O 1
ATOM 12714 N N . MET G 1 73 ? 28.394 0.034 105.341 1.00 25.46 53 MET G N 1
ATOM 12715 C CA . MET G 1 73 ? 29.284 -0.935 104.681 1.00 25.54 53 MET G CA 1
ATOM 12716 C C . MET G 1 73 ? 29.000 -0.986 103.182 1.00 25.54 53 MET G C 1
ATOM 12717 O O . MET G 1 73 ? 27.829 -1.171 102.800 1.00 25.72 53 MET G O 1
ATOM 12722 N N . ILE G 1 74 ? 30.055 -0.884 102.385 1.00 25.91 54 ILE G N 1
ATOM 12723 C CA . ILE G 1 74 ? 30.001 -1.262 100.946 1.00 27.08 54 ILE G CA 1
ATOM 12724 C C . ILE G 1 74 ? 30.292 -2.779 100.861 1.00 27.42 54 ILE G C 1
ATOM 12725 O O . ILE G 1 74 ? 31.477 -3.178 100.850 1.00 27.07 54 ILE G O 1
ATOM 12730 N N . HIS G 1 75 ? 29.282 -3.624 101.019 1.00 28.50 55 HIS G N 1
ATOM 12731 C CA . HIS G 1 75 ? 29.511 -5.071 101.336 1.00 30.47 55 HIS G CA 1
ATOM 12732 C C . HIS G 1 75 ? 30.141 -5.809 100.135 1.00 31.28 55 HIS G C 1
ATOM 12733 O O . HIS G 1 75 ? 31.113 -6.571 100.367 1.00 29.84 55 HIS G O 1
ATOM 12740 N N . GLY G 1 76 ? 29.633 -5.535 98.923 1.00 31.58 56 GLY G N 1
ATOM 12741 C CA . GLY G 1 76 ? 29.979 -6.246 97.669 1.00 34.04 56 GLY G CA 1
ATOM 12742 C C . GLY G 1 76 ? 29.788 -5.348 96.444 1.00 36.38 56 GLY G C 1
ATOM 12743 O O . GLY G 1 76 ? 29.534 -4.113 96.623 1.00 37.33 56 GLY G O 1
ATOM 12744 N N . LYS G 1 77 ? 29.895 -5.886 95.232 1.00 37.57 57 LYS G N 1
ATOM 12745 C CA . LYS G 1 77 ? 29.823 -5.042 94.004 1.00 40.70 57 LYS G CA 1
ATOM 12746 C C . LYS G 1 77 ? 28.449 -4.382 93.898 1.00 38.62 57 LYS G C 1
ATOM 12747 O O . LYS G 1 77 ? 28.409 -3.248 93.480 1.00 39.49 57 LYS G O 1
ATOM 12753 N N . ASN G 1 78 ? 27.375 -5.052 94.284 1.00 38.05 58 ASN G N 1
ATOM 12754 C CA . ASN G 1 78 ? 25.991 -4.497 94.224 1.00 39.32 58 ASN G CA 1
ATOM 12755 C C . ASN G 1 78 ? 25.861 -3.175 95.005 1.00 36.15 58 ASN G C 1
ATOM 12756 O O . ASN G 1 78 ? 24.773 -2.554 94.949 1.00 35.53 58 ASN G O 1
ATOM 12761 N N . ASN G 1 79 ? 26.839 -2.845 95.842 1.00 33.85 59 ASN G N 1
ATOM 12762 C CA . ASN G 1 79 ? 26.707 -1.726 96.804 1.00 32.59 59 ASN G CA 1
ATOM 12763 C C . ASN G 1 79 ? 27.428 -0.516 96.203 1.00 33.48 59 ASN G C 1
ATOM 12764 O O . ASN G 1 79 ? 27.393 0.514 96.847 1.00 32.76 59 ASN G O 1
ATOM 12769 N N . LEU G 1 80 ? 27.957 -0.605 94.958 1.00 34.67 60 LEU G N 1
ATOM 12770 C CA . LEU G 1 80 ? 28.791 0.484 94.366 1.00 34.13 60 LEU G CA 1
ATOM 12771 C C . LEU G 1 80 ? 27.987 1.439 93.467 1.00 33.98 60 LEU G C 1
ATOM 12772 O O . LEU G 1 80 ? 28.556 2.495 93.098 1.00 31.94 60 LEU G O 1
ATOM 12777 N N . THR G 1 81 ? 26.703 1.187 93.243 1.00 33.56 61 THR G N 1
ATOM 12778 C CA . THR G 1 81 ? 25.878 1.974 92.298 1.00 34.59 61 THR G CA 1
ATOM 12779 C C . THR G 1 81 ? 24.445 2.164 92.799 1.00 34.22 61 THR G C 1
ATOM 12780 O O . THR G 1 81 ? 23.992 1.476 93.766 1.00 33.96 61 THR G O 1
ATOM 12784 N N . GLY G 1 82 ? 23.728 3.079 92.151 1.00 33.75 62 GLY G N 1
ATOM 12785 C CA . GLY G 1 82 ? 22.284 3.290 92.365 1.00 33.37 62 GLY G CA 1
ATOM 12786 C C . GLY G 1 82 ? 21.956 3.707 93.793 1.00 32.24 62 GLY G C 1
ATOM 12787 O O . GLY G 1 82 ? 22.694 4.563 94.354 1.00 32.20 62 GLY G O 1
ATOM 12788 N N . GLY G 1 83 ? 20.859 3.179 94.320 1.00 31.16 63 GLY G N 1
ATOM 12789 C CA . GLY G 1 83 ? 20.317 3.532 95.635 1.00 31.38 63 GLY G CA 1
ATOM 12790 C C . GLY G 1 83 ? 21.297 3.157 96.730 1.00 30.93 63 GLY G C 1
ATOM 12791 O O . GLY G 1 83 ? 21.371 3.887 97.739 1.00 30.38 63 GLY G O 1
ATOM 12792 N N . GLU G 1 84 ? 22.000 2.033 96.544 1.00 31.00 64 GLU G N 1
ATOM 12793 C CA . GLU G 1 84 ? 22.935 1.498 97.553 1.00 30.70 64 GLU G CA 1
ATOM 12794 C C . GLU G 1 84 ? 24.039 2.542 97.683 1.00 31.32 64 GLU G C 1
ATOM 12795 O O . GLU G 1 84 ? 24.428 2.863 98.808 1.00 31.55 64 GLU G O 1
ATOM 12801 N N . TRP G 1 85 ? 24.493 3.106 96.566 1.00 32.97 65 TRP G N 1
ATOM 12802 C CA . TRP G 1 85 ? 25.614 4.084 96.596 1.00 33.67 65 TRP G CA 1
ATOM 12803 C C . TRP G 1 85 ? 25.099 5.395 97.198 1.00 33.95 65 TRP G C 1
ATOM 12804 O O . TRP G 1 85 ? 25.841 5.965 98.015 1.00 34.12 65 TRP G O 1
ATOM 12815 N N . GLN G 1 86 ? 23.876 5.832 96.858 1.00 34.82 66 GLN G N 1
ATOM 12816 C CA . GLN G 1 86 ? 23.254 7.079 97.413 1.00 35.44 66 GLN G CA 1
ATOM 12817 C C . GLN G 1 86 ? 23.183 7.012 98.948 1.00 34.18 66 GLN G C 1
ATOM 12818 O O . GLN G 1 86 ? 23.516 8.039 99.616 1.00 33.18 66 GLN G O 1
ATOM 12824 N N . ASN G 1 87 ? 22.809 5.835 99.508 1.00 32.34 67 ASN G N 1
ATOM 12825 C CA . ASN G 1 87 ? 22.844 5.575 100.969 1.00 30.55 67 ASN G CA 1
ATOM 12826 C C . ASN G 1 87 ? 24.239 5.930 101.474 1.00 30.16 67 ASN G C 1
ATOM 12827 O O . ASN G 1 87 ? 24.321 6.478 102.578 1.00 30.66 67 ASN G O 1
ATOM 12832 N N . ILE G 1 88 ? 25.295 5.562 100.744 1.00 30.28 68 ILE G N 1
ATOM 12833 C CA . ILE G 1 88 ? 26.696 5.831 101.157 1.00 30.55 68 ILE G CA 1
ATOM 12834 C C . ILE G 1 88 ? 26.964 7.333 100.960 1.00 31.70 68 ILE G C 1
ATOM 12835 O O . ILE G 1 88 ? 27.528 7.955 101.871 1.00 31.38 68 ILE G O 1
ATOM 12840 N N . LEU G 1 89 ? 26.519 7.927 99.864 1.00 33.31 69 LEU G N 1
ATOM 12841 C CA . LEU G 1 89 ? 26.805 9.369 99.599 1.00 34.35 69 LEU G CA 1
ATOM 12842 C C . LEU G 1 89 ? 26.092 10.280 100.613 1.00 35.38 69 LEU G C 1
ATOM 12843 O O . LEU G 1 89 ? 26.740 11.196 101.113 1.00 35.80 69 LEU G O 1
ATOM 12848 N N . LYS G 1 90 ? 24.835 10.013 100.971 1.00 36.42 70 LYS G N 1
ATOM 12849 C CA . LYS G 1 90 ? 24.013 10.917 101.803 1.00 37.34 70 LYS G CA 1
ATOM 12850 C C . LYS G 1 90 ? 24.296 10.759 103.307 1.00 36.74 70 LYS G C 1
ATOM 12851 O O . LYS G 1 90 ? 23.824 11.624 104.091 1.00 37.58 70 LYS G O 1
ATOM 12857 N N . THR G 1 91 ? 25.106 9.782 103.737 1.00 35.62 71 THR G N 1
ATOM 12858 C CA . THR G 1 91 ? 25.289 9.520 105.190 1.00 33.49 71 THR G CA 1
ATOM 12859 C C . THR G 1 91 ? 26.025 10.686 105.858 1.00 32.33 71 THR G C 1
ATOM 12860 O O . THR G 1 91 ? 27.067 11.129 105.344 1.00 31.37 71 THR G O 1
ATOM 12864 N N . ASN G 1 92 ? 25.539 11.075 107.026 1.00 31.74 72 ASN G N 1
ATOM 12865 C CA . ASN G 1 92 ? 26.265 11.949 107.971 1.00 31.61 72 ASN G CA 1
ATOM 12866 C C . ASN G 1 92 ? 27.306 11.174 108.768 1.00 30.25 72 ASN G C 1
ATOM 12867 O O . ASN G 1 92 ? 28.083 11.836 109.454 1.00 29.31 72 ASN G O 1
ATOM 12872 N N . GLU G 1 93 ? 27.307 9.836 108.763 1.00 29.32 73 GLU G N 1
ATOM 12873 C CA . GLU G 1 93 ? 28.207 9.075 109.671 1.00 28.32 73 GLU G CA 1
ATOM 12874 C C . GLU G 1 93 ? 29.594 9.158 109.054 1.00 29.54 73 GLU G C 1
ATOM 12875 O O . GLU G 1 93 ? 29.693 9.448 107.811 1.00 28.91 73 GLU G O 1
ATOM 12881 N N . GLU G 1 94 ? 30.614 8.882 109.845 1.00 30.05 74 GLU G N 1
ATOM 12882 C CA . GLU G 1 94 ? 31.991 9.303 109.528 1.00 32.04 74 GLU G CA 1
ATOM 12883 C C . GLU G 1 94 ? 32.894 8.140 109.130 1.00 30.06 74 GLU G C 1
ATOM 12884 O O . GLU G 1 94 ? 33.975 8.418 108.631 1.00 29.78 74 GLU G O 1
ATOM 12890 N N . VAL G 1 95 ? 32.557 6.900 109.462 1.00 28.48 75 VAL G N 1
ATOM 12891 C CA . VAL G 1 95 ? 33.459 5.739 109.156 1.00 27.94 75 VAL G CA 1
ATOM 12892 C C . VAL G 1 95 ? 32.702 4.700 108.306 1.00 26.86 75 VAL G C 1
ATOM 12893 O O . VAL G 1 95 ? 31.542 4.361 108.624 1.00 25.27 75 VAL G O 1
ATOM 12897 N N . ILE G 1 96 ? 33.303 4.363 107.157 1.00 27.26 76 ILE G N 1
ATOM 12898 C CA . ILE G 1 96 ? 32.688 3.514 106.092 1.00 27.24 76 ILE G CA 1
ATOM 12899 C C . ILE G 1 96 ? 33.572 2.280 105.924 1.00 26.32 76 ILE G C 1
ATOM 12900 O O . ILE G 1 96 ? 34.818 2.409 105.758 1.00 25.48 76 ILE G O 1
ATOM 12905 N N . HIS G 1 97 ? 32.921 1.107 105.976 1.00 25.89 77 HIS G N 1
ATOM 12906 C CA . HIS G 1 97 ? 33.537 -0.198 105.625 1.00 25.55 77 HIS G CA 1
ATOM 12907 C C . HIS G 1 97 ? 33.477 -0.474 104.108 1.00 25.70 77 HIS G C 1
ATOM 12908 O O . HIS G 1 97 ? 32.388 -0.352 103.425 1.00 24.89 77 HIS G O 1
ATOM 12915 N N . PHE G 1 98 ? 34.591 -0.972 103.606 1.00 26.45 78 PHE G N 1
ATOM 12916 C CA . PHE G 1 98 ? 34.667 -1.596 102.266 1.00 27.01 78 PHE G CA 1
ATOM 12917 C C . PHE G 1 98 ? 34.252 -3.071 102.389 1.00 27.71 78 PHE G C 1
ATOM 12918 O O . PHE G 1 98 ? 33.550 -3.430 103.355 1.00 27.55 78 PHE G O 1
ATOM 12926 N N . PHE G 1 99 ? 34.631 -3.896 101.411 1.00 27.83 79 PHE G N 1
ATOM 12927 C CA . PHE G 1 99 ? 34.010 -5.215 101.113 1.00 28.36 79 PHE G CA 1
ATOM 12928 C C . PHE G 1 99 ? 34.171 -6.177 102.295 1.00 28.28 79 PHE G C 1
ATOM 12929 O O . PHE G 1 99 ? 35.278 -6.251 102.918 1.00 26.89 79 PHE G O 1
ATOM 12937 N N . ASN G 1 100 ? 33.104 -6.938 102.507 1.00 29.09 80 ASN G N 1
ATOM 12938 C CA . ASN G 1 100 ? 33.022 -8.113 103.419 1.00 30.05 80 ASN G CA 1
ATOM 12939 C C . ASN G 1 100 ? 33.593 -9.360 102.724 1.00 30.73 80 ASN G C 1
ATOM 12940 O O . ASN G 1 100 ? 33.039 -9.789 101.671 1.00 29.98 80 ASN G O 1
ATOM 12945 N N . GLU G 1 101 ? 34.735 -9.851 103.208 1.00 31.26 81 GLU G N 1
ATOM 12946 C CA . GLU G 1 101 ? 35.298 -11.175 102.772 1.00 32.21 81 GLU G CA 1
ATOM 12947 C C . GLU G 1 101 ? 35.229 -11.267 101.233 1.00 33.10 81 GLU G C 1
ATOM 12948 O O . GLU G 1 101 ? 34.615 -12.207 100.689 1.00 31.93 81 GLU G O 1
ATOM 12954 N N . PRO G 1 102 ? 35.826 -10.267 100.500 1.00 33.79 82 PRO G N 1
ATOM 12955 C CA . PRO G 1 102 ? 35.833 -10.250 99.028 1.00 34.39 82 PRO G CA 1
ATOM 12956 C C . PRO G 1 102 ? 36.493 -11.502 98.402 1.00 35.46 82 PRO G C 1
ATOM 12957 O O . PRO G 1 102 ? 36.032 -11.952 97.356 1.00 34.14 82 PRO G O 1
ATOM 12961 N N . GLU G 1 103 ? 37.519 -12.048 99.063 1.00 36.70 83 GLU G N 1
ATOM 12962 C CA . GLU G 1 103 ? 38.217 -13.297 98.658 1.00 37.30 83 GLU G CA 1
ATOM 12963 C C . GLU G 1 103 ? 37.207 -14.427 98.583 1.00 38.72 83 GLU G C 1
ATOM 12964 O O . GLU G 1 103 ? 37.513 -15.449 97.953 1.00 40.86 83 GLU G O 1
ATOM 12970 N N . ARG G 1 104 ? 36.064 -14.304 99.223 1.00 37.86 84 ARG G N 1
ATOM 12971 C CA . ARG G 1 104 ? 35.088 -15.414 99.152 1.00 38.87 84 ARG G CA 1
ATOM 12972 C C . ARG G 1 104 ? 33.986 -15.024 98.205 1.00 38.11 84 ARG G C 1
ATOM 12973 O O . ARG G 1 104 ? 33.104 -15.842 98.036 1.00 37.38 84 ARG G O 1
ATOM 12981 N N . ALA G 1 105 ? 34.016 -13.808 97.665 1.00 37.87 85 ALA G N 1
ATOM 12982 C CA . ALA G 1 105 ? 32.961 -13.323 96.746 1.00 37.94 85 ALA G CA 1
ATOM 12983 C C . ALA G 1 105 ? 33.465 -13.301 95.301 1.00 37.94 85 ALA G C 1
ATOM 12984 O O . ALA G 1 105 ? 32.730 -12.756 94.494 1.00 38.86 85 ALA G O 1
ATOM 12986 N N . GLY G 1 106 ? 34.659 -13.840 95.001 1.00 36.95 86 GLY G N 1
ATOM 12987 C CA . GLY G 1 106 ? 35.273 -13.792 93.655 1.00 36.97 86 GLY G CA 1
ATOM 12988 C C . GLY G 1 106 ? 35.786 -12.393 93.286 1.00 36.88 86 GLY G C 1
ATOM 12989 O O . GLY G 1 106 ? 35.956 -12.089 92.085 1.00 36.75 86 GLY G O 1
ATOM 12990 N N . ILE G 1 107 ? 36.109 -11.552 94.266 1.00 35.16 87 ILE G N 1
ATOM 12991 C CA . ILE G 1 107 ? 36.626 -10.179 93.998 1.00 34.78 87 ILE G CA 1
ATOM 12992 C C . ILE G 1 107 ? 38.132 -10.205 94.232 1.00 34.84 87 ILE G C 1
ATOM 12993 O O . ILE G 1 107 ? 38.585 -10.530 95.353 1.00 34.19 87 ILE G O 1
ATOM 12998 N N . SER G 1 108 ? 38.889 -9.926 93.190 1.00 35.53 88 SER G N 1
ATOM 12999 C CA . SER G 1 108 ? 40.362 -9.998 93.225 1.00 35.96 88 SER G CA 1
ATOM 13000 C C . SER G 1 108 ? 40.883 -8.761 93.959 1.00 35.45 88 SER G C 1
ATOM 13001 O O . SER G 1 108 ? 40.235 -7.709 94.021 1.00 34.70 88 SER G O 1
ATOM 13004 N N . PRO G 1 109 ? 42.056 -8.863 94.605 1.00 35.81 89 PRO G N 1
ATOM 13005 C CA . PRO G 1 109 ? 42.699 -7.693 95.189 1.00 36.10 89 PRO G CA 1
ATOM 13006 C C . PRO G 1 109 ? 42.794 -6.608 94.111 1.00 37.82 89 PRO G C 1
ATOM 13007 O O . PRO G 1 109 ? 42.563 -5.442 94.389 1.00 37.34 89 PRO G O 1
ATOM 13011 N N . GLU G 1 110 ? 43.143 -7.006 92.890 1.00 38.34 90 GLU G N 1
ATOM 13012 C CA . GLU G 1 110 ? 43.403 -6.044 91.794 1.00 39.68 90 GLU G CA 1
ATOM 13013 C C . GLU G 1 110 ? 42.115 -5.289 91.450 1.00 38.68 90 GLU G C 1
ATOM 13014 O O . GLU G 1 110 ? 42.186 -4.073 91.270 1.00 38.55 90 GLU G O 1
ATOM 13020 N N . GLU G 1 111 ? 40.966 -5.941 91.435 1.00 38.13 91 GLU G N 1
ATOM 13021 C CA . GLU G 1 111 ? 39.701 -5.229 91.140 1.00 39.43 91 GLU G CA 1
ATOM 13022 C C . GLU G 1 111 ? 39.319 -4.308 92.314 1.00 38.42 91 GLU G C 1
ATOM 13023 O O . GLU G 1 111 ? 39.033 -3.153 92.052 1.00 37.23 91 GLU G O 1
ATOM 13029 N N . ALA G 1 112 ? 39.317 -4.820 93.565 1.00 38.27 92 ALA G N 1
ATOM 13030 C CA . ALA G 1 112 ? 39.099 -4.042 94.817 1.00 37.69 92 ALA G CA 1
ATOM 13031 C C . ALA G 1 112 ? 40.036 -2.824 94.832 1.00 37.62 92 ALA G C 1
ATOM 13032 O O . ALA G 1 112 ? 39.571 -1.722 95.228 1.00 36.07 92 ALA G O 1
ATOM 13034 N N . ALA G 1 113 ? 41.306 -2.988 94.439 1.00 37.61 93 ALA G N 1
ATOM 13035 C CA . ALA G 1 113 ? 42.294 -1.864 94.414 1.00 39.10 93 ALA G CA 1
ATOM 13036 C C . ALA G 1 113 ? 41.848 -0.766 93.411 1.00 38.81 93 ALA G C 1
ATOM 13037 O O . ALA G 1 113 ? 41.887 0.446 93.720 1.00 39.45 93 ALA G O 1
ATOM 13039 N N . LYS G 1 114 ? 41.394 -1.173 92.244 1.00 38.48 94 LYS G N 1
ATOM 13040 C CA . LYS G 1 114 ? 40.882 -0.248 91.210 1.00 40.46 94 LYS G CA 1
ATOM 13041 C C . LYS G 1 114 ? 39.629 0.478 91.715 1.00 37.49 94 LYS G C 1
ATOM 13042 O O . LYS G 1 114 ? 39.574 1.701 91.538 1.00 36.68 94 LYS G O 1
ATOM 13048 N N . ILE G 1 115 ? 38.656 -0.247 92.281 1.00 35.87 95 ILE G N 1
ATOM 13049 C CA . ILE G 1 115 ? 37.364 0.321 92.780 1.00 35.20 95 ILE G CA 1
ATOM 13050 C C . ILE G 1 115 ? 37.653 1.361 93.889 1.00 34.78 95 ILE G C 1
ATOM 13051 O O . ILE G 1 115 ? 37.009 2.426 93.926 1.00 34.25 95 ILE G O 1
ATOM 13056 N N . TRP G 1 116 ? 38.649 1.061 94.704 1.00 34.03 96 TRP G N 1
ATOM 13057 C CA . TRP G 1 116 ? 39.098 1.914 95.814 1.00 34.22 96 TRP G CA 1
ATOM 13058 C C . TRP G 1 116 ? 39.618 3.222 95.237 1.00 34.57 96 TRP G C 1
ATOM 13059 O O . TRP G 1 116 ? 39.046 4.300 95.612 1.00 33.29 96 TRP G O 1
ATOM 13070 N N . ASN G 1 117 ? 40.622 3.110 94.359 1.00 36.46 97 ASN G N 1
ATOM 13071 C CA . ASN G 1 117 ? 41.270 4.242 93.650 1.00 38.16 97 ASN G CA 1
ATOM 13072 C C . ASN G 1 117 ? 40.243 5.134 92.936 1.00 38.02 97 ASN G C 1
ATOM 13073 O O . ASN G 1 117 ? 40.377 6.368 93.060 1.00 39.56 97 ASN G O 1
ATOM 13078 N N . ASP G 1 118 ? 39.281 4.584 92.202 1.00 37.60 98 ASP G N 1
ATOM 13079 C CA . ASP G 1 118 ? 38.462 5.375 91.237 1.00 37.63 98 ASP G CA 1
ATOM 13080 C C . ASP G 1 118 ? 37.127 5.764 91.841 1.00 37.07 98 ASP G C 1
ATOM 13081 O O . ASP G 1 118 ? 36.436 6.608 91.261 1.00 36.06 98 ASP G O 1
ATOM 13086 N N . GLN G 1 119 ? 36.697 5.054 92.862 1.00 36.38 99 GLN G N 1
ATOM 13087 C CA . GLN G 1 119 ? 35.356 5.334 93.420 1.00 37.24 99 GLN G CA 1
ATOM 13088 C C . GLN G 1 119 ? 35.408 5.480 94.944 1.00 36.57 99 GLN G C 1
ATOM 13089 O O . GLN G 1 119 ? 34.722 6.373 95.444 1.00 37.90 99 GLN G O 1
ATOM 13095 N N . VAL G 1 120 ? 36.123 4.651 95.693 1.00 34.70 100 VAL G N 1
ATOM 13096 C CA . VAL G 1 120 ? 35.825 4.687 97.141 1.00 34.17 100 VAL G CA 1
ATOM 13097 C C . VAL G 1 120 ? 36.619 5.820 97.796 1.00 34.33 100 VAL G C 1
ATOM 13098 O O . VAL G 1 120 ? 36.178 6.323 98.820 1.00 34.13 100 VAL G O 1
ATOM 13102 N N . LEU G 1 121 ? 37.752 6.197 97.222 1.00 35.62 101 LEU G N 1
ATOM 13103 C CA . LEU G 1 121 ? 38.630 7.258 97.762 1.00 36.13 101 LEU G CA 1
ATOM 13104 C C . LEU G 1 121 ? 37.935 8.614 97.749 1.00 35.54 101 LEU G C 1
ATOM 13105 O O . LEU G 1 121 ? 38.261 9.448 98.654 1.00 36.76 101 LEU G O 1
ATOM 13110 N N . ALA G 1 122 ? 37.010 8.835 96.815 1.00 34.38 102 ALA G N 1
ATOM 13111 C CA . ALA G 1 122 ? 36.243 10.095 96.706 1.00 35.04 102 ALA G CA 1
ATOM 13112 C C . ALA G 1 122 ? 35.598 10.368 98.075 1.00 34.53 102 ALA G C 1
ATOM 13113 O O . ALA G 1 122 ? 35.479 11.579 98.446 1.00 34.55 102 ALA G O 1
ATOM 13115 N N . LEU G 1 123 ? 35.207 9.298 98.782 1.00 32.37 103 LEU G N 1
ATOM 13116 C CA . LEU G 1 123 ? 34.510 9.382 100.075 1.00 31.82 103 LEU G CA 1
ATOM 13117 C C . LEU G 1 123 ? 35.478 10.007 101.077 1.00 31.69 103 LEU G C 1
ATOM 13118 O O . LEU G 1 123 ? 34.990 10.673 101.974 1.00 31.33 103 LEU G O 1
ATOM 13123 N N . ARG G 1 124 ? 36.789 9.819 100.913 1.00 32.17 104 ARG G N 1
ATOM 13124 C CA . ARG G 1 124 ? 37.804 10.538 101.721 1.00 34.16 104 ARG G CA 1
ATOM 13125 C C . ARG G 1 124 ? 38.041 11.950 101.149 1.00 34.67 104 ARG G C 1
ATOM 13126 O O . ARG G 1 124 ? 37.875 12.906 101.927 1.00 34.75 104 ARG G O 1
ATOM 13134 N N . THR G 1 125 ? 38.410 12.090 99.860 1.00 35.42 105 THR G N 1
ATOM 13135 C CA . THR G 1 125 ? 39.002 13.349 99.294 1.00 36.11 105 THR G CA 1
ATOM 13136 C C . THR G 1 125 ? 37.875 14.357 99.055 1.00 35.52 105 THR G C 1
ATOM 13137 O O . THR G 1 125 ? 38.089 15.563 99.261 1.00 36.86 105 THR G O 1
ATOM 13141 N N . SER G 1 126 ? 36.667 13.900 98.755 1.00 33.31 106 SER G N 1
ATOM 13142 C CA . SER G 1 126 ? 35.536 14.826 98.573 1.00 33.47 106 SER G CA 1
ATOM 13143 C C . SER G 1 126 ? 34.587 14.838 99.796 1.00 32.78 106 SER G C 1
ATOM 13144 O O . SER G 1 126 ? 34.062 15.935 100.124 1.00 32.68 106 SER G O 1
ATOM 13147 N N . HIS G 1 127 ? 34.390 13.717 100.505 1.00 31.57 107 HIS G N 1
ATOM 13148 C CA . HIS G 1 127 ? 33.386 13.587 101.597 1.00 31.74 107 HIS G CA 1
ATOM 13149 C C . HIS G 1 127 ? 34.039 13.544 103.006 1.00 30.24 107 HIS G C 1
ATOM 13150 O O . HIS G 1 127 ? 33.300 13.470 103.956 1.00 28.91 107 HIS G O 1
ATOM 13157 N N . HIS G 1 128 ? 35.369 13.495 103.103 1.00 30.76 108 HIS G N 1
ATOM 13158 C CA . HIS G 1 128 ? 36.198 13.449 104.341 1.00 31.27 108 HIS G CA 1
ATOM 13159 C C . HIS G 1 128 ? 35.621 12.450 105.334 1.00 32.26 108 HIS G C 1
ATOM 13160 O O . HIS G 1 128 ? 35.608 12.771 106.536 1.00 32.80 108 HIS G O 1
ATOM 13167 N N . LYS G 1 129 ? 35.218 11.278 104.836 1.00 32.15 109 LYS G N 1
ATOM 13168 C CA . LYS G 1 129 ? 34.873 10.106 105.655 1.00 31.96 109 LYS G CA 1
ATOM 13169 C C . LYS G 1 129 ? 36.152 9.322 105.869 1.00 31.77 109 LYS G C 1
ATOM 13170 O O . LYS G 1 129 ? 37.065 9.406 104.995 1.00 31.11 109 LYS G O 1
ATOM 13176 N N . ARG G 1 130 ? 36.188 8.530 106.947 1.00 31.12 110 ARG G N 1
ATOM 13177 C CA . ARG G 1 130 ? 37.329 7.625 107.185 1.00 31.76 110 ARG G CA 1
ATOM 13178 C C . ARG G 1 130 ? 36.967 6.256 106.617 1.00 29.17 110 ARG G C 1
ATOM 13179 O O . ARG G 1 130 ? 35.780 5.951 106.534 1.00 28.33 110 ARG G O 1
ATOM 13187 N N . LEU G 1 131 ? 37.950 5.474 106.205 1.00 28.57 111 LEU G N 1
ATOM 13188 C CA . LEU G 1 131 ? 37.677 4.265 105.394 1.00 28.56 111 LEU G CA 1
ATOM 13189 C C . LEU G 1 131 ? 38.347 3.036 105.998 1.00 28.31 111 LEU G C 1
ATOM 13190 O O . LEU G 1 131 ? 39.571 3.043 106.261 1.00 27.75 111 LEU G O 1
ATOM 13195 N N . VAL G 1 132 ? 37.562 1.976 106.117 1.00 28.22 112 VAL G N 1
ATOM 13196 C CA . VAL G 1 132 ? 38.102 0.668 106.559 1.00 28.56 112 VAL G CA 1
ATOM 13197 C C . VAL G 1 132 ? 38.401 -0.207 105.330 1.00 28.77 112 VAL G C 1
ATOM 13198 O O . VAL G 1 132 ? 37.530 -0.296 104.446 1.00 28.83 112 VAL G O 1
ATOM 13202 N N . SER G 1 133 ? 39.571 -0.877 105.322 1.00 28.98 113 SER G N 1
ATOM 13203 C CA . SER G 1 133 ? 39.938 -1.954 104.362 1.00 29.02 113 SER G CA 1
ATOM 13204 C C . SER G 1 133 ? 38.792 -2.972 104.269 1.00 28.18 113 SER G C 1
ATOM 13205 O O . SER G 1 133 ? 37.947 -3.082 105.177 1.00 26.97 113 SER G O 1
ATOM 13208 N N . PRO G 1 134 ? 38.708 -3.735 103.148 1.00 28.55 114 PRO G N 1
ATOM 13209 C CA . PRO G 1 134 ? 37.929 -4.959 103.139 1.00 28.51 114 PRO G CA 1
ATOM 13210 C C . PRO G 1 134 ? 38.269 -5.718 104.423 1.00 27.45 114 PRO G C 1
ATOM 13211 O O . PRO G 1 134 ? 39.417 -5.707 104.800 1.00 27.41 114 PRO G O 1
ATOM 13215 N N . SER G 1 135 ? 37.276 -6.383 104.999 1.00 26.88 115 SER G N 1
ATOM 13216 C CA . SER G 1 135 ? 37.456 -7.317 106.125 1.00 27.17 115 SER G CA 1
ATOM 13217 C C . SER G 1 135 ? 37.442 -8.772 105.580 1.00 27.94 115 SER G C 1
ATOM 13218 O O . SER G 1 135 ? 36.364 -9.322 105.252 1.00 27.54 115 SER G O 1
ATOM 13221 N N . CYS G 1 136 ? 38.619 -9.366 105.501 1.00 28.64 116 CYS G N 1
ATOM 13222 C CA . CYS G 1 136 ? 38.851 -10.745 105.012 1.00 30.02 116 CYS G CA 1
ATOM 13223 C C . CYS G 1 136 ? 38.842 -11.782 106.152 1.00 31.15 116 CYS G C 1
ATOM 13224 O O . CYS G 1 136 ? 39.227 -11.415 107.296 1.00 31.88 116 CYS G O 1
ATOM 13227 N N . ALA G 1 137 ? 38.557 -13.061 105.856 1.00 31.78 117 ALA G N 1
ATOM 13228 C CA . ALA G 1 137 ? 38.676 -14.176 106.836 1.00 33.54 117 ALA G CA 1
ATOM 13229 C C . ALA G 1 137 ? 40.131 -14.327 107.268 1.00 34.37 117 ALA G C 1
ATOM 13230 O O . ALA G 1 137 ? 41.007 -13.974 106.442 1.00 35.72 117 ALA G O 1
ATOM 13232 N N . SER G 1 138 ? 40.372 -14.867 108.468 1.00 34.90 118 SER G N 1
ATOM 13233 C CA . SER G 1 138 ? 41.734 -15.124 109.010 1.00 35.89 118 SER G CA 1
ATOM 13234 C C . SER G 1 138 ? 42.340 -16.449 108.480 1.00 37.22 118 SER G C 1
ATOM 13235 O O . SER G 1 138 ? 43.333 -16.922 109.085 1.00 37.89 118 SER G O 1
ATOM 13238 N N . ASP G 1 139 ? 41.824 -17.042 107.398 1.00 37.59 119 ASP G N 1
ATOM 13239 C CA . ASP G 1 139 ? 42.456 -18.239 106.767 1.00 39.01 119 ASP G CA 1
ATOM 13240 C C . ASP G 1 139 ? 43.558 -17.756 105.834 1.00 39.59 119 ASP G C 1
ATOM 13241 O O . ASP G 1 139 ? 43.687 -16.556 105.597 1.00 40.08 119 ASP G O 1
ATOM 13246 N N . PRO G 1 140 ? 44.416 -18.655 105.314 1.00 39.27 120 PRO G N 1
ATOM 13247 C CA . PRO G 1 140 ? 45.538 -18.214 104.485 1.00 38.91 120 PRO G CA 1
ATOM 13248 C C . PRO G 1 140 ? 45.059 -17.394 103.278 1.00 37.98 120 PRO G C 1
ATOM 13249 O O . PRO G 1 140 ? 45.771 -16.484 102.875 1.00 38.14 120 PRO G O 1
ATOM 13253 N N . ALA G 1 141 ? 43.879 -17.729 102.765 1.00 36.76 121 ALA G N 1
ATOM 13254 C CA . ALA G 1 141 ? 43.270 -17.100 101.564 1.00 38.03 121 ALA G CA 1
ATOM 13255 C C . ALA G 1 141 ? 42.955 -15.635 101.875 1.00 36.85 121 ALA G C 1
ATOM 13256 O O . ALA G 1 141 ? 43.299 -14.752 101.042 1.00 34.18 121 ALA G O 1
ATOM 13258 N N . GLY G 1 142 ? 42.383 -15.405 103.074 1.00 37.32 122 GLY G N 1
ATOM 13259 C CA . GLY G 1 142 ? 42.066 -14.062 103.594 1.00 36.72 122 GLY G CA 1
ATOM 13260 C C . GLY G 1 142 ? 43.329 -13.262 103.881 1.00 37.37 122 GLY G C 1
ATOM 13261 O O . GLY G 1 142 ? 43.413 -12.122 103.431 1.00 35.57 122 GLY G O 1
ATOM 13262 N N . ILE G 1 143 ? 44.299 -13.832 104.598 1.00 38.56 123 ILE G N 1
ATOM 13263 C CA . ILE G 1 143 ? 45.606 -13.144 104.867 1.00 39.50 123 ILE G CA 1
ATOM 13264 C C . ILE G 1 143 ? 46.304 -12.758 103.548 1.00 40.60 123 ILE G C 1
ATOM 13265 O O . ILE G 1 143 ? 46.889 -11.674 103.512 1.00 39.84 123 ILE G O 1
ATOM 13270 N N . ALA G 1 144 ? 46.328 -13.643 102.535 1.00 40.97 124 ALA G N 1
ATOM 13271 C CA . ALA G 1 144 ? 47.016 -13.411 101.232 1.00 42.02 124 ALA G CA 1
ATOM 13272 C C . ALA G 1 144 ? 46.279 -12.289 100.479 1.00 40.88 124 ALA G C 1
ATOM 13273 O O . ALA G 1 144 ? 46.977 -11.430 99.884 1.00 44.02 124 ALA G O 1
ATOM 13275 N N . TRP G 1 145 ? 44.944 -12.271 100.528 1.00 38.75 125 TRP G N 1
ATOM 13276 C CA . TRP G 1 145 ? 44.105 -11.250 99.859 1.00 38.26 125 TRP G CA 1
ATOM 13277 C C . TRP G 1 145 ? 44.429 -9.883 100.476 1.00 38.72 125 TRP G C 1
ATOM 13278 O O . TRP G 1 145 ? 44.911 -9.013 99.717 1.00 38.02 125 TRP G O 1
ATOM 13289 N N . ILE G 1 146 ? 44.251 -9.724 101.802 1.00 38.20 126 ILE G N 1
ATOM 13290 C CA . ILE G 1 146 ? 44.518 -8.418 102.470 1.00 38.06 126 ILE G CA 1
ATOM 13291 C C . ILE G 1 146 ? 46.002 -8.045 102.325 1.00 38.73 126 ILE G C 1
ATOM 13292 O O . ILE G 1 146 ? 46.267 -6.842 102.174 1.00 40.77 126 ILE G O 1
ATOM 13297 N N . LYS G 1 147 ? 46.958 -8.977 102.336 1.00 39.45 127 LYS G N 1
ATOM 13298 C CA . LYS G 1 147 ? 48.395 -8.595 102.153 1.00 41.30 127 LYS G CA 1
ATOM 13299 C C . LYS G 1 147 ? 48.602 -7.979 100.752 1.00 40.98 127 LYS G C 1
ATOM 13300 O O . LYS G 1 147 ? 49.309 -6.948 100.657 1.00 39.51 127 LYS G O 1
ATOM 13306 N N . LYS G 1 148 ? 48.002 -8.564 99.707 1.00 40.22 128 LYS G N 1
ATOM 13307 C CA . LYS G 1 148 ? 48.150 -8.039 98.325 1.00 41.50 128 LYS G CA 1
ATOM 13308 C C . LYS G 1 148 ? 47.456 -6.674 98.185 1.00 39.19 128 LYS G C 1
ATOM 13309 O O . LYS G 1 148 ? 48.069 -5.781 97.602 1.00 39.08 128 LYS G O 1
ATOM 13315 N N . TRP G 1 149 ? 46.208 -6.535 98.650 1.00 38.59 129 TRP G N 1
ATOM 13316 C CA . TRP G 1 149 ? 45.365 -5.323 98.457 1.00 38.14 129 TRP G CA 1
ATOM 13317 C C . TRP G 1 149 ? 46.043 -4.141 99.181 1.00 39.61 129 TRP G C 1
ATOM 13318 O O . TRP G 1 149 ? 46.190 -3.004 98.569 1.00 37.80 129 TRP G O 1
ATOM 13329 N N . MET G 1 150 ? 46.526 -4.420 100.392 1.00 38.64 130 MET G N 1
ATOM 13330 C CA . MET G 1 150 ? 47.245 -3.423 101.213 1.00 39.78 130 MET G CA 1
ATOM 13331 C C . MET G 1 150 ? 48.466 -2.972 100.430 1.00 40.62 130 MET G C 1
ATOM 13332 O O . MET G 1 150 ? 48.724 -1.739 100.382 1.00 41.27 130 MET G O 1
ATOM 13337 N N . ASN G 1 151 ? 49.178 -3.898 99.813 1.00 40.60 131 ASN G N 1
ATOM 13338 C CA . ASN G 1 151 ? 50.392 -3.504 99.065 1.00 42.45 131 ASN G CA 1
ATOM 13339 C C . ASN G 1 151 ? 49.951 -2.647 97.871 1.00 41.35 131 ASN G C 1
ATOM 13340 O O . ASN G 1 151 ? 50.570 -1.599 97.624 1.00 43.22 131 ASN G O 1
ATOM 13345 N N . LEU G 1 152 ? 48.899 -3.049 97.171 1.00 39.77 132 LEU G N 1
ATOM 13346 C CA . LEU G 1 152 ? 48.455 -2.352 95.932 1.00 38.97 132 LEU G CA 1
ATOM 13347 C C . LEU G 1 152 ? 48.040 -0.910 96.246 1.00 37.73 132 LEU G C 1
ATOM 13348 O O . LEU G 1 152 ? 48.238 -0.089 95.399 1.00 36.51 132 LEU G O 1
ATOM 13353 N N . VAL G 1 153 ? 47.462 -0.636 97.414 1.00 37.04 133 VAL G N 1
ATOM 13354 C CA . VAL G 1 153 ? 46.831 0.677 97.686 1.00 37.73 133 VAL G CA 1
ATOM 13355 C C . VAL G 1 153 ? 47.696 1.467 98.670 1.00 38.95 133 VAL G C 1
ATOM 13356 O O . VAL G 1 153 ? 47.180 2.438 99.185 1.00 39.93 133 VAL G O 1
ATOM 13360 N N . ALA G 1 154 ? 48.976 1.127 98.849 1.00 41.47 134 ALA G N 1
ATOM 13361 C CA . ALA G 1 154 ? 49.870 1.711 99.898 1.00 42.98 134 ALA G CA 1
ATOM 13362 C C . ALA G 1 154 ? 50.030 3.241 99.760 1.00 45.55 134 ALA G C 1
ATOM 13363 O O . ALA G 1 154 ? 50.315 3.909 100.816 1.00 44.95 134 ALA G O 1
ATOM 13365 N N . LYS G 1 155 ? 49.829 3.809 98.563 1.00 44.97 135 LYS G N 1
ATOM 13366 C CA . LYS G 1 155 ? 49.905 5.283 98.367 1.00 46.34 135 LYS G CA 1
ATOM 13367 C C . LYS G 1 155 ? 48.602 5.957 98.806 1.00 43.49 135 LYS G C 1
ATOM 13368 O O . LYS G 1 155 ? 48.668 7.151 99.061 1.00 40.40 135 LYS G O 1
ATOM 13374 N N . ASN G 1 156 ? 47.494 5.208 98.932 1.00 40.99 136 ASN G N 1
ATOM 13375 C CA . ASN G 1 156 ? 46.180 5.704 99.423 1.00 38.97 136 ASN G CA 1
ATOM 13376 C C . ASN G 1 156 ? 45.602 4.722 100.442 1.00 37.69 136 ASN G C 1
ATOM 13377 O O . ASN G 1 156 ? 44.505 4.171 100.286 1.00 37.08 136 ASN G O 1
ATOM 13382 N N . PRO G 1 157 ? 46.298 4.539 101.578 1.00 35.60 137 PRO G N 1
ATOM 13383 C CA . PRO G 1 157 ? 45.986 3.430 102.459 1.00 34.65 137 PRO G CA 1
ATOM 13384 C C . PRO G 1 157 ? 44.665 3.714 103.148 1.00 32.77 137 PRO G C 1
ATOM 13385 O O . PRO G 1 157 ? 44.243 4.861 103.365 1.00 30.62 137 PRO G O 1
ATOM 13389 N N . PRO G 1 158 ? 44.043 2.640 103.643 1.00 31.66 138 PRO G N 1
ATOM 13390 C CA . PRO G 1 158 ? 42.822 2.775 104.444 1.00 30.84 138 PRO G CA 1
ATOM 13391 C C . PRO G 1 158 ? 43.126 3.459 105.769 1.00 29.95 138 PRO G C 1
ATOM 13392 O O . PRO G 1 158 ? 44.251 3.351 106.224 1.00 29.00 138 PRO G O 1
ATOM 13396 N N . ASP G 1 159 ? 42.121 4.063 106.386 1.00 30.61 139 ASP G N 1
ATOM 13397 C CA . ASP G 1 159 ? 42.267 4.590 107.769 1.00 32.34 139 ASP G CA 1
ATOM 13398 C C . ASP G 1 159 ? 42.430 3.428 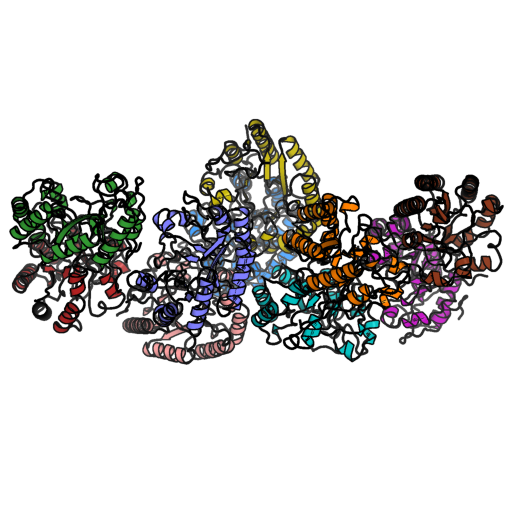108.748 1.00 32.26 139 ASP G C 1
ATOM 13399 O O . ASP G 1 159 ? 43.200 3.543 109.678 1.00 32.83 139 ASP G O 1
ATOM 13404 N N . TYR G 1 160 ? 41.748 2.323 108.516 1.00 31.35 140 TYR G N 1
ATOM 13405 C CA . TYR G 1 160 ? 41.730 1.187 109.480 1.00 31.02 140 TYR G CA 1
ATOM 13406 C C . TYR G 1 160 ? 41.881 -0.115 108.719 1.00 30.92 140 TYR G C 1
ATOM 13407 O O . TYR G 1 160 ? 41.380 -0.171 107.548 1.00 29.31 140 TYR G O 1
ATOM 13416 N N . LEU G 1 161 ? 42.516 -1.109 109.356 1.00 30.86 141 LEU G N 1
ATOM 13417 C CA . LEU G 1 161 ? 42.667 -2.462 108.800 1.00 30.62 141 LEU G CA 1
ATOM 13418 C C . LEU G 1 161 ? 41.558 -3.300 109.424 1.00 29.94 141 LEU G C 1
ATOM 13419 O O . LEU G 1 161 ? 41.558 -3.412 110.658 1.00 28.76 141 LEU G O 1
ATOM 13424 N N . GLY G 1 162 ? 40.586 -3.723 108.600 1.00 29.29 142 GLY G N 1
ATOM 13425 C CA . GLY G 1 162 ? 39.441 -4.564 108.984 1.00 28.99 142 GLY G CA 1
ATOM 13426 C C . GLY G 1 162 ? 39.888 -6.027 109.023 1.00 29.58 142 GLY G C 1
ATOM 13427 O O . GLY G 1 162 ? 40.524 -6.476 108.024 1.00 29.84 142 GLY G O 1
ATOM 13428 N N . LEU G 1 163 ? 39.571 -6.747 110.113 1.00 29.50 143 LEU G N 1
ATOM 13429 C CA . LEU G 1 163 ? 39.918 -8.179 110.324 1.00 29.33 143 LEU G CA 1
ATOM 13430 C C . LEU G 1 163 ? 38.688 -8.910 110.851 1.00 29.34 143 LEU G C 1
ATOM 13431 O O . LEU G 1 163 ? 37.893 -8.339 111.593 1.00 28.99 143 LEU G O 1
ATOM 13436 N N . HIS G 1 164 ? 38.605 -10.189 110.537 1.00 29.93 144 HIS G N 1
ATOM 13437 C CA . HIS G 1 164 ? 37.619 -11.149 111.084 1.00 29.39 144 HIS G CA 1
ATOM 13438 C C . HIS G 1 164 ? 38.396 -12.252 111.798 1.00 29.77 144 HIS G C 1
ATOM 13439 O O . HIS G 1 164 ? 39.489 -12.632 111.315 1.00 30.64 144 HIS G O 1
ATOM 13446 N N . TRP G 1 165 ? 37.923 -12.720 112.940 1.00 29.59 145 TRP G N 1
ATOM 13447 C CA . TRP G 1 165 ? 38.576 -13.886 113.566 1.00 29.93 145 TRP G CA 1
ATOM 13448 C C . TRP G 1 165 ? 37.526 -14.712 114.266 1.00 29.90 145 TRP G C 1
ATOM 13449 O O . TRP G 1 165 ? 36.635 -14.188 114.922 1.00 28.70 145 TRP G O 1
ATOM 13460 N N . TYR G 1 166 ? 37.635 -16.005 114.056 1.00 31.09 146 TYR G N 1
ATOM 13461 C CA . TYR G 1 166 ? 36.747 -17.006 114.665 1.00 31.45 146 TYR G CA 1
ATOM 13462 C C . TYR G 1 166 ? 37.624 -18.190 115.061 1.00 32.40 146 TYR G C 1
ATOM 13463 O O . TYR G 1 166 ? 38.502 -18.632 114.265 1.00 32.77 146 TYR G O 1
ATOM 13472 N N . GLY G 1 167 ? 37.427 -18.647 116.290 1.00 32.99 147 GLY G N 1
ATOM 13473 C CA . GLY G 1 167 ? 38.279 -19.665 116.901 1.00 34.07 147 GLY G CA 1
ATOM 13474 C C . GLY G 1 167 ? 37.790 -20.026 118.275 1.00 34.22 147 GLY G C 1
ATOM 13475 O O . GLY G 1 167 ? 36.741 -19.478 118.722 1.00 33.76 147 GLY G O 1
ATOM 13476 N N . THR G 1 168 ? 38.539 -20.946 118.902 1.00 34.24 148 THR G N 1
ATOM 13477 C CA . THR G 1 168 ? 38.250 -21.472 120.260 1.00 33.66 148 THR G CA 1
ATOM 13478 C C . THR G 1 168 ? 39.326 -21.044 121.256 1.00 33.59 148 THR G C 1
ATOM 13479 O O . THR G 1 168 ? 38.991 -21.102 122.455 1.00 33.50 148 THR G O 1
ATOM 13483 N N . LYS G 1 169 ? 40.507 -20.600 120.800 1.00 34.21 149 LYS G N 1
ATOM 13484 C CA . LYS G 1 169 ? 41.644 -20.207 121.678 1.00 35.45 149 LYS G CA 1
ATOM 13485 C C . LYS G 1 169 ? 41.953 -18.698 121.677 1.00 35.45 149 LYS G C 1
ATOM 13486 O O . LYS G 1 169 ? 42.569 -18.226 120.697 1.00 33.43 149 LYS G O 1
ATOM 13492 N N . GLY G 1 170 ? 41.720 -18.018 122.821 1.00 35.84 150 GLY G N 1
ATOM 13493 C CA . GLY G 1 170 ? 41.951 -16.554 123.000 1.00 36.12 150 GLY G CA 1
ATOM 13494 C C . GLY G 1 170 ? 43.381 -16.213 122.611 1.00 38.25 150 GLY G C 1
ATOM 13495 O O . GLY G 1 170 ? 43.612 -15.342 121.740 1.00 36.45 150 GLY G O 1
ATOM 13496 N N . ASP G 1 171 ? 44.340 -16.998 123.102 1.00 40.22 151 ASP G N 1
ATOM 13497 C CA . ASP G 1 171 ? 45.774 -16.738 122.819 1.00 42.13 151 ASP G CA 1
ATOM 13498 C C . ASP G 1 171 ? 46.021 -16.766 121.307 1.00 41.26 151 ASP G C 1
ATOM 13499 O O . ASP G 1 171 ? 46.950 -16.081 120.883 1.00 41.71 151 ASP G O 1
ATOM 13504 N N . GLU G 1 172 ? 45.229 -17.502 120.521 1.00 41.90 152 GLU G N 1
ATOM 13505 C CA . GLU G 1 172 ? 45.390 -17.543 119.026 1.00 41.68 152 GLU G CA 1
ATOM 13506 C C . GLU G 1 172 ? 44.898 -16.220 118.393 1.00 38.72 152 GLU G C 1
ATOM 13507 O O . GLU G 1 172 ? 45.559 -15.726 117.419 1.00 36.40 152 GLU G O 1
ATOM 13513 N N . MET G 1 173 ? 43.773 -15.677 118.874 1.00 35.51 153 MET G N 1
ATOM 13514 C CA . MET G 1 173 ? 43.202 -14.421 118.320 1.00 34.23 153 MET G CA 1
ATOM 13515 C C . MET G 1 173 ? 44.188 -13.277 118.581 1.00 34.29 153 MET G C 1
ATOM 13516 O O . MET G 1 173 ? 44.452 -12.522 117.647 1.00 34.58 153 MET G O 1
ATOM 13521 N N . ILE G 1 174 ? 44.739 -13.215 119.796 1.00 34.18 154 ILE G N 1
ATOM 13522 C CA . ILE G 1 174 ? 45.810 -12.269 120.216 1.00 33.93 154 ILE G CA 1
ATOM 13523 C C . ILE G 1 174 ? 47.025 -12.419 119.304 1.00 35.07 154 ILE G C 1
ATOM 13524 O O . ILE G 1 174 ? 47.519 -11.371 118.802 1.00 36.12 154 ILE G O 1
ATOM 13529 N N . ARG G 1 175 ? 47.537 -13.638 119.132 1.00 36.91 155 ARG G N 1
ATOM 13530 C CA . ARG G 1 175 ? 48.688 -13.898 118.237 1.00 39.23 155 ARG G CA 1
ATOM 13531 C C . ARG G 1 175 ? 48.342 -13.401 116.845 1.00 37.92 155 ARG G C 1
ATOM 13532 O O . ARG G 1 175 ? 49.186 -12.710 116.288 1.00 38.89 155 ARG G O 1
ATOM 13540 N N . TYR G 1 176 ? 47.134 -13.687 116.350 1.00 36.17 156 TYR G N 1
ATOM 13541 C CA . TYR G 1 176 ? 46.702 -13.194 115.016 1.00 37.07 156 TYR G CA 1
ATOM 13542 C C . TYR G 1 176 ? 46.725 -11.651 114.952 1.00 36.18 156 TYR G C 1
ATOM 13543 O O . TYR G 1 176 ? 47.300 -11.103 114.003 1.00 37.34 156 TYR G O 1
ATOM 13552 N N . LEU G 1 177 ? 46.085 -10.964 115.893 1.00 36.51 157 LEU G N 1
ATOM 13553 C CA . LEU G 1 177 ? 46.035 -9.457 115.903 1.00 35.53 157 LEU G CA 1
ATOM 13554 C C . LEU G 1 177 ? 47.461 -8.895 115.970 1.00 36.21 157 LEU G C 1
ATOM 13555 O O . LEU G 1 177 ? 47.804 -8.025 115.163 1.00 35.65 157 LEU G O 1
ATOM 13560 N N . GLU G 1 178 ? 48.306 -9.409 116.854 1.00 38.39 158 GLU G N 1
ATOM 13561 C CA . GLU G 1 178 ? 49.712 -8.939 116.940 1.00 40.48 158 GLU G CA 1
ATOM 13562 C C . GLU G 1 178 ? 50.429 -9.171 115.610 1.00 41.54 158 GLU G C 1
ATOM 13563 O O . GLU G 1 178 ? 51.199 -8.303 115.199 1.00 42.87 158 GLU G O 1
ATOM 13569 N N . SER G 1 179 ? 50.163 -10.278 114.933 1.00 40.66 159 SER G N 1
ATOM 13570 C CA . SER G 1 179 ? 50.859 -10.614 113.668 1.00 41.72 159 SER G CA 1
ATOM 13571 C C . SER G 1 179 ? 50.424 -9.625 112.552 1.00 41.30 159 SER G C 1
ATOM 13572 O O . SER G 1 179 ? 51.302 -9.091 111.794 1.00 41.24 159 SER G O 1
ATOM 13575 N N . MET G 1 180 ? 49.120 -9.362 112.431 1.00 40.04 160 MET G N 1
ATOM 13576 C CA . MET G 1 180 ? 48.589 -8.413 111.420 1.00 39.79 160 MET G CA 1
ATOM 13577 C C . MET G 1 180 ? 49.090 -7.003 111.763 1.00 38.34 160 MET G C 1
ATOM 13578 O O . MET G 1 180 ? 49.596 -6.327 110.848 1.00 36.16 160 MET G O 1
ATOM 13583 N N . HIS G 1 181 ? 49.126 -6.630 113.048 1.00 38.56 161 HIS G N 1
ATOM 13584 C CA . HIS G 1 181 ? 49.701 -5.332 113.480 1.00 39.81 161 HIS G CA 1
ATOM 13585 C C . HIS G 1 181 ? 51.132 -5.178 112.954 1.00 39.75 161 HIS G C 1
ATOM 13586 O O . HIS G 1 181 ? 51.409 -4.095 112.374 1.00 37.82 161 HIS G O 1
ATOM 13593 N N . LYS G 1 182 ? 52.001 -6.175 113.143 1.00 41.51 162 LYS G N 1
ATOM 13594 C CA . LYS G 1 182 ? 53.438 -6.095 112.750 1.00 45.19 162 LYS G CA 1
ATOM 13595 C C . LYS G 1 182 ? 53.547 -5.935 111.228 1.00 44.65 162 LYS G C 1
ATOM 13596 O O . LYS G 1 182 ? 54.258 -5.016 110.756 1.00 45.20 162 LYS G O 1
ATOM 13602 N N . GLU G 1 183 ? 52.776 -6.744 110.508 1.00 46.26 163 GLU G N 1
ATOM 13603 C CA . GLU G 1 183 ? 52.660 -6.785 109.024 1.00 47.72 163 GLU G CA 1
ATOM 13604 C C . GLU G 1 183 ? 52.114 -5.429 108.495 1.00 47.54 163 GLU G C 1
ATOM 13605 O O . GLU G 1 183 ? 52.764 -4.813 107.623 1.00 49.90 163 GLU G O 1
ATOM 13611 N N . HIS G 1 184 ? 50.967 -4.948 108.979 1.00 44.84 164 HIS G N 1
ATOM 13612 C CA . HIS G 1 184 ? 50.335 -3.676 108.523 1.00 42.98 164 HIS G CA 1
ATOM 13613 C C . HIS G 1 184 ? 50.382 -2.677 109.674 1.00 41.72 164 HIS G C 1
ATOM 13614 O O . HIS G 1 184 ? 49.358 -2.425 110.319 1.00 40.42 164 HIS G O 1
ATOM 13621 N N . PRO G 1 185 ? 51.579 -2.103 109.965 1.00 42.60 165 PRO G N 1
ATOM 13622 C CA . PRO G 1 185 ? 51.826 -1.356 111.200 1.00 43.41 165 PRO G CA 1
ATOM 13623 C C . PRO G 1 185 ? 51.299 0.075 111.115 1.00 44.32 165 PRO G C 1
ATOM 13624 O O . PRO G 1 185 ? 51.205 0.689 112.164 1.00 43.49 165 PRO G O 1
ATOM 13628 N N . HIS G 1 186 ? 50.967 0.531 109.901 1.00 44.68 166 HIS G N 1
ATOM 13629 C CA . HIS G 1 186 ? 50.795 1.975 109.591 1.00 46.39 166 HIS G CA 1
ATOM 13630 C C . HIS G 1 186 ? 49.387 2.433 110.002 1.00 43.70 166 HIS G C 1
ATOM 13631 O O . HIS G 1 186 ? 49.160 3.629 109.969 1.00 45.68 166 HIS G O 1
ATOM 13638 N N . GLN G 1 187 ? 48.462 1.557 110.402 1.00 41.29 167 GLN G N 1
ATOM 13639 C CA . GLN G 1 187 ? 47.105 2.045 110.760 1.00 41.16 167 GLN G CA 1
ATOM 13640 C C . GLN G 1 187 ? 46.488 1.192 111.848 1.00 37.80 167 GLN G C 1
ATOM 13641 O O . GLN G 1 187 ? 46.904 0.081 112.082 1.00 38.19 167 GLN G O 1
ATOM 13647 N N . PRO G 1 188 ? 45.501 1.729 112.590 1.00 35.35 168 PRO G N 1
ATOM 13648 C CA . PRO G 1 188 ? 44.827 0.944 113.597 1.00 33.65 168 PRO G CA 1
ATOM 13649 C C . PRO G 1 188 ? 43.980 -0.177 112.963 1.00 32.28 168 PRO G C 1
ATOM 13650 O O . PRO G 1 188 ? 43.630 -0.134 111.789 1.00 30.41 168 PRO G O 1
ATOM 13654 N N . ILE G 1 189 ? 43.717 -1.195 113.781 1.00 31.69 169 ILE G N 1
ATOM 13655 C CA . ILE G 1 189 ? 42.913 -2.391 113.384 1.00 30.64 169 ILE G CA 1
ATOM 13656 C C . ILE G 1 189 ? 41.492 -2.192 113.899 1.00 28.83 169 ILE G C 1
ATOM 13657 O O . ILE G 1 189 ? 41.311 -1.651 114.984 1.00 28.58 169 ILE G O 1
ATOM 13662 N N . ILE G 1 190 ? 40.524 -2.554 113.084 1.00 28.04 170 ILE G N 1
ATOM 13663 C CA . ILE G 1 190 ? 39.116 -2.765 113.504 1.00 27.55 170 ILE G CA 1
ATOM 13664 C C . ILE G 1 190 ? 38.785 -4.255 113.313 1.00 27.25 170 ILE G C 1
ATOM 13665 O O . ILE G 1 190 ? 38.924 -4.730 112.164 1.00 27.45 170 ILE G O 1
ATOM 13670 N N . VAL G 1 191 ? 38.385 -4.942 114.389 1.00 26.25 171 VAL G N 1
ATOM 13671 C CA . VAL G 1 191 ? 37.926 -6.350 114.333 1.00 25.42 171 VAL G CA 1
ATOM 13672 C C . VAL G 1 191 ? 36.427 -6.273 114.054 1.00 24.97 171 VAL G C 1
ATOM 13673 O O . VAL G 1 191 ? 35.648 -6.189 114.990 1.00 23.75 171 VAL G O 1
ATOM 13677 N N . SER G 1 192 ? 36.073 -6.242 112.761 1.00 24.83 172 SER G N 1
ATOM 13678 C CA . SER G 1 192 ? 34.697 -6.010 112.270 1.00 25.07 172 SER G CA 1
ATOM 13679 C C . SER G 1 192 ? 33.750 -7.169 112.566 1.00 25.07 172 SER G C 1
ATOM 13680 O O . SER G 1 192 ? 32.528 -6.943 112.467 1.00 25.10 172 SER G O 1
ATOM 13683 N N . GLU G 1 193 ? 34.285 -8.380 112.805 1.00 25.81 173 GLU G N 1
ATOM 13684 C CA . GLU G 1 193 ? 33.563 -9.606 113.251 1.00 26.42 173 GLU G CA 1
ATOM 13685 C C . GLU G 1 193 ? 34.533 -10.535 114.026 1.00 26.34 173 GLU G C 1
ATOM 13686 O O . GLU G 1 193 ? 35.643 -10.816 113.551 1.00 26.12 173 GLU G O 1
ATOM 13692 N N . TRP G 1 194 ? 34.165 -10.936 115.225 1.00 26.06 174 TRP G N 1
ATOM 13693 C CA . TRP G 1 194 ? 34.882 -12.011 115.923 1.00 26.67 174 TRP G CA 1
ATOM 13694 C C . TRP G 1 194 ? 33.902 -12.735 116.838 1.00 27.24 174 TRP G C 1
ATOM 13695 O O . TRP G 1 194 ? 32.827 -12.144 117.210 1.00 26.52 174 TRP G O 1
ATOM 13706 N N . ALA G 1 195 ? 34.249 -13.997 117.185 1.00 27.67 175 ALA G N 1
ATOM 13707 C CA . ALA G 1 195 ? 33.566 -14.709 118.276 1.00 28.04 175 ALA G CA 1
ATOM 13708 C C . ALA G 1 195 ? 34.313 -15.999 118.629 1.00 28.69 175 ALA G C 1
ATOM 13709 O O . ALA G 1 195 ? 35.189 -16.438 117.822 1.00 29.03 175 ALA G O 1
ATOM 13711 N N . SER G 1 196 ? 34.031 -16.540 119.821 1.00 29.49 176 SER G N 1
ATOM 13712 C CA . SER G 1 196 ? 34.369 -17.949 120.162 1.00 30.45 176 SER G CA 1
ATOM 13713 C C . SER G 1 196 ? 33.479 -18.851 119.331 1.00 29.80 176 SER G C 1
ATOM 13714 O O . SER G 1 196 ? 32.302 -18.595 119.218 1.00 29.29 176 SER G O 1
ATOM 13717 N N . THR G 1 197 ? 34.043 -19.904 118.795 1.00 31.88 177 THR G N 1
ATOM 13718 C CA . THR G 1 197 ? 33.226 -20.980 118.149 1.00 32.15 177 THR G CA 1
ATOM 13719 C C . THR G 1 197 ? 33.169 -22.226 119.029 1.00 33.32 177 THR G C 1
ATOM 13720 O O . THR G 1 197 ? 32.569 -23.220 118.558 1.00 33.60 177 THR G O 1
ATOM 13724 N N . SER G 1 198 ? 33.721 -22.186 120.247 1.00 33.95 178 SER G N 1
ATOM 13725 C CA . SER G 1 198 ? 33.680 -23.315 121.222 1.00 34.38 178 SER G CA 1
ATOM 13726 C C . SER G 1 198 ? 32.220 -23.650 121.561 1.00 32.82 178 SER G C 1
ATOM 13727 O O . SER G 1 198 ? 31.415 -22.702 121.625 1.00 29.70 178 SER G O 1
ATOM 13730 N N . ARG G 1 199 ? 31.867 -24.942 121.753 1.00 31.69 179 ARG G N 1
ATOM 13731 C CA . ARG G 1 199 ? 30.477 -25.310 122.147 1.00 31.50 179 ARG G CA 1
ATOM 13732 C C . ARG G 1 199 ? 30.409 -25.405 123.667 1.00 31.68 179 ARG G C 1
ATOM 13733 O O . ARG G 1 199 ? 29.312 -25.722 124.207 1.00 32.91 179 ARG G O 1
ATOM 13741 N N . SER G 1 200 ? 31.536 -25.171 124.347 1.00 30.89 180 SER G N 1
ATOM 13742 C CA . SER G 1 200 ? 31.604 -24.994 125.821 1.00 30.82 180 SER G CA 1
ATOM 13743 C C . SER G 1 200 ? 31.381 -23.506 126.195 1.00 31.00 180 SER G C 1
ATOM 13744 O O . SER G 1 200 ? 32.320 -22.684 125.984 1.00 29.09 180 SER G O 1
ATOM 13747 N N . TYR G 1 201 ? 30.231 -23.203 126.796 1.00 31.53 181 TYR G N 1
ATOM 13748 C CA . TYR G 1 201 ? 29.869 -21.838 127.234 1.00 32.00 181 TYR G CA 1
ATOM 13749 C C . TYR G 1 201 ? 30.953 -21.274 128.150 1.00 31.75 181 TYR G C 1
ATOM 13750 O O . TYR G 1 201 ? 31.409 -20.160 127.947 1.00 31.18 181 TYR G O 1
ATOM 13759 N N . PRO G 1 202 ? 31.464 -22.001 129.166 1.00 32.37 182 PRO G N 1
ATOM 13760 C CA . PRO G 1 202 ? 32.580 -21.459 129.950 1.00 32.43 182 PRO G CA 1
ATOM 13761 C C . PRO G 1 202 ? 33.789 -20.989 129.103 1.00 31.84 182 PRO G C 1
ATOM 13762 O O . PRO G 1 202 ? 34.412 -19.961 129.464 1.00 31.76 182 PRO G O 1
ATOM 13766 N N . ASP G 1 203 ? 34.134 -21.718 128.047 1.00 31.66 183 ASP G N 1
ATOM 13767 C CA . ASP G 1 203 ? 35.254 -21.373 127.131 1.00 31.73 183 ASP G CA 1
ATOM 13768 C C . ASP G 1 203 ? 34.829 -20.231 126.189 1.00 30.89 183 ASP G C 1
ATOM 13769 O O . ASP G 1 203 ? 35.722 -19.501 125.784 1.00 30.86 183 ASP G O 1
ATOM 13774 N N . VAL G 1 204 ? 33.548 -20.121 125.824 1.00 30.08 184 VAL G N 1
ATOM 13775 C CA . VAL G 1 204 ? 33.065 -18.959 125.031 1.00 31.05 184 VAL G CA 1
ATOM 13776 C C . VAL G 1 204 ? 33.289 -17.687 125.864 1.00 30.55 184 VAL G C 1
ATOM 13777 O O . VAL G 1 204 ? 33.997 -16.761 125.427 1.00 31.26 184 VAL G O 1
ATOM 13781 N N . LEU G 1 205 ? 32.748 -17.705 127.071 1.00 30.61 185 LEU G N 1
ATOM 13782 C CA . LEU G 1 205 ? 32.794 -16.605 128.061 1.00 29.99 185 LEU G CA 1
ATOM 13783 C C . LEU G 1 205 ? 34.256 -16.274 128.339 1.00 30.50 185 LEU G C 1
ATOM 13784 O O . LEU G 1 205 ? 34.596 -15.078 128.326 1.00 30.89 185 LEU G O 1
ATOM 13789 N N . GLY G 1 206 ? 35.094 -17.250 128.625 1.00 30.28 186 GLY G N 1
ATOM 13790 C CA . GLY G 1 206 ? 36.481 -16.982 129.039 1.00 30.56 186 GLY G CA 1
ATOM 13791 C C . GLY G 1 206 ? 37.265 -16.351 127.907 1.00 30.55 186 GLY G C 1
ATOM 13792 O O . GLY G 1 206 ? 38.087 -15.451 128.158 1.00 30.51 186 GLY G O 1
ATOM 13793 N N . LEU G 1 207 ? 37.008 -16.763 126.670 1.00 30.85 187 LEU G N 1
ATOM 13794 C CA . LEU G 1 207 ? 37.684 -16.151 125.498 1.00 30.58 187 LEU G CA 1
ATOM 13795 C C . LEU G 1 207 ? 37.172 -14.715 125.296 1.00 30.33 187 LEU G C 1
ATOM 13796 O O . LEU G 1 207 ? 38.005 -13.786 125.002 1.00 30.59 187 LEU G O 1
ATOM 13801 N N . THR G 1 208 ? 35.856 -14.531 125.347 1.00 29.37 188 THR G N 1
ATOM 13802 C CA . THR G 1 208 ? 35.262 -13.221 125.055 1.00 29.08 188 THR G CA 1
ATOM 13803 C C . THR G 1 208 ? 35.815 -12.213 126.070 1.00 28.89 188 THR G C 1
ATOM 13804 O O . THR G 1 208 ? 36.218 -11.102 125.636 1.00 28.64 188 THR G O 1
ATOM 13808 N N . VAL G 1 209 ? 35.870 -12.606 127.361 1.00 28.74 189 VAL G N 1
ATOM 13809 C CA . VAL G 1 209 ? 36.360 -11.755 128.498 1.00 28.60 189 VAL G CA 1
ATOM 13810 C C . VAL G 1 209 ? 37.841 -11.475 128.251 1.00 29.46 189 VAL G C 1
ATOM 13811 O O . VAL G 1 209 ? 38.203 -10.318 128.234 1.00 29.74 189 VAL G O 1
ATOM 13815 N N . GLN G 1 210 ? 38.663 -12.496 128.013 1.00 30.58 190 GLN G N 1
ATOM 13816 C CA . GLN G 1 210 ? 40.120 -12.308 127.717 1.00 31.10 190 GLN G CA 1
ATOM 13817 C C . GLN G 1 210 ? 40.322 -11.267 126.602 1.00 30.12 190 GLN G C 1
ATOM 13818 O O . GLN G 1 210 ? 41.153 -10.350 126.724 1.00 29.98 190 GLN G O 1
ATOM 13824 N N . LEU G 1 211 ? 39.591 -11.429 125.521 1.00 29.68 191 LEU G N 1
ATOM 13825 C CA . LEU G 1 211 ? 39.858 -10.693 124.259 1.00 29.46 191 LEU G CA 1
ATOM 13826 C C . LEU G 1 211 ? 39.304 -9.257 124.331 1.00 29.29 191 LEU G C 1
ATOM 13827 O O . LEU G 1 211 ? 40.041 -8.340 123.906 1.00 28.96 191 LEU G O 1
ATOM 13832 N N . ALA G 1 212 ? 38.117 -9.040 124.911 1.00 29.24 192 ALA G N 1
ATOM 13833 C CA . ALA G 1 212 ? 37.599 -7.672 125.136 1.00 29.13 192 ALA G CA 1
ATOM 13834 C C . ALA G 1 212 ? 38.611 -6.914 126.014 1.00 29.76 192 ALA G C 1
ATOM 13835 O O . ALA G 1 212 ? 39.007 -5.798 125.626 1.00 28.96 192 ALA G O 1
ATOM 13837 N N . ASN G 1 213 ? 39.074 -7.526 127.120 1.00 29.63 193 ASN G N 1
ATOM 13838 C CA . ASN G 1 213 ? 39.948 -6.813 128.085 1.00 30.10 193 ASN G CA 1
ATOM 13839 C C . ASN G 1 213 ? 41.302 -6.561 127.425 1.00 30.19 193 ASN G C 1
ATOM 13840 O O . ASN G 1 213 ? 41.803 -5.427 127.553 1.00 31.34 193 ASN G O 1
ATOM 13845 N N . TRP G 1 214 ? 41.831 -7.512 126.686 1.00 30.93 194 TRP G N 1
ATOM 13846 C CA . TRP G 1 214 ? 43.109 -7.359 125.939 1.00 31.60 194 TRP G CA 1
ATOM 13847 C C . TRP G 1 214 ? 43.006 -6.216 124.926 1.00 31.49 194 TRP G C 1
ATOM 13848 O O . TRP G 1 214 ? 43.917 -5.366 124.861 1.00 30.73 194 TRP G O 1
ATOM 13859 N N . MET G 1 215 ? 41.919 -6.206 124.150 1.00 31.40 195 MET G N 1
ATOM 13860 C CA . MET G 1 215 ? 41.713 -5.250 123.046 1.00 30.38 195 MET G CA 1
ATOM 13861 C C . MET G 1 215 ? 41.425 -3.873 123.660 1.00 30.65 195 MET G C 1
ATOM 13862 O O . MET G 1 215 ? 41.982 -2.915 123.170 1.00 29.06 195 MET G O 1
ATOM 13867 N N . ASP G 1 216 ? 40.653 -3.827 124.746 1.00 30.85 196 ASP G N 1
ATOM 13868 C CA . ASP G 1 216 ? 40.338 -2.569 125.476 1.00 30.79 196 ASP G CA 1
ATOM 13869 C C . ASP G 1 216 ? 41.635 -1.870 125.895 1.00 31.56 196 ASP G C 1
ATOM 13870 O O . ASP G 1 216 ? 41.608 -0.633 125.996 1.00 31.81 196 ASP G O 1
ATOM 13875 N N . SER G 1 217 ? 42.696 -2.625 126.176 1.00 32.74 197 SER G N 1
ATOM 13876 C CA . SER G 1 217 ? 44.012 -2.163 126.702 1.00 33.63 197 SER G CA 1
ATOM 13877 C C . SER G 1 217 ? 45.000 -1.968 125.553 1.00 34.29 197 SER G C 1
ATOM 13878 O O . SER G 1 217 ? 46.123 -1.559 125.817 1.00 35.78 197 SER G O 1
ATOM 13881 N N . THR G 1 218 ? 44.676 -2.375 124.341 1.00 33.29 198 THR G N 1
ATOM 13882 C CA . THR G 1 218 ? 45.668 -2.305 123.243 1.00 34.17 198 THR G CA 1
ATOM 13883 C C . THR G 1 218 ? 45.352 -1.052 122.420 1.00 33.03 198 THR G C 1
ATOM 13884 O O . THR G 1 218 ? 44.275 -0.943 121.822 1.00 31.58 198 THR G O 1
ATOM 13888 N N . PRO G 1 219 ? 46.245 -0.036 122.407 1.00 33.05 199 PRO G N 1
ATOM 13889 C CA . PRO G 1 219 ? 45.901 1.239 121.796 1.00 33.03 199 PRO G CA 1
ATOM 13890 C C . PRO G 1 219 ? 45.603 1.116 120.292 1.00 32.63 199 PRO G C 1
ATOM 13891 O O . PRO G 1 219 ? 44.841 1.959 119.779 1.00 33.58 199 PRO G O 1
ATOM 13895 N N . TRP G 1 220 ? 46.249 0.182 119.592 1.00 31.66 200 TRP G N 1
ATOM 13896 C CA . TRP G 1 220 ? 46.148 0.102 118.103 1.00 30.83 200 TRP G CA 1
ATOM 13897 C C . TRP G 1 220 ? 44.946 -0.761 117.683 1.00 29.59 200 TRP G C 1
ATOM 13898 O O . TRP G 1 220 ? 44.769 -1.001 116.470 1.00 29.57 200 TRP G O 1
ATOM 13909 N N . VAL G 1 221 ? 44.129 -1.219 118.621 1.00 28.83 201 VAL G N 1
ATOM 13910 C CA . VAL G 1 221 ? 42.797 -1.764 118.278 1.00 27.97 201 VAL G CA 1
ATOM 13911 C C . VAL G 1 221 ? 41.821 -0.623 118.508 1.00 26.45 201 VAL G C 1
ATOM 13912 O O . VAL G 1 221 ? 41.612 -0.251 119.697 1.00 25.96 201 VAL G O 1
ATOM 13916 N N . ALA G 1 222 ? 41.204 -0.133 117.441 1.00 25.66 202 ALA G N 1
ATOM 13917 C CA . ALA G 1 222 ? 40.288 1.021 117.515 1.00 25.52 202 ALA G CA 1
ATOM 13918 C C . ALA G 1 222 ? 38.922 0.569 117.995 1.00 25.61 202 ALA G C 1
ATOM 13919 O O . ALA G 1 222 ? 38.322 1.240 118.839 1.00 25.23 202 ALA G O 1
ATOM 13921 N N . GLU G 1 223 ? 38.390 -0.493 117.396 1.00 25.60 203 GLU G N 1
ATOM 13922 C CA . GLU G 1 223 ? 37.105 -1.062 117.850 1.00 26.29 203 GLU G CA 1
ATOM 13923 C C . GLU G 1 223 ? 37.047 -2.549 117.456 1.00 26.36 203 GLU G C 1
ATOM 13924 O O . GLU G 1 223 ? 37.805 -2.961 116.573 1.00 26.50 203 GLU G O 1
ATOM 13930 N N . TYR G 1 224 ? 36.129 -3.287 118.056 1.00 26.60 204 TYR G N 1
ATOM 13931 C CA . TYR G 1 224 ? 35.938 -4.743 117.835 1.00 26.87 204 TYR G CA 1
ATOM 13932 C C . TYR G 1 224 ? 34.463 -5.046 117.995 1.00 26.52 204 TYR G C 1
ATOM 13933 O O . TYR G 1 224 ? 33.826 -4.359 118.789 1.00 26.30 204 TYR G O 1
ATOM 13942 N N . ALA G 1 225 ? 33.975 -6.049 117.268 1.00 26.38 205 ALA G N 1
ATOM 13943 C CA . ALA G 1 225 ? 32.542 -6.275 116.976 1.00 26.19 205 ALA G CA 1
ATOM 13944 C C . ALA G 1 225 ? 32.243 -7.755 117.189 1.00 26.61 205 ALA G C 1
ATOM 13945 O O . ALA G 1 225 ? 32.553 -8.576 116.279 1.00 27.40 205 ALA G O 1
ATOM 13947 N N . LEU G 1 226 ? 31.645 -8.083 118.312 1.00 26.65 206 LEU G N 1
ATOM 13948 C CA . LEU G 1 226 ? 31.320 -9.485 118.671 1.00 26.84 206 LEU G CA 1
ATOM 13949 C C . LEU G 1 226 ? 30.092 -9.933 117.884 1.00 27.07 206 LEU G C 1
ATOM 13950 O O . LEU G 1 226 ? 29.015 -9.277 117.970 1.00 27.24 206 LEU G O 1
ATOM 13955 N N . PHE G 1 227 ? 30.231 -11.068 117.227 1.00 27.44 207 PHE G N 1
ATOM 13956 C CA . PHE G 1 227 ? 29.218 -11.691 116.360 1.00 28.36 207 PHE G CA 1
ATOM 13957 C C . PHE G 1 227 ? 28.219 -12.508 117.177 1.00 27.67 207 PHE G C 1
ATOM 13958 O O . PHE G 1 227 ? 28.647 -13.142 118.074 1.00 28.11 207 PHE G O 1
ATOM 13966 N N . GLY G 1 228 ? 26.935 -12.452 116.875 1.00 27.25 208 GLY G N 1
ATOM 13967 C CA . GLY G 1 228 ? 25.976 -13.409 117.443 1.00 27.89 208 GLY G CA 1
ATOM 13968 C C . GLY G 1 228 ? 24.659 -12.812 117.848 1.00 28.27 208 GLY G C 1
ATOM 13969 O O . GLY G 1 228 ? 23.817 -13.582 118.383 1.00 27.80 208 GLY G O 1
ATOM 13970 N N . CYS G 1 229 ? 24.433 -11.507 117.644 1.00 28.54 209 CYS G N 1
ATOM 13971 C CA . CYS G 1 229 ? 23.198 -10.834 118.147 1.00 28.34 209 CYS G CA 1
ATOM 13972 C C . CYS G 1 229 ? 22.111 -10.988 117.095 1.00 28.35 209 CYS G C 1
ATOM 13973 O O . CYS G 1 229 ? 21.853 -10.001 116.345 1.00 30.18 209 CYS G O 1
ATOM 13976 N N . MET G 1 230 ? 21.535 -12.182 116.986 1.00 27.71 210 MET G N 1
ATOM 13977 C CA . MET G 1 230 ? 20.421 -12.494 116.044 1.00 28.49 210 MET G CA 1
ATOM 13978 C C . MET G 1 230 ? 19.694 -13.737 116.583 1.00 28.45 210 MET G C 1
ATOM 13979 O O . MET G 1 230 ? 20.298 -14.445 117.361 1.00 28.68 210 MET G O 1
ATOM 13984 N N . ARG G 1 231 ? 18.454 -13.983 116.179 1.00 28.64 211 ARG G N 1
ATOM 13985 C CA . ARG G 1 231 ? 17.562 -14.994 116.784 1.00 29.13 211 ARG G CA 1
ATOM 13986 C C . ARG G 1 231 ? 17.956 -16.412 116.344 1.00 30.62 211 ARG G C 1
ATOM 13987 O O . ARG G 1 231 ? 17.767 -17.302 117.178 1.00 30.15 211 ARG G O 1
ATOM 13995 N N . GLN G 1 232 ? 18.506 -16.584 115.130 1.00 31.61 212 GLN G N 1
ATOM 13996 C CA . GLN G 1 232 ? 18.833 -17.896 114.479 1.00 34.35 212 GLN G CA 1
ATOM 13997 C C . GLN G 1 232 ? 20.343 -17.954 114.263 1.00 33.88 212 GLN G C 1
ATOM 13998 O O . GLN G 1 232 ? 21.021 -16.871 114.238 1.00 34.23 212 GLN G O 1
ATOM 14004 N N . MET G 1 233 ? 20.893 -19.155 114.259 1.00 32.19 213 MET G N 1
ATOM 14005 C CA . MET G 1 233 ? 22.322 -19.402 113.954 1.00 32.10 213 MET G CA 1
ATOM 14006 C C . MET G 1 233 ? 22.534 -18.991 112.503 1.00 31.73 213 MET G C 1
ATOM 14007 O O . MET G 1 233 ? 21.644 -19.241 111.697 1.00 30.41 213 MET G O 1
ATOM 14012 N N . ALA G 1 234 ? 23.576 -18.205 112.258 1.00 32.87 214 ALA G N 1
ATOM 14013 C CA . ALA G 1 234 ? 23.924 -17.604 110.949 1.00 32.92 214 ALA G CA 1
ATOM 14014 C C . ALA G 1 234 ? 24.281 -18.759 110.043 1.00 34.43 214 ALA G C 1
ATOM 14015 O O . ALA G 1 234 ? 23.993 -18.676 108.889 1.00 34.44 214 ALA G O 1
ATOM 14017 N N . ASP G 1 235 ? 24.993 -19.730 110.600 1.00 35.52 215 ASP G N 1
ATOM 14018 C CA . ASP G 1 235 ? 25.439 -20.931 109.867 1.00 36.73 215 ASP G CA 1
ATOM 14019 C C . ASP G 1 235 ? 25.758 -21.999 110.913 1.00 37.42 215 ASP G C 1
ATOM 14020 O O . ASP G 1 235 ? 25.443 -21.779 112.091 1.00 35.97 215 ASP G O 1
ATOM 14025 N N . ASP G 1 236 ? 26.380 -23.098 110.492 1.00 38.40 216 ASP G N 1
ATOM 14026 C CA . ASP G 1 236 ? 26.779 -24.238 111.360 1.00 39.24 216 ASP G CA 1
ATOM 14027 C C . ASP G 1 236 ? 28.173 -24.008 111.909 1.00 37.81 216 ASP G C 1
ATOM 14028 O O . ASP G 1 236 ? 28.600 -24.830 112.715 1.00 36.42 216 ASP G O 1
ATOM 14033 N N . PHE G 1 237 ? 28.890 -23.000 111.434 1.00 36.91 217 PHE G N 1
ATOM 14034 C CA . PHE G 1 237 ? 30.269 -22.754 111.902 1.00 37.78 217 PHE G CA 1
ATOM 14035 C C . PHE G 1 237 ? 30.193 -22.019 113.264 1.00 35.58 217 PHE G C 1
ATOM 14036 O O . PHE G 1 237 ? 30.940 -22.394 114.182 1.00 33.52 217 PHE G O 1
ATOM 14044 N N . VAL G 1 238 ? 29.309 -21.012 113.426 1.00 32.38 218 VAL G N 1
ATOM 14045 C CA . VAL G 1 238 ? 29.201 -20.245 114.705 1.00 31.59 218 VAL G CA 1
ATOM 14046 C C . VAL G 1 238 ? 28.602 -21.158 115.788 1.00 31.03 218 VAL G C 1
ATOM 14047 O O . VAL G 1 238 ? 27.886 -22.169 115.446 1.00 29.81 218 VAL G O 1
ATOM 14051 N N . SER G 1 239 ? 28.959 -20.869 117.041 1.00 30.14 219 SER G N 1
ATOM 14052 C CA . SER G 1 239 ? 28.542 -21.639 118.229 1.00 30.50 219 SER G CA 1
ATOM 14053 C C . SER G 1 239 ? 27.187 -21.177 118.759 1.00 30.48 219 SER G C 1
ATOM 14054 O O . SER G 1 239 ? 26.990 -20.009 119.125 1.00 28.16 219 SER G O 1
ATOM 14057 N N . PRO G 1 240 ? 26.212 -22.105 118.913 1.00 30.99 220 PRO G N 1
ATOM 14058 C CA . PRO G 1 240 ? 24.998 -21.782 119.665 1.00 31.20 220 PRO G CA 1
ATOM 14059 C C . PRO G 1 240 ? 25.318 -21.159 121.036 1.00 31.08 220 PRO G C 1
ATOM 14060 O O . PRO G 1 240 ? 24.528 -20.290 121.504 1.00 29.74 220 PRO G O 1
ATOM 14064 N N . GLU G 1 241 ? 26.457 -21.544 121.627 1.00 31.35 221 GLU G N 1
ATOM 14065 C CA . GLU G 1 241 ? 26.814 -21.069 122.998 1.00 32.94 221 GLU G CA 1
ATOM 14066 C C . GLU G 1 241 ? 27.243 -19.593 122.948 1.00 30.79 221 GLU G C 1
ATOM 14067 O O . GLU G 1 241 ? 27.204 -18.991 124.007 1.00 30.19 221 GLU G O 1
ATOM 14073 N N . ALA G 1 242 ? 27.679 -19.088 121.780 1.00 29.46 222 ALA G N 1
ATOM 14074 C CA . ALA G 1 242 ? 28.133 -17.687 121.533 1.00 28.56 222 ALA G CA 1
ATOM 14075 C C . ALA G 1 242 ? 26.989 -16.744 121.177 1.00 27.15 222 ALA G C 1
ATOM 14076 O O . ALA G 1 242 ? 27.275 -15.520 120.970 1.00 26.62 222 ALA G O 1
ATOM 14078 N N . GLN G 1 243 ? 25.761 -17.234 121.076 1.00 26.69 223 GLN G N 1
ATOM 14079 C CA . GLN G 1 243 ? 24.633 -16.374 120.663 1.00 27.02 223 GLN G CA 1
ATOM 14080 C C . GLN G 1 243 ? 24.472 -15.238 121.686 1.00 26.00 223 GLN G C 1
ATOM 14081 O O . GLN G 1 243 ? 24.570 -15.485 122.911 1.00 25.71 223 GLN G O 1
ATOM 14087 N N . LEU G 1 244 ? 24.162 -14.043 121.185 1.00 25.81 224 LEU G N 1
ATOM 14088 C CA . LEU G 1 244 ? 23.957 -12.802 122.000 1.00 25.04 224 LEU G CA 1
ATOM 14089 C C . LEU G 1 244 ? 22.476 -12.513 122.076 1.00 24.85 224 LEU G C 1
ATOM 14090 O O . LEU G 1 244 ? 22.087 -11.643 122.767 1.00 25.31 224 LEU G O 1
ATOM 14095 N N . MET G 1 245 ? 21.666 -13.269 121.371 1.00 25.60 225 MET G N 1
ATOM 14096 C CA . MET G 1 245 ? 20.199 -13.061 121.418 1.00 26.01 225 MET G CA 1
ATOM 14097 C C . MET G 1 245 ? 19.573 -14.457 121.489 1.00 26.37 225 MET G C 1
ATOM 14098 O O . MET G 1 245 ? 20.073 -15.314 120.816 1.00 25.59 225 MET G O 1
ATOM 14103 N N . ASN G 1 246 ? 18.463 -14.593 122.189 1.00 26.97 226 ASN G N 1
ATOM 14104 C CA . ASN G 1 246 ? 17.702 -15.860 122.312 1.00 28.00 226 ASN G CA 1
ATOM 14105 C C . ASN G 1 246 ? 16.739 -15.891 121.128 1.00 29.52 226 ASN G C 1
ATOM 14106 O O . ASN G 1 246 ? 16.788 -14.940 120.292 1.00 28.01 226 ASN G O 1
ATOM 14111 N N . LYS G 1 247 ? 16.015 -17.011 120.967 1.00 31.00 227 LYS G N 1
ATOM 14112 C CA . LYS G 1 247 ? 15.045 -17.211 119.858 1.00 32.09 227 LYS G CA 1
ATOM 14113 C C . LYS G 1 247 ? 13.869 -16.260 119.998 1.00 30.77 227 LYS G C 1
ATOM 14114 O O . LYS G 1 247 ? 13.251 -15.991 118.979 1.00 29.86 227 LYS G O 1
ATOM 14120 N N . ASP G 1 248 ? 13.576 -15.703 121.177 1.00 29.60 228 ASP G N 1
ATOM 14121 C CA . ASP G 1 248 ? 12.408 -14.799 121.294 1.00 29.32 228 ASP G CA 1
ATOM 14122 C C . ASP G 1 248 ? 12.823 -13.321 121.188 1.00 29.19 228 ASP G C 1
ATOM 14123 O O . ASP G 1 248 ? 11.976 -12.443 121.393 1.00 29.85 228 ASP G O 1
ATOM 14128 N N . GLY G 1 249 ? 14.090 -13.055 120.898 1.00 28.54 229 GLY G N 1
ATOM 14129 C CA . GLY G 1 249 ? 14.598 -11.678 120.792 1.00 28.54 229 GLY G CA 1
ATOM 14130 C C . GLY G 1 249 ? 15.140 -11.135 122.114 1.00 27.97 229 GLY G C 1
ATOM 14131 O O . GLY G 1 249 ? 15.722 -10.075 122.031 1.00 27.49 229 GLY G O 1
ATOM 14132 N N . SER G 1 250 ? 15.057 -11.864 123.249 1.00 27.76 230 SER G N 1
ATOM 14133 C CA . SER G 1 250 ? 15.744 -11.477 124.532 1.00 28.07 230 SER G CA 1
ATOM 14134 C C . SER G 1 250 ? 17.261 -11.592 124.332 1.00 27.99 230 SER G C 1
ATOM 14135 O O . SER G 1 250 ? 17.664 -12.296 123.377 1.00 27.06 230 SER G O 1
ATOM 14138 N N . PHE G 1 251 ? 18.068 -10.873 125.124 1.00 27.75 231 PHE G N 1
ATOM 14139 C CA . PHE G 1 251 ? 19.551 -10.931 125.110 1.00 27.42 231 PHE G CA 1
ATOM 14140 C C . PHE G 1 251 ? 20.029 -12.028 126.063 1.00 27.51 231 PHE G C 1
ATOM 14141 O O . PHE G 1 251 ? 19.448 -12.270 127.056 1.00 27.54 231 PHE G O 1
ATOM 14149 N N . THR G 1 252 ? 21.125 -12.668 125.710 1.00 27.52 232 THR G N 1
ATOM 14150 C CA . THR G 1 252 ? 21.821 -13.663 126.537 1.00 27.25 232 THR G CA 1
ATOM 14151 C C . THR G 1 252 ? 22.687 -12.926 127.545 1.00 27.38 232 THR G C 1
ATOM 14152 O O . THR G 1 252 ? 22.930 -11.696 127.381 1.00 28.05 232 THR G O 1
ATOM 14156 N N . ASP G 1 253 ? 23.113 -13.631 128.577 1.00 26.46 233 ASP G N 1
ATOM 14157 C CA . ASP G 1 253 ? 24.070 -13.125 129.566 1.00 26.20 233 ASP G CA 1
ATOM 14158 C C . ASP G 1 253 ? 25.330 -12.636 128.864 1.00 25.80 233 ASP G C 1
ATOM 14159 O O . ASP G 1 253 ? 25.901 -11.583 129.321 1.00 26.11 233 ASP G O 1
ATOM 14164 N N . LEU G 1 254 ? 25.801 -13.318 127.834 1.00 25.05 234 LEU G N 1
ATOM 14165 C CA . LEU G 1 254 ? 27.099 -12.972 127.214 1.00 24.89 234 LEU G CA 1
ATOM 14166 C C . LEU G 1 254 ? 26.974 -11.567 126.577 1.00 24.90 234 LEU G C 1
ATOM 14167 O O . LEU G 1 254 ? 27.952 -10.797 126.696 1.00 25.21 234 LEU G O 1
ATOM 14172 N N . MET G 1 255 ? 25.803 -11.275 125.991 1.00 24.88 235 MET G N 1
ATOM 14173 C CA . MET G 1 255 ? 25.406 -9.958 125.436 1.00 25.29 235 MET G CA 1
ATOM 14174 C C . MET G 1 255 ? 25.369 -8.906 126.567 1.00 25.51 235 MET G C 1
ATOM 14175 O O . MET G 1 255 ? 25.995 -7.866 126.423 1.00 25.15 235 MET G O 1
ATOM 14180 N N . TRP G 1 256 ? 24.685 -9.179 127.674 1.00 26.28 236 TRP G N 1
ATOM 14181 C CA . TRP G 1 256 ? 24.626 -8.224 128.803 1.00 26.40 236 TRP G CA 1
ATOM 14182 C C . TRP G 1 256 ? 26.050 -7.829 129.146 1.00 25.99 236 TRP G C 1
ATOM 14183 O O . TRP G 1 256 ? 26.312 -6.626 129.236 1.00 25.77 236 TRP G O 1
ATOM 14194 N N . LYS G 1 257 ? 26.932 -8.801 129.379 1.00 25.92 237 LYS G N 1
ATOM 14195 C CA . LYS G 1 257 ? 28.298 -8.511 129.869 1.00 25.44 237 LYS G CA 1
ATOM 14196 C C . LYS G 1 257 ? 29.035 -7.669 128.800 1.00 25.50 237 LYS G C 1
ATOM 14197 O O . LYS G 1 257 ? 29.754 -6.744 129.199 1.00 25.14 237 LYS G O 1
ATOM 14203 N N . TYR G 1 258 ? 28.885 -8.004 127.506 1.00 25.04 238 TYR G N 1
ATOM 14204 C CA . TYR G 1 258 ? 29.628 -7.390 126.368 1.00 24.83 238 TYR G CA 1
ATOM 14205 C C . TYR G 1 258 ? 29.251 -5.895 126.321 1.00 24.62 238 TYR G C 1
ATOM 14206 O O . TYR G 1 258 ? 30.162 -5.054 126.075 1.00 24.03 238 TYR G O 1
ATOM 14215 N N . MET G 1 259 ? 27.949 -5.625 126.484 1.00 24.67 239 MET G N 1
ATOM 14216 C CA . MET G 1 259 ? 27.359 -4.285 126.305 1.00 25.40 239 MET G CA 1
ATOM 14217 C C . MET G 1 259 ? 27.393 -3.513 127.635 1.00 26.38 239 MET G C 1
ATOM 14218 O O . MET G 1 259 ? 27.146 -2.289 127.577 1.00 26.06 239 MET G O 1
ATOM 14223 N N . SER G 1 260 ? 27.759 -4.137 128.765 1.00 26.51 240 SER G N 1
ATOM 14224 C CA . SER G 1 260 ? 27.650 -3.490 130.105 1.00 26.79 240 SER G CA 1
ATOM 14225 C C . SER G 1 260 ? 28.976 -3.368 130.863 1.00 27.68 240 SER G C 1
ATOM 14226 O O . SER G 1 260 ? 29.123 -2.401 131.655 1.00 28.22 240 SER G O 1
ATOM 14229 N N . ASP G 1 261 ? 29.886 -4.325 130.736 1.00 28.52 241 ASP G N 1
ATOM 14230 C CA . ASP G 1 261 ? 30.967 -4.501 131.754 1.00 29.12 241 ASP G CA 1
ATOM 14231 C C . ASP G 1 261 ? 32.315 -4.169 131.118 1.00 28.33 241 ASP G C 1
ATOM 14232 O O . ASP G 1 261 ? 32.748 -4.824 130.148 1.00 27.34 241 ASP G O 1
ATOM 14237 N N . GLN G 1 262 ? 32.989 -3.205 131.706 1.00 28.14 242 GLN G N 1
ATOM 14238 C CA . GLN G 1 262 ? 34.363 -2.813 131.315 1.00 28.27 242 GLN G CA 1
ATOM 14239 C C . GLN G 1 262 ? 35.095 -2.508 132.622 1.00 29.47 242 GLN G C 1
ATOM 14240 O O . GLN G 1 262 ? 34.696 -1.577 133.317 1.00 28.15 242 GLN G O 1
ATOM 14246 N N . PRO G 1 263 ? 36.065 -3.340 133.065 1.00 30.64 243 PRO G N 1
ATOM 14247 C CA . PRO G 1 263 ? 36.439 -4.570 132.368 1.00 30.95 243 PRO G CA 1
ATOM 14248 C C . PRO G 1 263 ? 35.339 -5.640 132.277 1.00 31.79 243 PRO G C 1
ATOM 14249 O O . PRO G 1 263 ? 34.418 -5.697 133.117 1.00 31.98 243 PRO G O 1
ATOM 14253 N N . MET G 1 264 ? 35.490 -6.557 131.311 1.00 31.92 244 MET G N 1
ATOM 14254 C CA . MET G 1 264 ? 34.615 -7.753 131.275 1.00 32.19 244 MET G CA 1
ATOM 14255 C C . MET G 1 264 ? 35.081 -8.775 132.318 1.00 32.80 244 MET G C 1
ATOM 14256 O O . MET G 1 264 ? 36.316 -8.874 132.551 1.00 33.40 244 MET G O 1
ATOM 14261 N N . HIS G 1 265 ? 34.144 -9.583 132.806 1.00 32.57 245 HIS G N 1
ATOM 14262 C CA . HIS G 1 265 ? 34.475 -10.662 133.757 1.00 32.70 245 HIS G CA 1
ATOM 14263 C C . HIS G 1 265 ? 33.498 -11.820 133.563 1.00 33.52 245 HIS G C 1
ATOM 14264 O O . HIS G 1 265 ? 32.357 -11.600 133.088 1.00 31.54 245 HIS G O 1
ATOM 14271 N N . ILE G 1 266 ? 33.898 -13.001 134.047 1.00 35.48 246 ILE G N 1
ATOM 14272 C CA . ILE G 1 266 ? 33.074 -14.234 133.929 1.00 36.80 246 ILE G CA 1
ATOM 14273 C C . ILE G 1 266 ? 31.948 -14.140 134.961 1.00 36.66 246 ILE G C 1
ATOM 14274 O O . ILE G 1 266 ? 31.001 -14.925 135.031 1.00 37.65 246 ILE G O 1
ATOM 14280 N N . SER H 1 19 ? -23.552 14.479 91.206 1.00 59.39 -1 SER H N 1
ATOM 14281 C CA . SER H 1 19 ? -23.492 13.210 91.997 1.00 60.88 -1 SER H CA 1
ATOM 14282 C C . SER H 1 19 ? -22.327 13.216 93.014 1.00 60.46 -1 SER H C 1
ATOM 14283 O O . SER H 1 19 ? -22.334 12.346 93.931 1.00 60.14 -1 SER H O 1
ATOM 14286 N N . HIS H 1 20 ? -21.334 14.108 92.848 1.00 56.93 0 HIS H N 1
ATOM 14287 C CA . HIS H 1 20 ? -20.025 14.108 93.578 1.00 53.28 0 HIS H CA 1
ATOM 14288 C C . HIS H 1 20 ? -19.796 15.544 94.086 1.00 48.87 0 HIS H C 1
ATOM 14289 O O . HIS H 1 20 ? -20.105 16.473 93.357 1.00 48.09 0 HIS H O 1
ATOM 14296 N N . MET H 1 21 ? -19.284 15.768 95.290 1.00 47.12 1 MET H N 1
ATOM 14297 C CA . MET H 1 21 ? -18.575 17.057 95.528 1.00 45.62 1 MET H CA 1
ATOM 14298 C C . MET H 1 21 ? -17.434 17.117 94.500 1.00 43.66 1 MET H C 1
ATOM 14299 O O . MET H 1 21 ? -16.668 16.133 94.406 1.00 41.33 1 MET H O 1
ATOM 14304 N N . VAL H 1 22 ? -17.325 18.231 93.780 1.00 41.16 2 VAL H N 1
ATOM 14305 C CA . VAL H 1 22 ? -16.232 18.521 92.813 1.00 40.22 2 VAL H CA 1
ATOM 14306 C C . VAL H 1 22 ? -15.019 19.032 93.594 1.00 39.82 2 VAL H C 1
ATOM 14307 O O . VAL H 1 22 ? -15.119 20.077 94.284 1.00 39.95 2 VAL H O 1
ATOM 14311 N N . LYS H 1 23 ? -13.908 18.328 93.468 1.00 38.65 3 LYS H N 1
ATOM 14312 C CA . LYS H 1 23 ? -12.643 18.579 94.169 1.00 38.51 3 LYS H CA 1
ATOM 14313 C C . LYS H 1 23 ? -11.539 18.897 93.159 1.00 37.96 3 LYS H C 1
ATOM 14314 O O . LYS H 1 23 ? -10.826 17.938 92.753 1.00 38.01 3 LYS H O 1
ATOM 14320 N N . LYS H 1 24 ? -11.335 20.176 92.824 1.00 36.64 4 LYS H N 1
ATOM 14321 C CA . LYS H 1 24 ? -10.267 20.596 91.881 1.00 36.29 4 LYS H CA 1
ATOM 14322 C C . LYS H 1 24 ? -9.317 21.602 92.518 1.00 33.79 4 LYS H C 1
ATOM 14323 O O . LYS H 1 24 ? -8.475 22.109 91.749 1.00 33.66 4 LYS H O 1
ATOM 14329 N N . ARG H 1 25 ? -9.385 21.858 93.831 1.00 33.24 5 ARG H N 1
ATOM 14330 C CA . ARG H 1 25 ? -8.732 23.082 94.402 1.00 31.59 5 ARG H CA 1
ATOM 14331 C C . ARG H 1 25 ? -7.414 22.627 94.975 1.00 30.19 5 ARG H C 1
ATOM 14332 O O . ARG H 1 25 ? -7.413 21.650 95.685 1.00 31.35 5 ARG H O 1
ATOM 14340 N N . VAL H 1 26 ? -6.345 23.293 94.593 1.00 29.26 6 VAL H N 1
ATOM 14341 C CA . VAL H 1 26 ? -4.966 23.125 95.102 1.00 29.00 6 VAL H CA 1
ATOM 14342 C C . VAL H 1 26 ? -4.751 24.021 96.343 1.00 30.27 6 VAL H C 1
ATOM 14343 O O . VAL H 1 26 ? -5.145 25.259 96.329 1.00 30.72 6 VAL H O 1
ATOM 14347 N N . LEU H 1 27 ? -4.089 23.478 97.350 1.00 30.26 7 LEU H N 1
ATOM 14348 C CA . LEU H 1 27 ? -3.570 24.276 98.487 1.00 30.62 7 LEU H CA 1
ATOM 14349 C C . LEU H 1 27 ? -2.183 24.777 98.105 1.00 31.42 7 LEU H C 1
ATOM 14350 O O . LEU H 1 27 ? -1.250 23.911 98.095 1.00 29.95 7 LEU H O 1
ATOM 14355 N N . LEU H 1 28 ? -2.042 26.081 97.765 1.00 31.30 8 LEU H N 1
ATOM 14356 C CA . LEU H 1 28 ? -0.684 26.671 97.616 1.00 32.05 8 LEU H CA 1
ATOM 14357 C C . LEU H 1 28 ? -0.172 26.946 99.032 1.00 32.04 8 LEU H C 1
ATOM 14358 O O . LEU H 1 28 ? -0.884 27.682 99.773 1.00 34.05 8 LEU H O 1
ATOM 14363 N N . TRP H 1 29 ? 1.011 26.421 99.358 1.00 30.24 9 TRP H N 1
ATOM 14364 C CA . TRP H 1 29 ? 1.596 26.431 100.703 1.00 29.87 9 TRP H CA 1
ATOM 14365 C C . TRP H 1 29 ? 2.997 26.987 100.599 1.00 30.26 9 TRP H C 1
ATOM 14366 O O . TRP H 1 29 ? 3.960 26.202 100.527 1.00 31.30 9 TRP H O 1
ATOM 14377 N N . ASP H 1 30 ? 3.099 28.301 100.730 1.00 29.89 10 ASP H N 1
ATOM 14378 C CA . ASP H 1 30 ? 4.377 29.017 100.634 1.00 29.84 10 ASP H CA 1
ATOM 14379 C C . ASP H 1 30 ? 5.309 28.471 101.718 1.00 29.12 10 ASP H C 1
ATOM 14380 O O . ASP H 1 30 ? 4.846 28.109 102.748 1.00 29.14 10 ASP H O 1
ATOM 14385 N N . TYR H 1 31 ? 6.589 28.365 101.425 1.00 29.29 11 TYR H N 1
ATOM 14386 C CA . TYR H 1 31 ? 7.603 27.833 102.353 1.00 29.64 11 TYR H CA 1
ATOM 14387 C C . TYR H 1 31 ? 7.562 28.654 103.648 1.00 29.76 11 TYR H C 1
ATOM 14388 O O . TYR H 1 31 ? 7.889 28.087 104.706 1.00 31.01 11 TYR H O 1
ATOM 14397 N N . THR H 1 32 ? 7.148 29.942 103.627 1.00 29.45 12 THR H N 1
ATOM 14398 C CA . THR H 1 32 ? 7.106 30.739 104.909 1.00 29.28 12 THR H CA 1
ATOM 14399 C C . THR H 1 32 ? 6.124 30.080 105.874 1.00 28.89 12 THR H C 1
ATOM 14400 O O . THR H 1 32 ? 6.387 30.181 107.104 1.00 29.70 12 THR H O 1
ATOM 14404 N N . ASN H 1 33 ? 5.063 29.437 105.383 1.00 28.96 13 ASN H N 1
ATOM 14405 C CA . ASN H 1 33 ? 4.217 28.561 106.255 1.00 29.96 13 ASN H CA 1
ATOM 14406 C C . ASN H 1 33 ? 5.081 27.489 106.934 1.00 29.55 13 ASN H C 1
ATOM 14407 O O . ASN H 1 33 ? 5.042 27.388 108.171 1.00 30.00 13 ASN H O 1
ATOM 14412 N N . THR H 1 34 ? 5.917 26.797 106.170 1.00 30.01 14 THR H N 1
ATOM 14413 C CA . THR H 1 34 ? 6.760 25.679 106.661 1.00 29.96 14 THR H CA 1
ATOM 14414 C C . THR H 1 34 ? 7.736 26.334 107.650 1.00 30.75 14 THR H C 1
ATOM 14415 O O . THR H 1 34 ? 8.026 25.742 108.685 1.00 29.86 14 THR H O 1
ATOM 14419 N N . ARG H 1 35 ? 8.221 27.546 107.340 1.00 30.70 15 ARG H N 1
ATOM 14420 C CA . ARG H 1 35 ? 9.333 28.147 108.118 1.00 31.40 15 ARG H CA 1
ATOM 14421 C C . ARG H 1 35 ? 8.812 28.562 109.492 1.00 31.62 15 ARG H C 1
ATOM 14422 O O . ARG H 1 35 ? 9.569 28.459 110.459 1.00 31.19 15 ARG H O 1
ATOM 14430 N N . ASP H 1 36 ? 7.563 29.038 109.544 1.00 32.30 16 ASP H N 1
ATOM 14431 C CA . ASP H 1 36 ? 7.086 29.877 110.675 1.00 32.55 16 ASP H CA 1
ATOM 14432 C C . ASP H 1 36 ? 5.877 29.251 111.342 1.00 32.67 16 ASP H C 1
ATOM 14433 O O . ASP H 1 36 ? 5.801 29.398 112.533 1.00 32.34 16 ASP H O 1
ATOM 14438 N N . VAL H 1 37 ? 4.905 28.721 110.599 1.00 33.20 17 VAL H N 1
ATOM 14439 C CA . VAL H 1 37 ? 3.581 28.334 111.164 1.00 34.16 17 VAL H CA 1
ATOM 14440 C C . VAL H 1 37 ? 3.113 26.961 110.617 1.00 34.65 17 VAL H C 1
ATOM 14441 O O . VAL H 1 37 ? 1.980 26.866 110.109 1.00 33.39 17 VAL H O 1
ATOM 14445 N N . LYS H 1 38 ? 3.905 25.900 110.800 1.00 36.45 18 LYS H N 1
ATOM 14446 C CA . LYS H 1 38 ? 3.594 24.614 110.108 1.00 37.66 18 LYS H CA 1
ATOM 14447 C C . LYS H 1 38 ? 2.348 24.021 110.753 1.00 35.08 18 LYS H C 1
ATOM 14448 O O . LYS H 1 38 ? 1.598 23.398 110.047 1.00 34.33 18 LYS H O 1
ATOM 14454 N N . TRP H 1 39 ? 2.092 24.347 112.012 1.00 34.21 19 TRP H N 1
ATOM 14455 C CA . TRP H 1 39 ? 0.847 24.011 112.742 1.00 33.25 19 TRP H CA 1
ATOM 14456 C C . TRP H 1 39 ? -0.409 24.377 111.951 1.00 32.50 19 TRP H C 1
ATOM 14457 O O . TRP H 1 39 ? -1.492 23.801 112.239 1.00 31.65 19 TRP H O 1
ATOM 14468 N N . ALA H 1 40 ? -0.335 25.363 111.044 1.00 32.61 20 ALA H N 1
ATOM 14469 C CA . ALA H 1 40 ? -1.516 25.860 110.304 1.00 32.61 20 ALA H CA 1
ATOM 14470 C C . ALA H 1 40 ? -1.986 24.759 109.357 1.00 32.24 20 ALA H C 1
ATOM 14471 O O . ALA H 1 40 ? -3.203 24.692 109.058 1.00 31.82 20 ALA H O 1
ATOM 14473 N N . MET H 1 41 ? -1.052 23.943 108.866 1.00 32.59 21 MET H N 1
ATOM 14474 C CA . MET H 1 41 ? -1.435 22.758 108.033 1.00 33.14 21 MET H CA 1
ATOM 14475 C C . MET H 1 41 ? -2.434 21.870 108.789 1.00 32.28 21 MET H C 1
ATOM 14476 O O . MET H 1 41 ? -3.418 21.509 108.182 1.00 32.21 21 MET H O 1
ATOM 14481 N N . ASP H 1 42 ? -2.319 21.700 110.104 1.00 32.95 22 ASP H N 1
ATOM 14482 C CA . ASP H 1 42 ? -3.312 20.900 110.857 1.00 33.76 22 ASP H CA 1
ATOM 14483 C C . ASP H 1 42 ? -4.677 21.585 110.922 1.00 34.58 22 ASP H C 1
ATOM 14484 O O . ASP H 1 42 ? -5.614 20.895 111.329 1.00 34.31 22 ASP H O 1
ATOM 14489 N N . LYS H 1 43 ? -4.829 22.870 110.578 1.00 35.63 23 LYS H N 1
ATOM 14490 C CA . LYS H 1 43 ? -6.149 23.581 110.691 1.00 35.94 23 LYS H CA 1
ATOM 14491 C C . LYS H 1 43 ? -6.904 23.475 109.383 1.00 33.57 23 LYS H C 1
ATOM 14492 O O . LYS H 1 43 ? -8.084 23.851 109.344 1.00 32.46 23 LYS H O 1
ATOM 14498 N N . ILE H 1 44 ? -6.216 23.033 108.344 1.00 33.75 24 ILE H N 1
ATOM 14499 C CA . ILE H 1 44 ? -6.770 22.888 106.958 1.00 32.61 24 ILE H CA 1
ATOM 14500 C C . ILE H 1 44 ? -7.955 21.939 106.999 1.00 32.79 24 ILE H C 1
ATOM 14501 O O . ILE H 1 44 ? -7.889 20.965 107.743 1.00 31.17 24 ILE H O 1
ATOM 14506 N N . ASN H 1 45 ? -8.999 22.212 106.240 1.00 33.33 25 ASN H N 1
ATOM 14507 C CA . ASN H 1 45 ? -10.181 21.317 106.108 1.00 35.76 25 ASN H CA 1
ATOM 14508 C C . ASN H 1 45 ? -9.859 20.309 104.985 1.00 36.46 25 ASN H C 1
ATOM 14509 O O . ASN H 1 45 ? -9.852 20.691 103.806 1.00 37.33 25 ASN H O 1
ATOM 14514 N N . PHE H 1 46 ? -9.574 19.054 105.305 1.00 36.20 26 PHE H N 1
ATOM 14515 C CA . PHE H 1 46 ? -9.177 18.047 104.292 1.00 35.20 26 PHE H CA 1
ATOM 14516 C C . PHE H 1 46 ? -10.380 17.243 103.743 1.00 37.65 26 PHE H C 1
ATOM 14517 O O . PHE H 1 46 ? -10.123 16.424 102.845 1.00 36.08 26 PHE H O 1
ATOM 14525 N N . LYS H 1 47 ? -11.627 17.532 104.145 1.00 39.73 27 LYS H N 1
ATOM 14526 C CA . LYS H 1 47 ? -12.860 16.837 103.674 1.00 41.77 27 LYS H CA 1
ATOM 14527 C C . LYS H 1 47 ? -13.744 17.761 102.828 1.00 43.57 27 LYS H C 1
ATOM 14528 O O . LYS H 1 47 ? -14.976 17.522 102.727 1.00 46.03 27 LYS H O 1
ATOM 14534 N N . GLY H 1 48 ? -13.177 18.825 102.287 1.00 41.91 28 GLY H N 1
ATOM 14535 C CA . GLY H 1 48 ? -13.886 19.662 101.318 1.00 39.85 28 GLY H CA 1
ATOM 14536 C C . GLY H 1 48 ? -13.302 19.515 99.929 1.00 37.37 28 GLY H C 1
ATOM 14537 O O . GLY H 1 48 ? -12.727 18.514 99.583 1.00 38.05 28 GLY H O 1
ATOM 14538 N N . PRO H 1 49 ? -13.451 20.544 99.094 1.00 35.73 29 PRO H N 1
ATOM 14539 C CA . PRO H 1 49 ? -12.964 20.493 97.729 1.00 34.56 29 PRO H CA 1
ATOM 14540 C C . PRO H 1 49 ? -11.437 20.546 97.533 1.00 33.09 29 PRO H C 1
ATOM 14541 O O . PRO H 1 49 ? -11.027 20.522 96.361 1.00 33.17 29 PRO H O 1
ATOM 14545 N N . LEU H 1 50 ? -10.599 20.670 98.566 1.00 31.64 30 LEU H N 1
ATOM 14546 C CA . LEU H 1 50 ? -9.135 20.622 98.295 1.00 32.30 30 LEU H CA 1
ATOM 14547 C C . LEU H 1 50 ? -8.772 19.210 97.775 1.00 33.04 30 LEU H C 1
ATOM 14548 O O . LEU H 1 50 ? -9.256 18.229 98.337 1.00 33.03 30 LEU H O 1
ATOM 14553 N N . HIS H 1 51 ? -7.946 19.065 96.758 1.00 33.60 31 HIS H N 1
ATOM 14554 C CA . HIS H 1 51 ? -7.561 17.690 96.326 1.00 35.13 31 HIS H CA 1
ATOM 14555 C C . HIS H 1 51 ? -6.054 17.554 96.140 1.00 34.89 31 HIS H C 1
ATOM 14556 O O . HIS H 1 51 ? -5.609 16.404 95.940 1.00 35.54 31 HIS H O 1
ATOM 14563 N N . SER H 1 52 ? -5.294 18.638 96.231 1.00 33.20 32 SER H N 1
ATOM 14564 C CA . SER H 1 52 ? -3.823 18.641 96.043 1.00 32.49 32 SER H CA 1
ATOM 14565 C C . SER H 1 52 ? -3.191 19.874 96.706 1.00 32.10 32 SER H C 1
ATOM 14566 O O . SER H 1 52 ? -3.911 20.719 97.270 1.00 31.73 32 SER H O 1
ATOM 14569 N N . CYS H 1 53 ? -1.873 19.961 96.629 1.00 32.20 33 CYS H N 1
ATOM 14570 C CA . CYS H 1 53 ? -1.042 20.988 97.301 1.00 31.55 33 CYS H CA 1
ATOM 14571 C C . CYS H 1 53 ? 0.268 21.114 96.524 1.00 31.41 33 CYS H C 1
ATOM 14572 O O . CYS H 1 53 ? 0.754 20.048 95.914 1.00 31.28 33 CYS H O 1
ATOM 14575 N N . SER H 1 54 ? 0.786 22.338 96.460 1.00 30.30 34 SER H N 1
ATOM 14576 C CA . SER H 1 54 ? 2.091 22.703 95.856 1.00 30.58 34 SER H CA 1
ATOM 14577 C C . SER H 1 54 ? 2.701 23.824 96.683 1.00 30.23 34 SER H C 1
ATOM 14578 O O . SER H 1 54 ? 1.955 24.455 97.457 1.00 30.05 34 SER H O 1
ATOM 14581 N N . ASN H 1 55 ? 4.019 23.950 96.590 1.00 30.02 35 ASN H N 1
ATOM 14582 C CA . ASN H 1 55 ? 4.819 24.872 97.422 1.00 29.57 35 ASN H CA 1
ATOM 14583 C C . ASN H 1 55 ? 5.927 25.533 96.594 1.00 29.58 35 ASN H C 1
ATOM 14584 O O . ASN H 1 55 ? 6.875 26.058 97.212 1.00 30.20 35 ASN H O 1
ATOM 14589 N N . TRP H 1 56 ? 5.888 25.451 95.267 1.00 29.60 36 TRP H N 1
ATOM 14590 C CA . TRP H 1 56 ? 6.876 26.138 94.385 1.00 30.70 36 TRP H CA 1
ATOM 14591 C C . TRP H 1 56 ? 8.276 25.539 94.554 1.00 31.62 36 TRP H C 1
ATOM 14592 O O . TRP H 1 56 ? 9.202 26.102 93.969 1.00 32.00 36 TRP H O 1
ATOM 14603 N N . ASN H 1 57 ? 8.436 24.380 95.217 1.00 32.64 37 ASN H N 1
ATOM 14604 C CA . ASN H 1 57 ? 9.770 23.778 95.463 1.00 33.34 37 ASN H CA 1
ATOM 14605 C C . ASN H 1 57 ? 9.758 22.264 95.130 1.00 33.98 37 ASN H C 1
ATOM 14606 O O . ASN H 1 57 ? 8.644 21.661 94.936 1.00 33.44 37 ASN H O 1
ATOM 14611 N N . THR H 1 58 ? 10.960 21.695 95.040 1.00 34.33 38 THR H N 1
ATOM 14612 C CA . THR H 1 58 ? 11.236 20.254 94.821 1.00 34.82 38 THR H CA 1
ATOM 14613 C C . THR H 1 58 ? 10.973 19.459 96.095 1.00 35.53 38 THR H C 1
ATOM 14614 O O . THR H 1 58 ? 10.618 18.275 95.960 1.00 35.89 38 THR H O 1
ATOM 14618 N N . TRP H 1 59 ? 11.117 20.066 97.278 1.00 34.98 39 TRP H N 1
ATOM 14619 C CA . TRP H 1 59 ? 11.023 19.359 98.580 1.00 34.70 39 TRP H CA 1
ATOM 14620 C C . TRP H 1 59 ? 9.585 19.357 99.107 1.00 33.55 39 TRP H C 1
ATOM 14621 O O . TRP H 1 59 ? 8.755 20.255 98.802 1.00 33.66 39 TRP H O 1
ATOM 14632 N N . TYR H 1 60 ? 9.316 18.366 99.918 1.00 32.57 40 TYR H N 1
ATOM 14633 C CA . TYR H 1 60 ? 7.982 17.945 100.383 1.00 32.54 40 TYR H CA 1
ATOM 14634 C C . TYR H 1 60 ? 7.724 18.762 101.646 1.00 32.18 40 TYR H C 1
ATOM 14635 O O . TYR H 1 60 ? 8.566 18.748 102.538 1.00 31.55 40 TYR H O 1
ATOM 14644 N N . PRO H 1 61 ? 6.548 19.400 101.823 1.00 31.86 41 PRO H N 1
ATOM 14645 C CA . PRO H 1 61 ? 6.176 19.931 103.130 1.00 32.02 41 PRO H CA 1
ATOM 14646 C C . PRO H 1 61 ? 5.654 18.856 104.117 1.00 31.95 41 PRO H C 1
ATOM 14647 O O . PRO H 1 61 ? 4.456 18.503 104.087 1.00 31.28 41 PRO H O 1
ATOM 14651 N N . ASP H 1 62 ? 6.544 18.451 105.033 1.00 31.60 42 ASP H N 1
ATOM 14652 C CA . ASP H 1 62 ? 6.355 17.310 105.965 1.00 32.88 42 ASP H CA 1
ATOM 14653 C C . ASP H 1 62 ? 5.071 17.495 106.748 1.00 32.49 42 ASP H C 1
ATOM 14654 O O . ASP H 1 62 ? 4.422 16.475 107.011 1.00 32.79 42 ASP H O 1
ATOM 14659 N N . GLU H 1 63 ? 4.698 18.738 107.078 1.00 30.94 43 GLU H N 1
ATOM 14660 C CA . GLU H 1 63 ? 3.482 18.985 107.873 1.00 29.81 43 GLU H CA 1
ATOM 14661 C C . GLU H 1 63 ? 2.248 18.589 107.048 1.00 28.83 43 GLU H C 1
ATOM 14662 O O . GLU H 1 63 ? 1.179 18.465 107.626 1.00 29.18 43 GLU H O 1
ATOM 14668 N N . LEU H 1 64 ? 2.358 18.444 105.736 1.00 28.44 44 LEU H N 1
ATOM 14669 C CA . LEU H 1 64 ? 1.220 17.947 104.916 1.00 28.97 44 LEU H CA 1
ATOM 14670 C C . LEU H 1 64 ? 0.837 16.501 105.379 1.00 29.49 44 LEU H C 1
ATOM 14671 O O . LEU H 1 64 ? -0.367 16.178 105.402 1.00 29.23 44 LEU H O 1
ATOM 14676 N N . LYS H 1 65 ? 1.802 15.696 105.828 1.00 30.24 45 LYS H N 1
ATOM 14677 C CA . LYS H 1 65 ? 1.580 14.290 106.301 1.00 31.93 45 LYS H CA 1
ATOM 14678 C C . LYS H 1 65 ? 0.757 13.504 105.266 1.00 31.57 45 LYS H C 1
ATOM 14679 O O . LYS H 1 65 ? -0.156 12.798 105.717 1.00 32.81 45 LYS H O 1
ATOM 14685 N N . HIS H 1 66 ? 0.984 13.725 103.960 1.00 30.86 46 HIS H N 1
ATOM 14686 C CA . HIS H 1 66 ? 0.402 12.973 102.814 1.00 31.83 46 HIS H CA 1
ATOM 14687 C C . HIS H 1 66 ? -1.120 13.116 102.766 1.00 32.19 46 HIS H C 1
ATOM 14688 O O . HIS H 1 66 ? -1.761 12.291 102.104 1.00 31.77 46 HIS H O 1
ATOM 14695 N N . ARG H 1 67 ? -1.677 14.199 103.318 1.00 31.85 47 ARG H N 1
ATOM 14696 C CA . ARG H 1 67 ? -3.147 14.312 103.495 1.00 31.57 47 ARG H CA 1
ATOM 14697 C C . ARG H 1 67 ? -3.757 14.733 102.176 1.00 30.55 47 ARG H C 1
ATOM 14698 O O . ARG H 1 67 ? -4.937 14.599 102.019 1.00 31.69 47 ARG H O 1
ATOM 14706 N N . LEU H 1 68 ? -2.938 15.183 101.250 1.00 29.52 48 LEU H N 1
ATOM 14707 C CA . LEU H 1 68 ? -3.333 15.525 99.885 1.00 29.50 48 LEU H CA 1
ATOM 14708 C C . LEU H 1 68 ? -2.110 15.207 99.047 1.00 29.60 48 LEU H C 1
ATOM 14709 O O . LEU H 1 68 ? -0.976 15.309 99.505 1.00 29.36 48 LEU H O 1
ATOM 14714 N N . PRO H 1 69 ? -2.310 14.847 97.776 1.00 30.81 49 PRO H N 1
ATOM 14715 C CA . PRO H 1 69 ? -1.196 14.732 96.833 1.00 31.44 49 PRO H CA 1
ATOM 14716 C C . PRO H 1 69 ? -0.467 16.078 96.744 1.00 32.26 49 PRO H C 1
ATOM 14717 O O . PRO H 1 69 ? -1.148 17.163 96.746 1.00 31.80 49 PRO H O 1
ATOM 14721 N N . PHE H 1 70 ? 0.843 15.991 96.555 1.00 32.49 50 PHE H N 1
ATOM 14722 C CA . PHE H 1 70 ? 1.765 17.142 96.454 1.00 32.11 50 PHE H CA 1
ATOM 14723 C C . PHE H 1 70 ? 2.372 17.120 95.068 1.00 32.65 50 PHE H C 1
ATOM 14724 O O . PHE H 1 70 ? 2.861 16.069 94.688 1.00 32.62 50 PHE H O 1
ATOM 14732 N N . ARG H 1 71 ? 2.268 18.220 94.319 1.00 33.44 51 ARG H N 1
ATOM 14733 C CA . ARG H 1 71 ? 2.955 18.391 93.023 1.00 32.34 51 ARG H CA 1
ATOM 14734 C C . ARG H 1 71 ? 4.268 19.109 93.274 1.00 32.19 51 ARG H C 1
ATOM 14735 O O . ARG H 1 71 ? 4.312 20.309 93.483 1.00 33.40 51 ARG H O 1
ATOM 14743 N N . PRO H 1 72 ? 5.411 18.433 93.231 1.00 31.95 52 PRO H N 1
ATOM 14744 C CA . PRO H 1 72 ? 6.668 19.146 93.324 1.00 32.18 52 PRO H CA 1
ATOM 14745 C C . PRO H 1 72 ? 6.799 20.057 92.113 1.00 32.43 52 PRO H C 1
ATOM 14746 O O . PRO H 1 72 ? 6.093 19.834 91.152 1.00 33.69 52 PRO H O 1
ATOM 14750 N N . MET H 1 73 ? 7.769 20.954 92.168 1.00 31.83 53 MET H N 1
ATOM 14751 C CA . MET H 1 73 ? 8.049 21.915 91.101 1.00 32.45 53 MET H CA 1
ATOM 14752 C C . MET H 1 73 ? 9.538 21.966 90.822 1.00 32.63 53 MET H C 1
ATOM 14753 O O . MET H 1 73 ? 10.278 22.034 91.769 1.00 33.11 53 MET H O 1
ATOM 14758 N N . ILE H 1 74 ? 9.907 21.921 89.535 1.00 34.21 54 ILE H N 1
ATOM 14759 C CA . ILE H 1 74 ? 11.240 22.358 89.022 1.00 35.76 54 ILE H CA 1
ATOM 14760 C C . ILE H 1 74 ? 11.153 23.900 88.785 1.00 36.84 54 ILE H C 1
ATOM 14761 O O . ILE H 1 74 ? 10.684 24.299 87.731 1.00 37.82 54 ILE H O 1
ATOM 14766 N N . HIS H 1 75 ? 11.523 24.730 89.763 1.00 38.61 55 HIS H N 1
ATOM 14767 C CA . HIS H 1 75 ? 11.180 26.177 89.788 1.00 40.15 55 HIS H CA 1
ATOM 14768 C C . HIS H 1 75 ? 11.956 26.904 88.681 1.00 41.46 55 HIS H C 1
ATOM 14769 O O . HIS H 1 75 ? 11.304 27.561 87.838 1.00 40.07 55 HIS H O 1
ATOM 14776 N N . GLY H 1 76 ? 13.284 26.777 88.700 1.00 42.55 56 GLY H N 1
ATOM 14777 C CA . GLY H 1 76 ? 14.200 27.443 87.776 1.00 44.37 56 GLY H CA 1
ATOM 14778 C C . GLY H 1 76 ? 15.484 26.662 87.623 1.00 48.55 56 GLY H C 1
ATOM 14779 O O . GLY H 1 76 ? 15.510 25.466 87.978 1.00 48.53 56 GLY H O 1
ATOM 14780 N N . LYS H 1 77 ? 16.514 27.326 87.111 1.00 52.98 57 LYS H N 1
ATOM 14781 C CA . LYS H 1 77 ? 17.837 26.763 86.754 1.00 56.53 57 LYS H CA 1
ATOM 14782 C C . LYS H 1 77 ? 18.456 25.998 87.934 1.00 56.94 57 LYS H C 1
ATOM 14783 O O . LYS H 1 77 ? 19.130 24.987 87.638 1.00 57.82 57 LYS H O 1
ATOM 14789 N N . ASN H 1 78 ? 18.243 26.471 89.178 1.00 57.35 58 ASN H N 1
ATOM 14790 C CA . ASN H 1 78 ? 18.786 25.951 90.465 1.00 57.81 58 ASN H CA 1
ATOM 14791 C C . ASN H 1 78 ? 18.289 24.514 90.750 1.00 57.80 58 ASN H C 1
ATOM 14792 O O . ASN H 1 78 ? 18.972 23.788 91.514 1.00 61.95 58 ASN H O 1
ATOM 14797 N N . ASN H 1 79 ? 17.151 24.106 90.175 1.00 53.88 59 ASN H N 1
ATOM 14798 C CA . ASN H 1 79 ? 16.361 22.921 90.591 1.00 52.18 59 ASN H CA 1
ATOM 14799 C C . ASN H 1 79 ? 16.655 21.732 89.675 1.00 52.07 59 ASN H C 1
ATOM 14800 O O . ASN H 1 79 ? 15.797 20.840 89.581 1.00 49.88 59 ASN H O 1
ATOM 14805 N N . LEU H 1 80 ? 17.826 21.735 89.040 1.00 53.38 60 LEU H N 1
ATOM 14806 C CA . LEU H 1 80 ? 18.135 20.876 87.880 1.00 54.19 60 LEU H CA 1
ATOM 14807 C C . LEU H 1 80 ? 19.287 19.918 88.208 1.00 54.09 60 LEU H C 1
ATOM 14808 O O . LEU H 1 80 ? 19.380 18.918 87.518 1.00 53.40 60 LEU H O 1
ATOM 14813 N N . THR H 1 81 ? 20.163 20.232 89.162 1.00 54.42 61 THR H N 1
ATOM 14814 C CA . THR H 1 81 ? 21.299 19.350 89.558 1.00 56.33 61 THR H CA 1
ATOM 14815 C C . THR H 1 81 ? 21.298 19.153 91.078 1.00 55.20 61 THR H C 1
ATOM 14816 O O . THR H 1 81 ? 20.389 19.707 91.751 1.00 54.45 61 THR H O 1
ATOM 14820 N N . GLY H 1 82 ? 22.229 18.321 91.573 1.00 54.79 62 GLY H N 1
ATOM 14821 C CA . GLY H 1 82 ? 22.471 18.059 93.004 1.00 52.50 62 GLY H CA 1
ATOM 14822 C C . GLY H 1 82 ? 21.237 17.550 93.740 1.00 51.06 62 GLY H C 1
ATOM 14823 O O . GLY H 1 82 ? 20.387 16.828 93.121 1.00 49.65 62 GLY H O 1
ATOM 14824 N N . GLY H 1 83 ? 21.116 17.962 95.001 1.00 47.02 63 GLY H N 1
ATOM 14825 C CA . GLY H 1 83 ? 20.042 17.557 95.918 1.00 47.07 63 GLY H CA 1
ATOM 14826 C C . GLY H 1 83 ? 18.675 17.970 95.417 1.00 44.92 63 GLY H C 1
ATOM 14827 O O . GLY H 1 83 ? 17.666 17.290 95.702 1.00 43.63 63 GLY H O 1
ATOM 14828 N N . GLU H 1 84 ? 18.622 19.097 94.732 1.00 43.62 64 GLU H N 1
ATOM 14829 C CA . GLU H 1 84 ? 17.355 19.669 94.215 1.00 42.79 64 GLU H CA 1
ATOM 14830 C C . GLU H 1 84 ? 16.723 18.654 93.250 1.00 41.02 64 GLU H C 1
ATOM 14831 O O . GLU H 1 84 ? 15.531 18.367 93.354 1.00 39.79 64 GLU H O 1
ATOM 14837 N N . TRP H 1 85 ? 17.512 18.144 92.326 1.00 42.20 65 TRP H N 1
ATOM 14838 C CA . TRP H 1 85 ? 17.080 17.178 91.293 1.00 43.38 65 TRP H CA 1
ATOM 14839 C C . TRP H 1 85 ? 16.815 15.812 91.966 1.00 44.65 65 TRP H C 1
ATOM 14840 O O . TRP H 1 85 ? 15.794 15.177 91.686 1.00 46.28 65 TRP H O 1
ATOM 14851 N N . GLN H 1 86 ? 17.673 15.404 92.882 1.00 44.97 66 GLN H N 1
ATOM 14852 C CA . GLN H 1 86 ? 17.452 14.157 93.659 1.00 45.58 66 GLN H CA 1
ATOM 14853 C C . GLN H 1 86 ? 16.043 14.182 94.272 1.00 43.89 66 GLN H C 1
ATOM 14854 O O . GLN H 1 86 ? 15.407 13.119 94.301 1.00 42.40 66 GLN H O 1
ATOM 14860 N N . ASN H 1 87 ? 15.526 15.343 94.695 1.00 41.80 67 ASN H N 1
ATOM 14861 C CA . ASN H 1 87 ? 14.185 15.414 95.332 1.00 39.08 67 ASN H CA 1
ATOM 14862 C C . ASN H 1 87 ? 13.142 15.027 94.276 1.00 37.43 67 ASN H C 1
ATOM 14863 O O . ASN H 1 87 ? 12.118 14.453 94.644 1.00 36.88 67 ASN H O 1
ATOM 14868 N N . ILE H 1 88 ? 13.364 15.431 93.022 1.00 35.60 68 ILE H N 1
ATOM 14869 C CA . ILE H 1 88 ? 12.458 15.159 91.867 1.00 36.03 68 ILE H CA 1
ATOM 14870 C C . ILE H 1 88 ? 12.555 13.654 91.453 1.00 36.63 68 ILE H C 1
ATOM 14871 O O . ILE H 1 88 ? 11.495 12.962 91.282 1.00 34.20 68 ILE H O 1
ATOM 14876 N N . LEU H 1 89 ? 13.762 13.092 91.451 1.00 37.55 69 LEU H N 1
ATOM 14877 C CA . LEU H 1 89 ? 13.975 11.705 90.953 1.00 38.80 69 LEU H CA 1
ATOM 14878 C C . LEU H 1 89 ? 13.366 10.722 91.959 1.00 40.44 69 LEU H C 1
ATOM 14879 O O . LEU H 1 89 ? 13.042 9.598 91.568 1.00 40.08 69 LEU H O 1
ATOM 14884 N N . LYS H 1 90 ? 13.246 11.122 93.223 1.00 40.85 70 LYS H N 1
ATOM 14885 C CA . LYS H 1 90 ? 12.867 10.208 94.319 1.00 40.22 70 LYS H CA 1
ATOM 14886 C C . LYS H 1 90 ? 11.369 10.298 94.612 1.00 37.69 70 LYS H C 1
ATOM 14887 O O . LYS H 1 90 ? 10.878 9.472 95.322 1.00 35.96 70 LYS H O 1
ATOM 14893 N N . THR H 1 91 ? 10.641 11.276 94.127 1.00 35.32 71 THR H N 1
ATOM 14894 C CA . THR H 1 91 ? 9.292 11.514 94.694 1.00 35.28 71 THR H CA 1
ATOM 14895 C C . THR H 1 91 ? 8.375 10.345 94.359 1.00 34.53 71 THR H C 1
ATOM 14896 O O . THR H 1 91 ? 8.391 9.904 93.219 1.00 34.41 71 THR H O 1
ATOM 14900 N N . ASN H 1 92 ? 7.535 9.979 95.311 1.00 35.14 72 ASN H N 1
ATOM 14901 C CA . ASN H 1 92 ? 6.398 9.036 95.161 1.00 35.93 72 ASN H CA 1
ATOM 14902 C C . ASN H 1 92 ? 5.211 9.752 94.529 1.00 35.75 72 ASN H C 1
ATOM 14903 O O . ASN H 1 92 ? 4.259 9.068 94.115 1.00 34.09 72 ASN H O 1
ATOM 14908 N N . GLU H 1 93 ? 5.224 11.096 94.448 1.00 35.90 73 GLU H N 1
ATOM 14909 C CA . GLU H 1 93 ? 4.043 11.862 93.972 1.00 35.60 73 GLU H CA 1
ATOM 14910 C C . GLU H 1 93 ? 3.977 11.725 92.446 1.00 37.94 73 GLU H C 1
ATOM 14911 O O . GLU H 1 93 ? 5.037 11.444 91.849 1.00 38.54 73 GLU H O 1
ATOM 14917 N N . GLU H 1 94 ? 2.816 11.983 91.829 1.00 39.46 74 GLU H N 1
ATOM 14918 C CA . GLU H 1 94 ? 2.486 11.535 90.456 1.00 41.62 74 GLU H CA 1
ATOM 14919 C C . GLU H 1 94 ? 2.461 12.684 89.424 1.00 40.94 74 GLU H C 1
ATOM 14920 O O . GLU H 1 94 ? 2.653 12.399 88.189 1.00 39.32 74 GLU H O 1
ATOM 14926 N N . VAL H 1 95 ? 2.324 13.948 89.870 1.00 38.08 75 VAL H N 1
ATOM 14927 C CA . VAL H 1 95 ? 2.277 15.108 88.931 1.00 37.04 75 VAL H CA 1
ATOM 14928 C C . VAL H 1 95 ? 3.382 16.118 89.302 1.00 35.81 75 VAL H C 1
ATOM 14929 O O . VAL H 1 95 ? 3.472 16.494 90.516 1.00 36.01 75 VAL H O 1
ATOM 14933 N N . ILE H 1 96 ? 4.242 16.469 88.346 1.00 34.43 76 ILE H N 1
ATOM 14934 C CA . ILE H 1 96 ? 5.370 17.427 88.530 1.00 35.09 76 ILE H CA 1
ATOM 14935 C C . ILE H 1 96 ? 5.205 18.709 87.654 1.00 35.11 76 ILE H C 1
ATOM 14936 O O . ILE H 1 96 ? 4.898 18.616 86.435 1.00 35.39 76 ILE H O 1
ATOM 14941 N N . HIS H 1 97 ? 5.455 19.883 88.257 1.00 34.19 77 HIS H N 1
ATOM 14942 C CA . HIS H 1 97 ? 5.487 21.218 87.588 1.00 34.25 77 HIS H CA 1
ATOM 14943 C C . HIS H 1 97 ? 6.888 21.535 87.036 1.00 34.43 77 HIS H C 1
ATOM 14944 O O . HIS H 1 97 ? 7.882 21.347 87.773 1.00 35.45 77 HIS H O 1
ATOM 14951 N N . PHE H 1 98 ? 6.955 22.081 85.817 1.00 36.17 78 PHE H N 1
ATOM 14952 C CA . PHE H 1 98 ? 8.196 22.681 85.261 1.00 36.56 78 PHE H CA 1
ATOM 14953 C C . PHE H 1 98 ? 8.243 24.161 85.691 1.00 37.67 78 PHE H C 1
ATOM 14954 O O . PHE H 1 98 ? 7.554 24.518 86.689 1.00 38.13 78 PHE H O 1
ATOM 14962 N N . PHE H 1 99 ? 9.027 24.988 85.000 1.00 38.37 79 PHE H N 1
ATOM 14963 C CA . PHE H 1 99 ? 9.557 26.291 85.485 1.00 38.81 79 PHE H CA 1
ATOM 14964 C C . PHE H 1 99 ? 8.409 27.264 85.807 1.00 38.94 79 PHE H C 1
ATOM 14965 O O . PHE H 1 99 ? 7.404 27.339 85.044 1.00 38.60 79 PHE H O 1
ATOM 14973 N N . ASN H 1 100 ? 8.561 28.021 86.896 1.00 38.55 80 ASN H N 1
ATOM 14974 C CA . ASN H 1 100 ? 7.624 29.093 87.291 1.00 39.72 80 ASN H CA 1
ATOM 14975 C C . ASN H 1 100 ? 8.021 30.424 86.596 1.00 40.03 80 ASN H C 1
ATOM 14976 O O . ASN H 1 100 ? 9.139 30.910 86.809 1.00 39.54 80 ASN H O 1
ATOM 14981 N N . GLU H 1 101 ? 7.166 30.973 85.743 1.00 40.45 81 GLU H N 1
ATOM 14982 C CA . GLU H 1 101 ? 7.434 32.261 85.021 1.00 42.95 81 GLU H CA 1
ATOM 14983 C C . GLU H 1 101 ? 8.884 32.376 84.541 1.00 44.27 81 GLU H C 1
ATOM 14984 O O . GLU H 1 101 ? 9.635 33.228 85.022 1.00 47.22 81 GLU H O 1
ATOM 14990 N N . PRO H 1 102 ? 9.327 31.490 83.620 1.00 43.83 82 PRO H N 1
ATOM 14991 C CA . PRO H 1 102 ? 10.708 31.489 83.129 1.00 44.80 82 PRO H CA 1
ATOM 14992 C C . PRO H 1 102 ? 11.066 32.737 82.293 1.00 47.38 82 PRO H C 1
ATOM 14993 O O . PRO H 1 102 ? 12.234 33.113 82.289 1.00 47.42 82 PRO H O 1
ATOM 14997 N N . GLU H 1 103 ? 10.084 33.300 81.578 1.00 49.96 83 GLU H N 1
ATOM 14998 C CA . GLU H 1 103 ? 10.203 34.577 80.806 1.00 51.33 83 GLU H CA 1
ATOM 14999 C C . GLU H 1 103 ? 10.764 35.688 81.720 1.00 52.38 83 GLU H C 1
ATOM 15000 O O . GLU H 1 103 ? 11.497 36.535 81.204 1.00 53.85 83 GLU H O 1
ATOM 15006 N N . ARG H 1 104 ? 10.519 35.644 83.027 1.00 51.06 84 ARG H N 1
ATOM 15007 C CA . ARG H 1 104 ? 10.925 36.719 83.972 1.00 53.44 84 ARG H CA 1
ATOM 15008 C C . ARG H 1 104 ? 12.235 36.355 84.665 1.00 56.10 84 ARG H C 1
ATOM 15009 O O . ARG H 1 104 ? 12.659 37.115 85.546 1.00 59.52 84 ARG H O 1
ATOM 15017 N N . ALA H 1 105 ? 12.806 35.200 84.337 1.00 57.18 85 ALA H N 1
ATOM 15018 C CA . ALA H 1 105 ? 13.990 34.619 85.013 1.00 55.72 85 ALA H CA 1
ATOM 15019 C C . ALA H 1 105 ? 15.112 34.470 83.983 1.00 56.05 85 ALA H C 1
ATOM 15020 O O . ALA H 1 105 ? 16.080 33.815 84.283 1.00 57.58 85 ALA H O 1
ATOM 15022 N N . GLY H 1 106 ? 14.984 35.078 82.804 1.00 55.25 86 GLY H N 1
ATOM 15023 C CA . GLY H 1 106 ? 16.051 35.083 81.789 1.00 56.25 86 GLY H CA 1
ATOM 15024 C C . GLY H 1 106 ? 16.280 33.721 81.144 1.00 56.48 86 GLY H C 1
ATOM 15025 O O . GLY H 1 106 ? 17.358 33.528 80.527 1.00 56.77 86 GLY H O 1
ATOM 15026 N N . ILE H 1 107 ? 15.309 32.808 81.246 1.00 54.90 87 ILE H N 1
ATOM 15027 C CA . ILE H 1 107 ? 15.323 31.476 80.567 1.00 52.28 87 ILE H CA 1
ATOM 15028 C C . ILE H 1 107 ? 14.505 31.588 79.288 1.00 51.52 87 ILE H C 1
ATOM 15029 O O . ILE H 1 107 ? 13.296 31.853 79.422 1.00 48.62 87 ILE H O 1
ATOM 15034 N N . SER H 1 108 ? 15.115 31.247 78.141 1.00 52.34 88 SER H N 1
ATOM 15035 C CA . SER H 1 108 ? 14.455 31.324 76.822 1.00 54.04 88 SER H CA 1
ATOM 15036 C C . SER H 1 108 ? 13.609 30.088 76.619 1.00 53.90 88 SER H C 1
ATOM 15037 O O . SER H 1 108 ? 13.865 29.054 77.212 1.00 54.95 88 SER H O 1
ATOM 15040 N N . PRO H 1 109 ? 12.630 30.134 75.702 1.00 55.40 89 PRO H N 1
ATOM 15041 C CA . PRO H 1 109 ? 11.891 28.931 75.348 1.00 54.50 89 PRO H CA 1
ATOM 15042 C C . PRO H 1 109 ? 12.847 27.869 74.781 1.00 55.56 89 PRO H C 1
ATOM 15043 O O . PRO H 1 109 ? 12.684 26.734 75.110 1.00 54.88 89 PRO H O 1
ATOM 15047 N N . GLU H 1 110 ? 13.840 28.233 73.969 1.00 56.63 90 GLU H N 1
ATOM 15048 C CA . GLU H 1 110 ? 14.695 27.186 73.362 1.00 57.34 90 GLU H CA 1
ATOM 15049 C C . GLU H 1 110 ? 15.616 26.635 74.456 1.00 57.32 90 GLU H C 1
ATOM 15050 O O . GLU H 1 110 ? 15.965 25.432 74.370 1.00 57.53 90 GLU H O 1
ATOM 15056 N N . GLU H 1 111 ? 15.955 27.407 75.490 1.00 57.59 91 GLU H N 1
ATOM 15057 C CA . GLU H 1 111 ? 16.760 26.844 76.606 1.00 58.61 91 GLU H CA 1
ATOM 15058 C C . GLU H 1 111 ? 15.883 25.886 77.434 1.00 59.23 91 GLU H C 1
ATOM 15059 O O . GLU H 1 111 ? 16.386 24.804 77.835 1.00 58.77 91 GLU H O 1
ATOM 15065 N N . ALA H 1 112 ? 14.625 26.266 77.672 1.00 57.62 92 ALA H N 1
ATOM 15066 C CA . ALA H 1 112 ? 13.625 25.455 78.397 1.00 55.90 92 ALA H CA 1
ATOM 15067 C C . ALA H 1 112 ? 13.221 24.233 77.567 1.00 55.45 92 ALA H C 1
ATOM 15068 O O . ALA H 1 112 ? 12.851 23.230 78.221 1.00 57.47 92 ALA H O 1
ATOM 15070 N N . ALA H 1 113 ? 13.289 24.295 76.237 1.00 54.14 93 ALA H N 1
ATOM 15071 C CA . ALA H 1 113 ? 13.023 23.158 75.317 1.00 56.13 93 ALA H CA 1
ATOM 15072 C C . ALA H 1 113 ? 14.122 22.075 75.445 1.00 58.62 93 ALA H C 1
ATOM 15073 O O . ALA H 1 113 ? 13.772 20.867 75.477 1.00 56.45 93 ALA H O 1
ATOM 15075 N N . LYS H 1 114 ? 15.398 22.501 75.482 1.00 60.98 94 LYS H N 1
ATOM 15076 C CA . LYS H 1 114 ? 16.632 21.669 75.617 1.00 60.26 94 LYS H CA 1
ATOM 15077 C C . LYS H 1 114 ? 16.602 20.968 76.981 1.00 58.04 94 LYS H C 1
ATOM 15078 O O . LYS H 1 114 ? 16.910 19.777 77.046 1.00 57.18 94 LYS H O 1
ATOM 15084 N N . ILE H 1 115 ? 16.270 21.710 78.028 1.00 54.87 95 ILE H N 1
ATOM 15085 C CA . ILE H 1 115 ? 16.268 21.197 79.418 1.00 52.60 95 ILE H CA 1
ATOM 15086 C C . ILE H 1 115 ? 15.132 20.174 79.526 1.00 51.66 95 ILE H C 1
ATOM 15087 O O . ILE H 1 115 ? 15.400 19.092 80.086 1.00 50.41 95 ILE H O 1
ATOM 15092 N N . TRP H 1 116 ? 13.966 20.437 78.924 1.00 49.77 96 TRP H N 1
ATOM 15093 C CA . TRP H 1 116 ? 12.840 19.458 78.853 1.00 48.20 96 TRP H CA 1
ATOM 15094 C C . TRP H 1 116 ? 13.300 18.143 78.191 1.00 49.22 96 TRP H C 1
ATOM 15095 O O . TRP H 1 116 ? 13.432 17.143 78.925 1.00 49.10 96 TRP H O 1
ATOM 15106 N N . ASN H 1 117 ? 13.581 18.124 76.875 1.00 51.48 97 ASN H N 1
ATOM 15107 C CA . ASN H 1 117 ? 14.103 16.930 76.135 1.00 53.22 97 ASN H CA 1
ATOM 15108 C C . ASN H 1 117 ? 15.185 16.192 76.942 1.00 52.30 97 ASN H C 1
ATOM 15109 O O . ASN H 1 117 ? 14.992 15.011 77.238 1.00 53.04 97 ASN H O 1
ATOM 15114 N N . ASP H 1 118 ? 16.216 16.904 77.398 1.00 53.30 98 ASP H N 1
ATOM 15115 C CA . ASP H 1 118 ? 17.505 16.350 77.901 1.00 53.21 98 ASP H CA 1
ATOM 15116 C C . ASP H 1 118 ? 17.437 15.838 79.332 1.00 52.18 98 ASP H C 1
ATOM 15117 O O . ASP H 1 118 ? 18.423 15.212 79.744 1.00 52.21 98 ASP H O 1
ATOM 15122 N N . GLN H 1 119 ? 16.394 16.155 80.101 1.00 49.60 99 GLN H N 1
ATOM 15123 C CA . GLN H 1 119 ? 16.455 15.915 81.561 1.00 48.89 99 GLN H CA 1
ATOM 15124 C C . GLN H 1 119 ? 15.054 15.699 82.131 1.00 47.17 99 GLN H C 1
ATOM 15125 O O . GLN H 1 119 ? 14.902 14.782 82.911 1.00 46.98 99 GLN H O 1
ATOM 15131 N N . VAL H 1 120 ? 14.081 16.515 81.762 1.00 46.90 100 VAL H N 1
ATOM 15132 C CA . VAL H 1 120 ? 12.742 16.527 82.399 1.00 46.10 100 VAL H CA 1
ATOM 15133 C C . VAL H 1 120 ? 11.858 15.413 81.834 1.00 45.77 100 VAL H C 1
ATOM 15134 O O . VAL H 1 120 ? 11.146 14.798 82.643 1.00 44.57 100 VAL H O 1
ATOM 15138 N N . LEU H 1 121 ? 11.847 15.227 80.514 1.00 45.80 101 LEU H N 1
ATOM 15139 C CA . LEU H 1 121 ? 11.046 14.178 79.796 1.00 47.71 101 LEU H CA 1
ATOM 15140 C C . LEU H 1 121 ? 11.212 12.735 80.344 1.00 46.50 101 LEU H C 1
ATOM 15141 O O . LEU H 1 121 ? 10.240 11.922 80.254 1.00 46.65 101 LEU H O 1
ATOM 15146 N N . ALA H 1 122 ? 12.373 12.393 80.902 1.00 44.54 102 ALA H N 1
ATOM 15147 C CA . ALA H 1 122 ? 12.634 11.053 81.476 1.00 43.42 102 ALA H CA 1
ATOM 15148 C C . ALA H 1 122 ? 11.682 10.822 82.656 1.00 43.26 102 ALA H C 1
ATOM 15149 O O . ALA H 1 122 ? 11.333 9.621 82.966 1.00 42.03 102 ALA H O 1
ATOM 15151 N N . LEU H 1 123 ? 11.235 11.900 83.304 1.00 42.03 103 LEU H N 1
ATOM 15152 C CA . LEU H 1 123 ? 10.371 11.775 84.504 1.00 40.88 103 LEU H CA 1
ATOM 15153 C C . LEU H 1 123 ? 9.052 11.127 84.064 1.00 40.75 103 LEU H C 1
ATOM 15154 O O . LEU H 1 123 ? 8.435 10.444 84.940 1.00 38.61 103 LEU H O 1
ATOM 15159 N N . ARG H 1 124 ? 8.695 11.253 82.775 1.00 41.21 104 ARG H N 1
ATOM 15160 C CA . ARG H 1 124 ? 7.507 10.577 82.197 1.00 43.24 104 ARG H CA 1
ATOM 15161 C C . ARG H 1 124 ? 7.871 9.216 81.592 1.00 44.69 104 ARG H C 1
ATOM 15162 O O . ARG H 1 124 ? 7.147 8.251 81.826 1.00 45.03 104 ARG H O 1
ATOM 15170 N N . THR H 1 125 ? 8.911 9.132 80.780 1.00 46.43 105 THR H N 1
ATOM 15171 C CA . THR H 1 125 ? 9.126 7.924 79.949 1.00 47.35 105 THR H CA 1
ATOM 15172 C C . THR H 1 125 ? 9.744 6.845 80.844 1.00 46.82 105 THR H C 1
ATOM 15173 O O . THR H 1 125 ? 9.364 5.673 80.691 1.00 49.05 105 THR H O 1
ATOM 15177 N N . SER H 1 126 ? 10.633 7.239 81.771 1.00 43.93 106 SER H N 1
ATOM 15178 C CA . SER H 1 126 ? 11.338 6.381 82.755 1.00 40.47 106 SER H CA 1
ATOM 15179 C C . SER H 1 126 ? 10.584 6.397 84.088 1.00 39.59 106 SER H C 1
ATOM 15180 O O . SER H 1 126 ? 10.267 5.325 84.547 1.00 38.29 106 SER H O 1
ATOM 15183 N N . HIS H 1 127 ? 10.296 7.547 84.745 1.00 38.30 107 HIS H N 1
ATOM 15184 C CA . HIS H 1 127 ? 9.779 7.531 86.156 1.00 37.27 107 HIS H CA 1
ATOM 15185 C C . HIS H 1 127 ? 8.206 7.608 86.065 1.00 35.42 107 HIS H C 1
ATOM 15186 O O . HIS H 1 127 ? 7.539 7.438 87.027 1.00 34.20 107 HIS H O 1
ATOM 15193 N N . HIS H 1 128 ? 7.596 7.592 84.883 1.00 36.21 108 HIS H N 1
ATOM 15194 C CA . HIS H 1 128 ? 6.119 7.514 84.611 1.00 37.89 108 HIS H CA 1
ATOM 15195 C C . HIS H 1 128 ? 5.288 8.597 85.308 1.00 39.16 108 HIS H C 1
ATOM 15196 O O . HIS H 1 128 ? 4.114 8.302 85.634 1.00 39.97 108 HIS H O 1
ATOM 15203 N N . LYS H 1 129 ? 5.848 9.792 85.524 1.00 39.25 109 LYS H N 1
ATOM 15204 C CA . LYS H 1 129 ? 5.122 10.922 86.176 1.00 38.90 109 LYS H CA 1
ATOM 15205 C C . LYS H 1 129 ? 4.331 11.673 85.107 1.00 39.05 109 LYS H C 1
ATOM 15206 O O . LYS H 1 129 ? 4.657 11.543 83.970 1.00 38.65 109 LYS H O 1
ATOM 15212 N N . ARG H 1 130 ? 3.323 12.437 85.494 1.00 39.27 110 ARG H N 1
ATOM 15213 C CA . ARG H 1 130 ? 2.750 13.485 84.606 1.00 41.50 110 ARG H CA 1
ATOM 15214 C C . ARG H 1 130 ? 3.448 14.829 84.863 1.00 39.18 110 ARG H C 1
ATOM 15215 O O . ARG H 1 130 ? 3.768 15.165 86.059 1.00 36.82 110 ARG H O 1
ATOM 15223 N N . LEU H 1 131 ? 3.624 15.554 83.765 1.00 38.76 111 LEU H N 1
ATOM 15224 C CA . LEU H 1 131 ? 4.404 16.797 83.649 1.00 38.59 111 LEU H CA 1
ATOM 15225 C C . LEU H 1 131 ? 3.491 17.972 83.257 1.00 38.06 111 LEU H C 1
ATOM 15226 O O . LEU H 1 131 ? 2.769 17.904 82.257 1.00 36.74 111 LEU H O 1
ATOM 15231 N N . VAL H 1 132 ? 3.555 19.027 84.069 1.00 37.47 112 VAL H N 1
ATOM 15232 C CA . VAL H 1 132 ? 2.942 20.361 83.763 1.00 37.35 112 VAL H CA 1
ATOM 15233 C C . VAL H 1 132 ? 3.992 21.225 83.059 1.00 36.94 112 VAL H C 1
ATOM 15234 O O . VAL H 1 132 ? 5.136 21.361 83.597 1.00 36.13 112 VAL H O 1
ATOM 15238 N N . SER H 1 133 ? 3.571 21.850 81.957 1.00 37.54 113 SER H N 1
ATOM 15239 C CA . SER H 1 133 ? 4.287 22.976 81.308 1.00 38.96 113 SER H CA 1
ATOM 15240 C C . SER H 1 133 ? 4.776 23.970 82.342 1.00 39.54 113 SER H C 1
ATOM 15241 O O . SER H 1 133 ? 4.217 24.053 83.453 1.00 37.40 113 SER H O 1
ATOM 15244 N N . PRO H 1 134 ? 5.784 24.793 81.941 1.00 40.60 114 PRO H N 1
ATOM 15245 C CA . PRO H 1 134 ? 6.100 26.012 82.667 1.00 40.57 114 PRO H CA 1
ATOM 15246 C C . PRO H 1 134 ? 4.770 26.738 82.763 1.00 39.88 114 PRO H C 1
ATOM 15247 O O . PRO H 1 134 ? 3.969 26.609 81.853 1.00 40.31 114 PRO H O 1
ATOM 15251 N N . SER H 1 135 ? 4.583 27.413 83.890 1.00 40.57 115 SER H N 1
ATOM 15252 C CA . SER H 1 135 ? 3.469 28.359 84.155 1.00 41.61 115 SER H CA 1
ATOM 15253 C C . SER H 1 135 ? 3.952 29.807 83.962 1.00 42.17 115 SER H C 1
ATOM 15254 O O . SER H 1 135 ? 4.753 30.318 84.795 1.00 41.43 115 SER H O 1
ATOM 15257 N N . CYS H 1 136 ? 3.478 30.431 82.883 1.00 43.05 116 CYS H N 1
ATOM 15258 C CA . CYS H 1 136 ? 3.846 31.811 82.453 1.00 43.65 116 CYS H CA 1
ATOM 15259 C C . CYS H 1 136 ? 2.803 32.817 82.963 1.00 43.66 116 CYS H C 1
ATOM 15260 O O . CYS H 1 136 ? 1.626 32.435 83.150 1.00 43.26 116 CYS H O 1
ATOM 15263 N N . ALA H 1 137 ? 3.222 34.078 83.134 1.00 45.58 117 ALA H N 1
ATOM 15264 C CA . ALA H 1 137 ? 2.318 35.217 83.397 1.00 45.98 117 ALA H CA 1
ATOM 15265 C C . ALA H 1 137 ? 1.337 35.351 82.230 1.00 47.10 117 ALA H C 1
ATOM 15266 O O . ALA H 1 137 ? 1.654 34.880 81.097 1.00 47.14 117 ALA H O 1
ATOM 15268 N N . SER H 1 138 ? 0.190 35.972 82.501 1.00 46.48 118 SER H N 1
ATOM 15269 C CA . SER H 1 138 ? -0.928 36.138 81.541 1.00 47.37 118 SER H CA 1
ATOM 15270 C C . SER H 1 138 ? -0.789 37.458 80.738 1.00 47.90 118 SER H C 1
ATOM 15271 O O . SER H 1 138 ? -1.708 37.799 79.951 1.00 48.50 118 SER H O 1
ATOM 15274 N N . ASP H 1 139 ? 0.374 38.104 80.804 1.00 47.75 119 ASP H N 1
ATOM 15275 C CA . ASP H 1 139 ? 0.715 39.308 79.998 1.00 49.31 119 ASP H CA 1
ATOM 15276 C C . ASP H 1 139 ? 1.195 38.842 78.625 1.00 50.35 119 ASP H C 1
ATOM 15277 O O . ASP H 1 139 ? 1.265 37.641 78.380 1.00 49.11 119 ASP H O 1
ATOM 15282 N N . PRO H 1 140 ? 1.462 39.746 77.645 1.00 52.64 120 PRO H N 1
ATOM 15283 C CA . PRO H 1 140 ? 1.976 39.335 76.325 1.00 51.99 120 PRO H CA 1
ATOM 15284 C C . PRO H 1 140 ? 3.312 38.577 76.323 1.00 51.84 120 PRO H C 1
ATOM 15285 O O . PRO H 1 140 ? 3.418 37.647 75.566 1.00 50.87 120 PRO H O 1
ATOM 15289 N N . ALA H 1 141 ? 4.300 39.006 77.112 1.00 51.99 121 ALA H N 1
ATOM 15290 C CA . ALA H 1 141 ? 5.607 38.324 77.264 1.00 54.08 121 ALA H CA 1
ATOM 15291 C C . ALA H 1 141 ? 5.387 36.861 77.714 1.00 53.38 121 ALA H C 1
ATOM 15292 O O . ALA H 1 141 ? 6.044 35.981 77.159 1.00 54.79 121 ALA H O 1
ATOM 15294 N N . GLY H 1 142 ? 4.503 36.630 78.692 1.00 53.05 122 GLY H N 1
ATOM 15295 C CA . GLY H 1 142 ? 4.133 35.290 79.186 1.00 50.90 122 GLY H CA 1
ATOM 15296 C C . GLY H 1 142 ? 3.483 34.456 78.085 1.00 51.44 122 GLY H C 1
ATOM 15297 O O . GLY H 1 142 ? 3.979 33.346 77.832 1.00 47.21 122 GLY H O 1
ATOM 15298 N N . ILE H 1 143 ? 2.448 34.986 77.413 1.00 51.29 123 ILE H N 1
ATOM 15299 C CA . ILE H 1 143 ? 1.683 34.261 76.345 1.00 52.03 123 ILE H CA 1
ATOM 15300 C C . ILE H 1 143 ? 2.599 33.894 75.170 1.00 51.96 123 ILE H C 1
ATOM 15301 O O . ILE H 1 143 ? 2.510 32.736 74.708 1.00 51.75 123 ILE H O 1
ATOM 15306 N N . ALA H 1 144 ? 3.433 34.814 74.673 1.00 50.89 124 ALA H N 1
ATOM 15307 C CA . ALA H 1 144 ? 4.360 34.510 73.551 1.00 51.79 124 ALA H CA 1
ATOM 15308 C C . ALA H 1 144 ? 5.393 33.462 73.999 1.00 50.71 124 ALA H C 1
ATOM 15309 O O . ALA H 1 144 ? 5.816 32.662 73.151 1.00 50.06 124 ALA H O 1
ATOM 15311 N N . TRP H 1 145 ? 5.804 33.450 75.268 1.00 49.10 125 TRP H N 1
ATOM 15312 C CA . TRP H 1 145 ? 6.846 32.512 75.754 1.00 49.17 125 TRP H CA 1
ATOM 15313 C C . TRP H 1 145 ? 6.280 31.091 75.651 1.00 50.20 125 TRP H C 1
ATOM 15314 O O . TRP H 1 145 ? 7.010 30.227 75.124 1.00 48.97 125 TRP H O 1
ATOM 15325 N N . ILE H 1 146 ? 5.045 30.880 76.133 1.00 50.98 126 ILE H N 1
ATOM 15326 C CA . ILE H 1 146 ? 4.439 29.524 76.252 1.00 51.63 126 ILE H CA 1
ATOM 15327 C C . ILE H 1 146 ? 4.052 29.074 74.845 1.00 54.05 126 ILE H C 1
ATOM 15328 O O . ILE H 1 146 ? 4.239 27.865 74.560 1.00 55.35 126 ILE H O 1
ATOM 15333 N N . LYS H 1 147 ? 3.580 29.998 74.009 1.00 54.60 127 LYS H N 1
ATOM 15334 C CA . LYS H 1 147 ? 3.268 29.747 72.569 1.00 57.23 127 LYS H CA 1
ATOM 15335 C C . LYS H 1 147 ? 4.477 29.086 71.883 1.00 58.12 127 LYS H C 1
ATOM 15336 O O . LYS H 1 147 ? 4.300 27.990 71.261 1.00 57.30 127 LYS H O 1
ATOM 15342 N N . LYS H 1 148 ? 5.661 29.690 72.051 1.00 58.48 128 LYS H N 1
ATOM 15343 C CA . LYS H 1 148 ? 6.935 29.254 71.421 1.00 59.26 128 LYS H CA 1
ATOM 15344 C C . LYS H 1 148 ? 7.438 27.937 72.040 1.00 55.89 128 LYS H C 1
ATOM 15345 O O . LYS H 1 148 ? 7.816 27.022 71.259 1.00 54.86 128 LYS H O 1
ATOM 15351 N N . TRP H 1 149 ? 7.523 27.856 73.374 1.00 52.61 129 TRP H N 1
ATOM 15352 C CA . TRP H 1 149 ? 8.006 26.637 74.077 1.00 51.85 129 TRP H CA 1
ATOM 15353 C C . TRP H 1 149 ? 7.117 25.444 73.696 1.00 50.65 129 TRP H C 1
ATOM 15354 O O . TRP H 1 149 ? 7.715 24.427 73.366 1.00 50.84 129 TRP H O 1
ATOM 15365 N N . MET H 1 150 ? 5.783 25.596 73.693 1.00 49.44 130 MET H N 1
ATOM 15366 C CA . MET H 1 150 ? 4.820 24.529 73.331 1.00 49.91 130 MET H CA 1
ATOM 15367 C C . MET H 1 150 ? 5.080 24.086 71.894 1.00 53.67 130 MET H C 1
ATOM 15368 O O . MET H 1 150 ? 5.082 22.864 71.650 1.00 54.95 130 MET H O 1
ATOM 15373 N N . ASN H 1 151 ? 5.314 25.051 71.007 1.00 56.00 131 ASN H N 1
ATOM 15374 C CA . ASN H 1 151 ? 5.749 24.761 69.629 1.00 58.28 131 ASN H CA 1
ATOM 15375 C C . ASN H 1 151 ? 7.074 23.964 69.653 1.00 57.10 131 ASN H C 1
ATOM 15376 O O . ASN H 1 151 ? 7.097 22.925 68.999 1.00 57.40 131 ASN H O 1
ATOM 15381 N N . LEU H 1 152 ? 8.120 24.358 70.394 1.00 54.77 132 LEU H N 1
ATOM 15382 C CA . LEU H 1 152 ? 9.466 23.714 70.287 1.00 54.48 132 LEU H CA 1
ATOM 15383 C C . LEU H 1 152 ? 9.443 22.249 70.784 1.00 55.94 132 LEU H C 1
ATOM 15384 O O . LEU H 1 152 ? 10.342 21.433 70.370 1.00 54.78 132 LEU H O 1
ATOM 15389 N N . VAL H 1 153 ? 8.520 21.916 71.697 1.00 55.55 133 VAL H N 1
ATOM 15390 C CA . VAL H 1 153 ? 8.383 20.559 72.316 1.00 53.29 133 VAL H CA 1
ATOM 15391 C C . VAL H 1 153 ? 7.027 19.964 71.899 1.00 52.26 133 VAL H C 1
ATOM 15392 O O . VAL H 1 153 ? 6.573 19.034 72.549 1.00 50.62 133 VAL H O 1
ATOM 15396 N N . ALA H 1 154 ? 6.403 20.463 70.833 1.00 51.96 134 ALA H N 1
ATOM 15397 C CA . ALA H 1 154 ? 5.135 19.914 70.297 1.00 54.07 134 ALA H CA 1
ATOM 15398 C C . ALA H 1 154 ? 5.189 18.380 70.170 1.00 56.17 134 ALA H C 1
ATOM 15399 O O . ALA H 1 154 ? 4.095 17.783 70.329 1.00 56.72 134 ALA H O 1
ATOM 15401 N N . LYS H 1 155 ? 6.368 17.801 69.841 1.00 55.80 135 LYS H N 1
ATOM 15402 C CA . LYS H 1 155 ? 6.573 16.339 69.627 1.00 59.66 135 LYS H CA 1
ATOM 15403 C C . LYS H 1 155 ? 6.429 15.597 70.955 1.00 58.62 135 LYS H C 1
ATOM 15404 O O . LYS H 1 155 ? 5.981 14.437 70.925 1.00 59.45 135 LYS H O 1
ATOM 15410 N N . ASN H 1 156 ? 6.824 16.230 72.062 1.00 56.75 136 ASN H N 1
ATOM 15411 C CA . ASN H 1 156 ? 6.807 15.604 73.402 1.00 54.78 136 ASN H CA 1
ATOM 15412 C C . ASN H 1 156 ? 6.032 16.523 74.349 1.00 52.35 136 ASN H C 1
ATOM 15413 O O . ASN H 1 156 ? 6.569 17.111 75.291 1.00 51.04 136 ASN H O 1
ATOM 15418 N N . PRO H 1 157 ? 4.710 16.671 74.136 1.00 50.57 137 PRO H N 1
ATOM 15419 C CA . PRO H 1 157 ? 3.972 17.718 74.829 1.00 48.53 137 PRO H CA 1
ATOM 15420 C C . PRO H 1 157 ? 3.898 17.436 76.331 1.00 46.14 137 PRO H C 1
ATOM 15421 O O . PRO H 1 157 ? 4.068 16.303 76.798 1.00 44.36 137 PRO H O 1
ATOM 15425 N N . PRO H 1 158 ? 3.612 18.471 77.134 1.00 43.40 138 PRO H N 1
ATOM 15426 C CA . PRO H 1 158 ? 3.268 18.273 78.546 1.00 42.32 138 PRO H CA 1
ATOM 15427 C C . PRO H 1 158 ? 1.870 17.649 78.701 1.00 41.80 138 PRO H C 1
ATOM 15428 O O . PRO H 1 158 ? 1.046 17.851 77.824 1.00 41.82 138 PRO H O 1
ATOM 15432 N N . ASP H 1 159 ? 1.595 16.946 79.810 1.00 41.32 139 ASP H N 1
ATOM 15433 C CA . ASP H 1 159 ? 0.219 16.438 80.105 1.00 41.26 139 ASP H CA 1
ATOM 15434 C C . ASP H 1 159 ? -0.726 17.599 80.448 1.00 41.27 139 ASP H C 1
ATOM 15435 O O . ASP H 1 159 ? -1.969 17.475 80.297 1.00 41.42 139 ASP H O 1
ATOM 15440 N N . TYR H 1 160 ? -0.149 18.661 81.014 1.00 40.61 140 TYR H N 1
ATOM 15441 C CA . TYR H 1 160 ? -0.916 19.823 81.517 1.00 41.36 140 TYR H CA 1
ATOM 15442 C C . TYR H 1 160 ? -0.310 21.140 81.031 1.00 41.34 140 TYR H C 1
ATOM 15443 O O . TYR H 1 160 ? 0.946 21.297 81.057 1.00 41.62 140 TYR H O 1
ATOM 15452 N N . LEU H 1 161 ? -1.193 22.052 80.587 1.00 41.34 141 LEU H N 1
ATOM 15453 C CA . LEU H 1 161 ? -0.840 23.478 80.357 1.00 41.46 141 LEU H CA 1
ATOM 15454 C C . LEU H 1 161 ? -1.070 24.222 81.660 1.00 40.28 141 LEU H C 1
ATOM 15455 O O . LEU H 1 161 ? -2.243 24.292 82.090 1.00 38.70 141 LEU H O 1
ATOM 15460 N N . GLY H 1 162 ? 0.051 24.684 82.231 1.00 41.12 142 GLY H N 1
ATOM 15461 C CA . GLY H 1 162 ? 0.158 25.501 83.454 1.00 41.70 142 GLY H CA 1
ATOM 15462 C C . GLY H 1 162 ? -0.082 26.971 83.144 1.00 42.12 142 GLY H C 1
ATOM 15463 O O . GLY H 1 162 ? 0.576 27.501 82.215 1.00 43.67 142 GLY H O 1
ATOM 15464 N N . LEU H 1 163 ? -0.988 27.615 83.875 1.00 41.86 143 LEU H N 1
ATOM 15465 C CA . LEU H 1 163 ? -1.302 29.054 83.665 1.00 41.55 143 LEU H CA 1
ATOM 15466 C C . LEU H 1 163 ? -1.374 29.802 84.989 1.00 41.48 143 LEU H C 1
ATOM 15467 O O . LEU H 1 163 ? -1.806 29.195 86.017 1.00 40.70 143 LEU H O 1
ATOM 15472 N N . HIS H 1 164 ? -1.030 31.102 84.935 1.00 41.92 144 HIS H N 1
ATOM 15473 C CA . HIS H 1 164 ? -1.201 32.093 86.028 1.00 41.01 144 HIS H CA 1
ATOM 15474 C C . HIS H 1 164 ? -2.166 33.177 85.569 1.00 42.32 144 HIS H C 1
ATOM 15475 O O . HIS H 1 164 ? -2.109 33.567 84.404 1.00 44.13 144 HIS H O 1
ATOM 15482 N N . TRP H 1 165 ? -2.980 33.720 86.465 1.00 41.22 145 TRP H N 1
ATOM 15483 C CA . TRP H 1 165 ? -3.857 34.864 86.120 1.00 40.67 145 TRP H CA 1
ATOM 15484 C C . TRP H 1 165 ? -4.122 35.664 87.403 1.00 39.94 145 TRP H C 1
ATOM 15485 O O . TRP H 1 165 ? -4.448 35.075 88.441 1.00 38.01 145 TRP H O 1
ATOM 15496 N N . TYR H 1 166 ? -4.042 36.988 87.302 1.00 39.83 146 TYR H N 1
ATOM 15497 C CA . TYR H 1 166 ? -4.220 37.951 88.404 1.00 38.73 146 TYR H CA 1
ATOM 15498 C C . TYR H 1 166 ? -4.948 39.150 87.803 1.00 40.02 146 TYR H C 1
ATOM 15499 O O . TYR H 1 166 ? -4.543 39.524 86.679 1.00 38.92 146 TYR H O 1
ATOM 15508 N N . GLY H 1 167 ? -5.943 39.728 88.496 1.00 40.58 147 GLY H N 1
ATOM 15509 C CA . GLY H 1 167 ? -6.799 40.777 87.913 1.00 40.61 147 GLY H CA 1
ATOM 15510 C C . GLY H 1 167 ? -8.107 40.922 88.650 1.00 40.70 147 GLY H C 1
ATOM 15511 O O . GLY H 1 167 ? -8.363 40.173 89.574 1.00 39.03 147 GLY H O 1
ATOM 15512 N N . THR H 1 168 ? -8.904 41.905 88.247 1.00 40.72 148 THR H N 1
ATOM 15513 C CA . THR H 1 168 ? -10.127 42.334 88.962 1.00 41.37 148 THR H CA 1
ATOM 15514 C C . THR H 1 168 ? -11.388 41.732 88.321 1.00 42.84 148 THR H C 1
ATOM 15515 O O . THR H 1 168 ? -12.392 41.640 89.020 1.00 43.75 148 THR H O 1
ATOM 15519 N N . LYS H 1 169 ? -11.360 41.347 87.043 1.00 45.11 149 LYS H N 1
ATOM 15520 C CA . LYS H 1 169 ? -12.591 41.010 86.289 1.00 46.63 149 LYS H CA 1
ATOM 15521 C C . LYS H 1 169 ? -12.630 39.510 85.994 1.00 47.23 149 LYS H C 1
ATOM 15522 O O . LYS H 1 169 ? -11.768 39.010 85.250 1.00 45.51 149 LYS H O 1
ATOM 15528 N N . GLY H 1 170 ? -13.582 38.827 86.637 1.00 47.35 150 GLY H N 1
ATOM 15529 C CA . GLY H 1 170 ? -13.805 37.386 86.469 1.00 48.27 150 GLY H CA 1
ATOM 15530 C C . GLY H 1 170 ? -13.933 37.059 84.993 1.00 47.00 150 GLY H C 1
ATOM 15531 O O . GLY H 1 170 ? -13.197 36.173 84.522 1.00 44.68 150 GLY H O 1
ATOM 15532 N N . ASP H 1 171 ? -14.761 37.827 84.286 1.00 47.34 151 ASP H N 1
ATOM 15533 C CA . ASP H 1 171 ? -15.014 37.633 82.825 1.00 49.89 151 ASP H CA 1
ATOM 15534 C C . ASP H 1 171 ? -13.703 37.616 82.020 1.00 48.85 151 ASP H C 1
ATOM 15535 O O . ASP H 1 171 ? -13.669 36.896 81.004 1.00 49.64 151 ASP H O 1
ATOM 15540 N N . GLU H 1 172 ? -12.705 38.427 82.421 1.00 48.13 152 GLU H N 1
ATOM 15541 C CA . GLU H 1 172 ? -11.343 38.492 81.817 1.00 49.11 152 GLU H CA 1
ATOM 15542 C C . GLU H 1 172 ? -10.588 37.184 82.095 1.00 46.56 152 GLU H C 1
ATOM 15543 O O . GLU H 1 172 ? -9.877 36.749 81.192 1.00 45.61 152 GLU H O 1
ATOM 15549 N N . MET H 1 173 ? -10.643 36.624 83.314 1.00 44.69 153 MET H N 1
ATOM 15550 C CA . MET H 1 173 ? -9.914 35.355 83.574 1.00 43.74 153 MET H CA 1
ATOM 15551 C C . MET H 1 173 ? -10.532 34.232 82.722 1.00 44.26 153 MET H C 1
ATOM 15552 O O . MET H 1 173 ? -9.780 33.471 82.116 1.00 45.22 153 MET H O 1
ATOM 15557 N N . ILE H 1 174 ? -11.863 34.117 82.731 1.00 44.98 154 ILE H N 1
ATOM 15558 C CA . ILE H 1 174 ? -12.661 33.167 81.917 1.00 45.48 154 ILE H CA 1
ATOM 15559 C C . ILE H 1 174 ? -12.230 33.303 80.447 1.00 47.90 154 ILE H C 1
ATOM 15560 O O . ILE H 1 174 ? -11.808 32.292 79.851 1.00 47.36 154 ILE H O 1
ATOM 15565 N N . ARG H 1 175 ? -12.254 34.503 79.885 1.00 49.61 155 ARG H N 1
ATOM 15566 C CA . ARG H 1 175 ? -11.883 34.699 78.459 1.00 52.15 155 ARG H CA 1
ATOM 15567 C C . ARG H 1 175 ? -10.413 34.333 78.272 1.00 50.31 155 ARG H C 1
ATOM 15568 O O . ARG H 1 175 ? -10.083 33.779 77.205 1.00 47.39 155 ARG H O 1
ATOM 15576 N N . TYR H 1 176 ? -9.568 34.579 79.285 1.00 49.14 156 TYR H N 1
ATOM 15577 C CA . TYR H 1 176 ? -8.123 34.282 79.160 1.00 49.22 156 TYR H CA 1
ATOM 15578 C C . TYR H 1 176 ? -7.944 32.771 79.102 1.00 50.43 156 TYR H C 1
ATOM 15579 O O . TYR H 1 176 ? -7.125 32.276 78.258 1.00 51.78 156 TYR H O 1
ATOM 15588 N N . LEU H 1 177 ? -8.689 32.066 79.966 1.00 51.12 157 LEU H N 1
ATOM 15589 C CA . LEU H 1 177 ? -8.707 30.566 79.983 1.00 50.54 157 LEU H CA 1
ATOM 15590 C C . LEU H 1 177 ? -9.301 30.018 78.662 1.00 51.35 157 LEU H C 1
ATOM 15591 O O . LEU H 1 177 ? -8.717 29.058 78.167 1.00 51.01 157 LEU H O 1
ATOM 15596 N N . GLU H 1 178 ? -10.419 30.545 78.141 1.00 50.33 158 GLU H N 1
ATOM 15597 C CA . GLU H 1 178 ? -11.055 29.966 76.923 1.00 51.79 158 GLU H CA 1
ATOM 15598 C C . GLU H 1 178 ? -10.095 30.165 75.752 1.00 52.37 158 GLU H C 1
ATOM 15599 O O . GLU H 1 178 ? -9.794 29.184 75.031 1.00 52.88 158 GLU H O 1
ATOM 15605 N N . SER H 1 179 ? -9.583 31.383 75.604 1.00 52.82 159 SER H N 1
ATOM 15606 C CA . SER H 1 179 ? -8.579 31.747 74.574 1.00 53.79 159 SER H CA 1
ATOM 15607 C C . SER H 1 179 ? -7.450 30.708 74.637 1.00 53.01 159 SER H C 1
ATOM 15608 O O . SER H 1 179 ? -7.082 30.085 73.587 1.00 51.68 159 SER H O 1
ATOM 15611 N N . MET H 1 180 ? -6.973 30.431 75.841 1.00 51.68 160 MET H N 1
ATOM 15612 C CA . MET H 1 180 ? -5.737 29.647 76.002 1.00 51.81 160 MET H CA 1
ATOM 15613 C C . MET H 1 180 ? -6.011 28.156 75.716 1.00 51.54 160 MET H C 1
ATOM 15614 O O . MET H 1 180 ? -5.077 27.469 75.153 1.00 51.08 160 MET H O 1
ATOM 15619 N N . HIS H 1 181 ? -7.245 27.682 75.974 1.00 51.51 161 HIS H N 1
ATOM 15620 C CA . HIS H 1 181 ? -7.731 26.300 75.664 1.00 52.24 161 HIS H CA 1
ATOM 15621 C C . HIS H 1 181 ? -7.960 26.116 74.145 1.00 54.38 161 HIS H C 1
ATOM 15622 O O . HIS H 1 181 ? -7.880 24.937 73.665 1.00 53.70 161 HIS H O 1
ATOM 15629 N N . LYS H 1 182 ? -8.244 27.214 73.423 1.00 54.69 162 LYS H N 1
ATOM 15630 C CA . LYS H 1 182 ? -8.359 27.274 71.937 1.00 56.25 162 LYS H CA 1
ATOM 15631 C C . LYS H 1 182 ? -6.956 27.276 71.321 1.00 56.46 162 LYS H C 1
ATOM 15632 O O . LYS H 1 182 ? -6.793 26.562 70.341 1.00 57.84 162 LYS H O 1
ATOM 15638 N N . GLU H 1 183 ? -6.005 28.069 71.849 1.00 55.64 163 GLU H N 1
ATOM 15639 C CA . GLU H 1 183 ? -4.588 28.132 71.370 1.00 56.11 163 GLU H CA 1
ATOM 15640 C C . GLU H 1 183 ? -3.914 26.771 71.611 1.00 55.80 163 GLU H C 1
ATOM 15641 O O . GLU H 1 183 ? -3.146 26.331 70.750 1.00 54.78 163 GLU H O 1
ATOM 15647 N N . HIS H 1 184 ? -4.166 26.140 72.753 1.00 55.03 164 HIS H N 1
ATOM 15648 C CA . HIS H 1 184 ? -3.471 24.897 73.189 1.00 54.55 164 HIS H CA 1
ATOM 15649 C C . HIS H 1 184 ? -4.534 23.866 73.579 1.00 54.01 164 HIS H C 1
ATOM 15650 O O . HIS H 1 184 ? -4.765 23.577 74.762 1.00 52.15 164 HIS H O 1
ATOM 15657 N N . PRO H 1 185 ? -5.217 23.282 72.558 1.00 53.37 165 PRO H N 1
ATOM 15658 C CA . PRO H 1 185 ? -6.406 22.451 72.784 1.00 52.59 165 PRO H CA 1
ATOM 15659 C C . PRO H 1 185 ? -6.059 20.980 73.120 1.00 52.68 165 PRO H C 1
ATOM 15660 O O . PRO H 1 185 ? -6.994 20.221 73.454 1.00 53.60 165 PRO H O 1
ATOM 15664 N N . HIS H 1 186 ? -4.756 20.629 73.123 1.00 51.40 166 HIS H N 1
ATOM 15665 C CA . HIS H 1 186 ? -4.299 19.219 73.245 1.00 53.93 166 HIS H CA 1
ATOM 15666 C C . HIS H 1 186 ? -4.076 18.788 74.704 1.00 52.24 166 HIS H C 1
ATOM 15667 O O . HIS H 1 186 ? -3.785 17.581 74.903 1.00 50.28 166 HIS H O 1
ATOM 15674 N N . GLN H 1 187 ? -4.143 19.695 75.674 1.00 48.68 167 GLN H N 1
ATOM 15675 C CA . GLN H 1 187 ? -3.919 19.335 77.094 1.00 48.23 167 GLN H CA 1
ATOM 15676 C C . GLN H 1 187 ? -5.044 19.931 77.915 1.00 45.59 167 GLN H C 1
ATOM 15677 O O . GLN H 1 187 ? -5.609 20.943 77.520 1.00 44.37 167 GLN H O 1
ATOM 15683 N N . PRO H 1 188 ? -5.365 19.335 79.074 1.00 43.35 168 PRO H N 1
ATOM 15684 C CA . PRO H 1 188 ? -6.066 20.078 80.099 1.00 42.17 168 PRO H CA 1
ATOM 15685 C C . PRO H 1 188 ? -5.156 21.158 80.724 1.00 41.49 168 PRO H C 1
ATOM 15686 O O . PRO H 1 188 ? -3.890 21.124 80.637 1.00 39.80 168 PRO H O 1
ATOM 15690 N N . ILE H 1 189 ? -5.850 22.160 81.302 1.00 40.30 169 ILE H N 1
ATOM 15691 C CA . ILE H 1 189 ? -5.230 23.318 81.988 1.00 38.81 169 ILE H CA 1
ATOM 15692 C C . ILE H 1 189 ? -5.255 23.076 83.501 1.00 37.64 169 ILE H C 1
ATOM 15693 O O . ILE H 1 189 ? -6.320 22.643 84.080 1.00 36.56 169 ILE H O 1
ATOM 15698 N N . ILE H 1 190 ? -4.103 23.388 84.101 1.00 37.04 170 ILE H N 1
ATOM 15699 C CA . ILE H 1 190 ? -3.880 23.599 85.548 1.00 35.56 170 ILE H CA 1
ATOM 15700 C C . ILE H 1 190 ? -3.615 25.089 85.743 1.00 36.14 170 ILE H C 1
ATOM 15701 O O . ILE H 1 190 ? -2.587 25.594 85.266 1.00 36.22 170 ILE H O 1
ATOM 15706 N N . VAL H 1 191 ? -4.505 25.762 86.470 1.00 36.76 171 VAL H N 1
ATOM 15707 C CA . VAL H 1 191 ? -4.258 27.174 86.892 1.00 36.30 171 VAL H CA 1
ATOM 15708 C C . VAL H 1 191 ? -3.470 27.084 88.179 1.00 35.14 171 VAL H C 1
ATOM 15709 O O . VAL H 1 191 ? -4.101 26.946 89.275 1.00 36.33 171 VAL H O 1
ATOM 15713 N N . SER H 1 192 ? -2.146 27.116 88.045 1.00 34.18 172 SER H N 1
ATOM 15714 C CA . SER H 1 192 ? -1.214 26.855 89.168 1.00 34.18 172 SER H CA 1
ATOM 15715 C C . SER H 1 192 ? -1.113 28.010 90.177 1.00 34.85 172 SER H C 1
ATOM 15716 O O . SER H 1 192 ? -0.505 27.752 91.268 1.00 35.35 172 SER H O 1
ATOM 15719 N N . GLU H 1 193 ? -1.592 29.201 89.796 1.00 34.81 173 GLU H N 1
ATOM 15720 C CA . GLU H 1 193 ? -1.613 30.454 90.617 1.00 34.96 173 GLU H CA 1
ATOM 15721 C C . GLU H 1 193 ? -2.696 31.385 90.081 1.00 33.83 173 GLU H C 1
ATOM 15722 O O . GLU H 1 193 ? -2.635 31.708 88.896 1.00 33.95 173 GLU H O 1
ATOM 15728 N N . TRP H 1 194 ? -3.700 31.731 90.868 1.00 33.70 174 TRP H N 1
ATOM 15729 C CA . TRP H 1 194 ? -4.603 32.852 90.474 1.00 34.71 174 TRP H CA 1
ATOM 15730 C C . TRP H 1 194 ? -5.147 33.567 91.703 1.00 33.78 174 TRP H C 1
ATOM 15731 O O . TRP H 1 194 ? -5.193 32.956 92.794 1.00 32.40 174 TRP H O 1
ATOM 15742 N N . ALA H 1 195 ? -5.634 34.804 91.495 1.00 34.17 175 ALA H N 1
ATOM 15743 C CA . ALA H 1 195 ? -6.390 35.531 92.542 1.00 33.92 175 ALA H CA 1
ATOM 15744 C C . ALA H 1 195 ? -6.936 36.848 91.977 1.00 34.99 175 ALA H C 1
ATOM 15745 O O . ALA H 1 195 ? -6.319 37.365 91.007 1.00 35.40 175 ALA H O 1
ATOM 15747 N N . SER H 1 196 ? -7.997 37.368 92.609 1.00 35.64 176 SER H N 1
ATOM 15748 C CA . SER H 1 196 ? -8.401 38.803 92.571 1.00 37.25 176 SER H CA 1
ATOM 15749 C C . SER H 1 196 ? -7.279 39.686 93.138 1.00 37.77 176 SER H C 1
ATOM 15750 O O . SER H 1 196 ? -6.775 39.423 94.282 1.00 35.42 176 SER H O 1
ATOM 15753 N N . THR H 1 197 ? -6.915 40.706 92.359 1.00 41.27 177 THR H N 1
ATOM 15754 C CA . THR H 1 197 ? -6.047 41.832 92.826 1.00 42.51 177 THR H CA 1
ATOM 15755 C C . THR H 1 197 ? -6.891 43.058 93.267 1.00 42.86 177 THR H C 1
ATOM 15756 O O . THR H 1 197 ? -6.298 44.098 93.567 1.00 42.21 177 THR H O 1
ATOM 15760 N N . SER H 1 198 ? -8.220 42.952 93.267 1.00 42.29 178 SER H N 1
ATOM 15761 C CA . SER H 1 198 ? -9.144 44.046 93.644 1.00 42.46 178 SER H CA 1
ATOM 15762 C C . SER H 1 198 ? -8.841 44.407 95.097 1.00 42.45 178 SER H C 1
ATOM 15763 O O . SER H 1 198 ? -8.537 43.480 95.876 1.00 39.75 178 SER H O 1
ATOM 15766 N N . ARG H 1 199 ? -8.948 45.689 95.450 1.00 41.71 179 ARG H N 1
ATOM 15767 C CA . ARG H 1 199 ? -8.784 46.183 96.846 1.00 41.08 179 ARG H CA 1
ATOM 15768 C C . ARG H 1 199 ? -10.151 46.219 97.533 1.00 40.22 179 ARG H C 1
ATOM 15769 O O . ARG H 1 199 ? -10.184 46.494 98.719 1.00 39.24 179 ARG H O 1
ATOM 15777 N N . SER H 1 200 ? -11.217 45.861 96.811 1.00 40.52 180 SER H N 1
ATOM 15778 C CA . SER H 1 200 ? -12.604 45.698 97.328 1.00 41.12 180 SER H CA 1
ATOM 15779 C C . SER H 1 200 ? -12.866 44.238 97.722 1.00 42.08 180 SER H C 1
ATOM 15780 O O . SER H 1 200 ? -12.937 43.400 96.787 1.00 42.86 180 SER H O 1
ATOM 15783 N N . TYR H 1 201 ? -13.123 43.959 98.981 1.00 41.78 181 TYR H N 1
ATOM 15784 C CA . TYR H 1 201 ? -13.416 42.583 99.448 1.00 44.19 181 TYR H CA 1
ATOM 15785 C C . TYR H 1 201 ? -14.653 42.054 98.715 1.00 44.93 181 TYR H C 1
ATOM 15786 O O . TYR H 1 201 ? -14.585 40.953 98.175 1.00 44.24 181 TYR H O 1
ATOM 15795 N N . PRO H 1 202 ? -15.791 42.786 98.588 1.00 44.10 182 PRO H N 1
ATOM 15796 C CA . PRO H 1 202 ? -16.974 42.196 97.953 1.00 41.58 182 PRO H CA 1
ATOM 15797 C C . PRO H 1 202 ? -16.665 41.748 96.515 1.00 41.06 182 PRO H C 1
ATOM 15798 O O . PRO H 1 202 ? -17.327 40.822 96.017 1.00 39.86 182 PRO H O 1
ATOM 15802 N N . ASP H 1 203 ? -15.664 42.374 95.887 1.00 40.45 183 ASP H N 1
ATOM 15803 C CA . ASP H 1 203 ? -15.260 42.070 94.492 1.00 42.02 183 ASP H CA 1
ATOM 15804 C C . ASP H 1 203 ? -14.237 40.903 94.443 1.00 40.49 183 ASP H C 1
ATOM 15805 O O . ASP H 1 203 ? -14.080 40.292 93.346 1.00 40.66 183 ASP H O 1
ATOM 15810 N N . VAL H 1 204 ? -13.428 40.757 95.480 1.00 38.83 184 VAL H N 1
ATOM 15811 C CA . VAL H 1 204 ? -12.453 39.644 95.616 1.00 38.63 184 VAL H CA 1
ATOM 15812 C C . VAL H 1 204 ? -13.296 38.396 95.812 1.00 38.64 184 VAL H C 1
ATOM 15813 O O . VAL H 1 204 ? -13.138 37.471 95.026 1.00 38.08 184 VAL H O 1
ATOM 15817 N N . LEU H 1 205 ? -14.203 38.447 96.784 1.00 37.86 185 LEU H N 1
ATOM 15818 C CA . LEU H 1 205 ? -15.187 37.375 97.037 1.00 38.91 185 LEU H CA 1
ATOM 15819 C C . LEU H 1 205 ? -15.956 37.015 95.751 1.00 40.67 185 LEU H C 1
ATOM 15820 O O . LEU H 1 205 ? -16.007 35.790 95.393 1.00 40.27 185 LEU H O 1
ATOM 15825 N N . GLY H 1 206 ? -16.576 37.990 95.082 1.00 41.83 186 GLY H N 1
ATOM 15826 C CA . GLY H 1 206 ? -17.453 37.748 93.913 1.00 41.86 186 GLY H CA 1
ATOM 15827 C C . GLY H 1 206 ? -16.728 37.103 92.733 1.00 44.29 186 GLY H C 1
ATOM 15828 O O . GLY H 1 206 ? -17.350 36.249 92.021 1.00 43.25 186 GLY H O 1
ATOM 15829 N N . LEU H 1 207 ? -15.480 37.515 92.485 1.00 43.76 187 LEU H N 1
ATOM 15830 C CA . LEU H 1 207 ? -14.611 36.935 91.442 1.00 42.20 187 LEU H CA 1
ATOM 15831 C C . LEU H 1 207 ? -14.215 35.519 91.898 1.00 42.02 187 LEU H C 1
ATOM 15832 O O . LEU H 1 207 ? -14.417 34.555 91.117 1.00 41.58 187 LEU H O 1
ATOM 15837 N N . THR H 1 208 ? -13.704 35.351 93.125 1.00 41.42 188 THR H N 1
ATOM 15838 C CA . THR H 1 208 ? -13.226 34.027 93.616 1.00 39.80 188 THR H CA 1
ATOM 15839 C C . THR H 1 208 ? -14.400 33.040 93.452 1.00 40.66 188 THR H C 1
ATOM 15840 O O . THR H 1 208 ? -14.237 32.026 92.740 1.00 39.41 188 THR H O 1
ATOM 15844 N N . VAL H 1 209 ? -15.570 33.379 94.008 1.00 40.90 189 VAL H N 1
ATOM 15845 C CA . VAL H 1 209 ? -16.842 32.614 93.848 1.00 40.50 189 VAL H CA 1
ATOM 15846 C C . VAL H 1 209 ? -17.149 32.370 92.368 1.00 40.94 189 VAL H C 1
ATOM 15847 O O . VAL H 1 209 ? -17.304 31.192 92.053 1.00 42.62 189 VAL H O 1
ATOM 15851 N N . GLN H 1 210 ? -17.222 33.370 91.490 1.00 40.78 190 GLN H N 1
ATOM 15852 C CA . GLN H 1 210 ? -17.519 33.141 90.043 1.00 42.10 190 GLN H CA 1
ATOM 15853 C C . GLN H 1 210 ? -16.501 32.165 89.386 1.00 42.18 190 GLN H C 1
ATOM 15854 O O . GLN H 1 210 ? -16.938 31.316 88.540 1.00 43.23 190 GLN H O 1
ATOM 15860 N N . LEU H 1 211 ? -15.196 32.342 89.606 1.00 40.89 191 LEU H N 1
ATOM 15861 C CA . LEU H 1 211 ? -14.137 31.564 88.893 1.00 41.13 191 LEU H CA 1
ATOM 15862 C C . LEU H 1 211 ? -14.054 30.127 89.461 1.00 41.62 191 LEU H C 1
ATOM 15863 O O . LEU H 1 211 ? -13.792 29.185 88.698 1.00 40.01 191 LEU H O 1
ATOM 15868 N N . ALA H 1 212 ? -14.234 29.938 90.768 1.00 40.53 192 ALA H N 1
ATOM 15869 C CA . ALA H 1 212 ? -14.267 28.585 91.377 1.00 40.31 192 ALA H CA 1
ATOM 15870 C C . ALA H 1 212 ? -15.459 27.798 90.814 1.00 41.35 192 ALA H C 1
ATOM 15871 O O . ALA H 1 212 ? -15.237 26.638 90.377 1.00 40.37 192 ALA H O 1
ATOM 15873 N N . ASN H 1 213 ? -16.672 28.361 90.809 1.00 40.96 193 ASN H N 1
ATOM 15874 C CA . ASN H 1 213 ? -17.834 27.585 90.318 1.00 43.51 193 ASN H CA 1
ATOM 15875 C C . ASN H 1 213 ? -17.707 27.356 88.798 1.00 44.69 193 ASN H C 1
ATOM 15876 O O . ASN H 1 213 ? -17.989 26.223 88.336 1.00 47.22 193 ASN H O 1
ATOM 15881 N N . TRP H 1 214 ? -17.243 28.349 88.041 1.00 44.68 194 TRP H N 1
ATOM 15882 C CA . TRP H 1 214 ? -17.045 28.201 86.582 1.00 44.30 194 TRP H CA 1
ATOM 15883 C C . TRP H 1 214 ? -16.049 27.086 86.292 1.00 43.60 194 TRP H C 1
ATOM 15884 O O . TRP H 1 214 ? -16.313 26.328 85.367 1.00 44.09 194 TRP H O 1
ATOM 15895 N N . MET H 1 215 ? -14.905 27.113 86.959 1.00 41.32 195 MET H N 1
ATOM 15896 C CA . MET H 1 215 ? -13.784 26.190 86.727 1.00 40.63 195 MET H CA 1
ATOM 15897 C C . MET H 1 215 ? -14.179 24.793 87.248 1.00 41.32 195 MET H C 1
ATOM 15898 O O . MET H 1 215 ? -13.843 23.825 86.548 1.00 43.00 195 MET H O 1
ATOM 15903 N N . ASP H 1 216 ? -14.942 24.689 88.359 1.00 40.32 196 ASP H N 1
ATOM 15904 C CA . ASP H 1 216 ? -15.606 23.445 88.844 1.00 40.84 196 ASP H CA 1
ATOM 15905 C C . ASP H 1 216 ? -16.408 22.796 87.713 1.00 42.87 196 ASP H C 1
ATOM 15906 O O . ASP H 1 216 ? -16.293 21.531 87.589 1.00 43.69 196 ASP H O 1
ATOM 15911 N N . SER H 1 217 ? -17.090 23.602 86.880 1.00 43.27 197 SER H N 1
ATOM 15912 C CA . SER H 1 217 ? -18.041 23.157 85.822 1.00 44.49 197 SER H CA 1
ATOM 15913 C C . SER H 1 217 ? -17.314 22.926 84.497 1.00 43.34 197 SER H C 1
ATOM 15914 O O . SER H 1 217 ? -17.982 22.596 83.535 1.00 44.15 197 SER H O 1
ATOM 15917 N N . THR H 1 218 ? -16.022 23.224 84.409 1.00 43.32 198 THR H N 1
ATOM 15918 C CA . THR H 1 218 ? -15.276 23.138 83.126 1.00 44.86 198 THR H CA 1
ATOM 15919 C C . THR H 1 218 ? -14.452 21.848 83.138 1.00 44.91 198 THR H C 1
ATOM 15920 O O . THR H 1 218 ? -13.457 21.735 83.857 1.00 45.21 198 THR H O 1
ATOM 15924 N N . PRO H 1 219 ? -14.862 20.832 82.351 1.00 45.98 199 PRO H N 1
ATOM 15925 C CA . PRO H 1 219 ? -14.088 19.602 82.204 1.00 45.78 199 PRO H CA 1
ATOM 15926 C C . PRO H 1 219 ? -12.585 19.838 82.006 1.00 45.02 199 PRO H C 1
ATOM 15927 O O . PRO H 1 219 ? -11.824 19.147 82.634 1.00 47.17 199 PRO H O 1
ATOM 15931 N N . TRP H 1 220 ? -12.182 20.774 81.145 1.00 44.67 200 TRP H N 1
ATOM 15932 C CA . TRP H 1 220 ? -10.766 20.881 80.686 1.00 43.89 200 TRP H CA 1
ATOM 15933 C C . TRP H 1 220 ? -9.886 21.712 81.631 1.00 41.47 200 TRP H C 1
ATOM 15934 O O . TRP H 1 220 ? -8.678 21.834 81.343 1.00 41.04 200 TRP H O 1
ATOM 15945 N N . VAL H 1 221 ? -10.439 22.217 82.730 1.00 39.92 201 VAL H N 1
ATOM 15946 C CA . VAL H 1 221 ? -9.622 22.662 83.898 1.00 38.50 201 VAL H CA 1
ATOM 15947 C C . VAL H 1 221 ? -9.544 21.501 84.906 1.00 37.21 201 VAL H C 1
ATOM 15948 O O . VAL H 1 221 ? -10.561 21.186 85.511 1.00 36.42 201 VAL H O 1
ATOM 15952 N N . ALA H 1 222 ? -8.369 20.916 85.083 1.00 37.19 202 ALA H N 1
ATOM 15953 C CA . ALA H 1 222 ? -8.124 19.714 85.925 1.00 36.62 202 ALA H CA 1
ATOM 15954 C C . ALA H 1 222 ? -8.060 20.151 87.394 1.00 34.68 202 ALA H C 1
ATOM 15955 O O . ALA H 1 222 ? -8.828 19.639 88.214 1.00 33.55 202 ALA H O 1
ATOM 15957 N N . GLU H 1 223 ? -7.248 21.171 87.663 1.00 34.30 203 GLU H N 1
ATOM 15958 C CA . GLU H 1 223 ? -7.179 21.826 88.988 1.00 33.03 203 GLU H CA 1
ATOM 15959 C C . GLU H 1 223 ? -6.834 23.323 88.912 1.00 33.48 203 GLU H C 1
ATOM 15960 O O . GLU H 1 223 ? -6.268 23.770 87.889 1.00 32.86 203 GLU H O 1
ATOM 15966 N N . TYR H 1 224 ? -7.035 24.024 90.054 1.00 32.45 204 TYR H N 1
ATOM 15967 C CA . TYR H 1 224 ? -6.839 25.488 90.165 1.00 32.93 204 TYR H CA 1
ATOM 15968 C C . TYR H 1 224 ? -6.398 25.829 91.578 1.00 32.90 204 TYR H C 1
ATOM 15969 O O . TYR H 1 224 ? -6.833 25.177 92.515 1.00 33.17 204 TYR H O 1
ATOM 15978 N N . ALA H 1 225 ? -5.497 26.797 91.680 1.00 32.78 205 ALA H N 1
ATOM 15979 C CA . ALA H 1 225 ? -4.652 27.049 92.862 1.00 31.80 205 ALA H CA 1
ATOM 15980 C C . ALA H 1 225 ? -4.762 28.555 93.244 1.00 31.97 205 ALA H C 1
ATOM 15981 O O . ALA H 1 225 ? -4.055 29.359 92.596 1.00 30.55 205 ALA H O 1
ATOM 15983 N N . LEU H 1 226 ? -5.564 28.861 94.288 1.00 31.47 206 LEU H N 1
ATOM 15984 C CA . LEU H 1 226 ? -5.860 30.240 94.759 1.00 32.49 206 LEU H CA 1
ATOM 15985 C C . LEU H 1 226 ? -4.671 30.739 95.591 1.00 32.82 206 LEU H C 1
ATOM 15986 O O . LEU H 1 226 ? -4.267 30.067 96.592 1.00 30.56 206 LEU H O 1
ATOM 15991 N N . PHE H 1 227 ? -4.144 31.902 95.210 1.00 33.46 207 PHE H N 1
ATOM 15992 C CA . PHE H 1 227 ? -2.967 32.522 95.886 1.00 33.92 207 PHE H CA 1
ATOM 15993 C C . PHE H 1 227 ? -3.439 33.323 97.137 1.00 33.56 207 PHE H C 1
ATOM 15994 O O . PHE H 1 227 ? -4.518 33.936 97.120 1.00 33.23 207 PHE H O 1
ATOM 16002 N N . GLY H 1 228 ? -2.658 33.272 98.214 1.00 33.05 208 GLY H N 1
ATOM 16003 C CA . GLY H 1 228 ? -2.732 34.238 99.330 1.00 33.14 208 GLY H CA 1
ATOM 16004 C C . GLY H 1 228 ? -2.658 33.610 100.697 1.00 33.28 208 GLY H C 1
ATOM 16005 O O . GLY H 1 228 ? -2.886 34.363 101.736 1.00 31.27 208 GLY H O 1
ATOM 16006 N N . CYS H 1 229 ? -2.446 32.270 100.768 1.00 33.53 209 CYS H N 1
ATOM 16007 C CA . CYS H 1 229 ? -2.347 31.532 102.052 1.00 33.82 209 CYS H CA 1
ATOM 16008 C C . CYS H 1 229 ? -0.929 31.662 102.604 1.00 34.63 209 CYS H C 1
ATOM 16009 O O . CYS H 1 229 ? -0.200 30.664 102.615 1.00 34.08 209 CYS H O 1
ATOM 16012 N N . MET H 1 230 ? -0.610 32.847 103.125 1.00 33.59 210 MET H N 1
ATOM 16013 C CA . MET H 1 230 ? 0.680 33.178 103.773 1.00 34.64 210 MET H CA 1
ATOM 16014 C C . MET H 1 230 ? 0.471 34.404 104.702 1.00 34.78 210 MET H C 1
ATOM 16015 O O . MET H 1 230 ? -0.596 35.062 104.582 1.00 33.97 210 MET H O 1
ATOM 16020 N N . ARG H 1 231 ? 1.420 34.677 105.596 1.00 35.72 211 ARG H N 1
ATOM 16021 C CA . ARG H 1 231 ? 1.235 35.641 106.712 1.00 37.80 211 ARG H CA 1
ATOM 16022 C C . ARG H 1 231 ? 1.441 37.090 106.205 1.00 38.59 211 ARG H C 1
ATOM 16023 O O . ARG H 1 231 ? 0.591 37.913 106.526 1.00 38.34 211 ARG H O 1
ATOM 16031 N N . GLN H 1 232 ? 2.493 37.317 105.419 1.00 38.87 212 GLN H N 1
ATOM 16032 C CA . GLN H 1 232 ? 2.928 38.580 104.775 1.00 41.14 212 GLN H CA 1
ATOM 16033 C C . GLN H 1 232 ? 2.478 38.641 103.300 1.00 41.12 212 GLN H C 1
ATOM 16034 O O . GLN H 1 232 ? 2.503 37.608 102.603 1.00 40.19 212 GLN H O 1
ATOM 16040 N N . MET H 1 233 ? 2.134 39.816 102.792 1.00 39.65 213 MET H N 1
ATOM 16041 C CA . MET H 1 233 ? 1.888 40.076 101.353 1.00 40.20 213 MET H CA 1
ATOM 16042 C C . MET H 1 233 ? 3.107 39.595 100.552 1.00 40.32 213 MET H C 1
ATOM 16043 O O . MET H 1 233 ? 4.241 39.881 100.943 1.00 39.46 213 MET H O 1
ATOM 16048 N N . ALA H 1 234 ? 2.893 38.851 99.477 1.00 42.19 214 ALA H N 1
ATOM 16049 C CA . ALA H 1 234 ? 4.013 38.331 98.654 1.00 43.87 214 ALA H CA 1
ATOM 16050 C C . ALA H 1 234 ? 4.701 39.548 98.025 1.00 45.71 214 ALA H C 1
ATOM 16051 O O . ALA H 1 234 ? 5.926 39.614 98.061 1.00 48.59 214 ALA H O 1
ATOM 16053 N N . ASP H 1 235 ? 3.925 40.539 97.602 1.00 45.60 215 ASP H N 1
ATOM 16054 C CA . ASP H 1 235 ? 4.475 41.763 96.963 1.00 46.50 215 ASP H CA 1
ATOM 16055 C C . ASP H 1 235 ? 3.413 42.871 96.942 1.00 46.64 215 ASP H C 1
ATOM 16056 O O . ASP H 1 235 ? 2.428 42.770 97.661 1.00 46.61 215 ASP H O 1
ATOM 16061 N N . ASP H 1 236 ? 3.575 43.901 96.122 1.00 48.58 216 ASP H N 1
ATOM 16062 C CA . ASP H 1 236 ? 2.599 45.018 96.130 1.00 49.96 216 ASP H CA 1
ATOM 16063 C C . ASP H 1 236 ? 1.452 44.703 95.169 1.00 49.98 216 ASP H C 1
ATOM 16064 O O . ASP H 1 236 ? 0.431 45.410 95.275 1.00 51.33 216 ASP H O 1
ATOM 16069 N N . PHE H 1 237 ? 1.618 43.759 94.235 1.00 47.30 217 PHE H N 1
ATOM 16070 C CA . PHE H 1 237 ? 0.593 43.455 93.197 1.00 47.47 217 PHE H CA 1
ATOM 16071 C C . PHE H 1 237 ? -0.618 42.783 93.857 1.00 44.45 217 PHE H C 1
ATOM 16072 O O . PHE H 1 237 ? -1.752 43.168 93.594 1.00 41.80 217 PHE H O 1
ATOM 16080 N N . VAL H 1 238 ? -0.414 41.758 94.691 1.00 41.65 218 VAL H N 1
ATOM 16081 C CA . VAL H 1 238 ? -1.573 41.014 95.263 1.00 40.49 218 VAL H CA 1
ATOM 16082 C C . VAL H 1 238 ? -2.283 41.925 96.274 1.00 40.22 218 VAL H C 1
ATOM 16083 O O . VAL H 1 238 ? -1.639 42.827 96.804 1.00 41.59 218 VAL H O 1
ATOM 16087 N N . SER H 1 239 ? -3.584 41.707 96.458 1.00 39.54 219 SER H N 1
ATOM 16088 C CA . SER H 1 239 ? -4.483 42.475 97.345 1.00 39.35 219 SER H CA 1
ATOM 16089 C C . SER H 1 239 ? -4.440 41.946 98.761 1.00 39.11 219 SER H C 1
ATOM 16090 O O . SER H 1 239 ? -4.649 40.743 98.970 1.00 37.28 219 SER H O 1
ATOM 16093 N N . PRO H 1 240 ? -4.259 42.823 99.782 1.00 39.24 220 PRO H N 1
ATOM 16094 C CA . PRO H 1 240 ? -4.481 42.411 101.169 1.00 39.50 220 PRO H CA 1
ATOM 16095 C C . PRO H 1 240 ? -5.867 41.776 101.366 1.00 38.87 220 PRO H C 1
ATOM 16096 O O . PRO H 1 240 ? -5.974 40.922 102.196 1.00 39.41 220 PRO H O 1
ATOM 16100 N N . GLU H 1 241 ? -6.876 42.198 100.616 1.00 39.30 221 GLU H N 1
ATOM 16101 C CA . GLU H 1 241 ? -8.270 41.692 100.735 1.00 40.33 221 GLU H CA 1
ATOM 16102 C C . GLU H 1 241 ? -8.391 40.252 100.180 1.00 38.62 221 GLU H C 1
ATOM 16103 O O . GLU H 1 241 ? -9.433 39.615 100.457 1.00 36.97 221 GLU H O 1
ATOM 16109 N N . ALA H 1 242 ? -7.422 39.804 99.383 1.00 37.29 222 ALA H N 1
ATOM 16110 C CA . ALA H 1 242 ? -7.389 38.425 98.799 1.00 36.76 222 ALA H CA 1
ATOM 16111 C C . ALA H 1 242 ? -6.735 37.455 99.751 1.00 35.35 222 ALA H C 1
ATOM 16112 O O . ALA H 1 242 ? -6.644 36.280 99.371 1.00 36.36 222 ALA H O 1
ATOM 16114 N N . GLN H 1 243 ? -6.247 37.904 100.904 1.00 34.18 223 GLN H N 1
ATOM 16115 C CA . GLN H 1 243 ? -5.358 37.072 101.725 1.00 34.09 223 GLN H CA 1
ATOM 16116 C C . GLN H 1 243 ? -6.173 35.905 102.282 1.00 34.35 223 GLN H C 1
ATOM 16117 O O . GLN H 1 243 ? -7.386 36.084 102.599 1.00 34.30 223 GLN H O 1
ATOM 16123 N N . LEU H 1 244 ? -5.526 34.743 102.347 1.00 34.09 224 LEU H N 1
ATOM 16124 C CA . LEU H 1 244 ? -6.165 33.494 102.832 1.00 33.76 224 LEU H CA 1
ATOM 16125 C C . LEU H 1 244 ? -5.710 33.194 104.270 1.00 33.85 224 LEU H C 1
ATOM 16126 O O . LEU H 1 244 ? -6.413 32.427 105.003 1.00 34.89 224 LEU H O 1
ATOM 16131 N N . MET H 1 245 ? -4.601 33.765 104.711 1.00 33.52 225 MET H N 1
ATOM 16132 C CA . MET H 1 245 ? -4.103 33.614 106.106 1.00 33.91 225 MET H CA 1
ATOM 16133 C C . MET H 1 245 ? -3.939 35.024 106.727 1.00 33.83 225 MET H C 1
ATOM 16134 O O . MET H 1 245 ? -3.557 35.933 105.950 1.00 36.05 225 MET H O 1
ATOM 16139 N N . ASN H 1 246 ? -4.354 35.214 107.968 1.00 34.23 226 ASN H N 1
ATOM 16140 C CA . ASN H 1 246 ? -4.137 36.419 108.845 1.00 34.78 226 ASN H CA 1
ATOM 16141 C C . ASN H 1 246 ? -2.646 36.458 109.253 1.00 37.14 226 ASN H C 1
ATOM 16142 O O . ASN H 1 246 ? -1.934 35.460 109.064 1.00 37.16 226 ASN H O 1
ATOM 16147 N N . LYS H 1 247 ? -2.146 37.577 109.780 1.00 40.24 227 LYS H N 1
ATOM 16148 C CA . LYS H 1 247 ? -0.717 37.708 110.176 1.00 41.87 227 LYS H CA 1
ATOM 16149 C C . LYS H 1 247 ? -0.401 36.791 111.360 1.00 41.06 227 LYS H C 1
ATOM 16150 O O . LYS H 1 247 ? 0.795 36.654 111.637 1.00 42.18 227 LYS H O 1
ATOM 16156 N N . ASP H 1 248 ? -1.395 36.271 112.107 1.00 40.69 228 ASP H N 1
ATOM 16157 C CA . ASP H 1 248 ? -1.155 35.267 113.191 1.00 39.88 228 ASP H CA 1
ATOM 16158 C C . ASP H 1 248 ? -1.146 33.804 112.652 1.00 40.01 228 ASP H C 1
ATOM 16159 O O . ASP H 1 248 ? -0.918 32.904 113.466 1.00 40.30 228 ASP H O 1
ATOM 16164 N N . GLY H 1 249 ? -1.408 33.528 111.363 1.00 38.56 229 GLY H N 1
ATOM 16165 C CA . GLY H 1 249 ? -1.411 32.148 110.832 1.00 36.97 229 GLY H CA 1
ATOM 16166 C C . GLY H 1 249 ? -2.799 31.528 110.765 1.00 36.04 229 GLY H C 1
ATOM 16167 O O . GLY H 1 249 ? -2.958 30.511 110.087 1.00 35.78 229 GLY H O 1
ATOM 16168 N N . SER H 1 250 ? -3.809 32.152 111.346 1.00 35.09 230 SER H N 1
ATOM 16169 C CA . SER H 1 250 ? -5.214 31.712 111.198 1.00 35.50 230 SER H CA 1
ATOM 16170 C C . SER H 1 250 ? -5.690 32.023 109.784 1.00 35.73 230 SER H C 1
ATOM 16171 O O . SER H 1 250 ? -5.076 32.902 109.074 1.00 36.39 230 SER H O 1
ATOM 16174 N N . PHE H 1 251 ? -6.770 31.360 109.377 1.00 34.86 231 PHE H N 1
ATOM 16175 C CA . PHE H 1 251 ? -7.295 31.434 107.995 1.00 34.36 231 PHE H CA 1
ATOM 16176 C C . PHE H 1 251 ? -8.420 32.466 107.983 1.00 33.36 231 PHE H C 1
ATOM 16177 O O . PHE H 1 251 ? -9.164 32.531 108.961 1.00 33.92 231 PHE H O 1
ATOM 16185 N N . THR H 1 252 ? -8.553 33.169 106.880 1.00 32.96 232 THR H N 1
ATOM 16186 C CA . THR H 1 252 ? -9.598 34.166 106.596 1.00 33.08 232 THR H CA 1
ATOM 16187 C C . THR H 1 252 ? -10.876 33.452 106.162 1.00 33.21 232 THR H C 1
ATOM 16188 O O . THR H 1 252 ? -10.812 32.252 105.819 1.00 31.80 232 THR H O 1
ATOM 16192 N N . ASP H 1 253 ? -11.990 34.172 106.122 1.00 32.96 233 ASP H N 1
ATOM 16193 C CA . ASP H 1 253 ? -13.278 33.611 105.653 1.00 33.44 233 ASP H CA 1
ATOM 16194 C C . ASP H 1 253 ? -13.156 33.254 104.180 1.00 34.42 233 ASP H C 1
ATOM 16195 O O . ASP H 1 253 ? -13.834 32.257 103.721 1.00 34.60 233 ASP H O 1
ATOM 16200 N N . LEU H 1 254 ? -12.388 34.030 103.407 1.00 33.92 234 LEU H N 1
ATOM 16201 C CA . LEU H 1 254 ? -12.217 33.660 101.996 1.00 34.03 234 LEU H CA 1
ATOM 16202 C C . LEU H 1 254 ? -11.592 32.244 101.901 1.00 33.97 234 LEU H C 1
ATOM 16203 O O . LEU H 1 254 ? -11.980 31.494 100.996 1.00 33.70 234 LEU H O 1
ATOM 16208 N N . MET H 1 255 ? -10.589 31.961 102.726 1.00 34.44 235 MET H N 1
ATOM 16209 C CA . MET H 1 255 ? -9.928 30.634 102.850 1.00 34.39 235 MET H CA 1
ATOM 16210 C C . MET H 1 255 ? -10.959 29.590 103.302 1.00 34.28 235 MET H C 1
ATOM 16211 O O . MET H 1 255 ? -11.111 28.536 102.610 1.00 34.82 235 MET H O 1
ATOM 16216 N N . TRP H 1 256 ? -11.730 29.899 104.331 1.00 33.17 236 TRP H N 1
ATOM 16217 C CA . TRP H 1 256 ? -12.804 28.985 104.774 1.00 33.58 236 TRP H CA 1
ATOM 16218 C C . TRP H 1 256 ? -13.634 28.532 103.574 1.00 34.53 236 TRP H C 1
ATOM 16219 O O . TRP H 1 256 ? -13.772 27.309 103.366 1.00 34.91 236 TRP H O 1
ATOM 16230 N N . LYS H 1 257 ? -14.207 29.466 102.850 1.00 34.18 237 LYS H N 1
ATOM 16231 C CA . LYS H 1 257 ? -15.136 29.158 101.734 1.00 35.16 237 LYS H CA 1
ATOM 16232 C C . LYS H 1 257 ? -14.396 28.358 100.661 1.00 35.62 237 LYS H C 1
ATOM 16233 O O . LYS H 1 257 ? -14.989 27.386 100.127 1.00 38.14 237 LYS H O 1
ATOM 16239 N N . TYR H 1 258 ? -13.169 28.736 100.321 1.00 34.40 238 TYR H N 1
ATOM 16240 C CA . TYR H 1 258 ? -12.386 28.052 99.266 1.00 34.33 238 TYR H CA 1
ATOM 16241 C C . TYR H 1 258 ? -12.158 26.574 99.655 1.00 34.64 238 TYR H C 1
ATOM 16242 O O . TYR H 1 258 ? -12.254 25.723 98.745 1.00 35.08 238 TYR H O 1
ATOM 16251 N N . MET H 1 259 ? -11.857 26.298 100.926 1.00 33.17 239 MET H N 1
ATOM 16252 C CA . MET H 1 259 ? -11.494 24.949 101.402 1.00 33.24 239 MET H CA 1
ATOM 16253 C C . MET H 1 259 ? -12.730 24.199 101.883 1.00 33.23 239 MET H C 1
ATOM 16254 O O . MET H 1 259 ? -12.603 22.994 102.087 1.00 34.16 239 MET H O 1
ATOM 16259 N N . SER H 1 260 ? -13.914 24.787 101.841 1.00 33.18 240 SER H N 1
ATOM 16260 C CA . SER H 1 260 ? -15.105 24.173 102.472 1.00 34.06 240 SER H CA 1
ATOM 16261 C C . SER H 1 260 ? -16.303 24.121 101.525 1.00 35.24 240 SER H C 1
ATOM 16262 O O . SER H 1 260 ? -17.026 23.128 101.619 1.00 37.21 240 SER H O 1
ATOM 16265 N N . ASP H 1 261 ? -16.553 25.137 100.695 1.00 36.30 241 ASP H N 1
ATOM 16266 C CA . ASP H 1 261 ? -17.832 25.300 99.943 1.00 37.57 241 ASP H CA 1
ATOM 16267 C C . ASP H 1 261 ? -17.728 24.925 98.450 1.00 37.77 241 ASP H C 1
ATOM 16268 O O . ASP H 1 261 ? -16.930 25.518 97.703 1.00 36.46 241 ASP H O 1
ATOM 16273 N N . GLN H 1 262 ? -18.579 23.978 98.030 1.00 39.57 242 GLN H N 1
ATOM 16274 C CA . GLN H 1 262 ? -18.793 23.575 96.604 1.00 40.80 242 GLN H CA 1
ATOM 16275 C C . GLN H 1 262 ? -20.294 23.339 96.386 1.00 40.91 242 GLN H C 1
ATOM 16276 O O . GLN H 1 262 ? -20.886 22.451 96.963 1.00 41.42 242 GLN H O 1
ATOM 16282 N N . PRO H 1 263 ? -21.034 24.216 95.690 1.00 43.01 243 PRO H N 1
ATOM 16283 C CA . PRO H 1 263 ? -20.481 25.454 95.150 1.00 43.11 243 PRO H CA 1
ATOM 16284 C C . PRO H 1 263 ? -20.137 26.467 96.256 1.00 41.77 243 PRO H C 1
ATOM 16285 O O . PRO H 1 263 ? -20.797 26.472 97.291 1.00 38.76 243 PRO H O 1
ATOM 16289 N N . MET H 1 264 ? -19.128 27.290 95.935 1.00 41.96 244 MET H N 1
ATOM 16290 C CA . MET H 1 264 ? -18.773 28.565 96.589 1.00 41.00 244 MET H CA 1
ATOM 16291 C C . MET H 1 264 ? -19.939 29.542 96.390 1.00 41.76 244 MET H C 1
ATOM 16292 O O . MET H 1 264 ? -20.535 29.570 95.299 1.00 40.07 244 MET H O 1
ATOM 16297 N N . HIS H 1 265 ? -20.228 30.335 97.420 1.00 41.84 245 HIS H N 1
ATOM 16298 C CA . HIS H 1 265 ? -21.210 31.447 97.395 1.00 43.37 245 HIS H CA 1
ATOM 16299 C C . HIS H 1 265 ? -20.633 32.607 98.208 1.00 44.60 245 HIS H C 1
ATOM 16300 O O . HIS H 1 265 ? -19.754 32.360 99.065 1.00 41.28 245 HIS H O 1
ATOM 16307 N N . ILE H 1 266 ? -21.117 33.820 97.959 1.00 47.25 246 ILE H N 1
ATOM 16308 C CA . ILE H 1 266 ? -20.666 35.060 98.676 1.00 49.11 246 ILE H CA 1
ATOM 16309 C C . ILE H 1 266 ? -21.219 35.000 100.103 1.00 50.07 246 ILE H C 1
ATOM 16310 O O . ILE H 1 266 ? -22.164 34.266 100.324 1.00 51.92 246 ILE H O 1
ATOM 16316 N N . GLY I 1 18 ? 19.985 6.588 86.744 1.00 51.55 -2 GLY I N 1
ATOM 16317 C CA . GLY I 1 18 ? 20.959 5.562 87.443 1.00 50.45 -2 GLY I CA 1
ATOM 16318 C C . GLY I 1 18 ? 21.537 6.034 88.788 1.00 50.82 -2 GLY I C 1
ATOM 16319 O O . GLY I 1 18 ? 22.375 5.308 89.370 1.00 51.07 -2 GLY I O 1
ATOM 16320 N N . SER I 1 19 ? 21.125 7.206 89.294 1.00 50.00 -1 SER I N 1
ATOM 16321 C CA . SER I 1 19 ? 21.693 7.842 90.518 1.00 49.26 -1 SER I CA 1
ATOM 16322 C C . SER I 1 19 ? 20.678 7.786 91.699 1.00 45.75 -1 SER I C 1
ATOM 16323 O O . SER I 1 19 ? 20.851 8.558 92.680 1.00 47.03 -1 SER I O 1
ATOM 16326 N N . HIS I 1 20 ? 19.683 6.884 91.653 1.00 41.38 0 HIS I N 1
ATOM 16327 C CA . HIS I 1 20 ? 18.528 6.866 92.583 1.00 38.30 0 HIS I CA 1
ATOM 16328 C C . HIS I 1 20 ? 18.100 5.413 92.779 1.00 36.07 0 HIS I C 1
ATOM 16329 O O . HIS I 1 20 ? 18.265 4.623 91.858 1.00 35.06 0 HIS I O 1
ATOM 16336 N N . MET I 1 21 ? 17.503 5.110 93.924 1.00 34.17 1 MET I N 1
ATOM 16337 C CA . MET I 1 21 ? 16.865 3.805 94.163 1.00 33.04 1 MET I CA 1
ATOM 16338 C C . MET I 1 21 ? 15.701 3.702 93.173 1.00 31.59 1 MET I C 1
ATOM 16339 O O . MET I 1 21 ? 14.913 4.643 93.101 1.00 30.64 1 MET I O 1
ATOM 16344 N N . VAL I 1 22 ? 15.614 2.596 92.428 1.00 30.16 2 VAL I N 1
ATOM 16345 C CA . VAL I 1 22 ? 14.450 2.369 91.531 1.00 29.07 2 VAL I CA 1
ATOM 16346 C C . VAL I 1 22 ? 13.251 1.971 92.367 1.00 28.29 2 VAL I C 1
ATOM 16347 O O . VAL I 1 22 ? 13.360 0.993 93.138 1.00 28.19 2 VAL I O 1
ATOM 16351 N N . LYS I 1 23 ? 12.168 2.702 92.255 1.00 28.02 3 LYS I N 1
ATOM 16352 C CA . LYS I 1 23 ? 11.010 2.470 93.129 1.00 28.69 3 LYS I CA 1
ATOM 16353 C C . LYS I 1 23 ? 9.770 2.245 92.286 1.00 28.97 3 LYS I C 1
ATOM 16354 O O . LYS I 1 23 ? 9.034 3.232 92.012 1.00 29.03 3 LYS I O 1
ATOM 16360 N N . LYS I 1 24 ? 9.494 1.005 91.884 1.00 28.63 4 LYS I N 1
ATOM 16361 C CA . LYS I 1 24 ? 8.257 0.728 91.122 1.00 28.13 4 LYS I CA 1
ATOM 16362 C C . LYS I 1 24 ? 7.570 -0.534 91.640 1.00 27.66 4 LYS I C 1
ATOM 16363 O O . LYS I 1 24 ? 6.949 -1.203 90.825 1.00 28.52 4 LYS I O 1
ATOM 16369 N N . ARG I 1 25 ? 7.630 -0.807 92.943 1.00 26.20 5 ARG I N 1
ATOM 16370 C CA . ARG I 1 25 ? 7.009 -2.016 93.552 1.00 25.28 5 ARG I CA 1
AT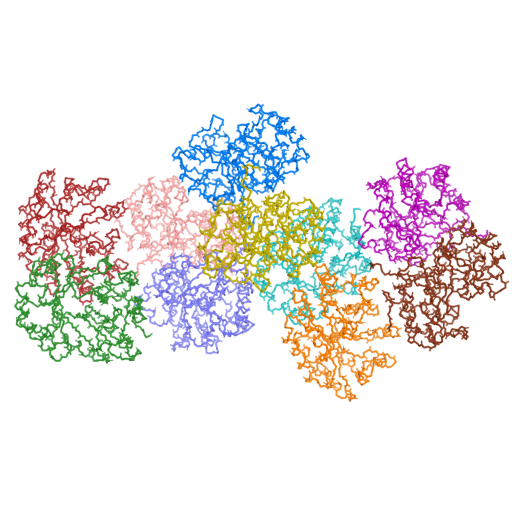OM 16371 C C . ARG I 1 25 ? 5.672 -1.654 94.193 1.00 24.67 5 ARG I C 1
ATOM 16372 O O . ARG I 1 25 ? 5.567 -0.649 94.893 1.00 24.63 5 ARG I O 1
ATOM 16380 N N . VAL I 1 26 ? 4.668 -2.458 93.933 1.00 24.24 6 VAL I N 1
ATOM 16381 C CA . VAL I 1 26 ? 3.315 -2.272 94.497 1.00 24.16 6 VAL I CA 1
ATOM 16382 C C . VAL I 1 26 ? 3.200 -3.184 95.723 1.00 24.59 6 VAL I C 1
ATOM 16383 O O . VAL I 1 26 ? 3.633 -4.381 95.645 1.00 24.16 6 VAL I O 1
ATOM 16387 N N . LEU I 1 27 ? 2.591 -2.647 96.783 1.00 24.94 7 LEU I N 1
ATOM 16388 C CA . LEU I 1 27 ? 2.095 -3.445 97.926 1.00 25.60 7 LEU I CA 1
ATOM 16389 C C . LEU I 1 27 ? 0.663 -3.886 97.635 1.00 26.12 7 LEU I C 1
ATOM 16390 O O . LEU I 1 27 ? -0.239 -3.020 97.614 1.00 25.88 7 LEU I O 1
ATOM 16395 N N . LEU I 1 28 ? 0.488 -5.188 97.319 1.00 26.39 8 LEU I N 1
ATOM 16396 C CA . LEU I 1 28 ? -0.854 -5.791 97.214 1.00 26.85 8 LEU I CA 1
ATOM 16397 C C . LEU I 1 28 ? -1.346 -6.032 98.633 1.00 27.34 8 LEU I C 1
ATOM 16398 O O . LEU I 1 28 ? -0.716 -6.850 99.313 1.00 28.69 8 LEU I O 1
ATOM 16403 N N . TRP I 1 29 ? -2.454 -5.414 99.036 1.00 27.29 9 TRP I N 1
ATOM 16404 C CA . TRP I 1 29 ? -2.966 -5.465 100.422 1.00 26.98 9 TRP I CA 1
ATOM 16405 C C . TRP I 1 29 ? -4.360 -6.051 100.409 1.00 27.50 9 TRP I C 1
ATOM 16406 O O . TRP I 1 29 ? -5.284 -5.254 100.283 1.00 27.44 9 TRP I O 1
ATOM 16417 N N . ASP I 1 30 ? -4.475 -7.383 100.581 1.00 28.10 10 ASP I N 1
ATOM 16418 C CA . ASP I 1 30 ? -5.726 -8.165 100.470 1.00 28.55 10 ASP I CA 1
ATOM 16419 C C . ASP I 1 30 ? -6.592 -7.715 101.627 1.00 28.82 10 ASP I C 1
ATOM 16420 O O . ASP I 1 30 ? -6.034 -7.338 102.633 1.00 29.06 10 ASP I O 1
ATOM 16425 N N . TYR I 1 31 ? -7.896 -7.652 101.457 1.00 29.70 11 TYR I N 1
ATOM 16426 C CA . TYR I 1 31 ? -8.816 -7.063 102.462 1.00 30.45 11 TYR I CA 1
ATOM 16427 C C . TYR I 1 31 ? -8.739 -7.869 103.760 1.00 31.58 11 TYR I C 1
ATOM 16428 O O . TYR I 1 31 ? -9.143 -7.330 104.805 1.00 31.77 11 TYR I O 1
ATOM 16437 N N . THR I 1 32 ? -8.278 -9.119 103.718 1.00 31.17 12 THR I N 1
ATOM 16438 C CA . THR I 1 32 ? -8.178 -9.938 104.961 1.00 31.48 12 THR I CA 1
ATOM 16439 C C . THR I 1 32 ? -7.115 -9.340 105.871 1.00 31.15 12 THR I C 1
ATOM 16440 O O . THR I 1 32 ? -7.271 -9.511 107.087 1.00 32.05 12 THR I O 1
ATOM 16444 N N . ASN I 1 33 ? -6.077 -8.696 105.327 1.00 31.01 13 ASN I N 1
ATOM 16445 C CA . ASN I 1 33 ? -5.149 -7.868 106.146 1.00 31.18 13 ASN I CA 1
ATOM 16446 C C . ASN I 1 33 ? -5.948 -6.768 106.865 1.00 31.36 13 ASN I C 1
ATOM 16447 O O . ASN I 1 33 ? -5.781 -6.618 108.100 1.00 31.80 13 ASN I O 1
ATOM 16452 N N . THR I 1 34 ? -6.806 -6.044 106.136 1.00 31.19 14 THR I N 1
ATOM 16453 C CA . THR I 1 34 ? -7.666 -4.975 106.713 1.00 31.13 14 THR I CA 1
ATOM 16454 C C . THR I 1 34 ? -8.578 -5.634 107.767 1.00 31.67 14 THR I C 1
ATOM 16455 O O . THR I 1 34 ? -8.722 -5.092 108.869 1.00 30.93 14 THR I O 1
ATOM 16459 N N . ARG I 1 35 ? -9.184 -6.784 107.451 1.00 31.75 15 ARG I N 1
ATOM 16460 C CA . ARG I 1 35 ? -10.152 -7.430 108.371 1.00 32.14 15 ARG I CA 1
ATOM 16461 C C . ARG I 1 35 ? -9.459 -7.815 109.671 1.00 32.40 15 ARG I C 1
ATOM 16462 O O . ARG I 1 35 ? -10.083 -7.654 110.671 1.00 32.68 15 ARG I O 1
ATOM 16470 N N . ASP I 1 36 ? -8.232 -8.322 109.647 1.00 32.83 16 ASP I N 1
ATOM 16471 C CA . ASP I 1 36 ? -7.712 -9.180 110.747 1.00 33.32 16 ASP I CA 1
ATOM 16472 C C . ASP I 1 36 ? -6.431 -8.615 111.369 1.00 33.20 16 ASP I C 1
ATOM 16473 O O . ASP I 1 36 ? -6.195 -8.869 112.578 1.00 33.73 16 ASP I O 1
ATOM 16478 N N . VAL I 1 37 ? -5.572 -7.991 110.579 1.00 32.67 17 VAL I N 1
ATOM 16479 C CA . VAL I 1 37 ? -4.213 -7.598 111.054 1.00 33.38 17 VAL I CA 1
ATOM 16480 C C . VAL I 1 37 ? -3.806 -6.245 110.441 1.00 33.82 17 VAL I C 1
ATOM 16481 O O . VAL I 1 37 ? -2.648 -6.121 109.957 1.00 33.27 17 VAL I O 1
ATOM 16485 N N . LYS I 1 38 ? -4.673 -5.229 110.544 1.00 35.77 18 LYS I N 1
ATOM 16486 C CA . LYS I 1 38 ? -4.380 -3.859 110.011 1.00 35.51 18 LYS I CA 1
ATOM 16487 C C . LYS I 1 38 ? -3.049 -3.360 110.541 1.00 33.42 18 LYS I C 1
ATOM 16488 O O . LYS I 1 38 ? -2.439 -2.604 109.857 1.00 33.67 18 LYS I O 1
ATOM 16494 N N . TRP I 1 39 ? -2.714 -3.672 111.781 1.00 32.41 19 TRP I N 1
ATOM 16495 C CA . TRP I 1 39 ? -1.436 -3.297 112.431 1.00 32.27 19 TRP I CA 1
ATOM 16496 C C . TRP I 1 39 ? -0.250 -3.662 111.553 1.00 31.55 19 TRP I C 1
ATOM 16497 O O . TRP I 1 39 ? 0.798 -3.064 111.721 1.00 31.66 19 TRP I O 1
ATOM 16508 N N . ALA I 1 40 ? -0.375 -4.643 110.673 1.00 31.82 20 ALA I N 1
ATOM 16509 C CA . ALA I 1 40 ? 0.795 -5.159 109.941 1.00 30.99 20 ALA I CA 1
ATOM 16510 C C . ALA I 1 40 ? 1.274 -4.053 109.012 1.00 30.24 20 ALA I C 1
ATOM 16511 O O . ALA I 1 40 ? 2.460 -4.046 108.621 1.00 30.35 20 ALA I O 1
ATOM 16513 N N . MET I 1 41 ? 0.342 -3.214 108.584 1.00 30.06 21 MET I N 1
ATOM 16514 C CA . MET I 1 41 ? 0.655 -2.077 107.676 1.00 29.45 21 MET I CA 1
ATOM 16515 C C . MET I 1 41 ? 1.750 -1.211 108.284 1.00 29.25 21 MET I C 1
ATOM 16516 O O . MET I 1 41 ? 2.615 -0.814 107.534 1.00 29.07 21 MET I O 1
ATOM 16521 N N . ASP I 1 42 ? 1.745 -0.972 109.601 1.00 29.88 22 ASP I N 1
ATOM 16522 C CA . ASP I 1 42 ? 2.736 -0.102 110.302 1.00 30.25 22 ASP I CA 1
ATOM 16523 C C . ASP I 1 42 ? 4.114 -0.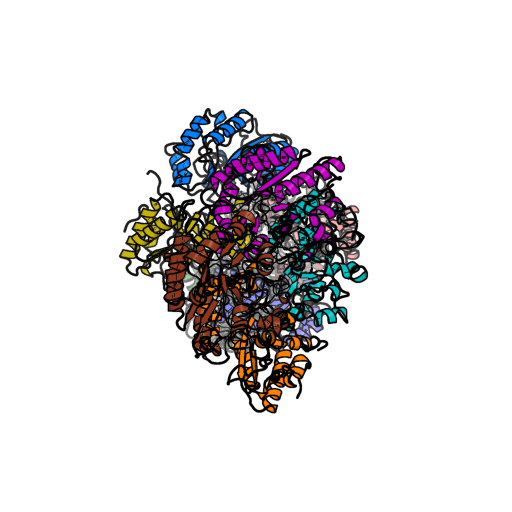759 110.289 1.00 30.92 22 ASP I C 1
ATOM 16524 O O . ASP I 1 42 ? 5.081 -0.080 110.690 1.00 30.69 22 ASP I O 1
ATOM 16529 N N . LYS I 1 43 ? 4.189 -2.072 109.996 1.00 31.26 23 LYS I N 1
ATOM 16530 C CA . LYS I 1 43 ? 5.468 -2.818 109.905 1.00 31.96 23 LYS I CA 1
ATOM 16531 C C . LYS I 1 43 ? 6.049 -2.722 108.487 1.00 30.57 23 LYS I C 1
ATOM 16532 O O . LYS I 1 43 ? 7.211 -3.026 108.312 1.00 29.70 23 LYS I O 1
ATOM 16538 N N . ILE I 1 44 ? 5.291 -2.251 107.511 1.00 29.84 24 ILE I N 1
ATOM 16539 C CA . ILE I 1 44 ? 5.817 -2.097 106.121 1.00 29.90 24 ILE I CA 1
ATOM 16540 C C . ILE I 1 44 ? 7.023 -1.154 106.101 1.00 31.62 24 ILE I C 1
ATOM 16541 O O . ILE I 1 44 ? 6.971 -0.008 106.647 1.00 31.25 24 ILE I O 1
ATOM 16546 N N . ASN I 1 45 ? 8.090 -1.572 105.444 1.00 33.20 25 ASN I N 1
ATOM 16547 C CA . ASN I 1 45 ? 9.236 -0.670 105.144 1.00 35.04 25 ASN I CA 1
ATOM 16548 C C . ASN I 1 45 ? 8.764 0.364 104.123 1.00 35.02 25 ASN I C 1
ATOM 16549 O O . ASN I 1 45 ? 8.570 -0.002 102.936 1.00 34.26 25 ASN I O 1
ATOM 16554 N N . PHE I 1 46 ? 8.516 1.612 104.522 1.00 34.65 26 PHE I N 1
ATOM 16555 C CA . PHE I 1 46 ? 8.049 2.645 103.567 1.00 33.18 26 PHE I CA 1
ATOM 16556 C C . PHE I 1 46 ? 9.254 3.337 102.932 1.00 33.90 26 PHE I C 1
ATOM 16557 O O . PHE I 1 46 ? 9.061 4.165 102.048 1.00 33.18 26 PHE I O 1
ATOM 16565 N N . LYS I 1 47 ? 10.467 3.009 103.336 1.00 35.40 27 LYS I N 1
ATOM 16566 C CA . LYS I 1 47 ? 11.645 3.746 102.817 1.00 38.67 27 LYS I CA 1
ATOM 16567 C C . LYS I 1 47 ? 12.374 3.025 101.683 1.00 37.78 27 LYS I C 1
ATOM 16568 O O . LYS I 1 47 ? 13.352 3.617 101.192 1.00 37.46 27 LYS I O 1
ATOM 16574 N N . GLY I 1 48 ? 11.975 1.805 101.306 1.00 36.22 28 GLY I N 1
ATOM 16575 C CA . GLY I 1 48 ? 12.616 1.127 100.166 1.00 34.43 28 GLY I CA 1
ATOM 16576 C C . GLY I 1 48 ? 11.887 1.308 98.837 1.00 32.71 28 GLY I C 1
ATOM 16577 O O . GLY I 1 48 ? 11.204 2.284 98.578 1.00 33.01 28 GLY I O 1
ATOM 16578 N N . PRO I 1 49 ? 12.012 0.313 97.932 1.00 31.15 29 PRO I N 1
ATOM 16579 C CA . PRO I 1 49 ? 11.415 0.405 96.596 1.00 29.59 29 PRO I CA 1
ATOM 16580 C C . PRO I 1 49 ? 9.884 0.370 96.508 1.00 27.93 29 PRO I C 1
ATOM 16581 O O . PRO I 1 49 ? 9.399 0.490 95.415 1.00 28.10 29 PRO I O 1
ATOM 16585 N N . LEU I 1 50 ? 9.125 0.173 97.587 1.00 26.97 30 LEU I N 1
ATOM 16586 C CA . LEU I 1 50 ? 7.648 0.217 97.475 1.00 27.10 30 LEU I CA 1
ATOM 16587 C C . LEU I 1 50 ? 7.264 1.633 97.058 1.00 27.67 30 LEU I C 1
ATOM 16588 O O . LEU I 1 50 ? 7.757 2.530 97.695 1.00 28.15 30 LEU I O 1
ATOM 16593 N N . HIS I 1 51 ? 6.401 1.825 96.070 1.00 27.95 31 HIS I N 1
ATOM 16594 C CA . HIS I 1 51 ? 5.961 3.189 95.665 1.00 28.41 31 HIS I CA 1
ATOM 16595 C C . HIS I 1 51 ? 4.447 3.299 95.543 1.00 27.96 31 HIS I C 1
ATOM 16596 O O . HIS I 1 51 ? 3.984 4.393 95.207 1.00 28.10 31 HIS I O 1
ATOM 16603 N N . SER I 1 52 ? 3.688 2.239 95.774 1.00 27.20 32 SER I N 1
ATOM 16604 C CA . SER I 1 52 ? 2.226 2.252 95.547 1.00 26.73 32 SER I CA 1
ATOM 16605 C C . SER I 1 52 ? 1.560 1.033 96.172 1.00 26.29 32 SER I C 1
ATOM 16606 O O . SER I 1 52 ? 2.262 0.198 96.694 1.00 25.68 32 SER I O 1
ATOM 16609 N N . CYS I 1 53 ? 0.239 1.001 96.189 1.00 26.62 33 CYS I N 1
ATOM 16610 C CA . CYS I 1 53 ? -0.544 0.007 96.965 1.00 27.11 33 CYS I CA 1
ATOM 16611 C C . CYS I 1 53 ? -1.873 -0.210 96.255 1.00 27.47 33 CYS I C 1
ATOM 16612 O O . CYS I 1 53 ? -2.397 0.792 95.687 1.00 27.59 33 CYS I O 1
ATOM 16615 N N . SER I 1 54 ? -2.379 -1.450 96.220 1.00 27.61 34 SER I N 1
ATOM 16616 C CA . SER I 1 54 ? -3.718 -1.757 95.664 1.00 28.19 34 SER I CA 1
ATOM 16617 C C . SER I 1 54 ? -4.359 -2.859 96.501 1.00 28.01 34 SER I C 1
ATOM 16618 O O . SER I 1 54 ? -3.601 -3.555 97.225 1.00 27.08 34 SER I O 1
ATOM 16621 N N . ASN I 1 55 ? -5.686 -2.997 96.451 1.00 28.41 35 ASN I N 1
ATOM 16622 C CA . ASN I 1 55 ? -6.368 -3.987 97.336 1.00 28.99 35 ASN I CA 1
ATOM 16623 C C . ASN I 1 55 ? -7.555 -4.646 96.624 1.00 29.20 35 ASN I C 1
ATOM 16624 O O . ASN I 1 55 ? -8.501 -5.140 97.333 1.00 29.05 35 ASN I O 1
ATOM 16629 N N . TRP I 1 56 ? -7.534 -4.672 95.287 1.00 29.83 36 TRP I N 1
ATOM 16630 C CA . TRP I 1 56 ? -8.642 -5.240 94.489 1.00 30.68 36 TRP I CA 1
ATOM 16631 C C . TRP I 1 56 ? -9.989 -4.649 94.926 1.00 32.00 36 TRP I C 1
ATOM 16632 O O . TRP I 1 56 ? -11.019 -5.254 94.573 1.00 33.18 36 TRP I O 1
ATOM 16643 N N . ASN I 1 57 ? -10.029 -3.464 95.561 1.00 33.27 37 ASN I N 1
ATOM 16644 C CA . ASN I 1 57 ? -11.307 -2.849 96.002 1.00 34.82 37 ASN I CA 1
ATOM 16645 C C . ASN I 1 57 ? -11.395 -1.357 95.595 1.00 34.89 37 ASN I C 1
ATOM 16646 O O . ASN I 1 57 ? -10.382 -0.769 95.217 1.00 34.31 37 ASN I O 1
ATOM 16651 N N . THR I 1 58 ? -12.605 -0.812 95.603 1.00 34.64 38 THR I N 1
ATOM 16652 C CA . THR I 1 58 ? -12.873 0.606 95.300 1.00 34.75 38 THR I CA 1
ATOM 16653 C C . THR I 1 58 ? -12.450 1.457 96.497 1.00 34.81 38 THR I C 1
ATOM 16654 O O . THR I 1 58 ? -12.082 2.650 96.262 1.00 34.23 38 THR I O 1
ATOM 16658 N N . TRP I 1 59 ? -12.535 0.879 97.702 1.00 34.28 39 TRP I N 1
ATOM 16659 C CA . TRP I 1 59 ? -12.462 1.573 99.011 1.00 33.89 39 TRP I CA 1
ATOM 16660 C C . TRP I 1 59 ? -11.012 1.604 99.507 1.00 34.09 39 TRP I C 1
ATOM 16661 O O . TRP I 1 59 ? -10.231 0.660 99.269 1.00 34.23 39 TRP I O 1
ATOM 16672 N N . TYR I 1 60 ? -10.694 2.647 100.252 1.00 34.21 40 TYR I N 1
ATOM 16673 C CA . TYR I 1 60 ? -9.332 2.965 100.735 1.00 33.70 40 TYR I CA 1
ATOM 16674 C C . TYR I 1 60 ? -9.036 2.120 101.962 1.00 33.33 40 TYR I C 1
ATOM 16675 O O . TYR I 1 60 ? -9.835 2.101 102.889 1.00 33.70 40 TYR I O 1
ATOM 16684 N N . PRO I 1 61 ? -7.864 1.467 102.047 1.00 33.37 41 PRO I N 1
ATOM 16685 C CA . PRO I 1 61 ? -7.412 0.875 103.301 1.00 32.95 41 PRO I CA 1
ATOM 16686 C C . PRO I 1 61 ? -6.834 1.916 104.268 1.00 31.82 41 PRO I C 1
ATOM 16687 O O . PRO I 1 61 ? -5.650 2.222 104.188 1.00 30.55 41 PRO I O 1
ATOM 16691 N N . ASP I 1 62 ? -7.663 2.340 105.225 1.00 32.46 42 ASP I N 1
ATOM 16692 C CA . ASP I 1 62 ? -7.365 3.456 106.167 1.00 32.60 42 ASP I CA 1
ATOM 16693 C C . ASP I 1 62 ? -5.985 3.256 106.762 1.00 31.58 42 ASP I C 1
ATOM 16694 O O . ASP I 1 62 ? -5.256 4.256 106.900 1.00 31.54 42 ASP I O 1
ATOM 16699 N N . GLU I 1 63 ? -5.633 2.027 107.122 1.00 30.19 43 GLU I N 1
ATOM 16700 C CA . GLU I 1 63 ? -4.364 1.774 107.843 1.00 29.51 43 GLU I CA 1
ATOM 16701 C C . GLU I 1 63 ? -3.167 2.197 106.969 1.00 28.54 43 GLU I C 1
ATOM 16702 O O . GLU I 1 63 ? -2.044 2.282 107.504 1.00 27.64 43 GLU I O 1
ATOM 16708 N N . LEU I 1 64 ? -3.341 2.407 105.654 1.00 27.80 44 LEU I N 1
ATOM 16709 C CA . LEU I 1 64 ? -2.179 2.784 104.800 1.00 28.08 44 LEU I CA 1
ATOM 16710 C C . LEU I 1 64 ? -1.758 4.218 105.183 1.00 28.73 44 LEU I C 1
ATOM 16711 O O . LEU I 1 64 ? -0.547 4.575 105.136 1.00 27.95 44 LEU I O 1
ATOM 16716 N N . LYS I 1 65 ? -2.742 4.973 105.646 1.00 30.04 45 LYS I N 1
ATOM 16717 C CA . LYS I 1 65 ? -2.565 6.365 106.159 1.00 31.79 45 LYS I CA 1
ATOM 16718 C C . LYS I 1 65 ? -1.798 7.178 105.108 1.00 30.70 45 LYS I C 1
ATOM 16719 O O . LYS I 1 65 ? -0.757 7.814 105.464 1.00 30.92 45 LYS I O 1
ATOM 16725 N N . HIS I 1 66 ? -2.174 7.013 103.857 1.00 29.44 46 HIS I N 1
ATOM 16726 C CA . HIS I 1 66 ? -1.596 7.759 102.728 1.00 29.18 46 HIS I CA 1
ATOM 16727 C C . HIS I 1 66 ? -0.074 7.669 102.743 1.00 28.11 46 HIS I C 1
ATOM 16728 O O . HIS I 1 66 ? 0.551 8.588 102.156 1.00 27.89 46 HIS I O 1
ATOM 16735 N N . ARG I 1 67 ? 0.533 6.631 103.313 1.00 27.24 47 ARG I N 1
ATOM 16736 C CA . ARG I 1 67 ? 2.021 6.500 103.194 1.00 27.04 47 ARG I CA 1
ATOM 16737 C C . ARG I 1 67 ? 2.472 6.099 101.766 1.00 26.65 47 ARG I C 1
ATOM 16738 O O . ARG I 1 67 ? 3.655 6.238 101.445 1.00 26.46 47 ARG I O 1
ATOM 16746 N N . LEU I 1 68 ? 1.570 5.652 100.920 1.00 25.92 48 LEU I N 1
ATOM 16747 C CA . LEU I 1 68 ? 1.917 5.308 99.518 1.00 26.43 48 LEU I CA 1
ATOM 16748 C C . LEU I 1 68 ? 0.671 5.660 98.756 1.00 26.00 48 LEU I C 1
ATOM 16749 O O . LEU I 1 68 ? -0.436 5.519 99.270 1.00 25.88 48 LEU I O 1
ATOM 16754 N N . PRO I 1 69 ? 0.833 6.038 97.490 1.00 26.50 49 PRO I N 1
ATOM 16755 C CA . PRO I 1 69 ? -0.296 6.148 96.594 1.00 26.73 49 PRO I CA 1
ATOM 16756 C C . PRO I 1 69 ? -1.053 4.829 96.560 1.00 28.07 49 PRO I C 1
ATOM 16757 O O . PRO I 1 69 ? -0.402 3.749 96.525 1.00 26.97 49 PRO I O 1
ATOM 16761 N N . PHE I 1 70 ? -2.376 4.944 96.487 1.00 28.86 50 PHE I N 1
ATOM 16762 C CA . PHE I 1 70 ? -3.291 3.804 96.383 1.00 28.97 50 PHE I CA 1
ATOM 16763 C C . PHE I 1 70 ? -3.950 3.831 95.014 1.00 30.43 50 PHE I C 1
ATOM 16764 O O . PHE I 1 70 ? -4.429 4.925 94.584 1.00 31.78 50 PHE I O 1
ATOM 16772 N N . ARG I 1 71 ? -4.025 2.679 94.364 1.00 29.46 51 ARG I N 1
ATOM 16773 C CA . ARG I 1 71 ? -4.813 2.503 93.115 1.00 30.85 51 ARG I CA 1
ATOM 16774 C C . ARG I 1 71 ? -6.119 1.775 93.455 1.00 31.17 51 ARG I C 1
ATOM 16775 O O . ARG I 1 71 ? -6.177 0.560 93.646 1.00 31.46 51 ARG I O 1
ATOM 16783 N N . PRO I 1 72 ? -7.231 2.522 93.522 1.00 31.70 52 PRO I N 1
ATOM 16784 C CA . PRO I 1 72 ? -8.535 1.899 93.633 1.00 32.49 52 PRO I CA 1
ATOM 16785 C C . PRO I 1 72 ? -8.699 1.003 92.397 1.00 32.74 52 PRO I C 1
ATOM 16786 O O . PRO I 1 72 ? -8.022 1.240 91.395 1.00 31.49 52 PRO I O 1
ATOM 16790 N N . MET I 1 73 ? -9.673 0.124 92.442 1.00 33.92 53 MET I N 1
ATOM 16791 C CA . MET I 1 73 ? -9.887 -0.814 91.317 1.00 36.29 53 MET I CA 1
ATOM 16792 C C . MET I 1 73 ? -11.378 -1.047 91.123 1.00 38.28 53 MET I C 1
ATOM 16793 O O . MET I 1 73 ? -12.072 -1.230 92.128 1.00 39.37 53 MET I O 1
ATOM 16798 N N . ILE I 1 74 ? -11.827 -1.031 89.866 1.00 41.47 54 ILE I N 1
ATOM 16799 C CA . ILE I 1 74 ? -13.210 -1.419 89.463 1.00 44.19 54 ILE I CA 1
ATOM 16800 C C . ILE I 1 74 ? -13.122 -2.908 89.090 1.00 45.45 54 ILE I C 1
ATOM 16801 O O . ILE I 1 74 ? -12.760 -3.215 87.923 1.00 45.35 54 ILE I O 1
ATOM 16806 N N . HIS I 1 75 ? -13.321 -3.797 90.071 1.00 46.10 55 HIS I N 1
ATOM 16807 C CA . HIS I 1 75 ? -12.923 -5.235 90.027 1.00 46.10 55 HIS I CA 1
ATOM 16808 C C . HIS I 1 75 ? -13.761 -5.998 88.991 1.00 47.41 55 HIS I C 1
ATOM 16809 O O . HIS I 1 75 ? -13.181 -6.650 88.117 1.00 44.30 55 HIS I O 1
ATOM 16816 N N . GLY I 1 76 ? -15.074 -5.939 89.191 1.00 49.72 56 GLY I N 1
ATOM 16817 C CA . GLY I 1 76 ? -16.138 -6.545 88.385 1.00 50.85 56 GLY I CA 1
ATOM 16818 C C . GLY I 1 76 ? -17.138 -5.470 88.034 1.00 52.81 56 GLY I C 1
ATOM 16819 O O . GLY I 1 76 ? -16.780 -4.291 88.197 1.00 50.47 56 GLY I O 1
ATOM 16820 N N . LYS I 1 77 ? -18.356 -5.865 87.656 1.00 55.90 57 LYS I N 1
ATOM 16821 C CA . LYS I 1 77 ? -19.389 -5.041 86.962 1.00 58.44 57 LYS I CA 1
ATOM 16822 C C . LYS I 1 77 ? -20.155 -4.195 87.994 1.00 59.16 57 LYS I C 1
ATOM 16823 O O . LYS I 1 77 ? -20.514 -2.985 87.683 1.00 53.45 57 LYS I O 1
ATOM 16829 N N . ASN I 1 78 ? -20.342 -4.736 89.210 1.00 57.75 58 ASN I N 1
ATOM 16830 C CA . ASN I 1 78 ? -21.180 -4.052 90.236 1.00 58.32 58 ASN I CA 1
ATOM 16831 C C . ASN I 1 78 ? -20.375 -2.962 90.997 1.00 55.48 58 ASN I C 1
ATOM 16832 O O . ASN I 1 78 ? -20.949 -2.352 91.894 1.00 54.09 58 ASN I O 1
ATOM 16837 N N . ASN I 1 79 ? -19.108 -2.717 90.645 1.00 53.67 59 ASN I N 1
ATOM 16838 C CA . ASN I 1 79 ? -18.281 -1.579 91.139 1.00 53.44 59 ASN I CA 1
ATOM 16839 C C . ASN I 1 79 ? -18.494 -0.361 90.216 1.00 52.88 59 ASN I C 1
ATOM 16840 O O . ASN I 1 79 ? -17.695 0.592 90.272 1.00 47.60 59 ASN I O 1
ATOM 16845 N N . LEU I 1 80 ? -19.470 -0.456 89.307 1.00 56.56 60 LEU I N 1
ATOM 16846 C CA . LEU I 1 80 ? -19.742 0.564 88.260 1.00 58.16 60 LEU I CA 1
ATOM 16847 C C . LEU I 1 80 ? -20.886 1.466 88.726 1.00 57.59 60 LEU I C 1
ATOM 16848 O O . LEU I 1 80 ? -21.049 2.523 88.068 1.00 56.16 60 LEU I O 1
ATOM 16853 N N . THR I 1 81 ? -21.557 1.098 89.840 1.00 54.97 61 THR I N 1
ATOM 16854 C CA . THR I 1 81 ? -22.736 1.813 90.400 1.00 55.94 61 THR I CA 1
ATOM 16855 C C . THR I 1 81 ? -22.629 2.074 91.928 1.00 55.83 61 THR I C 1
ATOM 16856 O O . THR I 1 81 ? -21.627 1.643 92.587 1.00 55.08 61 THR I O 1
ATOM 16860 N N . GLY I 1 82 ? -23.631 2.795 92.454 1.00 54.61 62 GLY I N 1
ATOM 16861 C CA . GLY I 1 82 ? -23.949 2.927 93.893 1.00 52.80 62 GLY I CA 1
ATOM 16862 C C . GLY I 1 82 ? -22.796 3.471 94.705 1.00 49.71 62 GLY I C 1
ATOM 16863 O O . GLY I 1 82 ? -22.038 4.288 94.158 1.00 48.46 62 GLY I O 1
ATOM 16864 N N . GLY I 1 83 ? -22.674 3.019 95.960 1.00 47.77 63 GLY I N 1
ATOM 16865 C CA . GLY I 1 83 ? -21.590 3.358 96.900 1.00 47.28 63 GLY I CA 1
ATOM 16866 C C . GLY I 1 83 ? -20.240 2.969 96.342 1.00 46.21 63 GLY I C 1
ATOM 16867 O O . GLY I 1 83 ? -19.255 3.717 96.559 1.00 44.53 63 GLY I O 1
ATOM 16868 N N . GLU I 1 84 ? -20.184 1.847 95.622 1.00 45.55 64 GLU I N 1
ATOM 16869 C CA . GLU I 1 84 ? -18.919 1.327 95.057 1.00 45.57 64 GLU I CA 1
ATOM 16870 C C . GLU I 1 84 ? -18.408 2.362 94.060 1.00 45.08 64 GLU I C 1
ATOM 16871 O O . GLU I 1 84 ? -17.223 2.704 94.124 1.00 44.07 64 GLU I O 1
ATOM 16877 N N . TRP I 1 85 ? -19.281 2.896 93.205 1.00 46.27 65 TRP I N 1
ATOM 16878 C CA . TRP I 1 85 ? -18.860 3.867 92.163 1.00 48.14 65 TRP I CA 1
ATOM 16879 C C . TRP I 1 85 ? -18.488 5.191 92.844 1.00 48.38 65 TRP I C 1
ATOM 16880 O O . TRP I 1 85 ? -17.503 5.816 92.405 1.00 48.26 65 TRP I O 1
ATOM 16891 N N . GLN I 1 86 ? -19.149 5.552 93.960 1.00 50.10 66 GLN I N 1
ATOM 16892 C CA . GLN I 1 86 ? -18.917 6.835 94.698 1.00 47.96 66 GLN I CA 1
ATOM 16893 C C . GLN I 1 86 ? -17.485 6.821 95.254 1.00 45.95 66 GLN I C 1
ATOM 16894 O O . GLN I 1 86 ? -16.821 7.888 95.212 1.00 44.98 66 GLN I O 1
ATOM 16900 N N . ASN I 1 87 ? -16.996 5.649 95.662 1.00 42.70 67 ASN I N 1
ATOM 16901 C CA . ASN I 1 87 ? -15.624 5.487 96.191 1.00 40.59 67 ASN I CA 1
ATOM 16902 C C . ASN I 1 87 ? -14.651 5.931 95.112 1.00 40.18 67 ASN I C 1
ATOM 16903 O O . ASN I 1 87 ? -13.655 6.592 95.460 1.00 41.04 67 ASN I O 1
ATOM 16908 N N . ILE I 1 88 ? -14.954 5.565 93.860 1.00 39.36 68 ILE I N 1
ATOM 16909 C CA . ILE I 1 88 ? -14.113 5.831 92.661 1.00 39.67 68 ILE I CA 1
ATOM 16910 C C . ILE I 1 88 ? -14.177 7.346 92.381 1.00 41.66 68 ILE I C 1
ATOM 16911 O O . ILE I 1 88 ? -13.126 7.994 92.339 1.00 41.61 68 ILE I O 1
ATOM 16916 N N . LEU I 1 89 ? -15.376 7.893 92.261 1.00 43.65 69 LEU I N 1
ATOM 16917 C CA . LEU I 1 89 ? -15.592 9.340 92.021 1.00 45.94 69 LEU I CA 1
ATOM 16918 C C . LEU I 1 89 ? -14.846 10.162 93.074 1.00 48.56 69 LEU I C 1
ATOM 16919 O O . LEU I 1 89 ? -14.343 11.212 92.720 1.00 48.51 69 LEU I O 1
ATOM 16924 N N . LYS I 1 90 ? -14.800 9.691 94.325 1.00 50.48 70 LYS I N 1
ATOM 16925 C CA . LYS I 1 90 ? -14.368 10.508 95.478 1.00 49.40 70 LYS I CA 1
ATOM 16926 C C . LYS I 1 90 ? -12.851 10.538 95.534 1.00 47.21 70 LYS I C 1
ATOM 16927 O O . LYS I 1 90 ? -12.330 11.525 95.977 1.00 45.37 70 LYS I O 1
ATOM 16933 N N . THR I 1 91 ? -12.162 9.488 95.094 1.00 44.93 71 THR I N 1
ATOM 16934 C CA . THR I 1 91 ? -10.729 9.289 95.425 1.00 41.93 71 THR I CA 1
ATOM 16935 C C . THR I 1 91 ? -9.967 10.528 94.976 1.00 39.06 71 THR I C 1
ATOM 16936 O O . THR I 1 91 ? -10.199 10.981 93.874 1.00 38.23 71 THR I O 1
ATOM 16940 N N . ASN I 1 92 ? -9.055 10.998 95.789 1.00 36.67 72 ASN I N 1
ATOM 16941 C CA . ASN I 1 92 ? -7.975 11.914 95.383 1.00 37.26 72 ASN I CA 1
ATOM 16942 C C . ASN I 1 92 ? -6.817 11.195 94.730 1.00 35.73 72 ASN I C 1
ATOM 16943 O O . ASN I 1 92 ? -5.812 11.888 94.442 1.00 33.74 72 ASN I O 1
ATOM 16948 N N . GLU I 1 93 ? -6.854 9.868 94.613 1.00 36.54 73 GLU I N 1
ATOM 16949 C CA . GLU I 1 93 ? -5.679 9.136 94.070 1.00 36.08 73 GLU I CA 1
ATOM 16950 C C . GLU I 1 93 ? -5.680 9.248 92.533 1.00 37.71 73 GLU I C 1
ATOM 16951 O O . GLU I 1 93 ? -6.759 9.509 91.930 1.00 37.45 73 GLU I O 1
ATOM 16957 N N . GLU I 1 94 ? -4.523 8.957 91.930 1.00 37.76 74 GLU I N 1
ATOM 16958 C CA . GLU I 1 94 ? -4.151 9.408 90.570 1.00 40.30 74 GLU I CA 1
ATOM 16959 C C . GLU I 1 94 ? -4.440 8.315 89.513 1.00 38.27 74 GLU I C 1
ATOM 16960 O O . GLU I 1 94 ? -4.692 8.702 88.385 1.00 36.83 74 GLU I O 1
ATOM 16966 N N . VAL I 1 95 ? -4.383 7.026 89.871 1.00 36.58 75 VAL I N 1
ATOM 16967 C CA . VAL I 1 95 ? -4.439 5.856 88.935 1.00 36.88 75 VAL I CA 1
ATOM 16968 C C . VAL I 1 95 ? -5.491 4.848 89.400 1.00 35.51 75 VAL I C 1
ATOM 16969 O O . VAL I 1 95 ? -5.446 4.437 90.500 1.00 32.86 75 VAL I O 1
ATOM 16973 N N . ILE I 1 96 ? -6.410 4.491 88.523 1.00 37.69 76 ILE I N 1
ATOM 16974 C CA . ILE I 1 96 ? -7.520 3.548 88.801 1.00 38.66 76 ILE I CA 1
ATOM 16975 C C . ILE I 1 96 ? -7.407 2.341 87.861 1.00 39.14 76 ILE I C 1
ATOM 16976 O O . ILE I 1 96 ? -7.155 2.526 86.642 1.00 41.31 76 ILE I O 1
ATOM 16981 N N . HIS I 1 97 ? -7.572 1.143 88.430 1.00 38.12 77 HIS I N 1
ATOM 16982 C CA . HIS I 1 97 ? -7.571 -0.166 87.721 1.00 36.94 77 HIS I CA 1
ATOM 16983 C C . HIS I 1 97 ? -8.979 -0.421 87.200 1.00 37.57 77 HIS I C 1
ATOM 16984 O O . HIS I 1 97 ? -9.953 -0.204 87.931 1.00 36.73 77 HIS I O 1
ATOM 16991 N N . PHE I 1 98 ? -9.057 -0.947 85.996 1.00 37.85 78 PHE I N 1
ATOM 16992 C CA . PHE I 1 98 ? -10.284 -1.581 85.485 1.00 40.46 78 PHE I CA 1
ATOM 16993 C C . PHE I 1 98 ? -10.261 -3.059 85.917 1.00 40.55 78 PHE I C 1
ATOM 16994 O O . PHE I 1 98 ? -9.458 -3.408 86.841 1.00 38.68 78 PHE I O 1
ATOM 17002 N N . PHE I 1 99 ? -11.109 -3.893 85.292 1.00 41.90 79 PHE I N 1
ATOM 17003 C CA . PHE I 1 99 ? -11.605 -5.199 85.814 1.00 41.94 79 PHE I CA 1
ATOM 17004 C C . PHE I 1 99 ? -10.487 -6.234 85.995 1.00 40.28 79 PHE I C 1
ATOM 17005 O O . PHE I 1 99 ? -9.451 -6.251 85.251 1.00 37.43 79 PHE I O 1
ATOM 17013 N N . ASN I 1 100 ? -10.719 -7.117 86.959 1.00 39.28 80 ASN I N 1
ATOM 17014 C CA . ASN I 1 100 ? -9.754 -8.163 87.363 1.00 40.46 80 ASN I CA 1
ATOM 17015 C C . ASN I 1 100 ? -10.131 -9.425 86.587 1.00 42.40 80 ASN I C 1
ATOM 17016 O O . ASN I 1 100 ? -11.266 -9.863 86.776 1.00 44.19 80 ASN I O 1
ATOM 17021 N N . GLU I 1 101 ? -9.259 -9.936 85.704 1.00 42.22 81 GLU I N 1
ATOM 17022 C CA . GLU I 1 101 ? -9.519 -11.186 84.949 1.00 42.98 81 GLU I CA 1
ATOM 17023 C C . GLU I 1 101 ? -10.992 -11.261 84.534 1.00 43.77 81 GLU I C 1
ATOM 17024 O O . GLU I 1 101 ? -11.738 -12.161 84.941 1.00 43.40 81 GLU I O 1
ATOM 17030 N N . PRO I 1 102 ? -11.426 -10.314 83.671 1.00 44.88 82 PRO I N 1
ATOM 17031 C CA . PRO I 1 102 ? -12.804 -10.267 83.181 1.00 46.07 82 PRO I CA 1
ATOM 17032 C C . PRO I 1 102 ? -13.141 -11.461 82.266 1.00 47.81 82 PRO I C 1
ATOM 17033 O O . PRO I 1 102 ? -14.314 -11.746 82.157 1.00 49.65 82 PRO I O 1
ATOM 17037 N N . GLU I 1 103 ? -12.140 -12.052 81.585 1.00 48.11 83 GLU I N 1
ATOM 17038 C CA . GLU I 1 103 ? -12.292 -13.242 80.697 1.00 50.56 83 GLU I CA 1
ATOM 17039 C C . GLU I 1 103 ? -12.865 -14.409 81.506 1.00 50.79 83 GLU I C 1
ATOM 17040 O O . GLU I 1 103 ? -13.632 -15.185 80.927 1.00 50.87 83 GLU I O 1
ATOM 17046 N N . ARG I 1 104 ? -12.561 -14.448 82.807 1.00 51.80 84 ARG I N 1
ATOM 17047 C CA . ARG I 1 104 ? -13.112 -15.406 83.805 1.00 51.08 84 ARG I CA 1
ATOM 17048 C C . ARG I 1 104 ? -14.357 -14.812 84.460 1.00 51.51 84 ARG I C 1
ATOM 17049 O O . ARG I 1 104 ? -14.784 -15.366 85.455 1.00 50.87 84 ARG I O 1
ATOM 17057 N N . ALA I 1 105 ? -14.890 -13.702 83.941 1.00 52.91 85 ALA I N 1
ATOM 17058 C CA . ALA I 1 105 ? -16.024 -12.963 84.541 1.00 54.10 85 ALA I CA 1
ATOM 17059 C C . ALA I 1 105 ? -17.213 -12.900 83.573 1.00 54.25 85 ALA I C 1
ATOM 17060 O O . ALA I 1 105 ? -18.170 -12.161 83.828 1.00 53.91 85 ALA I O 1
ATOM 17062 N N . GLY I 1 106 ? -17.172 -13.658 82.490 1.00 55.43 86 GLY I N 1
ATOM 17063 C CA . GLY I 1 106 ? -18.204 -13.568 81.444 1.00 57.42 86 GLY I CA 1
ATOM 17064 C C . GLY I 1 106 ? -18.331 -12.154 80.896 1.00 57.66 86 GLY I C 1
ATOM 17065 O O . GLY I 1 106 ? -19.364 -11.863 80.284 1.00 59.14 86 GLY I O 1
ATOM 17066 N N . ILE I 1 107 ? -17.346 -11.278 81.129 1.00 55.08 87 ILE I N 1
ATOM 17067 C CA . ILE I 1 107 ? -17.335 -9.936 80.486 1.00 54.04 87 ILE I CA 1
ATOM 17068 C C . ILE I 1 107 ? -16.497 -10.079 79.212 1.00 52.81 87 ILE I C 1
ATOM 17069 O O . ILE I 1 107 ? -15.281 -10.383 79.348 1.00 48.35 87 ILE I O 1
ATOM 17074 N N . SER I 1 108 ? -17.156 -9.950 78.052 1.00 52.66 88 SER I N 1
ATOM 17075 C CA . SER I 1 108 ? -16.550 -9.912 76.700 1.00 53.53 88 SER I CA 1
ATOM 17076 C C . SER I 1 108 ? -15.757 -8.620 76.536 1.00 53.92 88 SER I C 1
ATOM 17077 O O . SER I 1 108 ? -16.097 -7.574 77.126 1.00 52.28 88 SER I O 1
ATOM 17080 N N . PRO I 1 109 ? -14.725 -8.664 75.658 1.00 55.47 89 PRO I N 1
ATOM 17081 C CA . PRO I 1 109 ? -13.990 -7.471 75.222 1.00 56.40 89 PRO I CA 1
ATOM 17082 C C . PRO I 1 109 ? -14.893 -6.329 74.709 1.00 59.48 89 PRO I C 1
ATOM 17083 O O . PRO I 1 109 ? -14.541 -5.153 74.945 1.00 56.17 89 PRO I O 1
ATOM 17087 N N . GLU I 1 110 ? -16.005 -6.675 74.027 1.00 60.78 90 GLU I N 1
ATOM 17088 C CA . GLU I 1 110 ? -16.992 -5.705 73.454 1.00 63.23 90 GLU I CA 1
ATOM 17089 C C . GLU I 1 110 ? -17.739 -5.016 74.612 1.00 62.61 90 GLU I C 1
ATOM 17090 O O . GLU I 1 110 ? -17.816 -3.762 74.601 1.00 60.69 90 GLU I O 1
ATOM 17096 N N . GLU I 1 111 ? -18.202 -5.786 75.610 1.00 61.85 91 GLU I N 1
ATOM 17097 C CA . GLU I 1 111 ? -18.874 -5.231 76.815 1.00 61.17 91 GLU I CA 1
ATOM 17098 C C . GLU I 1 111 ? -17.885 -4.260 77.511 1.00 58.59 91 GLU I C 1
ATOM 17099 O O . GLU I 1 111 ? -18.165 -3.037 77.579 1.00 52.36 91 GLU I O 1
ATOM 17105 N N . ALA I 1 112 ? -16.723 -4.764 77.932 1.00 57.60 92 ALA I N 1
ATOM 17106 C CA . ALA I 1 112 ? -15.669 -3.955 78.587 1.00 57.55 92 ALA I CA 1
ATOM 17107 C C . ALA I 1 112 ? -15.371 -2.691 77.760 1.00 57.87 92 ALA I C 1
ATOM 17108 O O . ALA I 1 112 ? -15.163 -1.622 78.369 1.00 53.78 92 ALA I O 1
ATOM 17110 N N . ALA I 1 113 ? -15.309 -2.799 76.430 1.00 58.47 93 ALA I N 1
ATOM 17111 C CA . ALA I 1 113 ? -14.878 -1.680 75.550 1.00 63.15 93 ALA I CA 1
ATOM 17112 C C . ALA I 1 113 ? -15.968 -0.568 75.496 1.00 63.71 93 ALA I C 1
ATOM 17113 O O . ALA I 1 113 ? -15.609 0.628 75.550 1.00 60.61 93 ALA I O 1
ATOM 17115 N N . LYS I 1 114 ? -17.241 -0.974 75.425 1.00 65.56 94 LYS I N 1
ATOM 17116 C CA . LYS I 1 114 ? -18.475 -0.157 75.556 1.00 66.65 94 LYS I CA 1
ATOM 17117 C C . LYS I 1 114 ? -18.474 0.583 76.902 1.00 61.99 94 LYS I C 1
ATOM 17118 O O . LYS I 1 114 ? -18.639 1.835 76.906 1.00 59.35 94 LYS I O 1
ATOM 17124 N N . ILE I 1 115 ? -18.259 -0.138 78.000 1.00 57.27 95 ILE I N 1
ATOM 17125 C CA . ILE I 1 115 ? -18.299 0.445 79.380 1.00 55.32 95 ILE I CA 1
ATOM 17126 C C . ILE I 1 115 ? -17.156 1.465 79.590 1.00 52.14 95 ILE I C 1
ATOM 17127 O O . ILE I 1 115 ? -17.379 2.513 80.260 1.00 49.97 95 ILE I O 1
ATOM 17132 N N . TRP I 1 116 ? -15.951 1.138 79.128 1.00 50.47 96 TRP I N 1
ATOM 17133 C CA . TRP I 1 116 ? -14.773 2.041 79.062 1.00 50.09 96 TRP I CA 1
ATOM 17134 C C . TRP I 1 116 ? -15.115 3.334 78.296 1.00 52.35 96 TRP I C 1
ATOM 17135 O O . TRP I 1 116 ? -15.086 4.424 78.937 1.00 51.11 96 TRP I O 1
ATOM 17146 N N . ASN I 1 117 ? -15.456 3.222 76.992 1.00 54.16 97 ASN I N 1
ATOM 17147 C CA . ASN I 1 117 ? -15.763 4.370 76.089 1.00 56.17 97 ASN I CA 1
ATOM 17148 C C . ASN I 1 117 ? -16.802 5.270 76.773 1.00 55.55 97 ASN I C 1
ATOM 17149 O O . ASN I 1 117 ? -16.519 6.487 76.896 1.00 53.11 97 ASN I O 1
ATOM 17154 N N . ASP I 1 118 ? -17.887 4.683 77.299 1.00 55.25 98 ASP I N 1
ATOM 17155 C CA . ASP I 1 118 ? -19.094 5.425 77.744 1.00 55.64 98 ASP I CA 1
ATOM 17156 C C . ASP I 1 118 ? -18.961 5.889 79.196 1.00 55.35 98 ASP I C 1
ATOM 17157 O O . ASP I 1 118 ? -19.331 7.049 79.456 1.00 54.21 98 ASP I O 1
ATOM 17162 N N . GLN I 1 119 ? -18.497 5.046 80.121 1.00 57.16 99 GLN I N 1
ATOM 17163 C CA . GLN I 1 119 ? -18.515 5.361 81.592 1.00 57.07 99 GLN I CA 1
ATOM 17164 C C . GLN I 1 119 ? -17.107 5.697 82.100 1.00 57.25 99 GLN I C 1
ATOM 17165 O O . GLN I 1 119 ? -16.879 6.845 82.593 1.00 59.76 99 GLN I O 1
ATOM 17171 N N . VAL I 1 120 ? -16.221 4.707 82.048 1.00 56.60 100 VAL I N 1
ATOM 17172 C CA . VAL I 1 120 ? -14.910 4.745 82.732 1.00 54.31 100 VAL I CA 1
ATOM 17173 C C . VAL I 1 120 ? -14.099 5.911 82.173 1.00 53.28 100 VAL I C 1
ATOM 17174 O O . VAL I 1 120 ? -13.354 6.496 82.950 1.00 52.54 100 VAL I O 1
ATOM 17178 N N . LEU I 1 121 ? -14.226 6.233 80.889 1.00 51.56 101 LEU I N 1
ATOM 17179 C CA . LEU I 1 121 ? -13.384 7.283 80.239 1.00 54.30 101 LEU I CA 1
ATOM 17180 C C . LEU I 1 121 ? -13.637 8.681 80.886 1.00 51.15 101 LEU I C 1
ATOM 17181 O O . LEU I 1 121 ? -12.730 9.560 80.822 1.00 51.26 101 LEU I O 1
ATOM 17186 N N . ALA I 1 122 ? -14.790 8.891 81.536 1.00 47.87 102 ALA I N 1
ATOM 17187 C CA . ALA I 1 122 ? -15.115 10.153 82.238 1.00 48.61 102 ALA I CA 1
ATOM 17188 C C . ALA I 1 122 ? -14.084 10.389 83.337 1.00 48.20 102 ALA I C 1
ATOM 17189 O O . ALA I 1 122 ? -13.755 11.574 83.553 1.00 47.59 102 ALA I O 1
ATOM 17191 N N . LEU I 1 123 ? -13.559 9.314 83.949 1.00 45.72 103 LEU I N 1
ATOM 17192 C CA . LEU I 1 123 ? -12.565 9.416 85.039 1.00 45.93 103 LEU I CA 1
ATOM 17193 C C . LEU I 1 123 ? -11.319 10.128 84.487 1.00 46.31 103 LEU I C 1
ATOM 17194 O O . LEU I 1 123 ? -10.644 10.837 85.263 1.00 44.33 103 LEU I O 1
ATOM 17199 N N . ARG I 1 124 ? -11.056 10.003 83.182 1.00 45.42 104 ARG I N 1
ATOM 17200 C CA . ARG I 1 124 ? -9.923 10.719 82.518 1.00 45.84 104 ARG I CA 1
ATOM 17201 C C . ARG I 1 124 ? -10.345 12.140 82.043 1.00 46.21 104 ARG I C 1
ATOM 17202 O O . ARG I 1 124 ? -9.643 13.137 82.334 1.00 44.43 104 ARG I O 1
ATOM 17210 N N . THR I 1 125 ? -11.410 12.230 81.248 1.00 47.15 105 THR I N 1
ATOM 17211 C CA . THR I 1 125 ? -11.826 13.473 80.558 1.00 47.45 105 THR I CA 1
ATOM 17212 C C . THR I 1 125 ? -12.449 14.465 81.547 1.00 47.32 105 THR I C 1
ATOM 17213 O O . THR I 1 125 ? -12.257 15.673 81.328 1.00 45.96 105 THR I O 1
ATOM 17217 N N . SER I 1 126 ? -13.200 13.982 82.545 1.00 48.07 106 SER I N 1
ATOM 17218 C CA . SER I 1 126 ? -13.818 14.805 83.626 1.00 48.23 106 SER I CA 1
ATOM 17219 C C . SER I 1 126 ? -12.960 14.785 84.921 1.00 46.04 106 SER I C 1
ATOM 17220 O O . SER I 1 126 ? -12.858 15.827 85.565 1.00 47.44 106 SER I O 1
ATOM 17223 N N . HIS I 1 127 ? -12.346 13.667 85.343 1.00 43.15 107 HIS I N 1
ATOM 17224 C CA . HIS I 1 127 ? -11.663 13.597 86.669 1.00 41.24 107 HIS I CA 1
ATOM 17225 C C . HIS I 1 127 ? -10.152 13.549 86.491 1.00 39.47 107 HIS I C 1
ATOM 17226 O O . HIS I 1 127 ? -9.465 13.536 87.492 1.00 36.78 107 HIS I O 1
ATOM 17233 N N . HIS I 1 128 ? -9.660 13.533 85.254 1.00 40.49 108 HIS I N 1
ATOM 17234 C CA . HIS I 1 128 ? -8.217 13.567 84.907 1.00 41.73 108 HIS I CA 1
ATOM 17235 C C . HIS I 1 128 ? -7.430 12.475 85.657 1.00 42.48 108 HIS I C 1
ATOM 17236 O O . HIS I 1 128 ? -6.247 12.701 85.944 1.00 43.73 108 HIS I O 1
ATOM 17243 N N . LYS I 1 129 ? -8.030 11.318 85.902 1.00 41.55 109 LYS I N 1
ATOM 17244 C CA . LYS I 1 129 ? -7.328 10.134 86.455 1.00 42.84 109 LYS I CA 1
ATOM 17245 C C . LYS I 1 129 ? -6.639 9.392 85.303 1.00 44.43 109 LYS I C 1
ATOM 17246 O O . LYS I 1 129 ? -7.195 9.438 84.185 1.00 43.78 109 LYS I O 1
ATOM 17252 N N . ARG I 1 130 ? -5.487 8.760 85.562 1.00 43.88 110 ARG I N 1
ATOM 17253 C CA . ARG I 1 130 ? -4.855 7.761 84.651 1.00 45.11 110 ARG I CA 1
ATOM 17254 C C . ARG I 1 130 ? -5.591 6.410 84.836 1.00 42.84 110 ARG I C 1
ATOM 17255 O O . ARG I 1 130 ? -6.147 6.141 85.904 1.00 43.57 110 ARG I O 1
ATOM 17263 N N . LEU I 1 131 ? -5.625 5.566 83.815 1.00 41.61 111 LEU I N 1
ATOM 17264 C CA . LEU I 1 131 ? -6.562 4.417 83.730 1.00 40.28 111 LEU I CA 1
ATOM 17265 C C . LEU I 1 131 ? -5.782 3.190 83.250 1.00 40.34 111 LEU I C 1
ATOM 17266 O O . LEU I 1 131 ? -5.099 3.296 82.155 1.00 39.02 111 LEU I O 1
ATOM 17271 N N . VAL I 1 132 ? -5.872 2.094 84.026 1.00 37.98 112 VAL I N 1
ATOM 17272 C CA . VAL I 1 132 ? -5.216 0.808 83.680 1.00 37.48 112 VAL I CA 1
ATOM 17273 C C . VAL I 1 132 ? -6.271 -0.043 82.985 1.00 38.53 112 VAL I C 1
ATOM 17274 O O . VAL I 1 132 ? -7.403 -0.128 83.548 1.00 38.42 112 VAL I O 1
ATOM 17278 N N . SER I 1 133 ? -5.883 -0.688 81.862 1.00 38.30 113 SER I N 1
ATOM 17279 C CA . SER I 1 133 ? -6.657 -1.754 81.176 1.00 38.99 113 SER I CA 1
ATOM 17280 C C . SER I 1 133 ? -7.060 -2.808 82.196 1.00 39.43 113 SER I C 1
ATOM 17281 O O . SER I 1 133 ? -6.453 -2.920 83.252 1.00 38.32 113 SER I O 1
ATOM 17284 N N . PRO I 1 134 ? -8.061 -3.651 81.901 1.00 39.84 114 PRO I N 1
ATOM 17285 C CA . PRO I 1 134 ? -8.315 -4.822 82.726 1.00 39.84 114 PRO I CA 1
ATOM 17286 C C . PRO I 1 134 ? -7.034 -5.633 82.743 1.00 38.42 114 PRO I C 1
ATOM 17287 O O . PRO I 1 134 ? -6.229 -5.437 81.878 1.00 39.21 114 PRO I O 1
ATOM 17291 N N . SER I 1 135 ? -6.853 -6.427 83.777 1.00 38.24 115 SER I N 1
ATOM 17292 C CA . SER I 1 135 ? -5.660 -7.278 83.980 1.00 38.33 115 SER I CA 1
ATOM 17293 C C . SER I 1 135 ? -6.107 -8.716 83.775 1.00 38.50 115 SER I C 1
ATOM 17294 O O . SER I 1 135 ? -6.766 -9.252 84.693 1.00 37.50 115 SER I O 1
ATOM 17297 N N . CYS I 1 136 ? -5.814 -9.281 82.593 1.00 39.69 116 CYS I N 1
ATOM 17298 C CA . CYS I 1 136 ? -6.203 -10.665 82.253 1.00 39.72 116 CYS I CA 1
ATOM 17299 C C . CYS I 1 136 ? -5.129 -11.664 82.707 1.00 39.81 116 CYS I C 1
ATOM 17300 O O . CYS I 1 136 ? -3.926 -11.317 82.729 1.00 39.30 116 CYS I O 1
ATOM 17303 N N . ALA I 1 137 ? -5.544 -12.902 82.984 1.00 40.07 117 ALA I N 1
ATOM 17304 C CA . ALA I 1 137 ? -4.651 -14.067 83.148 1.00 40.23 117 ALA I CA 1
ATOM 17305 C C . ALA I 1 137 ? -3.745 -14.201 81.916 1.00 39.81 117 ALA I C 1
ATOM 17306 O O . ALA I 1 137 ? -4.085 -13.657 80.829 1.00 41.67 117 ALA I O 1
ATOM 17308 N N . SER I 1 138 ? -2.589 -14.829 82.117 1.00 38.70 118 SER I N 1
ATOM 17309 C CA . SER I 1 138 ? -1.548 -15.009 81.087 1.00 39.28 118 SER I CA 1
ATOM 17310 C C . SER I 1 138 ? -1.757 -16.320 80.298 1.00 40.99 118 SER I C 1
ATOM 17311 O O . SER I 1 138 ? -0.783 -16.813 79.727 1.00 41.04 118 SER I O 1
ATOM 17314 N N . ASP I 1 139 ? -2.980 -16.843 80.216 1.00 42.24 119 ASP I N 1
ATOM 17315 C CA . ASP I 1 139 ? -3.278 -18.032 79.372 1.00 43.54 119 ASP I CA 1
ATOM 17316 C C . ASP I 1 139 ? -3.786 -17.540 78.021 1.00 44.30 119 ASP I C 1
ATOM 17317 O O . ASP I 1 139 ? -3.966 -16.336 77.808 1.00 43.81 119 ASP I O 1
ATOM 17322 N N . PRO I 1 140 ? -3.928 -18.444 77.015 1.00 45.18 120 PRO I N 1
ATOM 17323 C CA . PRO I 1 140 ? -4.615 -18.085 75.779 1.00 44.95 120 PRO I CA 1
ATOM 17324 C C . PRO I 1 140 ? -5.942 -17.321 75.960 1.00 44.23 120 PRO I C 1
ATOM 17325 O O . PRO I 1 140 ? -6.152 -16.390 75.230 1.00 45.28 120 PRO I O 1
ATOM 17329 N N . ALA I 1 141 ? -6.848 -17.735 76.836 1.00 44.02 121 ALA I N 1
ATOM 17330 C CA . ALA I 1 141 ? -8.154 -17.052 76.991 1.00 46.01 121 ALA I CA 1
ATOM 17331 C C . ALA I 1 141 ? -7.883 -15.558 77.327 1.00 46.26 121 ALA I C 1
ATOM 17332 O O . ALA I 1 141 ? -8.317 -14.608 76.538 1.00 45.38 121 ALA I O 1
ATOM 17334 N N . GLY I 1 142 ? -7.030 -15.348 78.344 1.00 44.75 122 GLY I N 1
ATOM 17335 C CA . GLY I 1 142 ? -6.526 -14.018 78.763 1.00 44.22 122 GLY I CA 1
ATOM 17336 C C . GLY I 1 142 ? -5.831 -13.224 77.659 1.00 44.54 122 GLY I C 1
ATOM 17337 O O . GLY I 1 142 ? -6.188 -12.059 77.480 1.00 45.05 122 GLY I O 1
ATOM 17338 N N . ILE I 1 143 ? -4.841 -13.798 76.969 1.00 44.88 123 ILE I N 1
ATOM 17339 C CA . ILE I 1 143 ? -4.048 -13.078 75.927 1.00 45.72 123 ILE I CA 1
ATOM 17340 C C . ILE I 1 143 ? -5.013 -12.550 74.866 1.00 47.75 123 ILE I C 1
ATOM 17341 O O . ILE I 1 143 ? -4.872 -11.328 74.463 1.00 48.46 123 ILE I O 1
ATOM 17346 N N . ALA I 1 144 ? -5.964 -13.407 74.452 1.00 49.60 124 ALA I N 1
ATOM 17347 C CA . ALA I 1 144 ? -6.943 -13.135 73.369 1.00 49.85 124 ALA I CA 1
ATOM 17348 C C . ALA I 1 144 ? -7.919 -12.052 73.822 1.00 50.86 124 ALA I C 1
ATOM 17349 O O . ALA I 1 144 ? -8.213 -11.138 73.018 1.00 51.14 124 ALA I O 1
ATOM 17351 N N . TRP I 1 145 ? -8.417 -12.160 75.059 1.00 51.03 125 TRP I N 1
ATOM 17352 C CA . TRP I 1 145 ? -9.358 -11.165 75.647 1.00 51.15 125 TRP I CA 1
ATOM 17353 C C . TRP I 1 145 ? -8.750 -9.770 75.550 1.00 51.07 125 TRP I C 1
ATOM 17354 O O . TRP I 1 145 ? -9.430 -8.868 75.038 1.00 50.44 125 TRP I O 1
ATOM 17365 N N . ILE I 1 146 ? -7.517 -9.620 76.048 1.00 49.92 126 ILE I N 1
ATOM 17366 C CA . ILE I 1 146 ? -6.837 -8.300 76.051 1.00 49.38 126 ILE I CA 1
ATOM 17367 C C . ILE I 1 146 ? -6.488 -7.888 74.606 1.00 51.12 126 ILE I C 1
ATOM 17368 O O . ILE I 1 146 ? -6.530 -6.649 74.352 1.00 50.40 126 ILE I O 1
ATOM 17373 N N . LYS I 1 147 ? -6.239 -8.810 73.657 1.00 51.74 127 LYS I N 1
ATOM 17374 C CA . LYS I 1 147 ? -5.932 -8.359 72.264 1.00 52.51 127 LYS I CA 1
ATOM 17375 C C . LYS I 1 147 ? -7.152 -7.619 71.693 1.00 52.40 127 LYS I C 1
ATOM 17376 O O . LYS I 1 147 ? -6.979 -6.518 71.116 1.00 50.61 127 LYS I O 1
ATOM 17382 N N . LYS I 1 148 ? -8.336 -8.194 71.896 1.00 53.05 128 LYS I N 1
ATOM 17383 C CA . LYS I 1 148 ? -9.628 -7.733 71.338 1.00 55.17 128 LYS I CA 1
ATOM 17384 C C . LYS I 1 148 ? -9.968 -6.345 71.901 1.00 54.51 128 LYS I C 1
ATOM 17385 O O . LYS I 1 148 ? -10.252 -5.382 71.143 1.00 53.08 128 LYS I O 1
ATOM 17391 N N . TRP I 1 149 ? -9.958 -6.260 73.230 1.00 53.72 129 TRP I N 1
ATOM 17392 C CA . TRP I 1 149 ? -10.233 -5.037 74.029 1.00 48.71 129 TRP I CA 1
ATOM 17393 C C . TRP I 1 149 ? -9.328 -3.916 73.502 1.00 48.47 129 TRP I C 1
ATOM 17394 O O . TRP I 1 149 ? -9.859 -2.873 73.039 1.00 49.97 129 TRP I O 1
ATOM 17405 N N . MET I 1 150 ? -8.011 -4.126 73.502 1.00 46.72 130 MET I N 1
ATOM 17406 C CA . MET I 1 150 ? -7.008 -3.082 73.149 1.00 48.33 130 MET I CA 1
ATOM 17407 C C . MET I 1 150 ? -7.308 -2.525 71.755 1.00 52.81 130 MET I C 1
ATOM 17408 O O . MET I 1 150 ? -7.407 -1.265 71.619 1.00 53.64 130 MET I O 1
ATOM 17413 N N . ASN I 1 151 ? -7.471 -3.437 70.791 1.00 56.44 131 ASN I N 1
ATOM 17414 C CA . ASN I 1 151 ? -8.025 -3.176 69.443 1.00 58.41 131 ASN I CA 1
ATOM 17415 C C . ASN I 1 151 ? -9.327 -2.327 69.505 1.00 60.13 131 ASN I C 1
ATOM 17416 O O . ASN I 1 151 ? -9.327 -1.259 68.844 1.00 63.93 131 ASN I O 1
ATOM 17421 N N . LEU I 1 152 ? -10.380 -2.710 70.256 1.00 58.24 132 LEU I N 1
ATOM 17422 C CA . LEU I 1 152 ? -11.684 -1.965 70.318 1.00 56.69 132 LEU I CA 1
ATOM 17423 C C . LEU I 1 152 ? -11.541 -0.507 70.810 1.00 55.77 132 LEU I C 1
ATOM 17424 O O . LEU I 1 152 ? -12.309 0.380 70.390 1.00 53.67 132 LEU I O 1
ATOM 17429 N N . VAL I 1 153 ? -10.615 -0.220 71.702 1.00 54.73 133 VAL I N 1
ATOM 17430 C CA . VAL I 1 153 ? -10.623 1.094 72.407 1.00 55.45 133 VAL I CA 1
ATOM 17431 C C . VAL I 1 153 ? -9.374 1.893 71.997 1.00 57.91 133 VAL I C 1
ATOM 17432 O O . VAL I 1 153 ? -9.020 2.865 72.738 1.00 60.79 133 VAL I O 1
ATOM 17436 N N . ALA I 1 154 ? -8.774 1.552 70.842 1.00 59.00 134 ALA I N 1
ATOM 17437 C CA . ALA I 1 154 ? -7.412 1.975 70.428 1.00 59.95 134 ALA I CA 1
ATOM 17438 C C . ALA I 1 154 ? -7.362 3.499 70.201 1.00 61.96 134 ALA I C 1
ATOM 17439 O O . ALA I 1 154 ? -6.244 4.076 70.373 1.00 59.97 134 ALA I O 1
ATOM 17441 N N . LYS I 1 155 ? -8.505 4.134 69.875 1.00 64.03 135 LYS I N 1
ATOM 17442 C CA . LYS I 1 155 ? -8.637 5.614 69.696 1.00 66.24 135 LYS I CA 1
ATOM 17443 C C . LYS I 1 155 ? -8.750 6.297 71.067 1.00 64.57 135 LYS I C 1
ATOM 17444 O O . LYS I 1 155 ? -8.517 7.512 71.101 1.00 67.48 135 LYS I O 1
ATOM 17450 N N . ASN I 1 156 ? -9.105 5.546 72.129 1.00 62.98 136 ASN I N 1
ATOM 17451 C CA . ASN I 1 156 ? -9.066 5.919 73.577 1.00 61.14 136 ASN I CA 1
ATOM 17452 C C . ASN I 1 156 ? -8.256 4.894 74.384 1.00 58.94 136 ASN I C 1
ATOM 17453 O O . ASN I 1 156 ? -8.806 4.217 75.263 1.00 55.95 136 ASN I O 1
ATOM 17458 N N . PRO I 1 157 ? -6.931 4.740 74.120 1.00 56.50 137 PRO I N 1
ATOM 17459 C CA . PRO I 1 157 ? -6.159 3.656 74.717 1.00 53.53 137 PRO I CA 1
ATOM 17460 C C . PRO I 1 157 ? -6.039 3.911 76.222 1.00 50.68 137 PRO I C 1
ATOM 17461 O O . PRO I 1 157 ? -6.054 5.073 76.646 1.00 48.24 137 PRO I O 1
ATOM 17465 N N . PRO I 1 158 ? -5.913 2.841 77.051 1.00 46.49 138 PRO I N 1
ATOM 17466 C CA . PRO I 1 158 ? -5.588 2.980 78.470 1.00 44.54 138 PRO I CA 1
ATOM 17467 C C . PRO I 1 158 ? -4.216 3.638 78.654 1.00 42.52 138 PRO I C 1
ATOM 17468 O O . PRO I 1 158 ? -3.363 3.590 77.756 1.00 42.14 138 PRO I O 1
ATOM 17472 N N . ASP I 1 159 ? -3.982 4.202 79.826 1.00 39.99 139 ASP I N 1
ATOM 17473 C CA . ASP I 1 159 ? -2.639 4.754 80.134 1.00 38.85 139 ASP I CA 1
ATOM 17474 C C . ASP I 1 159 ? -1.708 3.563 80.345 1.00 36.93 139 ASP I C 1
ATOM 17475 O O . ASP I 1 159 ? -0.507 3.669 80.057 1.00 36.38 139 ASP I O 1
ATOM 17480 N N . TYR I 1 160 ? -2.226 2.486 80.900 1.00 35.37 140 TYR I N 1
ATOM 17481 C CA . TYR I 1 160 ? -1.351 1.355 81.283 1.00 34.58 140 TYR I CA 1
ATOM 17482 C C . TYR I 1 160 ? -2.016 0.058 80.854 1.00 34.47 140 TYR I C 1
ATOM 17483 O O . TYR I 1 160 ? -3.263 -0.092 80.966 1.00 34.21 140 TYR I O 1
ATOM 17492 N N . LEU I 1 161 ? -1.183 -0.877 80.407 1.00 35.03 141 LEU I N 1
ATOM 17493 C CA . LEU I 1 161 ? -1.618 -2.268 80.152 1.00 35.10 141 LEU I CA 1
ATOM 17494 C C . LEU I 1 161 ? -1.355 -3.125 81.401 1.00 33.92 141 LEU I C 1
ATOM 17495 O O . LEU I 1 161 ? -0.198 -3.283 81.790 1.00 33.45 141 LEU I O 1
ATOM 17500 N N . GLY I 1 162 ? -2.438 -3.610 81.997 1.00 33.28 142 GLY I N 1
ATOM 17501 C CA . GLY I 1 162 ? -2.449 -4.417 83.218 1.00 33.15 142 GLY I CA 1
ATOM 17502 C C . GLY I 1 162 ? -2.351 -5.882 82.869 1.00 32.86 142 GLY I C 1
ATOM 17503 O O . GLY I 1 162 ? -3.134 -6.309 81.998 1.00 33.47 142 GLY I O 1
ATOM 17504 N N . LEU I 1 163 ? -1.379 -6.588 83.452 1.00 31.91 143 LEU I N 1
ATOM 17505 C CA . LEU I 1 163 ? -1.082 -8.031 83.198 1.00 31.46 143 LEU I CA 1
ATOM 17506 C C . LEU I 1 163 ? -0.932 -8.771 84.523 1.00 31.56 143 LEU I C 1
ATOM 17507 O O . LEU I 1 163 ? -0.328 -8.194 85.469 1.00 30.77 143 LEU I O 1
ATOM 17512 N N . HIS I 1 164 ? -1.376 -10.036 84.557 1.00 32.30 144 HIS I N 1
ATOM 17513 C CA . HIS I 1 164 ? -1.075 -11.049 85.599 1.00 31.82 144 HIS I CA 1
ATOM 17514 C C . HIS I 1 164 ? -0.080 -12.059 85.018 1.00 32.56 144 HIS I C 1
ATOM 17515 O O . HIS I 1 164 ? -0.197 -12.372 83.835 1.00 33.24 144 HIS I O 1
ATOM 17522 N N . TRP I 1 165 ? 0.894 -12.522 85.791 1.00 31.73 145 TRP I N 1
ATOM 17523 C CA . TRP I 1 165 ? 1.712 -13.682 85.380 1.00 31.53 145 TRP I CA 1
ATOM 17524 C C . TRP I 1 165 ? 1.928 -14.557 86.611 1.00 31.55 145 TRP I C 1
ATOM 17525 O O . TRP I 1 165 ? 2.319 -14.012 87.673 1.00 30.06 145 TRP I O 1
ATOM 17536 N N . TYR I 1 166 ? 1.734 -15.884 86.471 1.00 31.12 146 TYR I N 1
ATOM 17537 C CA . TYR I 1 166 ? 2.107 -16.868 87.514 1.00 31.01 146 TYR I CA 1
ATOM 17538 C C . TYR I 1 166 ? 2.799 -18.046 86.829 1.00 31.35 146 TYR I C 1
ATOM 17539 O O . TYR I 1 166 ? 2.349 -18.420 85.774 1.00 31.22 146 TYR I O 1
ATOM 17548 N N . GLY I 1 167 ? 3.798 -18.655 87.451 1.00 30.87 147 GLY I N 1
ATOM 17549 C CA . GLY I 1 167 ? 4.506 -19.785 86.831 1.00 30.36 147 GLY I CA 1
ATOM 17550 C C . GLY I 1 167 ? 5.785 -20.027 87.580 1.00 29.75 147 GLY I C 1
ATOM 17551 O O . GLY I 1 167 ? 6.026 -19.339 88.657 1.00 28.03 147 GLY I O 1
ATOM 17552 N N . THR I 1 168 ? 6.621 -20.921 87.051 1.00 29.13 148 THR I N 1
ATOM 17553 C CA . THR I 1 168 ? 7.808 -21.423 87.768 1.00 29.33 148 THR I CA 1
ATOM 17554 C C . THR I 1 168 ? 9.082 -20.938 87.101 1.00 29.83 148 THR I C 1
ATOM 17555 O O . THR I 1 168 ? 10.122 -20.994 87.793 1.00 29.48 148 THR I O 1
ATOM 17559 N N . LYS I 1 169 ? 9.015 -20.404 85.875 1.00 31.41 149 LYS I N 1
ATOM 17560 C CA . LYS I 1 169 ? 10.253 -20.130 85.110 1.00 33.43 149 LYS I CA 1
ATOM 17561 C C . LYS I 1 169 ? 10.376 -18.623 84.896 1.00 33.28 149 LYS I C 1
ATOM 17562 O O . LYS I 1 169 ? 9.561 -18.090 84.113 1.00 32.87 149 LYS I O 1
ATOM 17568 N N . GLY I 1 170 ? 11.435 -18.008 85.442 1.00 32.97 150 GLY I N 1
ATOM 17569 C CA . GLY I 1 170 ? 11.748 -16.578 85.211 1.00 33.36 150 GLY I CA 1
ATOM 17570 C C . GLY I 1 170 ? 11.810 -16.213 83.720 1.00 34.02 150 GLY I C 1
ATOM 17571 O O . GLY I 1 170 ? 11.186 -15.171 83.291 1.00 32.49 150 GLY I O 1
ATOM 17572 N N . ASP I 1 171 ? 12.473 -17.036 82.900 1.00 34.55 151 ASP I N 1
ATOM 17573 C CA . ASP I 1 171 ? 12.634 -16.757 81.448 1.00 34.96 151 ASP I CA 1
ATOM 17574 C C . ASP I 1 171 ? 11.258 -16.703 80.786 1.00 35.10 151 ASP I C 1
ATOM 17575 O O . ASP I 1 171 ? 11.075 -15.868 79.878 1.00 35.97 151 ASP I O 1
ATOM 17580 N N . GLU I 1 172 ? 10.286 -17.493 81.242 1.00 35.04 152 GLU I N 1
ATOM 17581 C CA . GLU I 1 172 ? 8.947 -17.466 80.605 1.00 35.26 152 GLU I CA 1
ATOM 17582 C C . GLU I 1 172 ? 8.246 -16.146 80.927 1.00 34.46 152 GLU I C 1
ATOM 17583 O O . GLU I 1 172 ? 7.575 -15.632 80.031 1.00 34.69 152 GLU I O 1
ATOM 17589 N N . MET I 1 173 ? 8.329 -15.622 82.168 1.00 32.89 153 MET I N 1
ATOM 17590 C CA . MET I 1 173 ? 7.658 -14.313 82.497 1.00 31.70 153 MET I CA 1
ATOM 17591 C C . MET I 1 173 ? 8.243 -13.172 81.635 1.00 31.67 153 MET I C 1
ATOM 17592 O O . MET I 1 173 ? 7.453 -12.364 81.072 1.00 31.62 153 MET I O 1
ATOM 17597 N N . ILE I 1 174 ? 9.568 -13.080 81.554 1.00 31.89 154 ILE I N 1
ATOM 17598 C CA . ILE I 1 174 ? 10.303 -12.136 80.673 1.00 32.87 154 ILE I CA 1
ATOM 17599 C C . ILE I 1 174 ? 9.734 -12.246 79.254 1.00 34.38 154 ILE I C 1
ATOM 17600 O O . ILE I 1 174 ? 9.392 -11.232 78.673 1.00 35.06 154 ILE I O 1
ATOM 17605 N N . ARG I 1 175 ? 9.742 -13.451 78.681 1.00 36.88 155 ARG I N 1
ATOM 17606 C CA . ARG I 1 175 ? 9.297 -13.725 77.291 1.00 39.10 155 ARG I CA 1
ATOM 17607 C C . ARG I 1 175 ? 7.838 -13.259 77.167 1.00 37.57 155 ARG I C 1
ATOM 17608 O O . ARG I 1 175 ? 7.535 -12.562 76.212 1.00 36.13 155 ARG I O 1
ATOM 17616 N N . TYR I 1 176 ? 6.988 -13.545 78.156 1.00 36.31 156 TYR I N 1
ATOM 17617 C CA . TYR I 1 176 ? 5.565 -13.107 78.150 1.00 36.84 156 TYR I CA 1
ATOM 17618 C C . TYR I 1 176 ? 5.457 -11.563 78.145 1.00 36.77 156 TYR I C 1
ATOM 17619 O O . TYR I 1 176 ? 4.622 -10.979 77.393 1.00 36.92 156 TYR I O 1
ATOM 17628 N N . LEU I 1 177 ? 6.246 -10.896 78.991 1.00 36.81 157 LEU I N 1
ATOM 17629 C CA . LEU I 1 177 ? 6.214 -9.405 79.069 1.00 36.38 157 LEU I CA 1
ATOM 17630 C C . LEU I 1 177 ? 6.722 -8.834 77.722 1.00 37.03 157 LEU I C 1
ATOM 17631 O O . LEU I 1 177 ? 6.046 -7.917 77.182 1.00 35.18 157 LEU I O 1
ATOM 17636 N N . GLU I 1 178 ? 7.854 -9.333 77.197 1.00 38.17 158 GLU I N 1
ATOM 17637 C CA . GLU I 1 178 ? 8.434 -8.791 75.924 1.00 40.69 158 GLU I CA 1
ATOM 17638 C C . GLU I 1 178 ? 7.469 -9.026 74.763 1.00 42.38 158 GLU I C 1
ATOM 17639 O O . GLU I 1 178 ? 7.425 -8.155 73.833 1.00 44.03 158 GLU I O 1
ATOM 17645 N N . SER I 1 179 ? 6.722 -10.122 74.829 1.00 42.27 159 SER I N 1
ATOM 17646 C CA . SER I 1 179 ? 5.660 -10.491 73.869 1.00 44.81 159 SER I CA 1
ATOM 17647 C C . SER I 1 179 ? 4.485 -9.533 73.967 1.00 44.68 159 SER I C 1
ATOM 17648 O O . SER I 1 179 ? 4.015 -9.089 72.905 1.00 44.10 159 SER I O 1
ATOM 17651 N N . MET I 1 180 ? 4.009 -9.226 75.174 1.00 44.62 160 MET I N 1
ATOM 17652 C CA . MET I 1 180 ? 2.841 -8.314 75.337 1.00 44.97 160 MET I CA 1
ATOM 17653 C C . MET I 1 180 ? 3.267 -6.881 74.965 1.00 44.23 160 MET I C 1
ATOM 17654 O O . MET I 1 180 ? 2.401 -6.110 74.386 1.00 44.48 160 MET I O 1
ATOM 17659 N N . HIS I 1 181 ? 4.537 -6.523 75.214 1.00 42.37 161 HIS I N 1
ATOM 17660 C CA . HIS I 1 181 ? 5.092 -5.178 74.875 1.00 42.63 161 HIS I CA 1
ATOM 17661 C C . HIS I 1 181 ? 5.101 -4.936 73.341 1.00 44.34 161 HIS I C 1
ATOM 17662 O O . HIS I 1 181 ? 4.571 -3.914 72.868 1.00 42.26 161 HIS I O 1
ATOM 17669 N N . LYS I 1 182 ? 5.728 -5.836 72.589 1.00 45.17 162 LYS I N 1
ATOM 17670 C CA . LYS I 1 182 ? 5.811 -5.825 71.104 1.00 47.57 162 LYS I CA 1
ATOM 17671 C C . LYS I 1 182 ? 4.379 -5.748 70.539 1.00 48.31 162 LYS I C 1
ATOM 17672 O O . LYS I 1 182 ? 4.144 -4.930 69.637 1.00 48.07 162 LYS I O 1
ATOM 17678 N N . GLU I 1 183 ? 3.448 -6.521 71.102 1.00 48.96 163 GLU I N 1
ATOM 17679 C CA . GLU I 1 183 ? 2.041 -6.658 70.647 1.00 51.40 163 GLU I CA 1
ATOM 17680 C C . GLU I 1 183 ? 1.235 -5.417 71.022 1.00 52.74 163 GLU I C 1
ATOM 17681 O O . GLU I 1 183 ? 0.348 -5.037 70.234 1.00 52.98 163 GLU I O 1
ATOM 17687 N N . HIS I 1 184 ? 1.485 -4.826 72.199 1.00 52.03 164 HIS I N 1
ATOM 17688 C CA . HIS I 1 184 ? 0.737 -3.648 72.705 1.00 50.86 164 HIS I CA 1
ATOM 17689 C C . HIS I 1 184 ? 1.724 -2.520 72.995 1.00 51.28 164 HIS I C 1
ATOM 17690 O O . HIS I 1 184 ? 1.958 -2.169 74.159 1.00 49.42 164 HIS I O 1
ATOM 17697 N N . PRO I 1 185 ? 2.371 -1.970 71.942 1.00 51.38 165 PRO I N 1
ATOM 17698 C CA . PRO I 1 185 ? 3.617 -1.232 72.119 1.00 50.42 165 PRO I CA 1
ATOM 17699 C C . PRO I 1 185 ? 3.377 0.200 72.584 1.00 50.19 165 PRO I C 1
ATOM 17700 O O . PRO I 1 185 ? 4.377 0.783 72.876 1.00 50.31 165 PRO I O 1
ATOM 17704 N N . HIS I 1 186 ? 2.110 0.651 72.668 1.00 49.47 166 HIS I N 1
ATOM 17705 C CA . HIS I 1 186 ? 1.708 2.084 72.699 1.00 51.61 166 HIS I CA 1
ATOM 17706 C C . HIS I 1 186 ? 1.672 2.618 74.145 1.00 50.26 166 HIS I C 1
ATOM 17707 O O . HIS I 1 186 ? 1.480 3.809 74.295 1.00 48.60 166 HIS I O 1
ATOM 17714 N N . GLN I 1 187 ? 1.805 1.792 75.181 1.00 46.99 167 GLN I N 1
ATOM 17715 C CA . GLN I 1 187 ? 1.636 2.289 76.565 1.00 46.69 167 GLN I CA 1
ATOM 17716 C C . GLN I 1 187 ? 2.444 1.390 77.475 1.00 44.26 167 GLN I C 1
ATOM 17717 O O . GLN I 1 187 ? 2.779 0.292 77.074 1.00 43.80 167 GLN I O 1
ATOM 17723 N N . PRO I 1 188 ? 2.812 1.860 78.684 1.00 40.81 168 PRO I N 1
ATOM 17724 C CA . PRO I 1 188 ? 3.651 1.073 79.570 1.00 38.84 168 PRO I CA 1
ATOM 17725 C C . PRO I 1 188 ? 2.812 -0.076 80.164 1.00 36.27 168 PRO I C 1
ATOM 17726 O O . PRO I 1 188 ? 1.561 -0.011 80.106 1.00 36.27 168 PRO I O 1
ATOM 17730 N N . ILE I 1 189 ? 3.502 -1.081 80.722 1.00 33.90 169 ILE I N 1
ATOM 17731 C CA . ILE I 1 189 ? 2.848 -2.230 81.414 1.00 32.79 169 ILE I CA 1
ATOM 17732 C C . ILE I 1 189 ? 2.876 -1.999 82.933 1.00 30.83 169 ILE I C 1
ATOM 17733 O O . ILE I 1 189 ? 3.920 -1.512 83.479 1.00 29.76 169 ILE I O 1
ATOM 17738 N N . ILE I 1 190 ? 1.742 -2.276 83.569 1.00 30.12 170 ILE I N 1
ATOM 17739 C CA . ILE I 1 190 ? 1.657 -2.585 85.029 1.00 29.96 170 ILE I CA 1
ATOM 17740 C C . ILE I 1 190 ? 1.383 -4.090 85.197 1.00 30.04 170 ILE I C 1
ATOM 17741 O O . ILE I 1 190 ? 0.295 -4.561 84.802 1.00 30.56 170 ILE I O 1
ATOM 17746 N N . VAL I 1 191 ? 2.331 -4.802 85.819 1.00 29.19 171 VAL I N 1
ATOM 17747 C CA . VAL I 1 191 ? 2.121 -6.205 86.255 1.00 28.35 171 VAL I CA 1
ATOM 17748 C C . VAL I 1 191 ? 1.382 -6.155 87.593 1.00 27.56 171 VAL I C 1
ATOM 17749 O O . VAL I 1 191 ? 2.022 -6.083 88.660 1.00 26.81 171 VAL I O 1
ATOM 17753 N N . SER I 1 192 ? 0.063 -6.187 87.521 1.00 27.47 172 SER I N 1
ATOM 17754 C CA . SER I 1 192 ? -0.802 -5.971 88.679 1.00 27.60 172 SER I CA 1
ATOM 17755 C C . SER I 1 192 ? -0.845 -7.153 89.631 1.00 28.04 172 SER I C 1
ATOM 17756 O O . SER I 1 192 ? -1.442 -6.977 90.728 1.00 27.84 172 SER I O 1
ATOM 17759 N N . GLU I 1 193 ? -0.425 -8.333 89.174 1.00 28.35 173 GLU I N 1
ATOM 17760 C CA . GLU I 1 193 ? -0.210 -9.526 90.049 1.00 28.67 173 GLU I CA 1
ATOM 17761 C C . GLU I 1 193 ? 0.841 -10.418 89.389 1.00 27.90 173 GLU I C 1
ATOM 17762 O O . GLU I 1 193 ? 0.683 -10.754 88.210 1.00 27.77 173 GLU I O 1
ATOM 17768 N N . TRP I 1 194 ? 1.839 -10.810 90.161 1.00 27.38 174 TRP I N 1
ATOM 17769 C CA . TRP I 1 194 ? 2.761 -11.869 89.704 1.00 27.27 174 TRP I CA 1
ATOM 17770 C C . TRP I 1 194 ? 3.325 -12.602 90.921 1.00 27.64 174 TRP I C 1
ATOM 17771 O O . TRP I 1 194 ? 3.392 -11.966 92.036 1.00 27.07 174 TRP I O 1
ATOM 17782 N N . ALA I 1 195 ? 3.785 -13.850 90.718 1.00 26.85 175 ALA I N 1
ATOM 17783 C CA . ALA I 1 195 ? 4.534 -14.646 91.719 1.00 27.17 175 ALA I CA 1
ATOM 17784 C C . ALA I 1 195 ? 5.053 -15.949 91.082 1.00 27.32 175 ALA I C 1
ATOM 17785 O O . ALA I 1 195 ? 4.466 -16.428 90.070 1.00 26.96 175 ALA I O 1
ATOM 17787 N N . SER I 1 196 ? 6.105 -16.503 91.679 1.00 27.41 176 SER I N 1
ATOM 17788 C CA . SER I 1 196 ? 6.501 -17.913 91.494 1.00 27.82 176 SER I CA 1
ATOM 17789 C C . SER I 1 196 ? 5.453 -18.817 92.152 1.00 28.14 176 SER I C 1
ATOM 17790 O O . SER I 1 196 ? 5.000 -18.547 93.308 1.00 27.55 176 SER I O 1
ATOM 17793 N N . THR I 1 197 ? 5.036 -19.852 91.412 1.00 28.95 177 THR I N 1
ATOM 17794 C CA . THR I 1 197 ? 4.149 -20.939 91.905 1.00 29.04 177 THR I CA 1
ATOM 17795 C C . THR I 1 197 ? 5.021 -22.133 92.260 1.00 29.36 177 THR I C 1
ATOM 17796 O O . THR I 1 197 ? 4.443 -23.165 92.622 1.00 29.41 177 THR I O 1
ATOM 17800 N N . SER I 1 198 ? 6.351 -22.007 92.179 1.00 29.60 178 SER I N 1
ATOM 17801 C CA . SER I 1 198 ? 7.310 -23.062 92.624 1.00 29.52 178 SER I CA 1
ATOM 17802 C C . SER I 1 198 ? 7.116 -23.398 94.105 1.00 29.31 178 SER I C 1
ATOM 17803 O O . SER I 1 198 ? 7.018 -22.453 94.954 1.00 27.59 178 SER I O 1
ATOM 17806 N N . ARG I 1 199 ? 7.183 -24.711 94.417 1.00 28.79 179 ARG I N 1
ATOM 17807 C CA . ARG I 1 199 ? 7.109 -25.226 95.796 1.00 28.69 179 ARG I CA 1
ATOM 17808 C C . ARG I 1 199 ? 8.527 -25.336 96.316 1.00 27.77 179 ARG I C 1
ATOM 17809 O O . ARG I 1 199 ? 8.697 -25.705 97.498 1.00 27.55 179 ARG I O 1
ATOM 17817 N N . SER I 1 200 ? 9.513 -25.059 95.482 1.00 27.31 180 SER I N 1
ATOM 17818 C CA . SER I 1 200 ? 10.934 -24.975 95.894 1.00 27.64 180 SER I CA 1
ATOM 17819 C C . SER I 1 200 ? 11.253 -23.505 96.283 1.00 27.81 180 SER I C 1
ATOM 17820 O O . SER I 1 200 ? 11.292 -22.669 95.357 1.00 26.62 180 SER I O 1
ATOM 17823 N N . TYR I 1 201 ? 11.515 -23.217 97.567 1.00 27.92 181 TYR I N 1
ATOM 17824 C CA . TYR I 1 201 ? 11.834 -21.838 98.023 1.00 29.06 181 TYR I CA 1
ATOM 17825 C C . TYR I 1 201 ? 12.963 -21.278 97.171 1.00 29.18 181 TYR I C 1
ATOM 17826 O O . TYR I 1 201 ? 12.829 -20.196 96.599 1.00 29.67 181 TYR I O 1
ATOM 17835 N N . PRO I 1 202 ? 14.121 -21.926 97.027 1.00 29.88 182 PRO I N 1
ATOM 17836 C CA . PRO I 1 202 ? 15.183 -21.310 96.251 1.00 30.14 182 PRO I CA 1
ATOM 17837 C C . PRO I 1 202 ? 14.716 -20.934 94.845 1.00 30.25 182 PRO I C 1
ATOM 17838 O O . PRO I 1 202 ? 15.194 -19.926 94.361 1.00 30.30 182 PRO I O 1
ATOM 17842 N N . ASP I 1 203 ? 13.807 -21.700 94.232 1.00 30.63 183 ASP I N 1
ATOM 17843 C CA . ASP I 1 203 ? 13.278 -21.357 92.895 1.00 31.16 183 ASP I CA 1
ATOM 17844 C C . ASP I 1 203 ? 12.364 -20.126 93.005 1.00 30.25 183 ASP I C 1
ATOM 17845 O O . ASP I 1 203 ? 12.352 -19.320 92.061 1.00 29.20 183 ASP I O 1
ATOM 17850 N N . VAL I 1 204 ? 11.544 -20.045 94.056 1.00 28.71 184 VAL I N 1
ATOM 17851 C CA . VAL I 1 204 ? 10.653 -18.876 94.263 1.00 28.28 184 VAL I CA 1
ATOM 17852 C C . VAL I 1 204 ? 11.514 -17.601 94.365 1.00 27.32 184 VAL I C 1
ATOM 17853 O O . VAL I 1 204 ? 11.225 -16.655 93.692 1.00 26.48 184 VAL I O 1
ATOM 17857 N N . LEU I 1 205 ? 12.516 -17.617 95.242 1.00 27.33 185 LEU I N 1
ATOM 17858 C CA . LEU I 1 205 ? 13.443 -16.489 95.504 1.00 27.33 185 LEU I CA 1
ATOM 17859 C C . LEU I 1 205 ? 14.183 -16.169 94.205 1.00 27.85 185 LEU I C 1
ATOM 17860 O O . LEU I 1 205 ? 14.196 -14.953 93.819 1.00 27.44 185 LEU I O 1
ATOM 17865 N N . GLY I 1 206 ? 14.696 -17.198 93.493 1.00 27.50 186 GLY I N 1
ATOM 17866 C CA . GLY I 1 206 ? 15.466 -17.000 92.246 1.00 27.51 186 GLY I CA 1
ATOM 17867 C C . GLY I 1 206 ? 14.663 -16.229 91.232 1.00 27.59 186 GLY I C 1
ATOM 17868 O O . GLY I 1 206 ? 15.182 -15.264 90.652 1.00 29.29 186 GLY I O 1
ATOM 17869 N N . LEU I 1 207 ? 13.402 -16.585 91.037 1.00 27.26 187 LEU I N 1
ATOM 17870 C CA . LEU I 1 207 ? 12.538 -15.962 90.008 1.00 26.92 187 LEU I CA 1
ATOM 17871 C C . LEU I 1 207 ? 12.230 -14.530 90.475 1.00 27.12 187 LEU I C 1
ATOM 17872 O O . LEU I 1 207 ? 12.228 -13.612 89.651 1.00 27.47 187 LEU I O 1
ATOM 17877 N N . THR I 1 208 ? 11.938 -14.377 91.774 1.00 27.07 188 THR I N 1
ATOM 17878 C CA . THR I 1 208 ? 11.460 -13.101 92.353 1.00 26.69 188 THR I CA 1
ATOM 17879 C C . THR I 1 208 ? 12.598 -12.110 92.086 1.00 27.09 188 THR I C 1
ATOM 17880 O O . THR I 1 208 ? 12.364 -11.071 91.440 1.00 26.76 188 THR I O 1
ATOM 17884 N N . VAL I 1 209 ? 13.810 -12.479 92.491 1.00 27.90 189 VAL I N 1
ATOM 17885 C CA . VAL I 1 209 ? 15.040 -11.663 92.307 1.00 28.27 189 VAL I CA 1
ATOM 17886 C C . VAL I 1 209 ? 15.282 -11.357 90.820 1.00 29.30 189 VAL I C 1
ATOM 17887 O O . VAL I 1 209 ? 15.398 -10.121 90.477 1.00 28.94 189 VAL I O 1
ATOM 17891 N N . GLN I 1 210 ? 15.381 -12.375 89.956 1.00 29.12 190 GLN I N 1
ATOM 17892 C CA . GLN I 1 210 ? 15.558 -12.133 88.496 1.00 29.55 190 GLN I CA 1
ATOM 17893 C C . GLN I 1 210 ? 14.548 -11.101 87.965 1.00 28.77 190 GLN I C 1
ATOM 17894 O O . GLN I 1 210 ? 14.943 -10.228 87.200 1.00 29.09 190 GLN I O 1
ATOM 17900 N N . LEU I 1 211 ? 13.274 -11.230 88.289 1.00 28.04 191 LEU I N 1
ATOM 17901 C CA . LEU I 1 211 ? 12.223 -10.508 87.547 1.00 27.94 191 LEU I CA 1
ATOM 17902 C C . LEU I 1 211 ? 12.048 -9.099 88.118 1.00 27.82 191 LEU I C 1
ATOM 17903 O O . LEU I 1 211 ? 11.754 -8.178 87.353 1.00 26.85 191 LEU I O 1
ATOM 17908 N N . ALA I 1 212 ? 12.166 -8.949 89.437 1.00 27.65 192 ALA I N 1
ATOM 17909 C CA . ALA I 1 212 ? 12.280 -7.607 90.032 1.00 27.05 192 ALA I CA 1
ATOM 17910 C C . ALA I 1 212 ? 13.408 -6.839 89.333 1.00 27.55 192 ALA I C 1
ATOM 17911 O O . ALA I 1 212 ? 13.135 -5.671 88.908 1.00 27.70 192 ALA I O 1
ATOM 17913 N N . ASN I 1 213 ? 14.631 -7.381 89.313 1.00 27.87 193 ASN I N 1
ATOM 17914 C CA . ASN I 1 213 ? 15.835 -6.722 88.722 1.00 28.33 193 ASN I CA 1
ATOM 17915 C C . ASN I 1 213 ? 15.591 -6.439 87.245 1.00 29.47 193 ASN I C 1
ATOM 17916 O O . ASN I 1 213 ? 15.744 -5.308 86.841 1.00 29.90 193 ASN I O 1
ATOM 17921 N N . TRP I 1 214 ? 15.121 -7.425 86.512 1.00 29.78 194 TRP I N 1
ATOM 17922 C CA . TRP I 1 214 ? 14.660 -7.252 85.127 1.00 30.27 194 TRP I CA 1
ATOM 17923 C C . TRP I 1 214 ? 13.684 -6.061 84.976 1.00 30.50 194 TRP I C 1
ATOM 17924 O O . TRP I 1 214 ? 13.891 -5.245 84.033 1.00 30.40 194 TRP I O 1
ATOM 17935 N N . MET I 1 215 ? 12.590 -6.020 85.735 1.00 29.95 195 MET I N 1
ATOM 17936 C CA . MET I 1 215 ? 11.489 -5.076 85.457 1.00 30.45 195 MET I CA 1
ATOM 17937 C C . MET I 1 215 ? 11.922 -3.668 85.927 1.00 30.88 195 MET I C 1
ATOM 17938 O O . MET I 1 215 ? 11.574 -2.667 85.222 1.00 31.88 195 MET I O 1
ATOM 17943 N N . ASP I 1 216 ? 12.806 -3.604 86.925 1.00 30.46 196 ASP I N 1
ATOM 17944 C CA . ASP I 1 216 ? 13.403 -2.356 87.483 1.00 30.91 196 ASP I CA 1
ATOM 17945 C C . ASP I 1 216 ? 14.270 -1.676 86.413 1.00 32.72 196 ASP I C 1
ATOM 17946 O O . ASP I 1 216 ? 14.323 -0.440 86.425 1.00 32.38 196 ASP I O 1
ATOM 17951 N N . SER I 1 217 ? 14.853 -2.464 85.506 1.00 34.44 197 SER I N 1
ATOM 17952 C CA . SER I 1 217 ? 15.808 -2.039 84.453 1.00 36.26 197 SER I CA 1
ATOM 17953 C C . SER I 1 217 ? 15.089 -1.860 83.108 1.00 36.10 197 SER I C 1
ATOM 17954 O O . SER I 1 217 ? 15.699 -1.349 82.167 1.00 36.37 197 SER I O 1
ATOM 17957 N N . THR I 1 218 ? 13.800 -2.176 83.057 1.00 35.33 198 THR I N 1
ATOM 17958 C CA . THR I 1 218 ? 12.944 -2.007 81.864 1.00 35.58 198 THR I CA 1
ATOM 17959 C C . THR I 1 218 ? 12.009 -0.806 82.028 1.00 36.12 198 THR I C 1
ATOM 17960 O O . THR I 1 218 ? 11.041 -0.876 82.788 1.00 34.15 198 THR I O 1
ATOM 17964 N N . PRO I 1 219 ? 12.210 0.294 81.244 1.00 36.84 199 PRO I N 1
ATOM 17965 C CA . PRO I 1 219 ? 11.411 1.516 81.368 1.00 37.07 199 PRO I CA 1
ATOM 17966 C C . PRO I 1 219 ? 9.919 1.375 81.078 1.00 36.21 199 PRO I C 1
ATOM 17967 O O . PRO I 1 219 ? 9.151 2.127 81.705 1.00 35.57 199 PRO I O 1
ATOM 17971 N N . TRP I 1 220 ? 9.549 0.456 80.176 1.00 35.06 200 TRP I N 1
ATOM 17972 C CA . TRP I 1 220 ? 8.124 0.294 79.764 1.00 34.26 200 TRP I CA 1
ATOM 17973 C C . TRP I 1 220 ? 7.393 -0.549 80.805 1.00 32.91 200 TRP I C 1
ATOM 17974 O O . TRP I 1 220 ? 6.182 -0.755 80.675 1.00 33.16 200 TRP I O 1
ATOM 17985 N N . VAL I 1 221 ? 8.080 -0.975 81.860 1.00 32.26 201 VAL I N 1
ATOM 17986 C CA . VAL I 1 221 ? 7.352 -1.518 83.031 1.00 31.27 201 VAL I CA 1
ATOM 17987 C C . VAL I 1 221 ? 7.265 -0.423 84.082 1.00 30.28 201 VAL I C 1
ATOM 17988 O O . VAL I 1 221 ? 8.245 -0.195 84.782 1.00 30.22 201 VAL I O 1
ATOM 17992 N N . ALA I 1 222 ? 6.065 0.085 84.269 1.00 30.38 202 ALA I N 1
ATOM 17993 C CA . ALA I 1 222 ? 5.761 1.276 85.107 1.00 30.04 202 ALA I CA 1
ATOM 17994 C C . ALA I 1 222 ? 5.848 0.821 86.578 1.00 29.89 202 ALA I C 1
ATOM 17995 O O . ALA I 1 222 ? 6.653 1.384 87.372 1.00 29.61 202 ALA I O 1
ATOM 17997 N N . GLU I 1 223 ? 5.138 -0.275 86.911 1.00 29.04 203 GLU I N 1
ATOM 17998 C CA . GLU I 1 223 ? 5.178 -0.868 88.278 1.00 27.90 203 GLU I CA 1
ATOM 17999 C C . GLU I 1 223 ? 4.770 -2.353 88.204 1.00 27.72 203 GLU I C 1
ATOM 18000 O O . GLU I 1 223 ? 4.245 -2.773 87.217 1.00 28.34 203 GLU I O 1
ATOM 18006 N N . TYR I 1 224 ? 5.028 -3.094 89.262 1.00 27.00 204 TYR I N 1
ATOM 18007 C CA . TYR I 1 224 ? 4.784 -4.568 89.344 1.00 26.78 204 TYR I CA 1
ATOM 18008 C C . TYR I 1 224 ? 4.483 -4.911 90.796 1.00 26.34 204 TYR I C 1
ATOM 18009 O O . TYR I 1 224 ? 5.022 -4.228 91.733 1.00 26.24 204 TYR I O 1
ATOM 18018 N N . ALA I 1 225 ? 3.624 -5.901 90.985 1.00 26.57 205 ALA I N 1
ATOM 18019 C CA . ALA I 1 225 ? 2.968 -6.159 92.277 1.00 26.61 205 ALA I CA 1
ATOM 18020 C C . ALA I 1 225 ? 3.089 -7.651 92.614 1.00 27.02 205 ALA I C 1
ATOM 18021 O O . ALA I 1 225 ? 2.320 -8.451 92.013 1.00 27.90 205 ALA I O 1
ATOM 18023 N N . LEU I 1 226 ? 3.983 -7.985 93.554 1.00 26.72 206 LEU I N 1
ATOM 18024 C CA . LEU I 1 226 ? 4.206 -9.380 94.015 1.00 26.66 206 LEU I CA 1
ATOM 18025 C C . LEU I 1 226 ? 3.035 -9.816 94.885 1.00 27.06 206 LEU I C 1
ATOM 18026 O O . LEU I 1 226 ? 2.746 -9.159 95.939 1.00 26.33 206 LEU I O 1
ATOM 18031 N N . PHE I 1 227 ? 2.421 -10.936 94.516 1.00 27.57 207 PHE I N 1
ATOM 18032 C CA . PHE I 1 227 ? 1.327 -11.559 95.290 1.00 28.17 207 PHE I CA 1
ATOM 18033 C C . PHE I 1 227 ? 1.865 -12.423 96.436 1.00 28.54 207 PHE I C 1
ATOM 18034 O O . PHE I 1 227 ? 2.930 -13.064 96.271 1.00 28.67 207 PHE I O 1
ATOM 18042 N N . GLY I 1 228 ? 1.133 -12.402 97.561 1.00 29.02 208 GLY I N 1
ATOM 18043 C CA . GLY I 1 228 ? 1.219 -13.361 98.680 1.00 29.58 208 GLY I CA 1
ATOM 18044 C C . GLY I 1 228 ? 1.271 -12.718 100.055 1.00 31.00 208 GLY I C 1
ATOM 18045 O O . GLY I 1 228 ? 1.476 -13.472 101.046 1.00 30.53 208 GLY I O 1
ATOM 18046 N N . CYS I 1 229 ? 1.124 -11.369 100.155 1.00 31.48 209 CYS I N 1
ATOM 18047 C CA . CYS I 1 229 ? 1.114 -10.666 101.468 1.00 31.27 209 CYS I CA 1
ATOM 18048 C C . CYS I 1 229 ? -0.264 -10.790 102.155 1.00 31.01 209 CYS I C 1
ATOM 18049 O O . CYS I 1 229 ? -1.059 -9.812 102.164 1.00 29.90 209 CYS I O 1
ATOM 18052 N N . MET I 1 230 ? -0.536 -11.986 102.715 1.00 30.69 210 MET I N 1
ATOM 18053 C CA . MET I 1 230 ? -1.810 -12.377 103.364 1.00 31.26 210 MET I CA 1
ATOM 18054 C C . MET I 1 230 ? -1.521 -13.626 104.225 1.00 31.34 210 MET I C 1
ATOM 18055 O O . MET I 1 230 ? -0.452 -14.236 104.026 1.00 30.01 210 MET I O 1
ATOM 18060 N N . ARG I 1 231 ? -2.327 -13.856 105.258 1.00 32.60 211 ARG I N 1
ATOM 18061 C CA . ARG I 1 231 ? -2.042 -14.855 106.319 1.00 34.44 211 ARG I CA 1
ATOM 18062 C C . ARG I 1 231 ? -2.252 -16.282 105.795 1.00 35.44 211 ARG I C 1
ATOM 18063 O O . ARG I 1 231 ? -1.384 -17.148 106.125 1.00 34.32 211 ARG I O 1
ATOM 18071 N N . GLN I 1 232 ? -3.320 -16.469 104.995 1.00 37.62 212 GLN I N 1
ATOM 18072 C CA . GLN I 1 232 ? -3.816 -17.778 104.456 1.00 39.66 212 GLN I CA 1
ATOM 18073 C C . GLN I 1 232 ? -3.511 -17.869 102.958 1.00 38.22 212 GLN I C 1
ATOM 18074 O O . GLN I 1 232 ? -3.502 -16.820 102.254 1.00 36.34 212 GLN I O 1
ATOM 18080 N N . MET I 1 233 ? -3.343 -19.087 102.453 1.00 35.95 213 MET I N 1
ATOM 18081 C CA . MET I 1 233 ? -3.147 -19.305 101.007 1.00 35.56 213 MET I CA 1
ATOM 18082 C C . MET I 1 233 ? -4.432 -18.872 100.297 1.00 35.68 213 MET I C 1
ATOM 18083 O O . MET I 1 233 ? -5.518 -19.202 100.783 1.00 36.32 213 MET I O 1
ATOM 18088 N N . ALA I 1 234 ? -4.323 -18.033 99.271 1.00 35.30 214 ALA I N 1
ATOM 18089 C CA . ALA I 1 234 ? -5.508 -17.488 98.582 1.00 35.09 214 ALA I CA 1
ATOM 18090 C C . ALA I 1 234 ? -6.232 -18.654 97.921 1.00 34.58 214 ALA I C 1
ATOM 18091 O O . ALA I 1 234 ? -7.400 -18.532 97.705 1.00 33.57 214 ALA I O 1
ATOM 18093 N N . ASP I 1 235 ? -5.508 -19.695 97.506 1.00 36.01 215 ASP I N 1
ATOM 18094 C CA . ASP I 1 235 ? -6.042 -20.844 96.698 1.00 36.60 215 ASP I CA 1
ATOM 18095 C C . ASP I 1 235 ? -4.969 -21.935 96.594 1.00 38.11 215 ASP I C 1
ATOM 18096 O O . ASP I 1 235 ? -3.893 -21.784 97.236 1.00 37.73 215 ASP I O 1
ATOM 18101 N N . ASP I 1 236 ? -5.227 -22.997 95.807 1.00 39.69 216 ASP I N 1
ATOM 18102 C CA . ASP I 1 236 ? -4.313 -24.157 95.681 1.00 40.55 216 ASP I CA 1
ATOM 18103 C C . ASP I 1 236 ? -3.213 -23.901 94.657 1.00 40.71 216 ASP I C 1
ATOM 18104 O O . ASP I 1 236 ? -2.282 -24.762 94.645 1.00 38.67 216 ASP I O 1
ATOM 18109 N N . PHE I 1 237 ? -3.330 -22.854 93.814 1.00 39.71 217 PHE I N 1
ATOM 18110 C CA . PHE I 1 237 ? -2.417 -22.603 92.665 1.00 39.97 217 PHE I CA 1
ATOM 18111 C C . PHE I 1 237 ? -1.174 -21.911 93.221 1.00 37.71 217 PHE I C 1
ATOM 18112 O O . PHE I 1 237 ? -0.049 -22.253 92.835 1.00 36.46 217 PHE I O 1
ATOM 18120 N N . VAL I 1 238 ? -1.356 -20.933 94.110 1.00 35.83 218 VAL I N 1
ATOM 18121 C CA . VAL I 1 238 ? -0.213 -20.127 94.625 1.00 34.28 218 VAL I CA 1
ATOM 18122 C C . VAL I 1 238 ? 0.588 -21.021 95.566 1.00 32.42 218 VAL I C 1
ATOM 18123 O O . VAL I 1 238 ? 0.032 -21.981 96.075 1.00 32.58 218 VAL I O 1
ATOM 18127 N N . SER I 1 239 ? 1.863 -20.694 95.744 1.00 31.37 219 SER I N 1
ATOM 18128 C CA . SER I 1 239 ? 2.853 -21.508 96.466 1.00 31.05 219 SER I CA 1
ATOM 18129 C C . SER I 1 239 ? 2.923 -21.072 97.931 1.00 31.93 219 SER I C 1
ATOM 18130 O O . SER I 1 239 ? 3.168 -19.900 98.241 1.00 30.02 219 SER I O 1
ATOM 18133 N N . PRO I 1 240 ? 2.781 -22.026 98.881 1.00 32.16 220 PRO I N 1
ATOM 18134 C CA . PRO I 1 240 ? 3.047 -21.733 100.283 1.00 32.54 220 PRO I CA 1
ATOM 18135 C C . PRO I 1 240 ? 4.440 -21.125 100.437 1.00 32.34 220 PRO I C 1
ATOM 18136 O O . PRO I 1 240 ? 4.588 -20.296 101.315 1.00 31.80 220 PRO I O 1
ATOM 18140 N N . GLU I 1 241 ? 5.376 -21.457 99.545 1.00 31.24 221 GLU I N 1
ATOM 18141 C CA . GLU I 1 241 ? 6.772 -20.971 99.660 1.00 31.30 221 GLU I CA 1
ATOM 18142 C C . GLU I 1 241 ? 6.907 -19.500 99.174 1.00 29.23 221 GLU I C 1
ATOM 18143 O O . GLU I 1 241 ? 7.939 -18.921 99.483 1.00 27.48 221 GLU I O 1
ATOM 18149 N N . ALA I 1 242 ? 5.959 -18.972 98.410 1.00 27.80 222 ALA I N 1
ATOM 18150 C CA . ALA I 1 242 ? 5.984 -17.569 97.925 1.00 27.59 222 ALA I CA 1
ATOM 18151 C C . ALA I 1 242 ? 5.211 -16.616 98.841 1.00 27.34 222 ALA I C 1
ATOM 18152 O O . ALA I 1 242 ? 5.060 -15.436 98.439 1.00 27.32 222 ALA I O 1
ATOM 18154 N N . GLN I 1 243 ? 4.727 -17.058 100.004 1.00 27.30 223 GLN I N 1
ATOM 18155 C CA . GLN I 1 243 ? 4.004 -16.175 100.964 1.00 27.22 223 GLN I CA 1
ATOM 18156 C C . GLN I 1 243 ? 4.885 -15.008 101.404 1.00 26.76 223 GLN I C 1
ATOM 18157 O O . GLN I 1 243 ? 6.128 -15.150 101.602 1.00 26.59 223 GLN I O 1
ATOM 18163 N N . LEU I 1 244 ? 4.251 -13.850 101.523 1.00 27.02 224 LEU I N 1
ATOM 18164 C CA . LEU I 1 244 ? 4.959 -12.604 101.954 1.00 26.93 224 LEU I CA 1
ATOM 18165 C C . LEU I 1 244 ? 4.605 -12.256 103.417 1.00 27.59 224 LEU I C 1
ATOM 18166 O O . LEU I 1 244 ? 5.328 -11.476 103.998 1.00 27.77 224 LEU I O 1
ATOM 18171 N N . MET I 1 245 ? 3.611 -12.935 103.998 1.00 28.80 225 MET I N 1
ATOM 18172 C CA . MET I 1 245 ? 3.165 -12.872 105.406 1.00 29.43 225 MET I CA 1
ATOM 18173 C C . MET I 1 245 ? 3.019 -14.294 105.962 1.00 30.22 225 MET I C 1
ATOM 18174 O O . MET I 1 245 ? 2.499 -15.137 105.248 1.00 30.09 225 MET I O 1
ATOM 18179 N N . ASN I 1 246 ? 3.534 -14.522 107.165 1.00 30.40 226 ASN I N 1
ATOM 18180 C CA . ASN I 1 246 ? 3.354 -15.748 107.983 1.00 30.64 226 ASN I CA 1
ATOM 18181 C C . ASN I 1 246 ? 1.926 -15.782 108.518 1.00 31.60 226 ASN I C 1
ATOM 18182 O O . ASN I 1 246 ? 1.139 -14.835 108.321 1.00 30.48 226 ASN I O 1
ATOM 18187 N N . LYS I 1 247 ? 1.585 -16.857 109.194 1.00 33.27 227 LYS I N 1
ATOM 18188 C CA . LYS I 1 247 ? 0.237 -17.025 109.774 1.00 35.23 227 LYS I CA 1
ATOM 18189 C C . LYS I 1 247 ? 0.053 -16.083 110.970 1.00 32.89 227 LYS I C 1
ATOM 18190 O O . LYS I 1 247 ? -1.056 -15.818 111.263 1.00 32.56 227 LYS I O 1
ATOM 18196 N N . ASP I 1 248 ? 1.086 -15.616 111.658 1.00 32.08 228 ASP I N 1
ATOM 18197 C CA . ASP I 1 248 ? 0.906 -14.662 112.793 1.00 32.36 228 ASP I CA 1
ATOM 18198 C C . ASP I 1 248 ? 0.811 -13.213 112.261 1.00 31.62 228 ASP I C 1
ATOM 18199 O O . ASP I 1 248 ? 0.635 -12.288 113.046 1.00 31.55 228 ASP I O 1
ATOM 18204 N N . GLY I 1 249 ? 0.893 -13.011 110.955 1.00 30.40 229 GLY I N 1
ATOM 18205 C CA . GLY I 1 249 ? 0.834 -11.678 110.333 1.00 30.21 229 GLY I CA 1
ATOM 18206 C C . GLY I 1 249 ? 2.199 -11.005 110.202 1.00 30.00 229 GLY I C 1
ATOM 18207 O O . GLY I 1 249 ? 2.257 -9.897 109.623 1.00 29.56 229 GLY I O 1
ATOM 18208 N N . SER I 1 250 ? 3.277 -11.635 110.671 1.00 30.14 230 SER I N 1
ATOM 18209 C CA . SER I 1 250 ? 4.657 -11.133 110.451 1.00 29.98 230 SER I CA 1
ATOM 18210 C C . SER I 1 250 ? 5.031 -11.337 108.970 1.00 29.54 230 SER I C 1
ATOM 18211 O O . SER I 1 250 ? 4.432 -12.231 108.283 1.00 29.68 230 SER I O 1
ATOM 18214 N N . PHE I 1 251 ? 6.043 -10.598 108.516 1.00 28.34 231 PHE I N 1
ATOM 18215 C CA . PHE I 1 251 ? 6.553 -10.628 107.124 1.00 27.81 231 PHE I CA 1
ATOM 18216 C C . PHE I 1 251 ? 7.645 -11.672 106.971 1.00 26.70 231 PHE I C 1
ATOM 18217 O O . PHE I 1 251 ? 8.370 -11.905 107.877 1.00 26.73 231 PHE I O 1
ATOM 18225 N N . THR I 1 252 ? 7.695 -12.308 105.812 1.00 26.01 232 THR I N 1
ATOM 18226 C CA . THR I 1 252 ? 8.687 -13.376 105.530 1.00 25.64 232 THR I CA 1
ATOM 18227 C C . THR I 1 252 ? 9.941 -12.692 105.026 1.00 25.17 232 THR I C 1
ATOM 18228 O O . THR I 1 252 ? 9.859 -11.505 104.692 1.00 24.14 232 THR I O 1
ATOM 18232 N N . ASP I 1 253 ? 11.020 -13.430 104.847 1.00 25.01 233 ASP I N 1
ATOM 18233 C CA . ASP I 1 253 ? 12.275 -12.856 104.292 1.00 25.35 233 ASP I CA 1
ATOM 18234 C C . ASP I 1 253 ? 12.073 -12.452 102.832 1.00 25.38 233 ASP I C 1
ATOM 18235 O O . ASP I 1 253 ? 12.707 -11.452 102.359 1.00 25.11 233 ASP I O 1
ATOM 18240 N N . LEU I 1 254 ? 11.244 -13.202 102.095 1.00 25.22 234 LEU I N 1
ATOM 18241 C CA . LEU I 1 254 ? 10.985 -12.832 100.680 1.00 25.51 234 LEU I CA 1
ATOM 18242 C C . LEU I 1 254 ? 10.354 -11.428 100.666 1.00 25.36 234 LEU I C 1
ATOM 18243 O O . LEU I 1 254 ? 10.690 -10.613 99.793 1.00 24.81 234 LEU I O 1
ATOM 18248 N N . MET I 1 255 ? 9.412 -11.184 101.565 1.00 25.71 235 MET I N 1
ATOM 18249 C CA . MET I 1 255 ? 8.765 -9.861 101.704 1.00 25.88 235 MET I CA 1
ATOM 18250 C C . MET I 1 255 ? 9.793 -8.794 102.093 1.00 25.75 235 MET I C 1
ATOM 18251 O O . MET I 1 255 ? 9.779 -7.700 101.489 1.00 25.39 235 MET I O 1
ATOM 18256 N N . TRP I 1 256 ? 10.617 -9.041 103.105 1.00 25.96 236 TRP I N 1
ATOM 18257 C CA . TRP I 1 256 ? 11.696 -8.107 103.496 1.00 26.19 236 TRP I CA 1
ATOM 18258 C C . TRP I 1 256 ? 12.464 -7.677 102.245 1.00 26.35 236 TRP I C 1
ATOM 18259 O O . TRP I 1 256 ? 12.696 -6.439 102.056 1.00 25.61 236 TRP I O 1
ATOM 18270 N N . LYS I 1 257 ? 12.948 -8.650 101.455 1.00 26.11 237 LYS I N 1
ATOM 18271 C CA . LYS I 1 257 ? 13.825 -8.363 100.298 1.00 26.09 237 LYS I CA 1
ATOM 18272 C C . LYS I 1 257 ? 13.050 -7.523 99.295 1.00 26.17 237 LYS I C 1
ATOM 18273 O O . LYS I 1 257 ? 13.597 -6.488 98.781 1.00 26.86 237 LYS I O 1
ATOM 18279 N N . TYR I 1 258 ? 11.806 -7.924 99.042 1.00 25.70 238 TYR I N 1
ATOM 18280 C CA . TYR I 1 258 ? 10.914 -7.260 98.072 1.00 25.48 238 TYR I CA 1
ATOM 18281 C C . TYR I 1 258 ? 10.797 -5.769 98.409 1.00 25.41 238 TYR I C 1
ATOM 18282 O O . TYR I 1 258 ? 10.831 -4.920 97.499 1.00 25.13 238 TYR I O 1
ATOM 18291 N N . MET I 1 259 ? 10.586 -5.489 99.685 1.00 25.70 239 MET I N 1
ATOM 18292 C CA . MET I 1 259 ? 10.242 -4.147 100.177 1.00 25.65 239 MET I CA 1
ATOM 18293 C C . MET I 1 259 ? 11.498 -3.357 100.591 1.00 26.19 239 MET I C 1
ATOM 18294 O O . MET I 1 259 ? 11.309 -2.115 100.906 1.00 26.68 239 MET I O 1
ATOM 18299 N N . SER I 1 260 ? 12.713 -3.888 100.460 1.00 25.50 240 SER I N 1
ATOM 18300 C CA . SER I 1 260 ? 13.918 -3.272 101.040 1.00 25.98 240 SER I CA 1
ATOM 18301 C C . SER I 1 260 ? 15.072 -3.198 100.035 1.00 27.14 240 SER I C 1
ATOM 18302 O O . SER I 1 260 ? 15.848 -2.176 100.086 1.00 27.25 240 SER I O 1
ATOM 18305 N N . ASP I 1 261 ? 15.167 -4.161 99.102 1.00 27.28 241 ASP I N 1
ATOM 18306 C CA . ASP I 1 261 ? 16.420 -4.416 98.346 1.00 27.93 241 ASP I CA 1
ATOM 18307 C C . ASP I 1 261 ? 16.222 -4.087 96.858 1.00 27.87 241 ASP I C 1
ATOM 18308 O O . ASP I 1 261 ? 15.282 -4.604 96.219 1.00 26.96 241 ASP I O 1
ATOM 18313 N N . GLN I 1 262 ? 17.055 -3.177 96.353 1.00 28.99 242 GLN I N 1
ATOM 18314 C CA . GLN I 1 262 ? 17.094 -2.755 94.927 1.00 29.01 242 GLN I CA 1
ATOM 18315 C C . GLN I 1 262 ? 18.545 -2.445 94.611 1.00 30.06 242 GLN I C 1
ATOM 18316 O O . GLN I 1 262 ? 19.033 -1.364 94.983 1.00 30.33 242 GLN I O 1
ATOM 18322 N N . PRO I 1 263 ? 19.247 -3.347 93.881 1.00 30.29 243 PRO I N 1
ATOM 18323 C CA . PRO I 1 263 ? 18.618 -4.537 93.296 1.00 30.22 243 PRO I CA 1
ATOM 18324 C C . PRO I 1 263 ? 18.292 -5.611 94.343 1.00 30.30 243 PRO I C 1
ATOM 18325 O O . PRO I 1 263 ? 18.932 -5.627 95.450 1.00 30.18 243 PRO I O 1
ATOM 18329 N N . MET I 1 264 ? 17.333 -6.493 94.030 1.00 30.23 244 MET I N 1
ATOM 18330 C CA . MET I 1 264 ? 17.112 -7.708 94.858 1.00 30.20 244 MET I CA 1
ATOM 18331 C C . MET I 1 264 ? 18.294 -8.657 94.663 1.00 31.26 244 MET I C 1
ATOM 18332 O O . MET I 1 264 ? 18.970 -8.601 93.613 1.00 31.74 244 MET I O 1
ATOM 18337 N N . HIS I 1 265 ? 18.591 -9.438 95.672 1.00 32.15 245 HIS I N 1
ATOM 18338 C CA . HIS I 1 265 ? 19.585 -10.535 95.569 1.00 33.88 245 HIS I CA 1
ATOM 18339 C C . HIS I 1 265 ? 19.072 -11.735 96.365 1.00 33.54 245 HIS I C 1
ATOM 18340 O O . HIS I 1 265 ? 18.177 -11.557 97.255 1.00 33.10 245 HIS I O 1
ATOM 18347 N N . ILE I 1 266 ? 19.671 -12.893 96.128 1.00 34.02 246 ILE I N 1
ATOM 18348 C CA . ILE I 1 266 ? 19.274 -14.122 96.864 1.00 35.18 246 ILE I CA 1
ATOM 18349 C C . ILE I 1 266 ? 19.922 -14.083 98.243 1.00 36.24 246 ILE I C 1
ATOM 18350 O O . ILE I 1 266 ? 19.637 -14.973 99.058 1.00 37.84 246 ILE I O 1
ATOM 18356 N N . GLY J 1 18 ? 59.052 -16.602 84.462 1.00 70.36 -2 GLY J N 1
ATOM 18357 C CA . GLY J 1 18 ? 59.456 -15.328 83.816 1.00 69.96 -2 GLY J CA 1
ATOM 18358 C C . GLY J 1 18 ? 58.430 -14.845 82.800 1.00 70.45 -2 GLY J C 1
ATOM 18359 O O . GLY J 1 18 ? 57.516 -15.630 82.445 1.00 68.26 -2 GLY J O 1
ATOM 18360 N N . SER J 1 19 ? 58.603 -13.594 82.352 1.00 69.62 -1 SER J N 1
ATOM 18361 C CA . SER J 1 19 ? 57.889 -12.917 81.234 1.00 68.26 -1 SER J CA 1
ATOM 18362 C C . SER J 1 19 ? 58.553 -13.227 79.868 1.00 65.62 -1 SER J C 1
ATOM 18363 O O . SER J 1 19 ? 57.829 -13.484 78.872 1.00 65.07 -1 SER J O 1
ATOM 18366 N N . HIS J 1 20 ? 59.892 -13.187 79.818 1.00 59.80 0 HIS J N 1
ATOM 18367 C CA . HIS J 1 20 ? 60.740 -13.469 78.624 1.00 51.94 0 HIS J CA 1
ATOM 18368 C C . HIS J 1 20 ? 60.379 -14.874 78.030 1.00 47.56 0 HIS J C 1
ATOM 18369 O O . HIS J 1 20 ? 60.273 -15.834 78.767 1.00 44.01 0 HIS J O 1
ATOM 18376 N N . MET J 1 21 ? 60.176 -15.010 76.716 1.00 42.26 1 MET J N 1
ATOM 18377 C CA . MET J 1 21 ? 60.571 -16.250 76.025 1.00 40.21 1 MET J CA 1
ATOM 18378 C C . MET J 1 21 ? 62.064 -16.440 76.251 1.00 36.48 1 MET J C 1
ATOM 18379 O O . MET J 1 21 ? 62.779 -15.479 76.012 1.00 35.42 1 MET J O 1
ATOM 18384 N N . VAL J 1 22 ? 62.506 -17.624 76.698 1.00 32.75 2 VAL J N 1
ATOM 18385 C CA . VAL J 1 22 ? 63.950 -17.892 76.903 1.00 31.08 2 VAL J CA 1
ATOM 18386 C C . VAL J 1 22 ? 64.554 -18.354 75.569 1.00 31.16 2 VAL J C 1
ATOM 18387 O O . VAL J 1 22 ? 64.012 -19.275 74.981 1.00 29.54 2 VAL J O 1
ATOM 18391 N N . LYS J 1 23 ? 65.538 -17.616 75.066 1.00 30.68 3 LYS J N 1
ATOM 18392 C CA . LYS J 1 23 ? 66.180 -17.859 73.763 1.00 31.35 3 LYS J CA 1
ATOM 18393 C C . LYS J 1 23 ? 67.654 -18.190 73.985 1.00 30.18 3 LYS J C 1
ATOM 18394 O O . LYS J 1 23 ? 68.497 -17.298 73.888 1.00 29.91 3 LYS J O 1
ATOM 18400 N N . LYS J 1 24 ? 67.953 -19.472 74.131 1.00 29.08 4 LYS J N 1
ATOM 18401 C CA . LYS J 1 24 ? 69.324 -20.003 74.379 1.00 29.15 4 LYS J CA 1
ATOM 18402 C C . LYS J 1 24 ? 69.713 -21.125 73.399 1.00 27.40 4 LYS J C 1
ATOM 18403 O O . LYS J 1 24 ? 70.829 -21.608 73.503 1.00 26.52 4 LYS J O 1
ATOM 18409 N N . ARG J 1 25 ? 68.891 -21.362 72.382 1.00 27.13 5 ARG J N 1
ATOM 18410 C CA . ARG J 1 25 ? 69.057 -22.488 71.440 1.00 27.04 5 ARG J CA 1
ATOM 18411 C C . ARG J 1 25 ? 69.856 -22.042 70.214 1.00 27.00 5 ARG J C 1
ATOM 18412 O O . ARG J 1 25 ? 69.531 -20.967 69.560 1.00 27.29 5 ARG J O 1
ATOM 18420 N N . VAL J 1 26 ? 70.896 -22.842 69.971 1.00 26.05 6 VAL J N 1
ATOM 18421 C CA . VAL J 1 26 ? 71.826 -22.729 68.833 1.00 26.42 6 VAL J CA 1
ATOM 18422 C C . VAL J 1 26 ? 71.295 -23.607 67.700 1.00 26.87 6 VAL J C 1
ATOM 18423 O O . VAL J 1 26 ? 70.721 -24.745 67.960 1.00 26.34 6 VAL J O 1
ATOM 18427 N N . LEU J 1 27 ? 71.388 -23.084 66.478 1.00 26.97 7 LEU J N 1
ATOM 18428 C CA . LEU J 1 27 ? 71.204 -23.870 65.228 1.00 27.15 7 LEU J CA 1
ATOM 18429 C C . LEU J 1 27 ? 72.578 -24.335 64.756 1.00 27.67 7 LEU J C 1
ATOM 18430 O O . LEU J 1 27 ? 73.353 -23.522 64.248 1.00 28.21 7 LEU J O 1
ATOM 18435 N N . LEU J 1 28 ? 72.857 -25.630 64.954 1.00 28.65 8 LEU J N 1
ATOM 18436 C CA . LEU J 1 28 ? 74.001 -26.344 64.332 1.00 28.44 8 LEU J CA 1
ATOM 18437 C C . LEU J 1 28 ? 73.619 -26.632 62.895 1.00 28.74 8 LEU J C 1
ATOM 18438 O O . LEU J 1 28 ? 72.630 -27.350 62.692 1.00 29.72 8 LEU J O 1
ATOM 18443 N N . TRP J 1 29 ? 74.394 -26.102 61.961 1.00 27.94 9 TRP J N 1
ATOM 18444 C CA . TRP J 1 29 ? 74.054 -26.143 60.532 1.00 27.89 9 TRP J CA 1
ATOM 18445 C C . TRP J 1 29 ? 75.204 -26.754 59.764 1.00 27.82 9 TRP J C 1
ATOM 18446 O O . TRP J 1 29 ? 76.080 -25.997 59.317 1.00 27.55 9 TRP J O 1
ATOM 18457 N N . ASP J 1 30 ? 75.262 -28.088 59.758 1.00 27.70 10 ASP J N 1
ATOM 18458 C CA . ASP J 1 30 ? 76.376 -28.822 59.121 1.00 27.74 10 ASP J CA 1
ATOM 18459 C C . ASP J 1 30 ? 76.548 -28.243 57.701 1.00 27.75 10 ASP J C 1
ATOM 18460 O O . ASP J 1 30 ? 75.576 -27.846 57.070 1.00 26.70 10 ASP J O 1
ATOM 18465 N N . TYR J 1 31 ? 77.781 -28.181 57.251 1.00 27.96 11 TYR J N 1
ATOM 18466 C CA . TYR J 1 31 ? 78.136 -27.672 55.921 1.00 28.60 11 TYR J CA 1
ATOM 18467 C C . TYR J 1 31 ? 77.424 -28.495 54.863 1.00 28.32 11 TYR J C 1
ATOM 18468 O O . TYR J 1 31 ? 77.182 -27.907 53.779 1.00 28.48 11 TYR J O 1
ATOM 18477 N N . THR J 1 32 ? 77.010 -29.726 55.142 1.00 28.19 12 THR J N 1
ATOM 18478 C CA . THR J 1 32 ? 76.287 -30.559 54.117 1.00 28.67 12 THR J CA 1
ATOM 18479 C C . THR J 1 32 ? 74.920 -29.915 53.842 1.00 29.14 12 THR J C 1
ATOM 18480 O O . THR J 1 32 ? 74.348 -30.121 52.690 1.00 29.31 12 THR J O 1
ATOM 18484 N N . ASN J 1 33 ? 74.371 -29.147 54.800 1.00 29.06 13 ASN J N 1
ATOM 18485 C CA . ASN J 1 33 ? 73.093 -28.421 54.530 1.00 30.00 13 ASN J CA 1
ATOM 18486 C C . ASN J 1 33 ? 73.367 -27.260 53.532 1.00 29.76 13 ASN J C 1
ATOM 18487 O O . ASN J 1 33 ? 72.559 -26.997 52.581 1.00 29.33 13 ASN J O 1
ATOM 18492 N N . THR J 1 34 ? 74.522 -26.628 53.670 1.00 29.46 14 THR J N 1
ATOM 18493 C CA . THR J 1 34 ? 74.922 -25.501 52.781 1.00 29.72 14 THR J CA 1
ATOM 18494 C C . THR J 1 34 ? 75.186 -26.128 51.393 1.00 30.00 14 THR J C 1
ATOM 18495 O O . THR J 1 34 ? 74.777 -25.522 50.357 1.00 29.49 14 THR J O 1
ATOM 18499 N N . ARG J 1 35 ? 75.752 -27.336 51.382 1.00 30.18 15 ARG J N 1
ATOM 18500 C CA . ARG J 1 35 ? 76.207 -28.013 50.133 1.00 31.62 15 ARG J CA 1
ATOM 18501 C C . ARG J 1 35 ? 74.985 -28.436 49.315 1.00 32.59 15 ARG J C 1
ATOM 18502 O O . ARG J 1 35 ? 75.044 -28.311 48.110 1.00 33.45 15 ARG J O 1
ATOM 18510 N N . ASP J 1 36 ? 73.902 -28.884 49.957 1.00 33.12 16 ASP J N 1
ATOM 18511 C CA . ASP J 1 36 ? 72.852 -29.698 49.287 1.00 33.57 16 ASP J CA 1
ATOM 18512 C C . ASP J 1 36 ? 71.474 -29.039 49.414 1.00 33.65 16 ASP J C 1
ATOM 18513 O O . ASP J 1 36 ? 70.667 -29.203 48.513 1.00 33.37 16 ASP J O 1
ATOM 18518 N N . VAL J 1 37 ? 71.127 -28.484 50.559 1.00 34.80 17 VAL J N 1
ATOM 18519 C CA . VAL J 1 37 ? 69.719 -28.072 50.848 1.00 36.29 17 VAL J CA 1
ATOM 18520 C C . VAL J 1 37 ? 69.729 -26.680 51.535 1.00 36.38 17 VAL J C 1
ATOM 18521 O O . VAL J 1 37 ? 69.148 -26.532 52.629 1.00 36.31 17 VAL J O 1
ATOM 18525 N N . LYS J 1 38 ? 70.365 -25.680 50.920 1.00 36.17 18 LYS J N 1
ATOM 18526 C CA . LYS J 1 38 ? 70.353 -24.249 51.397 1.00 36.15 18 LYS J CA 1
ATOM 18527 C C . LYS J 1 38 ? 68.916 -23.808 51.731 1.00 34.42 18 LYS J C 1
ATOM 18528 O O . LYS J 1 38 ? 68.718 -23.138 52.723 1.00 34.89 18 LYS J O 1
ATOM 18534 N N . TRP J 1 39 ? 67.943 -24.137 50.898 1.00 33.48 19 TRP J N 1
ATOM 18535 C CA . TRP J 1 39 ? 66.514 -23.810 51.105 1.00 32.99 19 TRP J CA 1
ATOM 18536 C C . TRP J 1 39 ? 65.999 -24.202 52.502 1.00 31.98 19 TRP J C 1
ATOM 18537 O O . TRP J 1 39 ? 64.968 -23.633 52.926 1.00 30.96 19 TRP J O 1
ATOM 18548 N N . ALA J 1 40 ? 66.574 -25.225 53.169 1.00 31.56 20 ALA J N 1
ATOM 18549 C CA . ALA J 1 40 ? 66.073 -25.725 54.484 1.00 30.87 20 ALA J CA 1
ATOM 18550 C C . ALA J 1 40 ? 66.146 -24.592 55.524 1.00 30.49 20 ALA J C 1
ATOM 18551 O O . ALA J 1 40 ? 65.223 -24.490 56.371 1.00 28.73 20 ALA J O 1
ATOM 18553 N N . MET J 1 41 ? 67.155 -23.721 55.369 1.00 31.03 21 MET J N 1
ATOM 18554 C CA . MET J 1 41 ? 67.381 -22.567 56.270 1.00 30.99 21 MET J CA 1
ATOM 18555 C C . MET J 1 41 ? 66.168 -21.646 56.195 1.00 32.40 21 MET J C 1
ATOM 18556 O O . MET J 1 41 ? 65.863 -21.026 57.255 1.00 34.07 21 MET J O 1
ATOM 18561 N N . ASP J 1 42 ? 65.436 -21.598 55.073 1.00 32.90 22 ASP J N 1
ATOM 18562 C CA . ASP J 1 42 ? 64.275 -20.671 54.951 1.00 34.05 22 ASP J CA 1
ATOM 18563 C C . ASP J 1 42 ? 63.066 -21.298 55.643 1.00 33.86 22 ASP J C 1
ATOM 18564 O O . ASP J 1 42 ? 62.071 -20.605 55.783 1.00 31.99 22 ASP J O 1
ATOM 18569 N N . LYS J 1 43 ? 63.144 -22.568 56.052 1.00 34.35 23 LYS J N 1
ATOM 18570 C CA . LYS J 1 43 ? 62.027 -23.259 56.765 1.00 35.42 23 LYS J CA 1
ATOM 18571 C C . LYS J 1 43 ? 62.233 -23.172 58.295 1.00 33.89 23 LYS J C 1
ATOM 18572 O O . LYS J 1 43 ? 61.324 -23.537 59.061 1.00 32.93 23 LYS J O 1
ATOM 18578 N N . ILE J 1 44 ? 63.372 -22.666 58.755 1.00 32.18 24 ILE J N 1
ATOM 18579 C CA . ILE J 1 44 ? 63.627 -22.477 60.196 1.00 32.07 24 ILE J CA 1
ATOM 18580 C C . ILE J 1 44 ? 62.621 -21.470 60.757 1.00 33.51 24 ILE J C 1
ATOM 18581 O O . ILE J 1 44 ? 62.310 -20.473 60.086 1.00 31.87 24 ILE J O 1
ATOM 18586 N N . ASN J 1 45 ? 62.231 -21.680 62.010 1.00 35.02 25 ASN J N 1
ATOM 18587 C CA . ASN J 1 45 ? 61.397 -20.775 62.836 1.00 36.07 25 ASN J CA 1
ATOM 18588 C C . ASN J 1 45 ? 62.342 -19.795 63.520 1.00 35.71 25 ASN J C 1
ATOM 18589 O O . ASN J 1 45 ? 63.152 -20.233 64.350 1.00 35.48 25 ASN J O 1
ATOM 18594 N N . PHE J 1 46 ? 62.345 -18.528 63.078 1.00 35.94 26 PHE J N 1
ATOM 18595 C CA . PHE J 1 46 ? 63.329 -17.526 63.534 1.00 36.32 26 PHE J CA 1
ATOM 18596 C C . PHE J 1 46 ? 62.717 -16.704 64.676 1.00 38.79 26 PHE J C 1
ATOM 18597 O O . PHE J 1 46 ? 63.398 -15.840 65.160 1.00 38.09 26 PHE J O 1
ATOM 18605 N N . LYS J 1 47 ? 61.519 -17.038 65.150 1.00 41.96 27 LYS J N 1
ATOM 18606 C CA . LYS J 1 47 ? 60.756 -16.200 66.116 1.00 44.31 27 LYS J CA 1
ATOM 18607 C C . LYS J 1 47 ? 60.839 -16.796 67.529 1.00 43.42 27 LYS J C 1
ATOM 18608 O O . LYS J 1 47 ? 60.880 -16.016 68.534 1.00 45.27 27 LYS J O 1
ATOM 18614 N N . GLY J 1 48 ? 60.946 -18.116 67.599 1.00 38.85 28 GLY J N 1
ATOM 18615 C CA . GLY J 1 48 ? 60.966 -18.848 68.874 1.00 36.15 28 GLY J CA 1
ATOM 18616 C C . GLY J 1 48 ? 62.352 -18.854 69.480 1.00 33.44 28 GLY J C 1
ATOM 18617 O O . GLY J 1 48 ? 63.132 -17.933 69.282 1.00 33.82 28 GLY J O 1
ATOM 18618 N N . PRO J 1 49 ? 62.670 -19.908 70.250 1.00 30.10 29 PRO J N 1
ATOM 18619 C CA . PRO J 1 49 ? 63.866 -19.944 71.090 1.00 28.61 29 PRO J CA 1
ATOM 18620 C C . PRO J 1 49 ? 65.237 -20.091 70.442 1.00 27.21 29 PRO J C 1
ATOM 18621 O O . PRO J 1 49 ? 66.257 -20.044 71.197 1.00 26.15 29 PRO J O 1
ATOM 18625 N N . LEU J 1 50 ? 65.318 -20.174 69.115 1.00 26.50 30 LEU J N 1
ATOM 18626 C CA . LEU J 1 50 ? 66.682 -20.138 68.524 1.00 26.76 30 LEU J CA 1
ATOM 18627 C C . LEU J 1 50 ? 67.271 -18.747 68.766 1.00 27.66 30 LEU J C 1
ATOM 18628 O O . LEU J 1 50 ? 66.545 -17.764 68.595 1.00 26.89 30 LEU J O 1
ATOM 18633 N N . HIS J 1 51 ? 68.546 -18.642 69.085 1.00 28.54 31 HIS J N 1
ATOM 18634 C CA . HIS J 1 51 ? 69.115 -17.294 69.235 1.00 29.26 31 HIS J CA 1
ATOM 18635 C C . HIS J 1 51 ? 70.473 -17.174 68.559 1.00 28.64 31 HIS J C 1
ATOM 18636 O O . HIS J 1 51 ? 71.006 -16.017 68.556 1.00 26.76 31 HIS J O 1
ATOM 18643 N N . SER J 1 52 ? 70.944 -18.211 67.885 1.00 27.37 32 SER J N 1
ATOM 18644 C CA . SER J 1 52 ? 72.328 -18.236 67.324 1.00 28.09 32 SER J CA 1
ATOM 18645 C C . SER J 1 52 ? 72.543 -19.472 66.431 1.00 27.37 32 SER J C 1
ATOM 18646 O O . SER J 1 52 ? 71.672 -20.368 66.394 1.00 26.75 32 SER J O 1
ATOM 18649 N N . CYS J 1 53 ? 73.611 -19.424 65.637 1.00 26.87 33 CYS J N 1
ATOM 18650 C CA . CYS J 1 53 ? 73.899 -20.449 64.625 1.00 27.48 33 CYS J CA 1
ATOM 18651 C C . CYS J 1 53 ? 75.400 -20.708 64.598 1.00 26.65 33 CYS J C 1
ATOM 18652 O O . CYS J 1 53 ? 76.141 -19.760 64.770 1.00 26.23 33 CYS J O 1
ATOM 18655 N N . SER J 1 54 ? 75.829 -21.963 64.462 1.00 26.07 34 SER J N 1
ATOM 18656 C CA . SER J 1 54 ? 77.259 -22.303 64.200 1.00 26.01 34 SER J CA 1
ATOM 18657 C C . SER J 1 54 ? 77.289 -23.444 63.198 1.00 26.23 34 SER J C 1
ATOM 18658 O O . SER J 1 54 ? 76.229 -24.015 62.978 1.00 26.10 34 SER J O 1
ATOM 18661 N N . ASN J 1 55 ? 78.453 -23.697 62.588 1.00 27.00 35 ASN J N 1
ATOM 18662 C CA . ASN J 1 55 ? 78.580 -24.604 61.424 1.00 27.71 35 ASN J CA 1
ATOM 18663 C C . ASN J 1 55 ? 79.944 -25.262 61.384 1.00 27.75 35 ASN J C 1
ATOM 18664 O O . ASN J 1 55 ? 80.296 -25.808 60.324 1.00 28.86 35 ASN J O 1
ATOM 18669 N N . TRP J 1 56 ? 80.670 -25.190 62.491 1.00 27.17 36 TRP J N 1
ATOM 18670 C CA . TRP J 1 56 ? 81.995 -25.809 62.687 1.00 27.07 36 TRP J CA 1
ATOM 18671 C C . TRP J 1 56 ? 82.989 -25.226 61.712 1.00 27.47 36 TRP J C 1
ATOM 18672 O O . TRP J 1 56 ? 84.077 -25.782 61.624 1.00 27.80 36 TRP J O 1
ATOM 18683 N N . ASN J 1 57 ? 82.733 -24.048 61.143 1.00 28.46 37 ASN J N 1
ATOM 18684 C CA . ASN J 1 57 ? 83.703 -23.475 60.189 1.00 28.85 37 ASN J CA 1
ATOM 18685 C C . ASN J 1 57 ? 83.938 -21.996 60.460 1.00 29.63 37 ASN J C 1
ATOM 18686 O O . ASN J 1 57 ? 83.109 -21.382 61.122 1.00 29.63 37 ASN J O 1
ATOM 18691 N N . THR J 1 58 ? 85.012 -21.467 59.881 1.00 30.50 38 THR J N 1
ATOM 18692 C CA . THR J 1 58 ? 85.362 -20.045 59.937 1.00 31.00 38 THR J CA 1
ATOM 18693 C C . THR J 1 58 ? 84.419 -19.260 59.040 1.00 32.16 38 THR J C 1
ATOM 18694 O O . THR J 1 58 ? 84.353 -18.049 59.257 1.00 31.71 38 THR J O 1
ATOM 18698 N N . TRP J 1 59 ? 83.789 -19.899 58.039 1.00 31.78 39 TRP J N 1
ATOM 18699 C CA . TRP J 1 59 ? 83.084 -19.187 56.934 1.00 30.96 39 TRP J CA 1
ATOM 18700 C C . TRP J 1 59 ? 81.589 -19.131 57.248 1.00 31.87 39 TRP J C 1
ATOM 18701 O O . TRP J 1 59 ? 81.031 -20.047 57.917 1.00 32.31 39 TRP J O 1
ATOM 18712 N N . TYR J 1 60 ? 80.954 -18.094 56.731 1.00 32.85 40 TYR J N 1
ATOM 18713 C CA . TYR J 1 60 ? 79.550 -17.703 57.008 1.00 33.30 40 TYR J CA 1
ATOM 18714 C C . TYR J 1 60 ? 78.601 -18.503 56.119 1.00 33.06 40 TYR J C 1
ATOM 18715 O O . TYR J 1 60 ? 78.730 -18.457 54.905 1.00 34.95 40 TYR J O 1
ATOM 18724 N N . PRO J 1 61 ? 77.575 -19.184 56.661 1.00 31.78 41 PRO J N 1
ATOM 18725 C CA . PRO J 1 61 ? 76.524 -19.762 55.828 1.00 32.16 41 PRO J CA 1
ATOM 18726 C C . PRO J 1 61 ? 75.543 -18.722 55.277 1.00 31.98 41 PRO J C 1
ATOM 18727 O O . PRO J 1 61 ? 74.626 -18.297 55.973 1.00 30.67 41 PRO J O 1
ATOM 18731 N N . ASP J 1 62 ? 75.724 -18.401 53.989 1.00 32.36 42 ASP J N 1
ATOM 18732 C CA . ASP J 1 62 ? 75.051 -17.240 53.369 1.00 33.03 42 ASP J CA 1
ATOM 18733 C C . ASP J 1 62 ? 73.552 -17.429 53.505 1.00 32.44 42 ASP J C 1
ATOM 18734 O O . ASP J 1 62 ? 72.876 -16.434 53.664 1.00 30.49 42 ASP J O 1
ATOM 18739 N N . GLU J 1 63 ? 73.040 -18.669 53.476 1.00 31.49 43 GLU J N 1
ATOM 18740 C CA . GLU J 1 63 ? 71.567 -18.851 53.464 1.00 31.07 43 GLU J CA 1
ATOM 18741 C C . GLU J 1 63 ? 70.979 -18.379 54.816 1.00 30.28 43 GLU J C 1
ATOM 18742 O O . GLU J 1 63 ? 69.749 -18.210 54.909 1.00 29.91 43 GLU J O 1
ATOM 18748 N N . LEU J 1 64 ? 71.794 -18.228 55.856 1.00 29.59 44 LEU J N 1
ATOM 18749 C CA . LEU J 1 64 ? 71.310 -17.737 57.169 1.00 29.61 44 LEU J CA 1
ATOM 18750 C C . LEU J 1 64 ? 70.795 -16.284 56.989 1.00 30.88 44 LEU J C 1
ATOM 18751 O O . LEU J 1 64 ? 69.766 -15.904 57.662 1.00 31.23 44 LEU J O 1
ATOM 18756 N N . LYS J 1 65 ? 71.402 -15.525 56.065 1.00 31.88 45 LYS J N 1
ATOM 18757 C CA . LYS J 1 65 ? 71.032 -14.097 55.772 1.00 32.93 45 LYS J CA 1
ATOM 18758 C C . LYS J 1 65 ? 70.922 -13.292 57.081 1.00 32.30 45 LYS J C 1
ATOM 18759 O O . LYS J 1 65 ? 69.886 -12.621 57.302 1.00 32.46 45 LYS J O 1
ATOM 18765 N N . HIS J 1 66 ? 71.892 -13.439 57.987 1.00 32.21 46 HIS J N 1
ATOM 18766 C CA . HIS J 1 66 ? 71.951 -12.698 59.265 1.00 33.13 46 HIS J CA 1
ATOM 18767 C C . HIS J 1 66 ? 70.668 -12.792 60.089 1.00 32.56 46 HIS J C 1
ATOM 18768 O O . HIS J 1 66 ? 70.407 -11.854 60.862 1.00 31.38 46 HIS J O 1
ATOM 18775 N N . ARG J 1 67 ? 69.927 -13.899 60.030 1.00 32.33 47 ARG J N 1
ATOM 18776 C CA . ARG J 1 67 ? 68.661 -13.953 60.797 1.00 31.90 47 ARG J CA 1
ATOM 18777 C C . ARG J 1 67 ? 68.917 -14.383 62.241 1.00 31.45 47 ARG J C 1
ATOM 18778 O O . ARG J 1 67 ? 67.965 -14.261 63.069 1.00 32.34 47 ARG J O 1
ATOM 18786 N N . LEU J 1 68 ? 70.133 -14.839 62.543 1.00 29.37 48 LEU J N 1
ATOM 18787 C CA . LEU J 1 68 ? 70.592 -15.212 63.906 1.00 28.08 48 LEU J CA 1
ATOM 18788 C C . LEU J 1 68 ? 72.053 -14.838 63.917 1.00 28.37 48 LEU J C 1
ATOM 18789 O O . LEU J 1 68 ? 72.741 -14.999 62.913 1.00 28.87 48 LEU J O 1
ATOM 18794 N N . PRO J 1 69 ? 72.598 -14.353 65.032 1.00 28.85 49 PRO J N 1
ATOM 18795 C CA . PRO J 1 69 ? 74.048 -14.243 65.126 1.00 28.89 49 PRO J CA 1
ATOM 18796 C C . PRO J 1 69 ? 74.692 -15.589 64.778 1.00 28.95 49 PRO J C 1
ATOM 18797 O O . PRO J 1 69 ? 74.124 -16.654 65.096 1.00 28.94 49 PRO J O 1
ATOM 18801 N N . PHE J 1 70 ? 75.900 -15.531 64.239 1.00 28.35 50 PHE J N 1
ATOM 18802 C CA . PHE J 1 70 ? 76.654 -16.715 63.800 1.00 28.51 50 PHE J CA 1
ATOM 18803 C C . PHE J 1 70 ? 77.963 -16.726 64.589 1.00 28.97 50 PHE J C 1
ATOM 18804 O O . PHE J 1 70 ? 78.595 -15.599 64.694 1.00 29.27 50 PHE J O 1
ATOM 18812 N N . ARG J 1 71 ? 78.330 -17.863 65.189 1.00 28.56 51 ARG J N 1
ATOM 18813 C CA . ARG J 1 71 ? 79.616 -18.033 65.903 1.00 28.81 51 ARG J CA 1
ATOM 18814 C C . ARG J 1 71 ? 80.567 -18.762 65.002 1.00 28.80 51 ARG J C 1
ATOM 18815 O O . ARG J 1 71 ? 80.387 -19.961 64.734 1.00 29.36 51 ARG J O 1
ATOM 18823 N N . PRO J 1 72 ? 81.538 -18.036 64.447 1.00 28.89 52 PRO J N 1
ATOM 18824 C CA . PRO J 1 72 ? 82.557 -18.666 63.637 1.00 28.86 52 PRO J CA 1
ATOM 18825 C C . PRO J 1 72 ? 83.298 -19.612 64.589 1.00 29.51 52 PRO J C 1
ATOM 18826 O O . PRO J 1 72 ? 83.128 -19.447 65.818 1.00 28.66 52 PRO J O 1
ATOM 18830 N N . MET J 1 73 ? 84.016 -20.594 64.021 1.00 29.23 53 MET J N 1
ATOM 18831 C CA . MET J 1 73 ? 84.832 -21.551 64.803 1.00 29.01 53 MET J CA 1
ATOM 18832 C C . MET J 1 73 ? 86.225 -21.717 64.185 1.00 29.72 53 MET J C 1
ATOM 18833 O O . MET J 1 73 ? 86.350 -21.897 62.949 1.00 30.31 53 MET J O 1
ATOM 18838 N N . ILE J 1 74 ? 87.246 -21.639 65.026 1.00 30.25 54 ILE J N 1
ATOM 18839 C CA . ILE J 1 74 ? 88.628 -22.056 64.709 1.00 31.55 54 ILE J CA 1
ATOM 18840 C C . ILE J 1 74 ? 88.654 -23.568 64.990 1.00 31.81 54 ILE J C 1
ATOM 18841 O O . ILE J 1 74 ? 89.039 -23.954 66.122 1.00 31.73 54 ILE J O 1
ATOM 18846 N N . HIS J 1 75 ? 88.197 -24.377 64.017 1.00 31.94 55 HIS J N 1
ATOM 18847 C CA . HIS J 1 75 ? 87.973 -25.854 64.145 1.00 32.38 55 HIS J CA 1
ATOM 18848 C C . HIS J 1 75 ? 89.257 -26.569 64.561 1.00 33.45 55 HIS J C 1
ATOM 18849 O O . HIS J 1 75 ? 89.183 -27.289 65.547 1.00 33.88 55 HIS J O 1
ATOM 18856 N N . GLY J 1 76 ? 90.374 -26.359 63.869 1.00 35.08 56 GLY J N 1
ATOM 18857 C CA . GLY J 1 76 ? 91.630 -27.115 64.060 1.00 36.77 56 GLY J CA 1
ATOM 18858 C C . GLY J 1 76 ? 92.838 -26.359 63.541 1.00 38.81 56 GLY J C 1
ATOM 18859 O O . GLY J 1 76 ? 92.759 -25.108 63.363 1.00 41.90 56 GLY J O 1
ATOM 18860 N N . LYS J 1 77 ? 93.933 -27.051 63.286 1.00 40.88 57 LYS J N 1
ATOM 18861 C CA . LYS J 1 77 ? 95.200 -26.415 62.836 1.00 44.62 57 LYS J CA 1
ATOM 18862 C C . LYS J 1 77 ? 95.043 -25.800 61.440 1.00 45.62 57 LYS J C 1
ATOM 18863 O O . LYS J 1 77 ? 95.651 -24.772 61.238 1.00 48.41 57 LYS J O 1
ATOM 18869 N N . ASN J 1 78 ? 94.183 -26.322 60.567 1.00 47.72 58 ASN J N 1
ATOM 18870 C CA . ASN J 1 78 ? 93.962 -25.784 59.191 1.00 50.10 58 ASN J CA 1
ATOM 18871 C C . ASN J 1 78 ? 93.274 -24.413 59.213 1.00 50.72 58 ASN J C 1
ATOM 18872 O O . ASN J 1 78 ? 93.033 -23.881 58.108 1.00 57.29 58 ASN J O 1
ATOM 18877 N N . ASN J 1 79 ? 92.917 -23.858 60.382 1.00 46.26 59 ASN J N 1
ATOM 18878 C CA . ASN J 1 79 ? 92.045 -22.656 60.491 1.00 41.72 59 ASN J CA 1
ATOM 18879 C C . ASN J 1 79 ? 92.789 -21.488 61.144 1.00 41.48 59 ASN J C 1
ATOM 18880 O O . ASN J 1 79 ? 92.139 -20.495 61.481 1.00 41.13 59 ASN J O 1
ATOM 18885 N N . LEU J 1 80 ? 94.109 -21.572 61.271 1.00 42.23 60 LEU J N 1
ATOM 18886 C CA . LEU J 1 80 ? 94.916 -20.573 62.011 1.00 43.90 60 LEU J CA 1
ATOM 18887 C C . LEU J 1 80 ? 95.700 -19.627 61.084 1.00 45.01 60 LEU J C 1
ATOM 18888 O O . LEU J 1 80 ? 96.279 -18.644 61.650 1.00 43.62 60 LEU J O 1
ATOM 18893 N N . THR J 1 81 ? 95.738 -19.897 59.773 1.00 46.79 61 THR J N 1
ATOM 18894 C CA . THR J 1 81 ? 96.556 -19.144 58.763 1.00 48.84 61 THR J CA 1
ATOM 18895 C C . THR J 1 81 ? 95.712 -18.897 57.505 1.00 49.47 61 THR J C 1
ATOM 18896 O O . THR J 1 81 ? 94.525 -19.309 57.486 1.00 51.53 61 THR J O 1
ATOM 18900 N N . GLY J 1 82 ? 96.273 -18.180 56.526 1.00 49.36 62 GLY J N 1
ATOM 18901 C CA . GLY J 1 82 ? 95.674 -18.010 55.194 1.00 48.31 62 GLY J CA 1
ATOM 18902 C C . GLY J 1 82 ? 94.309 -17.339 55.237 1.00 46.39 62 GLY J C 1
ATOM 18903 O O . GLY J 1 82 ? 94.104 -16.469 56.085 1.00 45.53 62 GLY J O 1
ATOM 18904 N N . GLY J 1 83 ? 93.418 -17.701 54.310 1.00 44.24 63 GLY J N 1
ATOM 18905 C CA . GLY J 1 83 ? 92.069 -17.111 54.221 1.00 43.18 63 GLY J CA 1
ATOM 18906 C C . GLY J 1 83 ? 91.165 -17.597 55.342 1.00 41.62 63 GLY J C 1
ATOM 18907 O O . GLY J 1 83 ? 90.167 -16.925 55.633 1.00 38.22 63 GLY J O 1
ATOM 18908 N N . GLU J 1 84 ? 91.439 -18.790 55.898 1.00 42.65 64 GLU J N 1
ATOM 18909 C CA . GLU J 1 84 ? 90.618 -19.365 56.989 1.00 40.56 64 GLU J CA 1
ATOM 18910 C C . GLU J 1 84 ? 90.694 -18.348 58.120 1.00 40.98 64 GLU J C 1
ATOM 18911 O O . GLU J 1 84 ? 89.646 -17.886 58.624 1.00 41.68 64 GLU J O 1
ATOM 18917 N N . TRP J 1 85 ? 91.923 -17.960 58.440 1.00 40.68 65 TRP J N 1
ATOM 18918 C CA . TRP J 1 85 ? 92.211 -17.010 59.528 1.00 42.28 65 TRP J CA 1
ATOM 18919 C C . TRP J 1 85 ? 91.685 -15.617 59.138 1.00 43.86 65 TRP J C 1
ATOM 18920 O O . TRP J 1 85 ? 91.088 -14.931 60.034 1.00 43.01 65 TRP J O 1
ATOM 18931 N N . GLN J 1 86 ? 91.807 -15.229 57.860 1.00 42.17 66 GLN J N 1
ATOM 18932 C CA . GLN J 1 86 ? 91.183 -13.970 57.361 1.00 43.56 66 GLN J CA 1
ATOM 18933 C C . GLN J 1 86 ? 89.671 -14.000 57.623 1.00 40.51 66 GLN J C 1
ATOM 18934 O O . GLN J 1 86 ? 89.152 -12.951 58.014 1.00 39.44 66 GLN J O 1
ATOM 18940 N N . ASN J 1 87 ? 88.990 -15.142 57.474 1.00 38.30 67 ASN J N 1
ATOM 18941 C CA . ASN J 1 87 ? 87.532 -15.248 57.774 1.00 37.04 67 ASN J CA 1
ATOM 18942 C C . ASN J 1 87 ? 87.290 -14.827 59.229 1.00 35.93 67 ASN J C 1
ATOM 18943 O O . ASN J 1 87 ? 86.281 -14.121 59.472 1.00 37.34 67 ASN J O 1
ATOM 18948 N N . ILE J 1 88 ? 88.212 -15.173 60.130 1.00 34.95 68 ILE J N 1
ATOM 18949 C CA . ILE J 1 88 ? 88.073 -14.934 61.595 1.00 34.87 68 ILE J CA 1
ATOM 18950 C C . ILE J 1 88 ? 88.352 -13.436 61.834 1.00 37.44 68 ILE J C 1
ATOM 18951 O O . ILE J 1 88 ? 87.489 -12.754 62.432 1.00 36.57 68 ILE J O 1
ATOM 18956 N N . LEU J 1 89 ? 89.423 -12.905 61.227 1.00 40.09 69 LEU J N 1
ATOM 18957 C CA . LEU J 1 89 ? 89.883 -11.503 61.413 1.00 42.15 69 LEU J CA 1
ATOM 18958 C C . LEU J 1 89 ? 88.772 -10.544 60.994 1.00 41.91 69 LEU J C 1
ATOM 18959 O O . LEU J 1 89 ? 88.648 -9.515 61.604 1.00 43.61 69 LEU J O 1
ATOM 18964 N N . LYS J 1 90 ? 87.972 -10.889 59.989 1.00 43.32 70 LYS J N 1
ATOM 18965 C CA . LYS J 1 90 ? 87.045 -9.910 59.373 1.00 41.06 70 LYS J CA 1
ATOM 18966 C C . LYS J 1 90 ? 85.617 -10.130 59.849 1.00 37.79 70 LYS J C 1
ATOM 18967 O O . LYS J 1 90 ? 84.813 -9.439 59.406 1.00 37.38 70 LYS J O 1
ATOM 18973 N N . THR J 1 91 ? 85.298 -11.021 60.770 1.00 35.93 71 THR J N 1
ATOM 18974 C CA . THR J 1 91 ? 83.876 -11.230 61.125 1.00 35.03 71 THR J CA 1
ATOM 18975 C C . THR J 1 91 ? 83.358 -10.001 61.873 1.00 34.89 71 THR J C 1
ATOM 18976 O O . THR J 1 91 ? 84.069 -9.509 62.770 1.00 34.27 71 THR J O 1
ATOM 18980 N N . ASN J 1 92 ? 82.141 -9.576 61.538 1.00 35.94 72 ASN J N 1
ATOM 18981 C CA . ASN J 1 92 ? 81.310 -8.633 62.319 1.00 36.48 72 ASN J CA 1
ATOM 18982 C C . ASN J 1 92 ? 80.627 -9.354 63.475 1.00 35.34 72 ASN J C 1
ATOM 18983 O O . ASN J 1 92 ? 79.963 -8.666 64.253 1.00 34.76 72 ASN J O 1
ATOM 18988 N N . GLU J 1 93 ? 80.664 -10.688 63.551 1.00 35.99 73 GLU J N 1
ATOM 18989 C CA . GLU J 1 93 ? 79.956 -11.414 64.633 1.00 34.14 73 GLU J CA 1
ATOM 18990 C C . GLU J 1 93 ? 80.788 -11.331 65.911 1.00 33.62 73 GLU J C 1
ATOM 18991 O O . GLU J 1 93 ? 81.978 -11.135 65.751 1.00 31.81 73 GLU J O 1
ATOM 18997 N N . GLU J 1 94 ? 80.187 -11.608 67.083 1.00 34.18 74 GLU J N 1
ATOM 18998 C CA . GLU J 1 94 ? 80.681 -11.209 68.432 1.00 36.18 74 GLU J CA 1
ATOM 18999 C C . GLU J 1 94 ? 81.440 -12.310 69.182 1.00 33.95 74 GLU J C 1
ATOM 19000 O O . GLU J 1 94 ? 82.286 -11.969 70.044 1.00 33.27 74 GLU J O 1
ATOM 19006 N N . VAL J 1 95 ? 81.122 -13.571 68.903 1.00 31.81 75 VAL J N 1
ATOM 19007 C CA . VAL J 1 95 ? 81.560 -14.760 69.710 1.00 30.48 75 VAL J CA 1
ATOM 19008 C C . VAL J 1 95 ? 82.217 -15.804 68.793 1.00 29.31 75 VAL J C 1
ATOM 19009 O O . VAL J 1 95 ? 81.569 -16.230 67.786 1.00 28.55 75 VAL J O 1
ATOM 19013 N N . ILE J 1 96 ? 83.463 -16.149 69.078 1.00 28.84 76 ILE J N 1
ATOM 19014 C CA . ILE J 1 96 ? 84.277 -17.092 68.272 1.00 29.52 76 ILE J CA 1
ATOM 19015 C C . ILE J 1 96 ? 84.587 -18.352 69.108 1.00 29.21 76 ILE J C 1
ATOM 19016 O O . ILE J 1 96 ? 85.133 -18.226 70.233 1.00 28.90 76 ILE J O 1
ATOM 19021 N N . HIS J 1 97 ? 84.275 -19.518 68.563 1.00 27.89 77 HIS J N 1
ATOM 19022 C CA . HIS J 1 97 ? 84.662 -20.856 69.117 1.00 27.59 77 HIS J CA 1
ATOM 19023 C C . HIS J 1 97 ? 86.119 -21.204 68.784 1.00 27.85 77 HIS J C 1
ATOM 19024 O O . HIS J 1 97 ? 86.564 -20.914 67.634 1.00 28.88 77 HIS J O 1
ATOM 19031 N N . PHE J 1 98 ? 86.862 -21.771 69.737 1.00 27.67 78 PHE J N 1
ATOM 19032 C CA . PHE J 1 98 ? 88.215 -22.353 69.498 1.00 27.01 78 PHE J CA 1
ATOM 19033 C C . PHE J 1 98 ? 87.999 -23.842 69.172 1.00 26.97 78 PHE J C 1
ATOM 19034 O O . PHE J 1 98 ? 86.876 -24.200 68.787 1.00 26.88 78 PHE J O 1
ATOM 19042 N N . PHE J 1 99 ? 89.041 -24.672 69.247 1.00 27.24 79 PHE J N 1
ATOM 19043 C CA . PHE J 1 99 ? 89.114 -26.014 68.598 1.00 27.41 79 PHE J CA 1
ATOM 19044 C C . PHE J 1 99 ? 88.002 -26.946 69.072 1.00 27.72 79 PHE J C 1
ATOM 19045 O O . PHE J 1 99 ? 87.688 -27.097 70.323 1.00 25.98 79 PHE J O 1
ATOM 19053 N N . ASN J 1 100 ? 87.485 -27.668 68.070 1.00 28.96 80 ASN J N 1
ATOM 19054 C CA . ASN J 1 100 ? 86.523 -28.786 68.197 1.00 29.03 80 ASN J CA 1
ATOM 19055 C C . ASN J 1 100 ? 87.328 -30.032 68.559 1.00 30.36 80 ASN J C 1
ATOM 19056 O O . ASN J 1 100 ? 88.207 -30.378 67.780 1.00 30.47 80 ASN J O 1
ATOM 19061 N N . GLU J 1 101 ? 87.023 -30.657 69.710 1.00 30.63 81 GLU J N 1
ATOM 19062 C CA . GLU J 1 101 ? 87.599 -31.947 70.200 1.00 31.04 81 GLU J CA 1
ATOM 19063 C C . GLU J 1 101 ? 89.072 -32.012 69.833 1.00 31.67 81 GLU J C 1
ATOM 19064 O O . GLU J 1 101 ? 89.560 -33.005 69.266 1.00 32.64 81 GLU J O 1
ATOM 19070 N N . PRO J 1 102 ? 89.876 -31.030 70.284 1.00 30.70 82 PRO J N 1
ATOM 19071 C CA . PRO J 1 102 ? 91.304 -31.076 69.985 1.00 31.16 82 PRO J CA 1
ATOM 19072 C C . PRO J 1 102 ? 91.941 -32.377 70.515 1.00 31.85 82 PRO J C 1
ATOM 19073 O O . PRO J 1 102 ? 93.031 -32.727 70.041 1.00 31.96 82 PRO J O 1
ATOM 19077 N N . GLU J 1 103 ? 91.359 -32.999 71.555 1.00 33.00 83 GLU J N 1
ATOM 19078 C CA . GLU J 1 103 ? 91.947 -34.231 72.161 1.00 33.86 83 GLU J CA 1
ATOM 19079 C C . GLU J 1 103 ? 91.825 -35.400 71.170 1.00 35.02 83 GLU J C 1
ATOM 19080 O O . GLU J 1 103 ? 92.605 -36.345 71.309 1.00 36.89 83 GLU J O 1
ATOM 19086 N N . ARG J 1 104 ? 90.887 -35.351 70.219 1.00 35.77 84 ARG J N 1
ATOM 19087 C CA . ARG J 1 104 ? 90.709 -36.390 69.169 1.00 36.17 84 ARG J CA 1
ATOM 19088 C C . ARG J 1 104 ? 91.485 -36.068 67.883 1.00 36.58 84 ARG J C 1
ATOM 19089 O O . ARG J 1 104 ? 91.468 -36.934 67.013 1.00 38.33 84 ARG J O 1
ATOM 19097 N N . ALA J 1 105 ? 92.226 -34.963 67.804 1.00 36.04 85 ALA J N 1
ATOM 19098 C CA . ALA J 1 105 ? 92.919 -34.450 66.596 1.00 36.56 85 ALA J CA 1
ATOM 19099 C C . ALA J 1 105 ? 94.419 -34.323 66.849 1.00 37.46 85 ALA J C 1
ATOM 19100 O O . ALA J 1 105 ? 95.111 -33.769 65.987 1.00 36.76 85 ALA J O 1
ATOM 19102 N N . GLY J 1 106 ? 94.911 -34.766 68.003 1.00 37.11 86 GLY J N 1
ATOM 19103 C CA . GLY J 1 106 ? 96.367 -34.777 68.265 1.00 38.12 86 GLY J CA 1
ATOM 19104 C C . GLY J 1 106 ? 96.898 -33.415 68.650 1.00 38.37 86 GLY J C 1
ATOM 19105 O O . GLY J 1 106 ? 98.121 -33.221 68.549 1.00 40.85 86 GLY J O 1
ATOM 19106 N N . ILE J 1 107 ? 96.041 -32.516 69.141 1.00 37.07 87 ILE J N 1
ATOM 19107 C CA . ILE J 1 107 ? 96.480 -31.183 69.668 1.00 36.39 87 ILE J CA 1
ATOM 19108 C C . ILE J 1 107 ? 96.584 -31.221 71.209 1.00 35.78 87 ILE J C 1
ATOM 19109 O O . ILE J 1 107 ? 95.553 -31.352 71.883 1.00 35.19 87 ILE J O 1
ATOM 19114 N N . SER J 1 108 ? 97.787 -31.092 71.758 1.00 35.90 88 SER J N 1
ATOM 19115 C CA . SER J 1 108 ? 97.994 -31.127 73.222 1.00 36.73 88 SER J CA 1
ATOM 19116 C C . SER J 1 108 ? 97.399 -29.863 73.837 1.00 37.45 88 SER J C 1
ATOM 19117 O O . SER J 1 108 ? 97.264 -28.806 73.208 1.00 36.61 88 SER J O 1
ATOM 19120 N N . PRO J 1 109 ? 97.042 -29.904 75.129 1.00 38.01 89 PRO J N 1
ATOM 19121 C CA . PRO J 1 109 ? 96.679 -28.663 75.801 1.00 38.26 89 PRO J CA 1
ATOM 19122 C C . PRO J 1 109 ? 97.798 -27.595 75.684 1.00 39.09 89 PRO J C 1
ATOM 19123 O O . PRO J 1 109 ? 97.481 -26.421 75.508 1.00 37.48 89 PRO J O 1
ATOM 19127 N N . GLU J 1 110 ? 99.072 -27.988 75.794 1.00 39.71 90 GLU J N 1
ATOM 19128 C CA . GLU J 1 110 ? 100.215 -27.031 75.738 1.00 40.89 90 GLU J CA 1
ATOM 19129 C C . GLU J 1 110 ? 100.230 -26.345 74.372 1.00 42.28 90 GLU J C 1
ATOM 19130 O O . GLU J 1 110 ? 100.438 -25.093 74.299 1.00 42.53 90 GLU J O 1
ATOM 19136 N N . GLU J 1 111 ? 99.996 -27.109 73.323 1.00 42.52 91 GLU J N 1
ATOM 19137 C CA . GLU J 1 111 ? 100.061 -26.555 71.965 1.00 44.24 91 GLU J CA 1
ATOM 19138 C C . GLU J 1 111 ? 98.887 -25.560 71.817 1.00 44.66 91 GLU J C 1
ATOM 19139 O O . GLU J 1 111 ? 99.129 -24.428 71.349 1.00 42.88 91 GLU J O 1
ATOM 19145 N N . ALA J 1 112 ? 97.675 -25.935 72.232 1.00 42.80 92 ALA J N 1
ATOM 19146 C CA . ALA J 1 112 ? 96.457 -25.106 72.111 1.00 41.87 92 ALA J CA 1
ATOM 19147 C C . ALA J 1 112 ? 96.590 -23.853 72.978 1.00 43.37 92 ALA J C 1
ATOM 19148 O O . ALA J 1 112 ? 96.007 -22.801 72.597 1.00 43.32 92 ALA J O 1
ATOM 19150 N N . ALA J 1 113 ? 97.284 -23.943 74.112 1.00 43.45 93 ALA J N 1
ATOM 19151 C CA . ALA J 1 113 ? 97.545 -22.801 75.023 1.00 42.34 93 ALA J CA 1
ATOM 19152 C C . ALA J 1 113 ? 98.501 -21.791 74.356 1.00 43.91 93 ALA J C 1
ATOM 19153 O O . ALA J 1 113 ? 98.282 -20.574 74.498 1.00 42.89 93 ALA J O 1
ATOM 19155 N N . LYS J 1 114 ? 99.575 -22.279 73.734 1.00 45.36 94 LYS J N 1
ATOM 19156 C CA . LYS J 1 114 ? 100.558 -21.447 73.000 1.00 49.40 94 LYS J CA 1
ATOM 19157 C C . LYS J 1 114 ? 99.778 -20.618 71.975 1.00 48.37 94 LYS J C 1
ATOM 19158 O O . LYS J 1 114 ? 99.866 -19.382 72.015 1.00 50.38 94 LYS J O 1
ATOM 19164 N N . ILE J 1 115 ? 99.048 -21.310 71.096 1.00 46.72 95 ILE J N 1
ATOM 19165 C CA . ILE J 1 115 ? 98.254 -20.769 69.952 1.00 44.50 95 ILE J CA 1
ATOM 19166 C C . ILE J 1 115 ? 97.230 -19.736 70.469 1.00 44.42 95 ILE J C 1
ATOM 19167 O O . ILE J 1 115 ? 97.000 -18.713 69.778 1.00 43.30 95 ILE J O 1
ATOM 19172 N N . TRP J 1 116 ? 96.648 -19.970 71.652 1.00 41.47 96 TRP J N 1
ATOM 19173 C CA . TRP J 1 116 ? 95.702 -19.032 72.313 1.00 39.64 96 TRP J CA 1
ATOM 19174 C C . TRP J 1 116 ? 96.452 -17.769 72.702 1.00 41.81 96 TRP J C 1
ATOM 19175 O O . TRP J 1 116 ? 96.056 -16.703 72.209 1.00 44.74 96 TRP J O 1
ATOM 19186 N N . ASN J 1 117 ? 97.535 -17.908 73.475 1.00 43.35 97 ASN J N 1
ATOM 19187 C CA . ASN J 1 117 ? 98.404 -16.767 73.844 1.00 46.17 97 ASN J CA 1
ATOM 19188 C C . ASN J 1 117 ? 98.859 -16.129 72.527 1.00 48.35 97 ASN J C 1
ATOM 19189 O O . ASN J 1 117 ? 98.468 -15.017 72.321 1.00 47.84 97 ASN J O 1
ATOM 19194 N N . ASP J 1 118 ? 99.476 -16.875 71.597 1.00 51.14 98 ASP J N 1
ATOM 19195 C CA . ASP J 1 118 ? 100.145 -16.319 70.385 1.00 50.83 98 ASP J CA 1
ATOM 19196 C C . ASP J 1 118 ? 99.150 -15.608 69.466 1.00 49.50 98 ASP J C 1
ATOM 19197 O O . ASP J 1 118 ? 99.565 -14.640 68.846 1.00 50.70 98 ASP J O 1
ATOM 19202 N N . GLN J 1 119 ? 97.917 -16.071 69.275 1.00 46.66 99 GLN J N 1
ATOM 19203 C CA . GLN J 1 119 ? 97.103 -15.425 68.220 1.00 44.45 99 GLN J CA 1
ATOM 19204 C C . GLN J 1 119 ? 95.614 -15.339 68.538 1.00 42.30 99 GLN J C 1
ATOM 19205 O O . GLN J 1 119 ? 94.949 -14.654 67.802 1.00 40.88 99 GLN J O 1
ATOM 19211 N N . VAL J 1 120 ? 95.045 -16.050 69.499 1.00 40.69 100 VAL J N 1
ATOM 19212 C CA . VAL J 1 120 ? 93.560 -16.007 69.591 1.00 38.74 100 VAL J CA 1
ATOM 19213 C C . VAL J 1 120 ? 93.151 -14.896 70.549 1.00 37.88 100 VAL J C 1
ATOM 19214 O O . VAL J 1 120 ? 92.104 -14.272 70.283 1.00 37.26 100 VAL J O 1
ATOM 19218 N N . LEU J 1 121 ? 93.929 -14.670 71.610 1.00 38.00 101 LEU J N 1
ATOM 19219 C CA . LEU J 1 121 ? 93.695 -13.598 72.620 1.00 38.77 101 LEU J CA 1
ATOM 19220 C C . LEU J 1 121 ? 93.509 -12.235 71.949 1.00 39.76 101 LEU J C 1
ATOM 19221 O O . LEU J 1 121 ? 92.574 -11.482 72.352 1.00 39.40 101 LEU J O 1
ATOM 19226 N N . ALA J 1 122 ? 94.362 -11.967 70.959 1.00 40.35 102 ALA J N 1
ATOM 19227 C CA . ALA J 1 122 ? 94.335 -10.773 70.098 1.00 41.26 102 ALA J CA 1
ATOM 19228 C C . ALA J 1 122 ? 92.889 -10.519 69.639 1.00 40.65 102 ALA J C 1
ATOM 19229 O O . ALA J 1 122 ? 92.553 -9.331 69.469 1.00 38.71 102 ALA J O 1
ATOM 19231 N N . LEU J 1 123 ? 92.051 -11.557 69.446 1.00 38.67 103 LEU J N 1
ATOM 19232 C CA . LEU J 1 123 ? 90.668 -11.337 68.934 1.00 38.22 103 LEU J CA 1
ATOM 19233 C C . LEU J 1 123 ? 89.840 -10.675 70.039 1.00 38.38 103 LEU J C 1
ATOM 19234 O O . LEU J 1 123 ? 88.847 -9.984 69.719 1.00 37.40 103 LEU J O 1
ATOM 19239 N N . ARG J 1 124 ? 90.227 -10.869 71.298 1.00 37.91 104 ARG J N 1
ATOM 19240 C CA . ARG J 1 124 ? 89.524 -10.192 72.407 1.00 38.98 104 ARG J CA 1
ATOM 19241 C C . ARG J 1 124 ? 90.199 -8.851 72.685 1.00 39.58 104 ARG J C 1
ATOM 19242 O O . ARG J 1 124 ? 89.530 -7.835 72.530 1.00 39.70 104 ARG J O 1
ATOM 19250 N N . THR J 1 125 ? 91.487 -8.865 73.008 1.00 41.15 105 THR J N 1
ATOM 19251 C CA . THR J 1 125 ? 92.238 -7.648 73.422 1.00 43.03 105 THR J CA 1
ATOM 19252 C C . THR J 1 125 ? 92.152 -6.580 72.333 1.00 43.57 105 THR J C 1
ATOM 19253 O O . THR J 1 125 ? 92.024 -5.398 72.718 1.00 43.87 105 THR J O 1
ATOM 19257 N N . SER J 1 126 ? 92.193 -6.986 71.050 1.00 41.26 106 SER J N 1
ATOM 19258 C CA . SER J 1 126 ? 92.258 -6.068 69.877 1.00 41.88 106 SER J CA 1
ATOM 19259 C C . SER J 1 126 ? 90.911 -6.024 69.121 1.00 40.55 106 SER J C 1
ATOM 19260 O O . SER J 1 126 ? 90.458 -4.892 68.847 1.00 39.93 106 SER J O 1
ATOM 19263 N N . HIS J 1 127 ? 90.223 -7.144 68.824 1.00 37.40 107 HIS J N 1
ATOM 19264 C CA . HIS J 1 127 ? 88.930 -7.081 68.075 1.00 36.79 107 HIS J CA 1
ATOM 19265 C C . HIS J 1 127 ? 87.704 -7.096 69.015 1.00 33.99 107 HIS J C 1
ATOM 19266 O O . HIS J 1 127 ? 86.562 -6.990 68.503 1.00 31.80 107 HIS J O 1
ATOM 19273 N N . HIS J 1 128 ? 87.896 -7.153 70.342 1.00 33.13 108 HIS J N 1
ATOM 19274 C CA . HIS J 1 128 ? 86.791 -7.053 71.339 1.00 34.00 108 HIS J CA 1
ATOM 19275 C C . HIS J 1 128 ? 85.775 -8.181 71.148 1.00 33.90 108 HIS J C 1
ATOM 19276 O O . HIS J 1 128 ? 84.616 -7.976 71.507 1.00 33.24 108 HIS J O 1
ATOM 19283 N N . LYS J 1 129 ? 86.205 -9.349 70.651 1.00 34.22 109 LYS J N 1
ATOM 19284 C CA . LYS J 1 129 ? 85.311 -10.514 70.482 1.00 34.08 109 LYS J CA 1
ATOM 19285 C C . LYS J 1 129 ? 85.412 -11.333 71.772 1.00 34.73 109 LYS J C 1
ATOM 19286 O O . LYS J 1 129 ? 86.483 -11.329 72.428 1.00 37.13 109 LYS J O 1
ATOM 19292 N N . ARG J 1 130 ? 84.353 -12.067 72.074 1.00 34.78 110 ARG J N 1
ATOM 19293 C CA . ARG J 1 130 ? 84.358 -13.101 73.133 1.00 34.41 110 ARG J CA 1
ATOM 19294 C C . ARG J 1 130 ? 84.775 -14.478 72.545 1.00 33.79 110 ARG J C 1
ATOM 19295 O O . ARG J 1 130 ? 84.472 -14.772 71.290 1.00 32.32 110 ARG J O 1
ATOM 19303 N N . LEU J 1 131 ? 85.465 -15.283 73.379 1.00 31.56 111 LEU J N 1
ATOM 19304 C CA . LEU J 1 131 ? 86.172 -16.521 72.965 1.00 30.20 111 LEU J CA 1
ATOM 19305 C C . LEU J 1 131 ? 85.646 -17.691 73.790 1.00 29.40 111 LEU J C 1
ATOM 19306 O O . LEU J 1 131 ? 85.624 -17.606 75.009 1.00 28.68 111 LEU J O 1
ATOM 19311 N N . VAL J 1 132 ? 85.186 -18.742 73.128 1.00 28.98 112 VAL J N 1
ATOM 19312 C CA . VAL J 1 132 ? 84.797 -20.015 73.791 1.00 28.04 112 VAL J CA 1
ATOM 19313 C C . VAL J 1 132 ? 86.033 -20.902 73.828 1.00 27.95 112 VAL J C 1
ATOM 19314 O O . VAL J 1 132 ? 86.726 -20.984 72.796 1.00 28.24 112 VAL J O 1
ATOM 19318 N N . SER J 1 133 ? 86.337 -21.532 74.965 1.00 28.22 113 SER J N 1
ATOM 19319 C CA . SER J 1 133 ? 87.341 -22.638 75.020 1.00 28.32 113 SER J CA 1
ATOM 19320 C C . SER J 1 133 ? 87.156 -23.604 73.834 1.00 27.59 113 SER J C 1
ATOM 19321 O O . SER J 1 133 ? 86.064 -23.700 73.262 1.00 26.63 113 SER J O 1
ATOM 19324 N N . PRO J 1 134 ? 88.194 -24.411 73.495 1.00 27.84 114 PRO J N 1
ATOM 19325 C CA . PRO J 1 134 ? 87.958 -25.697 72.859 1.00 28.66 114 PRO J CA 1
ATOM 19326 C C . PRO J 1 134 ? 86.796 -26.405 73.524 1.00 28.74 114 PRO J C 1
ATOM 19327 O O . PRO J 1 134 ? 86.641 -26.295 74.741 1.00 29.88 114 PRO J O 1
ATOM 19331 N N . SER J 1 135 ? 86.034 -27.124 72.712 1.00 29.70 115 SER J N 1
ATOM 19332 C CA . SER J 1 135 ? 84.853 -27.914 73.114 1.00 29.07 115 SER J CA 1
ATOM 19333 C C . SER J 1 135 ? 85.233 -29.395 73.027 1.00 30.35 115 SER J C 1
ATOM 19334 O O . SER J 1 135 ? 85.242 -29.965 71.892 1.00 30.25 115 SER J O 1
ATOM 19337 N N . CYS J 1 136 ? 85.551 -30.010 74.183 1.00 29.76 116 CYS J N 1
ATOM 19338 C CA . CYS J 1 136 ? 86.069 -31.392 74.300 1.00 29.66 116 CYS J CA 1
ATOM 19339 C C . CYS J 1 136 ? 84.888 -32.348 74.446 1.00 28.90 116 CYS J C 1
ATOM 19340 O O . CYS J 1 136 ? 83.777 -31.898 74.838 1.00 27.31 116 CYS J O 1
ATOM 19343 N N . ALA J 1 137 ? 85.088 -33.626 74.093 1.00 29.08 117 ALA J N 1
ATOM 19344 C CA . ALA J 1 137 ? 84.048 -34.649 74.286 1.00 29.40 117 ALA J CA 1
ATOM 19345 C C . ALA J 1 137 ? 83.843 -34.819 75.807 1.00 30.21 117 ALA J C 1
ATOM 19346 O O . ALA J 1 137 ? 84.846 -34.612 76.527 1.00 30.05 117 ALA J O 1
ATOM 19348 N N . SER J 1 138 ? 82.647 -35.243 76.275 1.00 30.26 118 SER J N 1
ATOM 19349 C CA . SER J 1 138 ? 82.332 -35.489 77.704 1.00 31.20 118 SER J CA 1
ATOM 19350 C C . SER J 1 138 ? 82.898 -36.850 78.171 1.00 32.79 118 SER J C 1
ATOM 19351 O O . SER J 1 138 ? 82.497 -37.288 79.274 1.00 34.76 118 SER J O 1
ATOM 19354 N N . ASP J 1 139 ? 83.838 -37.450 77.443 1.00 32.39 119 ASP J N 1
ATOM 19355 C CA . ASP J 1 139 ? 84.512 -38.692 77.899 1.00 33.41 119 ASP J CA 1
ATOM 19356 C C . ASP J 1 139 ? 85.697 -38.306 78.774 1.00 32.19 119 ASP J C 1
ATOM 19357 O O . ASP J 1 139 ? 86.059 -37.140 78.864 1.00 30.32 119 ASP J O 1
ATOM 19362 N N . PRO J 1 140 ? 86.257 -39.270 79.540 1.00 32.88 120 PRO J N 1
ATOM 19363 C CA . PRO J 1 140 ? 87.445 -38.990 80.351 1.00 32.18 120 PRO J CA 1
ATOM 19364 C C . PRO J 1 140 ? 88.565 -38.246 79.612 1.00 32.04 120 PRO J C 1
ATOM 19365 O O . PRO J 1 140 ? 89.169 -37.374 80.227 1.00 32.48 120 PRO J O 1
ATOM 19369 N N . ALA J 1 141 ? 88.870 -38.553 78.352 1.00 30.86 121 ALA J N 1
ATOM 19370 C CA . ALA J 1 141 ? 90.004 -37.899 77.651 1.00 30.36 121 ALA J CA 1
ATOM 19371 C C . ALA J 1 141 ? 89.684 -36.403 77.460 1.00 30.81 121 ALA J C 1
ATOM 19372 O O . ALA J 1 141 ? 90.615 -35.587 77.611 1.00 30.12 121 ALA J O 1
ATOM 19374 N N . GLY J 1 142 ? 88.434 -36.098 77.075 1.00 30.20 122 GLY J N 1
ATOM 19375 C CA . GLY J 1 142 ? 87.974 -34.722 76.853 1.00 30.45 122 GLY J CA 1
ATOM 19376 C C . GLY J 1 142 ? 87.939 -33.954 78.167 1.00 30.80 122 GLY J C 1
ATOM 19377 O O . GLY J 1 142 ? 88.540 -32.877 78.204 1.00 30.83 122 GLY J O 1
ATOM 19378 N N . ILE J 1 143 ? 87.375 -34.535 79.242 1.00 31.20 123 ILE J N 1
ATOM 19379 C CA . ILE J 1 143 ? 87.406 -33.868 80.564 1.00 31.35 123 ILE J CA 1
ATOM 19380 C C . ILE J 1 143 ? 88.874 -33.611 80.924 1.00 31.55 123 ILE J C 1
ATOM 19381 O O . ILE J 1 143 ? 89.178 -32.464 81.239 1.00 31.75 123 ILE J O 1
ATOM 19386 N N . ALA J 1 144 ? 89.792 -34.576 80.803 1.00 31.93 124 ALA J N 1
ATOM 19387 C CA . ALA J 1 144 ? 91.219 -34.336 81.175 1.00 32.06 124 ALA J CA 1
ATOM 19388 C C . ALA J 1 144 ? 91.794 -33.170 80.339 1.00 32.28 124 ALA J C 1
ATOM 19389 O O . ALA J 1 144 ? 92.686 -32.392 80.876 1.00 31.56 124 ALA J O 1
ATOM 19391 N N . TRP J 1 145 ? 91.426 -33.095 79.048 1.00 31.32 125 TRP J N 1
ATOM 19392 C CA . TRP J 1 145 ? 92.087 -32.155 78.110 1.00 31.79 125 TRP J CA 1
ATOM 19393 C C . TRP J 1 145 ? 91.731 -30.710 78.508 1.00 31.29 125 TRP J C 1
ATOM 19394 O O . TRP J 1 145 ? 92.653 -29.854 78.699 1.00 31.76 125 TRP J O 1
ATOM 19405 N N . ILE J 1 146 ? 90.436 -30.437 78.648 1.00 30.63 126 ILE J N 1
ATOM 19406 C CA . ILE J 1 146 ? 89.955 -29.085 79.016 1.00 31.05 126 ILE J CA 1
ATOM 19407 C C . ILE J 1 146 ? 90.465 -28.706 80.411 1.00 32.83 126 ILE J C 1
ATOM 19408 O O . ILE J 1 146 ? 90.877 -27.529 80.587 1.00 31.36 126 ILE J O 1
ATOM 19413 N N . LYS J 1 147 ? 90.537 -29.672 81.344 1.00 34.78 127 LYS J N 1
ATOM 19414 C CA . LYS J 1 147 ? 91.183 -29.428 82.656 1.00 36.66 127 LYS J CA 1
ATOM 19415 C C . LYS J 1 147 ? 92.609 -28.884 82.466 1.00 36.91 127 LYS J C 1
ATOM 19416 O O . LYS J 1 147 ? 92.924 -27.821 83.068 1.00 33.58 127 LYS J O 1
ATOM 19422 N N . LYS J 1 148 ? 93.475 -29.591 81.734 1.00 38.70 128 LYS J N 1
ATOM 19423 C CA . LYS J 1 148 ? 94.849 -29.070 81.598 1.00 40.73 128 LYS J CA 1
ATOM 19424 C C . LYS J 1 148 ? 94.805 -27.713 80.884 1.00 39.79 128 LYS J C 1
ATOM 19425 O O . LYS J 1 148 ? 95.481 -26.754 81.361 1.00 37.35 128 LYS J O 1
ATOM 19431 N N . TRP J 1 149 ? 94.078 -27.612 79.767 1.00 37.70 129 TRP J N 1
ATOM 19432 C CA . TRP J 1 149 ? 94.058 -26.359 78.987 1.00 35.98 129 TRP J CA 1
ATOM 19433 C C . TRP J 1 149 ? 93.582 -25.215 79.883 1.00 36.33 129 TRP J C 1
ATOM 19434 O O . TRP J 1 149 ? 94.303 -24.224 79.936 1.00 35.90 129 TRP J O 1
ATOM 19445 N N . MET J 1 150 ? 92.441 -25.349 80.564 1.00 35.24 130 MET J N 1
ATOM 19446 C CA . MET J 1 150 ? 91.912 -24.252 81.413 1.00 34.85 130 MET J CA 1
ATOM 19447 C C . MET J 1 150 ? 92.963 -23.838 82.442 1.00 36.59 130 MET J C 1
ATOM 19448 O O . MET J 1 150 ? 93.130 -22.625 82.673 1.00 36.40 130 MET J O 1
ATOM 19453 N N . ASN J 1 151 ? 93.623 -24.801 83.075 1.00 38.65 131 ASN J N 1
ATOM 19454 C CA . ASN J 1 151 ? 94.694 -24.468 84.033 1.00 40.53 131 ASN J CA 1
ATOM 19455 C C . ASN J 1 151 ? 95.770 -23.655 83.296 1.00 41.58 131 ASN J C 1
ATOM 19456 O O . ASN J 1 151 ? 96.220 -22.649 83.847 1.00 42.87 131 ASN J O 1
ATOM 19461 N N . LEU J 1 152 ? 96.169 -24.020 82.080 1.00 41.22 132 LEU J N 1
ATOM 19462 C CA . LEU J 1 152 ? 97.329 -23.355 81.452 1.00 41.27 132 LEU J CA 1
ATOM 19463 C C . LEU J 1 152 ? 96.988 -21.916 81.044 1.00 41.67 132 LEU J C 1
ATOM 19464 O O . LEU J 1 152 ? 97.898 -21.066 81.005 1.00 42.08 132 LEU J O 1
ATOM 19469 N N . VAL J 1 153 ? 95.725 -21.639 80.729 1.00 40.21 133 VAL J N 1
ATOM 19470 C CA . VAL J 1 153 ? 95.341 -20.303 80.200 1.00 39.00 133 VAL J CA 1
ATOM 19471 C C . VAL J 1 153 ? 94.605 -19.538 81.306 1.00 39.66 133 VAL J C 1
ATOM 19472 O O . VAL J 1 153 ? 93.992 -18.492 80.969 1.00 38.02 133 VAL J O 1
ATOM 19476 N N . ALA J 1 154 ? 94.662 -19.995 82.570 1.00 39.73 134 ALA J N 1
ATOM 19477 C CA . ALA J 1 154 ? 93.818 -19.443 83.668 1.00 40.21 134 ALA J CA 1
ATOM 19478 C C . ALA J 1 154 ? 94.003 -17.907 83.775 1.00 41.27 134 ALA J C 1
ATOM 19479 O O . ALA J 1 154 ? 93.011 -17.217 84.063 1.00 39.43 134 ALA J O 1
ATOM 19481 N N . LYS J 1 155 ? 95.178 -17.358 83.452 1.00 41.64 135 LYS J N 1
ATOM 19482 C CA . LYS J 1 155 ? 95.412 -15.893 83.580 1.00 44.31 135 LYS J CA 1
ATOM 19483 C C . LYS J 1 155 ? 94.985 -15.155 82.308 1.00 42.95 135 LYS J C 1
ATOM 19484 O O . LYS J 1 155 ? 95.052 -13.970 82.301 1.00 41.54 135 LYS J O 1
ATOM 19490 N N . ASN J 1 156 ? 94.505 -15.848 81.287 1.00 40.91 136 ASN J N 1
ATOM 19491 C CA . ASN J 1 156 ? 93.910 -15.209 80.101 1.00 39.96 136 ASN J CA 1
ATOM 19492 C C . ASN J 1 156 ? 92.792 -16.134 79.677 1.00 39.99 136 ASN J C 1
ATOM 19493 O O . ASN J 1 156 ? 92.880 -16.818 78.670 1.00 40.36 136 ASN J O 1
ATOM 19498 N N . PRO J 1 157 ? 91.763 -16.295 80.525 1.00 39.32 137 PRO J N 1
ATOM 19499 C CA . PRO J 1 157 ? 90.870 -17.441 80.388 1.00 38.32 137 PRO J CA 1
ATOM 19500 C C . PRO J 1 157 ? 89.895 -17.167 79.248 1.00 37.59 137 PRO J C 1
ATOM 19501 O O . PRO J 1 157 ? 89.755 -16.035 78.830 1.00 37.21 137 PRO J O 1
ATOM 19505 N N . PRO J 1 158 ? 89.141 -18.177 78.758 1.00 36.18 138 PRO J N 1
ATOM 19506 C CA . PRO J 1 158 ? 88.090 -17.927 77.772 1.00 34.87 138 PRO J CA 1
ATOM 19507 C C . PRO J 1 158 ? 86.941 -17.173 78.435 1.00 32.70 138 PRO J C 1
ATOM 19508 O O . PRO J 1 158 ? 86.802 -17.370 79.595 1.00 32.77 138 PRO J O 1
ATOM 19512 N N . ASP J 1 159 ? 86.069 -16.535 77.663 1.00 31.20 139 ASP J N 1
ATOM 19513 C CA . ASP J 1 159 ? 84.777 -15.966 78.148 1.00 30.78 139 ASP J CA 1
ATOM 19514 C C . ASP J 1 159 ? 83.793 -17.087 78.517 1.00 29.61 139 ASP J C 1
ATOM 19515 O O . ASP J 1 159 ? 82.903 -16.862 79.314 1.00 29.03 139 ASP J O 1
ATOM 19520 N N . TYR J 1 160 ? 83.846 -18.207 77.815 1.00 29.31 140 TYR J N 1
ATOM 19521 C CA . TYR J 1 160 ? 82.815 -19.274 77.848 1.00 28.82 140 TYR J CA 1
ATOM 19522 C C . TYR J 1 160 ? 83.520 -20.612 77.810 1.00 28.11 140 TYR J C 1
ATOM 19523 O O . TYR J 1 160 ? 84.530 -20.727 77.079 1.00 27.48 140 TYR J O 1
ATOM 19532 N N . LEU J 1 161 ? 83.021 -21.545 78.604 1.00 27.97 141 LEU J N 1
ATOM 19533 C CA . LEU J 1 161 ? 83.538 -22.930 78.619 1.00 27.76 141 LEU J CA 1
ATOM 19534 C C . LEU J 1 161 ? 82.630 -23.730 77.691 1.00 27.70 141 LEU J C 1
ATOM 19535 O O . LEU J 1 161 ? 81.424 -23.757 77.890 1.00 27.25 141 LEU J O 1
ATOM 19540 N N . GLY J 1 162 ? 83.200 -24.201 76.593 1.00 28.51 142 GLY J N 1
ATOM 19541 C CA . GLY J 1 162 ? 82.444 -24.971 75.605 1.00 28.36 142 GLY J CA 1
ATOM 19542 C C . GLY J 1 162 ? 82.453 -26.437 76.005 1.00 27.48 142 GLY J C 1
ATOM 19543 O O . GLY J 1 162 ? 83.520 -26.970 76.274 1.00 28.01 142 GLY J O 1
ATOM 19544 N N . LEU J 1 163 ? 81.298 -27.074 76.019 1.00 27.52 143 LEU J N 1
ATOM 19545 C CA . LEU J 1 163 ? 81.226 -28.526 76.273 1.00 27.66 143 LEU J CA 1
ATOM 19546 C C . LEU J 1 163 ? 80.445 -29.247 75.174 1.00 27.64 143 LEU J C 1
ATOM 19547 O O . LEU J 1 163 ? 79.452 -28.700 74.660 1.00 27.12 143 LEU J O 1
ATOM 19552 N N . HIS J 1 164 ? 80.791 -30.507 74.968 1.00 27.73 144 HIS J N 1
ATOM 19553 C CA . HIS J 1 164 ? 79.915 -31.487 74.279 1.00 27.97 144 HIS J CA 1
ATOM 19554 C C . HIS J 1 164 ? 79.453 -32.521 75.302 1.00 28.17 144 HIS J C 1
ATOM 19555 O O . HIS J 1 164 ? 80.218 -32.794 76.288 1.00 28.39 144 HIS J O 1
ATOM 19562 N N . TRP J 1 165 ? 78.249 -33.038 75.075 1.00 27.34 145 TRP J N 1
ATOM 19563 C CA . TRP J 1 165 ? 77.702 -34.152 75.854 1.00 26.92 145 TRP J CA 1
ATOM 19564 C C . TRP J 1 165 ? 76.788 -34.975 74.966 1.00 26.70 145 TRP J C 1
ATOM 19565 O O . TRP J 1 165 ? 75.865 -34.419 74.362 1.00 26.04 145 TRP J O 1
ATOM 19576 N N . TYR J 1 166 ? 76.989 -36.305 75.031 1.00 27.56 146 TYR J N 1
ATOM 19577 C CA . TYR J 1 166 ? 76.176 -37.338 74.343 1.00 27.22 146 TYR J CA 1
ATOM 19578 C C . TYR J 1 166 ? 76.042 -38.490 75.325 1.00 27.03 146 TYR J C 1
ATOM 19579 O O . TYR J 1 166 ? 77.048 -38.787 75.938 1.00 26.98 146 TYR J O 1
ATOM 19588 N N . GLY J 1 167 ? 74.849 -39.037 75.485 1.00 26.77 147 GLY J N 1
ATOM 19589 C CA . GLY J 1 167 ? 74.563 -40.303 76.184 1.00 26.93 147 GLY J CA 1
ATOM 19590 C C . GLY J 1 167 ? 73.056 -40.420 76.243 1.00 27.08 147 GLY J C 1
ATOM 19591 O O . GLY J 1 167 ? 72.363 -39.648 75.509 1.00 25.89 147 GLY J O 1
ATOM 19592 N N . THR J 1 168 ? 72.544 -41.255 77.144 1.00 27.01 148 THR J N 1
ATOM 19593 C CA . THR J 1 168 ? 71.129 -41.667 77.148 1.00 27.47 148 THR J CA 1
ATOM 19594 C C . THR J 1 168 ? 70.422 -41.155 78.393 1.00 27.93 148 THR J C 1
ATOM 19595 O O . THR J 1 168 ? 69.202 -41.135 78.365 1.00 27.72 148 THR J O 1
ATOM 19599 N N . LYS J 1 169 ? 71.121 -40.787 79.456 1.00 30.09 149 LYS J N 1
ATOM 19600 C CA . LYS J 1 169 ? 70.404 -40.394 80.702 1.00 32.77 149 LYS J CA 1
ATOM 19601 C C . LYS J 1 169 ? 70.492 -38.872 80.964 1.00 32.14 149 LYS J C 1
ATOM 19602 O O . LYS J 1 169 ? 71.594 -38.352 81.224 1.00 31.06 149 LYS J O 1
ATOM 19608 N N . GLY J 1 170 ? 69.336 -38.220 81.031 1.00 31.87 150 GLY J N 1
ATOM 19609 C CA . GLY J 1 170 ? 69.252 -36.749 81.179 1.00 32.43 150 GLY J CA 1
ATOM 19610 C C . GLY J 1 170 ? 69.796 -36.315 82.542 1.00 32.35 150 GLY J C 1
ATOM 19611 O O . GLY J 1 170 ? 70.536 -35.290 82.580 1.00 31.83 150 GLY J O 1
ATOM 19612 N N . ASP J 1 171 ? 69.585 -37.131 83.595 1.00 31.90 151 ASP J N 1
ATOM 19613 C CA . ASP J 1 171 ? 70.137 -36.840 84.942 1.00 32.61 151 ASP J CA 1
ATOM 19614 C C . ASP J 1 171 ? 71.662 -36.814 84.863 1.00 31.98 151 ASP J C 1
ATOM 19615 O O . ASP J 1 171 ? 72.293 -36.078 85.683 1.00 32.24 151 ASP J O 1
ATOM 19620 N N . GLU J 1 172 ? 72.231 -37.598 83.959 1.00 31.42 152 GLU J N 1
ATOM 19621 C CA . GLU J 1 172 ? 73.692 -37.706 83.816 1.00 32.30 152 GLU J CA 1
ATOM 19622 C C . GLU J 1 172 ? 74.176 -36.436 83.110 1.00 30.94 152 GLU J C 1
ATOM 19623 O O . GLU J 1 172 ? 75.293 -35.945 83.390 1.00 30.68 152 GLU J O 1
ATOM 19629 N N . MET J 1 173 ? 73.410 -35.920 82.161 1.00 29.75 153 MET J N 1
ATOM 19630 C CA . MET J 1 173 ? 73.884 -34.680 81.485 1.00 28.95 153 MET J CA 1
ATOM 19631 C C . MET J 1 173 ? 73.836 -33.530 82.516 1.00 29.05 153 MET J C 1
ATOM 19632 O O . MET J 1 173 ? 74.852 -32.830 82.644 1.00 29.71 153 MET J O 1
ATOM 19637 N N . ILE J 1 174 ? 72.766 -33.424 83.304 1.00 28.96 154 ILE J N 1
ATOM 19638 C CA . ILE J 1 174 ? 72.682 -32.385 84.392 1.00 29.67 154 ILE J CA 1
ATOM 19639 C C . ILE J 1 174 ? 73.850 -32.560 85.357 1.00 30.57 154 ILE J C 1
ATOM 19640 O O . ILE J 1 174 ? 74.497 -31.591 85.718 1.00 30.61 154 ILE J O 1
ATOM 19645 N N . ARG J 1 175 ? 74.126 -33.780 85.773 1.00 31.82 155 ARG J N 1
ATOM 19646 C CA . ARG J 1 175 ? 75.220 -34.066 86.727 1.00 33.27 155 ARG J CA 1
ATOM 19647 C C . ARG J 1 175 ? 76.517 -33.572 86.096 1.00 31.50 155 ARG J C 1
ATOM 19648 O O . ARG J 1 175 ? 77.353 -32.916 86.814 1.00 31.38 155 ARG J O 1
ATOM 19656 N N . TYR J 1 176 ? 76.690 -33.821 84.791 1.00 29.97 156 TYR J N 1
ATOM 19657 C CA . TYR J 1 176 ? 77.948 -33.484 84.107 1.00 29.44 156 TYR J CA 1
ATOM 19658 C C . TYR J 1 176 ? 78.095 -31.943 84.065 1.00 28.83 156 TYR J C 1
ATOM 19659 O O . TYR J 1 176 ? 79.159 -31.417 84.368 1.00 27.33 156 TYR J O 1
ATOM 19668 N N . LEU J 1 177 ? 77.031 -31.237 83.694 1.00 28.80 157 LEU J N 1
ATOM 19669 C CA . LEU J 1 177 ? 77.021 -29.736 83.614 1.00 28.69 157 LEU J CA 1
ATOM 19670 C C . LEU J 1 177 ? 77.276 -29.122 84.995 1.00 29.58 157 LEU J C 1
ATOM 19671 O O . LEU J 1 177 ? 78.207 -28.289 85.119 1.00 30.21 157 LEU J O 1
ATOM 19676 N N . GLU J 1 178 ? 76.562 -29.561 86.024 1.00 31.30 158 GLU J N 1
ATOM 19677 C CA . GLU J 1 178 ? 76.866 -29.138 87.432 1.00 32.60 158 GLU J CA 1
ATOM 19678 C C . GLU J 1 178 ? 78.337 -29.409 87.766 1.00 32.04 158 GLU J C 1
ATOM 19679 O O . GLU J 1 178 ? 79.007 -28.499 88.264 1.00 31.08 158 GLU J O 1
ATOM 19685 N N . SER J 1 179 ? 78.879 -30.561 87.403 1.00 32.12 159 SER J N 1
ATOM 19686 C CA . SER J 1 179 ? 80.258 -30.911 87.786 1.00 32.66 159 SER J CA 1
ATOM 19687 C C . SER J 1 179 ? 81.215 -29.943 87.114 1.00 32.53 159 SER J C 1
ATOM 19688 O O . SER J 1 179 ? 82.175 -29.466 87.758 1.00 31.75 159 SER J O 1
ATOM 19691 N N . MET J 1 180 ? 80.982 -29.660 85.836 1.00 33.16 160 MET J N 1
ATOM 19692 C CA . MET J 1 180 ? 81.923 -28.799 85.071 1.00 32.88 160 MET J CA 1
ATOM 19693 C C . MET J 1 180 ? 81.813 -27.351 85.560 1.00 32.37 160 MET J C 1
ATOM 19694 O O . MET J 1 180 ? 82.850 -26.654 85.609 1.00 31.88 160 MET J O 1
ATOM 19699 N N . HIS J 1 181 ? 80.621 -26.901 85.949 1.00 32.46 161 HIS J N 1
ATOM 19700 C CA . HIS J 1 181 ? 80.399 -25.518 86.482 1.00 32.21 161 HIS J CA 1
ATOM 19701 C C . HIS J 1 181 ? 81.180 -25.320 87.801 1.00 33.59 161 HIS J C 1
ATOM 19702 O O . HIS J 1 181 ? 81.747 -24.229 88.024 1.00 33.63 161 HIS J O 1
ATOM 19709 N N . LYS J 1 182 ? 81.256 -26.363 88.632 1.00 34.71 162 LYS J N 1
ATOM 19710 C CA . LYS J 1 182 ? 82.028 -26.374 89.898 1.00 36.21 162 LYS J CA 1
ATOM 19711 C C . LYS J 1 182 ? 83.527 -26.415 89.579 1.00 36.28 162 LYS J C 1
ATOM 19712 O O . LYS J 1 182 ? 84.241 -25.566 90.077 1.00 37.90 162 LYS J O 1
ATOM 19718 N N . GLU J 1 183 ? 83.972 -27.272 88.675 1.00 36.63 163 GLU J N 1
ATOM 19719 C CA . GLU J 1 183 ? 85.416 -27.407 88.347 1.00 37.94 163 GLU J CA 1
ATOM 19720 C C . GLU J 1 183 ? 85.881 -26.115 87.661 1.00 37.33 163 GLU J C 1
ATOM 19721 O O . GLU J 1 183 ? 87.060 -25.804 87.776 1.00 37.78 163 GLU J O 1
ATOM 19727 N N . HIS J 1 184 ? 85.022 -25.428 86.903 1.00 36.60 164 HIS J N 1
ATOM 19728 C CA . HIS J 1 184 ? 85.401 -24.193 86.153 1.00 37.69 164 HIS J CA 1
ATOM 19729 C C . HIS J 1 184 ? 84.316 -23.153 86.391 1.00 37.15 164 HIS J C 1
ATOM 19730 O O . HIS J 1 184 ? 83.440 -22.954 85.542 1.00 35.53 164 HIS J O 1
ATOM 19737 N N . PRO J 1 185 ? 84.367 -22.508 87.586 1.00 36.72 165 PRO J N 1
ATOM 19738 C CA . PRO J 1 185 ? 83.295 -21.629 88.071 1.00 37.25 165 PRO J CA 1
ATOM 19739 C C . PRO J 1 185 ? 83.302 -20.205 87.482 1.00 37.19 165 PRO J C 1
ATOM 19740 O O . PRO J 1 185 ? 82.314 -19.527 87.571 1.00 36.52 165 PRO J O 1
ATOM 19744 N N . HIS J 1 186 ? 84.409 -19.804 86.870 1.00 38.51 166 HIS J N 1
ATOM 19745 C CA . HIS J 1 186 ? 84.686 -18.397 86.466 1.00 39.88 166 HIS J CA 1
ATOM 19746 C C . HIS J 1 186 ? 84.068 -18.031 85.105 1.00 38.75 166 HIS J C 1
ATOM 19747 O O . HIS J 1 186 ? 84.249 -16.895 84.749 1.00 37.48 166 HIS J O 1
ATOM 19754 N N . GLN J 1 187 ? 83.393 -18.912 84.351 1.00 36.89 167 GLN J N 1
ATOM 19755 C CA . GLN J 1 187 ? 82.801 -18.480 83.034 1.00 36.21 167 GLN J CA 1
ATOM 19756 C C . GLN J 1 187 ? 81.502 -19.229 82.752 1.00 33.58 167 GLN J C 1
ATOM 19757 O O . GLN J 1 187 ? 81.289 -20.325 83.235 1.00 32.84 167 GLN J O 1
ATOM 19763 N N . PRO J 1 188 ? 80.526 -18.656 82.034 1.00 31.27 168 PRO J N 1
ATOM 19764 C CA . PRO J 1 188 ? 79.320 -19.402 81.734 1.00 30.90 168 PRO J CA 1
ATOM 19765 C C . PRO J 1 188 ? 79.695 -20.538 80.771 1.00 30.00 168 PRO J C 1
ATOM 19766 O O . PRO J 1 188 ? 80.781 -20.541 80.185 1.00 29.58 168 PRO J O 1
ATOM 19770 N N . ILE J 1 189 ? 78.793 -21.503 80.685 1.00 29.69 169 ILE J N 1
ATOM 19771 C CA . ILE J 1 189 ? 78.922 -22.707 79.815 1.00 28.87 169 ILE J CA 1
ATOM 19772 C C . ILE J 1 189 ? 78.177 -22.480 78.504 1.00 27.31 169 ILE J C 1
ATOM 19773 O O . ILE J 1 189 ? 76.994 -22.143 78.550 1.00 26.82 169 ILE J O 1
ATOM 19778 N N . ILE J 1 190 ? 78.815 -22.847 77.391 1.00 26.42 170 ILE J N 1
ATOM 19779 C CA . ILE J 1 190 ? 78.125 -23.119 76.102 1.00 26.04 170 ILE J CA 1
ATOM 19780 C C . ILE J 1 190 ? 78.226 -24.632 75.827 1.00 25.63 170 ILE J C 1
ATOM 19781 O O . ILE J 1 190 ? 79.365 -25.160 75.718 1.00 25.19 170 ILE J O 1
ATOM 19786 N N . VAL J 1 191 ? 77.072 -25.298 75.789 1.00 25.35 171 VAL J N 1
ATOM 19787 C CA . VAL J 1 191 ? 76.965 -26.703 75.288 1.00 25.65 171 VAL J CA 1
ATOM 19788 C C . VAL J 1 191 ? 76.919 -26.597 73.763 1.00 24.35 171 VAL J C 1
ATOM 19789 O O . VAL J 1 191 ? 75.842 -26.473 73.216 1.00 24.33 171 VAL J O 1
ATOM 19793 N N . SER J 1 192 ? 78.079 -26.646 73.134 1.00 24.34 172 SER J N 1
ATOM 19794 C CA . SER J 1 192 ? 78.252 -26.448 71.669 1.00 24.84 172 SER J CA 1
ATOM 19795 C C . SER J 1 192 ? 77.837 -27.650 70.814 1.00 25.70 172 SER J C 1
ATOM 19796 O O . SER J 1 192 ? 77.616 -27.436 69.577 1.00 26.20 172 SER J O 1
ATOM 19799 N N . GLU J 1 193 ? 77.746 -28.855 71.393 1.00 26.60 173 GLU J N 1
ATOM 19800 C CA . GLU J 1 193 ? 76.957 -29.983 70.838 1.00 26.64 173 GLU J CA 1
ATOM 19801 C C . GLU J 1 193 ? 76.402 -30.844 71.985 1.00 27.11 173 GLU J C 1
ATOM 19802 O O . GLU J 1 193 ? 77.146 -31.132 72.955 1.00 28.47 173 GLU J O 1
ATOM 19808 N N . TRP J 1 194 ? 75.180 -31.330 71.816 1.00 26.38 174 TRP J N 1
ATOM 19809 C CA . TRP J 1 194 ? 74.607 -32.381 72.666 1.00 26.27 174 TRP J CA 1
ATOM 19810 C C . TRP J 1 194 ? 73.461 -33.086 71.940 1.00 27.11 174 TRP J C 1
ATOM 19811 O O . TRP J 1 194 ? 72.743 -32.457 71.061 1.00 26.17 174 TRP J O 1
ATOM 19822 N N . ALA J 1 195 ? 73.239 -34.346 72.348 1.00 27.09 175 ALA J N 1
ATOM 19823 C CA . ALA J 1 195 ? 72.117 -35.145 71.829 1.00 27.79 175 ALA J CA 1
ATOM 19824 C C . ALA J 1 195 ? 71.934 -36.381 72.726 1.00 27.96 175 ALA J C 1
ATOM 19825 O O . ALA J 1 195 ? 72.950 -36.819 73.307 1.00 27.76 175 ALA J O 1
ATOM 19827 N N . SER J 1 196 ? 70.698 -36.884 72.820 1.00 28.81 176 SER J N 1
ATOM 19828 C CA . SER J 1 196 ? 70.419 -38.282 73.255 1.00 29.51 176 SER J CA 1
ATOM 19829 C C . SER J 1 196 ? 71.021 -39.224 72.212 1.00 30.40 176 SER J C 1
ATOM 19830 O O . SER J 1 196 ? 70.747 -39.020 71.008 1.00 30.41 176 SER J O 1
ATOM 19833 N N . THR J 1 197 ? 71.768 -40.244 72.642 1.00 31.55 177 THR J N 1
ATOM 19834 C CA . THR J 1 197 ? 72.206 -41.364 71.760 1.00 30.89 177 THR J CA 1
ATOM 19835 C C . THR J 1 197 ? 71.299 -42.593 71.950 1.00 31.48 177 THR J C 1
ATOM 19836 O O . THR J 1 197 ? 71.595 -43.605 71.357 1.00 30.89 177 THR J O 1
ATOM 19840 N N . SER J 1 198 ? 70.204 -42.495 72.704 1.00 31.98 178 SER J N 1
ATOM 19841 C CA . SER J 1 198 ? 69.173 -43.545 72.849 1.00 32.72 178 SER J CA 1
ATOM 19842 C C . SER J 1 198 ? 68.623 -43.953 71.477 1.00 31.38 178 SER J C 1
ATOM 19843 O O . SER J 1 198 ? 68.422 -43.093 70.648 1.00 30.25 178 SER J O 1
ATOM 19846 N N . ARG J 1 199 ? 68.423 -45.248 71.231 1.00 30.58 179 ARG J N 1
ATOM 19847 C CA . ARG J 1 199 ? 67.750 -45.725 69.992 1.00 30.78 179 ARG J CA 1
ATOM 19848 C C . ARG J 1 199 ? 66.238 -45.777 70.246 1.00 30.00 179 ARG J C 1
ATOM 19849 O O . ARG J 1 199 ? 65.469 -46.105 69.306 1.00 30.49 179 ARG J O 1
ATOM 19857 N N . SER J 1 200 ? 65.800 -45.527 71.473 1.00 28.87 180 SER J N 1
ATOM 19858 C CA . SER J 1 200 ? 64.375 -45.380 71.815 1.00 29.20 180 SER J CA 1
ATOM 19859 C C . SER J 1 200 ? 63.937 -43.921 71.640 1.00 29.79 180 SER J C 1
ATOM 19860 O O . SER J 1 200 ? 64.486 -43.077 72.387 1.00 28.11 180 SER J O 1
ATOM 19863 N N . TYR J 1 201 ? 62.970 -43.657 70.737 1.00 30.00 181 TYR J N 1
ATOM 19864 C CA . TYR J 1 201 ? 62.481 -42.291 70.431 1.00 30.55 181 TYR J CA 1
ATOM 19865 C C . TYR J 1 201 ? 61.888 -41.679 71.697 1.00 30.74 181 TYR J C 1
ATOM 19866 O O . TYR J 1 201 ? 62.228 -40.532 71.996 1.00 31.11 181 TYR J O 1
ATOM 19875 N N . PRO J 1 202 ? 60.973 -42.340 72.443 1.00 31.42 182 PRO J N 1
ATOM 19876 C CA . PRO J 1 202 ? 60.369 -41.685 73.609 1.00 31.21 182 PRO J CA 1
ATOM 19877 C C . PRO J 1 202 ? 61.471 -41.174 74.564 1.00 31.05 182 PRO J C 1
ATOM 19878 O O . PRO J 1 202 ? 61.351 -40.084 75.106 1.00 30.86 182 PRO J O 1
ATOM 19882 N N . ASP J 1 203 ? 62.564 -41.926 74.687 1.00 30.66 183 ASP J N 1
ATOM 19883 C CA . ASP J 1 203 ? 63.738 -41.568 75.528 1.00 30.25 183 ASP J CA 1
ATOM 19884 C C . ASP J 1 203 ? 64.583 -40.450 74.903 1.00 29.07 183 ASP J C 1
ATOM 19885 O O . ASP J 1 203 ? 65.245 -39.742 75.667 1.00 28.40 183 ASP J O 1
ATOM 19890 N N . VAL J 1 204 ? 64.652 -40.346 73.585 1.00 28.00 184 VAL J N 1
ATOM 19891 C CA . VAL J 1 204 ? 65.361 -39.202 72.941 1.00 27.56 184 VAL J CA 1
ATOM 19892 C C . VAL J 1 204 ? 64.592 -37.923 73.292 1.00 27.93 184 VAL J C 1
ATOM 19893 O O . VAL J 1 204 ? 65.231 -36.983 73.717 1.00 27.96 184 VAL J O 1
ATOM 19897 N N . LEU J 1 205 ? 63.286 -37.917 73.039 1.00 27.98 185 LEU J N 1
ATOM 19898 C CA . LEU J 1 205 ? 62.378 -36.788 73.250 1.00 28.18 185 LEU J CA 1
ATOM 19899 C C . LEU J 1 205 ? 62.367 -36.419 74.739 1.00 28.18 185 LEU J C 1
ATOM 19900 O O . LEU J 1 205 ? 62.458 -35.203 75.038 1.00 27.38 185 LEU J O 1
ATOM 19905 N N . GLY J 1 206 ? 62.283 -37.431 75.628 1.00 27.56 186 GLY J N 1
ATOM 19906 C CA . GLY J 1 206 ? 62.332 -37.267 77.084 1.00 27.92 186 GLY J CA 1
ATOM 19907 C C . GLY J 1 206 ? 63.611 -36.572 77.508 1.00 27.62 186 GLY J C 1
ATOM 19908 O O . GLY J 1 206 ? 63.515 -35.562 78.213 1.00 28.11 186 GLY J O 1
ATOM 19909 N N . LEU J 1 207 ? 64.787 -37.059 77.130 1.00 27.22 187 LEU J N 1
ATOM 19910 C CA . LEU J 1 207 ? 66.066 -36.411 77.554 1.00 27.56 187 LEU J CA 1
ATOM 19911 C C . LEU J 1 207 ? 66.105 -34.992 76.921 1.00 28.09 187 LEU J C 1
ATOM 19912 O O . LEU J 1 207 ? 66.495 -33.999 77.618 1.00 27.02 187 LEU J O 1
ATOM 19917 N N . THR J 1 208 ? 65.671 -34.847 75.649 1.00 28.32 188 THR J N 1
ATOM 19918 C CA . THR J 1 208 ? 65.798 -33.544 74.917 1.00 28.27 188 THR J CA 1
ATOM 19919 C C . THR J 1 208 ? 64.949 -32.480 75.641 1.00 28.00 188 THR J C 1
ATOM 19920 O O . THR J 1 208 ? 65.469 -31.349 75.926 1.00 28.83 188 THR J O 1
ATOM 19924 N N . VAL J 1 209 ? 63.705 -32.821 75.937 1.00 27.94 189 VAL J N 1
ATOM 19925 C CA . VAL J 1 209 ? 62.729 -31.989 76.682 1.00 28.24 189 VAL J CA 1
ATOM 19926 C C . VAL J 1 209 ? 63.267 -31.669 78.098 1.00 28.38 189 VAL J C 1
ATOM 19927 O O . VAL J 1 209 ? 63.379 -30.469 78.466 1.00 26.49 189 VAL J O 1
ATOM 19931 N N . GLN J 1 210 ? 63.728 -32.682 78.831 1.00 28.87 190 GLN J N 1
ATOM 19932 C CA . GLN J 1 210 ? 64.255 -32.457 80.204 1.00 29.37 190 GLN J CA 1
ATOM 19933 C C . GLN J 1 210 ? 65.392 -31.428 80.114 1.00 28.91 190 GLN J C 1
ATOM 19934 O O . GLN J 1 210 ? 65.360 -30.472 80.897 1.00 27.84 190 GLN J O 1
ATOM 19940 N N . LEU J 1 211 ? 66.372 -31.632 79.225 1.00 27.92 191 LEU J N 1
ATOM 19941 C CA . LEU J 1 211 ? 67.621 -30.830 79.297 1.00 27.92 191 LEU J CA 1
ATOM 19942 C C . LEU J 1 211 ? 67.403 -29.418 78.724 1.00 27.67 191 LEU J C 1
ATOM 19943 O O . LEU J 1 211 ? 68.054 -28.485 79.209 1.00 27.16 191 LEU J O 1
ATOM 19948 N N . ALA J 1 212 ? 66.509 -29.252 77.749 1.00 28.15 192 ALA J N 1
ATOM 19949 C CA . ALA J 1 212 ? 66.206 -27.922 77.173 1.00 27.98 192 ALA J CA 1
ATOM 19950 C C . ALA J 1 212 ? 65.577 -27.106 78.292 1.00 28.41 192 ALA J C 1
ATOM 19951 O O . ALA J 1 212 ? 66.074 -25.969 78.518 1.00 29.94 192 ALA J O 1
ATOM 19953 N N . ASN J 1 213 ? 64.542 -27.639 78.966 1.00 27.85 193 ASN J N 1
ATOM 19954 C CA . ASN J 1 213 ? 63.866 -26.931 80.077 1.00 28.06 193 ASN J CA 1
ATOM 19955 C C . ASN J 1 213 ? 64.840 -26.711 81.240 1.00 28.37 193 ASN J C 1
ATOM 19956 O O . ASN J 1 213 ? 64.885 -25.566 81.766 1.00 27.89 193 ASN J O 1
ATOM 19961 N N . TRP J 1 214 ? 65.673 -27.685 81.578 1.00 27.69 194 TRP J N 1
ATOM 19962 C CA . TRP J 1 214 ? 66.663 -27.460 82.661 1.00 27.96 194 TRP J CA 1
ATOM 19963 C C . TRP J 1 214 ? 67.650 -26.313 82.328 1.00 27.71 194 TRP J C 1
ATOM 19964 O O . TRP J 1 214 ? 67.863 -25.410 83.203 1.00 27.28 194 TRP J O 1
ATOM 19975 N N . MET J 1 215 ? 68.265 -26.321 81.138 1.00 26.96 195 MET J N 1
ATOM 19976 C CA . MET J 1 215 ? 69.325 -25.366 80.740 1.00 26.84 195 MET J CA 1
ATOM 19977 C C . MET J 1 215 ? 68.699 -23.945 80.518 1.00 27.01 195 MET J C 1
ATOM 19978 O O . MET J 1 215 ? 69.358 -22.972 80.815 1.00 27.50 195 MET J O 1
ATOM 19983 N N . ASP J 1 216 ? 67.431 -23.854 80.112 1.00 26.96 196 ASP J N 1
ATOM 19984 C CA . ASP J 1 216 ? 66.663 -22.605 79.954 1.00 27.00 196 ASP J CA 1
ATOM 19985 C C . ASP J 1 216 ? 66.489 -21.945 81.335 1.00 28.34 196 ASP J C 1
ATOM 19986 O O . ASP J 1 216 ? 66.456 -20.720 81.348 1.00 27.70 196 ASP J O 1
ATOM 19991 N N . SER J 1 217 ? 66.323 -22.727 82.422 1.00 29.71 197 SER J N 1
ATOM 19992 C CA . SER J 1 217 ? 66.107 -22.280 83.839 1.00 30.69 197 SER J CA 1
ATOM 19993 C C . SER J 1 217 ? 67.440 -21.988 84.529 1.00 31.46 197 SER J C 1
ATOM 19994 O O . SER J 1 217 ? 67.399 -21.474 85.661 1.00 33.55 197 SER J O 1
ATOM 19997 N N . THR J 1 218 ? 68.571 -22.358 83.924 1.00 31.48 198 THR J N 1
ATOM 19998 C CA . THR J 1 218 ? 69.935 -22.299 84.521 1.00 30.97 198 THR J CA 1
ATOM 19999 C C . THR J 1 218 ? 70.692 -21.101 83.955 1.00 30.81 198 THR J C 1
ATOM 20000 O O . THR J 1 218 ? 71.163 -21.146 82.809 1.00 30.60 198 THR J O 1
ATOM 20004 N N . PRO J 1 219 ? 70.909 -20.035 84.771 1.00 29.99 199 PRO J N 1
ATOM 20005 C CA . PRO J 1 219 ? 71.511 -18.814 84.247 1.00 29.92 199 PRO J CA 1
ATOM 20006 C C . PRO J 1 219 ? 72.974 -18.995 83.788 1.00 29.49 199 PRO J C 1
ATOM 20007 O O . PRO J 1 219 ? 73.370 -18.294 82.861 1.00 28.58 199 PRO J O 1
ATOM 20011 N N . TRP J 1 220 ? 73.765 -19.880 84.432 1.00 28.75 200 TRP J N 1
ATOM 20012 C CA . TRP J 1 220 ? 75.184 -20.078 84.028 1.00 27.87 200 TRP J CA 1
ATOM 20013 C C . TRP J 1 220 ? 75.250 -20.959 82.762 1.00 26.64 200 TRP J C 1
ATOM 20014 O O . TRP J 1 220 ? 76.372 -21.149 82.250 1.00 25.66 200 TRP J O 1
ATOM 20025 N N . VAL J 1 221 ? 74.120 -21.386 82.208 1.00 26.39 201 VAL J N 1
ATOM 20026 C CA . VAL J 1 221 ? 74.169 -21.972 80.808 1.00 26.72 201 VAL J CA 1
ATOM 20027 C C . VAL J 1 221 ? 73.715 -20.891 79.853 1.00 26.54 201 VAL J C 1
ATOM 20028 O O . VAL J 1 221 ? 72.495 -20.525 79.849 1.00 26.64 201 VAL J O 1
ATOM 20032 N N . ALA J 1 222 ? 74.679 -20.417 79.079 1.00 27.05 202 ALA J N 1
ATOM 20033 C CA . ALA J 1 222 ? 74.513 -19.255 78.174 1.00 27.69 202 ALA J CA 1
ATOM 20034 C C . ALA J 1 222 ? 73.751 -19.673 76.896 1.00 27.61 202 ALA J C 1
ATOM 20035 O O . ALA J 1 222 ? 72.732 -19.040 76.563 1.00 27.26 202 ALA J O 1
ATOM 20037 N N . GLU J 1 223 ? 74.158 -20.777 76.248 1.00 26.95 203 GLU J N 1
ATOM 20038 C CA . GLU J 1 223 ? 73.407 -21.367 75.108 1.00 26.63 203 GLU J CA 1
ATOM 20039 C C . GLU J 1 223 ? 73.782 -22.850 74.942 1.00 26.05 203 GLU J C 1
ATOM 20040 O O . GLU J 1 223 ? 74.821 -23.322 75.488 1.00 26.53 203 GLU J O 1
ATOM 20046 N N . TYR J 1 224 ? 72.916 -23.575 74.265 1.00 25.35 204 TYR J N 1
ATOM 20047 C CA . TYR J 1 224 ? 73.067 -25.033 74.027 1.00 25.06 204 TYR J CA 1
ATOM 20048 C C . TYR J 1 224 ? 72.589 -25.349 72.604 1.00 25.32 204 TYR J C 1
ATOM 20049 O O . TYR J 1 224 ? 71.658 -24.685 72.088 1.00 25.75 204 TYR J O 1
ATOM 20058 N N . ALA J 1 225 ? 73.221 -26.362 71.991 1.00 25.58 205 ALA J N 1
ATOM 20059 C CA . ALA J 1 225 ? 73.292 -26.612 70.530 1.00 25.54 205 ALA J CA 1
ATOM 20060 C C . ALA J 1 225 ? 73.022 -28.115 70.274 1.00 25.77 205 ALA J C 1
ATOM 20061 O O . ALA J 1 225 ? 73.974 -28.916 70.406 1.00 26.02 205 ALA J O 1
ATOM 20063 N N . LEU J 1 226 ? 71.747 -28.431 70.071 1.00 25.80 206 LEU J N 1
ATOM 20064 C CA . LEU J 1 226 ? 71.196 -29.769 69.779 1.00 26.94 206 LEU J CA 1
ATOM 20065 C C . LEU J 1 226 ? 71.696 -30.268 68.414 1.00 27.95 206 LEU J C 1
ATOM 20066 O O . LEU J 1 226 ? 71.480 -29.582 67.420 1.00 26.78 206 LEU J O 1
ATOM 20071 N N . PHE J 1 227 ? 72.326 -31.443 68.406 1.00 28.84 207 PHE J N 1
ATOM 20072 C CA . PHE J 1 227 ? 72.965 -32.065 67.228 1.00 29.51 207 PHE J CA 1
ATOM 20073 C C . PHE J 1 227 ? 71.936 -32.935 66.481 1.00 29.51 207 PHE J C 1
ATOM 20074 O O . PHE J 1 227 ? 71.082 -33.558 67.159 1.00 29.04 207 PHE J O 1
ATOM 20082 N N . GLY J 1 228 ? 72.082 -32.995 65.147 1.00 29.23 208 GLY J N 1
ATOM 20083 C CA . GLY J 1 228 ? 71.421 -33.928 64.208 1.00 29.20 208 GLY J CA 1
ATOM 20084 C C . GLY J 1 228 ? 70.696 -33.262 63.044 1.00 29.71 208 GLY J C 1
ATOM 20085 O O . GLY J 1 228 ? 69.880 -33.960 62.413 1.00 29.50 208 GLY J O 1
ATOM 20086 N N . CYS J 1 229 ? 70.849 -31.940 62.805 1.00 29.98 209 CYS J N 1
ATOM 20087 C CA . CYS J 1 229 ? 70.127 -31.232 61.711 1.00 29.87 209 CYS J CA 1
ATOM 20088 C C . CYS J 1 229 ? 70.956 -31.394 60.444 1.00 30.32 209 CYS J C 1
ATOM 20089 O O . CYS J 1 229 ? 71.590 -30.448 59.999 1.00 32.30 209 CYS J O 1
ATOM 20092 N N . MET J 1 230 ? 70.878 -32.564 59.852 1.00 31.42 210 MET J N 1
ATOM 20093 C CA . MET J 1 230 ? 71.602 -32.958 58.617 1.00 30.97 210 MET J CA 1
ATOM 20094 C C . MET J 1 230 ? 70.948 -34.228 58.056 1.00 31.35 210 MET J C 1
ATOM 20095 O O . MET J 1 230 ? 70.213 -34.977 58.808 1.00 29.35 210 MET J O 1
ATOM 20100 N N . ARG J 1 231 ? 71.127 -34.442 56.754 1.00 32.15 211 ARG J N 1
ATOM 20101 C CA . ARG J 1 231 ? 70.322 -35.439 56.038 1.00 33.15 211 ARG J CA 1
ATOM 20102 C C . ARG J 1 231 ? 70.831 -36.850 56.353 1.00 33.24 211 ARG J C 1
ATOM 20103 O O . ARG J 1 231 ? 70.024 -37.776 56.384 1.00 32.43 211 ARG J O 1
ATOM 20111 N N . GLN J 1 232 ? 72.133 -36.983 56.554 1.00 34.62 212 GLN J N 1
ATOM 20112 C CA . GLN J 1 232 ? 72.831 -38.276 56.758 1.00 36.54 212 GLN J CA 1
ATOM 20113 C C . GLN J 1 232 ? 73.279 -38.394 58.206 1.00 35.45 212 GLN J C 1
ATOM 20114 O O . GLN J 1 232 ? 73.610 -37.358 58.786 1.00 35.44 212 GLN J O 1
ATOM 20120 N N . MET J 1 233 ? 73.309 -39.618 58.760 1.00 33.57 213 MET J N 1
ATOM 20121 C CA . MET J 1 233 ? 73.909 -39.926 60.078 1.00 32.29 213 MET J CA 1
ATOM 20122 C C . MET J 1 233 ? 75.364 -39.488 59.995 1.00 31.98 213 MET J C 1
ATOM 20123 O O . MET J 1 233 ? 76.074 -39.823 58.988 1.00 31.54 213 MET J O 1
ATOM 20128 N N . ALA J 1 234 ? 75.797 -38.753 60.996 1.00 33.42 214 ALA J N 1
ATOM 20129 C CA . ALA J 1 234 ? 77.158 -38.179 61.055 1.00 34.89 214 ALA J CA 1
ATOM 20130 C C . ALA J 1 234 ? 78.115 -39.342 61.240 1.00 35.39 214 ALA J C 1
ATOM 20131 O O . ALA J 1 234 ? 79.211 -39.307 60.649 1.00 36.08 214 ALA J O 1
ATOM 20133 N N . ASP J 1 235 ? 77.700 -40.325 62.030 1.00 35.13 215 ASP J N 1
ATOM 20134 C CA . ASP J 1 235 ? 78.581 -41.451 62.398 1.00 35.80 215 ASP J CA 1
ATOM 20135 C C . ASP J 1 235 ? 77.679 -42.557 62.962 1.00 36.12 215 ASP J C 1
ATOM 20136 O O . ASP J 1 235 ? 76.423 -42.433 62.881 1.00 34.75 215 ASP J O 1
ATOM 20141 N N . ASP J 1 236 ? 78.285 -43.639 63.444 1.00 36.96 216 ASP J N 1
ATOM 20142 C CA . ASP J 1 236 ? 77.511 -44.713 64.103 1.00 38.54 216 ASP J CA 1
ATOM 20143 C C . ASP J 1 236 ? 77.245 -44.351 65.584 1.00 37.09 216 ASP J C 1
ATOM 20144 O O . ASP J 1 236 ? 76.454 -45.070 66.196 1.00 36.13 216 ASP J O 1
ATOM 20149 N N . PHE J 1 237 ? 77.865 -43.337 66.194 1.00 36.32 217 PHE J N 1
ATOM 20150 C CA . PHE J 1 237 ? 77.656 -43.103 67.656 1.00 37.54 217 PHE J CA 1
ATOM 20151 C C . PHE J 1 237 ? 76.298 -42.440 67.835 1.00 34.84 217 PHE J C 1
ATOM 20152 O O . PHE J 1 237 ? 75.535 -42.791 68.748 1.00 33.96 217 PHE J O 1
ATOM 20160 N N . VAL J 1 238 ? 75.956 -41.519 66.945 1.00 31.64 218 VAL J N 1
ATOM 20161 C CA . VAL J 1 238 ? 74.707 -40.733 67.087 1.00 30.70 218 VAL J CA 1
ATOM 20162 C C . VAL J 1 238 ? 73.530 -41.621 66.714 1.00 29.73 218 VAL J C 1
ATOM 20163 O O . VAL J 1 238 ? 73.740 -42.640 66.045 1.00 31.16 218 VAL J O 1
ATOM 20167 N N . SER J 1 239 ? 72.361 -41.270 67.220 1.00 28.75 219 SER J N 1
ATOM 20168 C CA . SER J 1 239 ? 71.097 -42.009 67.099 1.00 29.01 219 SER J CA 1
ATOM 20169 C C . SER J 1 239 ? 70.273 -41.531 65.917 1.00 29.20 219 SER J C 1
ATOM 20170 O O . SER J 1 239 ? 69.892 -40.343 65.820 1.00 28.23 219 SER J O 1
ATOM 20173 N N . PRO J 1 240 ? 69.872 -42.465 65.043 1.00 28.60 220 PRO J N 1
ATOM 20174 C CA . PRO J 1 240 ? 68.934 -42.128 63.982 1.00 28.69 220 PRO J CA 1
ATOM 20175 C C . PRO J 1 240 ? 67.639 -41.572 64.578 1.00 28.69 220 PRO J C 1
ATOM 20176 O O . PRO J 1 240 ? 67.036 -40.816 63.927 1.00 28.93 220 PRO J O 1
ATOM 20180 N N . GLU J 1 241 ? 67.286 -41.869 65.831 1.00 28.90 221 GLU J N 1
ATOM 20181 C CA . GLU J 1 241 ? 66.007 -41.426 66.420 1.00 29.97 221 GLU J CA 1
ATOM 20182 C C . GLU J 1 241 ? 66.095 -39.934 66.833 1.00 29.26 221 GLU J C 1
ATOM 20183 O O . GLU J 1 241 ? 65.042 -39.303 66.999 1.00 29.02 221 GLU J O 1
ATOM 20189 N N . ALA J 1 242 ? 67.316 -39.430 67.015 1.00 28.16 222 ALA J N 1
ATOM 20190 C CA . ALA J 1 242 ? 67.639 -38.047 67.434 1.00 27.97 222 ALA J CA 1
ATOM 20191 C C . ALA J 1 242 ? 67.807 -37.129 66.213 1.00 27.84 222 ALA J C 1
ATOM 20192 O O . ALA J 1 242 ? 68.236 -36.009 66.415 1.00 26.13 222 ALA J O 1
ATOM 20194 N N . GLN J 1 243 ? 67.540 -37.600 64.998 1.00 27.55 223 GLN J N 1
ATOM 20195 C CA . GLN J 1 243 ? 67.749 -36.751 63.786 1.00 27.86 223 GLN J CA 1
ATOM 20196 C C . GLN J 1 243 ? 66.784 -35.543 63.809 1.00 27.62 223 GLN J C 1
ATOM 20197 O O . GLN J 1 243 ? 65.598 -35.681 64.140 1.00 27.50 223 GLN J O 1
ATOM 20203 N N . LEU J 1 244 ? 67.290 -34.386 63.409 1.00 27.88 224 LEU J N 1
ATOM 20204 C CA . LEU J 1 244 ? 66.499 -33.142 63.338 1.00 28.37 224 LEU J CA 1
ATOM 20205 C C . LEU J 1 244 ? 66.077 -32.819 61.883 1.00 28.94 224 LEU J C 1
ATOM 20206 O O . LEU J 1 244 ? 65.092 -32.040 61.682 1.00 28.25 224 LEU J O 1
ATOM 20211 N N . MET J 1 245 ? 66.707 -33.468 60.903 1.00 29.49 225 MET J N 1
ATOM 20212 C CA . MET J 1 245 ? 66.378 -33.392 59.456 1.00 30.57 225 MET J CA 1
ATOM 20213 C C . MET J 1 245 ? 66.134 -34.805 58.907 1.00 30.93 225 MET J C 1
ATOM 20214 O O . MET J 1 245 ? 66.929 -35.685 59.250 1.00 31.21 225 MET J O 1
ATOM 20219 N N . ASN J 1 246 ? 65.088 -35.016 58.097 1.00 31.13 226 ASN J N 1
ATOM 20220 C CA . ASN J 1 246 ? 64.887 -36.295 57.367 1.00 31.90 226 ASN J CA 1
ATOM 20221 C C . ASN J 1 246 ? 65.865 -36.312 56.177 1.00 33.21 226 ASN J C 1
ATOM 20222 O O . ASN J 1 246 ? 66.516 -35.249 55.857 1.00 31.99 226 ASN J O 1
ATOM 20227 N N . LYS J 1 247 ? 65.894 -37.436 55.464 1.00 34.57 227 LYS J N 1
ATOM 20228 C CA . LYS J 1 247 ? 66.729 -37.662 54.244 1.00 36.31 227 LYS J CA 1
ATOM 20229 C C . LYS J 1 247 ? 66.425 -36.657 53.134 1.00 33.66 227 LYS J C 1
ATOM 20230 O O . LYS J 1 247 ? 67.340 -36.422 52.405 1.00 33.19 227 LYS J O 1
ATOM 20236 N N . ASP J 1 248 ? 65.177 -36.186 52.994 1.00 33.34 228 ASP J N 1
ATOM 20237 C CA . ASP J 1 248 ? 64.726 -35.182 51.976 1.00 33.99 228 ASP J CA 1
ATOM 20238 C C . ASP J 1 248 ? 65.030 -33.750 52.431 1.00 33.42 228 ASP J C 1
ATOM 20239 O O . ASP J 1 248 ? 64.676 -32.784 51.669 1.00 36.08 228 ASP J O 1
ATOM 20244 N N . GLY J 1 249 ? 65.672 -33.583 53.581 1.00 31.67 229 GLY J N 1
ATOM 20245 C CA . GLY J 1 249 ? 65.957 -32.280 54.198 1.00 31.51 229 GLY J CA 1
ATOM 20246 C C . GLY J 1 249 ? 64.761 -31.635 54.900 1.00 31.18 229 GLY J C 1
ATOM 20247 O O . GLY J 1 249 ? 64.931 -30.451 55.340 1.00 32.08 229 GLY J O 1
ATOM 20248 N N . SER J 1 250 ? 63.562 -32.236 54.923 1.00 29.75 230 SER J N 1
ATOM 20249 C CA . SER J 1 250 ? 62.469 -31.670 55.747 1.00 29.56 230 SER J CA 1
ATOM 20250 C C . SER J 1 250 ? 62.900 -31.840 57.227 1.00 29.51 230 SER J C 1
ATOM 20251 O O . SER J 1 250 ? 63.871 -32.619 57.492 1.00 30.05 230 SER J O 1
ATOM 20254 N N . PHE J 1 251 ? 62.254 -31.145 58.153 1.00 28.16 231 PHE J N 1
ATOM 20255 C CA . PHE J 1 251 ? 62.619 -31.152 59.598 1.00 27.60 231 PHE J CA 1
ATOM 20256 C C . PHE J 1 251 ? 61.779 -32.224 60.293 1.00 27.52 231 PHE J C 1
ATOM 20257 O O . PHE J 1 251 ? 60.640 -32.410 59.954 1.00 28.23 231 PHE J O 1
ATOM 20265 N N . THR J 1 252 ? 62.340 -32.891 61.272 1.00 26.79 232 THR J N 1
ATOM 20266 C CA . THR J 1 252 ? 61.622 -33.904 62.064 1.00 27.28 232 THR J CA 1
ATOM 20267 C C . THR J 1 252 ? 60.821 -33.210 63.169 1.00 27.86 232 THR J C 1
ATOM 20268 O O . THR J 1 252 ? 61.005 -31.939 63.406 1.00 26.96 232 THR J O 1
ATOM 20272 N N . ASP J 1 253 ? 59.963 -33.964 63.849 1.00 27.57 233 ASP J N 1
ATOM 20273 C CA . ASP J 1 253 ? 59.139 -33.375 64.931 1.00 28.47 233 ASP J CA 1
ATOM 20274 C C . ASP J 1 253 ? 60.063 -32.943 66.066 1.00 28.09 233 ASP J C 1
ATOM 20275 O O . ASP J 1 253 ? 59.772 -31.921 66.653 1.00 28.05 233 ASP J O 1
ATOM 20280 N N . LEU J 1 254 ? 61.162 -33.661 66.333 1.00 27.76 234 LEU J N 1
ATOM 20281 C CA . LEU J 1 254 ? 62.083 -33.263 67.440 1.00 27.42 234 LEU J CA 1
ATOM 20282 C C . LEU J 1 254 ? 62.608 -31.841 67.125 1.00 27.67 234 LEU J C 1
ATOM 20283 O O . LEU J 1 254 ? 62.702 -30.978 68.046 1.00 26.91 234 LEU J O 1
ATOM 20288 N N . MET J 1 255 ? 62.934 -31.609 65.858 1.00 28.37 235 MET J N 1
ATOM 20289 C CA . MET J 1 255 ? 63.398 -30.276 65.379 1.00 29.02 235 MET J CA 1
ATOM 20290 C C . MET J 1 255 ? 62.300 -29.204 65.546 1.00 29.42 235 MET J C 1
ATOM 20291 O O . MET J 1 255 ? 62.589 -28.096 66.086 1.00 29.60 235 MET J O 1
ATOM 20296 N N . TRP J 1 256 ? 61.086 -29.485 65.096 1.00 29.04 236 TRP J N 1
ATOM 20297 C CA . TRP J 1 256 ? 59.978 -28.530 65.221 1.00 29.00 236 TRP J CA 1
ATOM 20298 C C . TRP J 1 256 ? 59.926 -28.078 66.674 1.00 29.67 236 TRP J C 1
ATOM 20299 O O . TRP J 1 256 ? 59.823 -26.872 66.962 1.00 29.06 236 TRP J O 1
ATOM 20310 N N . LYS J 1 257 ? 59.890 -29.041 67.578 1.00 29.26 237 LYS J N 1
ATOM 20311 C CA . LYS J 1 257 ? 59.760 -28.802 69.023 1.00 28.71 237 LYS J CA 1
ATOM 20312 C C . LYS J 1 257 ? 60.957 -27.995 69.519 1.00 27.78 237 LYS J C 1
ATOM 20313 O O . LYS J 1 257 ? 60.759 -27.047 70.219 1.00 28.31 237 LYS J O 1
ATOM 20319 N N . TYR J 1 258 ? 62.165 -28.361 69.157 1.00 27.14 238 TYR J N 1
ATOM 20320 C CA . TYR J 1 258 ? 63.382 -27.650 69.601 1.00 26.77 238 TYR J CA 1
ATOM 20321 C C . TYR J 1 258 ? 63.351 -26.196 69.127 1.00 26.96 238 TYR J C 1
ATOM 20322 O O . TYR J 1 258 ? 63.863 -25.337 69.807 1.00 26.91 238 TYR J O 1
ATOM 20331 N N . MET J 1 259 ? 62.848 -25.929 67.930 1.00 27.38 239 MET J N 1
ATOM 20332 C CA . MET J 1 259 ? 62.963 -24.561 67.389 1.00 27.51 239 MET J CA 1
ATOM 20333 C C . MET J 1 259 ? 61.687 -23.768 67.685 1.00 27.85 239 MET J C 1
ATOM 20334 O O . MET J 1 259 ? 61.711 -22.556 67.411 1.00 28.13 239 MET J O 1
ATOM 20339 N N . SER J 1 260 ? 60.650 -24.361 68.272 1.00 27.07 240 SER J N 1
ATOM 20340 C CA . SER J 1 260 ? 59.326 -23.708 68.417 1.00 27.81 240 SER J CA 1
ATOM 20341 C C . SER J 1 260 ? 58.844 -23.605 69.877 1.00 28.66 240 SER J C 1
ATOM 20342 O O . SER J 1 260 ? 58.001 -22.667 70.159 1.00 28.64 240 SER J O 1
ATOM 20345 N N . ASP J 1 261 ? 59.284 -24.511 70.761 1.00 28.42 241 ASP J N 1
ATOM 20346 C CA . ASP J 1 261 ? 58.559 -24.747 72.043 1.00 28.97 241 ASP J CA 1
ATOM 20347 C C . ASP J 1 261 ? 59.473 -24.373 73.222 1.00 29.48 241 ASP J C 1
ATOM 20348 O O . ASP J 1 261 ? 60.543 -25.002 73.393 1.00 29.24 241 ASP J O 1
ATOM 20353 N N . GLN J 1 262 ? 59.028 -23.377 74.004 1.00 29.76 242 GLN J N 1
ATOM 20354 C CA . GLN J 1 262 ? 59.657 -22.924 75.265 1.00 30.23 242 GLN J CA 1
ATOM 20355 C C . GLN J 1 262 ? 58.543 -22.528 76.233 1.00 30.38 242 GLN J C 1
ATOM 20356 O O . GLN J 1 262 ? 57.990 -21.432 76.107 1.00 30.05 242 GLN J O 1
ATOM 20362 N N . PRO J 1 263 ? 58.189 -23.378 77.230 1.00 30.10 243 PRO J N 1
ATOM 20363 C CA . PRO J 1 263 ? 58.834 -24.687 77.485 1.00 30.13 243 PRO J CA 1
ATOM 20364 C C . PRO J 1 263 ? 58.746 -25.755 76.385 1.00 29.06 243 PRO J C 1
ATOM 20365 O O . PRO J 1 263 ? 57.715 -25.833 75.759 1.00 28.33 243 PRO J O 1
ATOM 20369 N N . MET J 1 264 ? 59.763 -26.614 76.288 1.00 30.03 244 MET J N 1
ATOM 20370 C CA . MET J 1 264 ? 59.665 -27.926 75.573 1.00 29.78 244 MET J CA 1
ATOM 20371 C C . MET J 1 264 ? 58.751 -28.872 76.328 1.00 29.74 244 MET J C 1
ATOM 20372 O O . MET J 1 264 ? 58.709 -28.822 77.580 1.00 28.88 244 MET J O 1
ATOM 20377 N N . HIS J 1 265 ? 58.092 -29.755 75.567 1.00 30.02 245 HIS J N 1
ATOM 20378 C CA . HIS J 1 265 ? 57.241 -30.843 76.069 1.00 30.44 245 HIS J CA 1
ATOM 20379 C C . HIS J 1 265 ? 57.344 -32.064 75.148 1.00 31.75 245 HIS J C 1
ATOM 20380 O O . HIS J 1 265 ? 57.651 -31.915 73.924 1.00 30.79 245 HIS J O 1
ATOM 20387 N N . ILE J 1 266 ? 57.024 -33.220 75.720 1.00 31.83 246 ILE J N 1
ATOM 20388 C CA . ILE J 1 266 ? 56.954 -34.505 74.956 1.00 33.80 246 ILE J CA 1
ATOM 20389 C C . ILE J 1 266 ? 55.690 -34.475 74.082 1.00 35.29 246 ILE J C 1
ATOM 20390 O O . ILE J 1 266 ? 55.506 -35.321 73.186 1.00 35.51 246 ILE J O 1
#

B-factor: mean 36.88, std 8.91, range [20.27, 85.44]

Solvent-accessible surface area: 94160 Å² total; per-residue (Å²): 90,48,40,44,33,45,11,0,4,2,4,0,22,112,25,0,21,152,58,6,117,116,0,0,76,107,10,36,44,148,2,0,0,23,0,0,4,1,32,36,4,81,54,0,114,19,0,126,80,64,3,29,2,9,2,5,0,64,13,124,136,15,16,100,61,54,61,30,59,36,0,29,106,23,37,26,24,0,0,5,3,0,26,31,0,37,151,70,73,9,41,18,89,58,0,9,139,23,0,77,94,48,0,20,49,1,52,84,40,34,19,13,27,2,0,0,0,3,1,10,34,51,111,66,0,67,56,15,1,110,99,0,21,112,80,3,64,192,58,57,4,33,5,0,0,2,2,16,42,15,74,142,7,78,82,0,23,148,24,0,86,58,5,49,169,91,14,71,164,15,32,0,3,0,6,15,0,2,1,14,12,123,46,72,102,75,0,18,28,8,0,19,67,0,0,43,60,0,13,90,12,72,48,0,10,2,0,0,4,23,4,4,19,73,119,67,45,80,139,129,11,0,72,68,5,18,1,2,66,159,99,0,42,15,24,36,3,0,22,13,2,2,13,13,19,31,1,67,150,129,83,52,79,38,42,12,0,4,1,5,0,21,50,23,0,10,55,46,8,94,124,0,0,80,135,9,34,41,181,4,0,0,20,0,0,4,0,32,27,5,39,53,0,74,16,0,123,78,64,3,21,2,13,1,5,0,67,10,114,66,10,20,70,5,1,8,30,15,18,1,31,105,23,31,26,13,4,0,6,3,0,24,28,0,35,151,67,73,8,46,18,87,54,0,8,125,20,0,76,101,46,0,20,51,2,52,78,38,38,22,10,32,2,0,0,0,3,2,9,31,49,112,63,0,65,62,15,2,129,88,0,20,106,70,3,63,143,32,54,4,40,6,0,0,2,1,12,63,16,77,133,7,102,59,0,25,127,8,0,85,38,4,50,170,102,18,72,161,15,37,0,3,0,6,16,0,2,1,29,12,118,47,73,98,78,0,15,31,7,0,13,70,0,0,42,62,0,13,93,11,70,54,0,8,3,0,1,4,19,3,5,18,68,95,64,48,68,131,168,13,0,72,70,5,18,1,2,63,136,98,1,50,42,26,81,2,1,129,30,2,3,23,31,53,88,3,99,150,84,54,52,48,34,54,13,0,4,2,5,0,20,110,26,0,23,144,59,6,119,119,0,0,82,123,8,39,44,152,2,0,0,27,0,0,4,1,30,35,4,78,56,0,113,19,0,121,76,65,2,20,3,15,1,6,0,70,12,111,134,13,20,95,53,56,56,31,72,38,0,27,128,22,38,23,13,3,1,6,4,0,25,29,0,33,136,67,82,8,49,17,83,60,0,8,142,20,0,75,106,45,1,16,49,3,55,78,38,36,24,16,19,1,0,0,0,4,2,9,35,54,112,64,0,68,63,14,1,122,105,0,17,111,86,3,63,203,63,52,5,39,12,0,0,1,3,15,64,16,70,145,8,91,75,0,26,134,21,0,87,56,4,48,169,100,17,74,165,13,33,0,4,0,7,17,0,3,1,25,11,129,49,70,99,81,0,14,24,7,1,12,68,0,0,44,55,0,13,90,10,74,51,0,10,2,0,1,4,21,4,5,17,75,105,72,47,69,133,155,11,0,74,71,6,18,1,2,60,166,97,1,44,16,28,36,2,0,16,13,2,3,11,10,22,41,5,87,136,133,74,53,88,31,42,16,0,4,2,5,0,24,51,32,1,19,63,49,7,93,122,0,0,78,130,10,35,42,183,2,0,0,28,0,0,4,1,28,34,4,43,54,0,71,16,0,119,74,68,2,25,2,12,2,5,0,66,15,106,72,14,14,97,28,3,18,28,19,21,0,23,116,20,35,25,18,1,0,6,3,0,30,32,0,36,145,64,76,10,40,21,88,40,0,12,124,17,0,80,112,42,1,16,49,2,51,79,40,33,30,19,24,2,0,0,0,2,3,11,34,51,112,59,0,62,63,13,2,124,101,0,18,104,72,2,58,197,51,54,5,34,11,0,0,2,3,12,68,15,79,144,8,80,75,0,25,133,17,0,81,61,2,47,173,95,13,67,167,15,34,0,2,0,5,16,0,2,1,26,8,128,44,73,101,77,0,15,27,7,1,18,66,0,0,40,60,0,11,94,12,72,53,0,10,3,0,1,3,19,2,1,12,76,115,72,54,70,130,162,10,1,77,67,4,20,2,3,64,159,97,1,47,41,27,81,2,0,129,26,2,2,23,28,56,90,4,98,137,138,67,88,34,47,16,0,4,1,7,0,21,51,27,0,16,65,44,7,89,122,0,0,76,135,10,34,41,183,3,0,0,24,0,0,6,1,33,25,4,38,54,0,76,16,0,125,73,68,3,26,3,12,1,6,0,70,10,99,63,10,22,74,11,1,7,21,16,21,0,22,100,24,31,28,19,2,0,5,2,0,25,31,0,36,151,64,75,7,48,18,87,63,0,8,134,18,0,77,100,48,1,20,50,3,53,72,36,35,23,11,23,1,0,0,0,1,3,8,35,52,110,60,0,57,60,16,2,119,93,0,20,106,73,3,68,198,55,49,4,39,8,0,0,2,2,15,67,17,66,140,7,79,79,0,24,135,25,0,66,54,3,45,158,96,13,73,162,12,33,0,4,0,6,15,0,3,1,23,10,128,46,72,99,80,0,14,26,7,1,12,68,0,0,48,59,0,12,88,13,73,57,0,11,3,0,1,3,20,3,4,18,75,115,69,49,69,135,164,13,1,76,71,7,20,1,1,66,158,100,1,48,42,27,80,1,0,124,29,1,3,25,27,57,87,4,101,142,63,53,30,28,47,16,0,4,1,5,0,21,110,26,0,23,151,56,6,118,117,0,0,74,108,11,36,45,156,5,0,0,20,0,0,3,1,32,36,5,82,54,0,114,19,0,123,73,68,2,37,3,9,1,9,0,71,12,128,136,16,17,104,58,50,59,32,55,36,1,24,105,24,31,28,26,2,1,6,4,0,24,28,0,36,153,70,76,10,44,9,78,53,0,7,134,24,0,66,98,44,1,18,50,2,49,80,43,36,28,14,22,1,0,0,0,5,2,8,33,54,105,42,0,62,13,13,1,83,37,0,15,58,45,0,49,41,45,49,3,37,10,0,0,1,3,8,62,17,64,120,7,78,79,0,24,148,26,0,58,60,5,36,111,79,15,49,144,16,32,0,3,0,6,16,0,2,1,28,7,126,45,74,100,78,0,19,24,6,0,17,67,0,0,46,59,0,12,90,3,40,19,0,12,3,0,1,3,22,5,5,18,75,104,62,47,70,128,163,15,1,73,67,5,20,1,1,63,144,95,1,43,16,26,36,2,1,16,14,2,2,8,10,11,25,1,57,132,130,77,60,81,35,46,16,0,4,2,6,0,23,51,27,1,21,62,48,8,93,120,0,0,81,131,11,32,41,181,3,0,0,22,0,0,4,1,37,33,4,42,55,0,72,13,0,128,76,65,2,29,2,9,2,6,0,67,14,105,76,18,16,45,20,4,18,32,21,25,0,20,114,23,32,29,20,1,0,6,3,0,25,31,0,35,133,44,32,7,46,18,88,51,0,8,55,24,0,68,33,34,0,18,36,1,57,81,46,36,19,13,16,2,0,0,0,3,2,8,35,49,115,62,0,64,60,13,1,118,92,0,17,105,72,4,68,195,61,56,5,40,10,0,0,1,2,18,46,15,76,140,8,72,78,0,24,131,22,0,86,66,5,45,180,98,16,64,165,15,32,0,2,0,6,16,0,3,1,16,12,125,43,72,100,77,0,17,31,7,1,18,68,0,0,43,58,0,11,93,12,75,50,0,9,2,0,1,4,20,3,5,20,72,114,57,48,74,138,128,10,0,70,73,6,18,2,3,64,117,100,1,49,41,26,80,3,0,126,29,1,1,23,28,53,91,4,102,148,87,45,45,36,53,14,0,3,1,5,0,25,50,26,1,23,56,45,7,98,117,0,0,69,105,9,39,41,148,2,0,0,25,0,0,3,1,31,32,4,40,53,0,71,18,0,116,75,65,2,34,2,18,1,6,0,74,11,122,67,12,17,86,7,2,18,29,19,27,1,29,109,22,38,23,24,2,0,6,3,0,24,30,0,36,153,66,78,7,45,14,86,47,0,8,114,19,0,55,43,48,0,9,33,2,56,64,30,48,25,17,25,2,0,1,0,4,2,10,35,47,110,66,0,60,61,16,0,122,101,0,20,107,81,3,63,193,55,54,4,39,8,0,0,1,2,16,70,16,74,135,7,77,79,0,23,135,26,0,84,60,3,48,171,95,15,72,159,12,35,0,3,0,5,16,0,1,0,25,10,133,44,74,100,81,0,15,27,8,1,18,70,0,0,38,59,0,13,90,10,79,46,0,13,3,0,0,4,21,4,5,16,79,127,67,49,69,129,163,11,0,74,71,4,20,0,2,66,168,96,1,43,12,24,37,2,1,17,15,1,4,12,11,19,36,4,74,148,76,31,17,44,37,49,15,0,4,2,6,0,24,51,28,1,18,56,45,6,100,126,0,0,75,121,8,36,44,149,4,0,0,26,0,0,4,1,33,34,4,43,54,0,64,9,0,122,76,62,3,20,2,14,1,5,0,71,15,118,77,15,15,83,13,3,19,36,12,38,1,20,96,22,39,25,19,3,1,5,4,0,27,34,0,35,152,53,75,9,46,11,82,43,0,5,125,16,0,63,118,52,0,16,44,2,55,81,47,35,21,18,12,2,0,0,0,2,2,10,34,47,111,66,0,65,59,16,1,119,103,0,17,117,78,1,64,195,52,55,4,38,12,0,0,1,2,17,63,16,70,130,10,86,77,0,26,138,24,0,72,63,5,43,176,89,14,68,160,17,28,0,3,0,6,15,0,3,1,27,9,128,48,74,96,77,0,18,30,6,1,16,70,0,0,44,35,0,14,40,0,19,36,0,8,2,0,1,4,23,4,5,19,79,107,62,48,68,129,165,14,1,74,73,7,19,1,1,64,144,102,2,45,16,26,36,2,0,15,14,1,5,13,11,24,37,2,80,148,90,43,48,32,31,45,15,0,4,2,5,0,22,105,23,0,22,149,58,5,114,119,0,0,82,100,11,37,44,146,5,0,0,22,0,0,3,0,30,34,4,80,55,0,111,19,0,122,74,65,2,24,2,9,2,4,0,67,12,103,139,13,15,101,58,51,58,30,72,33,1,31,120,23,38,25,21,2,1,4,2,0,23,26,0,36,155,69,75,8,47,16,90,58,0,8,132,18,0,69,103,45,0,22,49,2,50,88,41,38,23,16,26,0,0,0,0,2,2,8,27,50,114,61,0,64,64,14,1,136,106,0,17,109,81,3,58,192,65,52,4,35,8,0,0,1,1,11,62,19,61,140,7,103,72,0,25,131,10,0,89,40,4,50,169,113,15,75,160,13,34,0,4,0,6,16,0,3,1,26,11,129,46,76,99,80,0,16,27,8,1,16,70,0,0,43,57,0,14,98,12,70,55,0,8,2,0,1,4,22,3,5,18,78,119,72,48,69,129,164,15,1,77,72,6,20,1,1,69,169,96,1,36,16,24,37,2,0,16,14,2,3,8,9,13,19,1,61,148

Foldseek 3Di:
DPDQQAFEEEAQECLCLVPPLVLLVVFDLPHNHAEYEHLALADSCSVVPSHAYAHEQADPVLLDDPSVVSLVPDPGAEYEYYEQCLVVVHALVRSLVSCVPGVCCCCVPVVHAYEYHEHELDPSRVVRSLVNCVSCVVPHGQEYEYEEEEQDLVVVVVSLVVVCVSVVPHAYEPQEYFYQDQPLVSRLVSLLSNLQVLSPPPSHNHHYYDAQHADDPDNSHHPSSHQAHVVNHGDVSVVQSRHPVSGDD/DVDALAFAEEADECLCLVPPLVLLVVFDLPHNHAYYEHLALDDSVSVVPSHAYAHEQADPVQLDDPSVVSLVPDPGAEYEYYEQVLVVVQALVNSLVSCVVPVLCCCVVVVHAYEYHEHALDPSRVVRVLVNQVSCVVPHGQEYEYEYEEQDLVVVVVSLVVVCVSPVPHAYEDQEYFYQDQPLVSRLVSLLVNLQVLSVPVSHNHHYYDAQHADDPDPRHHPSSHQAHVVNHGDVSVVQSRHDVNRDD/DPDQQAFEEEADECLCLVPPLVLLVVFPLPHNHAYYEHLALADSCSVVPSHAYAHEPADDVQQDDPSVVSVVPDPGAEYEYYEQVLVVPQALVNSLVSCVPRVLCCCVPVVHAYEYHAHALDVSRVVRSLSNQVSCVVSHGQEYEYEYEEQDLVVVVVSLVVVCVSVVPHAYEDAEYFYQDQDLVSRLVSLLVNLQVLSPPVSHNHYYYDAQHADDPDPRHHPSGHQAHVVNHGDVSVVQSSHPVNRDD/DPDQQAFEEEADECLCLVPPLVLLVVFDLPHNHAYYEHLALADSVSVVPSHAYAHEQADPVQLDDPNVVSLVPDPGAEYEYYAACLVDPHALVVSLVSCVPGVLCCCVPVVHAYEYHEHELDPSSVVRSLSNCVSCVVPHGQEYEYEYEEQDLVVVVVSLVVVCVSPVPHAYEPVEYFYQDLDLCSRLVSLLVNQQVLSPPVSHRHHYYDAQHADDPDNRHYPSSHQAHVVNHGDPSVCQSSHPVNGDD/DDQQAFEEEAQACLCLVPPLVLLVVFDLPHRHAEYEHLALDDSVSVVPSHQYAHEQADPVQLDDVNVVSVVVDPGAEYEYYEQCLVVVAALVNSLVSCVPPVLCCCVVVVHAYEYHEHALDVSRVVRSLSNQVSCVVRHGQEYEYEEEEQDLVVVVVSLVVVCVSVVPHAYEPQEYFYQDQDLVSRLVNLLSNQQVLSPPVSHNHYYYDAAHADPPDPRHHPSSHQAHNVSHGDVSVVQSRHPVNGDD/DDQQAFEEEAQACLCLVPPLVLLVVFDLPHRHAEYEHLALDDSCSVVPSHQYAHECADPVQQDDPSVVSLVPDPGAEYEYYEQVLVVPQALVNSLVSCVVPVLCCCVPVVHAYEYHEHALDPSRVVRSLSNCVSCVVRHGQEYEYEYEEQDLVVVVVSLVVVCVSVVPHAYEPAEYFYQDQDLVSRLVSLLVNLQVLSPVVSHNHHYYDAQHQDDPDPRHYPSSHQAHNVNHGDVSVVQSRHPVNRDD/DPDQQAFEEEAQECLCLVPPLVLLVVFDLPHNHAEYEHLALADSCSVVPSHAYAHEQADPVCQDDPSVVSVVPDPGAEYEYYEQVLVVVQALVNSLVCCVPGVCCCCVVVVGAYEYHEHALDPSRVVRLLSNQVSNVVPHGQEYEYEEEEQDLVVVVVSLVVVCVSVVPHAYEDAEYFYQDLDLVSRLVSLLSNQQVLSPDVSHRHHYYDAQHADDPDPRHHPSSHQAHNVRHGDPSVCQSSHPVNGDD/DDQQAFEEEADECLCLVPPLVLLVVFDLPHNHAEYEHLALDDSVSVVPSHAYAHEQADPVQQDDPSVVSLLPDPGAEYEYYEAVLVVPQALVNVLCSCVPGVLCCCVPVVHAYEYHEHALDPSRVVRSLVNCVSCVVPHGQEYEYEEEEQDLVVVVVSVVVVCVSVVPHAYEDQEYFYQDLDLVSRLVSLLVNQQVLSVDPSHNHYYYDAQHQDDPDNRHHPSSHQAHVVNHGDVSVVQSSHDVNRDD/DPDAQAFEEEADECVCLVPPLVLLVVFPLPHNHAEYEHLALADSVSVVPSHAYAHEQAADVCQDDPSVVSNVVDPGAEYEYYEQCLVVPQALVNLLVCCVPRVCCCCVVVVHAYEYHEHELDVSRVVRVLSNCVSNVVPHGQEYEYEYEEQDLVVVVVSLVVVCVSNVPHAYEDAEYFYLDLDLVSRLVSLLSVQQVLSPPPSHNHYYYDAQHADDPDDRHHPSSHQAHNVNHGDVSVVQSRHPVNRDD/DPDQQAFEEEAQECVCLVPPLVLLVVFDLPHRHAEYEHLALADSVSVVPSHAYAHEQADPVQLDDVSVVSNVPDPGAEYEYYEQVLVVVQALVNSLCSCVVPVLCCCVPVVHAYEYHEHALDPSRVVRVLVNCVSCVVSHGQEYEYEYEEQDLVVVVVSLVVVCVSPVRHAYEPQEYFYQDLDLVSRLVSLLVNLQVLSVPPSHRHHYYDAQHADDPDNSHHPSSHQAHNVSHGDVSVCQSRHDVNGDD

Organism: NCBI:txid1043004

Nearest PDB structures (foldseek):
  6ub8-assembly5_E  TM=1.004E+00  e=6.903E-53  Aureobasidium namibiae CBS 147.97
  6ub2-assembly2_B  TM=8.383E-01  e=6.667E-14  Lentinula edodes
  6t13-assembly1_D  TM=6.324E-01  e=8.251E-06  Homo sapiens
  6tn1-assembly1_AAA  TM=6.467E-01  e=1.556E-05  Homo sapiens
  3jan-assembly1_z  TM=4.216E-01  e=4.752E-01  Oryctolagus cuniculus

Radius of gyration: 49.59 Å; Cα contacts (8 Å, |Δi|>4): 5159; chains: 10; bounding box: 156×92×91 Å

InterPro domains:
  IPR017853 Glycoside hydrolase superfamily [SSF51445] (36-218)
  IPR024655 Asl1-like, glycosyl hydrolase catalytic domain [PF11790] (34-238)
  IPR053183 Alkali-sensitive linkage protein [PTHR34154] (24-242)

Sequence (2487 aa):
GSHMVKKRVLLWDYTNTRDVKWAMDKINFKGPLHSCSNWNTWYPDELKHRLPFRPMIHGKNNLTGGEWQNILKTNEEVIHFFNEPERAGISPEEAAKIWNDQVLALRTSHHKRLVSPSCASDPAGIAWIKKWMNLVAKNPPDYLGLHWYGTKGDEMIRYLESMHKEHPHQPIIVSEWASTSRSYPDVLGLTVQLANWMDSTPWVAEYALFGCMRQMADDFVSPEAQLMNKDGSFTDLMWKYMSDQPMHIGSHMVKKRVLLWDYTNTRDVKWAMDKINFKGPLHSCSNWNTWYPDELKHRLPFRPMIHGKNNLTGGEWQNILKTNEEVIHFFNEPERAGISPEEAAKIWNDQVLALRTSHHKRLVSPSCASDPAGIAWIKKWMNLVAKNPPDYLGLHWYGTKGDEMIRYLESMHKEHPHQPIIVSEWASTSRSYPDVLGLTVQLANWMDSTPWVAEYALFGCMRQMADDFVSPEAQLMNKDGSFTDLMWKYMSDQPMHIGSHMVKKRVLLWDYTNTRDVKWAMDKINFKGPLHSCSNWNTWYPDELKHRLPFRPMIHGKNNLTGGEWQNILKTNEEVIHFFNEPERAGISPEEAAKIWNDQVLALRTSHHKRLVSPSCASDPAGIAWIKKWMNLVAKNPPDYLGLHWYGTKGDEMIRYLESMHKEHPHQPIIVSEWASTSRSYPDVLGLTVQLANWMDSTPWVAEYALFGCMRQMADDFVSPEAQLMNKDGSFTDLMWKYMSDQPMHIGSHMVKKRVLLWDYTNTRDVKWAMDKINFKGPLHSCSNWNTWYPDELKHRLPFRPMIHGKNNLTGGEWQNILKTNEEVIHFFNEPERAGISPEEAAKIWNDQVLALRTSHHKRLVSPSCASDPAGIAWIKKWMNLVAKNPPDYLGLHWYGTKGDEMIRYLESMHKEHPHQPIIVSEWASTSRSYPDVLGLTVQLANWMDSTPWVAEYALFGCMRQMADDFVSPEAQLMNKDGSFTDLMWKYMSDQPMHISHMVKKRVLLWDYTNTRDVKWAMDKINFKGPLHSCSNWNTWYPDELKHRLPFRPMIHGKNNLTGGEWQNILKTNEEVIHFFNEPERAGISPEEAAKIWNDQVLALRTSHHKRLVSPSCASDPAGIAWIKKWMNLVAKNPPDYLGLHWYGTKGDEMIRYLESMHKEHPHQPIIVSEWASTSRSYPDVLGLTVQLANWMDSTPWVAEYALFGCMRQMADDFVSPEAQLMNKDGSFTDLMWKYMSDQPMHISHMVKKRVLLWDYTNTRDVKWAMDKINFKGPLHSCSNWNTWYPDELKHRLPFRPMIHGKNNLTGGEWQNILKTNEEVIHFFNEPERAGISPEEAAKIWNDQVLALRTSHHKRLVSPSCASDPAGIAWIKKWMNLVAKNPPDYLGLHWYGTKGDEMIRYLESMHKEHPHQPIIVSEWASTSRSYPDVLGLTVQLANWMDSTPWVAEYALFGCMRQMADDFVSPEAQLMNKDGSFTDLMWKYMSDQPMHIGSHMVKKRVLLWDYTNTRDVKWAMDKINFKGPLHSCSNWNTWYPDELKHRLPFRPMIHGKNNLTGGEWQNILKTNEEVIHFFNEPERAGISPEEAAKIWNDQVLALRTSHHKRLVSPSCASDPAGIAWIKKWMNLVAKNPPDYLGLHWYGTKGDEMIRYLESMHKEHPHQPIIVSEWASTSRSYPDVLGLTVQLANWMDSTPWVAEYALFGCMRQMADDFVSPEAQLMNKDGSFTDLMWKYMSDQPMHISHMVKKRVLLWDYTNTRDVKWAMDKINFKGPLHSCSNWNTWYPDELKHRLPFRPMIHGKNNLTGGEWQNILKTNEEVIHFFNEPERAGISPEEAAKIWNDQVLALRTSHHKRLVSPSCASDPAGIAWIKKWMNLVAKNPPDYLGLHWYGTKGDEMIRYLESMHKEHPHQPIIVSEWASTSRSYPDVLGLTVQLANWMDSTPWVAEYALFGCMRQMADDFVSPEAQLMNKDGSFTDLMWKYMSDQPMHIGSHMVKKRVLLWDYTNTRDVKWAMDKINFKGPLHSCSNWNTWYPDELKHRLPFRPMIHGKNNLTGGEWQNILKTNEEVIHFFNEPERAGISPEEAAKIWNDQVLALRTSHHKRLVSPSCASDPAGIAWIKKWMNLVAKNPPDYLGLHWYGTKGDEMIRYLESMHKEHPHQPIIVSEWASTSRSYPDVLGLTVQLANWMDSTPWVAEYALFGCMRQMADDFVSPEAQLMNKDGSFTDLMWKYMSDQPMHIGSHMVKKRVLLWDYTNTRDVKWAMDKINFKGPLHSCSNWNTWYPDELKHRLPFRPMIHGKNNLTGGEWQNILKTNEEVIHFFNEPERAGISPEEAAKIWNDQVLALRTSHHKRLVSPSCASDPAGIAWIKKWMNLVAKNPPDYLGLHWYGTKGDEMIRYLESMHKEHPHQPIIVSEWASTSRSYPDVLGLTVQLANWMDSTPWVAEYALFGCMRQMADDFVSPEAQLMNKDGSFTDLMWKYMSDQPMHI

Secondary structure (DSSP, 8-state):
--S----EEEE--HHHHHH-GGGGGGS-SSSSEEEEE-SSSS--GGGTTSS-EE-B--SGGGSSHHHHHHHHH---SEEE--BSGGGTT--HHHHHHHIIIIITHHHHTT--EEEPPBB-SSHHHHHHHHHHHHHTTTS--SBEEEEEEES-HHHHHHHHHHHHHHSTTS-EEEEEEEE--S-HHHHHHHHHHHHHHHHT-TTEEEEEE---SSS-SSSSS-GGG-SB-TTSPBPHHHHHHHH-SS---/--S----EEEE--HHHHHH-GGGGGGS-SSSSEEEEE-SSSS--GGGTTSS-EE-B--SGGGSSHHHHHHHHT---SEEE--BSGGGTT--HHHHHHHIIIIITHHHHTT--EEEPPBB-SSHHHHHHHHHHHHHTTTS--SBEEEEEEES-HHHHHHHHHHHHHHSTTS-EEEEEEEE--SSHHHHHHHHHHHHHHHHT-TTEEEEEE---SSS-SSSSS-GGG-SB-TTSPBPHHHHHHHH-SS---/--S----EEEE--HHHHHH-GGGGGGS-TTSSEEEEE-SSSS--GGGTTSS-EE-B--SGGGSSHHHHHHHHH---SEEE--BSGGGTT--HHHHHHHIIIIITHHHHTT--EEEPPBB-SSHHHHHHHHHHHHHTTTS--SBEEEEEEES-HHHHHHHHHHHHHHSTTS-EEEEEEEE--SSHHHHHHHHHHHHHHHHT-TTEEEEEE---SSS-SSSSS-GGG-SB-TTSPBPHHHHHHHH-SS---/--SPP--EEEE--HHHHHH-GGGGGGS-TTSSEEEEE-SSSS--GGGTTSS-B--B--SGGGSSHHHHHHHHH---SEEE--BSGGGTT--HHHHHHHIIIIITHHHHTT--EEE--BB-SSHHHHHHHHHHHHHTTTS--SBEEEEEEES-HHHHHHHHHHHHHHSTTS-EEEEEEEE--S-HHHHHHHHHHHHHHHHT-TTEEEEEE---SSS-SSSSS-GGG-SB-TTSPBPHHHHHHHH-SS---/-PPP--EEEE--HHHHHH-GGGGGGS-SSSSEEEEE-SSSS--GGGTTSS-B--B--SGGGSSHHHHHHHHH---SEEE--BSGGGTT--HHHHHHHIIIIITHHHHTT--EEEPPBB-SSHHHHHHHHHHHHHTTTS--SBEEEEEEES-HHHHHHHHHHHHHHSTTS-EEEEEEEE--S-HHHHHHHHHHHHHHHHT-TTEEEEEES--SSS-SSSSS-GGG-SB-TTSPBPHHHHHHHH-SS---/-PPP--EEEE--HHHHHH-GGGGGGS--SSSEEEEE-SSSS--GGGTTSS-B--B--SGGGSSHHHHHHHHH---SEEE--BSGGGTT--HHHHHHHIIIIITHHHHTT--EEEPPBB-SSHHHHHHHHHHHHHHTTS--SBEEEEEEES-HHHHHHHHHHHHHHSTTS-EEEEEEEE--S-HHHHHHHHHHHHHHHHH-TTEEEEEE---SSS-SSSSS-GGG-SB-TTSPBPHHHHHHHH-SS---/--S----EEEE--HHHHHH-GGGGGGS-SSSSEEEEE-SSSS--GGGTTSS-B--B--SGGGSSHHHHHHHHH---SEEE--BSGGGTT--HHHHHHHIIIIITHHHHTT--EEE--BB-SSHHHHHHHHHHHHHTTTS--SBEEEEEEES-HHHHHHHHHHHHHHSTTS-EEEEEEEE--S-HHHHHHHHHHHHHHHHT-TTEEEEEE---SSS-SSSSS-GGG-SB-TTSPBPHHHHHHHH-SS---/------EEEE--HHHHHH-GGGGGGS-TTSSEEEEE-SSSS--GGGTTSS-B--B--SGGGGSHHHHHHHHT---SEEE--BSGGGTT--HHHHHHHIIIIITHHHHTS--EEEEEEE-SSHHHHHHHHHHHHHTTTS--SEEEEEEEES-HHHHHHHHHHHHHHSTTS-EEEEEEEE--S-HHHHHHHHHHHHHHHHT-TTEEEEEE---SSS-SSSSS-GGG-SB-TTSPBPHHHHHHHH-SS---/--S----EEEE--HHHHHH-GGGGGGS-SSSSEEEEE-SSSS--GGGTTSS-EE-B--SGGGGSHHHHHHHHH---SEEE--BSGGGTT--HHHHHHHIIIIITHHHHTT--EEEEEEE-SSHHHHHHHHHHHHHTTTS--SEEEEEEEES-HHHHHHHHHHHHHHSTTS-EEEEEEEE--SSHHHHHHHHHHHHHHHHT-TTEEEEEE---SSS-SSSSS-GGG-SB-TTSPBPHHHHHHHH-SS---/--SPP--EEEE--HHHHHH-GGGGGGS-SSSSEEEEE-SSSS--GGGTTSS-B--B--SGGGSSHHHHHHHHT---SEEE--BSGGGTT--HHHHHHHIIIIITHHHHTT--EEE--BB-SSHHHHHHHHHHHHHTTTS--SBEEEEEEES-HHHHHHHHHHHHHHSTTS-EEEEEEEE--S-HHHHHHHHHHHHHHHHT-TTEEEEEE---SSS-S-SSS-GGG-SB-TTSPBPHHHHHHHH-SS---